Protein 9KBX (pdb70)

B-factor: mean 20.01, std 0.35, range [20.0, 30.0]

Radius of gyration: 41.97 Å; Cα contacts (8 Å, |Δi|>4): 3503; chains: 6; bounding box: 85×97×147 Å

Solvent-accessible surface area: 71716 Å² total; per-residue (Å²): 94,50,12,68,110,74,72,127,89,5,52,83,33,32,89,73,137,38,38,78,70,38,98,74,48,40,103,73,1,4,117,24,0,40,119,42,20,65,107,132,10,63,12,166,45,0,22,127,85,0,14,32,0,12,31,0,5,87,4,0,42,34,19,76,148,141,175,185,21,80,60,86,80,99,5,87,77,32,20,5,30,0,2,8,2,0,9,16,0,0,56,24,0,82,88,55,68,11,59,63,16,11,0,0,7,0,13,1,0,5,90,78,121,32,40,43,23,0,1,10,0,1,68,32,9,0,139,53,7,43,176,139,69,14,150,60,20,110,97,54,22,33,115,100,49,131,89,2,58,76,44,26,91,79,108,45,48,96,78,43,93,78,57,38,97,76,2,3,118,22,0,35,119,38,24,64,119,130,10,70,7,166,45,0,26,133,86,0,11,31,0,14,31,0,6,91,4,0,40,28,22,94,156,154,174,181,17,73,60,85,77,99,4,86,73,31,19,5,38,0,1,10,2,0,14,22,0,1,60,19,0,88,89,51,66,11,52,100,23,7,1,0,5,0,13,1,0,4,82,84,117,32,31,41,24,0,1,9,0,0,68,27,8,1,139,53,5,48,171,141,68,12,151,60,22,109,152,65,7,2,0,4,21,10,19,16,8,67,0,14,0,0,47,17,46,59,138,51,12,172,4,61,2,12,2,0,1,0,95,52,72,94,154,49,119,134,160,81,94,58,75,104,117,14,8,17,0,83,78,0,34,94,80,59,62,76,6,38,9,123,45,2,6,71,58,17,56,10,91,67,56,118,5,0,59,70,0,1,97,36,1,3,84,76,62,16,185,14,40,0,83,111,36,19,0,0,0,6,8,4,9,52,15,16,88,50,6,24,64,92,3,0,82,25,0,1,107,69,4,77,1,55,9,0,25,1,6,50,30,0,16,0,2,0,2,24,27,26,74,4,25,0,1,0,10,4,5,31,30,4,12,2,4,0,2,0,0,25,21,1,19,6,0,52,36,0,29,43,55,13,41,0,0,1,18,28,0,3,57,20,0,28,74,8,0,30,45,91,43,54,69,23,93,35,40,16,53,64,5,23,0,58,35,0,14,109,140,20,5,34,7,3,101,59,31,137,98,38,64,62,56,23,95,99,51,79,86,38,61,108,70,31,126,24,100,102,45,115,94,3,44,0,3,36,6,32,0,36,0,0,2,0,2,8,67,1,79,65,33,15,61,36,41,49,0,6,21,66,22,2,45,62,0,0,66,113,3,22,13,24,0,27,123,51,0,2,38,26,7,4,4,0,12,34,9,2,69,18,88,35,2,29,99,16,3,62,85,30,0,75,84,58,10,35,123,69,24,161,12,132,24,39,32,23,126,75,26,88,62,6,12,2,34,0,0,4,29,10,4,39,0,39,47,1,74,168,69,17,0,60,61,137,46,13,88,148,40,22,33,58,3,0,73,184,64,48,141,76,8,0,0,1,9,11,14,10,7,61,0,24,0,0,30,16,52,56,115,12,2,106,0,22,5,13,0,0,2,0,92,40,59,28,104,53,51,12,32,5,9,15,47,20,112,22,2,19,0,87,41,0,33,86,22,40,2,0,2,53,12,118,24,0,6,82,60,16,57,8,81,55,58,99,5,0,50,55,0,1,38,20,0,0,67,4,28,8,70,29,46,0,106,105,26,21,0,0,2,6,7,3,9,125,24,62,136,68,6,25,50,84,6,0,60,7,0,3,104,74,6,67,0,48,11,0,30,2,4,47,20,0,45,0,1,7,86,30,28,71,84,88,15,0,2,0,9,12,2,25,40,2,13,2,1,1,2,0,10,62,104,55,166,48,20,97,128,0,33,40,51,22,62,2,0,3,21,28,0,4,60,31,0,28,64,14,0,28,41,88,41,52,68,19,97,21,40,5,31,62,6,4,0,57,37,0,19,100,128,25,6,35,7,2,107,60,31,141,96,38,65,59,55,26,95,103,47,90,88,35,66,108,76,33,90,12,45,2,8,69,105,6,48,0,3,34,6,31,1,28,0,0,2,0,3,8,69,4,83,64,30,40,67,185,46,42,0,5,21,64,6,2,44,58,0,0,82,112,3,91,142,125,24,42,127,42,0,3,40,28,6,3,3,0,11,36,12,2,69,18,90,37,4,30,96,14,3,67,88,30,0,78,85,66,8,75,124,112,62,155,17,129,24,38,32,24,100,60,27,76,8,7,11,0,27,0,0,3,67,15,4,65,73,105,106,5,90,154,90,21,0,53,49,132,50,14,91,155,36,20,44,46,10,0,66,169,59,56,170,66,7,0,0,1,8,11,15,10,8,77,1,27,0,0,32,19,51,54,130,47,17,170,5,64,6,22,1,0,1,0,93,37,132,98,146,52,115,36,138,89,68,45,84,98,116,14,0,13,0,96,58,0,29,90,55,58,61,36,0,55,11,108,40,1,10,78,56,13,55,7,89,54,66,93,2,1,52,105,0,1,100,20,0,0,95,83,62,10,188,25,42,0,112,122,29,21,0,0,1,7,6,2,10,51,16,19,87,66,5,27,53,86,6,0,59,13,0,0,98,70,6,81,1,52,8,0,32,3,8,51,27,0,15,0,1,0,2,31,27,27,76,7,21,0,2,0,10,6,5,27,29,3,10,5,3,1,2,0,0,21,18,1,16,6,0,60,45,0,28,44,56,13,39,1,0,1,19,28,0,4,61,22,0,29,138,5,0,88,113,94,65,54,88,22,126,47,48,12,54,62,5,21,0,61,36,0,17,104,134,29,6,42,6,2,102,56,39,140,98,48,64,61,60,24,94,99,54,78,76,27,52,91,76,31,131,28,99,104,56,115,102,3,52,0,2,38,5,42,1,35,0,0,1,0,3,7,65,4,72,58,50,37,56,40,32,51,0,6,24,44,20,3,39,64,0,0,64,120,2,25,14,12,0,28,86,47,0,1,27,28,9,5,5,0,7,33,11,2,69,19,89,34,3,29,97,16,4,67,81,31,0,72,87,55,9,35,121,52,35,144,15,116,29,39,32,47,110,99,27,88,67,9,12,1,37,0,0,3,32,10,5,40,0,32,30,2,88,116,66,14,0,40,66,128,30,12,96,144,37,24,40,61,2,0,63,171,69,59,167,80,6,0,0,0,9,12,14,11,7,66,0,22,0,0,34,16,54,56,104,9,2,94,0,21,4,13,0,0,2,0,89,43,59,25,118,34,55,14,24,5,8,16,51,9,116,17,4,13,0,87,43,0,30,90,21,42,3,0,2,39,10,122,40,2,5,73,51,17,56,9,88,68,50,107,6,0,46,69,0,0,48,16,0,0,59,3,21,6,70,12,46,0,105,120,32,23,0,0,0,6,7,4,9,53,14,16,79,66,7,26,53,83,4,0,65,9,0,1,102,73,6,79,0,48,10,0,34,3,7,50,30,0,53,0,1,8,82,23,26,70,86,91,18,0,2,0,5,6,0,28,30,1,13,1,2,1,2,0,10,63,108,55,163,50,32,91,55,0,20,39,56,16,50,0,0,2,19,23,0,7,49,18,0,36,75,5,0,28,37,93,44,52,68,19,100,20,43,4,30,61,6,2,0,54,37,0,17,106,137,15,5,34,6,2,93,63,35,146,97,37,67,63,54,24,93,102,51,78,87,39,62,100,73,32,96,12,36,2,6,71,104,3,49,0,3,36,6,29,1,33,0,0,2,0,1,6,68,2,84,63,30,15,59,40,41,57,1,0,21,45,15,3,42,61,0,0,81,114,2,90,126,116,26,46,140,59,0,3,35,28,6,3,1,0,10,38,9,0,54,18,90,36,2,24,96,11,2,62,79,33,0,78,90,55,10,74,107,133,63,165,15,122,33,29,32,31,103,39,25,68,12,6,11,0,14,0,0,3,71,13,5,60,64,105,107,9,83,153,93,14,0,40,55,132,49,15,100,155,37,20,42,59,5,0,73,190,64,58

Structure (mmCIF, N/CA/C/O backbone):
data_9KBX
#
_entry.id   9KBX
#
loop_
_entity.id
_entity.type
_entity.pdbx_description
1 polymer 'Growth arrest-specific protein 2'
2 polymer 'Actin, alpha skeletal muscle'
3 non-polymer "ADENOSINE-5'-DIPHOSPHATE"
4 non-polymer 'MAGNESIUM ION'
#
loop_
_atom_site.group_PDB
_atom_site.id
_atom_site.type_symbol
_atom_site.label_atom_id
_atom_site.label_alt_id
_atom_site.label_comp_id
_atom_site.label_asym_id
_atom_site.label_entity_id
_atom_site.label_seq_id
_atom_site.pdbx_PDB_ins_code
_atom_site.Cartn_x
_atom_site.Cartn_y
_atom_site.Cartn_z
_atom_site.occupancy
_atom_site.B_iso_or_equiv
_atom_site.auth_seq_id
_atom_site.auth_comp_id
_atom_site.auth_asym_id
_atom_site.auth_atom_id
_atom_site.pdbx_PDB_model_num
ATOM 1 N N . GLY A 1 13 ? 125.082 177.386 167.888 1.00 20.00 13 GLY A N 1
ATOM 2 C CA . GLY A 1 13 ? 125.004 176.123 167.136 1.00 20.00 13 GLY A CA 1
ATOM 3 C C . GLY A 1 13 ? 124.152 175.086 167.865 1.00 20.00 13 GLY A C 1
ATOM 4 O O . GLY A 1 13 ? 123.405 175.444 168.774 1.00 20.00 13 GLY A O 1
ATOM 8 N N . PRO A 1 14 ? 124.248 173.791 167.507 1.00 20.00 14 PRO A N 1
ATOM 9 C CA . PRO A 1 14 ? 123.478 172.719 168.148 1.00 20.00 14 PRO A CA 1
ATOM 10 C C . PRO A 1 14 ? 123.948 172.358 169.571 1.00 20.00 14 PRO A C 1
ATOM 11 O O . PRO A 1 14 ? 123.196 171.731 170.320 1.00 20.00 14 PRO A O 1
ATOM 22 N N . GLY A 1 15 ? 125.169 172.739 169.964 1.00 20.00 15 GLY A N 1
ATOM 23 C CA . GLY A 1 15 ? 125.745 172.387 171.265 1.00 20.00 15 GLY A CA 1
ATOM 24 C C . GLY A 1 15 ? 126.164 170.919 171.378 1.00 20.00 15 GLY A C 1
ATOM 25 O O . GLY A 1 15 ? 126.454 170.262 170.380 1.00 20.00 15 GLY A O 1
ATOM 29 N N . LEU A 1 16 ? 126.220 170.404 172.607 1.00 20.00 16 LEU A N 1
ATOM 30 C CA . LEU A 1 16 ? 126.762 169.077 172.934 1.00 20.00 16 LEU A CA 1
ATOM 31 C C . LEU A 1 16 ? 125.762 167.908 172.791 1.00 20.00 16 LEU A C 1
ATOM 32 O O . LEU A 1 16 ? 126.127 166.768 173.068 1.00 20.00 16 LEU A O 1
ATOM 48 N N . SER A 1 17 ? 124.508 168.178 172.403 1.00 20.00 17 SER A N 1
ATOM 49 C CA . SER A 1 17 ? 123.376 167.233 172.464 1.00 20.00 17 SER A CA 1
ATOM 50 C C . SER A 1 17 ? 123.686 165.855 171.857 1.00 20.00 17 SER A C 1
ATOM 51 O O . SER A 1 17 ? 123.448 164.824 172.491 1.00 20.00 17 SER A O 1
ATOM 59 N N . ASP A 1 18 ? 124.322 165.835 170.685 1.00 20.00 18 ASP A N 1
ATOM 60 C CA . ASP A 1 18 ? 125.095 164.701 170.186 1.00 20.00 18 ASP A CA 1
ATOM 61 C C . ASP A 1 18 ? 126.284 165.207 169.354 1.00 20.00 18 ASP A C 1
ATOM 62 O O . ASP A 1 18 ? 126.254 166.300 168.783 1.00 20.00 18 ASP A O 1
ATOM 71 N N . MET A 1 19 ? 127.362 164.427 169.310 1.00 20.00 19 MET A N 1
ATOM 72 C CA . MET A 1 19 ? 128.626 164.888 168.739 1.00 20.00 19 MET A CA 1
ATOM 73 C C . MET A 1 19 ? 128.666 164.818 167.210 1.00 20.00 19 MET A C 1
ATOM 74 O O . MET A 1 19 ? 129.404 165.570 166.572 1.00 20.00 19 MET A O 1
ATOM 88 N N . HIS A 1 20 ? 127.844 163.958 166.601 1.00 20.00 20 HIS A N 1
ATOM 89 C CA . HIS A 1 20 ? 127.716 163.863 165.145 1.00 20.00 20 HIS A CA 1
ATOM 90 C C . HIS A 1 20 ? 127.100 165.140 164.565 1.00 20.00 20 HIS A C 1
ATOM 91 O O . HIS A 1 20 ? 127.721 165.759 163.698 1.00 20.00 20 HIS A O 1
ATOM 105 N N . GLN A 1 21 ? 125.972 165.606 165.112 1.00 20.00 21 GLN A N 1
ATOM 106 C CA . GLN A 1 21 ? 125.298 166.845 164.705 1.00 20.00 21 GLN A CA 1
ATOM 107 C C . GLN A 1 21 ? 126.207 168.074 164.848 1.00 20.00 21 GLN A C 1
ATOM 108 O O . GLN A 1 21 ? 126.228 168.930 163.966 1.00 20.00 21 GLN A O 1
ATOM 122 N N . TYR A 1 22 ? 127.007 168.154 165.916 1.00 20.00 22 TYR A N 1
ATOM 123 C CA . TYR A 1 22 ? 128.004 169.215 166.095 1.00 20.00 22 TYR A CA 1
ATOM 124 C C . TYR A 1 22 ? 129.100 169.183 165.013 1.00 20.00 22 TYR A C 1
ATOM 125 O O . TYR A 1 22 ? 129.413 170.219 164.428 1.00 20.00 22 TYR A O 1
ATOM 143 N N . SER A 1 23 ? 129.625 168.007 164.646 1.00 20.00 23 SER A N 1
ATOM 144 C CA . SER A 1 23 ? 130.595 167.904 163.541 1.00 20.00 23 SER A CA 1
ATOM 145 C C . SER A 1 23 ? 129.979 168.228 162.166 1.00 20.00 23 SER A C 1
ATOM 146 O O . SER A 1 23 ? 130.615 168.883 161.343 1.00 20.00 23 SER A O 1
ATOM 154 N N . GLN A 1 24 ? 128.720 167.854 161.925 1.00 20.00 24 GLN A N 1
ATOM 155 C CA . GLN A 1 24 ? 127.978 168.251 160.719 1.00 20.00 24 GLN A CA 1
ATOM 156 C C . GLN A 1 24 ? 127.766 169.774 160.643 1.00 20.00 24 GLN A C 1
ATOM 157 O O . GLN A 1 24 ? 127.755 170.326 159.543 1.00 20.00 24 GLN A O 1
ATOM 171 N N . TRP A 1 25 ? 127.614 170.459 161.784 1.00 20.00 25 TRP A N 1
ATOM 172 C CA . TRP A 1 25 ? 127.522 171.920 161.876 1.00 20.00 25 TRP A CA 1
ATOM 173 C C . TRP A 1 25 ? 128.872 172.636 161.692 1.00 20.00 25 TRP A C 1
ATOM 174 O O . TRP A 1 25 ? 128.923 173.683 161.057 1.00 20.00 25 TRP A O 1
ATOM 195 N N . LEU A 1 26 ? 129.981 172.071 162.181 1.00 20.00 26 LEU A N 1
ATOM 196 C CA . LEU A 1 26 ? 131.325 172.591 161.885 1.00 20.00 26 LEU A CA 1
ATOM 197 C C . LEU A 1 26 ? 131.650 172.540 160.382 1.00 20.00 26 LEU A C 1
ATOM 198 O O . LEU A 1 26 ? 132.240 173.475 159.845 1.00 20.00 26 LEU A O 1
ATOM 214 N N . ALA A 1 27 ? 131.290 171.451 159.697 1.00 20.00 27 ALA A N 1
ATOM 215 C CA . ALA A 1 27 ? 131.641 171.234 158.294 1.00 20.00 27 ALA A CA 1
ATOM 216 C C . ALA A 1 27 ? 130.888 172.160 157.319 1.00 20.00 27 ALA A C 1
ATOM 217 O O . ALA A 1 27 ? 131.484 172.694 156.388 1.00 20.00 27 ALA A O 1
ATOM 224 N N . SER A 1 28 ? 129.583 172.360 157.522 1.00 20.00 28 SER A N 1
ATOM 225 C CA . SER A 1 28 ? 128.752 173.304 156.757 1.00 20.00 28 SER A CA 1
ATOM 226 C C . SER A 1 28 ? 127.548 173.763 157.581 1.00 20.00 28 SER A C 1
ATOM 227 O O . SER A 1 28 ? 127.175 173.112 158.553 1.00 20.00 28 SER A O 1
ATOM 235 N N . ARG A 1 29 ? 126.953 174.904 157.212 1.00 20.00 29 ARG A N 1
ATOM 236 C CA . ARG A 1 29 ? 126.059 175.749 158.038 1.00 20.00 29 ARG A CA 1
ATOM 237 C C . ARG A 1 29 ? 126.742 176.408 159.251 1.00 20.00 29 ARG A C 1
ATOM 238 O O . ARG A 1 29 ? 126.082 177.069 160.047 1.00 20.00 29 ARG A O 1
ATOM 259 N N . HIS A 1 30 ? 128.070 176.287 159.339 1.00 30.00 30 HIS A N 1
ATOM 260 C CA . HIS A 1 30 ? 128.945 176.859 160.377 1.00 30.00 30 HIS A CA 1
ATOM 261 C C . HIS A 1 30 ? 128.762 178.371 160.528 1.00 30.00 30 HIS A C 1
ATOM 262 O O . HIS A 1 30 ? 128.725 178.893 161.639 1.00 30.00 30 HIS A O 1
ATOM 276 N N . GLU A 1 31 ? 128.609 179.057 159.395 1.00 20.00 31 GLU A N 1
ATOM 277 C CA . GLU A 1 31 ? 128.555 180.514 159.277 1.00 20.00 31 GLU A CA 1
ATOM 278 C C . GLU A 1 31 ? 127.191 180.987 158.732 1.00 20.00 31 GLU A C 1
ATOM 279 O O . GLU A 1 31 ? 127.107 181.777 157.795 1.00 20.00 31 GLU A O 1
ATOM 291 N N . ALA A 1 32 ? 126.090 180.509 159.325 1.00 20.00 32 ALA A N 1
ATOM 292 C CA . ALA A 1 32 ? 124.724 180.921 158.965 1.00 20.00 32 ALA A CA 1
ATOM 293 C C . ALA A 1 32 ? 124.440 182.430 159.165 1.00 20.00 32 ALA A C 1
ATOM 294 O O . ALA A 1 32 ? 123.518 182.973 158.559 1.00 20.00 32 ALA A O 1
ATOM 301 N N . ASN A 1 33 ? 125.254 183.134 159.961 1.00 20.00 33 ASN A N 1
ATOM 302 C CA . ASN A 1 33 ? 125.231 184.597 160.089 1.00 20.00 33 ASN A CA 1
ATOM 303 C C . ASN A 1 33 ? 125.880 185.355 158.904 1.00 20.00 33 ASN A C 1
ATOM 304 O O . ASN A 1 33 ? 125.976 186.584 158.943 1.00 20.00 33 ASN A O 1
ATOM 315 N N . LEU A 1 34 ? 126.266 184.674 157.817 1.00 20.00 34 LEU A N 1
ATOM 316 C CA . LEU A 1 34 ? 126.688 185.345 156.583 1.00 20.00 34 LEU A CA 1
ATOM 317 C C . LEU A 1 34 ? 125.551 186.132 155.903 1.00 20.00 34 LEU A C 1
ATOM 318 O O . LEU A 1 34 ? 125.782 187.236 155.424 1.00 20.00 34 LEU A O 1
ATOM 334 N N . LEU A 1 35 ? 124.315 185.623 155.880 1.00 20.00 35 LEU A N 1
ATOM 335 C CA . LEU A 1 35 ? 123.181 186.343 155.284 1.00 20.00 35 LEU A CA 1
ATOM 336 C C . LEU A 1 35 ? 122.928 187.719 155.959 1.00 20.00 35 LEU A C 1
ATOM 337 O O . LEU A 1 35 ? 122.921 188.722 155.245 1.00 20.00 35 LEU A O 1
ATOM 353 N N . PRO A 1 36 ? 122.832 187.821 157.300 1.00 20.00 36 PRO A N 1
ATOM 354 C CA . PRO A 1 36 ? 122.902 189.098 158.017 1.00 20.00 36 PRO A CA 1
ATOM 355 C C . PRO A 1 36 ? 124.097 189.989 157.648 1.00 20.00 36 PRO A C 1
ATOM 356 O O . PRO A 1 36 ? 123.925 191.194 157.480 1.00 20.00 36 PRO A O 1
ATOM 367 N N . MET A 1 37 ? 125.300 189.428 157.483 1.00 20.00 37 MET A N 1
ATOM 368 C CA . MET A 1 37 ? 126.497 190.201 157.106 1.00 20.00 37 MET A CA 1
ATOM 369 C C . MET A 1 37 ? 126.393 190.799 155.690 1.00 20.00 37 MET A C 1
ATOM 370 O O . MET A 1 37 ? 126.795 191.941 155.472 1.00 20.00 37 MET A O 1
ATOM 384 N N . LYS A 1 38 ? 125.805 190.074 154.727 1.00 20.00 38 LYS A N 1
ATOM 385 C CA . LYS A 1 38 ? 125.543 190.599 153.375 1.00 20.00 38 LYS A CA 1
ATOM 386 C C . LYS A 1 38 ? 124.522 191.739 153.366 1.00 20.00 38 LYS A C 1
ATOM 387 O O . LYS A 1 38 ? 124.671 192.659 152.570 1.00 20.00 38 LYS A O 1
ATOM 406 N N . GLU A 1 39 ? 123.484 191.697 154.205 1.00 20.00 39 GLU A N 1
ATOM 407 C CA . GLU A 1 39 ? 122.430 192.722 154.191 1.00 20.00 39 GLU A CA 1
ATOM 408 C C . GLU A 1 39 ? 122.939 194.125 154.565 1.00 20.00 39 GLU A C 1
ATOM 409 O O . GLU A 1 39 ? 122.578 195.102 153.910 1.00 20.00 39 GLU A O 1
ATOM 421 N N . ASP A 1 40 ? 123.818 194.234 155.564 1.00 20.00 40 ASP A N 1
ATOM 422 C CA . ASP A 1 40 ? 124.445 195.508 155.938 1.00 20.00 40 ASP A CA 1
ATOM 423 C C . ASP A 1 40 ? 125.278 196.080 154.778 1.00 20.00 40 ASP A C 1
ATOM 424 O O . ASP A 1 40 ? 125.136 197.244 154.395 1.00 20.00 40 ASP A O 1
ATOM 433 N N . LEU A 1 41 ? 126.133 195.247 154.181 1.00 20.00 41 LEU A N 1
ATOM 434 C CA . LEU A 1 41 ? 127.039 195.645 153.102 1.00 20.00 41 LEU A CA 1
ATOM 435 C C . LEU A 1 41 ? 126.273 195.964 151.807 1.00 20.00 41 LEU A C 1
ATOM 436 O O . LEU A 1 41 ? 126.621 196.921 151.122 1.00 20.00 41 LEU A O 1
ATOM 452 N N . ALA A 1 42 ? 125.204 195.239 151.471 1.00 20.00 42 ALA A N 1
ATOM 453 C CA . ALA A 1 42 ? 124.391 195.543 150.295 1.00 20.00 42 ALA A CA 1
ATOM 454 C C . ALA A 1 42 ? 123.760 196.951 150.365 1.00 20.00 42 ALA A C 1
ATOM 455 O O . ALA A 1 42 ? 123.787 197.697 149.380 1.00 20.00 42 ALA A O 1
ATOM 462 N N . LEU A 1 43 ? 123.230 197.353 151.527 1.00 20.00 43 LEU A N 1
ATOM 463 C CA . LEU A 1 43 ? 122.679 198.699 151.718 1.00 20.00 43 LEU A CA 1
ATOM 464 C C . LEU A 1 43 ? 123.781 199.774 151.727 1.00 20.00 43 LEU A C 1
ATOM 465 O O . LEU A 1 43 ? 123.635 200.806 151.073 1.00 20.00 43 LEU A O 1
ATOM 481 N N . TRP A 1 44 ? 124.915 199.521 152.388 1.00 20.00 44 TRP A N 1
ATOM 482 C CA . TRP A 1 44 ? 126.069 200.431 152.395 1.00 20.00 44 TRP A CA 1
ATOM 483 C C . TRP A 1 44 ? 126.632 200.666 150.988 1.00 20.00 44 TRP A C 1
ATOM 484 O O . TRP A 1 44 ? 126.795 201.812 150.573 1.00 20.00 44 TRP A O 1
ATOM 505 N N . LEU A 1 45 ? 126.854 199.605 150.207 1.00 20.00 45 LEU A N 1
ATOM 506 C CA . LEU A 1 45 ? 127.279 199.719 148.809 1.00 20.00 45 LEU A CA 1
ATOM 507 C C . LEU A 1 45 ? 126.216 200.416 147.950 1.00 20.00 45 LEU A C 1
ATOM 508 O O . LEU A 1 45 ? 126.572 201.217 147.092 1.00 20.00 45 LEU A O 1
ATOM 524 N N . THR A 1 46 ? 124.923 200.187 148.192 1.00 20.00 46 THR A N 1
ATOM 525 C CA . THR A 1 46 ? 123.854 200.906 147.476 1.00 20.00 46 THR A CA 1
ATOM 526 C C . THR A 1 46 ? 123.886 202.416 147.736 1.00 20.00 46 THR A C 1
ATOM 527 O O . THR A 1 46 ? 123.705 203.198 146.800 1.00 20.00 46 THR A O 1
ATOM 538 N N . ASN A 1 47 ? 124.188 202.852 148.962 1.00 20.00 47 ASN A N 1
ATOM 539 C CA . ASN A 1 47 ? 124.432 204.271 149.251 1.00 20.00 47 ASN A CA 1
ATOM 540 C C . ASN A 1 47 ? 125.732 204.786 148.597 1.00 20.00 47 ASN A C 1
ATOM 541 O O . ASN A 1 47 ? 125.748 205.874 148.021 1.00 20.00 47 ASN A O 1
ATOM 552 N N . LEU A 1 48 ? 126.824 204.019 148.679 1.00 20.00 48 LEU A N 1
ATOM 553 C CA . LEU A 1 48 ? 128.178 204.472 148.336 1.00 20.00 48 LEU A CA 1
ATOM 554 C C . LEU A 1 48 ? 128.508 204.421 146.829 1.00 20.00 48 LEU A C 1
ATOM 555 O O . LEU A 1 48 ? 129.080 205.369 146.295 1.00 20.00 48 LEU A O 1
ATOM 571 N N . LEU A 1 49 ? 128.128 203.347 146.129 1.00 20.00 49 LEU A N 1
ATOM 572 C CA . LEU A 1 49 ? 128.317 203.180 144.677 1.00 20.00 49 LEU A CA 1
ATOM 573 C C . LEU A 1 49 ? 127.253 203.900 143.830 1.00 20.00 49 LEU A C 1
ATOM 574 O O . LEU A 1 49 ? 127.493 204.191 142.658 1.00 20.00 49 LEU A O 1
ATOM 590 N N . GLY A 1 50 ? 126.051 204.110 144.375 1.00 20.00 50 GLY A N 1
ATOM 591 C CA . GLY A 1 50 ? 124.865 204.519 143.607 1.00 20.00 50 GLY A CA 1
ATOM 592 C C . GLY A 1 50 ? 124.263 203.414 142.719 1.00 20.00 50 GLY A C 1
ATOM 593 O O . GLY A 1 50 ? 123.411 203.697 141.877 1.00 20.00 50 GLY A O 1
ATOM 597 N N . LYS A 1 51 ? 124.706 202.159 142.875 1.00 20.00 51 LYS A N 1
ATOM 598 C CA . LYS A 1 51 ? 124.210 200.965 142.164 1.00 20.00 51 LYS A CA 1
ATOM 599 C C . LYS A 1 51 ? 123.403 200.091 143.129 1.00 20.00 51 LYS A C 1
ATOM 600 O O . LYS A 1 51 ? 123.882 199.795 144.215 1.00 20.00 51 LYS A O 1
ATOM 619 N N . GLU A 1 52 ? 122.190 199.679 142.767 1.00 20.00 52 GLU A N 1
ATOM 620 C CA . GLU A 1 52 ? 121.303 198.913 143.658 1.00 20.00 52 GLU A CA 1
ATOM 621 C C . GLU A 1 52 ? 121.797 197.473 143.900 1.00 20.00 52 GLU A C 1
ATOM 622 O O . GLU A 1 52 ? 121.869 196.672 142.964 1.00 20.00 52 GLU A O 1
ATOM 634 N N . ILE A 1 53 ? 122.072 197.129 145.162 1.00 20.00 53 ILE A N 1
ATOM 635 C CA . ILE A 1 53 ? 122.502 195.795 145.614 1.00 20.00 53 ILE A CA 1
ATOM 636 C C . ILE A 1 53 ? 121.460 195.199 146.583 1.00 20.00 53 ILE A C 1
ATOM 637 O O . ILE A 1 53 ? 120.938 195.895 147.451 1.00 20.00 53 ILE A O 1
ATOM 653 N N . THR A 1 54 ? 121.201 193.894 146.492 1.00 20.00 54 THR A N 1
ATOM 654 C CA . THR A 1 54 ? 120.398 193.129 147.471 1.00 20.00 54 THR A CA 1
ATOM 655 C C . THR A 1 54 ? 121.201 191.914 147.946 1.00 20.00 54 THR A C 1
ATOM 656 O O . THR A 1 54 ? 122.050 191.418 147.209 1.00 20.00 54 THR A O 1
ATOM 667 N N . ALA A 1 55 ? 120.951 191.390 149.147 1.00 20.00 55 ALA A N 1
ATOM 668 C CA . ALA A 1 55 ? 121.725 190.265 149.695 1.00 20.00 55 ALA A CA 1
ATOM 669 C C . ALA A 1 55 ? 121.618 188.960 148.871 1.00 20.00 55 ALA A C 1
ATOM 670 O O . ALA A 1 55 ? 122.502 188.104 148.947 1.00 20.00 55 ALA A O 1
ATOM 677 N N . GLU A 1 56 ? 120.573 188.814 148.048 1.00 20.00 56 GLU A N 1
ATOM 678 C CA . GLU A 1 56 ? 120.446 187.727 147.064 1.00 20.00 56 GLU A CA 1
ATOM 679 C C . GLU A 1 56 ? 121.306 187.958 145.813 1.00 20.00 56 GLU A C 1
ATOM 680 O O . GLU A 1 56 ? 121.941 187.022 145.331 1.00 20.00 56 GLU A O 1
ATOM 692 N N . THR A 1 57 ? 121.359 189.192 145.296 1.00 20.00 57 THR A N 1
ATOM 693 C CA . THR A 1 57 ? 122.164 189.550 144.104 1.00 20.00 57 THR A CA 1
ATOM 694 C C . THR A 1 57 ? 123.637 189.876 144.400 1.00 20.00 57 THR A C 1
ATOM 695 O O . THR A 1 57 ? 124.432 189.968 143.470 1.00 20.00 57 THR A O 1
ATOM 706 N N . PHE A 1 58 ? 124.020 190.028 145.670 1.00 20.00 58 PHE A N 1
ATOM 707 C CA . PHE A 1 58 ? 125.321 190.527 146.139 1.00 20.00 58 PHE A CA 1
ATOM 708 C C . PHE A 1 58 ? 126.549 189.901 145.442 1.00 20.00 58 PHE A C 1
ATOM 709 O O . PHE A 1 58 ? 127.325 190.617 144.818 1.00 20.00 58 PHE A O 1
ATOM 726 N N . MET A 1 59 ? 126.713 188.573 145.465 1.00 20.00 59 MET A N 1
ATOM 727 C CA . MET A 1 59 ? 127.809 187.917 144.733 1.00 20.00 59 MET A CA 1
ATOM 728 C C . MET A 1 59 ? 127.638 188.032 143.215 1.00 20.00 59 MET A C 1
ATOM 729 O O . MET A 1 59 ? 128.569 188.404 142.509 1.00 20.00 59 MET A O 1
ATOM 743 N N . GLU A 1 60 ? 126.430 187.767 142.713 1.00 20.00 60 GLU A N 1
ATOM 744 C CA . GLU A 1 60 ? 126.099 187.736 141.284 1.00 20.00 60 GLU A CA 1
ATOM 745 C C . GLU A 1 60 ? 126.353 189.061 140.539 1.00 20.00 60 GLU A C 1
ATOM 746 O O . GLU A 1 60 ? 126.551 189.026 139.325 1.00 20.00 60 GLU A O 1
ATOM 758 N N . LYS A 1 61 ? 126.411 190.215 141.227 1.00 20.00 61 LYS A N 1
ATOM 759 C CA . LYS A 1 61 ? 126.806 191.505 140.614 1.00 20.00 61 LYS A CA 1
ATOM 760 C C . LYS A 1 61 ? 128.123 192.122 141.112 1.00 20.00 61 LYS A C 1
ATOM 761 O O . LYS A 1 61 ? 128.517 193.166 140.597 1.00 20.00 61 LYS A O 1
ATOM 780 N N . LEU A 1 62 ? 128.840 191.487 142.043 1.00 20.00 62 LEU A N 1
ATOM 781 C CA . LEU A 1 62 ? 130.233 191.834 142.382 1.00 20.00 62 LEU A CA 1
ATOM 782 C C . LEU A 1 62 ? 131.271 190.981 141.629 1.00 20.00 62 LEU A C 1
ATOM 783 O O . LEU A 1 62 ? 132.430 191.385 141.532 1.00 20.00 62 LEU A O 1
ATOM 799 N N . ASP A 1 63 ? 130.899 189.811 141.102 1.00 20.00 63 ASP A N 1
ATOM 800 C CA . ASP A 1 63 ? 131.858 188.779 140.692 1.00 20.00 63 ASP A CA 1
ATOM 801 C C . ASP A 1 63 ? 132.774 189.092 139.488 1.00 20.00 63 ASP A C 1
ATOM 802 O O . ASP A 1 63 ? 133.726 188.349 139.266 1.00 20.00 63 ASP A O 1
ATOM 811 N N . ASN A 1 64 ? 132.574 190.183 138.735 1.00 20.00 64 ASN A N 1
ATOM 812 C CA . ASN A 1 64 ? 133.539 190.639 137.720 1.00 20.00 64 ASN A CA 1
ATOM 813 C C . ASN A 1 64 ? 134.570 191.660 138.251 1.00 20.00 64 ASN A C 1
ATOM 814 O O . ASN A 1 64 ? 135.355 192.218 137.481 1.00 20.00 64 ASN A O 1
ATOM 825 N N . GLY A 1 65 ? 134.561 191.938 139.559 1.00 20.00 65 GLY A N 1
ATOM 826 C CA . GLY A 1 65 ? 135.481 192.852 140.243 1.00 20.00 65 GLY A CA 1
ATOM 827 C C . GLY A 1 65 ? 135.287 194.338 139.926 1.00 20.00 65 GLY A C 1
ATOM 828 O O . GLY A 1 65 ? 135.940 195.176 140.546 1.00 20.00 65 GLY A O 1
ATOM 832 N N . ALA A 1 66 ? 134.411 194.696 138.982 1.00 20.00 66 ALA A N 1
ATOM 833 C CA . ALA A 1 66 ? 134.307 196.059 138.457 1.00 20.00 66 ALA A CA 1
ATOM 834 C C . ALA A 1 66 ? 133.743 197.043 139.491 1.00 20.00 66 ALA A C 1
ATOM 835 O O . ALA A 1 66 ? 134.329 198.102 139.732 1.00 20.00 66 ALA A O 1
ATOM 842 N N . LEU A 1 67 ? 132.646 196.683 140.169 1.00 20.00 67 LEU A N 1
ATOM 843 C CA . LEU A 1 67 ? 132.066 197.531 141.220 1.00 20.00 67 LEU A CA 1
ATOM 844 C C . LEU A 1 67 ? 133.001 197.678 142.431 1.00 20.00 67 LEU A C 1
ATOM 845 O O . LEU A 1 67 ? 132.994 198.726 143.064 1.00 20.00 67 LEU A O 1
ATOM 861 N N . LEU A 1 68 ? 133.858 196.693 142.725 1.00 20.00 68 LEU A N 1
ATOM 862 C CA . LEU A 1 68 ? 134.877 196.815 143.778 1.00 20.00 68 LEU A CA 1
ATOM 863 C C . LEU A 1 68 ? 136.035 197.746 143.379 1.00 20.00 68 LEU A C 1
ATOM 864 O O . LEU A 1 68 ? 136.576 198.458 144.221 1.00 20.00 68 LEU A O 1
ATOM 880 N N . CYS A 1 69 ? 136.375 197.833 142.092 1.00 20.00 69 CYS A N 1
ATOM 881 C CA . CYS A 1 69 ? 137.295 198.869 141.608 1.00 20.00 69 CYS A CA 1
ATOM 882 C C . CYS A 1 69 ? 136.659 200.272 141.698 1.00 20.00 69 CYS A C 1
ATOM 883 O O . CYS A 1 69 ? 137.315 201.212 142.138 1.00 20.00 69 CYS A O 1
ATOM 891 N N . GLN A 1 70 ? 135.365 200.414 141.372 1.00 20.00 70 GLN A N 1
ATOM 892 C CA . GLN A 1 70 ? 134.608 201.659 141.602 1.00 20.00 70 GLN A CA 1
ATOM 893 C C . GLN A 1 70 ? 134.491 201.990 143.103 1.00 20.00 70 GLN A C 1
ATOM 894 O O . GLN A 1 70 ? 134.595 203.155 143.478 1.00 20.00 70 GLN A O 1
ATOM 908 N N . LEU A 1 71 ? 134.349 201.001 143.990 1.00 20.00 71 LEU A N 1
ATOM 909 C CA . LEU A 1 71 ? 134.380 201.209 145.440 1.00 20.00 71 LEU A CA 1
ATOM 910 C C . LEU A 1 71 ? 135.710 201.835 145.875 1.00 20.00 71 LEU A C 1
ATOM 911 O O . LEU A 1 71 ? 135.698 202.886 146.508 1.00 20.00 71 LEU A O 1
ATOM 927 N N . ALA A 1 72 ? 136.848 201.254 145.485 1.00 20.00 72 ALA A N 1
ATOM 928 C CA . ALA A 1 72 ? 138.163 201.833 145.764 1.00 20.00 72 ALA A CA 1
ATOM 929 C C . ALA A 1 72 ? 138.287 203.262 145.200 1.00 20.00 72 ALA A C 1
ATOM 930 O O . ALA A 1 72 ? 138.643 204.186 145.923 1.00 20.00 72 ALA A O 1
ATOM 937 N N . ALA A 1 73 ? 137.902 203.481 143.938 1.00 20.00 73 ALA A N 1
ATOM 938 C CA . ALA A 1 73 ? 137.910 204.804 143.310 1.00 20.00 73 ALA A CA 1
ATOM 939 C C . ALA A 1 73 ? 136.982 205.828 144.007 1.00 20.00 73 ALA A C 1
ATOM 940 O O . ALA A 1 73 ? 137.224 207.031 143.952 1.00 20.00 73 ALA A O 1
ATOM 947 N N . THR A 1 74 ? 135.932 205.367 144.690 1.00 20.00 74 THR A N 1
ATOM 948 C CA . THR A 1 74 ? 135.046 206.201 145.518 1.00 20.00 74 THR A CA 1
ATOM 949 C C . THR A 1 74 ? 135.668 206.515 146.884 1.00 20.00 74 THR A C 1
ATOM 950 O O . THR A 1 74 ? 135.630 207.654 147.341 1.00 20.00 74 THR A O 1
ATOM 961 N N . VAL A 1 75 ? 136.258 205.518 147.542 1.00 20.00 75 VAL A N 1
ATOM 962 C CA . VAL A 1 75 ? 136.820 205.612 148.898 1.00 20.00 75 VAL A CA 1
ATOM 963 C C . VAL A 1 75 ? 138.180 206.326 148.937 1.00 20.00 75 VAL A C 1
ATOM 964 O O . VAL A 1 75 ? 138.507 206.964 149.933 1.00 20.00 75 VAL A O 1
ATOM 977 N N . GLN A 1 76 ? 138.974 206.265 147.865 1.00 20.00 76 GLN A N 1
ATOM 978 C CA . GLN A 1 76 ? 140.342 206.802 147.831 1.00 20.00 76 GLN A CA 1
ATOM 979 C C . GLN A 1 76 ? 140.428 208.340 147.884 1.00 20.00 76 GLN A C 1
ATOM 980 O O . GLN A 1 76 ? 141.356 208.894 148.472 1.00 20.00 76 GLN A O 1
ATOM 994 N N . GLU A 1 77 ? 139.470 209.049 147.283 1.00 20.00 77 GLU A N 1
ATOM 995 C CA . GLU A 1 77 ? 139.502 210.522 147.166 1.00 20.00 77 GLU A CA 1
ATOM 996 C C . GLU A 1 77 ? 139.145 211.261 148.475 1.00 20.00 77 GLU A C 1
ATOM 997 O O . GLU A 1 77 ? 139.354 212.469 148.590 1.00 20.00 77 GLU A O 1
ATOM 1009 N N . LYS A 1 78 ? 138.592 210.548 149.462 1.00 20.00 78 LYS A N 1
ATOM 1010 C CA . LYS A 1 78 ? 138.034 211.089 150.712 1.00 20.00 78 LYS A CA 1
ATOM 1011 C C . LYS A 1 78 ? 139.127 211.575 151.667 1.00 20.00 78 LYS A C 1
ATOM 1012 O O . LYS A 1 78 ? 139.102 212.737 152.081 1.00 20.00 78 LYS A O 1
ATOM 1031 N N . LYS A 1 95 ? 148.423 204.935 144.650 1.00 20.00 95 LYS A N 1
ATOM 1032 C CA . LYS A 1 95 ? 148.267 204.340 143.325 1.00 20.00 95 LYS A CA 1
ATOM 1033 C C . LYS A 1 95 ? 146.961 204.773 142.635 1.00 20.00 95 LYS A C 1
ATOM 1034 O O . LYS A 1 95 ? 145.915 204.816 143.285 1.00 20.00 95 LYS A O 1
ATOM 1053 N N . LYS A 1 96 ? 146.981 204.960 141.314 1.00 20.00 96 LYS A N 1
ATOM 1054 C CA . LYS A 1 96 ? 145.798 204.766 140.445 1.00 20.00 96 LYS A CA 1
ATOM 1055 C C . LYS A 1 96 ? 145.617 203.264 140.177 1.00 20.00 96 LYS A C 1
ATOM 1056 O O . LYS A 1 96 ? 146.611 202.569 139.971 1.00 20.00 96 LYS A O 1
ATOM 1075 N N . ILE A 1 97 ? 144.372 202.765 140.141 1.00 20.00 97 ILE A N 1
ATOM 1076 C CA . ILE A 1 97 ? 144.062 201.353 139.836 1.00 20.00 97 ILE A CA 1
ATOM 1077 C C . ILE A 1 97 ? 143.462 201.179 138.420 1.00 20.00 97 ILE A C 1
ATOM 1078 O O . ILE A 1 97 ? 142.470 201.837 138.097 1.00 20.00 97 ILE A O 1
ATOM 1094 N N . PRO A 1 98 ? 144.037 200.319 137.552 1.00 20.00 98 PRO A N 1
ATOM 1095 C CA . PRO A 1 98 ? 143.427 199.915 136.276 1.00 20.00 98 PRO A CA 1
ATOM 1096 C C . PRO A 1 98 ? 142.167 199.059 136.461 1.00 20.00 98 PRO A C 1
ATOM 1097 O O . PRO A 1 98 ? 142.053 198.336 137.452 1.00 20.00 98 PRO A O 1
ATOM 1108 N N . CYS A 1 99 ? 141.246 199.076 135.493 1.00 20.00 99 CYS A N 1
ATOM 1109 C CA . CYS A 1 99 ? 140.068 198.197 135.479 1.00 20.00 99 CYS A CA 1
ATOM 1110 C C . CYS A 1 99 ? 139.464 198.047 134.069 1.00 20.00 99 CYS A C 1
ATOM 1111 O O . CYS A 1 99 ? 139.389 199.027 133.324 1.00 20.00 99 CYS A O 1
ATOM 1119 N N . LYS A 1 100 ? 138.965 196.850 133.730 1.00 20.00 100 LYS A N 1
ATOM 1120 C CA . LYS A 1 100 ? 138.043 196.606 132.607 1.00 20.00 100 LYS A CA 1
ATOM 1121 C C . LYS A 1 100 ? 136.614 196.442 133.140 1.00 20.00 100 LYS A C 1
ATOM 1122 O O . LYS A 1 100 ? 136.213 195.340 133.518 1.00 20.00 100 LYS A O 1
ATOM 1141 N N . ALA A 1 101 ? 135.826 197.515 133.156 1.00 20.00 101 ALA A N 1
ATOM 1142 C CA . ALA A 1 101 ? 134.441 197.472 133.645 1.00 20.00 101 ALA A CA 1
ATOM 1143 C C . ALA A 1 101 ? 133.515 196.554 132.819 1.00 20.00 101 ALA A C 1
ATOM 1144 O O . ALA A 1 101 ? 132.552 196.003 133.350 1.00 20.00 101 ALA A O 1
ATOM 1151 N N . SER A 1 102 ? 133.816 196.345 131.535 1.00 20.00 102 SER A N 1
ATOM 1152 C CA . SER A 1 102 ? 133.057 195.475 130.623 1.00 20.00 102 SER A CA 1
ATOM 1153 C C . SER A 1 102 ? 133.292 193.964 130.807 1.00 20.00 102 SER A C 1
ATOM 1154 O O . SER A 1 102 ? 132.707 193.173 130.070 1.00 20.00 102 SER A O 1
ATOM 1162 N N . ALA A 1 103 ? 134.134 193.535 131.750 1.00 20.00 103 ALA A N 1
ATOM 1163 C CA . ALA A 1 103 ? 134.550 192.138 131.884 1.00 20.00 103 ALA A CA 1
ATOM 1164 C C . ALA A 1 103 ? 133.375 191.170 132.179 1.00 20.00 103 ALA A C 1
ATOM 1165 O O . ALA A 1 103 ? 132.603 191.417 133.110 1.00 20.00 103 ALA A O 1
ATOM 1172 N N . PRO A 1 104 ? 133.247 190.042 131.454 1.00 20.00 104 PRO A N 1
ATOM 1173 C CA . PRO A 1 104 ? 132.261 189.007 131.748 1.00 20.00 104 PRO A CA 1
ATOM 1174 C C . PRO A 1 104 ? 132.653 188.163 132.967 1.00 20.00 104 PRO A C 1
ATOM 1175 O O . PRO A 1 104 ? 133.837 187.999 133.278 1.00 20.00 104 PRO A O 1
ATOM 1186 N N . SER A 1 105 ? 131.663 187.584 133.647 1.00 20.00 105 SER A N 1
ATOM 1187 C CA . SER A 1 105 ? 131.880 186.682 134.785 1.00 20.00 105 SER A CA 1
ATOM 1188 C C . SER A 1 105 ? 132.664 185.415 134.396 1.00 20.00 105 SER A C 1
ATOM 1189 O O . SER A 1 105 ? 132.662 184.989 133.239 1.00 20.00 105 SER A O 1
ATOM 1197 N N . GLY A 1 106 ? 133.384 184.818 135.351 1.00 20.00 106 GLY A N 1
ATOM 1198 C CA . GLY A 1 106 ? 134.175 183.595 135.140 1.00 20.00 106 GLY A CA 1
ATOM 1199 C C . GLY A 1 106 ? 135.391 183.727 134.208 1.00 20.00 106 GLY A C 1
ATOM 1200 O O . GLY A 1 106 ? 136.000 182.722 133.849 1.00 20.00 106 GLY A O 1
ATOM 1204 N N . SER A 1 107 ? 135.757 184.939 133.790 1.00 20.00 107 SER A N 1
ATOM 1205 C CA . SER A 1 107 ? 136.877 185.212 132.878 1.00 20.00 107 SER A CA 1
ATOM 1206 C C . SER A 1 107 ? 138.195 185.458 133.622 1.00 20.00 107 SER A C 1
ATOM 1207 O O . SER A 1 107 ? 138.220 185.680 134.836 1.00 20.00 107 SER A O 1
ATOM 1215 N N . PHE A 1 108 ? 139.320 185.474 132.909 1.00 20.00 108 PHE A N 1
ATOM 1216 C CA . PHE A 1 108 ? 140.575 185.986 133.476 1.00 20.00 108 PHE A CA 1
ATOM 1217 C C . PHE A 1 108 ? 140.595 187.516 133.623 1.00 20.00 108 PHE A C 1
ATOM 1218 O O . PHE A 1 108 ? 141.290 188.011 134.499 1.00 20.00 108 PHE A O 1
ATOM 1235 N N . PHE A 1 109 ? 139.768 188.270 132.885 1.00 20.00 109 PHE A N 1
ATOM 1236 C CA . PHE A 1 109 ? 139.572 189.710 133.124 1.00 20.00 109 PHE A CA 1
ATOM 1237 C C . PHE A 1 109 ? 138.884 190.000 134.468 1.00 20.00 109 PHE A C 1
ATOM 1238 O O . PHE A 1 109 ? 139.308 190.888 135.198 1.00 20.00 109 PHE A O 1
ATOM 1255 N N . ALA A 1 110 ? 137.867 189.216 134.843 1.00 20.00 110 ALA A N 1
ATOM 1256 C CA . ALA A 1 110 ? 137.206 189.309 136.147 1.00 20.00 110 ALA A CA 1
ATOM 1257 C C . ALA A 1 110 ? 138.178 189.045 137.307 1.00 20.00 110 ALA A C 1
ATOM 1258 O O . ALA A 1 110 ? 138.187 189.781 138.299 1.00 20.00 110 ALA A O 1
ATOM 1265 N N . ARG A 1 111 ? 139.047 188.034 137.153 1.00 20.00 111 ARG A N 1
ATOM 1266 C CA . ARG A 1 111 ? 140.184 187.760 138.050 1.00 20.00 111 ARG A CA 1
ATOM 1267 C C . ARG A 1 111 ? 141.151 188.935 138.114 1.00 20.00 111 ARG A C 1
ATOM 1268 O O . ARG A 1 111 ? 141.443 189.405 139.203 1.00 20.00 111 ARG A O 1
ATOM 1289 N N . ASP A 1 112 ? 141.597 189.448 136.977 1.00 20.00 112 ASP A N 1
ATOM 1290 C CA . ASP A 1 112 ? 142.553 190.555 136.886 1.00 20.00 112 ASP A CA 1
ATOM 1291 C C . ASP A 1 112 ? 142.025 191.868 137.502 1.00 20.00 112 ASP A C 1
ATOM 1292 O O . ASP A 1 112 ? 142.745 192.516 138.255 1.00 20.00 112 ASP A O 1
ATOM 1301 N N . ASN A 1 113 ? 140.748 192.220 137.303 1.00 20.00 113 ASN A N 1
ATOM 1302 C CA . ASN A 1 113 ? 140.103 193.330 138.022 1.00 20.00 113 ASN A CA 1
ATOM 1303 C C . ASN A 1 113 ? 140.159 193.111 139.545 1.00 20.00 113 ASN A C 1
ATOM 1304 O O . ASN A 1 113 ? 140.578 193.969 140.318 1.00 20.00 113 ASN A O 1
ATOM 1315 N N . THR A 1 114 ? 139.752 191.923 139.985 1.00 20.00 114 THR A N 1
ATOM 1316 C CA . THR A 1 114 ? 139.731 191.551 141.400 1.00 20.00 114 THR A CA 1
ATOM 1317 C C . THR A 1 114 ? 141.137 191.525 142.022 1.00 20.00 114 THR A C 1
ATOM 1318 O O . THR A 1 114 ? 141.311 191.910 143.174 1.00 20.00 114 THR A O 1
ATOM 1329 N N . ALA A 1 115 ? 142.169 191.146 141.266 1.00 20.00 115 ALA A N 1
ATOM 1330 C CA . ALA A 1 115 ? 143.564 191.192 141.697 1.00 20.00 115 ALA A CA 1
ATOM 1331 C C . ALA A 1 115 ? 144.095 192.628 141.878 1.00 20.00 115 ALA A C 1
ATOM 1332 O O . ALA A 1 115 ? 144.853 192.880 142.814 1.00 20.00 115 ALA A O 1
ATOM 1339 N N . ASN A 1 116 ? 143.651 193.591 141.059 1.00 20.00 116 ASN A N 1
ATOM 1340 C CA . ASN A 1 116 ? 143.969 195.008 141.269 1.00 20.00 116 ASN A CA 1
ATOM 1341 C C . ASN A 1 116 ? 143.349 195.527 142.581 1.00 20.00 116 ASN A C 1
ATOM 1342 O O . ASN A 1 116 ? 144.033 196.169 143.379 1.00 20.00 116 ASN A O 1
ATOM 1353 N N . PHE A 1 117 ? 142.083 195.194 142.849 1.00 20.00 117 PHE A N 1
ATOM 1354 C CA . PHE A 1 117 ? 141.405 195.542 144.103 1.00 20.00 117 PHE A CA 1
ATOM 1355 C C . PHE A 1 117 ? 142.072 194.917 145.339 1.00 20.00 117 PHE A C 1
ATOM 1356 O O . PHE A 1 117 ? 142.345 195.611 146.316 1.00 20.00 117 PHE A O 1
ATOM 1373 N N . LEU A 1 118 ? 142.411 193.624 145.304 1.00 20.00 118 LEU A N 1
ATOM 1374 C CA . LEU A 1 118 ? 143.093 192.964 146.425 1.00 20.00 118 LEU A CA 1
ATOM 1375 C C . LEU A 1 118 ? 144.495 193.535 146.674 1.00 20.00 118 LEU A C 1
ATOM 1376 O O . LEU A 1 118 ? 144.936 193.608 147.818 1.00 20.00 118 LEU A O 1
ATOM 1392 N N . SER A 1 119 ? 145.186 194.006 145.635 1.00 20.00 119 SER A N 1
ATOM 1393 C CA . SER A 1 119 ? 146.443 194.747 145.778 1.00 20.00 119 SER A CA 1
ATOM 1394 C C . SER A 1 119 ? 146.229 196.112 146.460 1.00 20.00 119 SER A C 1
ATOM 1395 O O . SER A 1 119 ? 146.970 196.474 147.367 1.00 20.00 119 SER A O 1
ATOM 1403 N N . TRP A 1 120 ? 145.153 196.838 146.125 1.00 20.00 120 TRP A N 1
ATOM 1404 C CA . TRP A 1 120 ? 144.755 198.072 146.821 1.00 20.00 120 TRP A CA 1
ATOM 1405 C C . TRP A 1 120 ? 144.418 197.835 148.309 1.00 20.00 120 TRP A C 1
ATOM 1406 O O . TRP A 1 120 ? 144.748 198.666 149.148 1.00 20.00 120 TRP A O 1
ATOM 1427 N N . CYS A 1 121 ? 143.865 196.674 148.677 1.00 20.00 121 CYS A N 1
ATOM 1428 C CA . CYS A 1 121 ? 143.709 196.263 150.079 1.00 20.00 121 CYS A CA 1
ATOM 1429 C C . CYS A 1 121 ? 145.052 195.983 150.791 1.00 20.00 121 CYS A C 1
ATOM 1430 O O . CYS A 1 121 ? 145.263 196.417 151.924 1.00 20.00 121 CYS A O 1
ATOM 1438 N N . ARG A 1 122 ? 145.977 195.264 150.139 1.00 20.00 122 ARG A N 1
ATOM 1439 C CA . ARG A 1 122 ? 147.324 194.961 150.666 1.00 20.00 122 ARG A CA 1
ATOM 1440 C C . ARG A 1 122 ? 148.203 196.210 150.826 1.00 20.00 122 ARG A C 1
ATOM 1441 O O . ARG A 1 122 ? 149.005 196.281 151.753 1.00 20.00 122 ARG A O 1
ATOM 1462 N N . ASP A 1 123 ? 148.006 197.227 149.991 1.00 20.00 123 ASP A N 1
ATOM 1463 C CA . ASP A 1 123 ? 148.588 198.570 150.151 1.00 20.00 123 ASP A CA 1
ATOM 1464 C C . ASP A 1 123 ? 147.936 199.410 151.277 1.00 20.00 123 ASP A C 1
ATOM 1465 O O . ASP A 1 123 ? 148.390 200.521 151.546 1.00 20.00 123 ASP A O 1
ATOM 1474 N N . LEU A 1 124 ? 146.895 198.909 151.946 1.00 20.00 124 LEU A N 1
ATOM 1475 C CA . LEU A 1 124 ? 146.078 199.635 152.935 1.00 20.00 124 LEU A CA 1
ATOM 1476 C C . LEU A 1 124 ? 146.036 198.949 154.325 1.00 20.00 124 LEU A C 1
ATOM 1477 O O . LEU A 1 124 ? 145.196 199.257 155.165 1.00 20.00 124 LEU A O 1
ATOM 1493 N N . GLY A 1 125 ? 146.966 198.031 154.606 1.00 20.00 125 GLY A N 1
ATOM 1494 C CA . GLY A 1 125 ? 147.156 197.428 155.932 1.00 20.00 125 GLY A CA 1
ATOM 1495 C C . GLY A 1 125 ? 146.234 196.250 156.286 1.00 20.00 125 GLY A C 1
ATOM 1496 O O . GLY A 1 125 ? 146.292 195.750 157.409 1.00 20.00 125 GLY A O 1
ATOM 1500 N N . VAL A 1 126 ? 145.411 195.781 155.344 1.00 20.00 126 VAL A N 1
ATOM 1501 C CA . VAL A 1 126 ? 144.700 194.494 155.424 1.00 20.00 126 VAL A CA 1
ATOM 1502 C C . VAL A 1 126 ? 145.707 193.328 155.274 1.00 20.00 126 VAL A C 1
ATOM 1503 O O . VAL A 1 126 ? 146.772 193.516 154.682 1.00 20.00 126 VAL A O 1
ATOM 1516 N N . ASP A 1 127 ? 145.409 192.127 155.785 1.00 20.00 127 ASP A N 1
ATOM 1517 C CA . ASP A 1 127 ? 146.322 190.964 155.747 1.00 20.00 127 ASP A CA 1
ATOM 1518 C C . ASP A 1 127 ? 145.650 189.629 155.361 1.00 20.00 127 ASP A C 1
ATOM 1519 O O . ASP A 1 127 ? 144.430 189.526 155.233 1.00 20.00 127 ASP A O 1
ATOM 1528 N N . GLU A 1 128 ? 146.476 188.614 155.107 1.00 20.00 128 GLU A N 1
ATOM 1529 C CA . GLU A 1 128 ? 146.078 187.333 154.519 1.00 20.00 128 GLU A CA 1
ATOM 1530 C C . GLU A 1 128 ? 145.066 186.518 155.358 1.00 20.00 128 GLU A C 1
ATOM 1531 O O . GLU A 1 128 ? 144.593 185.479 154.895 1.00 20.00 128 GLU A O 1
ATOM 1543 N N . THR A 1 129 ? 144.671 186.975 156.548 1.00 20.00 129 THR A N 1
ATOM 1544 C CA . THR A 1 129 ? 143.476 186.464 157.236 1.00 20.00 129 THR A CA 1
ATOM 1545 C C . THR A 1 129 ? 142.190 187.011 156.610 1.00 20.00 129 THR A C 1
ATOM 1546 O O . THR A 1 129 ? 141.429 186.259 156.004 1.00 20.00 129 THR A O 1
ATOM 1557 N N . CYS A 1 130 ? 141.931 188.318 156.691 1.00 20.00 130 CYS A N 1
ATOM 1558 C CA . CYS A 1 130 ? 140.683 188.925 156.211 1.00 20.00 130 CYS A CA 1
ATOM 1559 C C . CYS A 1 130 ? 140.555 189.005 154.678 1.00 20.00 130 CYS A C 1
ATOM 1560 O O . CYS A 1 130 ? 139.439 189.155 154.186 1.00 20.00 130 CYS A O 1
ATOM 1568 N N . LEU A 1 131 ? 141.647 188.907 153.912 1.00 20.00 131 LEU A N 1
ATOM 1569 C CA . LEU A 1 131 ? 141.598 188.889 152.441 1.00 20.00 131 LEU A CA 1
ATOM 1570 C C . LEU A 1 131 ? 141.044 187.571 151.868 1.00 20.00 131 LEU A C 1
ATOM 1571 O O . LEU A 1 131 ? 141.336 186.480 152.359 1.00 20.00 131 LEU A O 1
ATOM 1587 N N . PHE A 1 132 ? 140.319 187.680 150.755 1.00 20.00 132 PHE A N 1
ATOM 1588 C CA . PHE A 1 132 ? 140.012 186.583 149.832 1.00 20.00 132 PHE A CA 1
ATOM 1589 C C . PHE A 1 132 ? 141.077 186.499 148.718 1.00 20.00 132 PHE A C 1
ATOM 1590 O O . PHE A 1 132 ? 141.811 187.456 148.498 1.00 20.00 132 PHE A O 1
ATOM 1607 N N . GLU A 1 133 ? 141.183 185.374 148.004 1.00 20.00 133 GLU A N 1
ATOM 1608 C CA . GLU A 1 133 ? 141.934 185.275 146.732 1.00 20.00 133 GLU A CA 1
ATOM 1609 C C . GLU A 1 133 ? 141.043 185.673 145.540 1.00 20.00 133 GLU A C 1
ATOM 1610 O O . GLU A 1 133 ? 139.824 185.583 145.648 1.00 20.00 133 GLU A O 1
ATOM 1622 N N . SER A 1 134 ? 141.584 186.076 144.379 1.00 20.00 134 SER A N 1
ATOM 1623 C CA . SER A 1 134 ? 140.737 186.629 143.300 1.00 20.00 134 SER A CA 1
ATOM 1624 C C . SER A 1 134 ? 139.734 185.611 142.738 1.00 20.00 134 SER A C 1
ATOM 1625 O O . SER A 1 134 ? 138.596 185.957 142.428 1.00 20.00 134 SER A O 1
ATOM 1633 N N . GLU A 1 135 ? 140.107 184.335 142.724 1.00 20.00 135 GLU A N 1
ATOM 1634 C CA . GLU A 1 135 ? 139.227 183.195 142.432 1.00 20.00 135 GLU A CA 1
ATOM 1635 C C . GLU A 1 135 ? 138.038 183.085 143.404 1.00 20.00 135 GLU A C 1
ATOM 1636 O O . GLU A 1 135 ? 136.949 182.651 143.033 1.00 20.00 135 GLU A O 1
ATOM 1648 N N . GLY A 1 136 ? 138.235 183.491 144.660 1.00 20.00 136 GLY A N 1
ATOM 1649 C CA . GLY A 1 136 ? 137.273 183.364 145.755 1.00 20.00 136 GLY A CA 1
ATOM 1650 C C . GLY A 1 136 ? 136.063 184.287 145.634 1.00 20.00 136 GLY A C 1
ATOM 1651 O O . GLY A 1 136 ? 134.976 183.924 146.079 1.00 20.00 136 GLY A O 1
ATOM 1655 N N . LEU A 1 137 ? 136.221 185.431 144.969 1.00 20.00 137 LEU A N 1
ATOM 1656 C CA . LEU A 1 137 ? 135.104 186.232 144.481 1.00 20.00 137 LEU A CA 1
ATOM 1657 C C . LEU A 1 137 ? 134.596 185.707 143.134 1.00 20.00 137 LEU A C 1
ATOM 1658 O O . LEU A 1 137 ? 133.414 185.406 143.007 1.00 20.00 137 LEU A O 1
ATOM 1674 N N . VAL A 1 138 ? 135.468 185.564 142.131 1.00 20.00 138 VAL A N 1
ATOM 1675 C CA . VAL A 1 138 ? 135.062 185.334 140.727 1.00 20.00 138 VAL A CA 1
ATOM 1676 C C . VAL A 1 138 ? 134.307 184.015 140.512 1.00 20.00 138 VAL A C 1
ATOM 1677 O O . VAL A 1 138 ? 133.343 183.984 139.753 1.00 20.00 138 VAL A O 1
ATOM 1690 N N . LEU A 1 139 ? 134.694 182.934 141.199 1.00 20.00 139 LEU A N 1
ATOM 1691 C CA . LEU A 1 139 ? 133.990 181.638 141.188 1.00 20.00 139 LEU A CA 1
ATOM 1692 C C . LEU A 1 139 ? 133.035 181.472 142.392 1.00 20.00 139 LEU A C 1
ATOM 1693 O O . LEU A 1 139 ? 132.467 180.399 142.579 1.00 20.00 139 LEU A O 1
ATOM 1709 N N . HIS A 1 140 ? 132.860 182.515 143.211 1.00 20.00 140 HIS A N 1
ATOM 1710 C CA . HIS A 1 140 ? 132.061 182.556 144.451 1.00 20.00 140 HIS A CA 1
ATOM 1711 C C . HIS A 1 140 ? 132.559 181.647 145.602 1.00 20.00 140 HIS A C 1
ATOM 1712 O O . HIS A 1 140 ? 131.807 181.390 146.538 1.00 20.00 140 HIS A O 1
ATOM 1726 N N . LYS A 1 141 ? 133.799 181.135 145.577 1.00 20.00 141 LYS A N 1
ATOM 1727 C CA . LYS A 1 141 ? 134.292 180.134 146.557 1.00 20.00 141 LYS A CA 1
ATOM 1728 C C . LYS A 1 141 ? 134.559 180.651 147.991 1.00 20.00 141 LYS A C 1
ATOM 1729 O O . LYS A 1 141 ? 134.719 179.822 148.886 1.00 20.00 141 LYS A O 1
ATOM 1748 N N . GLN A 1 142 ? 134.649 181.965 148.232 1.00 20.00 142 GLN A N 1
ATOM 1749 C CA . GLN A 1 142 ? 135.062 182.554 149.525 1.00 20.00 142 GLN A CA 1
ATOM 1750 C C . GLN A 1 142 ? 134.199 183.771 149.963 1.00 20.00 142 GLN A C 1
ATOM 1751 O O . GLN A 1 142 ? 134.743 184.834 150.261 1.00 20.00 142 GLN A O 1
ATOM 1765 N N . PRO A 1 143 ? 132.855 183.659 150.021 1.00 20.00 143 PRO A N 1
ATOM 1766 C CA . PRO A 1 143 ? 131.968 184.809 150.218 1.00 20.00 143 PRO A CA 1
ATOM 1767 C C . PRO A 1 143 ? 132.065 185.432 151.621 1.00 20.00 143 PRO A C 1
ATOM 1768 O O . PRO A 1 143 ? 131.874 186.640 151.766 1.00 20.00 143 PRO A O 1
ATOM 1779 N N . ARG A 1 144 ? 132.428 184.646 152.649 1.00 20.00 144 ARG A N 1
ATOM 1780 C CA . ARG A 1 144 ? 132.733 185.155 153.995 1.00 20.00 144 ARG A CA 1
ATOM 1781 C C . ARG A 1 144 ? 133.915 186.122 153.956 1.00 20.00 144 ARG A C 1
ATOM 1782 O O . ARG A 1 144 ? 133.807 187.238 154.457 1.00 20.00 144 ARG A O 1
ATOM 1803 N N . GLU A 1 145 ? 135.026 185.735 153.337 1.00 20.00 145 GLU A N 1
ATOM 1804 C CA . GLU A 1 145 ? 136.210 186.585 153.223 1.00 20.00 145 GLU A CA 1
ATOM 1805 C C . GLU A 1 145 ? 135.964 187.839 152.370 1.00 20.00 145 GLU A C 1
ATOM 1806 O O . GLU A 1 145 ? 136.553 188.873 152.668 1.00 20.00 145 GLU A O 1
ATOM 1818 N N . VAL A 1 146 ? 135.047 187.819 151.389 1.00 20.00 146 VAL A N 1
ATOM 1819 C CA . VAL A 1 146 ? 134.630 189.063 150.715 1.00 20.00 146 VAL A CA 1
ATOM 1820 C C . VAL A 1 146 ? 133.963 190.031 151.703 1.00 20.00 146 VAL A C 1
ATOM 1821 O O . VAL A 1 146 ? 134.338 191.204 151.759 1.00 20.00 146 VAL A O 1
ATOM 1834 N N . CYS A 1 147 ? 133.025 189.564 152.534 1.00 20.00 147 CYS A N 1
ATOM 1835 C CA . CYS A 1 147 ? 132.432 190.400 153.585 1.00 20.00 147 CYS A CA 1
ATOM 1836 C C . CYS A 1 147 ? 133.466 190.895 154.614 1.00 20.00 147 CYS A C 1
ATOM 1837 O O . CYS A 1 147 ? 133.472 192.075 154.953 1.00 20.00 147 CYS A O 1
ATOM 1845 N N . LEU A 1 148 ? 134.359 190.025 155.105 1.00 20.00 148 LEU A N 1
ATOM 1846 C CA . LEU A 1 148 ? 135.408 190.412 156.057 1.00 20.00 148 LEU A CA 1
ATOM 1847 C C . LEU A 1 148 ? 136.382 191.450 155.471 1.00 20.00 148 LEU A C 1
ATOM 1848 O O . LEU A 1 148 ? 136.762 192.390 156.163 1.00 20.00 148 LEU A O 1
ATOM 1864 N N . CYS A 1 149 ? 136.742 191.334 154.192 1.00 20.00 149 CYS A N 1
ATOM 1865 C CA . CYS A 1 149 ? 137.526 192.337 153.484 1.00 20.00 149 CYS A CA 1
ATOM 1866 C C . CYS A 1 149 ? 136.800 193.692 153.427 1.00 20.00 149 CYS A C 1
ATOM 1867 O O . CYS A 1 149 ? 137.358 194.704 153.845 1.00 20.00 149 CYS A O 1
ATOM 1875 N N . LEU A 1 150 ? 135.543 193.726 152.965 1.00 20.00 150 LEU A N 1
ATOM 1876 C CA . LEU A 1 150 ? 134.743 194.956 152.895 1.00 20.00 150 LEU A CA 1
ATOM 1877 C C . LEU A 1 150 ? 134.550 195.623 154.269 1.00 20.00 150 LEU A C 1
ATOM 1878 O O . LEU A 1 150 ? 134.595 196.850 154.365 1.00 20.00 150 LEU A O 1
ATOM 1894 N N . LEU A 1 151 ? 134.385 194.836 155.337 1.00 20.00 151 LEU A N 1
ATOM 1895 C CA . LEU A 1 151 ? 134.295 195.353 156.699 1.00 20.00 151 LEU A CA 1
ATOM 1896 C C . LEU A 1 151 ? 135.638 195.910 157.211 1.00 20.00 151 LEU A C 1
ATOM 1897 O O . LEU A 1 151 ? 135.669 196.986 157.803 1.00 20.00 151 LEU A O 1
ATOM 1913 N N . GLU A 1 152 ? 136.760 195.227 156.964 1.00 20.00 152 GLU A N 1
ATOM 1914 C CA . GLU A 1 152 ? 138.092 195.717 157.354 1.00 20.00 152 GLU A CA 1
ATOM 1915 C C . GLU A 1 152 ? 138.446 197.025 156.630 1.00 20.00 152 GLU A C 1
ATOM 1916 O O . GLU A 1 152 ? 138.862 197.997 157.265 1.00 20.00 152 GLU A O 1
ATOM 1928 N N . LEU A 1 153 ? 138.194 197.092 155.315 1.00 20.00 153 LEU A N 1
ATOM 1929 C CA . LEU A 1 153 ? 138.336 198.326 154.537 1.00 20.00 153 LEU A CA 1
ATOM 1930 C C . LEU A 1 153 ? 137.468 199.451 155.100 1.00 20.00 153 LEU A C 1
ATOM 1931 O O . LEU A 1 153 ? 137.952 200.571 155.234 1.00 20.00 153 LEU A O 1
ATOM 1947 N N . GLY A 1 154 ? 136.218 199.160 155.475 1.00 20.00 154 GLY A N 1
ATOM 1948 C CA . GLY A 1 154 ? 135.318 200.131 156.093 1.00 20.00 154 GLY A CA 1
ATOM 1949 C C . GLY A 1 154 ? 135.865 200.695 157.407 1.00 20.00 154 GLY A C 1
ATOM 1950 O O . GLY A 1 154 ? 135.868 201.909 157.593 1.00 20.00 154 GLY A O 1
ATOM 1954 N N . ARG A 1 155 ? 136.406 199.850 158.293 1.00 20.00 155 ARG A N 1
ATOM 1955 C CA . ARG A 1 155 ? 136.992 200.298 159.569 1.00 20.00 155 ARG A CA 1
ATOM 1956 C C . ARG A 1 155 ? 138.259 201.141 159.388 1.00 20.00 155 ARG A C 1
ATOM 1957 O O . ARG A 1 155 ? 138.463 202.086 160.145 1.00 20.00 155 ARG A O 1
ATOM 1978 N N . ILE A 1 156 ? 139.094 200.856 158.386 1.00 20.00 156 ILE A N 1
ATOM 1979 C CA . ILE A 1 156 ? 140.262 201.694 158.056 1.00 20.00 156 ILE A CA 1
ATOM 1980 C C . ILE A 1 156 ? 139.827 203.008 157.382 1.00 20.00 156 ILE A C 1
ATOM 1981 O O . ILE A 1 156 ? 140.252 204.086 157.801 1.00 20.00 156 ILE A O 1
ATOM 1997 N N . ALA A 1 157 ? 138.929 202.956 156.393 1.00 20.00 157 ALA A N 1
ATOM 1998 C CA . ALA A 1 157 ? 138.405 204.142 155.707 1.00 20.00 157 ALA A CA 1
ATOM 1999 C C . ALA A 1 157 ? 137.655 205.104 156.647 1.00 20.00 157 ALA A C 1
ATOM 2000 O O . ALA A 1 157 ? 137.674 206.318 156.425 1.00 20.00 157 ALA A O 1
ATOM 2007 N N . ALA A 1 158 ? 137.059 204.604 157.733 1.00 20.00 158 ALA A N 1
ATOM 2008 C CA . ALA A 1 158 ? 136.403 205.434 158.749 1.00 20.00 158 ALA A CA 1
ATOM 2009 C C . ALA A 1 158 ? 137.331 206.509 159.352 1.00 20.00 158 ALA A C 1
ATOM 2010 O O . ALA A 1 158 ? 136.882 207.614 159.657 1.00 20.00 158 ALA A O 1
ATOM 2017 N N . ARG A 1 159 ? 138.638 206.233 159.462 1.00 20.00 159 ARG A N 1
ATOM 2018 C CA . ARG A 1 159 ? 139.656 207.183 159.949 1.00 20.00 159 ARG A CA 1
ATOM 2019 C C . ARG A 1 159 ? 139.955 208.327 158.962 1.00 20.00 159 ARG A C 1
ATOM 2020 O O . ARG A 1 159 ? 140.625 209.290 159.334 1.00 20.00 159 ARG A O 1
ATOM 2041 N N . TYR A 1 160 ? 139.458 208.245 157.725 1.00 20.00 160 TYR A N 1
ATOM 2042 C CA . TYR A 1 160 ? 139.769 209.147 156.604 1.00 20.00 160 TYR A CA 1
ATOM 2043 C C . TYR A 1 160 ? 138.514 209.715 155.900 1.00 20.00 160 TYR A C 1
ATOM 2044 O O . TYR A 1 160 ? 138.524 209.979 154.696 1.00 20.00 160 TYR A O 1
ATOM 2062 N N . GLY A 1 161 ? 137.426 209.934 156.646 1.00 20.00 161 GLY A N 1
ATOM 2063 C CA . GLY A 1 161 ? 136.257 210.698 156.181 1.00 20.00 161 GLY A CA 1
ATOM 2064 C C . GLY A 1 161 ? 135.124 209.897 155.525 1.00 20.00 161 GLY A C 1
ATOM 2065 O O . GLY A 1 161 ? 134.228 210.502 154.938 1.00 20.00 161 GLY A O 1
ATOM 2069 N N . VAL A 1 162 ? 135.123 208.566 155.624 1.00 20.00 162 VAL A N 1
ATOM 2070 C CA . VAL A 1 162 ? 134.031 207.695 155.136 1.00 20.00 162 VAL A CA 1
ATOM 2071 C C . VAL A 1 162 ? 133.136 207.253 156.292 1.00 20.00 162 VAL A C 1
ATOM 2072 O O . VAL A 1 162 ? 133.628 206.812 157.324 1.00 20.00 162 VAL A O 1
ATOM 2085 N N . GLU A 1 163 ? 131.815 207.328 156.137 1.00 20.00 163 GLU A N 1
ATOM 2086 C CA . GLU A 1 163 ? 130.890 206.688 157.077 1.00 20.00 163 GLU A CA 1
ATOM 2087 C C . GLU A 1 163 ? 130.910 205.151 156.890 1.00 20.00 163 GLU A C 1
ATOM 2088 O O . GLU A 1 163 ? 130.594 204.674 155.795 1.00 20.00 163 GLU A O 1
ATOM 2100 N N . PRO A 1 164 ? 131.280 204.358 157.914 1.00 20.00 164 PRO A N 1
ATOM 2101 C CA . PRO A 1 164 ? 131.386 202.900 157.806 1.00 20.00 164 PRO A CA 1
ATOM 2102 C C . PRO A 1 164 ? 130.014 202.203 157.698 1.00 20.00 164 PRO A C 1
ATOM 2103 O O . PRO A 1 164 ? 128.981 202.845 157.908 1.00 20.00 164 PRO A O 1
ATOM 2114 N N . PRO A 1 165 ? 129.975 200.888 157.401 1.00 20.00 165 PRO A N 1
ATOM 2115 C CA . PRO A 1 165 ? 128.750 200.084 157.431 1.00 20.00 165 PRO A CA 1
ATOM 2116 C C . PRO A 1 165 ? 127.941 200.226 158.732 1.00 20.00 165 PRO A C 1
ATOM 2117 O O . PRO A 1 165 ? 128.503 200.474 159.802 1.00 20.00 165 PRO A O 1
ATOM 2128 N N . GLY A 1 166 ? 126.626 200.018 158.665 1.00 20.00 166 GLY A N 1
ATOM 2129 C CA . GLY A 1 166 ? 125.742 199.993 159.834 1.00 20.00 166 GLY A CA 1
ATOM 2130 C C . GLY A 1 166 ? 126.042 198.818 160.767 1.00 20.00 166 GLY A C 1
ATOM 2131 O O . GLY A 1 166 ? 126.396 199.016 161.932 1.00 20.00 166 GLY A O 1
ATOM 2135 N N . GLY B 1 13 ? 197.133 149.967 195.699 1.00 20.00 13 GLY B N 1
ATOM 2136 C CA . GLY B 1 13 ? 196.849 151.179 194.947 1.00 20.00 13 GLY B CA 1
ATOM 2137 C C . GLY B 1 13 ? 197.411 152.428 195.609 1.00 20.00 13 GLY B C 1
ATOM 2138 O O . GLY B 1 13 ? 198.304 152.316 196.452 1.00 20.00 13 GLY B O 1
ATOM 2142 N N . PRO B 1 14 ? 196.911 153.626 195.259 1.00 20.00 14 PRO B N 1
ATOM 2143 C CA . PRO B 1 14 ? 197.417 154.900 195.779 1.00 20.00 14 PRO B CA 1
ATOM 2144 C C . PRO B 1 14 ? 196.990 155.226 197.220 1.00 20.00 14 PRO B C 1
ATOM 2145 O O . PRO B 1 14 ? 197.606 156.086 197.848 1.00 20.00 14 PRO B O 1
ATOM 2156 N N . GLY B 1 15 ? 195.950 154.584 197.752 1.00 20.00 15 GLY B N 1
ATOM 2157 C CA . GLY B 1 15 ? 195.321 154.969 199.020 1.00 20.00 15 GLY B CA 1
ATOM 2158 C C . GLY B 1 15 ? 194.522 156.273 198.932 1.00 20.00 15 GLY B C 1
ATOM 2159 O O . GLY B 1 15 ? 194.374 156.851 197.863 1.00 20.00 15 GLY B O 1
ATOM 2163 N N . LEU B 1 16 ? 193.981 156.734 200.058 1.00 20.00 16 LEU B N 1
ATOM 2164 C CA . LEU B 1 16 ? 193.054 157.874 200.130 1.00 20.00 16 LEU B CA 1
ATOM 2165 C C . LEU B 1 16 ? 193.732 159.219 200.468 1.00 20.00 16 LEU B C 1
ATOM 2166 O O . LEU B 1 16 ? 193.050 160.182 200.809 1.00 20.00 16 LEU B O 1
ATOM 2182 N N . SER B 1 17 ? 195.062 159.309 200.389 1.00 20.00 17 SER B N 1
ATOM 2183 C CA . SER B 1 17 ? 195.825 160.525 200.712 1.00 20.00 17 SER B CA 1
ATOM 2184 C C . SER B 1 17 ? 195.430 161.728 199.845 1.00 20.00 17 SER B C 1
ATOM 2185 O O . SER B 1 17 ? 195.167 162.804 200.377 1.00 20.00 17 SER B O 1
ATOM 2193 N N . ASP B 1 18 ? 195.321 161.531 198.526 1.00 20.00 18 ASP B N 1
ATOM 2194 C CA . ASP B 1 18 ? 194.650 162.435 197.586 1.00 20.00 18 ASP B CA 1
ATOM 2195 C C . ASP B 1 18 ? 193.381 161.751 197.074 1.00 20.00 18 ASP B C 1
ATOM 2196 O O . ASP B 1 18 ? 193.437 160.681 196.466 1.00 20.00 18 ASP B O 1
ATOM 2205 N N . MET B 1 19 ? 192.220 162.371 197.274 1.00 20.00 19 MET B N 1
ATOM 2206 C CA . MET B 1 19 ? 190.935 161.738 196.960 1.00 20.00 19 MET B CA 1
ATOM 2207 C C . MET B 1 19 ? 190.675 161.633 195.442 1.00 20.00 19 MET B C 1
ATOM 2208 O O . MET B 1 19 ? 189.989 160.722 194.980 1.00 20.00 19 MET B O 1
ATOM 2222 N N . HIS B 1 20 ? 191.270 162.529 194.652 1.00 20.00 20 HIS B N 1
ATOM 2223 C CA . HIS B 1 20 ? 191.208 162.536 193.181 1.00 20.00 20 HIS B CA 1
ATOM 2224 C C . HIS B 1 20 ? 192.078 161.447 192.527 1.00 20.00 20 HIS B C 1
ATOM 2225 O O . HIS B 1 20 ? 191.678 160.847 191.530 1.00 20.00 20 HIS B O 1
ATOM 2239 N N . GLN B 1 21 ? 193.239 161.141 193.109 1.00 20.00 21 GLN B N 1
ATOM 2240 C CA . GLN B 1 21 ? 194.178 160.132 192.599 1.00 20.00 21 GLN B CA 1
ATOM 2241 C C . GLN B 1 21 ? 193.556 158.724 192.616 1.00 20.00 21 GLN B C 1
ATOM 2242 O O . GLN B 1 21 ? 193.684 157.963 191.657 1.00 20.00 21 GLN B O 1
ATOM 2256 N N . TYR B 1 22 ? 192.838 158.399 193.695 1.00 20.00 22 TYR B N 1
ATOM 2257 C CA . TYR B 1 22 ? 192.139 157.127 193.877 1.00 20.00 22 TYR B CA 1
ATOM 2258 C C . TYR B 1 22 ? 191.000 156.909 192.865 1.00 20.00 22 TYR B C 1
ATOM 2259 O O . TYR B 1 22 ? 190.899 155.825 192.295 1.00 20.00 22 TYR B O 1
ATOM 2277 N N . SER B 1 23 ? 190.177 157.921 192.560 1.00 20.00 23 SER B N 1
ATOM 2278 C CA . SER B 1 23 ? 189.101 157.744 191.568 1.00 20.00 23 SER B CA 1
ATOM 2279 C C . SER B 1 23 ? 189.618 157.630 190.127 1.00 20.00 23 SER B C 1
ATOM 2280 O O . SER B 1 23 ? 188.983 156.960 189.313 1.00 20.00 23 SER B O 1
ATOM 2288 N N . GLN B 1 24 ? 190.796 158.172 189.798 1.00 20.00 24 GLN B N 1
ATOM 2289 C CA . GLN B 1 24 ? 191.480 157.809 188.549 1.00 20.00 24 GLN B CA 1
ATOM 2290 C C . GLN B 1 24 ? 192.012 156.367 188.572 1.00 20.00 24 GLN B C 1
ATOM 2291 O O . GLN B 1 24 ? 191.869 155.659 187.577 1.00 20.00 24 GLN B O 1
ATOM 2305 N N . TRP B 1 25 ? 192.598 155.906 189.680 1.00 20.00 25 TRP B N 1
ATOM 2306 C CA . TRP B 1 25 ? 193.086 154.527 189.802 1.00 20.00 25 TRP B CA 1
ATOM 2307 C C . TRP B 1 25 ? 191.991 153.475 189.571 1.00 20.00 25 TRP B C 1
ATOM 2308 O O . TRP B 1 25 ? 192.225 152.504 188.858 1.00 20.00 25 TRP B O 1
ATOM 2329 N N . LEU B 1 26 ? 190.772 153.706 190.067 1.00 20.00 26 LEU B N 1
ATOM 2330 C CA . LEU B 1 26 ? 189.617 152.825 189.842 1.00 20.00 26 LEU B CA 1
ATOM 2331 C C . LEU B 1 26 ? 189.219 152.620 188.364 1.00 20.00 26 LEU B C 1
ATOM 2332 O O . LEU B 1 26 ? 188.572 151.624 188.053 1.00 20.00 26 LEU B O 1
ATOM 2348 N N . ALA B 1 27 ? 189.552 153.547 187.459 1.00 20.00 27 ALA B N 1
ATOM 2349 C CA . ALA B 1 27 ? 189.027 153.583 186.089 1.00 20.00 27 ALA B CA 1
ATOM 2350 C C . ALA B 1 27 ? 190.107 153.583 184.995 1.00 20.00 27 ALA B C 1
ATOM 2351 O O . ALA B 1 27 ? 190.020 152.824 184.031 1.00 20.00 27 ALA B O 1
ATOM 2358 N N . SER B 1 28 ? 191.135 154.421 185.128 1.00 20.00 28 SER B N 1
ATOM 2359 C CA . SER B 1 28 ? 192.206 154.587 184.130 1.00 20.00 28 SER B CA 1
ATOM 2360 C C . SER B 1 28 ? 193.297 153.504 184.217 1.00 20.00 28 SER B C 1
ATOM 2361 O O . SER B 1 28 ? 193.967 153.212 183.225 1.00 20.00 28 SER B O 1
ATOM 2369 N N . ARG B 1 29 ? 193.487 152.903 185.400 1.00 20.00 29 ARG B N 1
ATOM 2370 C CA . ARG B 1 29 ? 194.669 152.089 185.743 1.00 20.00 29 ARG B CA 1
ATOM 2371 C C . ARG B 1 29 ? 194.382 151.038 186.840 1.00 20.00 29 ARG B C 1
ATOM 2372 O O . ARG B 1 29 ? 195.170 150.864 187.768 1.00 20.00 29 ARG B O 1
ATOM 2393 N N . HIS B 1 30 ? 193.239 150.348 186.738 1.00 30.00 30 HIS B N 1
ATOM 2394 C CA . HIS B 1 30 ? 192.702 149.455 187.787 1.00 30.00 30 HIS B CA 1
ATOM 2395 C C . HIS B 1 30 ? 193.418 148.094 187.920 1.00 30.00 30 HIS B C 1
ATOM 2396 O O . HIS B 1 30 ? 193.521 147.565 189.023 1.00 30.00 30 HIS B O 1
ATOM 2410 N N . GLU B 1 31 ? 193.961 147.541 186.827 1.00 20.00 31 GLU B N 1
ATOM 2411 C CA . GLU B 1 31 ? 194.765 146.309 186.830 1.00 20.00 31 GLU B CA 1
ATOM 2412 C C . GLU B 1 31 ? 196.162 146.526 186.218 1.00 20.00 31 GLU B C 1
ATOM 2413 O O . GLU B 1 31 ? 196.426 146.191 185.065 1.00 20.00 31 GLU B O 1
ATOM 2425 N N . ALA B 1 32 ? 197.096 147.043 187.016 1.00 20.00 32 ALA B N 1
ATOM 2426 C CA . ALA B 1 32 ? 198.535 146.964 186.727 1.00 20.00 32 ALA B CA 1
ATOM 2427 C C . ALA B 1 32 ? 199.075 145.518 186.835 1.00 20.00 32 ALA B C 1
ATOM 2428 O O . ALA B 1 32 ? 200.066 145.162 186.198 1.00 20.00 32 ALA B O 1
ATOM 2435 N N . ASN B 1 33 ? 198.395 144.665 187.602 1.00 20.00 33 ASN B N 1
ATOM 2436 C CA . ASN B 1 33 ? 198.656 143.232 187.760 1.00 20.00 33 ASN B CA 1
ATOM 2437 C C . ASN B 1 33 ? 198.036 142.338 186.654 1.00 20.00 33 ASN B C 1
ATOM 2438 O O . ASN B 1 33 ? 197.930 141.124 186.830 1.00 20.00 33 ASN B O 1
ATOM 2449 N N . LEU B 1 34 ? 197.672 142.896 185.494 1.00 20.00 34 LEU B N 1
ATOM 2450 C CA . LEU B 1 34 ? 197.333 142.114 184.295 1.00 20.00 34 LEU B CA 1
ATOM 2451 C C . LEU B 1 34 ? 198.555 141.370 183.725 1.00 20.00 34 LEU B C 1
ATOM 2452 O O . LEU B 1 34 ? 198.470 140.187 183.409 1.00 20.00 34 LEU B O 1
ATOM 2468 N N . LEU B 1 35 ? 199.712 142.030 183.615 1.00 20.00 35 LEU B N 1
ATOM 2469 C CA . LEU B 1 35 ? 200.936 141.444 183.052 1.00 20.00 35 LEU B CA 1
ATOM 2470 C C . LEU B 1 35 ? 201.416 140.177 183.807 1.00 20.00 35 LEU B C 1
ATOM 2471 O O . LEU B 1 35 ? 201.616 139.152 183.153 1.00 20.00 35 LEU B O 1
ATOM 2487 N N . PRO B 1 36 ? 201.509 140.162 185.150 1.00 20.00 36 PRO B N 1
ATOM 2488 C CA . PRO B 1 36 ? 201.715 138.939 185.934 1.00 20.00 36 PRO B CA 1
ATOM 2489 C C . PRO B 1 36 ? 200.744 137.788 185.626 1.00 20.00 36 PRO B C 1
ATOM 2490 O O . PRO B 1 36 ? 201.142 136.626 185.666 1.00 20.00 36 PRO B O 1
ATOM 2501 N N . MET B 1 37 ? 199.482 138.086 185.301 1.00 20.00 37 MET B N 1
ATOM 2502 C CA . MET B 1 37 ? 198.479 137.076 184.939 1.00 20.00 37 MET B CA 1
ATOM 2503 C C . MET B 1 37 ? 198.701 136.512 183.523 1.00 20.00 37 MET B C 1
ATOM 2504 O O . MET B 1 37 ? 198.552 135.310 183.314 1.00 20.00 37 MET B O 1
ATOM 2518 N N . LYS B 1 38 ? 199.127 137.342 182.561 1.00 20.00 38 LYS B N 1
ATOM 2519 C CA . LYS B 1 38 ? 199.516 136.889 181.210 1.00 20.00 38 LYS B CA 1
ATOM 2520 C C . LYS B 1 38 ? 200.787 136.032 181.208 1.00 20.00 38 LYS B C 1
ATOM 2521 O O . LYS B 1 38 ? 200.860 135.074 180.447 1.00 20.00 38 LYS B O 1
ATOM 2540 N N . GLU B 1 39 ? 201.785 136.351 182.035 1.00 20.00 39 GLU B N 1
ATOM 2541 C CA . GLU B 1 39 ? 203.080 135.643 182.073 1.00 20.00 39 GLU B CA 1
ATOM 2542 C C . GLU B 1 39 ? 202.936 134.140 182.367 1.00 20.00 39 GLU B C 1
ATOM 2543 O O . GLU B 1 39 ? 203.500 133.310 181.656 1.00 20.00 39 GLU B O 1
ATOM 2555 N N . ASP B 1 40 ? 202.155 133.769 183.384 1.00 20.00 40 ASP B N 1
ATOM 2556 C CA . ASP B 1 40 ? 201.924 132.368 183.749 1.00 20.00 40 ASP B CA 1
ATOM 2557 C C . ASP B 1 40 ? 201.183 131.607 182.632 1.00 20.00 40 ASP B C 1
ATOM 2558 O O . ASP B 1 40 ? 201.619 130.544 182.182 1.00 20.00 40 ASP B O 1
ATOM 2567 N N . LEU B 1 41 ? 200.102 132.195 182.105 1.00 20.00 41 LEU B N 1
ATOM 2568 C CA . LEU B 1 41 ? 199.309 131.604 181.027 1.00 20.00 41 LEU B CA 1
ATOM 2569 C C . LEU B 1 41 ? 200.120 131.455 179.730 1.00 20.00 41 LEU B C 1
ATOM 2570 O O . LEU B 1 41 ? 199.981 130.443 179.054 1.00 20.00 41 LEU B O 1
ATOM 2586 N N . ALA B 1 42 ? 201.001 132.392 179.382 1.00 20.00 42 ALA B N 1
ATOM 2587 C CA . ALA B 1 42 ? 201.827 132.284 178.178 1.00 20.00 42 ALA B CA 1
ATOM 2588 C C . ALA B 1 42 ? 202.760 131.054 178.206 1.00 20.00 42 ALA B C 1
ATOM 2589 O O . ALA B 1 42 ? 202.852 130.308 177.222 1.00 20.00 42 ALA B O 1
ATOM 2596 N N . LEU B 1 43 ? 203.429 130.795 179.336 1.00 20.00 43 LEU B N 1
ATOM 2597 C CA . LEU B 1 43 ? 204.285 129.615 179.486 1.00 20.00 43 LEU B CA 1
ATOM 2598 C C . LEU B 1 43 ? 203.462 128.321 179.587 1.00 20.00 43 LEU B C 1
ATOM 2599 O O . LEU B 1 43 ? 203.832 127.324 178.971 1.00 20.00 43 LEU B O 1
ATOM 2615 N N . TRP B 1 44 ? 202.312 128.336 180.275 1.00 20.00 44 TRP B N 1
ATOM 2616 C CA . TRP B 1 44 ? 201.409 127.177 180.339 1.00 20.00 44 TRP B CA 1
ATOM 2617 C C . TRP B 1 44 ? 200.853 126.797 178.960 1.00 20.00 44 TRP B C 1
ATOM 2618 O O . TRP B 1 44 ? 200.920 125.633 178.574 1.00 20.00 44 TRP B O 1
ATOM 2639 N N . LEU B 1 45 ? 200.384 127.766 178.166 1.00 20.00 45 LEU B N 1
ATOM 2640 C CA . LEU B 1 45 ? 199.943 127.533 176.786 1.00 20.00 45 LEU B CA 1
ATOM 2641 C C . LEU B 1 45 ? 201.098 127.030 175.908 1.00 20.00 45 LEU B C 1
ATOM 2642 O O . LEU B 1 45 ? 200.892 126.144 175.085 1.00 20.00 45 LEU B O 1
ATOM 2658 N N . THR B 1 46 ? 202.320 127.537 176.100 1.00 20.00 46 THR B N 1
ATOM 2659 C CA . THR B 1 46 ? 203.500 127.060 175.362 1.00 20.00 46 THR B CA 1
ATOM 2660 C C . THR B 1 46 ? 203.836 125.598 175.681 1.00 20.00 46 THR B C 1
ATOM 2661 O O . THR B 1 46 ? 204.155 124.829 174.774 1.00 20.00 46 THR B O 1
ATOM 2672 N N . ASN B 1 47 ? 203.697 125.170 176.940 1.00 20.00 47 ASN B N 1
ATOM 2673 C CA . ASN B 1 47 ? 203.792 123.754 177.312 1.00 20.00 47 ASN B CA 1
ATOM 2674 C C . ASN B 1 47 ? 202.654 122.916 176.691 1.00 20.00 47 ASN B C 1
ATOM 2675 O O . ASN B 1 47 ? 202.899 121.848 176.131 1.00 20.00 47 ASN B O 1
ATOM 2686 N N . LEU B 1 48 ? 201.408 123.391 176.786 1.00 20.00 48 LEU B N 1
ATOM 2687 C CA . LEU B 1 48 ? 200.208 122.614 176.453 1.00 20.00 48 LEU B CA 1
ATOM 2688 C C . LEU B 1 48 ? 199.925 122.493 174.943 1.00 20.00 48 LEU B C 1
ATOM 2689 O O . LEU B 1 48 ? 199.485 121.438 174.492 1.00 20.00 48 LEU B O 1
ATOM 2705 N N . LEU B 1 49 ? 200.177 123.551 174.161 1.00 20.00 49 LEU B N 1
ATOM 2706 C CA . LEU B 1 49 ? 199.853 123.632 172.725 1.00 20.00 49 LEU B CA 1
ATOM 2707 C C . LEU B 1 49 ? 201.068 123.484 171.793 1.00 20.00 49 LEU B C 1
ATOM 2708 O O . LEU B 1 49 ? 200.903 123.339 170.580 1.00 20.00 49 LEU B O 1
ATOM 2724 N N . GLY B 1 50 ? 202.294 123.587 172.315 1.00 20.00 50 GLY B N 1
ATOM 2725 C CA . GLY B 1 50 ? 203.545 123.565 171.544 1.00 20.00 50 GLY B CA 1
ATOM 2726 C C . GLY B 1 50 ? 203.846 124.827 170.709 1.00 20.00 50 GLY B C 1
ATOM 2727 O O . GLY B 1 50 ? 205.002 125.066 170.358 1.00 20.00 50 GLY B O 1
ATOM 2731 N N . LYS B 1 51 ? 202.843 125.659 170.408 1.00 20.00 51 LYS B N 1
ATOM 2732 C CA . LYS B 1 51 ? 203.008 127.002 169.823 1.00 20.00 51 LYS B CA 1
ATOM 2733 C C . LYS B 1 51 ? 203.546 127.980 170.876 1.00 20.00 51 LYS B C 1
ATOM 2734 O O . LYS B 1 51 ? 202.996 128.061 171.969 1.00 20.00 51 LYS B O 1
ATOM 2753 N N . GLU B 1 52 ? 204.616 128.709 170.566 1.00 20.00 52 GLU B N 1
ATOM 2754 C CA . GLU B 1 52 ? 205.335 129.563 171.527 1.00 20.00 52 GLU B CA 1
ATOM 2755 C C . GLU B 1 52 ? 204.653 130.922 171.771 1.00 20.00 52 GLU B C 1
ATOM 2756 O O . GLU B 1 52 ? 204.459 131.704 170.833 1.00 20.00 52 GLU B O 1
ATOM 2768 N N . ILE B 1 53 ? 204.336 131.226 173.033 1.00 20.00 53 ILE B N 1
ATOM 2769 C CA . ILE B 1 53 ? 203.630 132.443 173.473 1.00 20.00 53 ILE B CA 1
ATOM 2770 C C . ILE B 1 53 ? 204.499 133.247 174.461 1.00 20.00 53 ILE B C 1
ATOM 2771 O O . ILE B 1 53 ? 205.175 132.676 175.315 1.00 20.00 53 ILE B O 1
ATOM 2787 N N . THR B 1 54 ? 204.431 134.577 174.405 1.00 20.00 54 THR B N 1
ATOM 2788 C CA . THR B 1 54 ? 205.035 135.494 175.397 1.00 20.00 54 THR B CA 1
ATOM 2789 C C . THR B 1 54 ? 204.000 136.529 175.838 1.00 20.00 54 THR B C 1
ATOM 2790 O O . THR B 1 54 ? 203.074 136.822 175.087 1.00 20.00 54 THR B O 1
ATOM 2801 N N . ALA B 1 55 ? 204.123 137.118 177.029 1.00 20.00 55 ALA B N 1
ATOM 2802 C CA . ALA B 1 55 ? 203.128 138.068 177.547 1.00 20.00 55 ALA B CA 1
ATOM 2803 C C . ALA B 1 55 ? 202.963 139.351 176.693 1.00 20.00 55 ALA B C 1
ATOM 2804 O O . ALA B 1 55 ? 201.915 139.997 176.735 1.00 20.00 55 ALA B O 1
ATOM 2811 N N . GLU B 1 56 ? 203.970 139.701 175.888 1.00 20.00 56 GLU B N 1
ATOM 2812 C CA . GLU B 1 56 ? 203.895 140.791 174.899 1.00 20.00 56 GLU B CA 1
ATOM 2813 C C . GLU B 1 56 ? 203.143 140.387 173.618 1.00 20.00 56 GLU B C 1
ATOM 2814 O O . GLU B 1 56 ? 202.436 141.210 173.041 1.00 20.00 56 GLU B O 1
ATOM 2826 N N . THR B 1 57 ? 203.256 139.127 173.178 1.00 20.00 57 THR B N 1
ATOM 2827 C CA . THR B 1 57 ? 202.554 138.593 171.991 1.00 20.00 57 THR B CA 1
ATOM 2828 C C . THR B 1 57 ? 201.178 137.984 172.295 1.00 20.00 57 THR B C 1
ATOM 2829 O O . THR B 1 57 ? 200.408 137.770 171.365 1.00 20.00 57 THR B O 1
ATOM 2840 N N . PHE B 1 58 ? 200.844 137.733 173.566 1.00 20.00 58 PHE B N 1
ATOM 2841 C CA . PHE B 1 58 ? 199.670 136.979 174.035 1.00 20.00 58 PHE B CA 1
ATOM 2842 C C . PHE B 1 58 ? 198.349 137.325 173.322 1.00 20.00 58 PHE B C 1
ATOM 2843 O O . PHE B 1 58 ? 197.773 136.469 172.654 1.00 20.00 58 PHE B O 1
ATOM 2860 N N . MET B 1 59 ? 197.884 138.578 173.382 1.00 20.00 59 MET B N 1
ATOM 2861 C CA . MET B 1 59 ? 196.665 138.991 172.669 1.00 20.00 59 MET B CA 1
ATOM 2862 C C . MET B 1 59 ? 196.824 138.911 171.147 1.00 20.00 59 MET B C 1
ATOM 2863 O O . MET B 1 59 ? 195.967 138.355 170.472 1.00 20.00 59 MET B O 1
ATOM 2877 N N . GLU B 1 60 ? 197.940 139.403 170.605 1.00 20.00 60 GLU B N 1
ATOM 2878 C CA . GLU B 1 60 ? 198.210 139.470 169.162 1.00 20.00 60 GLU B CA 1
ATOM 2879 C C . GLU B 1 60 ? 198.246 138.101 168.454 1.00 20.00 60 GLU B C 1
ATOM 2880 O O . GLU B 1 60 ? 198.063 138.052 167.239 1.00 20.00 60 GLU B O 1
ATOM 2892 N N . LYS B 1 61 ? 198.441 136.984 169.177 1.00 20.00 61 LYS B N 1
ATOM 2893 C CA . LYS B 1 61 ? 198.388 135.626 168.587 1.00 20.00 61 LYS B CA 1
ATOM 2894 C C . LYS B 1 61 ? 197.287 134.699 169.123 1.00 20.00 61 LYS B C 1
ATOM 2895 O O . LYS B 1 61 ? 197.109 133.614 168.579 1.00 20.00 61 LYS B O 1
ATOM 2914 N N . LEU B 1 62 ? 196.503 135.119 170.120 1.00 20.00 62 LEU B N 1
ATOM 2915 C CA . LEU B 1 62 ? 195.225 134.480 170.456 1.00 20.00 62 LEU B CA 1
ATOM 2916 C C . LEU B 1 62 ? 194.032 135.074 169.680 1.00 20.00 62 LEU B C 1
ATOM 2917 O O . LEU B 1 62 ? 193.010 134.408 169.546 1.00 20.00 62 LEU B O 1
ATOM 2933 N N . ASP B 1 63 ? 194.130 136.309 169.175 1.00 20.00 63 ASP B N 1
ATOM 2934 C CA . ASP B 1 63 ? 192.971 137.099 168.734 1.00 20.00 63 ASP B CA 1
ATOM 2935 C C . ASP B 1 63 ? 192.151 136.581 167.530 1.00 20.00 63 ASP B C 1
ATOM 2936 O O . ASP B 1 63 ? 191.043 137.068 167.333 1.00 20.00 63 ASP B O 1
ATOM 2945 N N . ASN B 1 64 ? 192.608 135.596 166.747 1.00 20.00 64 ASN B N 1
ATOM 2946 C CA . ASN B 1 64 ? 191.781 134.957 165.709 1.00 20.00 64 ASN B CA 1
ATOM 2947 C C . ASN B 1 64 ? 191.007 133.713 166.205 1.00 20.00 64 ASN B C 1
ATOM 2948 O O . ASN B 1 64 ? 190.349 133.025 165.419 1.00 20.00 64 ASN B O 1
ATOM 2959 N N . GLY B 1 65 ? 191.094 133.407 167.503 1.00 20.00 65 GLY B N 1
ATOM 2960 C CA . GLY B 1 65 ? 190.407 132.301 168.171 1.00 20.00 65 GLY B CA 1
ATOM 2961 C C . GLY B 1 65 ? 190.991 130.913 167.898 1.00 20.00 65 GLY B C 1
ATOM 2962 O O . GLY B 1 65 ? 190.638 129.969 168.598 1.00 20.00 65 GLY B O 1
ATOM 2966 N N . ALA B 1 66 ? 191.895 130.754 166.927 1.00 20.00 66 ALA B N 1
ATOM 2967 C CA . ALA B 1 66 ? 192.320 129.443 166.434 1.00 20.00 66 ALA B CA 1
ATOM 2968 C C . ALA B 1 66 ? 193.073 128.602 167.477 1.00 20.00 66 ALA B C 1
ATOM 2969 O O . ALA B 1 66 ? 192.751 127.427 167.672 1.00 20.00 66 ALA B O 1
ATOM 2976 N N . LEU B 1 67 ? 194.034 129.194 168.199 1.00 20.00 67 LEU B N 1
ATOM 2977 C CA . LEU B 1 67 ? 194.764 128.479 169.254 1.00 20.00 67 LEU B CA 1
ATOM 2978 C C . LEU B 1 67 ? 193.871 128.168 170.467 1.00 20.00 67 LEU B C 1
ATOM 2979 O O . LEU B 1 67 ? 194.097 127.163 171.128 1.00 20.00 67 LEU B O 1
ATOM 2995 N N . LEU B 1 68 ? 192.813 128.951 170.726 1.00 20.00 68 LEU B N 1
ATOM 2996 C CA . LEU B 1 68 ? 191.816 128.627 171.755 1.00 20.00 68 LEU B CA 1
ATOM 2997 C C . LEU B 1 68 ? 190.894 127.469 171.335 1.00 20.00 68 LEU B C 1
ATOM 2998 O O . LEU B 1 68 ? 190.505 126.663 172.174 1.00 20.00 68 LEU B O 1
ATOM 3014 N N . CYS B 1 69 ? 190.617 127.289 170.040 1.00 20.00 69 CYS B N 1
ATOM 3015 C CA . CYS B 1 69 ? 189.994 126.056 169.541 1.00 20.00 69 CYS B CA 1
ATOM 3016 C C . CYS B 1 69 ? 190.936 124.844 169.679 1.00 20.00 69 CYS B C 1
ATOM 3017 O O . CYS B 1 69 ? 190.505 123.780 170.122 1.00 20.00 69 CYS B O 1
ATOM 3025 N N . GLN B 1 70 ? 192.230 124.997 169.370 1.00 20.00 70 GLN B N 1
ATOM 3026 C CA . GLN B 1 70 ? 193.237 123.952 169.623 1.00 20.00 70 GLN B CA 1
ATOM 3027 C C . GLN B 1 70 ? 193.360 123.636 171.127 1.00 20.00 70 GLN B C 1
ATOM 3028 O O . GLN B 1 70 ? 193.466 122.472 171.501 1.00 20.00 70 GLN B O 1
ATOM 3042 N N . LEU B 1 71 ? 193.275 124.635 172.010 1.00 20.00 71 LEU B N 1
ATOM 3043 C CA . LEU B 1 71 ? 193.205 124.440 173.459 1.00 20.00 71 LEU B CA 1
ATOM 3044 C C . LEU B 1 71 ? 191.983 123.605 173.860 1.00 20.00 71 LEU B C 1
ATOM 3045 O O . LEU B 1 71 ? 192.154 122.597 174.539 1.00 20.00 71 LEU B O 1
ATOM 3061 N N . ALA B 1 72 ? 190.782 123.961 173.399 1.00 20.00 72 ALA B N 1
ATOM 3062 C CA . ALA B 1 72 ? 189.571 123.180 173.651 1.00 20.00 72 ALA B CA 1
ATOM 3063 C C . ALA B 1 72 ? 189.719 121.724 173.185 1.00 20.00 72 ALA B C 1
ATOM 3064 O O . ALA B 1 72 ? 189.463 120.803 173.955 1.00 20.00 72 ALA B O 1
ATOM 3071 N N . ALA B 1 73 ? 190.210 121.496 171.964 1.00 20.00 73 ALA B N 1
ATOM 3072 C CA . ALA B 1 73 ? 190.456 120.152 171.446 1.00 20.00 73 ALA B CA 1
ATOM 3073 C C . ALA B 1 73 ? 191.502 119.386 172.284 1.00 20.00 73 ALA B C 1
ATOM 3074 O O . ALA B 1 73 ? 191.282 118.238 172.657 1.00 20.00 73 ALA B O 1
ATOM 3081 N N . THR B 1 74 ? 192.616 120.025 172.645 1.00 20.00 74 THR B N 1
ATOM 3082 C CA . THR B 1 74 ? 193.685 119.418 173.458 1.00 20.00 74 THR B CA 1
ATOM 3083 C C . THR B 1 74 ? 193.187 119.024 174.853 1.00 20.00 74 THR B C 1
ATOM 3084 O O . THR B 1 74 ? 193.404 117.901 175.298 1.00 20.00 74 THR B O 1
ATOM 3095 N N . VAL B 1 75 ? 192.472 119.919 175.537 1.00 20.00 75 VAL B N 1
ATOM 3096 C CA . VAL B 1 75 ? 191.909 119.675 176.876 1.00 20.00 75 VAL B CA 1
ATOM 3097 C C . VAL B 1 75 ? 190.756 118.658 176.844 1.00 20.00 75 VAL B C 1
ATOM 3098 O O . VAL B 1 75 ? 190.565 117.910 177.801 1.00 20.00 75 VAL B O 1
ATOM 3111 N N . GLN B 1 76 ? 190.026 118.558 175.730 1.00 20.00 76 GLN B N 1
ATOM 3112 C CA . GLN B 1 76 ? 189.035 117.500 175.505 1.00 20.00 76 GLN B CA 1
ATOM 3113 C C . GLN B 1 76 ? 189.675 116.116 175.275 1.00 20.00 76 GLN B C 1
ATOM 3114 O O . GLN B 1 76 ? 189.206 115.132 175.845 1.00 20.00 76 GLN B O 1
ATOM 3128 N N . GLU B 1 77 ? 190.747 116.018 174.478 1.00 20.00 77 GLU B N 1
ATOM 3129 C CA . GLU B 1 77 ? 191.455 114.749 174.201 1.00 20.00 77 GLU B CA 1
ATOM 3130 C C . GLU B 1 77 ? 192.054 114.130 175.475 1.00 20.00 77 GLU B C 1
ATOM 3131 O O . GLU B 1 77 ? 191.894 112.934 175.728 1.00 20.00 77 GLU B O 1
ATOM 3143 N N . LYS B 1 78 ? 192.718 114.942 176.311 1.00 20.00 78 LYS B N 1
ATOM 3144 C CA . LYS B 1 78 ? 193.321 114.509 177.583 1.00 20.00 78 LYS B CA 1
ATOM 3145 C C . LYS B 1 78 ? 192.256 114.006 178.563 1.00 20.00 78 LYS B C 1
ATOM 3146 O O . LYS B 1 78 ? 192.531 113.091 179.346 1.00 20.00 78 LYS B O 1
ATOM 3165 N N . LYS B 1 95 ? 180.904 117.664 172.520 1.00 20.00 95 LYS B N 1
ATOM 3166 C CA . LYS B 1 95 ? 180.876 118.306 171.204 1.00 20.00 95 LYS B CA 1
ATOM 3167 C C . LYS B 1 95 ? 182.238 118.240 170.491 1.00 20.00 95 LYS B C 1
ATOM 3168 O O . LYS B 1 95 ? 183.264 118.548 171.099 1.00 20.00 95 LYS B O 1
ATOM 3187 N N . LYS B 1 96 ? 182.245 117.986 169.180 1.00 20.00 96 LYS B N 1
ATOM 3188 C CA . LYS B 1 96 ? 183.313 118.445 168.271 1.00 20.00 96 LYS B CA 1
ATOM 3189 C C . LYS B 1 96 ? 183.177 119.961 168.051 1.00 20.00 96 LYS B C 1
ATOM 3190 O O . LYS B 1 96 ? 182.074 120.429 167.772 1.00 20.00 96 LYS B O 1
ATOM 3209 N N . ILE B 1 97 ? 184.275 120.719 168.138 1.00 20.00 97 ILE B N 1
ATOM 3210 C CA . ILE B 1 97 ? 184.295 122.174 167.895 1.00 20.00 97 ILE B CA 1
ATOM 3211 C C . ILE B 1 97 ? 184.756 122.499 166.454 1.00 20.00 97 ILE B C 1
ATOM 3212 O O . ILE B 1 97 ? 185.880 122.150 166.086 1.00 20.00 97 ILE B O 1
ATOM 3228 N N . PRO B 1 98 ? 183.927 123.162 165.618 1.00 20.00 98 PRO B N 1
ATOM 3229 C CA . PRO B 1 98 ? 184.336 123.685 164.308 1.00 20.00 98 PRO B CA 1
ATOM 3230 C C . PRO B 1 98 ? 185.310 124.865 164.431 1.00 20.00 98 PRO B C 1
ATOM 3231 O O . PRO B 1 98 ? 185.184 125.679 165.348 1.00 20.00 98 PRO B O 1
ATOM 3242 N N . CYS B 1 99 ? 186.248 125.016 163.492 1.00 20.00 99 CYS B N 1
ATOM 3243 C CA . CYS B 1 99 ? 187.166 126.162 163.432 1.00 20.00 99 CYS B CA 1
ATOM 3244 C C . CYS B 1 99 ? 187.695 126.416 162.006 1.00 20.00 99 CYS B C 1
ATOM 3245 O O . CYS B 1 99 ? 187.936 125.466 161.259 1.00 20.00 99 CYS B O 1
ATOM 3253 N N . LYS B 1 100 ? 187.931 127.691 161.652 1.00 20.00 100 LYS B N 1
ATOM 3254 C CA . LYS B 1 100 ? 188.752 128.139 160.509 1.00 20.00 100 LYS B CA 1
ATOM 3255 C C . LYS B 1 100 ? 190.092 128.699 161.014 1.00 20.00 100 LYS B C 1
ATOM 3256 O O . LYS B 1 100 ? 190.192 129.882 161.342 1.00 20.00 100 LYS B O 1
ATOM 3275 N N . ALA B 1 101 ? 191.136 127.874 161.058 1.00 20.00 101 ALA B N 1
ATOM 3276 C CA . ALA B 1 101 ? 192.452 128.266 161.580 1.00 20.00 101 ALA B CA 1
ATOM 3277 C C . ALA B 1 101 ? 193.160 129.365 160.754 1.00 20.00 101 ALA B C 1
ATOM 3278 O O . ALA B 1 101 ? 193.978 130.118 161.283 1.00 20.00 101 ALA B O 1
ATOM 3285 N N . SER B 1 102 ? 192.838 129.488 159.464 1.00 20.00 102 SER B N 1
ATOM 3286 C CA . SER B 1 102 ? 193.386 130.508 158.554 1.00 20.00 102 SER B CA 1
ATOM 3287 C C . SER B 1 102 ? 192.803 131.923 158.725 1.00 20.00 102 SER B C 1
ATOM 3288 O O . SER B 1 102 ? 193.249 132.843 158.040 1.00 20.00 102 SER B O 1
ATOM 3296 N N . ALA B 1 103 ? 191.816 132.131 159.600 1.00 20.00 103 ALA B N 1
ATOM 3297 C CA . ALA B 1 103 ? 191.103 133.402 159.728 1.00 20.00 103 ALA B CA 1
ATOM 3298 C C . ALA B 1 103 ? 192.031 134.596 160.073 1.00 20.00 103 ALA B C 1
ATOM 3299 O O . ALA B 1 103 ? 192.805 134.503 161.032 1.00 20.00 103 ALA B O 1
ATOM 3306 N N . PRO B 1 104 ? 191.943 135.733 159.356 1.00 20.00 104 PRO B N 1
ATOM 3307 C CA . PRO B 1 104 ? 192.667 136.953 159.706 1.00 20.00 104 PRO B CA 1
ATOM 3308 C C . PRO B 1 104 ? 192.058 137.640 160.938 1.00 20.00 104 PRO B C 1
ATOM 3309 O O . PRO B 1 104 ? 190.860 137.511 161.215 1.00 20.00 104 PRO B O 1
ATOM 3320 N N . SER B 1 105 ? 192.868 138.396 161.675 1.00 20.00 105 SER B N 1
ATOM 3321 C CA . SER B 1 105 ? 192.428 139.174 162.843 1.00 20.00 105 SER B CA 1
ATOM 3322 C C . SER B 1 105 ? 191.406 140.261 162.464 1.00 20.00 105 SER B C 1
ATOM 3323 O O . SER B 1 105 ? 191.336 140.709 161.318 1.00 20.00 105 SER B O 1
ATOM 3331 N N . GLY B 1 106 ? 190.562 140.671 163.414 1.00 20.00 106 GLY B N 1
ATOM 3332 C CA . GLY B 1 106 ? 189.537 141.704 163.190 1.00 20.00 106 GLY B CA 1
ATOM 3333 C C . GLY B 1 106 ? 188.391 141.321 162.238 1.00 20.00 106 GLY B C 1
ATOM 3334 O O . GLY B 1 106 ? 187.584 142.172 161.877 1.00 20.00 106 GLY B O 1
ATOM 3338 N N . SER B 1 107 ? 188.303 140.059 161.813 1.00 20.00 107 SER B N 1
ATOM 3339 C CA . SER B 1 107 ? 187.282 139.558 160.884 1.00 20.00 107 SER B CA 1
ATOM 3340 C C . SER B 1 107 ? 186.057 138.982 161.603 1.00 20.00 107 SER B C 1
ATOM 3341 O O . SER B 1 107 ? 186.064 138.738 162.814 1.00 20.00 107 SER B O 1
ATOM 3349 N N . PHE B 1 108 ? 184.977 138.708 160.867 1.00 20.00 108 PHE B N 1
ATOM 3350 C CA . PHE B 1 108 ? 183.860 137.911 161.396 1.00 20.00 108 PHE B CA 1
ATOM 3351 C C . PHE B 1 108 ? 184.188 136.411 161.520 1.00 20.00 108 PHE B C 1
ATOM 3352 O O . PHE B 1 108 ? 183.609 135.748 162.373 1.00 20.00 108 PHE B O 1
ATOM 3369 N N . PHE B 1 109 ? 185.179 135.884 160.791 1.00 20.00 109 PHE B N 1
ATOM 3370 C CA . PHE B 1 109 ? 185.694 134.522 161.002 1.00 20.00 109 PHE B CA 1
ATOM 3371 C C . PHE B 1 109 ? 186.405 134.371 162.355 1.00 20.00 109 PHE B C 1
ATOM 3372 O O . PHE B 1 109 ? 186.172 133.397 163.067 1.00 20.00 109 PHE B O 1
ATOM 3389 N N . ALA B 1 110 ? 187.208 135.361 162.762 1.00 20.00 110 ALA B N 1
ATOM 3390 C CA . ALA B 1 110 ? 187.831 135.404 164.088 1.00 20.00 110 ALA B CA 1
ATOM 3391 C C . ALA B 1 110 ? 186.794 135.434 165.226 1.00 20.00 110 ALA B C 1
ATOM 3392 O O . ALA B 1 110 ? 186.944 134.717 166.221 1.00 20.00 110 ALA B O 1
ATOM 3399 N N . ARG B 1 111 ? 185.711 136.206 165.061 1.00 20.00 111 ARG B N 1
ATOM 3400 C CA . ARG B 1 111 ? 184.544 136.199 165.961 1.00 20.00 111 ARG B CA 1
ATOM 3401 C C . ARG B 1 111 ? 183.876 134.829 166.007 1.00 20.00 111 ARG B C 1
ATOM 3402 O O . ARG B 1 111 ? 183.728 134.284 167.092 1.00 20.00 111 ARG B O 1
ATOM 3423 N N . ASP B 1 112 ? 183.540 134.245 164.862 1.00 20.00 112 ASP B N 1
ATOM 3424 C CA . ASP B 1 112 ? 182.909 132.923 164.741 1.00 20.00 112 ASP B CA 1
ATOM 3425 C C . ASP B 1 112 ? 183.745 131.790 165.380 1.00 20.00 112 ASP B C 1
ATOM 3426 O O . ASP B 1 112 ? 183.205 130.996 166.145 1.00 20.00 112 ASP B O 1
ATOM 3435 N N . ASN B 1 113 ? 185.070 131.758 165.183 1.00 20.00 113 ASN B N 1
ATOM 3436 C CA . ASN B 1 113 ? 185.966 130.839 165.907 1.00 20.00 113 ASN B CA 1
ATOM 3437 C C . ASN B 1 113 ? 185.869 131.029 167.430 1.00 20.00 113 ASN B C 1
ATOM 3438 O O . ASN B 1 113 ? 185.731 130.072 168.190 1.00 20.00 113 ASN B O 1
ATOM 3449 N N . THR B 1 114 ? 185.932 132.276 167.888 1.00 20.00 114 THR B N 1
ATOM 3450 C CA . THR B 1 114 ? 185.889 132.614 169.314 1.00 20.00 114 THR B CA 1
ATOM 3451 C C . THR B 1 114 ? 184.524 132.306 169.944 1.00 20.00 114 THR B C 1
ATOM 3452 O O . THR B 1 114 ? 184.454 131.866 171.087 1.00 20.00 114 THR B O 1
ATOM 3463 N N . ALA B 1 115 ? 183.424 132.467 169.206 1.00 20.00 115 ALA B N 1
ATOM 3464 C CA . ALA B 1 115 ? 182.081 132.108 169.655 1.00 20.00 115 ALA B CA 1
ATOM 3465 C C . ALA B 1 115 ? 181.910 130.594 169.876 1.00 20.00 115 ALA B C 1
ATOM 3466 O O . ALA B 1 115 ? 181.229 130.191 170.818 1.00 20.00 115 ALA B O 1
ATOM 3473 N N . ASN B 1 116 ? 182.578 129.750 169.081 1.00 20.00 116 ASN B N 1
ATOM 3474 C CA . ASN B 1 116 ? 182.603 128.302 169.314 1.00 20.00 116 ASN B CA 1
ATOM 3475 C C . ASN B 1 116 ? 183.358 127.947 170.601 1.00 20.00 116 ASN B C 1
ATOM 3476 O O . ASN B 1 116 ? 182.865 127.157 171.405 1.00 20.00 116 ASN B O 1
ATOM 3487 N N . PHE B 1 117 ? 184.509 128.578 170.845 1.00 20.00 117 PHE B N 1
ATOM 3488 C CA . PHE B 1 117 ? 185.256 128.415 172.092 1.00 20.00 117 PHE B CA 1
ATOM 3489 C C . PHE B 1 117 ? 184.433 128.832 173.322 1.00 20.00 117 PHE B C 1
ATOM 3490 O O . PHE B 1 117 ? 184.314 128.072 174.277 1.00 20.00 117 PHE B O 1
ATOM 3507 N N . LEU B 1 118 ? 183.788 130.002 173.294 1.00 20.00 118 LEU B N 1
ATOM 3508 C CA . LEU B 1 118 ? 182.965 130.482 174.407 1.00 20.00 118 LEU B CA 1
ATOM 3509 C C . LEU B 1 118 ? 181.736 129.598 174.664 1.00 20.00 118 LEU B C 1
ATOM 3510 O O . LEU B 1 118 ? 181.366 129.376 175.814 1.00 20.00 118 LEU B O 1
ATOM 3526 N N . SER B 1 119 ? 181.140 129.023 173.621 1.00 20.00 119 SER B N 1
ATOM 3527 C CA . SER B 1 119 ? 180.089 128.012 173.764 1.00 20.00 119 SER B CA 1
ATOM 3528 C C . SER B 1 119 ? 180.623 126.720 174.415 1.00 20.00 119 SER B C 1
ATOM 3529 O O . SER B 1 119 ? 180.026 126.196 175.352 1.00 20.00 119 SER B O 1
ATOM 3537 N N . TRP B 1 120 ? 181.812 126.250 174.020 1.00 20.00 120 TRP B N 1
ATOM 3538 C CA . TRP B 1 120 ? 182.496 125.116 174.661 1.00 20.00 120 TRP B CA 1
ATOM 3539 C C . TRP B 1 120 ? 182.811 125.363 176.153 1.00 20.00 120 TRP B C 1
ATOM 3540 O O . TRP B 1 120 ? 182.619 124.468 176.969 1.00 20.00 120 TRP B O 1
ATOM 3561 N N . CYS B 1 121 ? 183.178 126.588 176.550 1.00 20.00 121 CYS B N 1
ATOM 3562 C CA . CYS B 1 121 ? 183.335 126.958 177.963 1.00 20.00 121 CYS B CA 1
ATOM 3563 C C . CYS B 1 121 ? 182.030 126.839 178.769 1.00 20.00 121 CYS B C 1
ATOM 3564 O O . CYS B 1 121 ? 182.027 126.325 179.888 1.00 20.00 121 CYS B O 1
ATOM 3572 N N . ARG B 1 122 ? 180.908 127.303 178.203 1.00 20.00 122 ARG B N 1
ATOM 3573 C CA . ARG B 1 122 ? 179.575 127.199 178.824 1.00 20.00 122 ARG B CA 1
ATOM 3574 C C . ARG B 1 122 ? 179.100 125.743 178.917 1.00 20.00 122 ARG B C 1
ATOM 3575 O O . ARG B 1 122 ? 178.483 125.370 179.910 1.00 20.00 122 ARG B O 1
ATOM 3596 N N . ASP B 1 123 ? 179.450 124.893 177.948 1.00 20.00 123 ASP B N 1
ATOM 3597 C CA . ASP B 1 123 ? 179.262 123.435 178.034 1.00 20.00 123 ASP B CA 1
ATOM 3598 C C . ASP B 1 123 ? 180.207 122.754 179.044 1.00 20.00 123 ASP B C 1
ATOM 3599 O O . ASP B 1 123 ? 179.856 121.714 179.602 1.00 20.00 123 ASP B O 1
ATOM 3608 N N . LEU B 1 124 ? 181.369 123.346 179.343 1.00 20.00 124 LEU B N 1
ATOM 3609 C CA . LEU B 1 124 ? 182.272 122.935 180.431 1.00 20.00 124 LEU B CA 1
ATOM 3610 C C . LEU B 1 124 ? 181.789 123.418 181.823 1.00 20.00 124 LEU B C 1
ATOM 3611 O O . LEU B 1 124 ? 182.515 123.322 182.809 1.00 20.00 124 LEU B O 1
ATOM 3627 N N . GLY B 1 125 ? 180.568 123.953 181.925 1.00 20.00 125 GLY B N 1
ATOM 3628 C CA . GLY B 1 125 ? 179.933 124.349 183.187 1.00 20.00 125 GLY B CA 1
ATOM 3629 C C . GLY B 1 125 ? 180.398 125.685 183.776 1.00 20.00 125 GLY B C 1
ATOM 3630 O O . GLY B 1 125 ? 180.041 126.003 184.911 1.00 20.00 125 GLY B O 1
ATOM 3634 N N . VAL B 1 126 ? 181.188 126.471 183.037 1.00 20.00 126 VAL B N 1
ATOM 3635 C CA . VAL B 1 126 ? 181.571 127.836 183.435 1.00 20.00 126 VAL B CA 1
ATOM 3636 C C . VAL B 1 126 ? 180.351 128.770 183.347 1.00 20.00 126 VAL B C 1
ATOM 3637 O O . VAL B 1 126 ? 179.600 128.729 182.374 1.00 20.00 126 VAL B O 1
ATOM 3650 N N . ASP B 1 127 ? 180.130 129.599 184.369 1.00 20.00 127 ASP B N 1
ATOM 3651 C CA . ASP B 1 127 ? 179.031 130.579 184.397 1.00 20.00 127 ASP B CA 1
ATOM 3652 C C . ASP B 1 127 ? 179.333 131.839 183.557 1.00 20.00 127 ASP B C 1
ATOM 3653 O O . ASP B 1 127 ? 180.455 132.063 183.113 1.00 20.00 127 ASP B O 1
ATOM 3662 N N . GLU B 1 128 ? 178.335 132.690 183.325 1.00 20.00 128 GLU B N 1
ATOM 3663 C CA . GLU B 1 128 ? 178.435 133.847 182.424 1.00 20.00 128 GLU B CA 1
ATOM 3664 C C . GLU B 1 128 ? 179.407 134.952 182.891 1.00 20.00 128 GLU B C 1
ATOM 3665 O O . GLU B 1 128 ? 179.626 135.914 182.159 1.00 20.00 128 GLU B O 1
ATOM 3677 N N . THR B 1 129 ? 179.969 134.871 184.102 1.00 20.00 129 THR B N 1
ATOM 3678 C CA . THR B 1 129 ? 180.609 136.022 184.762 1.00 20.00 129 THR B CA 1
ATOM 3679 C C . THR B 1 129 ? 182.105 136.125 184.464 1.00 20.00 129 THR B C 1
ATOM 3680 O O . THR B 1 129 ? 182.566 137.180 184.033 1.00 20.00 129 THR B O 1
ATOM 3691 N N . CYS B 1 130 ? 182.873 135.040 184.618 1.00 20.00 130 CYS B N 1
ATOM 3692 C CA . CYS B 1 130 ? 184.313 135.015 184.311 1.00 20.00 130 CYS B CA 1
ATOM 3693 C C . CYS B 1 130 ? 184.637 134.984 182.805 1.00 20.00 130 CYS B C 1
ATOM 3694 O O . CYS B 1 130 ? 185.787 135.200 182.432 1.00 20.00 130 CYS B O 1
ATOM 3702 N N . LEU B 1 131 ? 183.658 134.705 181.939 1.00 20.00 131 LEU B N 1
ATOM 3703 C CA . LEU B 1 131 ? 183.818 134.677 180.478 1.00 20.00 131 LEU B CA 1
ATOM 3704 C C . LEU B 1 131 ? 183.918 136.084 179.859 1.00 20.00 131 LEU B C 1
ATOM 3705 O O . LEU B 1 131 ? 183.394 137.062 180.389 1.00 20.00 131 LEU B O 1
ATOM 3721 N N . PHE B 1 132 ? 184.538 136.158 178.683 1.00 20.00 132 PHE B N 1
ATOM 3722 C CA . PHE B 1 132 ? 184.548 137.321 177.785 1.00 20.00 132 PHE B CA 1
ATOM 3723 C C . PHE B 1 132 ? 183.492 137.162 176.677 1.00 20.00 132 PHE B C 1
ATOM 3724 O O . PHE B 1 132 ? 182.984 136.068 176.450 1.00 20.00 132 PHE B O 1
ATOM 3741 N N . GLU B 1 133 ? 183.152 138.242 175.967 1.00 20.00 133 GLU B N 1
ATOM 3742 C CA . GLU B 1 133 ? 182.430 138.179 174.679 1.00 20.00 133 GLU B CA 1
ATOM 3743 C C . GLU B 1 133 ? 183.403 138.046 173.496 1.00 20.00 133 GLU B C 1
ATOM 3744 O O . GLU B 1 133 ? 184.560 138.443 173.616 1.00 20.00 133 GLU B O 1
ATOM 3756 N N . SER B 1 134 ? 182.982 137.531 172.333 1.00 20.00 134 SER B N 1
ATOM 3757 C CA . SER B 1 134 ? 183.936 137.233 171.243 1.00 20.00 134 SER B CA 1
ATOM 3758 C C . SER B 1 134 ? 184.659 138.473 170.701 1.00 20.00 134 SER B C 1
ATOM 3759 O O . SER B 1 134 ? 185.849 138.420 170.393 1.00 20.00 134 SER B O 1
ATOM 3767 N N . GLU B 1 135 ? 183.982 139.617 170.689 1.00 20.00 135 GLU B N 1
ATOM 3768 C CA . GLU B 1 135 ? 184.550 140.932 170.380 1.00 20.00 135 GLU B CA 1
ATOM 3769 C C . GLU B 1 135 ? 185.696 141.313 171.340 1.00 20.00 135 GLU B C 1
ATOM 3770 O O . GLU B 1 135 ? 186.661 141.963 170.950 1.00 20.00 135 GLU B O 1
ATOM 3782 N N . GLY B 1 136 ? 185.613 140.885 172.603 1.00 20.00 136 GLY B N 1
ATOM 3783 C CA . GLY B 1 136 ? 186.541 141.244 173.673 1.00 20.00 136 GLY B CA 1
ATOM 3784 C C . GLY B 1 136 ? 187.925 140.627 173.526 1.00 20.00 136 GLY B C 1
ATOM 3785 O O . GLY B 1 136 ? 188.909 141.223 173.960 1.00 20.00 136 GLY B O 1
ATOM 3789 N N . LEU B 1 137 ? 188.013 139.476 172.865 1.00 20.00 137 LEU B N 1
ATOM 3790 C CA . LEU B 1 137 ? 189.270 138.917 172.389 1.00 20.00 137 LEU B CA 1
ATOM 3791 C C . LEU B 1 137 ? 189.669 139.516 171.034 1.00 20.00 137 LEU B C 1
ATOM 3792 O O . LEU B 1 137 ? 190.771 140.040 170.903 1.00 20.00 137 LEU B O 1
ATOM 3808 N N . VAL B 1 138 ? 188.787 139.478 170.033 1.00 20.00 138 VAL B N 1
ATOM 3809 C CA . VAL B 1 138 ? 189.147 139.792 168.637 1.00 20.00 138 VAL B CA 1
ATOM 3810 C C . VAL B 1 138 ? 189.569 141.260 168.435 1.00 20.00 138 VAL B C 1
ATOM 3811 O O . VAL B 1 138 ? 190.451 141.534 167.628 1.00 20.00 138 VAL B O 1
ATOM 3824 N N . LEU B 1 139 ? 188.984 142.206 169.178 1.00 20.00 139 LEU B N 1
ATOM 3825 C CA . LEU B 1 139 ? 189.366 143.628 169.181 1.00 20.00 139 LEU B CA 1
ATOM 3826 C C . LEU B 1 139 ? 190.279 143.999 170.370 1.00 20.00 139 LEU B C 1
ATOM 3827 O O . LEU B 1 139 ? 190.583 145.174 170.575 1.00 20.00 139 LEU B O 1
ATOM 3843 N N . HIS B 1 140 ? 190.701 143.016 171.173 1.00 20.00 140 HIS B N 1
ATOM 3844 C CA . HIS B 1 140 ? 191.509 143.160 172.399 1.00 20.00 140 HIS B CA 1
ATOM 3845 C C . HIS B 1 140 ? 190.855 143.971 173.539 1.00 20.00 140 HIS B C 1
ATOM 3846 O O . HIS B 1 140 ? 191.562 144.466 174.413 1.00 20.00 140 HIS B O 1
ATOM 3860 N N . LYS B 1 141 ? 189.525 144.154 173.554 1.00 20.00 141 LYS B N 1
ATOM 3861 C CA . LYS B 1 141 ? 188.832 145.015 174.537 1.00 20.00 141 LYS B CA 1
ATOM 3862 C C . LYS B 1 141 ? 188.721 144.430 175.959 1.00 20.00 141 LYS B C 1
ATOM 3863 O O . LYS B 1 141 ? 188.471 145.191 176.890 1.00 20.00 141 LYS B O 1
ATOM 3882 N N . GLN B 1 142 ? 188.859 143.112 176.149 1.00 20.00 142 GLN B N 1
ATOM 3883 C CA . GLN B 1 142 ? 188.608 142.424 177.432 1.00 20.00 142 GLN B CA 1
ATOM 3884 C C . GLN B 1 142 ? 189.713 141.408 177.827 1.00 20.00 142 GLN B C 1
ATOM 3885 O O . GLN B 1 142 ? 189.399 140.265 178.160 1.00 20.00 142 GLN B O 1
ATOM 3899 N N . PRO B 1 143 ? 191.017 141.768 177.828 1.00 20.00 143 PRO B N 1
ATOM 3900 C CA . PRO B 1 143 ? 192.105 140.815 178.083 1.00 20.00 143 PRO B CA 1
ATOM 3901 C C . PRO B 1 143 ? 192.119 140.267 179.518 1.00 20.00 143 PRO B C 1
ATOM 3902 O O . PRO B 1 143 ? 192.607 139.158 179.741 1.00 20.00 143 PRO B O 1
ATOM 3913 N N . ARG B 1 144 ? 191.539 140.994 180.483 1.00 20.00 144 ARG B N 1
ATOM 3914 C CA . ARG B 1 144 ? 191.291 140.489 181.840 1.00 20.00 144 ARG B CA 1
ATOM 3915 C C . ARG B 1 144 ? 190.340 139.290 181.813 1.00 20.00 144 ARG B C 1
ATOM 3916 O O . ARG B 1 144 ? 190.706 138.222 182.293 1.00 20.00 144 ARG B O 1
ATOM 3937 N N . GLU B 1 145 ? 189.157 139.425 181.217 1.00 20.00 145 GLU B N 1
ATOM 3938 C CA . GLU B 1 145 ? 188.188 138.332 181.119 1.00 20.00 145 GLU B CA 1
ATOM 3939 C C . GLU B 1 145 ? 188.687 137.153 180.269 1.00 20.00 145 GLU B C 1
ATOM 3940 O O . GLU B 1 145 ? 188.328 136.017 180.560 1.00 20.00 145 GLU B O 1
ATOM 3952 N N . VAL B 1 146 ? 189.576 137.369 179.289 1.00 20.00 146 VAL B N 1
ATOM 3953 C CA . VAL B 1 146 ? 190.280 136.252 178.633 1.00 20.00 146 VAL B CA 1
ATOM 3954 C C . VAL B 1 146 ? 191.146 135.475 179.633 1.00 20.00 146 VAL B C 1
ATOM 3955 O O . VAL B 1 146 ? 191.027 134.252 179.725 1.00 20.00 146 VAL B O 1
ATOM 3968 N N . CYS B 1 147 ? 191.983 136.150 180.431 1.00 20.00 147 CYS B N 1
ATOM 3969 C CA . CYS B 1 147 ? 192.764 135.475 181.472 1.00 20.00 147 CYS B CA 1
ATOM 3970 C C . CYS B 1 147 ? 191.881 134.785 182.534 1.00 20.00 147 CYS B C 1
ATOM 3971 O O . CYS B 1 147 ? 192.168 133.654 182.918 1.00 20.00 147 CYS B O 1
ATOM 3979 N N . LEU B 1 148 ? 190.795 135.422 182.990 1.00 20.00 148 LEU B N 1
ATOM 3980 C CA . LEU B 1 148 ? 189.844 134.815 183.931 1.00 20.00 148 LEU B CA 1
ATOM 3981 C C . LEU B 1 148 ? 189.202 133.541 183.356 1.00 20.00 148 LEU B C 1
ATOM 3982 O O . LEU B 1 148 ? 189.100 132.541 184.062 1.00 20.00 148 LEU B O 1
ATOM 3998 N N . CYS B 1 149 ? 188.828 133.540 182.076 1.00 20.00 149 CYS B N 1
ATOM 3999 C CA . CYS B 1 149 ? 188.338 132.351 181.392 1.00 20.00 149 CYS B CA 1
ATOM 4000 C C . CYS B 1 149 ? 189.385 131.227 181.368 1.00 20.00 149 CYS B C 1
ATOM 4001 O O . CYS B 1 149 ? 189.090 130.114 181.794 1.00 20.00 149 CYS B O 1
ATOM 4009 N N . LEU B 1 150 ? 190.620 131.495 180.926 1.00 20.00 150 LEU B N 1
ATOM 4010 C CA . LEU B 1 150 ? 191.689 130.488 180.876 1.00 20.00 150 LEU B CA 1
ATOM 4011 C C . LEU B 1 150 ? 192.019 129.887 182.255 1.00 20.00 150 LEU B C 1
ATOM 4012 O O . LEU B 1 150 ? 192.258 128.684 182.362 1.00 20.00 150 LEU B O 1
ATOM 4028 N N . LEU B 1 151 ? 192.003 130.698 183.316 1.00 20.00 151 LEU B N 1
ATOM 4029 C CA . LEU B 1 151 ? 192.191 130.234 184.691 1.00 20.00 151 LEU B CA 1
ATOM 4030 C C . LEU B 1 151 ? 191.009 129.376 185.178 1.00 20.00 151 LEU B C 1
ATOM 4031 O O . LEU B 1 151 ? 191.214 128.319 185.771 1.00 20.00 151 LEU B O 1
ATOM 4047 N N . GLU B 1 152 ? 189.771 129.791 184.910 1.00 20.00 152 GLU B N 1
ATOM 4048 C CA . GLU B 1 152 ? 188.571 129.043 185.291 1.00 20.00 152 GLU B CA 1
ATOM 4049 C C . GLU B 1 152 ? 188.497 127.686 184.567 1.00 20.00 152 GLU B C 1
ATOM 4050 O O . GLU B 1 152 ? 188.333 126.645 185.204 1.00 20.00 152 GLU B O 1
ATOM 4062 N N . LEU B 1 153 ? 188.729 127.673 183.250 1.00 20.00 153 LEU B N 1
ATOM 4063 C CA . LEU B 1 153 ? 188.880 126.448 182.461 1.00 20.00 153 LEU B CA 1
ATOM 4064 C C . LEU B 1 153 ? 190.009 125.558 182.992 1.00 20.00 153 LEU B C 1
ATOM 4065 O O . LEU B 1 153 ? 189.834 124.347 183.071 1.00 20.00 153 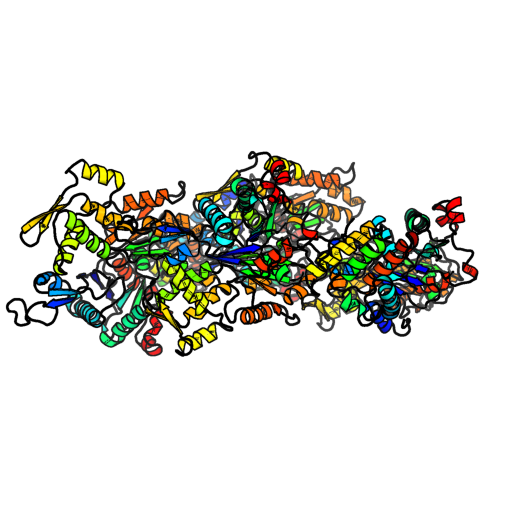LEU B O 1
ATOM 4081 N N . GLY B 1 154 ? 191.142 126.140 183.391 1.00 20.00 154 GLY B N 1
ATOM 4082 C CA . GLY B 1 154 ? 192.259 125.407 183.989 1.00 20.00 154 GLY B CA 1
ATOM 4083 C C . GLY B 1 154 ? 191.876 124.704 185.294 1.00 20.00 154 GLY B C 1
ATOM 4084 O O . GLY B 1 154 ? 192.144 123.514 185.453 1.00 20.00 154 GLY B O 1
ATOM 4088 N N . ARG B 1 155 ? 191.182 125.392 186.208 1.00 20.00 155 ARG B N 1
ATOM 4089 C CA . ARG B 1 155 ? 190.706 124.791 187.463 1.00 20.00 155 ARG B CA 1
ATOM 4090 C C . ARG B 1 155 ? 189.674 123.679 187.241 1.00 20.00 155 ARG B C 1
ATOM 4091 O O . ARG B 1 155 ? 189.687 122.692 187.970 1.00 20.00 155 ARG B O 1
ATOM 4112 N N . ILE B 1 156 ? 188.818 123.789 186.221 1.00 20.00 156 ILE B N 1
ATOM 4113 C CA . ILE B 1 156 ? 187.908 122.701 185.817 1.00 20.00 156 ILE B CA 1
ATOM 4114 C C . ILE B 1 156 ? 188.686 121.537 185.173 1.00 20.00 156 ILE B C 1
ATOM 4115 O O . ILE B 1 156 ? 188.470 120.381 185.532 1.00 20.00 156 ILE B O 1
ATOM 4131 N N . ALA B 1 157 ? 189.635 121.817 184.275 1.00 20.00 157 ALA B N 1
ATOM 4132 C CA . ALA B 1 157 ? 190.446 120.800 183.601 1.00 20.00 157 ALA B CA 1
ATOM 4133 C C . ALA B 1 157 ? 191.318 119.975 184.567 1.00 20.00 157 ALA B C 1
ATOM 4134 O O . ALA B 1 157 ? 191.555 118.792 184.320 1.00 20.00 157 ALA B O 1
ATOM 4141 N N . ALA B 1 158 ? 191.731 120.552 185.702 1.00 20.00 158 ALA B N 1
ATOM 4142 C CA . ALA B 1 158 ? 192.483 119.854 186.749 1.00 20.00 158 ALA B CA 1
ATOM 4143 C C . ALA B 1 158 ? 191.768 118.594 187.284 1.00 20.00 158 ALA B C 1
ATOM 4144 O O . ALA B 1 158 ? 192.416 117.595 187.595 1.00 20.00 158 ALA B O 1
ATOM 4151 N N . ARG B 1 159 ? 190.427 118.609 187.335 1.00 20.00 159 ARG B N 1
ATOM 4152 C CA . ARG B 1 159 ? 189.559 117.484 187.741 1.00 20.00 159 ARG B CA 1
ATOM 4153 C C . ARG B 1 159 ? 189.451 116.367 186.684 1.00 20.00 159 ARG B C 1
ATOM 4154 O O . ARG B 1 159 ? 188.905 115.303 186.974 1.00 20.00 159 ARG B O 1
ATOM 4175 N N . TYR B 1 160 ? 189.983 116.592 185.480 1.00 20.00 160 TYR B N 1
ATOM 4176 C CA . TYR B 1 160 ? 189.935 115.686 184.322 1.00 20.00 160 TYR B CA 1
ATOM 4177 C C . TYR B 1 160 ? 191.324 115.439 183.689 1.00 20.00 160 TYR B C 1
ATOM 4178 O O . TYR B 1 160 ? 191.436 115.128 182.504 1.00 20.00 160 TYR B O 1
ATOM 4196 N N . GLY B 1 161 ? 192.394 115.536 184.489 1.00 20.00 161 GLY B N 1
ATOM 4197 C CA . GLY B 1 161 ? 193.716 114.987 184.155 1.00 20.00 161 GLY B CA 1
ATOM 4198 C C . GLY B 1 161 ? 194.699 115.900 183.414 1.00 20.00 161 GLY B C 1
ATOM 4199 O O . GLY B 1 161 ? 195.724 115.402 182.945 1.00 20.00 161 GLY B O 1
ATOM 4203 N N . VAL B 1 162 ? 194.444 117.210 183.303 1.00 20.00 162 VAL B N 1
ATOM 4204 C CA . VAL B 1 162 ? 195.421 118.189 182.773 1.00 20.00 162 VAL B CA 1
ATOM 4205 C C . VAL B 1 162 ? 195.995 119.034 183.908 1.00 20.00 162 VAL B C 1
ATOM 4206 O O . VAL B 1 162 ? 195.252 119.583 184.719 1.00 20.00 162 VAL B O 1
ATOM 4219 N N . GLU B 1 163 ? 197.322 119.154 183.979 1.00 20.00 163 GLU B N 1
ATOM 4220 C CA . GLU B 1 163 ? 197.993 119.974 184.994 1.00 20.00 163 GLU B CA 1
ATOM 4221 C C . GLU B 1 163 ? 197.709 121.481 184.779 1.00 20.00 163 GLU B C 1
ATOM 4222 O O . GLU B 1 163 ? 197.957 121.997 183.683 1.00 20.00 163 GLU B O 1
ATOM 4234 N N . PRO B 1 164 ? 197.185 122.209 185.784 1.00 20.00 164 PRO B N 1
ATOM 4235 C CA . PRO B 1 164 ? 196.780 123.613 185.647 1.00 20.00 164 PRO B CA 1
ATOM 4236 C C . PRO B 1 164 ? 197.971 124.598 185.594 1.00 20.00 164 PRO B C 1
ATOM 4237 O O . PRO B 1 164 ? 199.112 124.199 185.844 1.00 20.00 164 PRO B O 1
ATOM 4248 N N . PRO B 1 165 ? 197.732 125.895 185.308 1.00 20.00 165 PRO B N 1
ATOM 4249 C CA . PRO B 1 165 ? 198.739 126.954 185.412 1.00 20.00 165 PRO B CA 1
ATOM 4250 C C . PRO B 1 165 ? 199.491 126.988 186.755 1.00 20.00 165 PRO B C 1
ATOM 4251 O O . PRO B 1 165 ? 198.955 126.603 187.797 1.00 20.00 165 PRO B O 1
ATOM 4262 N N . GLY B 1 166 ? 200.718 127.511 186.748 1.00 20.00 166 GLY B N 1
ATOM 4263 C CA . GLY B 1 166 ? 201.527 127.725 187.951 1.00 20.00 166 GLY B CA 1
ATOM 4264 C C . GLY B 1 166 ? 200.922 128.792 188.869 1.00 20.00 166 GLY B C 1
ATOM 4265 O O . GLY B 1 166 ? 200.679 128.532 190.053 1.00 20.00 166 GLY B O 1
ATOM 4269 N N . THR C 2 1 ? 179.006 121.292 152.451 1.00 20.00 5 THR H N 1
ATOM 4270 C CA . THR C 2 1 ? 178.155 121.656 151.297 1.00 20.00 5 THR H CA 1
ATOM 4271 C C . THR C 2 1 ? 178.107 123.165 151.125 1.00 20.00 5 THR H C 1
ATOM 4272 O O . THR C 2 1 ? 177.731 123.880 152.050 1.00 20.00 5 THR H O 1
ATOM 4285 N N . THR C 2 2 ? 178.504 123.673 149.958 1.00 20.00 6 THR H N 1
ATOM 4286 C CA . THR C 2 2 ? 178.596 125.117 149.674 1.00 20.00 6 THR H CA 1
ATOM 4287 C C . THR C 2 2 ? 177.216 125.779 149.556 1.00 20.00 6 THR H C 1
ATOM 4288 O O . THR C 2 2 ? 176.319 125.222 148.931 1.00 20.00 6 THR H O 1
ATOM 4299 N N . ALA C 2 3 ? 177.039 126.977 150.119 1.00 20.00 7 ALA H N 1
ATOM 4300 C CA . ALA C 2 3 ? 175.833 127.789 149.933 1.00 20.00 7 ALA H CA 1
ATOM 4301 C C . ALA C 2 3 ? 175.935 128.738 148.729 1.00 20.00 7 ALA H C 1
ATOM 4302 O O . ALA C 2 3 ? 177.024 129.169 148.356 1.00 20.00 7 ALA H O 1
ATOM 4309 N N . LEU C 2 4 ? 174.796 129.123 148.157 1.00 20.00 8 LEU H N 1
ATOM 4310 C CA . LEU C 2 4 ? 174.687 130.183 147.154 1.00 20.00 8 LEU H CA 1
ATOM 4311 C C . LEU C 2 4 ? 174.351 131.522 147.807 1.00 20.00 8 LEU H C 1
ATOM 4312 O O . LEU C 2 4 ? 173.618 131.574 148.792 1.00 20.00 8 LEU H O 1
ATOM 4328 N N . VAL C 2 5 ? 174.851 132.615 147.238 1.00 20.00 9 VAL H N 1
ATOM 4329 C CA . VAL C 2 5 ? 174.547 133.991 147.662 1.00 20.00 9 VAL H CA 1
ATOM 4330 C C . VAL C 2 5 ? 174.133 134.812 146.450 1.00 20.00 9 VAL H C 1
ATOM 4331 O O . VAL C 2 5 ? 174.878 134.839 145.471 1.00 20.00 9 VAL H O 1
ATOM 4344 N N . CYS C 2 6 ? 173.006 135.525 146.513 1.00 20.00 10 CYS H N 1
ATOM 4345 C CA . CYS C 2 6 ? 172.458 136.303 145.393 1.00 20.00 10 CYS H CA 1
ATOM 4346 C C . CYS C 2 6 ? 171.922 137.687 145.843 1.00 20.00 10 CYS H C 1
ATOM 4347 O O . CYS C 2 6 ? 170.922 137.761 146.547 1.00 20.00 10 CYS H O 1
ATOM 4355 N N . ASP C 2 7 ? 172.579 138.787 145.431 1.00 20.00 11 ASP H N 1
ATOM 4356 C CA . ASP C 2 7 ? 172.236 140.202 145.728 1.00 20.00 11 ASP H CA 1
ATOM 4357 C C . ASP C 2 7 ? 170.840 140.583 145.237 1.00 20.00 11 ASP H C 1
ATOM 4358 O O . ASP C 2 7 ? 170.128 141.344 145.879 1.00 20.00 11 ASP H O 1
ATOM 4367 N N . ASN C 2 8 ? 170.458 140.055 144.075 1.00 20.00 12 ASN H N 1
ATOM 4368 C CA . ASN C 2 8 ? 169.094 140.115 143.561 1.00 20.00 12 ASN H CA 1
ATOM 4369 C C . ASN C 2 8 ? 168.444 141.516 143.587 1.00 20.00 12 ASN H C 1
ATOM 4370 O O . ASN C 2 8 ? 167.277 141.663 143.938 1.00 20.00 12 ASN H O 1
ATOM 4381 N N . GLY C 2 9 ? 169.208 142.561 143.267 1.00 20.00 13 GLY H N 1
ATOM 4382 C CA . GLY C 2 9 ? 168.736 143.941 143.320 1.00 20.00 13 GLY H CA 1
ATOM 4383 C C . GLY C 2 9 ? 167.856 144.353 142.138 1.00 20.00 13 GLY H C 1
ATOM 4384 O O . GLY C 2 9 ? 167.741 143.662 141.127 1.00 20.00 13 GLY H O 1
ATOM 4388 N N . SER C 2 10 ? 167.268 145.543 142.245 1.00 20.00 14 SER H N 1
ATOM 4389 C CA . SER C 2 10 ? 166.863 146.312 141.059 1.00 20.00 14 SER H CA 1
ATOM 4390 C C . SER C 2 10 ? 168.095 146.521 140.173 1.00 20.00 14 SER H C 1
ATOM 4391 O O . SER C 2 10 ? 169.199 146.468 140.677 1.00 20.00 14 SER H O 1
ATOM 4399 N N . GLY C 2 11 ? 168.015 146.767 138.875 1.00 20.00 15 GLY H N 1
ATOM 4400 C CA . GLY C 2 11 ? 169.233 147.099 138.117 1.00 20.00 15 GLY H CA 1
ATOM 4401 C C . GLY C 2 11 ? 170.165 145.924 137.800 1.00 20.00 15 GLY H C 1
ATOM 4402 O O . GLY C 2 11 ? 170.267 145.569 136.634 1.00 20.00 15 GLY H O 1
ATOM 4406 N N . LEU C 2 12 ? 170.840 145.303 138.773 1.00 20.00 16 LEU H N 1
ATOM 4407 C CA . LEU C 2 12 ? 171.834 144.230 138.582 1.00 20.00 16 LEU H CA 1
ATOM 4408 C C . LEU C 2 12 ? 171.572 142.991 139.450 1.00 20.00 16 LEU H C 1
ATOM 4409 O O . LEU C 2 12 ? 171.185 143.096 140.606 1.00 20.00 16 LEU H O 1
ATOM 4425 N N . VAL C 2 13 ? 171.901 141.809 138.940 1.00 20.00 17 VAL H N 1
ATOM 4426 C CA . VAL C 2 13 ? 172.028 140.572 139.724 1.00 20.00 17 VAL H CA 1
ATOM 4427 C C . VAL C 2 13 ? 173.507 140.336 140.007 1.00 20.00 17 VAL H C 1
ATOM 4428 O O . VAL C 2 13 ? 174.301 140.305 139.078 1.00 20.00 17 VAL H O 1
ATOM 4441 N N . LYS C 2 14 ? 173.897 140.172 141.271 1.00 20.00 18 LYS H N 1
ATOM 4442 C CA . LYS C 2 14 ? 175.259 139.788 141.676 1.00 20.00 18 LYS H CA 1
ATOM 4443 C C . LYS C 2 14 ? 175.164 138.449 142.395 1.00 20.00 18 LYS H C 1
ATOM 4444 O O . LYS C 2 14 ? 174.460 138.377 143.394 1.00 20.00 18 LYS H O 1
ATOM 4463 N N . ALA C 2 15 ? 175.802 137.389 141.913 1.00 20.00 19 ALA H N 1
ATOM 4464 C CA . ALA C 2 15 ? 175.597 136.035 142.440 1.00 20.00 19 ALA H CA 1
ATOM 4465 C C . ALA C 2 15 ? 176.860 135.155 142.448 1.00 20.00 19 ALA H C 1
ATOM 4466 O O . ALA C 2 15 ? 177.798 135.371 141.685 1.00 20.00 19 ALA H O 1
ATOM 4473 N N . GLY C 2 16 ? 176.899 134.149 143.317 1.00 20.00 20 GLY H N 1
ATOM 4474 C CA . GLY C 2 16 ? 178.040 133.244 143.474 1.00 20.00 20 GLY H CA 1
ATOM 4475 C C . GLY C 2 16 ? 177.956 132.344 144.706 1.00 20.00 20 GLY H C 1
ATOM 4476 O O . GLY C 2 16 ? 176.877 132.088 145.227 1.00 20.00 20 GLY H O 1
ATOM 4480 N N . PHE C 2 17 ? 179.108 131.863 145.163 1.00 20.00 21 PHE H N 1
ATOM 4481 C CA . PHE C 2 17 ? 179.245 130.842 146.205 1.00 20.00 21 PHE H CA 1
ATOM 4482 C C . PHE C 2 17 ? 179.738 131.438 147.527 1.00 20.00 21 PHE H C 1
ATOM 4483 O O . PHE C 2 17 ? 180.652 132.254 147.539 1.00 20.00 21 PHE H O 1
ATOM 4500 N N . ALA C 2 18 ? 179.162 131.039 148.659 1.00 20.00 22 ALA H N 1
ATOM 4501 C CA . ALA C 2 18 ? 179.613 131.497 149.970 1.00 20.00 22 ALA H CA 1
ATOM 4502 C C . ALA C 2 18 ? 181.078 131.108 150.241 1.00 20.00 22 ALA H C 1
ATOM 4503 O O . ALA C 2 18 ? 181.495 129.975 149.995 1.00 20.00 22 ALA H O 1
ATOM 4510 N N . GLY C 2 19 ? 181.856 132.059 150.749 1.00 20.00 23 GLY H N 1
ATOM 4511 C CA . GLY C 2 19 ? 183.285 131.915 151.004 1.00 20.00 23 GLY H CA 1
ATOM 4512 C C . GLY C 2 19 ? 184.169 132.406 149.858 1.00 20.00 23 GLY H C 1
ATOM 4513 O O . GLY C 2 19 ? 185.364 132.601 150.069 1.00 20.00 23 GLY H O 1
ATOM 4517 N N . ASP C 2 20 ? 183.616 132.665 148.671 1.00 20.00 24 ASP H N 1
ATOM 4518 C CA . ASP C 2 20 ? 184.354 133.344 147.605 1.00 20.00 24 ASP H CA 1
ATOM 4519 C C . ASP C 2 20 ? 184.524 134.837 147.911 1.00 20.00 24 ASP H C 1
ATOM 4520 O O . ASP C 2 20 ? 183.715 135.447 148.612 1.00 20.00 24 ASP H O 1
ATOM 4529 N N . ASP C 2 21 ? 185.592 135.427 147.379 1.00 20.00 25 ASP H N 1
ATOM 4530 C CA . ASP C 2 21 ? 185.978 136.821 147.631 1.00 20.00 25 ASP H CA 1
ATOM 4531 C C . ASP C 2 21 ? 185.100 137.848 146.891 1.00 20.00 25 ASP H C 1
ATOM 4532 O O . ASP C 2 21 ? 185.046 139.009 147.296 1.00 20.00 25 ASP H O 1
ATOM 4541 N N . ALA C 2 22 ? 184.441 137.440 145.804 1.00 20.00 26 ALA H N 1
ATOM 4542 C CA . ALA C 2 22 ? 183.636 138.273 144.909 1.00 20.00 26 ALA H CA 1
ATOM 4543 C C . ALA C 2 22 ? 182.572 137.422 144.183 1.00 20.00 26 ALA H C 1
ATOM 4544 O O . ALA C 2 22 ? 182.764 136.210 144.050 1.00 20.00 26 ALA H O 1
ATOM 4551 N N . PRO C 2 23 ? 181.480 138.009 143.655 1.00 20.00 27 PRO H N 1
ATOM 4552 C CA . PRO C 2 23 ? 180.506 137.263 142.865 1.00 20.00 27 PRO H CA 1
ATOM 4553 C C . PRO C 2 23 ? 181.104 136.776 141.542 1.00 20.00 27 PRO H C 1
ATOM 4554 O O . PRO C 2 23 ? 181.928 137.469 140.934 1.00 20.00 27 PRO H O 1
ATOM 4565 N N . ARG C 2 24 ? 180.687 135.600 141.065 1.00 20.00 28 ARG H N 1
ATOM 4566 C CA . ARG C 2 24 ? 181.078 135.078 139.745 1.00 20.00 28 ARG H CA 1
ATOM 4567 C C . ARG C 2 24 ? 180.227 135.652 138.620 1.00 20.00 28 ARG H C 1
ATOM 4568 O O . ARG C 2 24 ? 180.756 135.988 137.565 1.00 20.00 28 ARG H O 1
ATOM 4589 N N . ALA C 2 25 ? 178.928 135.787 138.849 1.00 20.00 29 ALA H N 1
ATOM 4590 C CA . ALA C 2 25 ? 177.983 136.364 137.913 1.00 20.00 29 ALA H CA 1
ATOM 4591 C C . ALA C 2 25 ? 177.625 137.796 138.319 1.00 20.00 29 ALA H C 1
ATOM 4592 O O . ALA C 2 25 ? 177.247 138.041 139.463 1.00 20.00 29 ALA H O 1
ATOM 4599 N N . VAL C 2 26 ? 177.704 138.732 137.375 1.00 20.00 30 VAL H N 1
ATOM 4600 C CA . VAL C 2 26 ? 177.229 140.112 137.519 1.00 20.00 30 VAL H CA 1
ATOM 4601 C C . VAL C 2 26 ? 176.629 140.561 136.194 1.00 20.00 30 VAL H C 1
ATOM 4602 O O . VAL C 2 26 ? 177.357 140.732 135.220 1.00 20.00 30 VAL H O 1
ATOM 4615 N N . PHE C 2 27 ? 175.311 140.726 136.130 1.00 20.00 31 PHE H N 1
ATOM 4616 C CA . PHE C 2 27 ? 174.595 141.025 134.886 1.00 20.00 31 PHE H CA 1
ATOM 4617 C C . PHE C 2 27 ? 173.337 141.871 135.140 1.00 20.00 31 PHE H C 1
ATOM 4618 O O . PHE C 2 27 ? 172.811 141.853 136.251 1.00 20.00 31 PHE H O 1
ATOM 4635 N N . PRO C 2 28 ? 172.831 142.631 134.152 1.00 20.00 32 PRO H N 1
ATOM 4636 C CA . PRO C 2 28 ? 171.662 143.475 134.346 1.00 20.00 32 PRO H CA 1
ATOM 4637 C C . PRO C 2 28 ? 170.374 142.679 134.561 1.00 20.00 32 PRO H C 1
ATOM 4638 O O . PRO C 2 28 ? 170.104 141.679 133.913 1.00 20.00 32 PRO H O 1
ATOM 4649 N N . SER C 2 29 ? 169.549 143.138 135.488 1.00 20.00 33 SER H N 1
ATOM 4650 C CA . SER C 2 29 ? 168.325 142.481 135.930 1.00 20.00 33 SER H CA 1
ATOM 4651 C C . SER C 2 29 ? 167.158 142.827 134.992 1.00 20.00 33 SER H C 1
ATOM 4652 O O . SER C 2 29 ? 166.174 143.449 135.379 1.00 20.00 33 SER H O 1
ATOM 4660 N N . ILE C 2 30 ? 167.313 142.487 133.713 1.00 20.00 34 ILE H N 1
ATOM 4661 C CA . ILE C 2 30 ? 166.381 142.785 132.623 1.00 20.00 34 ILE H CA 1
ATOM 4662 C C . ILE C 2 30 ? 165.935 141.512 131.923 1.00 20.00 34 ILE H C 1
ATOM 4663 O O . ILE C 2 30 ? 166.718 140.588 131.713 1.00 20.00 34 ILE H O 1
ATOM 4679 N N . VAL C 2 31 ? 164.682 141.513 131.484 1.00 20.00 35 VAL H N 1
ATOM 4680 C CA . VAL C 2 31 ? 164.190 140.629 130.429 1.00 20.00 35 VAL H CA 1
ATOM 4681 C C . VAL C 2 31 ? 163.870 141.483 129.207 1.00 20.00 35 VAL H C 1
ATOM 4682 O O . VAL C 2 31 ? 163.264 142.544 129.330 1.00 20.00 35 VAL H O 1
ATOM 4695 N N . GLY C 2 32 ? 164.314 141.059 128.029 1.00 20.00 36 GLY H N 1
ATOM 4696 C CA . GLY C 2 32 ? 164.067 141.737 126.760 1.00 20.00 36 GLY H CA 1
ATOM 4697 C C . GLY C 2 32 ? 163.215 140.908 125.803 1.00 20.00 36 GLY H C 1
ATOM 4698 O O . GLY C 2 32 ? 163.435 139.709 125.665 1.00 20.00 36 GLY H O 1
ATOM 4702 N N . ARG C 2 33 ? 162.251 141.535 125.126 1.00 20.00 37 ARG H N 1
ATOM 4703 C CA . ARG C 2 33 ? 161.321 140.876 124.181 1.00 20.00 37 ARG H CA 1
ATOM 4704 C C . ARG C 2 33 ? 161.245 141.617 122.847 1.00 20.00 37 ARG H C 1
ATOM 4705 O O . ARG C 2 33 ? 161.213 142.845 122.864 1.00 20.00 37 ARG H O 1
ATOM 4726 N N . PRO C 2 34 ? 161.234 140.931 121.692 1.00 20.00 38 PRO H N 1
ATOM 4727 C CA . PRO C 2 34 ? 161.331 141.596 120.394 1.00 20.00 38 PRO H CA 1
ATOM 4728 C C . PRO C 2 34 ? 160.109 142.459 120.065 1.00 20.00 38 PRO H C 1
ATOM 4729 O O . PRO C 2 34 ? 158.972 142.056 120.307 1.00 20.00 38 PRO H O 1
ATOM 4740 N N . ARG C 2 35 ? 160.354 143.651 119.507 1.00 20.00 39 ARG H N 1
ATOM 4741 C CA . ARG C 2 35 ? 159.346 144.689 119.203 1.00 20.00 39 ARG H CA 1
ATOM 4742 C C . ARG C 2 35 ? 159.045 144.881 117.708 1.00 20.00 39 ARG H C 1
ATOM 4743 O O . ARG C 2 35 ? 158.310 145.798 117.349 1.00 20.00 39 ARG H O 1
ATOM 4764 N N . HIS C 2 36 ? 159.604 144.034 116.841 1.00 20.00 40 HIS H N 1
ATOM 4765 C CA . HIS C 2 36 ? 159.539 144.113 115.371 1.00 20.00 40 HIS H CA 1
ATOM 4766 C C . HIS C 2 36 ? 159.243 142.738 114.767 1.00 20.00 40 HIS H C 1
ATOM 4767 O O . HIS C 2 36 ? 159.449 141.716 115.420 1.00 20.00 40 HIS H O 1
ATOM 4781 N N . GLN C 2 37 ? 158.764 142.691 113.523 1.00 20.00 41 GLN H N 1
ATOM 4782 C CA . GLN C 2 37 ? 158.448 141.432 112.840 1.00 20.00 41 GLN H CA 1
ATOM 4783 C C . GLN C 2 37 ? 159.702 140.700 112.340 1.00 20.00 41 GLN H C 1
ATOM 4784 O O . GLN C 2 37 ? 160.533 141.274 111.639 1.00 20.00 41 GLN H O 1
ATOM 4798 N N . GLY C 2 38 ? 159.823 139.416 112.676 1.00 20.00 42 GLY H N 1
ATOM 4799 C CA . GLY C 2 38 ? 160.871 138.528 112.181 1.00 20.00 42 GLY H CA 1
ATOM 4800 C C . GLY C 2 38 ? 160.525 138.009 110.789 1.00 20.00 42 GLY H C 1
ATOM 4801 O O . GLY C 2 38 ? 159.820 137.011 110.649 1.00 20.00 42 GLY H O 1
ATOM 4805 N N . VAL C 2 39 ? 161.002 138.695 109.754 1.00 20.00 43 VAL H N 1
ATOM 4806 C CA . VAL C 2 39 ? 160.661 138.418 108.347 1.00 20.00 43 VAL H CA 1
ATOM 4807 C C . VAL C 2 39 ? 161.384 137.209 107.743 1.00 20.00 43 VAL H C 1
ATOM 4808 O O . VAL C 2 39 ? 161.098 136.836 106.606 1.00 20.00 43 VAL H O 1
ATOM 4821 N N . MET C 2 40 ? 162.344 136.616 108.456 1.00 20.00 44 MET H N 1
ATOM 4822 C CA . MET C 2 40 ? 163.363 135.741 107.873 1.00 20.00 44 MET H CA 1
ATOM 4823 C C . MET C 2 40 ? 163.544 134.435 108.662 1.00 20.00 44 MET H C 1
ATOM 4824 O O . MET C 2 40 ? 163.717 134.438 109.877 1.00 20.00 44 MET H O 1
ATOM 4838 N N . VAL C 2 41 ? 163.504 133.298 107.966 1.00 20.00 45 VAL H N 1
ATOM 4839 C CA . VAL C 2 41 ? 163.649 131.954 108.555 1.00 20.00 45 VAL H CA 1
ATOM 4840 C C . VAL C 2 41 ? 165.116 131.698 108.903 1.00 20.00 45 VAL H C 1
ATOM 4841 O O . VAL C 2 41 ? 165.989 131.814 108.045 1.00 20.00 45 VAL H O 1
ATOM 4854 N N . GLY C 2 42 ? 165.414 131.391 110.166 1.00 20.00 46 GLY H N 1
ATOM 4855 C CA . GLY C 2 42 ? 166.795 131.323 110.678 1.00 20.00 46 GLY H CA 1
ATOM 4856 C C . GLY C 2 42 ? 167.484 132.683 110.925 1.00 20.00 46 GLY H C 1
ATOM 4857 O O . GLY C 2 42 ? 168.711 132.738 110.984 1.00 20.00 46 GLY H O 1
ATOM 4861 N N . MET C 2 43 ? 166.729 133.777 111.093 1.00 20.00 47 MET H N 1
ATOM 4862 C CA . MET C 2 43 ? 167.250 135.119 111.438 1.00 20.00 47 MET H CA 1
ATOM 4863 C C . MET C 2 43 ? 167.933 135.177 112.818 1.00 20.00 47 MET H C 1
ATOM 4864 O O . MET C 2 43 ? 168.661 136.125 113.107 1.00 20.00 47 MET H O 1
ATOM 4878 N N . GLY C 2 44 ? 167.701 134.177 113.676 1.00 20.00 48 GLY H N 1
ATOM 4879 C CA . GLY C 2 44 ? 168.229 134.090 115.049 1.00 20.00 48 GLY H CA 1
ATOM 4880 C C . GLY C 2 44 ? 167.217 134.425 116.157 1.00 20.00 48 GLY H C 1
ATOM 4881 O O . GLY C 2 44 ? 167.584 134.459 117.333 1.00 20.00 48 GLY H O 1
ATOM 4885 N N . GLN C 2 45 ? 165.955 134.690 115.815 1.00 20.00 49 GLN H N 1
ATOM 4886 C CA . GLN C 2 45 ? 164.920 135.090 116.775 1.00 20.00 49 GLN H CA 1
ATOM 4887 C C . GLN C 2 45 ? 164.594 133.972 117.799 1.00 20.00 49 GLN H C 1
ATOM 4888 O O . GLN C 2 45 ? 164.512 132.790 117.457 1.00 20.00 49 GLN H O 1
ATOM 4902 N N . LYS C 2 46 ? 164.392 134.376 119.064 1.00 20.00 50 LYS H N 1
ATOM 4903 C CA . LYS C 2 46 ? 164.047 133.579 120.261 1.00 20.00 50 LYS H CA 1
ATOM 4904 C C . LYS C 2 46 ? 163.017 134.373 121.078 1.00 20.00 50 LYS H C 1
ATOM 4905 O O . LYS C 2 46 ? 162.949 135.593 120.950 1.00 20.00 50 LYS H O 1
ATOM 4924 N N . ASP C 2 47 ? 162.172 133.714 121.872 1.00 20.00 51 ASP H N 1
ATOM 4925 C CA . ASP C 2 47 ? 160.968 134.344 122.448 1.00 20.00 51 ASP H CA 1
ATOM 4926 C C . ASP C 2 47 ? 161.270 135.502 123.418 1.00 20.00 51 ASP H C 1
ATOM 4927 O O . ASP C 2 47 ? 160.536 136.485 123.457 1.00 20.00 51 ASP H O 1
ATOM 4936 N N . SER C 2 48 ? 162.345 135.391 124.196 1.00 20.00 52 SER H N 1
ATOM 4937 C CA . SER C 2 48 ? 162.785 136.370 125.187 1.00 20.00 52 SER H CA 1
ATOM 4938 C C . SER C 2 48 ? 164.273 136.185 125.497 1.00 20.00 52 SER H C 1
ATOM 4939 O O . SER C 2 48 ? 164.848 135.118 125.273 1.00 20.00 52 SER H O 1
ATOM 4947 N N . TYR C 2 49 ? 164.902 137.232 126.019 1.00 20.00 53 TYR H N 1
ATOM 4948 C CA . TYR C 2 49 ? 166.332 137.308 126.313 1.00 20.00 53 TYR H CA 1
ATOM 4949 C C . TYR C 2 49 ? 166.545 137.826 127.736 1.00 20.00 53 TYR H C 1
ATOM 4950 O O . TYR C 2 49 ? 165.754 138.636 128.211 1.00 20.00 53 TYR H O 1
ATOM 4968 N N . VAL C 2 50 ? 167.604 137.403 128.420 1.00 20.00 54 VAL H N 1
ATOM 4969 C CA . VAL C 2 50 ? 167.880 137.766 129.823 1.00 20.00 54 VAL H CA 1
ATOM 4970 C C . VAL C 2 50 ? 169.291 138.326 129.960 1.00 20.00 54 VAL H C 1
ATOM 4971 O O . VAL C 2 50 ? 170.216 137.838 129.315 1.00 20.00 54 VAL H O 1
ATOM 4984 N N . GLY C 2 51 ? 169.473 139.335 130.807 1.00 20.00 55 GLY H N 1
ATOM 4985 C CA . GLY C 2 51 ? 170.799 139.789 131.219 1.00 20.00 55 GLY H CA 1
ATOM 4986 C C . GLY C 2 51 ? 171.652 140.369 130.098 1.00 20.00 55 GLY H C 1
ATOM 4987 O O . GLY C 2 51 ? 171.204 141.231 129.346 1.00 20.00 55 GLY H O 1
ATOM 4991 N N . ASP C 2 52 ? 172.901 139.918 129.991 1.00 20.00 56 ASP H N 1
ATOM 4992 C CA . ASP C 2 52 ? 173.855 140.402 128.987 1.00 20.00 56 ASP H CA 1
ATOM 4993 C C . ASP C 2 52 ? 173.378 140.194 127.541 1.00 20.00 56 ASP H C 1
ATOM 4994 O O . ASP C 2 52 ? 173.607 141.052 126.696 1.00 20.00 56 ASP H O 1
ATOM 5003 N N . GLU C 2 53 ? 172.684 139.094 127.231 1.00 20.00 57 GLU H N 1
ATOM 5004 C CA . GLU C 2 53 ? 172.184 138.839 125.874 1.00 20.00 57 GLU H CA 1
ATOM 5005 C C . GLU C 2 53 ? 171.064 139.823 125.480 1.00 20.00 57 GLU H C 1
ATOM 5006 O O . GLU C 2 53 ? 171.031 140.303 124.350 1.00 20.00 57 GLU H O 1
ATOM 5018 N N . ALA C 2 54 ? 170.202 140.205 126.426 1.00 20.00 58 ALA H N 1
ATOM 5019 C CA . ALA C 2 54 ? 169.211 141.261 126.235 1.00 20.00 58 ALA H CA 1
ATOM 5020 C C . ALA C 2 54 ? 169.842 142.650 126.077 1.00 20.00 58 ALA H C 1
ATOM 5021 O O . ALA C 2 54 ? 169.427 143.420 125.223 1.00 20.00 58 ALA H O 1
ATOM 5028 N N . GLN C 2 55 ? 170.878 142.965 126.853 1.00 20.00 59 GLN H N 1
ATOM 5029 C CA . GLN C 2 55 ? 171.640 144.207 126.722 1.00 20.00 59 GLN H CA 1
ATOM 5030 C C . GLN C 2 55 ? 172.342 144.309 125.355 1.00 20.00 59 GLN H C 1
ATOM 5031 O O . GLN C 2 55 ? 172.406 145.374 124.745 1.00 20.00 59 GLN H O 1
ATOM 5045 N N . SER C 2 56 ? 172.835 143.185 124.838 1.00 20.00 60 SER H N 1
ATOM 5046 C CA . SER C 2 56 ? 173.533 143.089 123.554 1.00 20.00 60 SER H CA 1
ATOM 5047 C C . SER C 2 56 ? 172.617 143.307 122.336 1.00 20.00 60 SER H C 1
ATOM 5048 O O . SER C 2 56 ? 172.991 144.016 121.400 1.00 20.00 60 SER H O 1
ATOM 5056 N N . LYS C 2 57 ? 171.393 142.758 122.356 1.00 20.00 61 LYS H N 1
ATOM 5057 C CA . LYS C 2 57 ? 170.396 142.853 121.272 1.00 20.00 61 LYS H CA 1
ATOM 5058 C C . LYS C 2 57 ? 169.435 144.047 121.375 1.00 20.00 61 LYS H C 1
ATOM 5059 O O . LYS C 2 57 ? 168.475 144.113 120.614 1.00 20.00 61 LYS H O 1
ATOM 5078 N N . ARG C 2 58 ? 169.644 144.996 122.297 1.00 20.00 62 ARG H N 1
ATOM 5079 C CA . ARG C 2 58 ? 168.626 145.985 122.712 1.00 20.00 62 ARG H CA 1
ATOM 5080 C C . ARG C 2 58 ? 168.016 146.855 121.610 1.00 20.00 62 ARG H C 1
ATOM 5081 O O . ARG C 2 58 ? 166.907 147.335 121.789 1.00 20.00 62 ARG H O 1
ATOM 5102 N N . GLY C 2 59 ? 168.665 147.030 120.462 1.00 20.00 63 GLY H N 1
ATOM 5103 C CA . GLY C 2 59 ? 168.104 147.772 119.331 1.00 20.00 63 GLY H CA 1
ATOM 5104 C C . GLY C 2 59 ? 166.855 147.137 118.696 1.00 20.00 63 GLY H C 1
ATOM 5105 O O . GLY C 2 59 ? 166.073 147.845 118.072 1.00 20.00 63 GLY H O 1
ATOM 5109 N N . ILE C 2 60 ? 166.618 145.834 118.878 1.00 20.00 64 ILE H N 1
ATOM 5110 C CA . ILE C 2 60 ? 165.405 145.144 118.398 1.00 20.00 64 ILE H CA 1
ATOM 5111 C C . ILE C 2 60 ? 164.462 144.658 119.512 1.00 20.00 64 ILE H C 1
ATOM 5112 O O . ILE C 2 60 ? 163.440 144.040 119.222 1.00 20.00 64 ILE H O 1
ATOM 5128 N N . LEU C 2 61 ? 164.742 144.985 120.778 1.00 20.00 65 LEU H N 1
ATOM 5129 C CA . LEU C 2 61 ? 163.989 144.540 121.956 1.00 20.00 65 LEU H CA 1
ATOM 5130 C C . LEU C 2 61 ? 163.347 145.709 122.710 1.00 20.00 65 LEU H C 1
ATOM 5131 O O . LEU C 2 61 ? 163.937 146.777 122.820 1.00 20.00 65 LEU H O 1
ATOM 5147 N N . THR C 2 62 ? 162.181 145.482 123.309 1.00 20.00 66 THR H N 1
ATOM 5148 C CA . THR C 2 62 ? 161.726 146.245 124.487 1.00 20.00 66 THR H CA 1
ATOM 5149 C C . THR C 2 62 ? 162.364 145.645 125.734 1.00 20.00 66 THR H C 1
ATOM 5150 O O . THR C 2 62 ? 162.359 144.425 125.879 1.00 20.00 66 THR H O 1
ATOM 5161 N N . LEU C 2 63 ? 162.893 146.463 126.645 1.00 20.00 67 LEU H N 1
ATOM 5162 C CA . LEU C 2 63 ? 163.528 146.007 127.890 1.00 20.00 67 LEU H CA 1
ATOM 5163 C C . LEU C 2 63 ? 162.651 146.278 129.121 1.00 20.00 67 LEU H C 1
ATOM 5164 O O . LEU C 2 63 ? 162.142 147.384 129.287 1.00 20.00 67 LEU H O 1
ATOM 5180 N N . LYS C 2 64 ? 162.496 145.292 130.008 1.00 20.00 68 LYS H N 1
ATOM 5181 C CA . LYS C 2 64 ? 161.722 145.404 131.258 1.00 20.00 68 LYS H CA 1
ATOM 5182 C C . LYS C 2 64 ? 162.558 145.001 132.469 1.00 20.00 68 LYS H C 1
ATOM 5183 O O . LYS C 2 64 ? 163.198 143.956 132.469 1.00 20.00 68 LYS H O 1
ATOM 5202 N N . TYR C 2 65 ? 162.503 145.794 133.529 1.00 20.00 69 TYR H N 1
ATOM 5203 C CA . TYR C 2 65 ? 163.018 145.440 134.851 1.00 20.00 69 TYR H CA 1
ATOM 5204 C C . TYR C 2 65 ? 161.877 144.841 135.687 1.00 20.00 69 TYR H C 1
ATOM 5205 O O . TYR C 2 65 ? 160.903 145.546 135.941 1.00 20.00 69 TYR H O 1
ATOM 5223 N N . PRO C 2 66 ? 161.939 143.576 136.141 1.00 20.00 70 PRO H N 1
ATOM 5224 C CA . PRO C 2 66 ? 160.888 143.003 136.973 1.00 20.00 70 PRO H CA 1
ATOM 5225 C C . PRO C 2 66 ? 160.891 143.529 138.410 1.00 20.00 70 PRO H C 1
ATOM 5226 O O . PRO C 2 66 ? 159.860 143.469 139.068 1.00 20.00 70 PRO H O 1
ATOM 5237 N N . ILE C 2 67 ? 161.997 144.091 138.900 1.00 20.00 71 ILE H N 1
ATOM 5238 C CA . ILE C 2 67 ? 162.084 144.707 140.225 1.00 20.00 71 ILE H CA 1
ATOM 5239 C C . ILE C 2 67 ? 162.045 146.231 140.089 1.00 20.00 71 ILE H C 1
ATOM 5240 O O . ILE C 2 67 ? 162.807 146.810 139.312 1.00 20.00 71 ILE H O 1
ATOM 5256 N N . GLU C 2 68 ? 161.182 146.896 140.854 1.00 20.00 72 GLU H N 1
ATOM 5257 C CA . GLU C 2 68 ? 161.197 148.353 141.013 1.00 20.00 72 GLU H CA 1
ATOM 5258 C C . GLU C 2 68 ? 161.044 148.748 142.487 1.00 20.00 72 GLU H C 1
ATOM 5259 O O . GLU C 2 68 ? 160.223 148.185 143.199 1.00 20.00 72 GLU H O 1
ATOM 5271 N N . HIS C 2 69 ? 161.855 149.695 142.972 1.00 20.00 73 HIS H N 1
ATOM 5272 C CA . HIS C 2 69 ? 161.899 150.114 144.383 1.00 20.00 73 HIS H CA 1
ATOM 5273 C C . HIS C 2 69 ? 162.111 148.960 145.388 1.00 20.00 73 HIS H C 1
ATOM 5274 O O . HIS C 2 69 ? 161.641 149.003 146.524 1.00 20.00 73 HIS H O 1
ATOM 5288 N N . GLY C 2 70 ? 162.832 147.913 144.974 1.00 20.00 74 GLY H N 1
ATOM 5289 C CA . GLY C 2 70 ? 163.073 146.705 145.771 1.00 20.00 74 GLY H CA 1
ATOM 5290 C C . GLY C 2 70 ? 161.920 145.693 145.799 1.00 20.00 74 GLY H C 1
ATOM 5291 O O . GLY C 2 70 ? 162.021 144.680 146.486 1.00 20.00 74 GLY H O 1
ATOM 5295 N N . ILE C 2 71 ? 160.833 145.932 145.067 1.00 20.00 75 ILE H N 1
ATOM 5296 C CA . ILE C 2 71 ? 159.634 145.090 145.040 1.00 20.00 75 ILE H CA 1
ATOM 5297 C C . ILE C 2 71 ? 159.585 144.321 143.718 1.00 20.00 75 ILE H C 1
ATOM 5298 O O . ILE C 2 71 ? 159.743 144.918 142.659 1.00 20.00 75 ILE H O 1
ATOM 5314 N N . ILE C 2 72 ? 159.375 143.005 143.745 1.00 20.00 76 ILE H N 1
ATOM 5315 C CA . ILE C 2 72 ? 159.215 142.209 142.532 1.00 20.00 76 ILE H CA 1
ATOM 5316 C C . ILE C 2 72 ? 157.812 142.443 141.963 1.00 20.00 76 ILE H C 1
ATOM 5317 O O . ILE C 2 72 ? 156.804 142.019 142.525 1.00 20.00 76 ILE H O 1
ATOM 5333 N N . THR C 2 73 ? 157.746 143.149 140.840 1.00 20.00 77 THR H N 1
ATOM 5334 C CA . THR C 2 73 ? 156.500 143.538 140.160 1.00 20.00 77 THR H CA 1
ATOM 5335 C C . THR C 2 73 ? 156.076 142.569 139.049 1.00 20.00 77 THR H C 1
ATOM 5336 O O . THR C 2 73 ? 154.916 142.573 138.648 1.00 20.00 77 THR H O 1
ATOM 5347 N N . ASN C 2 74 ? 156.974 141.699 138.573 1.00 20.00 78 ASN H N 1
ATOM 5348 C CA . ASN C 2 74 ? 156.677 140.655 137.593 1.00 20.00 78 ASN H CA 1
ATOM 5349 C C . ASN C 2 74 ? 157.365 139.336 137.972 1.00 20.00 78 ASN H C 1
ATOM 5350 O O . ASN C 2 74 ? 158.568 139.167 137.790 1.00 20.00 78 ASN H O 1
ATOM 5361 N N . TRP C 2 75 ? 156.594 138.410 138.531 1.00 20.00 79 TRP H N 1
ATOM 5362 C CA . TRP C 2 75 ? 157.092 137.147 139.078 1.00 20.00 79 TRP H CA 1
ATOM 5363 C C . TRP C 2 75 ? 157.480 136.123 138.018 1.00 20.00 79 TRP H C 1
ATOM 5364 O O . TRP C 2 75 ? 158.420 135.364 138.225 1.00 20.00 79 TRP H O 1
ATOM 5385 N N . ASP C 2 76 ? 156.814 136.135 136.868 1.00 20.00 80 ASP H N 1
ATOM 5386 C CA . ASP C 2 76 ? 157.153 135.267 135.736 1.00 20.00 80 ASP H CA 1
ATOM 5387 C C . ASP C 2 76 ? 158.539 135.617 135.175 1.00 20.00 80 ASP H C 1
ATOM 5388 O O . ASP C 2 76 ? 159.339 134.728 134.898 1.00 20.00 80 ASP H O 1
ATOM 5397 N N . ASP C 2 77 ? 158.869 136.907 135.069 1.00 20.00 81 ASP H N 1
ATOM 5398 C CA . ASP C 2 77 ? 160.198 137.369 134.666 1.00 20.00 81 ASP H CA 1
ATOM 5399 C C . ASP C 2 77 ? 161.265 137.229 135.759 1.00 20.00 81 ASP H C 1
ATOM 5400 O O . ASP C 2 77 ? 162.408 136.944 135.425 1.00 20.00 81 ASP H O 1
ATOM 5409 N N . MET C 2 78 ? 160.945 137.338 137.053 1.00 20.00 82 MET H N 1
ATOM 5410 C CA . MET C 2 78 ? 161.921 136.976 138.089 1.00 20.00 82 MET H CA 1
ATOM 5411 C C . MET C 2 78 ? 162.263 135.498 138.088 1.00 20.00 82 MET H C 1
ATOM 5412 O O . MET C 2 78 ? 163.426 135.140 138.240 1.00 20.00 82 MET H O 1
ATOM 5426 N N . GLU C 2 79 ? 161.284 134.620 137.900 1.00 20.00 83 GLU H N 1
ATOM 5427 C CA . GLU C 2 79 ? 161.541 133.187 137.830 1.00 20.00 83 GLU H CA 1
ATOM 5428 C C . GLU C 2 79 ? 162.447 132.846 136.634 1.00 20.00 83 GLU H C 1
ATOM 5429 O O . GLU C 2 79 ? 163.341 132.011 136.744 1.00 20.00 83 GLU H O 1
ATOM 5441 N N . LYS C 2 80 ? 162.307 133.589 135.532 1.00 20.00 84 LYS H N 1
ATOM 5442 C CA . LYS C 2 80 ? 163.202 133.550 134.370 1.00 20.00 84 LYS H CA 1
ATOM 5443 C C . LYS C 2 80 ? 164.631 134.009 134.694 1.00 20.00 84 LYS H C 1
ATOM 5444 O O . LYS C 2 80 ? 165.585 133.326 134.333 1.00 20.00 84 LYS H O 1
ATOM 5463 N N . ILE C 2 81 ? 164.801 135.116 135.415 1.00 20.00 85 ILE H N 1
ATOM 5464 C CA . ILE C 2 81 ? 166.106 135.620 135.876 1.00 20.00 85 ILE H CA 1
ATOM 5465 C C . ILE C 2 81 ? 166.781 134.675 136.884 1.00 20.00 85 ILE H C 1
ATOM 5466 O O . ILE C 2 81 ? 167.986 134.449 136.787 1.00 20.00 85 ILE H O 1
ATOM 5482 N N . TRP C 2 82 ? 166.054 134.061 137.818 1.00 20.00 86 TRP H N 1
ATOM 5483 C CA . TRP C 2 82 ? 166.631 133.049 138.709 1.00 20.00 86 TRP H CA 1
ATOM 5484 C C . TRP C 2 82 ? 167.008 131.767 137.972 1.00 20.00 86 TRP H C 1
ATOM 5485 O O . TRP C 2 82 ? 168.076 131.220 138.225 1.00 20.00 86 TRP H O 1
ATOM 5506 N N . HIS C 2 83 ? 166.211 131.318 137.003 1.00 20.00 87 HIS H N 1
ATOM 5507 C CA . HIS C 2 83 ? 166.563 130.165 136.173 1.00 20.00 87 HIS H CA 1
ATOM 5508 C C . HIS C 2 83 ? 167.862 130.407 135.394 1.00 20.00 87 HIS H C 1
ATOM 5509 O O . HIS C 2 83 ? 168.763 129.575 135.422 1.00 20.00 87 HIS H O 1
ATOM 5523 N N . HIS C 2 84 ? 168.019 131.581 134.777 1.00 20.00 88 HIS H N 1
ATOM 5524 C CA . HIS C 2 84 ? 169.274 132.001 134.139 1.00 20.00 88 HIS H CA 1
ATOM 5525 C C . HIS C 2 84 ? 170.455 132.029 135.121 1.00 20.00 88 HIS H C 1
ATOM 5526 O O . HIS C 2 84 ? 171.524 131.496 134.831 1.00 20.00 88 HIS H O 1
ATOM 5540 N N . THR C 2 85 ? 170.248 132.583 136.318 1.00 20.00 89 THR H N 1
ATOM 5541 C CA . THR C 2 85 ? 171.270 132.664 137.371 1.00 20.00 89 THR H CA 1
ATOM 5542 C C . THR C 2 85 ? 171.808 131.289 137.755 1.00 20.00 89 THR H C 1
ATOM 5543 O O . THR C 2 85 ? 173.016 131.075 137.694 1.00 20.00 89 THR H O 1
ATOM 5554 N N . PHE C 2 86 ? 170.954 130.333 138.126 1.00 20.00 90 PHE H N 1
ATOM 5555 C CA . PHE C 2 86 ? 171.420 129.014 138.560 1.00 20.00 90 PHE H CA 1
ATOM 5556 C C . PHE C 2 86 ? 171.972 128.164 137.411 1.00 20.00 90 PHE H C 1
ATOM 5557 O O . PHE C 2 86 ? 173.046 127.587 137.548 1.00 20.00 90 PHE H O 1
ATOM 5574 N N . TYR C 2 87 ? 171.277 128.084 136.273 1.00 20.00 91 TYR H N 1
ATOM 5575 C CA . TYR C 2 87 ? 171.609 127.115 135.227 1.00 20.00 91 TYR H CA 1
ATOM 5576 C C . TYR C 2 87 ? 172.561 127.615 134.132 1.00 20.00 91 TYR H C 1
ATOM 5577 O O . TYR C 2 87 ? 173.285 126.794 133.570 1.00 20.00 91 TYR H O 1
ATOM 5595 N N . ASN C 2 88 ? 172.615 128.912 133.813 1.00 20.00 92 ASN H N 1
ATOM 5596 C CA . ASN C 2 88 ? 173.498 129.442 132.760 1.00 20.00 92 ASN H CA 1
ATOM 5597 C C . ASN C 2 88 ? 174.729 130.187 133.300 1.00 20.00 92 ASN H C 1
ATOM 5598 O O . ASN C 2 88 ? 175.788 130.127 132.676 1.00 20.00 92 ASN H O 1
ATOM 5609 N N . GLU C 2 89 ? 174.605 130.879 134.433 1.00 20.00 93 GLU H N 1
ATOM 5610 C CA . GLU C 2 89 ? 175.673 131.711 134.994 1.00 20.00 93 GLU H CA 1
ATOM 5611 C C . GLU C 2 89 ? 176.509 130.974 136.050 1.00 20.00 93 GLU H C 1
ATOM 5612 O O . GLU C 2 89 ? 177.716 130.827 135.886 1.00 20.00 93 GLU H O 1
ATOM 5624 N N . LEU C 2 90 ? 175.885 130.462 137.117 1.00 20.00 94 LEU H N 1
ATOM 5625 C CA . LEU C 2 90 ? 176.568 129.682 138.165 1.00 20.00 94 LEU H CA 1
ATOM 5626 C C . LEU C 2 90 ? 176.804 128.226 137.748 1.00 20.00 94 LEU H C 1
ATOM 5627 O O . LEU C 2 90 ? 177.735 127.596 138.245 1.00 20.00 94 LEU H O 1
ATOM 5643 N N . ARG C 2 91 ? 175.976 127.698 136.838 1.00 20.00 95 ARG H N 1
ATOM 5644 C CA . ARG C 2 91 ? 175.998 126.310 136.330 1.00 20.00 95 ARG H CA 1
ATOM 5645 C C . ARG C 2 91 ? 175.918 125.282 137.460 1.00 20.00 95 ARG H C 1
ATOM 5646 O O . ARG C 2 91 ? 176.773 124.419 137.632 1.00 20.00 95 ARG H O 1
ATOM 5667 N N . VAL C 2 92 ? 174.844 125.419 138.227 1.00 20.00 96 VAL H N 1
ATOM 5668 C CA . VAL C 2 92 ? 174.486 124.721 139.464 1.00 20.00 96 VAL H CA 1
ATOM 5669 C C . VAL C 2 92 ? 173.100 124.088 139.332 1.00 20.00 96 VAL H C 1
ATOM 5670 O O . VAL C 2 92 ? 172.199 124.684 138.748 1.00 20.00 96 VAL H O 1
ATOM 5683 N N . ALA C 2 93 ? 172.886 122.922 139.941 1.00 20.00 97 ALA H N 1
ATOM 5684 C CA . ALA C 2 93 ? 171.544 122.466 140.279 1.00 20.00 97 ALA H CA 1
ATOM 5685 C C . ALA C 2 93 ? 171.152 123.004 141.672 1.00 20.00 97 ALA H C 1
ATOM 5686 O O . ALA C 2 93 ? 171.742 122.586 142.668 1.00 20.00 97 ALA H O 1
ATOM 5693 N N . PRO C 2 94 ? 170.160 123.907 141.800 1.00 20.00 98 PRO H N 1
ATOM 5694 C CA . PRO C 2 94 ? 169.842 124.537 143.081 1.00 20.00 98 PRO H CA 1
ATOM 5695 C C . PRO C 2 94 ? 169.247 123.553 144.105 1.00 20.00 98 PRO H C 1
ATOM 5696 O O . PRO C 2 94 ? 169.269 123.806 145.303 1.00 20.00 98 PRO H O 1
ATOM 5707 N N . GLU C 2 95 ? 168.808 122.381 143.642 1.00 20.00 99 GLU H N 1
ATOM 5708 C CA . GLU C 2 95 ? 168.407 121.225 144.452 1.00 20.00 99 GLU H CA 1
ATOM 5709 C C . GLU C 2 95 ? 169.482 120.797 145.467 1.00 20.00 99 GLU H C 1
ATOM 5710 O O . GLU C 2 95 ? 169.163 120.211 146.498 1.00 20.00 99 GLU H O 1
ATOM 5722 N N . GLU C 2 96 ? 170.761 121.054 145.181 1.00 20.00 100 GLU H N 1
ATOM 5723 C CA . GLU C 2 96 ? 171.901 120.601 145.991 1.00 20.00 100 GLU H CA 1
ATOM 5724 C C . GLU C 2 96 ? 172.370 121.606 147.062 1.00 20.00 100 GLU H C 1
ATOM 5725 O O . GLU C 2 96 ? 173.075 121.204 147.985 1.00 20.00 100 GLU H O 1
ATOM 5737 N N . HIS C 2 97 ? 172.032 122.901 146.963 1.00 20.00 101 HIS H N 1
ATOM 5738 C CA . HIS C 2 97 ? 172.716 123.977 147.702 1.00 20.00 101 HIS H CA 1
ATOM 5739 C C . HIS C 2 97 ? 171.754 124.937 148.419 1.00 20.00 101 HIS H C 1
ATOM 5740 O O . HIS C 2 97 ? 170.821 125.434 147.792 1.00 20.00 101 HIS H O 1
ATOM 5754 N N . PRO C 2 98 ? 171.985 125.288 149.699 1.00 20.00 102 PRO H N 1
ATOM 5755 C CA . PRO C 2 98 ? 171.178 126.292 150.376 1.00 20.00 102 PRO H CA 1
ATOM 5756 C C . PRO C 2 98 ? 171.437 127.685 149.798 1.00 20.00 102 PRO H C 1
ATOM 5757 O O . PRO C 2 98 ? 172.562 127.979 149.409 1.00 20.00 102 PRO H O 1
ATOM 5768 N N . THR C 2 99 ? 170.422 128.545 149.718 1.00 20.00 103 THR H N 1
ATOM 5769 C CA . THR C 2 99 ? 170.534 129.860 149.063 1.00 20.00 103 THR H CA 1
ATOM 5770 C C . THR C 2 99 ? 170.176 131.026 149.984 1.00 20.00 103 THR H C 1
ATOM 5771 O O . THR C 2 99 ? 169.098 131.062 150.571 1.00 20.00 103 THR H O 1
ATOM 5782 N N . LEU C 2 100 ? 171.081 131.994 150.122 1.00 20.00 104 LEU H N 1
ATOM 5783 C CA . LEU C 2 100 ? 170.835 133.241 150.833 1.00 20.00 104 LEU H CA 1
ATOM 5784 C C . LEU C 2 100 ? 170.429 134.330 149.835 1.00 20.00 104 LEU H C 1
ATOM 5785 O O . LEU C 2 100 ? 171.225 134.731 148.987 1.00 20.00 104 LEU H O 1
ATOM 5801 N N . LEU C 2 101 ? 169.192 134.812 149.944 1.00 20.00 105 LEU H N 1
ATOM 5802 C CA . LEU C 2 101 ? 168.686 135.972 149.220 1.00 20.00 105 LEU H CA 1
ATOM 5803 C C . LEU C 2 101 ? 168.774 137.216 150.102 1.00 20.00 105 LEU H C 1
ATOM 5804 O O . LEU C 2 101 ? 168.933 137.124 151.318 1.00 20.00 105 LEU H O 1
ATOM 5820 N N . THR C 2 102 ? 168.638 138.397 149.515 1.00 20.00 106 THR H N 1
ATOM 5821 C CA . THR C 2 102 ? 168.695 139.665 150.252 1.00 20.00 106 THR H CA 1
ATOM 5822 C C . THR C 2 102 ? 167.522 140.562 149.889 1.00 20.00 106 THR H C 1
ATOM 5823 O O . THR C 2 102 ? 166.930 140.438 148.822 1.00 20.00 106 THR H O 1
ATOM 5834 N N . GLU C 2 103 ? 167.169 141.476 150.776 1.00 20.00 107 GLU H N 1
ATOM 5835 C CA . GLU C 2 103 ? 166.055 142.403 150.606 1.00 20.00 107 GLU H CA 1
ATOM 5836 C C . GLU C 2 103 ? 166.288 143.744 151.323 1.00 20.00 107 GLU H C 1
ATOM 5837 O O . GLU C 2 103 ? 167.009 143.817 152.318 1.00 20.00 107 GLU H O 1
ATOM 5849 N N . ALA C 2 104 ? 165.662 144.818 150.842 1.00 20.00 108 ALA H N 1
ATOM 5850 C CA . ALA C 2 104 ? 165.604 146.098 151.531 1.00 20.00 108 ALA H CA 1
ATOM 5851 C C . ALA C 2 104 ? 164.624 146.063 152.724 1.00 20.00 108 ALA H C 1
ATOM 5852 O O . ALA C 2 104 ? 163.635 145.333 152.678 1.00 20.00 108 ALA H O 1
ATOM 5859 N N . PRO C 2 105 ? 164.834 146.874 153.777 1.00 20.00 109 PRO H N 1
ATOM 5860 C CA . PRO C 2 105 ? 163.863 147.026 154.855 1.00 20.00 109 PRO H CA 1
ATOM 5861 C C . PRO C 2 105 ? 162.598 147.769 154.394 1.00 20.00 109 PRO H C 1
ATOM 5862 O O . PRO C 2 105 ? 162.572 148.405 153.335 1.00 20.00 109 PRO H O 1
ATOM 5873 N N . LEU C 2 106 ? 161.537 147.696 155.200 1.00 20.00 110 LEU H N 1
ATOM 5874 C CA . LEU C 2 106 ? 160.226 148.328 154.959 1.00 20.00 110 LEU H CA 1
ATOM 5875 C C . LEU C 2 106 ? 159.548 147.901 153.637 1.00 20.00 110 LEU H C 1
ATOM 5876 O O . LEU C 2 106 ? 158.718 148.617 153.088 1.00 20.00 110 LEU H O 1
ATOM 5892 N N . ASN C 2 107 ? 159.906 146.726 153.118 1.00 20.00 111 ASN H N 1
ATOM 5893 C CA . ASN C 2 107 ? 159.271 146.092 151.965 1.00 20.00 111 ASN H CA 1
ATOM 5894 C C . ASN C 2 107 ? 157.920 145.461 152.363 1.00 20.00 111 ASN H C 1
ATOM 5895 O O . ASN C 2 107 ? 157.743 145.075 153.523 1.00 20.00 111 ASN H O 1
ATOM 5906 N N . PRO C 2 108 ? 156.983 145.279 151.420 1.00 20.00 112 PRO H N 1
ATOM 5907 C CA . PRO C 2 108 ? 155.755 144.541 151.660 1.00 20.00 112 PRO H CA 1
ATOM 5908 C C . PRO C 2 108 ? 156.017 143.073 152.003 1.00 20.00 112 PRO H C 1
ATOM 5909 O O . PRO C 2 108 ? 156.903 142.431 151.442 1.00 20.00 112 PRO H O 1
ATOM 5920 N N . LYS C 2 109 ? 155.224 142.507 152.914 1.00 20.00 113 LYS H N 1
ATOM 5921 C CA . LYS C 2 109 ? 155.460 141.158 153.440 1.00 20.00 113 LYS H CA 1
ATOM 5922 C C . LYS C 2 109 ? 155.236 140.053 152.406 1.00 20.00 113 LYS H C 1
ATOM 5923 O O . LYS C 2 109 ? 155.961 139.062 152.412 1.00 20.00 113 LYS H O 1
ATOM 5942 N N . ALA C 2 110 ? 154.340 140.271 151.449 1.00 20.00 114 ALA H N 1
ATOM 5943 C CA . ALA C 2 110 ? 154.098 139.360 150.338 1.00 20.00 114 ALA H CA 1
ATOM 5944 C C . ALA C 2 110 ? 155.340 139.094 149.467 1.00 20.00 114 ALA H C 1
ATOM 5945 O O . ALA C 2 110 ? 155.450 138.017 148.892 1.00 20.00 114 ALA H O 1
ATOM 5952 N N . ASN C 2 111 ? 156.286 140.033 149.394 1.00 20.00 115 ASN H N 1
ATOM 5953 C CA . ASN C 2 111 ? 157.513 139.903 148.610 1.00 20.00 115 ASN H CA 1
ATOM 5954 C C . ASN C 2 111 ? 158.452 138.827 149.187 1.00 20.00 115 ASN H C 1
ATOM 5955 O O . ASN C 2 111 ? 158.911 137.967 148.438 1.00 20.00 115 ASN H O 1
ATOM 5966 N N . ARG C 2 112 ? 158.672 138.793 150.507 1.00 20.00 116 ARG H N 1
ATOM 5967 C CA . ARG C 2 112 ? 159.440 137.728 151.195 1.00 20.00 116 ARG H CA 1
ATOM 5968 C C . ARG C 2 112 ? 158.755 136.384 151.082 1.00 20.00 116 ARG H C 1
ATOM 5969 O O . ARG C 2 112 ? 159.399 135.383 150.800 1.00 20.00 116 ARG H O 1
ATOM 5990 N N . GLU C 2 113 ? 157.443 136.373 151.289 1.00 20.00 117 GLU H N 1
ATOM 5991 C CA . GLU C 2 113 ? 156.606 135.175 151.262 1.00 20.00 117 GLU H CA 1
ATOM 5992 C C . GLU C 2 113 ? 156.626 134.494 149.879 1.00 20.00 117 GLU H C 1
ATOM 5993 O O . GLU C 2 113 ? 156.840 133.288 149.786 1.00 20.00 117 GLU H O 1
ATOM 6005 N N . LYS C 2 114 ? 156.488 135.259 148.789 1.00 20.00 118 LYS H N 1
ATOM 6006 C CA . LYS C 2 114 ? 156.601 134.745 147.416 1.00 20.00 118 LYS H CA 1
ATOM 6007 C C . LYS C 2 114 ? 158.028 134.337 147.042 1.00 20.00 118 LYS H C 1
ATOM 6008 O O . LYS C 2 114 ? 158.180 133.345 146.333 1.00 20.00 118 LYS H O 1
ATOM 6027 N N . MET C 2 115 ? 159.068 135.011 147.543 1.00 20.00 119 MET H N 1
ATOM 6028 C CA . MET C 2 115 ? 160.453 134.560 147.363 1.00 20.00 119 MET H CA 1
ATOM 6029 C C . MET C 2 115 ? 160.670 133.163 147.953 1.00 20.00 119 MET H C 1
ATOM 6030 O O . MET C 2 115 ? 161.199 132.300 147.260 1.00 20.00 119 MET H O 1
ATOM 6044 N N . THR C 2 116 ? 160.261 132.891 149.201 1.00 20.00 120 THR H N 1
ATOM 6045 C CA . THR C 2 116 ? 160.493 131.552 149.781 1.00 20.00 120 THR H CA 1
ATOM 6046 C C . THR C 2 116 ? 159.657 130.476 149.105 1.00 20.00 120 THR H C 1
ATOM 6047 O O . THR C 2 116 ? 160.154 129.378 148.892 1.00 20.00 120 THR H O 1
ATOM 6058 N N . GLN C 2 117 ? 158.420 130.785 148.711 1.00 20.00 121 GLN H N 1
ATOM 6059 C CA . GLN C 2 117 ? 157.589 129.874 147.938 1.00 20.00 121 GLN H CA 1
ATOM 6060 C C . GLN C 2 117 ? 158.275 129.459 146.631 1.00 20.00 121 GLN H C 1
ATOM 6061 O O . GLN C 2 117 ? 158.420 128.276 146.377 1.00 20.00 121 GLN H O 1
ATOM 6075 N N . ILE C 2 118 ? 158.767 130.389 145.812 1.00 20.00 122 ILE H N 1
ATOM 6076 C CA . ILE C 2 118 ? 159.421 130.040 144.542 1.00 20.00 122 ILE H CA 1
ATOM 6077 C C . ILE C 2 118 ? 160.735 129.265 144.749 1.00 20.00 122 ILE H C 1
ATOM 6078 O O . ILE C 2 118 ? 161.000 128.310 144.023 1.00 20.00 122 ILE H O 1
ATOM 6094 N N . MET C 2 119 ? 161.539 129.588 145.762 1.00 20.00 123 MET H N 1
ATOM 6095 C CA . MET C 2 119 ? 162.750 128.815 146.066 1.00 20.00 123 MET H CA 1
ATOM 6096 C C . MET C 2 119 ? 162.458 127.375 146.504 1.00 20.00 123 MET H C 1
ATOM 6097 O O . MET C 2 119 ? 163.155 126.459 146.076 1.00 20.00 123 MET H O 1
ATOM 6111 N N . PHE C 2 120 ? 161.433 127.132 147.320 1.00 20.00 124 PHE H N 1
ATOM 6112 C CA . PHE C 2 120 ? 161.068 125.774 147.736 1.00 20.00 124 PHE H CA 1
ATOM 6113 C C . PHE C 2 120 ? 160.187 125.005 146.729 1.00 20.00 124 PHE H C 1
ATOM 6114 O O . PHE C 2 120 ? 160.333 123.790 146.632 1.00 20.00 124 PHE H O 1
ATOM 6131 N N . GLU C 2 121 ? 159.308 125.659 145.967 1.00 20.00 125 GLU H N 1
ATOM 6132 C CA . GLU C 2 121 ? 158.419 125.013 144.981 1.00 20.00 125 GLU H CA 1
ATOM 6133 C C . GLU C 2 121 ? 159.028 124.866 143.579 1.00 20.00 125 GLU H C 1
ATOM 6134 O O . GLU C 2 121 ? 158.953 123.784 142.998 1.00 20.00 125 GLU H O 1
ATOM 6146 N N . THR C 2 122 ? 159.630 125.914 143.005 1.00 20.00 126 THR H N 1
ATOM 6147 C CA . THR C 2 122 ? 160.193 125.856 141.642 1.00 20.00 126 THR H CA 1
ATOM 6148 C C . THR C 2 122 ? 161.616 125.315 141.642 1.00 20.00 126 THR H C 1
ATOM 6149 O O . THR C 2 122 ? 161.915 124.386 140.899 1.00 20.00 126 THR H O 1
ATOM 6160 N N . PHE C 2 123 ? 162.505 125.882 142.460 1.00 20.00 127 PHE H N 1
ATOM 6161 C CA . PHE C 2 123 ? 163.922 125.509 142.473 1.00 20.00 127 PHE H CA 1
ATOM 6162 C C . PHE C 2 123 ? 164.251 124.365 143.443 1.00 20.00 127 PHE H C 1
ATOM 6163 O O . PHE C 2 123 ? 165.308 123.755 143.326 1.00 20.00 127 PHE H O 1
ATOM 6180 N N . ASN C 2 124 ? 163.340 124.034 144.362 1.00 20.00 128 ASN H N 1
ATOM 6181 C CA . ASN C 2 124 ? 163.438 122.926 145.316 1.00 20.00 128 ASN H CA 1
ATOM 6182 C C . ASN C 2 124 ? 164.726 122.939 146.169 1.00 20.00 128 ASN H C 1
ATOM 6183 O O . ASN C 2 124 ? 165.353 121.910 146.392 1.00 20.00 128 ASN H O 1
ATOM 6194 N N . VAL C 2 125 ? 165.137 124.108 146.657 1.00 20.00 129 VAL H N 1
ATOM 6195 C CA . VAL C 2 125 ? 166.350 124.258 147.481 1.00 20.00 129 VAL H CA 1
ATOM 6196 C C . VAL C 2 125 ? 166.244 123.497 148.818 1.00 20.00 129 VAL H C 1
ATOM 6197 O O . VAL C 2 125 ? 165.153 123.418 149.380 1.00 20.00 129 VAL H O 1
ATOM 6210 N N . PRO C 2 126 ? 167.345 122.954 149.380 1.00 20.00 130 PRO H N 1
ATOM 6211 C CA . PRO C 2 126 ? 167.329 122.282 150.684 1.00 20.00 130 PRO H CA 1
ATOM 6212 C C . PRO C 2 126 ? 166.932 123.214 151.831 1.00 20.00 130 PRO H C 1
ATOM 6213 O O . PRO C 2 126 ? 166.208 122.830 152.751 1.00 20.00 130 PRO H O 1
ATOM 6224 N N . ALA C 2 127 ? 167.445 124.442 151.783 1.00 20.00 131 ALA H N 1
ATOM 6225 C CA . ALA C 2 127 ? 167.263 125.479 152.780 1.00 20.00 131 ALA H CA 1
ATOM 6226 C C . ALA C 2 127 ? 167.487 126.871 152.168 1.00 20.00 131 ALA H C 1
ATOM 6227 O O . ALA C 2 127 ? 168.087 127.018 151.102 1.00 20.00 131 ALA H O 1
ATOM 6234 N N . MET C 2 128 ? 166.981 127.896 152.835 1.00 20.00 132 MET H N 1
ATOM 6235 C CA . MET C 2 128 ? 166.855 129.244 152.299 1.00 20.00 132 MET H CA 1
ATOM 6236 C C . MET C 2 128 ? 166.960 130.278 153.427 1.00 20.00 132 MET H C 1
ATOM 6237 O O . MET C 2 128 ? 166.644 129.972 154.571 1.00 20.00 132 MET H O 1
ATOM 6251 N N . TYR C 2 129 ? 167.409 131.496 153.146 1.00 20.00 133 TYR H N 1
ATOM 6252 C CA . TYR C 2 129 ? 167.404 132.606 154.108 1.00 20.00 133 TYR H CA 1
ATOM 6253 C C . TYR C 2 129 ? 167.205 133.941 153.390 1.00 20.00 133 TYR H C 1
ATOM 6254 O O . TYR C 2 129 ? 167.670 134.085 152.262 1.00 20.00 133 TYR H O 1
ATOM 6272 N N . VAL C 2 130 ? 166.566 134.930 154.020 1.00 20.00 134 VAL H N 1
ATOM 6273 C CA . VAL C 2 130 ? 166.403 136.278 153.451 1.00 20.00 134 VAL H CA 1
ATOM 6274 C C . VAL C 2 130 ? 166.999 137.325 154.390 1.00 20.00 134 VAL H C 1
ATOM 6275 O O . VAL C 2 130 ? 166.385 137.730 155.374 1.00 20.00 134 VAL H O 1
ATOM 6288 N N . ALA C 2 131 ? 168.214 137.774 154.094 1.00 20.00 135 ALA H N 1
ATOM 6289 C CA . ALA C 2 131 ? 168.916 138.788 154.873 1.00 20.00 135 ALA H CA 1
ATOM 6290 C C . ALA C 2 131 ? 168.458 140.218 154.532 1.00 20.00 135 ALA H C 1
ATOM 6291 O O . ALA C 2 131 ? 168.139 140.519 153.386 1.00 20.00 135 ALA H O 1
ATOM 6298 N N . ILE C 2 132 ? 168.495 141.135 155.498 1.00 20.00 136 ILE H N 1
ATOM 6299 C CA . ILE C 2 132 ? 168.405 142.576 155.220 1.00 20.00 136 ILE H CA 1
ATOM 6300 C C . ILE C 2 132 ? 169.744 143.055 154.671 1.00 20.00 136 ILE H C 1
ATOM 6301 O O . ILE C 2 132 ? 170.779 142.918 155.322 1.00 20.00 136 ILE H O 1
ATOM 6317 N N . GLN C 2 133 ? 169.742 143.645 153.478 1.00 20.00 137 GLN H N 1
ATOM 6318 C CA . GLN C 2 133 ? 170.977 143.892 152.745 1.00 20.00 137 GLN H CA 1
ATOM 6319 C C . GLN C 2 133 ? 171.937 144.897 153.411 1.00 20.00 137 GLN H C 1
ATOM 6320 O O . GLN C 2 133 ? 173.143 144.741 153.278 1.00 20.00 137 GLN H O 1
ATOM 6334 N N . ALA C 2 134 ? 171.469 145.863 154.204 1.00 20.00 138 ALA H N 1
ATOM 6335 C CA . ALA C 2 134 ? 172.361 146.779 154.930 1.00 20.00 138 ALA H CA 1
ATOM 6336 C C . ALA C 2 134 ? 173.136 146.120 156.092 1.00 20.00 138 ALA H C 1
ATOM 6337 O O . ALA C 2 134 ? 174.262 146.510 156.381 1.00 20.00 138 ALA H O 1
ATOM 6344 N N . VAL C 2 135 ? 172.600 145.080 156.736 1.00 20.00 139 VAL H N 1
ATOM 6345 C CA . VAL C 2 135 ? 173.350 144.319 157.752 1.00 20.00 139 VAL H CA 1
ATOM 6346 C C . VAL C 2 135 ? 174.543 143.603 157.112 1.00 20.00 139 VAL H C 1
ATOM 6347 O O . VAL C 2 135 ? 175.622 143.535 157.691 1.00 20.00 139 VAL H O 1
ATOM 6360 N N . LEU C 2 136 ? 174.392 143.140 155.870 1.00 20.00 140 LEU H N 1
ATOM 6361 C CA . LEU C 2 136 ? 175.469 142.534 155.097 1.00 20.00 140 LEU H CA 1
ATOM 6362 C C . LEU C 2 136 ? 176.569 143.537 154.735 1.00 20.00 140 LEU H C 1
ATOM 6363 O O . LEU C 2 136 ? 177.745 143.216 154.856 1.00 20.00 140 LEU H O 1
ATOM 6379 N N . SER C 2 137 ? 176.238 144.775 154.388 1.00 20.00 141 SER H N 1
ATOM 6380 C CA . SER C 2 137 ? 177.253 145.815 154.195 1.00 20.00 141 SER H CA 1
ATOM 6381 C C . SER C 2 137 ? 178.122 146.021 155.439 1.00 20.00 141 SER H C 1
ATOM 6382 O O . SER C 2 137 ? 179.321 146.241 155.315 1.00 20.00 141 SER H O 1
ATOM 6390 N N . LEU C 2 138 ? 177.556 145.895 156.644 1.00 20.00 142 LEU H N 1
ATOM 6391 C CA . LEU C 2 138 ? 178.311 145.970 157.894 1.00 20.00 142 LEU H CA 1
ATOM 6392 C C . LEU C 2 138 ? 179.170 144.713 158.154 1.00 20.00 142 LEU H C 1
ATOM 6393 O O . LEU C 2 138 ? 180.315 144.855 158.569 1.00 20.00 142 LEU H O 1
ATOM 6409 N N . TYR C 2 139 ? 178.709 143.506 157.802 1.00 20.00 143 TYR H N 1
ATOM 6410 C CA . TYR C 2 139 ? 179.564 142.304 157.752 1.00 20.00 143 TYR H CA 1
ATOM 6411 C C . TYR C 2 139 ? 180.780 142.497 156.833 1.00 20.00 143 TYR H C 1
ATOM 6412 O O . TYR C 2 139 ? 181.909 142.240 157.242 1.00 20.00 143 TYR H O 1
ATOM 6430 N N . ALA C 2 140 ? 180.586 142.986 155.608 1.00 20.00 144 ALA H N 1
ATOM 6431 C CA . ALA C 2 140 ? 181.677 143.273 154.678 1.00 20.00 144 ALA H CA 1
ATOM 6432 C C . ALA C 2 140 ? 182.641 144.354 155.192 1.00 20.00 144 ALA H C 1
ATOM 6433 O O . ALA C 2 140 ? 183.844 144.283 154.964 1.00 20.00 144 ALA H O 1
ATOM 6440 N N . SER C 2 141 ? 182.118 145.341 155.917 1.00 20.00 145 SER H N 1
ATOM 6441 C CA . SER C 2 141 ? 182.899 146.407 156.549 1.00 20.00 145 SER H CA 1
ATOM 6442 C C . SER C 2 141 ? 183.757 145.923 157.729 1.00 20.00 145 SER H C 1
ATOM 6443 O O . SER C 2 141 ? 184.652 146.637 158.178 1.00 20.00 145 SER H O 1
ATOM 6451 N N . GLY C 2 142 ? 183.522 144.707 158.232 1.00 20.00 146 GLY H N 1
ATOM 6452 C CA . GLY C 2 142 ? 184.293 144.086 159.314 1.00 20.00 146 GLY H CA 1
ATOM 6453 C C . GLY C 2 142 ? 183.992 144.632 160.711 1.00 20.00 146 GLY H C 1
ATOM 6454 O O . GLY C 2 142 ? 184.756 144.394 161.642 1.00 20.00 146 GLY H O 1
ATOM 6458 N N . ARG C 2 143 ? 182.894 145.370 160.880 1.00 20.00 147 ARG H N 1
ATOM 6459 C CA . ARG C 2 143 ? 182.527 146.068 162.116 1.00 20.00 147 ARG H CA 1
ATOM 6460 C C . ARG C 2 143 ? 181.111 145.712 162.550 1.00 20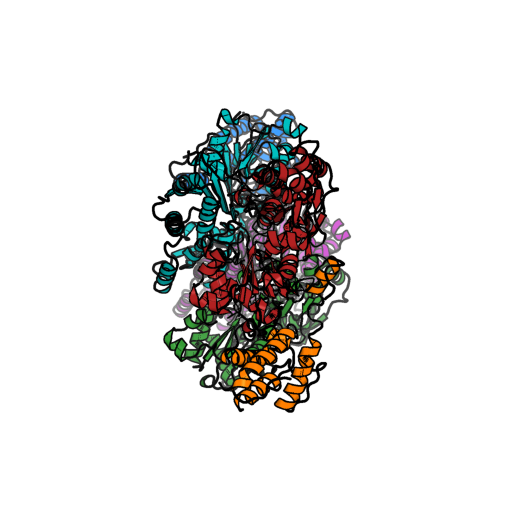.00 147 ARG H C 1
ATOM 6461 O O . ARG C 2 143 ? 180.367 145.115 161.790 1.00 20.00 147 ARG H O 1
ATOM 6482 N N . THR C 2 144 ? 180.744 146.039 163.783 1.00 20.00 148 THR H N 1
ATOM 6483 C CA . THR C 2 144 ? 179.441 145.672 164.356 1.00 20.00 148 THR H CA 1
ATOM 6484 C C . THR C 2 144 ? 178.696 146.854 164.987 1.00 20.00 148 THR H C 1
ATOM 6485 O O . THR C 2 144 ? 177.643 146.669 165.591 1.00 20.00 148 THR H O 1
ATOM 6496 N N . THR C 2 145 ? 179.224 148.063 164.783 1.00 20.00 149 THR H N 1
ATOM 6497 C CA . THR C 2 145 ? 178.632 149.366 165.098 1.00 20.00 149 THR H CA 1
ATOM 6498 C C . THR C 2 145 ? 178.676 150.239 163.849 1.00 20.00 149 THR H C 1
ATOM 6499 O O . THR C 2 145 ? 179.702 150.287 163.176 1.00 20.00 149 THR H O 1
ATOM 6510 N N . GLY C 2 146 ? 177.619 150.980 163.561 1.00 20.00 150 GLY H N 1
ATOM 6511 C CA . GLY C 2 146 ? 177.609 151.975 162.505 1.00 20.00 150 GLY H CA 1
ATOM 6512 C C . GLY C 2 146 ? 176.231 152.195 161.924 1.00 20.00 150 GLY H C 1
ATOM 6513 O O . GLY C 2 146 ? 175.332 151.377 162.082 1.00 20.00 150 GLY H O 1
ATOM 6517 N N . ILE C 2 147 ? 176.070 153.303 161.222 1.00 20.00 151 ILE H N 1
ATOM 6518 C CA . ILE C 2 147 ? 174.885 153.558 160.415 1.00 20.00 151 ILE H CA 1
ATOM 6519 C C . ILE C 2 147 ? 175.249 153.373 158.945 1.00 20.00 151 ILE H C 1
ATOM 6520 O O . ILE C 2 147 ? 176.113 154.052 158.399 1.00 20.00 151 ILE H O 1
ATOM 6536 N N . VAL C 2 148 ? 174.622 152.395 158.303 1.00 20.00 152 VAL H N 1
ATOM 6537 C CA . VAL C 2 148 ? 174.879 152.055 156.902 1.00 20.00 152 VAL H CA 1
ATOM 6538 C C . VAL C 2 148 ? 173.964 152.886 156.026 1.00 20.00 152 VAL H C 1
ATOM 6539 O O . VAL C 2 148 ? 172.772 152.851 156.262 1.00 20.00 152 VAL H O 1
ATOM 6552 N N . LEU C 2 149 ? 174.466 153.562 154.995 1.00 20.00 153 LEU H N 1
ATOM 6553 C CA . LEU C 2 149 ? 173.656 154.110 153.905 1.00 20.00 153 LEU H CA 1
ATOM 6554 C C . LEU C 2 149 ? 173.854 153.254 152.651 1.00 20.00 153 LEU H C 1
ATOM 6555 O O . LEU C 2 149 ? 174.944 153.211 152.092 1.00 20.00 153 LEU H O 1
ATOM 6571 N N . ASP C 2 150 ? 172.801 152.595 152.187 1.00 20.00 154 ASP H N 1
ATOM 6572 C CA . ASP C 2 150 ? 172.821 151.766 150.984 1.00 20.00 154 ASP H CA 1
ATOM 6573 C C . ASP C 2 150 ? 171.998 152.441 149.882 1.00 20.00 154 ASP H C 1
ATOM 6574 O O . ASP C 2 150 ? 170.888 152.895 150.144 1.00 20.00 154 ASP H O 1
ATOM 6583 N N . SER C 2 151 ? 172.524 152.559 148.663 1.00 20.00 155 SER H N 1
ATOM 6584 C CA . SER C 2 151 ? 171.735 153.000 147.508 1.00 20.00 155 SER H CA 1
ATOM 6585 C C . SER C 2 151 ? 172.143 152.274 146.238 1.00 20.00 155 SER H C 1
ATOM 6586 O O . SER C 2 151 ? 173.276 152.355 145.776 1.00 20.00 155 SER H O 1
ATOM 6594 N N . GLY C 2 152 ? 171.175 151.573 145.661 1.00 20.00 156 GLY H N 1
ATOM 6595 C CA . GLY C 2 152 ? 171.296 150.848 144.406 1.00 20.00 156 GLY H CA 1
ATOM 6596 C C . GLY C 2 152 ? 170.511 151.537 143.305 1.00 20.00 156 GLY H C 1
ATOM 6597 O O . GLY C 2 152 ? 170.495 152.763 143.224 1.00 20.00 156 GLY H O 1
ATOM 6601 N N . ASP C 2 153 ? 169.832 150.772 142.460 1.00 20.00 157 ASP H N 1
ATOM 6602 C CA . ASP C 2 153 ? 169.031 151.307 141.357 1.00 20.00 157 ASP H CA 1
ATOM 6603 C C . ASP C 2 153 ? 167.650 151.800 141.804 1.00 20.00 157 ASP H C 1
ATOM 6604 O O . ASP C 2 153 ? 167.157 152.780 141.267 1.00 20.00 157 ASP H O 1
ATOM 6613 N N . GLY C 2 154 ? 167.018 151.147 142.783 1.00 20.00 158 GLY H N 1
ATOM 6614 C CA . GLY C 2 154 ? 165.595 151.364 143.079 1.00 20.00 158 GLY H CA 1
ATOM 6615 C C . GLY C 2 154 ? 165.260 152.050 144.401 1.00 20.00 158 GLY H C 1
ATOM 6616 O O . GLY C 2 154 ? 164.276 152.783 144.476 1.00 20.00 158 GLY H O 1
ATOM 6620 N N . VAL C 2 155 ? 166.041 151.819 145.453 1.00 20.00 159 VAL H N 1
ATOM 6621 C CA . VAL C 2 155 ? 165.764 152.330 146.802 1.00 20.00 159 VAL H CA 1
ATOM 6622 C C . VAL C 2 155 ? 167.051 152.741 147.511 1.00 20.00 159 VAL H C 1
ATOM 6623 O O . VAL C 2 155 ? 168.128 152.206 147.241 1.00 20.00 159 VAL H O 1
ATOM 6636 N N . THR C 2 156 ? 166.954 153.708 148.415 1.00 20.00 160 THR H N 1
ATOM 6637 C CA . THR C 2 156 ? 167.987 153.966 149.405 1.00 20.00 160 THR H CA 1
ATOM 6638 C C . THR C 2 156 ? 167.437 153.911 150.818 1.00 20.00 160 THR H C 1
ATOM 6639 O O . THR C 2 156 ? 166.317 154.330 151.094 1.00 20.00 160 THR H O 1
ATOM 6650 N N . HIS C 2 157 ? 168.220 153.366 151.729 1.00 20.00 161 HIS H N 1
ATOM 6651 C CA . HIS C 2 157 ? 167.820 153.175 153.111 1.00 20.00 161 HIS H CA 1
ATOM 6652 C C . HIS C 2 157 ? 169.026 153.286 154.017 1.00 20.00 161 HIS H C 1
ATOM 6653 O O . HIS C 2 157 ? 170.159 153.082 153.584 1.00 20.00 161 HIS H O 1
ATOM 6667 N N . ASN C 2 158 ? 168.782 153.574 155.288 1.00 20.00 162 ASN H N 1
ATOM 6668 C CA . ASN C 2 158 ? 169.810 153.448 156.304 1.00 20.00 162 ASN H CA 1
ATOM 6669 C C . ASN C 2 158 ? 169.322 152.709 157.539 1.00 20.00 162 ASN H C 1
ATOM 6670 O O . ASN C 2 158 ? 168.183 152.863 157.966 1.00 20.00 162 ASN H O 1
ATOM 6681 N N . VAL C 2 159 ? 170.197 151.865 158.086 1.00 20.00 163 VAL H N 1
ATOM 6682 C CA . VAL C 2 159 ? 169.963 151.167 159.353 1.00 20.00 163 VAL H CA 1
ATOM 6683 C C . VAL C 2 159 ? 171.089 151.512 160.329 1.00 20.00 163 VAL H C 1
ATOM 6684 O O . VAL C 2 159 ? 172.255 151.282 160.008 1.00 20.00 163 VAL H O 1
ATOM 6697 N N . PRO C 2 160 ? 170.794 152.081 161.507 1.00 20.00 164 PRO H N 1
ATOM 6698 C CA . PRO C 2 160 ? 171.751 152.169 162.597 1.00 20.00 164 PRO H CA 1
ATOM 6699 C C . PRO C 2 160 ? 171.801 150.835 163.360 1.00 20.00 164 PRO H C 1
ATOM 6700 O O . PRO C 2 160 ? 170.776 150.282 163.753 1.00 20.00 164 PRO H O 1
ATOM 6711 N N . ILE C 2 161 ? 173.007 150.316 163.561 1.00 20.00 165 ILE H N 1
ATOM 6712 C CA . ILE C 2 161 ? 173.302 149.109 164.345 1.00 20.00 165 ILE H CA 1
ATOM 6713 C C . ILE C 2 161 ? 174.344 149.486 165.400 1.00 20.00 165 ILE H C 1
ATOM 6714 O O . ILE C 2 161 ? 175.347 150.107 165.059 1.00 20.00 165 ILE H O 1
ATOM 6730 N N . TYR C 2 162 ? 174.136 149.154 166.675 1.00 20.00 166 TYR H N 1
ATOM 6731 C CA . TYR C 2 162 ? 175.050 149.599 167.735 1.00 20.00 166 TYR H CA 1
ATOM 6732 C C . TYR C 2 162 ? 176.099 148.575 168.149 1.00 20.00 166 TYR H C 1
ATOM 6733 O O . TYR C 2 162 ? 177.281 148.838 168.013 1.00 20.00 166 TYR H O 1
ATOM 6751 N N . GLU C 2 163 ? 175.721 147.400 168.633 1.00 20.00 167 GLU H N 1
ATOM 6752 C CA . GLU C 2 163 ? 176.680 146.318 168.913 1.00 20.00 167 GLU H CA 1
ATOM 6753 C C . GLU C 2 163 ? 176.073 144.999 168.461 1.00 20.00 167 GLU H C 1
ATOM 6754 O O . GLU C 2 163 ? 175.743 144.134 169.260 1.00 20.00 167 GLU H O 1
ATOM 6766 N N . GLY C 2 164 ? 175.790 144.900 167.163 1.00 20.00 168 GLY H N 1
ATOM 6767 C CA . GLY C 2 164 ? 174.980 143.817 166.610 1.00 20.00 168 GLY H CA 1
ATOM 6768 C C . GLY C 2 164 ? 173.481 143.928 166.908 1.00 20.00 168 GLY H C 1
ATOM 6769 O O . GLY C 2 164 ? 172.714 143.089 166.450 1.00 20.00 168 GLY H O 1
ATOM 6773 N N . TYR C 2 165 ? 173.042 144.972 167.608 1.00 20.00 169 TYR H N 1
ATOM 6774 C CA . TYR C 2 165 ? 171.638 145.295 167.848 1.00 20.00 169 TYR H CA 1
ATOM 6775 C C . TYR C 2 165 ? 171.184 146.402 166.898 1.00 20.00 169 TYR H C 1
ATOM 6776 O O . TYR C 2 165 ? 171.774 147.481 166.893 1.00 20.00 169 TYR H O 1
ATOM 6794 N N . ALA C 2 166 ? 170.147 146.149 166.104 1.00 20.00 170 ALA H N 1
ATOM 6795 C CA . ALA C 2 166 ? 169.523 147.167 165.267 1.00 20.00 170 ALA H CA 1
ATOM 6796 C C . ALA C 2 166 ? 168.486 147.975 166.049 1.00 20.00 170 ALA H C 1
ATOM 6797 O O . ALA C 2 166 ? 167.855 147.472 166.978 1.00 20.00 170 ALA H O 1
ATOM 6804 N N . LEU C 2 167 ? 168.275 149.221 165.641 1.00 20.00 171 LEU H N 1
ATOM 6805 C CA . LEU C 2 167 ? 167.239 150.097 166.182 1.00 20.00 171 LEU H CA 1
ATOM 6806 C C . LEU C 2 167 ? 166.127 150.283 165.131 1.00 20.00 171 LEU H C 1
ATOM 6807 O O . LEU C 2 167 ? 166.157 151.250 164.374 1.00 20.00 171 LEU H O 1
ATOM 6823 N N . PRO C 2 168 ? 165.161 149.353 165.009 1.00 20.00 172 PRO H N 1
ATOM 6824 C CA . PRO C 2 168 ? 164.264 149.284 163.855 1.00 20.00 172 PRO H CA 1
ATOM 6825 C C . PRO C 2 168 ? 163.294 150.461 163.706 1.00 20.00 172 PRO H C 1
ATOM 6826 O O . PRO C 2 168 ? 162.798 150.712 162.612 1.00 20.00 172 PRO H O 1
ATOM 6837 N N . HIS C 2 169 ? 163.034 151.220 164.768 1.00 20.00 173 HIS H N 1
ATOM 6838 C CA . HIS C 2 169 ? 162.280 152.476 164.715 1.00 20.00 173 HIS H CA 1
ATOM 6839 C C . HIS C 2 169 ? 163.084 153.638 164.105 1.00 20.00 173 HIS H C 1
ATOM 6840 O O . HIS C 2 169 ? 162.491 154.603 163.628 1.00 20.00 173 HIS H O 1
ATOM 6854 N N . ALA C 2 170 ? 164.415 153.570 164.097 1.00 20.00 174 ALA H N 1
ATOM 6855 C CA . ALA C 2 170 ? 165.302 154.580 163.514 1.00 20.00 174 ALA H CA 1
ATOM 6856 C C . ALA C 2 170 ? 165.625 154.346 162.022 1.00 20.00 174 ALA H C 1
ATOM 6857 O O . ALA C 2 170 ? 166.175 155.232 161.375 1.00 20.00 174 ALA H O 1
ATOM 6864 N N . ILE C 2 171 ? 165.287 153.183 161.461 1.00 20.00 175 ILE H N 1
ATOM 6865 C CA . ILE C 2 171 ? 165.462 152.853 160.040 1.00 20.00 175 ILE H CA 1
ATOM 6866 C C . ILE C 2 171 ? 164.680 153.824 159.145 1.00 20.00 175 ILE H C 1
ATOM 6867 O O . ILE C 2 171 ? 163.506 154.092 159.393 1.00 20.00 175 ILE H O 1
ATOM 6883 N N . MET C 2 172 ? 165.307 154.312 158.074 1.00 20.00 176 MET H N 1
ATOM 6884 C CA . MET C 2 172 ? 164.692 155.180 157.064 1.00 20.00 176 MET H CA 1
ATOM 6885 C C . MET C 2 172 ? 164.701 154.513 155.689 1.00 20.00 176 MET H C 1
ATOM 6886 O O . MET C 2 172 ? 165.617 153.764 155.361 1.00 20.00 176 MET H O 1
ATOM 6900 N N . ARG C 2 173 ? 163.714 154.828 154.860 1.00 20.00 177 ARG H N 1
ATOM 6901 C CA . ARG C 2 173 ? 163.641 154.461 153.440 1.00 20.00 177 ARG H CA 1
ATOM 6902 C C . ARG C 2 173 ? 163.335 155.698 152.606 1.00 20.00 177 ARG H C 1
ATOM 6903 O O . ARG C 2 173 ? 162.522 156.530 152.987 1.00 20.00 177 ARG H O 1
ATOM 6924 N N . LEU C 2 174 ? 163.955 155.786 151.441 1.00 20.00 178 LEU H N 1
ATOM 6925 C CA . LEU C 2 174 ? 163.724 156.802 150.427 1.00 20.00 178 LEU H CA 1
ATOM 6926 C C . LEU C 2 174 ? 163.674 156.090 149.069 1.00 20.00 178 LEU H C 1
ATOM 6927 O O . LEU C 2 174 ? 164.660 155.518 148.620 1.00 20.00 178 LEU H O 1
ATOM 6943 N N . ASP C 2 175 ? 162.521 156.089 148.402 1.00 20.00 179 ASP H N 1
ATOM 6944 C CA . ASP C 2 175 ? 162.348 155.498 147.062 1.00 20.00 179 ASP H CA 1
ATOM 6945 C C . ASP C 2 175 ? 162.874 156.433 145.944 1.00 20.00 179 ASP H C 1
ATOM 6946 O O . ASP C 2 175 ? 162.252 156.604 144.904 1.00 20.00 179 ASP H O 1
ATOM 6955 N N . LEU C 2 176 ? 164.024 157.068 146.180 1.00 20.00 180 LEU H N 1
ATOM 6956 C CA . LEU C 2 176 ? 164.838 157.790 145.210 1.00 20.00 180 LEU H CA 1
ATOM 6957 C C . LEU C 2 176 ? 166.206 157.110 145.171 1.00 20.00 180 LEU H C 1
ATOM 6958 O O . LEU C 2 176 ? 166.894 157.071 146.184 1.00 20.00 180 LEU H O 1
ATOM 6974 N N . ALA C 2 177 ? 166.622 156.584 144.025 1.00 20.00 181 ALA H N 1
ATOM 6975 C CA . ALA C 2 177 ? 167.942 155.982 143.863 1.00 20.00 181 ALA H CA 1
ATOM 6976 C C . ALA C 2 177 ? 168.401 156.068 142.400 1.00 20.00 181 ALA H C 1
ATOM 6977 O O . ALA C 2 177 ? 168.029 156.992 141.683 1.00 20.00 181 ALA H O 1
ATOM 6984 N N . GLY C 2 178 ? 169.247 155.152 141.940 1.00 20.00 182 GLY H N 1
ATOM 6985 C CA . GLY C 2 178 ? 169.951 155.287 140.673 1.00 20.00 182 GLY H CA 1
ATOM 6986 C C . GLY C 2 178 ? 169.070 155.425 139.432 1.00 20.00 182 GLY H C 1
ATOM 6987 O O . GLY C 2 178 ? 169.437 156.173 138.532 1.00 20.00 182 GLY H O 1
ATOM 6991 N N . ARG C 2 179 ? 167.902 154.780 139.373 1.00 20.00 183 ARG H N 1
ATOM 6992 C CA . ARG C 2 179 ? 166.960 154.867 138.246 1.00 20.00 183 ARG H CA 1
ATOM 6993 C C . ARG C 2 179 ? 166.275 156.226 138.154 1.00 20.00 183 ARG H C 1
ATOM 6994 O O . ARG C 2 179 ? 166.065 156.732 137.063 1.00 20.00 183 ARG H O 1
ATOM 7015 N N . ASP C 2 180 ? 165.993 156.862 139.282 1.00 20.00 184 ASP H N 1
ATOM 7016 C CA . ASP C 2 180 ? 165.446 158.216 139.340 1.00 20.00 184 ASP H CA 1
ATOM 7017 C C . ASP C 2 180 ? 166.440 159.264 138.849 1.00 20.00 184 ASP H C 1
ATOM 7018 O O . ASP C 2 180 ? 166.053 160.222 138.191 1.00 20.00 184 ASP H O 1
ATOM 7027 N N . LEU C 2 181 ? 167.726 159.051 139.120 1.00 20.00 185 LEU H N 1
ATOM 7028 C CA . LEU C 2 181 ? 168.837 159.843 138.600 1.00 20.00 185 LEU H CA 1
ATOM 7029 C C . LEU C 2 181 ? 169.049 159.621 137.096 1.00 20.00 185 LEU H C 1
ATOM 7030 O O . LEU C 2 181 ? 169.294 160.587 136.384 1.00 20.00 185 LEU H O 1
ATOM 7046 N N . THR C 2 182 ? 168.913 158.392 136.588 1.00 20.00 186 THR H N 1
ATOM 7047 C CA . THR C 2 182 ? 168.936 158.107 135.144 1.00 20.00 186 THR H CA 1
ATOM 7048 C C . THR C 2 182 ? 167.789 158.816 134.426 1.00 20.00 186 THR H C 1
ATOM 7049 O O . THR C 2 182 ? 168.021 159.514 133.447 1.00 20.00 186 THR H O 1
ATOM 7060 N N . ASP C 2 183 ? 166.559 158.709 134.928 1.00 20.00 187 ASP H N 1
ATOM 7061 C CA . ASP C 2 183 ? 165.393 159.378 134.345 1.00 20.00 187 ASP H CA 1
ATOM 7062 C C . ASP C 2 183 ? 165.481 160.905 134.412 1.00 20.00 187 ASP H C 1
ATOM 7063 O O . ASP C 2 183 ? 165.085 161.586 133.472 1.00 20.00 187 ASP H O 1
ATOM 7072 N N . TYR C 2 184 ? 166.041 161.471 135.481 1.00 20.00 188 TYR H N 1
ATOM 7073 C CA . TYR C 2 184 ? 166.309 162.905 135.552 1.00 20.00 188 TYR H CA 1
ATOM 7074 C C . TYR C 2 184 ? 167.418 163.360 134.593 1.00 20.00 188 TYR H C 1
ATOM 7075 O O . TYR C 2 184 ? 167.291 164.412 133.978 1.00 20.00 188 TYR H O 1
ATOM 7093 N N . LEU C 2 185 ? 168.471 162.566 134.379 1.00 20.00 189 LEU H N 1
ATOM 7094 C CA . LEU C 2 185 ? 169.480 162.874 133.367 1.00 20.00 189 LEU H CA 1
ATOM 7095 C C . LEU C 2 185 ? 168.887 162.841 131.951 1.00 20.00 189 LEU H C 1
ATOM 7096 O O . LEU C 2 185 ? 169.131 163.767 131.190 1.00 20.00 189 LEU H O 1
ATOM 7112 N N . MET C 2 186 ? 168.028 161.872 131.606 1.00 20.00 190 MET H N 1
ATOM 7113 C CA . MET C 2 186 ? 167.275 161.898 130.341 1.00 20.00 190 MET H CA 1
ATOM 7114 C C . MET C 2 186 ? 166.481 163.195 130.160 1.00 20.00 190 MET H C 1
ATOM 7115 O O . MET C 2 186 ? 166.552 163.805 129.103 1.00 20.00 190 MET H O 1
ATOM 7129 N N . LYS C 2 187 ? 165.748 163.645 131.183 1.00 20.00 191 LYS H N 1
ATOM 7130 C CA . LYS C 2 187 ? 164.973 164.895 131.142 1.00 20.00 191 LYS H CA 1
ATOM 7131 C C . LYS C 2 187 ? 165.867 166.117 130.932 1.00 20.00 191 LYS H C 1
ATOM 7132 O O . LYS C 2 187 ? 165.560 166.978 130.117 1.00 20.00 191 LYS H O 1
ATOM 7151 N N . ILE C 2 188 ? 166.996 166.188 131.616 1.00 20.00 192 ILE H N 1
ATOM 7152 C CA . ILE C 2 188 ? 167.962 167.290 131.557 1.00 20.00 192 ILE H CA 1
ATOM 7153 C C . ILE C 2 188 ? 168.752 167.339 130.237 1.00 20.00 192 ILE H C 1
ATOM 7154 O O . ILE C 2 188 ? 169.016 168.422 129.736 1.00 20.00 192 ILE H O 1
ATOM 7170 N N . LEU C 2 189 ? 169.067 166.204 129.604 1.00 20.00 193 LEU H N 1
ATOM 7171 C CA . LEU C 2 189 ? 169.724 166.176 128.288 1.00 20.00 193 LEU H CA 1
ATOM 7172 C C . LEU C 2 189 ? 168.882 166.801 127.160 1.00 20.00 193 LEU H C 1
ATOM 7173 O O . LEU C 2 189 ? 169.440 167.239 126.158 1.00 20.00 193 LEU H O 1
ATOM 7189 N N . THR C 2 190 ? 167.565 166.937 127.332 1.00 20.00 194 THR H N 1
ATOM 7190 C CA . THR C 2 190 ? 166.698 167.653 126.381 1.00 20.00 194 THR H CA 1
ATOM 7191 C C . THR C 2 190 ? 166.985 169.154 126.314 1.00 20.00 194 THR H C 1
ATOM 7192 O O . THR C 2 190 ? 166.833 169.744 125.251 1.00 20.00 194 THR H O 1
ATOM 7203 N N . GLU C 2 191 ? 167.493 169.779 127.381 1.00 20.00 195 GLU H N 1
ATOM 7204 C CA . GLU C 2 191 ? 167.885 171.196 127.377 1.00 20.00 195 GLU H CA 1
ATOM 7205 C C . GLU C 2 191 ? 169.011 171.463 126.372 1.00 20.00 195 GLU H C 1
ATOM 7206 O O . GLU C 2 191 ? 169.060 172.515 125.738 1.00 20.00 195 GLU H O 1
ATOM 7218 N N . ARG C 2 192 ? 169.913 170.489 126.240 1.00 20.00 196 ARG H N 1
ATOM 7219 C CA . ARG C 2 192 ? 171.124 170.516 125.417 1.00 20.00 196 ARG H CA 1
ATOM 7220 C C . ARG C 2 192 ? 170.869 170.107 123.965 1.00 20.00 196 ARG H C 1
ATOM 7221 O O . ARG C 2 192 ? 171.742 170.255 123.122 1.00 20.00 196 ARG H O 1
ATOM 7242 N N . GLY C 2 193 ? 169.668 169.618 123.674 1.00 20.00 197 GLY H N 1
ATOM 7243 C CA . GLY C 2 193 ? 169.185 169.251 122.347 1.00 20.00 197 GLY H CA 1
ATOM 7244 C C . GLY C 2 193 ? 169.078 167.755 122.073 1.00 20.00 197 GLY H C 1
ATOM 7245 O O . GLY C 2 193 ? 168.724 167.377 120.960 1.00 20.00 197 GLY H O 1
ATOM 7249 N N . TYR C 2 194 ? 169.374 166.892 123.045 1.00 20.00 198 TYR H N 1
ATOM 7250 C CA . TYR C 2 194 ? 169.435 165.447 122.840 1.00 20.00 198 TYR H CA 1
ATOM 7251 C C . TYR C 2 194 ? 168.151 164.766 123.324 1.00 20.00 198 TYR H C 1
ATOM 7252 O O . TYR C 2 194 ? 167.719 164.969 124.452 1.00 20.00 198 TYR H O 1
ATOM 7270 N N . SER C 2 195 ? 167.530 163.950 122.481 1.00 20.00 199 SER H N 1
ATOM 7271 C CA . SER C 2 195 ? 166.298 163.236 122.819 1.00 20.00 199 SER H CA 1
ATOM 7272 C C . SER C 2 195 ? 166.577 161.749 122.951 1.00 20.00 199 SER H C 1
ATOM 7273 O O . SER C 2 195 ? 167.041 161.107 122.010 1.00 20.00 199 SER H O 1
ATOM 7281 N N . PHE C 2 196 ? 166.293 161.203 124.128 1.00 20.00 200 PHE H N 1
ATOM 7282 C CA . PHE C 2 196 ? 166.411 159.786 124.458 1.00 20.00 200 PHE H CA 1
ATOM 7283 C C . PHE C 2 196 ? 165.050 159.305 124.955 1.00 20.00 200 PHE H C 1
ATOM 7284 O O . PHE C 2 196 ? 164.506 159.889 125.891 1.00 20.00 200 PHE H O 1
ATOM 7301 N N . VAL C 2 197 ? 164.459 158.297 124.311 1.00 20.00 201 VAL H N 1
ATOM 7302 C CA . VAL C 2 197 ? 163.019 158.002 124.450 1.00 20.00 201 VAL H CA 1
ATOM 7303 C C . VAL C 2 197 ? 162.752 156.527 124.714 1.00 20.00 201 VAL H C 1
ATOM 7304 O O . VAL C 2 197 ? 161.979 156.189 125.607 1.00 20.00 201 VAL H O 1
ATOM 7317 N N . THR C 2 198 ? 163.370 155.637 123.946 1.00 20.00 202 THR H N 1
ATOM 7318 C CA . THR C 2 198 ? 163.152 154.188 124.046 1.00 20.00 202 THR H CA 1
ATOM 7319 C C . THR C 2 198 ? 163.764 153.596 125.314 1.00 20.00 202 THR H C 1
ATOM 7320 O O . THR C 2 198 ? 164.635 154.186 125.947 1.00 20.00 202 THR H O 1
ATOM 7331 N N . THR C 2 199 ? 163.360 152.380 125.671 1.00 20.00 203 THR H N 1
ATOM 7332 C CA . THR C 2 199 ? 163.978 151.598 126.751 1.00 20.00 203 THR H CA 1
ATOM 7333 C C . THR C 2 199 ? 165.442 151.259 126.467 1.00 20.00 203 THR H C 1
ATOM 7334 O O . THR C 2 199 ? 166.232 151.201 127.398 1.00 20.00 203 THR H O 1
ATOM 7345 N N . ALA C 2 200 ? 165.853 151.121 125.207 1.00 20.00 204 ALA H N 1
ATOM 7346 C CA . ALA C 2 200 ? 167.256 150.938 124.825 1.00 20.00 204 ALA H CA 1
ATOM 7347 C C . ALA C 2 200 ? 168.098 152.213 124.988 1.00 20.00 204 ALA H C 1
ATOM 7348 O O . ALA C 2 200 ? 169.255 152.152 125.381 1.00 20.00 204 ALA H O 1
ATOM 7355 N N . GLU C 2 201 ? 167.536 153.388 124.727 1.00 20.00 205 GLU H N 1
ATOM 7356 C CA . GLU C 2 201 ? 168.223 154.667 124.920 1.00 20.00 205 GLU H CA 1
ATOM 7357 C C . GLU C 2 201 ? 168.401 155.046 126.394 1.00 20.00 205 GLU H C 1
ATOM 7358 O O . GLU C 2 201 ? 169.373 155.715 126.738 1.00 20.00 205 GLU H O 1
ATOM 7370 N N . ARG C 2 202 ? 167.533 154.563 127.289 1.00 20.00 206 ARG H N 1
ATOM 7371 C CA . ARG C 2 202 ? 167.702 154.656 128.747 1.00 20.00 206 ARG H CA 1
ATOM 7372 C C . ARG C 2 202 ? 168.991 153.978 129.202 1.00 20.00 206 ARG H C 1
ATOM 7373 O O . ARG C 2 202 ? 169.715 154.537 130.015 1.00 20.00 206 ARG H O 1
ATOM 7394 N N . GLU C 2 203 ? 169.352 152.839 128.620 1.00 20.00 207 GLU H N 1
ATOM 7395 C CA . GLU C 2 203 ? 170.632 152.169 128.871 1.00 20.00 207 GLU H CA 1
ATOM 7396 C C . GLU C 2 203 ? 171.856 152.958 128.371 1.00 20.00 207 GLU H C 1
ATOM 7397 O O . GLU C 2 203 ? 172.923 152.864 128.967 1.00 20.00 207 GLU H O 1
ATOM 7409 N N . ILE C 2 204 ? 171.721 153.786 127.332 1.00 20.00 208 ILE H N 1
ATOM 7410 C CA . ILE C 2 204 ? 172.785 154.690 126.876 1.00 20.00 208 ILE H CA 1
ATOM 7411 C C . ILE C 2 204 ? 172.980 155.820 127.889 1.00 20.00 208 ILE H C 1
ATOM 7412 O O . ILE C 2 204 ? 174.091 156.066 128.341 1.00 20.00 208 ILE H O 1
ATOM 7428 N N . VAL C 2 205 ? 171.904 156.491 128.310 1.00 20.00 209 VAL H N 1
ATOM 7429 C CA . VAL C 2 205 ? 171.984 157.589 129.285 1.00 20.00 209 VAL H CA 1
ATOM 7430 C C . VAL C 2 205 ? 172.494 157.106 130.643 1.00 20.00 209 VAL H C 1
ATOM 7431 O O . VAL C 2 205 ? 173.268 157.791 131.302 1.00 20.00 209 VAL H O 1
ATOM 7444 N N . ARG C 2 206 ? 172.147 155.885 131.038 1.00 20.00 210 ARG H N 1
ATOM 7445 C CA . ARG C 2 206 ? 172.665 155.208 132.229 1.00 20.00 210 ARG H CA 1
ATOM 7446 C C . ARG C 2 206 ? 174.179 154.979 132.159 1.00 20.00 210 ARG H C 1
ATOM 7447 O O . ARG C 2 206 ? 174.839 155.120 133.178 1.00 20.00 210 ARG H O 1
ATOM 7468 N N . ASP C 2 207 ? 174.752 154.720 130.986 1.00 20.00 211 ASP H N 1
ATOM 7469 C CA . ASP C 2 207 ? 176.200 154.652 130.774 1.00 20.00 211 ASP H CA 1
ATOM 7470 C C . ASP C 2 207 ? 176.878 156.036 130.782 1.00 20.00 211 ASP H C 1
ATOM 7471 O O . ASP C 2 207 ? 177.936 156.187 131.384 1.00 20.00 211 ASP H O 1
ATOM 7480 N N . ILE C 2 208 ? 176.256 157.073 130.204 1.00 20.00 212 ILE H N 1
ATOM 7481 C CA . ILE C 2 208 ? 176.703 158.474 130.314 1.00 20.00 212 ILE H CA 1
ATOM 7482 C C . ILE C 2 208 ? 176.790 158.889 131.787 1.00 20.00 212 ILE H C 1
ATOM 7483 O O . ILE C 2 208 ? 177.802 159.442 132.209 1.00 20.00 212 ILE H O 1
ATOM 7499 N N . LYS C 2 209 ? 175.768 158.587 132.592 1.00 20.00 213 LYS H N 1
ATOM 7500 C CA . LYS C 2 209 ? 175.728 158.870 134.033 1.00 20.00 213 LYS H CA 1
ATOM 7501 C C . LYS C 2 209 ? 176.902 158.227 134.766 1.00 20.00 213 LYS H C 1
ATOM 7502 O O . LYS C 2 209 ? 177.633 158.905 135.474 1.00 20.00 213 LYS H O 1
ATOM 7521 N N . GLU C 2 210 ? 177.114 156.925 134.597 1.00 20.00 214 GLU H N 1
ATOM 7522 C CA . GLU C 2 210 ? 178.191 156.213 135.290 1.00 20.00 214 GLU H CA 1
ATOM 7523 C C . GLU C 2 210 ? 179.596 156.707 134.915 1.00 20.00 214 GLU H C 1
ATOM 7524 O O . GLU C 2 210 ? 180.499 156.655 135.745 1.00 20.00 214 GLU H O 1
ATOM 7536 N N . LYS C 2 211 ? 179.808 157.193 133.689 1.00 20.00 215 LYS H N 1
ATOM 7537 C CA . LYS C 2 211 ? 181.118 157.672 133.225 1.00 20.00 215 LYS H CA 1
ATOM 7538 C C . LYS C 2 211 ? 181.378 159.155 133.483 1.00 20.00 215 LYS H C 1
ATOM 7539 O O . LYS C 2 211 ? 182.503 159.503 133.827 1.00 20.00 215 LYS H O 1
ATOM 7558 N N . LEU C 2 212 ? 180.397 160.039 133.296 1.00 20.00 216 LEU H N 1
ATOM 7559 C CA . LEU C 2 212 ? 180.614 161.494 133.296 1.00 20.00 216 LEU H CA 1
ATOM 7560 C C . LEU C 2 212 ? 180.122 162.229 134.552 1.00 20.00 216 LEU H C 1
ATOM 7561 O O . LEU C 2 212 ? 180.586 163.345 134.778 1.00 20.00 216 LEU H O 1
ATOM 7577 N N . CYS C 2 213 ? 179.206 161.686 135.357 1.00 20.00 217 CYS H N 1
ATOM 7578 C CA . CYS C 2 213 ? 178.628 162.421 136.491 1.00 20.00 217 CYS H CA 1
ATOM 7579 C C . CYS C 2 213 ? 179.499 162.408 137.768 1.00 20.00 217 CYS H C 1
ATOM 7580 O O . CYS C 2 213 ? 180.228 161.458 138.036 1.00 20.00 217 CYS H O 1
ATOM 7588 N N . TYR C 2 214 ? 179.410 163.463 138.582 1.00 20.00 218 TYR H N 1
ATOM 7589 C CA . TYR C 2 214 ? 180.148 163.631 139.843 1.00 20.00 218 TYR H CA 1
ATOM 7590 C C . TYR C 2 214 ? 179.374 164.525 140.819 1.00 20.00 218 TYR H C 1
ATOM 7591 O O . TYR C 2 214 ? 178.519 165.298 140.403 1.00 20.00 218 TYR H O 1
ATOM 7609 N N . VAL C 2 215 ? 179.670 164.456 142.115 1.00 20.00 219 VAL H N 1
ATOM 7610 C CA . VAL C 2 215 ? 179.015 165.292 143.133 1.00 20.00 219 VAL H CA 1
ATOM 7611 C C . VAL C 2 215 ? 179.842 166.544 143.411 1.00 20.00 219 VAL H C 1
ATOM 7612 O O . VAL C 2 215 ? 181.022 166.462 143.739 1.00 20.00 219 VAL H O 1
ATOM 7625 N N . ALA C 2 216 ? 179.224 167.716 143.286 1.00 20.00 220 ALA H N 1
ATOM 7626 C CA . ALA C 2 216 ? 179.825 168.996 143.647 1.00 20.00 220 ALA H CA 1
ATOM 7627 C C . ALA C 2 216 ? 180.033 169.108 145.169 1.00 20.00 220 ALA H C 1
ATOM 7628 O O . ALA C 2 216 ? 179.157 168.724 145.946 1.00 20.00 220 ALA H O 1
ATOM 7635 N N . LEU C 2 217 ? 181.152 169.681 145.617 1.00 20.00 221 LEU H N 1
ATOM 7636 C CA . LEU C 2 217 ? 181.365 169.983 147.034 1.00 20.00 221 LEU H CA 1
ATOM 7637 C C . LEU C 2 217 ? 180.503 171.166 147.496 1.00 20.00 221 LEU H C 1
ATOM 7638 O O . LEU C 2 217 ? 179.858 171.108 148.540 1.00 20.00 221 LEU H O 1
ATOM 7654 N N . ASP C 2 218 ? 180.465 172.223 146.693 1.00 20.00 222 ASP H N 1
ATOM 7655 C CA . ASP C 2 218 ? 179.517 173.324 146.795 1.00 20.00 222 ASP H CA 1
ATOM 7656 C C . ASP C 2 218 ? 178.817 173.524 145.447 1.00 20.00 222 ASP H C 1
ATOM 7657 O O . ASP C 2 218 ? 179.457 173.859 144.449 1.00 20.00 222 ASP H O 1
ATOM 7666 N N . PHE C 2 219 ? 177.503 173.308 145.405 1.00 20.00 223 PHE H N 1
ATOM 7667 C CA . PHE C 2 219 ? 176.725 173.316 144.171 1.00 20.00 223 PHE H CA 1
ATOM 7668 C C . PHE C 2 219 ? 176.641 174.703 143.527 1.00 20.00 223 PHE H C 1
ATOM 7669 O O . PHE C 2 219 ? 176.764 174.817 142.314 1.00 20.00 223 PHE H O 1
ATOM 7686 N N . GLU C 2 220 ? 176.476 175.778 144.296 1.00 20.00 224 GLU H N 1
ATOM 7687 C CA . GLU C 2 220 ? 176.348 177.119 143.715 1.00 20.00 224 GLU H CA 1
ATOM 7688 C C . GLU C 2 220 ? 177.668 177.635 143.123 1.00 20.00 224 GLU H C 1
ATOM 7689 O O . GLU C 2 220 ? 177.653 178.267 142.069 1.00 20.00 224 GLU H O 1
ATOM 7701 N N . ASN C 2 221 ? 178.821 177.306 143.713 1.00 20.00 225 ASN H N 1
ATOM 7702 C CA . ASN C 2 221 ? 180.117 177.587 143.097 1.00 20.00 225 ASN H CA 1
ATOM 7703 C C . ASN C 2 221 ? 180.351 176.774 141.820 1.00 20.00 225 ASN H C 1
ATOM 7704 O O . ASN C 2 221 ? 180.896 177.320 140.863 1.00 20.00 225 ASN H O 1
ATOM 7715 N N . GLU C 2 222 ? 179.959 175.499 141.756 1.00 20.00 226 GLU H N 1
ATOM 7716 C CA . GLU C 2 222 ? 180.064 174.736 140.506 1.00 20.00 226 GLU H CA 1
ATOM 7717 C C . GLU C 2 222 ? 179.100 175.263 139.441 1.00 20.00 226 GLU H C 1
ATOM 7718 O O . GLU C 2 222 ? 179.505 175.391 138.292 1.00 20.00 226 GLU H O 1
ATOM 7730 N N . MET C 2 223 ? 177.877 175.665 139.793 1.00 20.00 227 MET H N 1
ATOM 7731 C CA . MET C 2 223 ? 176.957 176.313 138.855 1.00 20.00 227 MET H CA 1
ATOM 7732 C C . MET C 2 223 ? 177.527 177.625 138.316 1.00 20.00 227 MET H C 1
ATOM 7733 O O . MET C 2 223 ? 177.501 177.844 137.107 1.00 20.00 227 MET H O 1
ATOM 7747 N N . ALA C 2 224 ? 178.097 178.476 139.170 1.00 20.00 228 ALA H N 1
ATOM 7748 C CA . ALA C 2 224 ? 178.759 179.713 138.749 1.00 20.00 228 ALA H CA 1
ATOM 7749 C C . ALA C 2 224 ? 180.000 179.451 137.879 1.00 20.00 228 ALA H C 1
ATOM 7750 O O . ALA C 2 224 ? 180.195 180.106 136.858 1.00 20.00 228 ALA H O 1
ATOM 7757 N N . THR C 2 225 ? 180.813 178.453 138.226 1.00 20.00 229 THR H N 1
ATOM 7758 C CA . THR C 2 225 ? 181.978 178.030 137.433 1.00 20.00 229 THR H CA 1
ATOM 7759 C C . THR C 2 225 ? 181.571 177.485 136.061 1.00 20.00 229 THR H C 1
ATOM 7760 O O . THR C 2 225 ? 182.159 177.859 135.051 1.00 20.00 229 THR H O 1
ATOM 7771 N N . ALA C 2 226 ? 180.531 176.655 135.997 1.00 20.00 230 ALA H N 1
ATOM 7772 C CA . ALA C 2 226 ? 179.984 176.124 134.751 1.00 20.00 230 ALA H CA 1
ATOM 7773 C C . ALA C 2 226 ? 179.366 177.210 133.851 1.00 20.00 230 ALA H C 1
ATOM 7774 O O . ALA C 2 226 ? 179.494 177.153 132.630 1.00 20.00 230 ALA H O 1
ATOM 7781 N N . ALA C 2 227 ? 178.712 178.218 134.430 1.00 20.00 231 ALA H N 1
ATOM 7782 C CA . ALA C 2 227 ? 178.186 179.362 133.686 1.00 20.00 231 ALA H CA 1
ATOM 7783 C C . ALA C 2 227 ? 179.302 180.271 133.142 1.00 20.00 231 ALA H C 1
ATOM 7784 O O . ALA C 2 227 ? 179.180 180.833 132.055 1.00 20.00 231 ALA H O 1
ATOM 7791 N N . SER C 2 228 ? 180.395 180.407 133.900 1.00 20.00 232 SER H N 1
ATOM 7792 C CA . SER C 2 228 ? 181.558 181.241 133.583 1.00 20.00 232 SER H CA 1
ATOM 7793 C C . SER C 2 228 ? 182.516 180.631 132.547 1.00 20.00 232 SER H C 1
ATOM 7794 O O . SER C 2 228 ? 183.159 181.372 131.806 1.00 20.00 232 SER H O 1
ATOM 7802 N N . SER C 2 229 ? 182.627 179.302 132.455 1.00 20.00 233 SER H N 1
ATOM 7803 C CA . SER C 2 229 ? 183.659 178.643 131.636 1.00 20.00 233 SER H CA 1
ATOM 7804 C C . SER C 2 229 ? 183.230 177.307 131.018 1.00 20.00 233 SER H C 1
ATOM 7805 O O . SER C 2 229 ? 182.415 176.569 131.569 1.00 20.00 233 SER H O 1
ATOM 7813 N N . SER C 2 230 ? 183.853 176.946 129.896 1.00 20.00 234 SER H N 1
ATOM 7814 C CA . SER C 2 230 ? 183.787 175.614 129.274 1.00 20.00 234 SER H CA 1
ATOM 7815 C C . SER C 2 230 ? 184.673 174.561 129.978 1.00 20.00 234 SER H C 1
ATOM 7816 O O . SER C 2 230 ? 184.649 173.383 129.635 1.00 20.00 234 SER H O 1
ATOM 7824 N N . SER C 2 231 ? 185.454 174.952 130.995 1.00 20.00 235 SER H N 1
ATOM 7825 C CA . SER C 2 231 ? 186.496 174.125 131.635 1.00 20.00 235 SER H CA 1
ATOM 7826 C C . SER C 2 231 ? 186.034 172.764 132.178 1.00 20.00 235 SER H C 1
ATOM 7827 O O . SER C 2 231 ? 186.839 171.836 132.244 1.00 20.00 235 SER H O 1
ATOM 7835 N N . LEU C 2 232 ? 184.747 172.669 132.558 1.00 20.00 236 LEU H N 1
ATOM 7836 C CA . LEU C 2 232 ? 184.033 171.513 133.130 1.00 20.00 236 LEU H CA 1
ATOM 7837 C C . LEU C 2 232 ? 183.268 170.634 132.111 1.00 20.00 236 LEU H C 1
ATOM 7838 O O . LEU C 2 232 ? 182.719 169.598 132.483 1.00 20.00 236 LEU H O 1
ATOM 7854 N N . GLU C 2 233 ? 183.185 171.035 130.850 1.00 20.00 237 GLU H N 1
ATOM 7855 C CA . GLU C 2 233 ? 182.496 170.284 129.794 1.00 20.00 237 GLU H CA 1
ATOM 7856 C C . GLU C 2 233 ? 183.271 169.034 129.357 1.00 20.00 237 GLU H C 1
ATOM 7857 O O . GLU C 2 233 ? 184.497 169.032 129.299 1.00 20.00 237 GLU H O 1
ATOM 7869 N N . LYS C 2 234 ? 182.549 167.963 129.026 1.00 20.00 238 LYS H N 1
ATOM 7870 C CA . LYS C 2 234 ? 183.076 166.670 128.567 1.00 20.00 238 LYS H CA 1
ATOM 7871 C C . LYS C 2 234 ? 182.227 166.145 127.415 1.00 20.00 238 LYS H C 1
ATOM 7872 O O . LYS C 2 234 ? 181.063 166.512 127.283 1.00 20.00 238 LYS H O 1
ATOM 7891 N N . SER C 2 235 ? 182.789 165.259 126.608 1.00 20.00 239 SER H N 1
ATOM 7892 C CA . SER C 2 235 ? 182.122 164.672 125.444 1.00 20.00 239 SER H CA 1
ATOM 7893 C C . SER C 2 235 ? 182.050 163.154 125.539 1.00 20.00 239 SER H C 1
ATOM 7894 O O . SER C 2 235 ? 182.896 162.525 126.169 1.00 20.00 239 SER H O 1
ATOM 7902 N N . TYR C 2 236 ? 181.026 162.570 124.931 1.00 20.00 240 TYR H N 1
ATOM 7903 C CA . TYR C 2 236 ? 180.755 161.137 124.954 1.00 20.00 240 TYR H CA 1
ATOM 7904 C C . TYR C 2 236 ? 180.317 160.664 123.564 1.00 20.00 240 TYR H C 1
ATOM 7905 O O . TYR C 2 236 ? 179.450 161.270 122.943 1.00 20.00 240 TYR H O 1
ATOM 7923 N N . GLU C 2 237 ? 180.903 159.581 123.059 1.00 20.00 241 GLU H N 1
ATOM 7924 C CA . GLU C 2 237 ? 180.544 159.002 121.761 1.00 20.00 241 GLU H CA 1
ATOM 7925 C C . GLU C 2 237 ? 179.396 157.989 121.900 1.00 20.00 241 GLU H C 1
ATOM 7926 O O . GLU C 2 237 ? 179.498 157.009 122.636 1.00 20.00 241 GLU H O 1
ATOM 7938 N N . LEU C 2 238 ? 178.303 158.218 121.177 1.00 20.00 242 LEU H N 1
ATOM 7939 C CA . LEU C 2 238 ? 177.130 157.350 121.114 1.00 20.00 242 LEU H CA 1
ATOM 7940 C C . LEU C 2 238 ? 177.414 156.082 120.282 1.00 20.00 242 LEU H C 1
ATOM 7941 O O . LEU C 2 238 ? 178.361 156.062 119.496 1.00 20.00 242 LEU H O 1
ATOM 7957 N N . PRO C 2 239 ? 176.610 155.011 120.404 1.00 20.00 243 PRO H N 1
ATOM 7958 C CA . PRO C 2 239 ? 176.852 153.747 119.701 1.00 20.00 243 PRO H CA 1
ATOM 7959 C C . PRO C 2 239 ? 176.976 153.841 118.171 1.00 20.00 243 PRO H C 1
ATOM 7960 O O . PRO C 2 239 ? 177.601 152.978 117.559 1.00 20.00 243 PRO H O 1
ATOM 7971 N N . ASP C 2 240 ? 176.402 154.864 117.538 1.00 20.00 244 ASP H N 1
ATOM 7972 C CA . ASP C 2 240 ? 176.460 155.114 116.092 1.00 20.00 244 ASP H CA 1
ATOM 7973 C C . ASP C 2 240 ? 177.511 156.165 115.675 1.00 20.00 244 ASP H C 1
ATOM 7974 O O . ASP C 2 240 ? 177.549 156.566 114.513 1.00 20.00 244 ASP H O 1
ATOM 7983 N N . GLY C 2 241 ? 178.362 156.631 116.590 1.00 20.00 245 GLY H N 1
ATOM 7984 C CA . GLY C 2 241 ? 179.430 157.584 116.303 1.00 20.00 245 GLY H CA 1
ATOM 7985 C C . GLY C 2 241 ? 179.048 159.060 116.389 1.00 20.00 245 GLY H C 1
ATOM 7986 O O . GLY C 2 241 ? 179.900 159.913 116.153 1.00 20.00 245 GLY H O 1
ATOM 7990 N N . GLN C 2 242 ? 177.808 159.403 116.735 1.00 20.00 246 GLN H N 1
ATOM 7991 C CA . GLN C 2 242 ? 177.437 160.773 117.098 1.00 20.00 246 GLN H CA 1
ATOM 7992 C C . GLN C 2 242 ? 178.065 161.180 118.441 1.00 20.00 246 GLN H C 1
ATOM 7993 O O . GLN C 2 242 ? 178.358 160.331 119.279 1.00 20.00 246 GLN H O 1
ATOM 8007 N N . VAL C 2 243 ? 178.275 162.476 118.679 1.00 20.00 247 VAL H N 1
ATOM 8008 C CA . VAL C 2 243 ? 178.957 162.959 119.890 1.00 20.00 247 VAL H CA 1
ATOM 8009 C C . VAL C 2 243 ? 178.052 163.851 120.736 1.00 20.00 247 VAL H C 1
ATOM 8010 O O . VAL C 2 243 ? 177.641 164.927 120.307 1.00 20.00 247 VAL H O 1
ATOM 8023 N N . ILE C 2 244 ? 177.785 163.420 121.970 1.00 20.00 248 ILE H N 1
ATOM 8024 C CA . ILE C 2 244 ? 177.223 164.236 123.053 1.00 20.00 248 ILE H CA 1
ATOM 8025 C C . ILE C 2 244 ? 178.320 165.141 123.617 1.00 20.00 248 ILE H C 1
ATOM 8026 O O . ILE C 2 244 ? 179.444 164.696 123.803 1.00 20.00 248 ILE H O 1
ATOM 8042 N N . THR C 2 245 ? 177.992 166.374 123.979 1.00 20.00 249 THR H N 1
ATOM 8043 C CA . THR C 2 245 ? 178.784 167.197 124.909 1.00 20.00 249 THR H CA 1
ATOM 8044 C C . THR C 2 245 ? 177.901 167.705 126.049 1.00 20.00 249 THR H C 1
ATOM 8045 O O . THR C 2 245 ? 176.817 168.222 125.780 1.00 20.00 249 THR H O 1
ATOM 8056 N N . ILE C 2 246 ? 178.354 167.588 127.298 1.00 20.00 250 ILE H N 1
ATOM 8057 C CA . ILE C 2 246 ? 177.651 168.072 128.501 1.00 20.00 250 ILE H CA 1
ATOM 8058 C C . ILE C 2 246 ? 178.585 168.806 129.466 1.00 20.00 250 ILE H C 1
ATOM 8059 O O . ILE C 2 246 ? 179.783 168.544 129.513 1.00 20.00 250 ILE H O 1
ATOM 8075 N N . GLY C 2 247 ? 178.011 169.707 130.254 1.00 20.00 251 GLY H N 1
ATOM 8076 C CA . GLY C 2 247 ? 178.657 170.513 131.280 1.00 20.00 251 GLY H CA 1
ATOM 8077 C C . GLY C 2 247 ? 177.965 170.339 132.621 1.00 20.00 251 GLY H C 1
ATOM 8078 O O . GLY C 2 247 ? 178.144 169.309 133.261 1.00 20.00 251 GLY H O 1
ATOM 8082 N N . ASN C 2 248 ? 177.174 171.318 133.071 1.00 20.00 252 ASN H N 1
ATOM 8083 C CA . ASN C 2 248 ? 176.527 171.259 134.389 1.00 20.00 252 ASN H CA 1
ATOM 8084 C C . ASN C 2 248 ? 175.556 170.082 134.604 1.00 20.00 252 ASN H C 1
ATOM 8085 O O . ASN C 2 248 ? 175.270 169.719 135.741 1.00 20.00 252 ASN H O 1
ATOM 8096 N N . GLU C 2 249 ? 175.098 169.421 133.547 1.00 20.00 253 GLU H N 1
ATOM 8097 C CA . GLU C 2 249 ? 174.308 168.193 133.619 1.00 20.00 253 GLU H CA 1
ATOM 8098 C C . GLU C 2 249 ? 175.075 167.068 134.345 1.00 20.00 253 GLU H C 1
ATOM 8099 O O . GLU C 2 249 ? 174.463 166.212 134.981 1.00 20.00 253 GLU H O 1
ATOM 8111 N N . ARG C 2 250 ? 176.419 167.117 134.330 1.00 20.00 254 ARG H N 1
ATOM 8112 C CA . ARG C 2 250 ? 177.316 166.188 135.030 1.00 20.00 254 ARG H CA 1
ATOM 8113 C C . ARG C 2 250 ? 177.166 166.207 136.551 1.00 20.00 254 ARG H C 1
ATOM 8114 O O . ARG C 2 250 ? 177.339 165.165 137.166 1.00 20.00 254 ARG H O 1
ATOM 8135 N N . PHE C 2 251 ? 176.839 167.341 137.161 1.00 20.00 255 PHE H N 1
ATOM 8136 C CA . PHE C 2 251 ? 176.677 167.447 138.614 1.00 20.00 255 PHE H CA 1
ATOM 8137 C C . PHE C 2 251 ? 175.256 167.816 139.055 1.00 20.00 255 PHE H C 1
ATOM 8138 O O . PHE C 2 251 ? 174.876 167.468 140.166 1.00 20.00 255 PHE H O 1
ATOM 8155 N N . ARG C 2 252 ? 174.413 168.405 138.192 1.00 20.00 256 ARG H N 1
ATOM 8156 C CA . ARG C 2 252 ? 172.972 168.578 138.457 1.00 20.00 256 ARG H CA 1
ATOM 8157 C C . ARG C 2 252 ? 172.233 167.251 138.606 1.00 20.00 256 ARG H C 1
ATOM 8158 O O . ARG C 2 252 ? 171.312 167.175 139.406 1.00 20.00 256 ARG H O 1
ATOM 8179 N N . CYS C 2 253 ? 172.643 166.206 137.886 1.00 20.00 257 CYS H N 1
ATOM 8180 C CA . CYS C 2 253 ? 172.078 164.862 138.026 1.00 20.00 257 CYS H CA 1
ATOM 8181 C C . CYS C 2 253 ? 172.234 164.298 139.458 1.00 20.00 257 CYS H C 1
ATOM 8182 O O . CYS C 2 253 ? 171.217 164.137 140.129 1.00 20.00 257 CYS H O 1
ATOM 8190 N N . PRO C 2 254 ? 173.442 164.035 139.996 1.00 20.00 258 PRO H N 1
ATOM 8191 C CA . PRO C 2 254 ? 173.568 163.445 141.328 1.00 20.00 258 PRO H CA 1
ATOM 8192 C C . PRO C 2 254 ? 173.248 164.409 142.481 1.00 20.00 258 PRO H C 1
ATOM 8193 O O . PRO C 2 254 ? 172.981 163.955 143.588 1.00 20.00 258 PRO H O 1
ATOM 8204 N N . GLU C 2 255 ? 173.164 165.721 142.249 1.00 20.00 259 GLU H N 1
ATOM 8205 C CA . GLU C 2 255 ? 172.677 166.681 143.247 1.00 20.00 259 GLU H CA 1
ATOM 8206 C C . GLU C 2 255 ? 171.242 166.388 143.711 1.00 20.00 259 GLU H C 1
ATOM 8207 O O . GLU C 2 255 ? 170.885 166.707 144.840 1.00 20.00 259 GLU H O 1
ATOM 8219 N N . THR C 2 256 ? 170.415 165.703 142.914 1.00 20.00 260 THR H N 1
ATOM 8220 C CA . THR C 2 256 ? 169.075 165.299 143.354 1.00 20.00 260 THR H CA 1
ATOM 8221 C C . THR C 2 256 ? 169.070 164.303 144.526 1.00 20.00 260 THR H C 1
ATOM 8222 O O . THR C 2 256 ? 168.027 164.139 145.149 1.00 20.00 260 THR H O 1
ATOM 8233 N N . LEU C 2 257 ? 170.194 163.667 144.888 1.00 20.00 261 LEU H N 1
ATOM 8234 C CA . LEU C 2 257 ? 170.318 162.923 146.150 1.00 20.00 261 LEU H CA 1
ATOM 8235 C C . LEU C 2 257 ? 170.303 163.847 147.374 1.00 20.00 261 LEU H C 1
ATOM 8236 O O . LEU C 2 257 ? 169.788 163.482 148.428 1.00 20.00 261 LEU H O 1
ATOM 8252 N N . PHE C 2 258 ? 170.880 165.039 147.251 1.00 20.00 262 PHE H N 1
ATOM 8253 C CA . PHE C 2 258 ? 171.007 166.023 148.328 1.00 20.00 262 PHE H CA 1
ATOM 8254 C C . PHE C 2 258 ? 169.836 167.000 148.378 1.00 20.00 262 PHE H C 1
ATOM 8255 O O . PHE C 2 258 ? 169.545 167.559 149.429 1.00 20.00 262 PHE H O 1
ATOM 8272 N N . GLN C 2 259 ? 169.116 167.174 147.272 1.00 20.00 263 GLN H N 1
ATOM 8273 C CA . GLN C 2 259 ? 167.859 167.921 147.224 1.00 20.00 263 GLN H CA 1
ATOM 8274 C C . GLN C 2 259 ? 166.823 167.269 146.283 1.00 20.00 263 GLN H C 1
ATOM 8275 O O . GLN C 2 259 ? 166.713 167.662 145.122 1.00 20.00 263 GLN H O 1
ATOM 8289 N N . PRO C 2 260 ? 166.046 166.277 146.776 1.00 20.00 264 PRO H N 1
ATOM 8290 C CA . PRO C 2 260 ? 165.003 165.540 146.038 1.00 20.00 264 PRO H CA 1
ATOM 8291 C C . PRO C 2 260 ? 163.940 166.392 145.336 1.00 20.00 264 PRO H C 1
ATOM 8292 O O . PRO C 2 260 ? 163.283 165.932 144.409 1.00 20.00 264 PRO H O 1
ATOM 8303 N N . SER C 2 261 ? 163.818 167.654 145.734 1.00 20.00 265 SER H N 1
ATOM 8304 C CA . SER C 2 261 ? 162.996 168.697 145.119 1.00 20.00 265 SER H CA 1
ATOM 8305 C C . SER C 2 261 ? 163.193 168.837 143.597 1.00 20.00 265 SER H C 1
ATOM 8306 O O . SER C 2 261 ? 162.234 169.108 142.875 1.00 20.00 265 SER H O 1
ATOM 8314 N N . PHE C 2 262 ? 164.394 168.568 143.071 1.00 20.00 266 PHE H N 1
ATOM 8315 C CA . PHE C 2 262 ? 164.685 168.606 141.631 1.00 20.00 266 PHE H CA 1
ATOM 8316 C C . PHE C 2 262 ? 163.844 167.620 140.802 1.00 20.00 266 PHE H C 1
ATOM 8317 O O . PHE C 2 262 ? 163.505 167.929 139.664 1.00 20.00 266 PHE H O 1
ATOM 8334 N N . ILE C 2 263 ? 163.458 166.470 141.360 1.00 20.00 267 ILE H N 1
ATOM 8335 C CA . ILE C 2 263 ? 162.539 165.496 140.741 1.00 20.00 267 ILE H CA 1
ATOM 8336 C C . ILE C 2 263 ? 161.112 165.561 141.313 1.00 20.00 267 ILE H C 1
ATOM 8337 O O . ILE C 2 263 ? 160.311 164.655 141.103 1.00 20.00 267 ILE H O 1
ATOM 8353 N N . GLY C 2 264 ? 160.775 166.629 142.034 1.00 20.00 268 GLY H N 1
ATOM 8354 C CA . GLY C 2 264 ? 159.435 166.893 142.557 1.00 20.00 268 GLY H CA 1
ATOM 8355 C C . GLY C 2 264 ? 159.109 166.348 143.947 1.00 20.00 268 GLY H C 1
ATOM 8356 O O . GLY C 2 264 ? 158.012 166.610 144.439 1.00 20.00 268 GLY H O 1
ATOM 8360 N N . MET C 2 265 ? 160.005 165.612 144.606 1.00 20.00 269 MET H N 1
ATOM 8361 C CA . MET C 2 265 ? 159.736 165.005 145.917 1.00 20.00 269 MET H CA 1
ATOM 8362 C C . MET C 2 265 ? 159.721 166.014 147.074 1.00 20.00 269 MET H C 1
ATOM 8363 O O . MET C 2 265 ? 160.577 166.885 147.166 1.00 20.00 269 MET H O 1
ATOM 8377 N N . GLU C 2 266 ? 158.789 165.852 148.015 1.00 20.00 270 GLU H N 1
ATOM 8378 C CA . GLU C 2 266 ? 158.793 166.527 149.324 1.00 20.00 270 GLU H CA 1
ATOM 8379 C C . GLU C 2 266 ? 159.572 165.675 150.342 1.00 20.00 270 GLU H C 1
ATOM 8380 O O . GLU C 2 266 ? 158.995 165.025 151.213 1.00 20.00 270 GLU H O 1
ATOM 8392 N N . SER C 2 267 ? 160.889 165.581 150.179 1.00 20.00 271 SER H N 1
ATOM 8393 C CA . SER C 2 267 ? 161.738 164.676 150.959 1.00 20.00 271 SER H CA 1
ATOM 8394 C C . SER C 2 267 ? 163.107 165.298 151.227 1.00 20.00 271 SER H C 1
ATOM 8395 O O . SER C 2 267 ? 163.549 166.179 150.492 1.00 20.00 271 SER H O 1
ATOM 8403 N N . ALA C 2 268 ? 163.759 164.897 152.316 1.00 20.00 272 ALA H N 1
ATOM 8404 C CA . ALA C 2 268 ? 164.816 165.682 152.953 1.00 20.00 272 ALA H CA 1
ATOM 8405 C C . ALA C 2 268 ? 166.173 165.672 152.224 1.00 20.00 272 ALA H C 1
ATOM 8406 O O . ALA C 2 268 ? 166.899 166.662 152.263 1.00 20.00 272 ALA H O 1
ATOM 8413 N N . GLY C 2 269 ? 166.521 164.574 151.558 1.00 20.00 273 GLY H N 1
ATOM 8414 C CA . GLY C 2 269 ? 167.857 164.351 150.993 1.00 20.00 273 GLY H CA 1
ATOM 8415 C C . GLY C 2 269 ? 168.724 163.459 151.872 1.00 20.00 273 GLY H C 1
ATOM 8416 O O . GLY C 2 269 ? 168.446 163.278 153.058 1.00 20.00 273 GLY H O 1
ATOM 8420 N N . ILE C 2 270 ? 169.743 162.826 151.296 1.00 20.00 274 ILE H N 1
ATOM 8421 C CA . ILE C 2 270 ? 170.474 161.741 151.970 1.00 20.00 274 ILE H CA 1
ATOM 8422 C C . ILE C 2 270 ? 171.287 162.182 153.188 1.00 20.00 274 ILE H C 1
ATOM 8423 O O . ILE C 2 270 ? 171.440 161.388 154.117 1.00 20.00 274 ILE H O 1
ATOM 8439 N N . HIS C 2 271 ? 171.782 163.416 153.270 1.00 20.00 275 HIS H N 1
ATOM 8440 C CA . HIS C 2 271 ? 172.505 163.869 154.468 1.00 20.00 275 HIS H CA 1
ATOM 8441 C C . HIS C 2 271 ? 171.571 164.092 155.664 1.00 20.00 275 HIS H C 1
ATOM 8442 O O . HIS C 2 271 ? 171.804 163.550 156.741 1.00 20.00 275 HIS H O 1
ATOM 8456 N N . GLU C 2 272 ? 170.461 164.795 155.460 1.00 20.00 276 GLU H N 1
ATOM 8457 C CA . GLU C 2 272 ? 169.388 164.974 156.440 1.00 20.00 276 GLU H CA 1
ATOM 8458 C C . GLU C 2 272 ? 168.750 163.645 156.860 1.00 20.00 276 GLU H C 1
ATOM 8459 O O . GLU C 2 272 ? 168.484 163.431 158.032 1.00 20.00 276 GLU H O 1
ATOM 8471 N N . THR C 2 273 ? 168.545 162.708 155.936 1.00 20.00 277 THR H N 1
ATOM 8472 C CA . THR C 2 273 ? 168.000 161.380 156.257 1.00 20.00 277 THR H CA 1
ATOM 8473 C C . THR C 2 273 ? 168.972 160.552 157.104 1.00 20.00 277 THR H C 1
ATOM 8474 O O . THR C 2 273 ? 168.551 159.734 157.915 1.00 20.00 277 THR H O 1
ATOM 8485 N N . THR C 2 274 ? 170.283 160.751 156.961 1.00 20.00 278 THR H N 1
ATOM 8486 C CA . THR C 2 274 ? 171.280 160.102 157.826 1.00 20.00 278 THR H CA 1
ATOM 8487 C C . THR C 2 274 ? 171.291 160.744 159.207 1.00 20.00 278 THR H C 1
ATOM 8488 O O . THR C 2 274 ? 171.180 160.053 160.214 1.00 20.00 278 THR H O 1
ATOM 8499 N N . TYR C 2 275 ? 171.304 162.070 159.270 1.00 20.00 279 TYR H N 1
ATOM 8500 C CA . TYR C 2 275 ? 171.241 162.811 160.525 1.00 20.00 279 TYR H CA 1
ATOM 8501 C C . TYR C 2 275 ? 169.965 162.534 161.330 1.00 20.00 279 TYR H C 1
ATOM 8502 O O . TYR C 2 275 ? 170.050 162.225 162.515 1.00 20.00 279 TYR H O 1
ATOM 8520 N N . ASN C 2 276 ? 168.790 162.554 160.697 1.00 20.00 280 ASN H N 1
ATOM 8521 C CA . ASN C 2 276 ? 167.518 162.256 161.350 1.00 20.00 280 ASN H CA 1
ATOM 8522 C C . ASN C 2 276 ? 167.478 160.835 161.928 1.00 20.00 280 ASN H C 1
ATOM 8523 O O . ASN C 2 276 ? 166.938 160.643 163.005 1.00 20.00 280 ASN H O 1
ATOM 8534 N N . SER C 2 277 ? 168.072 159.842 161.265 1.00 20.00 281 SER H N 1
ATOM 8535 C CA . SER C 2 277 ? 168.178 158.480 161.790 1.00 20.00 281 SER H CA 1
ATOM 8536 C C . SER C 2 277 ? 169.089 158.378 163.027 1.00 20.00 281 SER H C 1
ATOM 8537 O O . SER C 2 277 ? 168.721 157.729 164.002 1.00 20.00 281 SER H O 1
ATOM 8545 N N . ILE C 2 278 ? 170.222 159.091 163.065 1.00 20.00 282 ILE H N 1
ATOM 8546 C CA . ILE C 2 278 ? 171.082 159.198 164.257 1.00 20.00 282 ILE H CA 1
ATOM 8547 C C . ILE C 2 278 ? 170.332 159.885 165.407 1.00 20.00 282 ILE H C 1
ATOM 8548 O O . ILE C 2 278 ? 170.407 159.427 166.542 1.00 20.00 282 ILE H O 1
ATOM 8564 N N . MET C 2 279 ? 169.546 160.925 165.148 1.00 20.00 283 MET H N 1
ATOM 8565 C CA . MET C 2 279 ? 168.792 161.606 166.202 1.00 20.00 283 MET H CA 1
ATOM 8566 C C . MET C 2 279 ? 167.594 160.808 166.749 1.00 20.00 283 MET H C 1
ATOM 8567 O O . MET C 2 279 ? 167.176 161.071 167.870 1.00 20.00 283 MET H O 1
ATOM 8581 N N . LYS C 2 280 ? 167.084 159.793 166.037 1.00 20.00 284 LYS H N 1
ATOM 8582 C CA . LYS C 2 280 ? 166.110 158.810 166.555 1.00 20.00 284 LYS H CA 1
ATOM 8583 C C . LYS C 2 280 ? 166.753 157.739 167.460 1.00 20.00 284 LYS H C 1
ATOM 8584 O O . LYS C 2 280 ? 166.027 157.005 168.129 1.00 20.00 284 LYS H O 1
ATOM 8603 N N . CYS C 2 281 ? 168.083 157.623 167.499 1.00 20.00 285 CYS H N 1
ATOM 8604 C CA . CYS C 2 281 ? 168.805 156.699 168.380 1.00 20.00 285 CYS H CA 1
ATOM 8605 C C . CYS C 2 281 ? 169.002 157.274 169.794 1.00 20.00 285 CYS H C 1
ATOM 8606 O O . CYS C 2 281 ? 168.997 158.491 169.992 1.00 20.00 285 CYS H O 1
ATOM 8614 N N . ASP C 2 282 ? 169.225 156.402 170.780 1.00 20.00 286 ASP H N 1
ATOM 8615 C CA . ASP C 2 282 ? 169.558 156.780 172.159 1.00 20.00 286 ASP H CA 1
ATOM 8616 C C . ASP C 2 282 ? 170.822 157.653 172.236 1.00 20.00 286 ASP H C 1
ATOM 8617 O O . ASP C 2 282 ? 171.811 157.400 171.556 1.00 20.00 286 ASP H O 1
ATOM 8626 N N . ILE C 2 283 ? 170.823 158.668 173.095 1.00 20.00 287 ILE H N 1
ATOM 8627 C CA . ILE C 2 283 ? 171.876 159.689 173.168 1.00 20.00 287 ILE H CA 1
ATOM 8628 C C . ILE C 2 283 ? 173.297 159.123 173.353 1.00 20.00 287 ILE H C 1
ATOM 8629 O O . ILE C 2 283 ? 174.250 159.654 172.793 1.00 20.00 287 ILE H O 1
ATOM 8645 N N . ASP C 2 284 ? 173.448 158.012 174.071 1.00 20.00 288 ASP H N 1
ATOM 8646 C CA . ASP C 2 284 ? 174.730 157.335 174.283 1.00 20.00 288 ASP H CA 1
ATOM 8647 C C . ASP C 2 284 ? 175.266 156.562 173.071 1.00 20.00 288 ASP H C 1
ATOM 8648 O O . ASP C 2 284 ? 176.459 156.288 173.011 1.00 20.00 288 ASP H O 1
ATOM 8657 N N . ILE C 2 285 ? 174.409 156.220 172.105 1.00 20.00 289 ILE H N 1
ATOM 8658 C CA . ILE C 2 285 ? 174.777 155.534 170.857 1.00 20.00 289 ILE H CA 1
ATOM 8659 C C . ILE C 2 285 ? 175.366 156.508 169.817 1.00 20.00 289 ILE H C 1
ATOM 8660 O O . ILE C 2 285 ? 176.184 156.112 168.992 1.00 20.00 289 ILE H O 1
ATOM 8676 N N . ARG C 2 286 ? 174.968 157.786 169.830 1.00 20.00 290 ARG H N 1
ATOM 8677 C CA . ARG C 2 286 ? 175.154 158.721 168.703 1.00 20.00 290 ARG H CA 1
ATOM 8678 C C . ARG C 2 286 ? 176.605 158.990 168.314 1.00 20.00 290 ARG H C 1
ATOM 8679 O O . ARG C 2 286 ? 176.900 159.059 167.125 1.00 20.00 290 ARG H O 1
ATOM 8700 N N . LYS C 2 287 ? 177.522 159.110 169.274 1.00 20.00 291 LYS H N 1
ATOM 8701 C CA . LYS C 2 287 ? 178.953 159.357 169.023 1.00 20.00 291 LYS H CA 1
ATOM 8702 C C . LYS C 2 287 ? 179.592 158.281 168.151 1.00 20.00 291 LYS H C 1
ATOM 8703 O O . LYS C 2 287 ? 180.322 158.588 167.218 1.00 20.00 291 LYS H O 1
ATOM 8722 N N . ASP C 2 288 ? 179.290 157.019 168.413 1.00 20.00 292 ASP H N 1
ATOM 8723 C CA . ASP C 2 288 ? 179.800 155.897 167.635 1.00 20.00 292 ASP H CA 1
ATOM 8724 C C . ASP C 2 288 ? 179.155 155.778 166.251 1.00 20.00 292 ASP H C 1
ATOM 8725 O O . ASP C 2 288 ? 179.809 155.296 165.331 1.00 20.00 292 ASP H O 1
ATOM 8734 N N . LEU C 2 289 ? 177.913 156.245 166.072 1.00 20.00 293 LEU H N 1
ATOM 8735 C CA . LEU C 2 289 ? 177.274 156.336 164.758 1.00 20.00 293 LEU H CA 1
ATOM 8736 C C . LEU C 2 289 ? 177.900 157.443 163.900 1.00 20.00 293 LEU H C 1
ATOM 8737 O O . LEU C 2 289 ? 178.262 157.180 162.760 1.00 20.00 293 LEU H O 1
ATOM 8753 N N . TYR C 2 290 ? 178.121 158.646 164.440 1.00 20.00 294 TYR H N 1
ATOM 8754 C CA . TYR C 2 290 ? 178.833 159.716 163.728 1.00 20.00 294 TYR H CA 1
ATOM 8755 C C . TYR C 2 290 ? 180.253 159.332 163.283 1.00 20.00 294 TYR H C 1
ATOM 8756 O O . TYR C 2 290 ? 180.714 159.788 162.237 1.00 20.00 294 TYR H O 1
ATOM 8774 N N . ALA C 2 291 ? 180.950 158.489 164.036 1.00 20.00 295 ALA H N 1
ATOM 8775 C CA . ALA C 2 291 ? 182.274 157.983 163.685 1.00 20.00 295 ALA H CA 1
ATOM 8776 C C . ALA C 2 291 ? 182.245 156.814 162.678 1.00 20.00 295 ALA H C 1
ATOM 8777 O O . ALA C 2 291 ? 183.295 156.411 162.184 1.00 20.00 295 ALA H O 1
ATOM 8784 N N . ASN C 2 292 ? 181.075 156.248 162.374 1.00 20.00 296 ASN H N 1
ATOM 8785 C CA . ASN C 2 292 ? 180.912 155.038 161.564 1.00 20.00 296 ASN H CA 1
ATOM 8786 C C . ASN C 2 292 ? 179.724 155.139 160.590 1.00 20.00 296 ASN H C 1
ATOM 8787 O O . ASN C 2 292 ? 178.853 154.271 160.585 1.00 20.00 296 ASN H O 1
ATOM 8798 N N . ASN C 2 293 ? 179.660 156.178 159.758 1.00 20.00 297 ASN H N 1
ATOM 8799 C CA . ASN C 2 293 ? 178.736 156.211 158.618 1.00 20.00 297 ASN H CA 1
ATOM 8800 C C . ASN C 2 293 ? 179.314 155.370 157.474 1.00 20.00 297 ASN H C 1
ATOM 8801 O O . ASN C 2 293 ? 180.339 155.743 156.918 1.00 20.00 297 ASN H O 1
ATOM 8812 N N . VAL C 2 294 ? 178.700 154.252 157.105 1.00 20.00 298 VAL H N 1
ATOM 8813 C CA . VAL C 2 294 ? 179.251 153.304 156.121 1.00 20.00 298 VAL H CA 1
ATOM 8814 C C . VAL C 2 294 ? 178.489 153.409 154.799 1.00 20.00 298 VAL H C 1
ATOM 8815 O O . VAL C 2 294 ? 177.281 153.230 154.783 1.00 20.00 298 VAL H O 1
ATOM 8828 N N . MET C 2 295 ? 179.177 153.683 153.687 1.00 20.00 299 MET H N 1
ATOM 8829 C CA . MET C 2 295 ? 178.586 153.765 152.343 1.00 20.00 299 MET H CA 1
ATOM 8830 C C . MET C 2 295 ? 178.465 152.392 151.690 1.00 20.00 299 MET H C 1
ATOM 8831 O O . MET C 2 295 ? 179.348 151.553 151.844 1.00 20.00 299 MET H O 1
ATOM 8845 N N . SER C 2 296 ? 177.411 152.170 150.912 1.00 20.00 300 SER H N 1
ATOM 8846 C CA . SER C 2 296 ? 177.152 150.896 150.239 1.00 20.00 300 SER H CA 1
ATOM 8847 C C . SER C 2 296 ? 176.328 151.070 148.954 1.00 20.00 300 SER H C 1
ATOM 8848 O O . SER C 2 296 ? 175.465 151.940 148.869 1.00 20.00 300 SER H O 1
ATOM 8856 N N . GLY C 2 297 ? 176.589 150.235 147.952 1.00 20.00 301 GLY H N 1
ATOM 8857 C CA . GLY C 2 297 ? 175.818 150.180 146.713 1.00 20.00 301 GLY H CA 1
ATOM 8858 C C . GLY C 2 297 ? 176.295 151.138 145.625 1.00 20.00 301 GLY H C 1
ATOM 8859 O O . GLY C 2 297 ? 176.954 152.147 145.887 1.00 20.00 301 GLY H O 1
ATOM 8863 N N . GLY C 2 298 ? 175.974 150.807 144.379 1.00 20.00 302 GLY H N 1
ATOM 8864 C CA . GLY C 2 298 ? 176.451 151.478 143.175 1.00 20.00 302 GLY H CA 1
ATOM 8865 C C . GLY C 2 298 ? 176.111 152.960 143.092 1.00 20.00 302 GLY H C 1
ATOM 8866 O O . GLY C 2 298 ? 176.927 153.738 142.619 1.00 20.00 302 GLY H O 1
ATOM 8870 N N . THR C 2 299 ? 174.981 153.425 143.620 1.00 20.00 303 THR H N 1
ATOM 8871 C CA . THR C 2 299 ? 174.643 154.862 143.598 1.00 20.00 303 THR H CA 1
ATOM 8872 C C . THR C 2 299 ? 175.518 155.699 144.543 1.00 20.00 303 THR H C 1
ATOM 8873 O O . THR C 2 299 ? 175.600 156.911 144.396 1.00 20.00 303 THR H O 1
ATOM 8884 N N . THR C 2 300 ? 176.276 155.092 145.459 1.00 20.00 304 THR H N 1
ATOM 8885 C CA . THR C 2 300 ? 177.312 155.787 146.251 1.00 20.00 304 THR H CA 1
ATOM 8886 C C . THR C 2 300 ? 178.680 155.881 145.554 1.00 20.00 304 THR H C 1
ATOM 8887 O O . THR C 2 300 ? 179.654 156.278 146.180 1.00 20.00 304 THR H O 1
ATOM 8898 N N . MET C 2 301 ? 178.808 155.505 144.278 1.00 20.00 305 MET H N 1
ATOM 8899 C CA . MET C 2 301 ? 180.091 155.456 143.562 1.00 20.00 305 MET H CA 1
ATOM 8900 C C . MET C 2 301 ? 180.523 156.757 142.873 1.00 20.00 305 MET H C 1
ATOM 8901 O O . MET C 2 301 ? 181.643 156.811 142.373 1.00 20.00 305 MET H O 1
ATOM 8915 N N . TYR C 2 302 ? 179.708 157.814 142.844 1.00 20.00 306 TYR H N 1
ATOM 8916 C CA . TYR C 2 302 ? 180.111 159.079 142.219 1.00 20.00 306 TYR H CA 1
ATOM 8917 C C . TYR C 2 302 ? 181.399 159.641 142.831 1.00 20.00 306 TYR H C 1
ATOM 8918 O O . TYR C 2 302 ? 181.540 159.630 144.056 1.00 20.00 306 TYR H O 1
ATOM 8936 N N . PRO C 2 303 ? 182.311 160.208 142.027 1.00 20.00 307 PRO H N 1
ATOM 8937 C CA . PRO C 2 303 ? 183.390 161.032 142.547 1.00 20.00 307 PRO H CA 1
ATOM 8938 C C . PRO C 2 303 ? 182.848 162.162 143.432 1.00 20.00 307 PRO H C 1
ATOM 8939 O O . PRO C 2 303 ? 181.853 162.798 143.094 1.00 20.00 307 PRO H O 1
ATOM 8950 N N . GLY C 2 304 ? 183.493 162.414 144.568 1.00 20.00 308 GLY H N 1
ATOM 8951 C CA . GLY C 2 304 ? 183.175 163.525 145.467 1.00 20.00 308 GLY H CA 1
ATOM 8952 C C . GLY C 2 304 ? 181.984 163.336 146.409 1.00 20.00 308 GLY H C 1
ATOM 8953 O O . GLY C 2 304 ? 181.704 164.246 147.184 1.00 20.00 308 GLY H O 1
ATOM 8957 N N . ILE C 2 305 ? 181.286 162.192 146.405 1.00 20.00 309 ILE H N 1
ATOM 8958 C CA . ILE C 2 305 ? 180.098 162.006 147.257 1.00 20.00 309 ILE H CA 1
ATOM 8959 C C . ILE C 2 305 ? 180.431 161.839 148.743 1.00 20.00 309 ILE H C 1
ATOM 8960 O O . ILE C 2 305 ? 179.709 162.369 149.577 1.00 20.00 309 ILE H O 1
ATOM 8976 N N . ALA C 2 306 ? 181.535 161.178 149.101 1.00 20.00 310 ALA H N 1
ATOM 8977 C CA . ALA C 2 306 ? 181.967 161.060 150.493 1.00 20.00 310 ALA H CA 1
ATOM 8978 C C . ALA C 2 306 ? 182.434 162.403 151.091 1.00 20.00 310 ALA H C 1
ATOM 8979 O O . ALA C 2 306 ? 182.070 162.726 152.215 1.00 20.00 310 ALA H O 1
ATOM 8986 N N . ASP C 2 307 ? 183.150 163.233 150.324 1.00 20.00 311 ASP H N 1
ATOM 8987 C CA . ASP C 2 307 ? 183.547 164.584 150.745 1.00 20.00 311 ASP H CA 1
ATOM 8988 C C . ASP C 2 307 ? 182.350 165.508 150.948 1.00 20.00 311 ASP H C 1
ATOM 8989 O O . ASP C 2 307 ? 182.309 166.251 151.929 1.00 20.00 311 ASP H O 1
ATOM 8998 N N . ARG C 2 308 ? 181.343 165.432 150.071 1.00 20.00 312 ARG H N 1
ATOM 8999 C CA . ARG C 2 308 ? 180.071 166.150 150.239 1.00 20.00 312 ARG H CA 1
ATOM 9000 C C . ARG C 2 308 ? 179.319 165.667 151.472 1.00 20.00 312 ARG H C 1
ATOM 9001 O O . ARG C 2 308 ? 178.893 166.493 152.265 1.00 20.00 312 ARG H O 1
ATOM 9022 N N . MET C 2 309 ? 179.196 164.357 151.678 1.00 20.00 313 MET H N 1
ATOM 9023 C CA . MET C 2 309 ? 178.491 163.786 152.829 1.00 20.00 313 MET H CA 1
ATOM 9024 C C . MET C 2 309 ? 179.151 164.160 154.166 1.00 20.00 313 MET H C 1
ATOM 9025 O O . MET C 2 309 ? 178.463 164.551 155.103 1.00 20.00 313 MET H O 1
ATOM 9039 N N . GLN C 2 310 ? 180.487 164.133 154.235 1.00 20.00 314 GLN H N 1
ATOM 9040 C CA . GLN C 2 310 ? 181.292 164.613 155.362 1.00 20.00 314 GLN H CA 1
ATOM 9041 C C . GLN C 2 310 ? 181.008 166.090 155.667 1.00 20.00 314 GLN H C 1
ATOM 9042 O O . GLN C 2 310 ? 180.743 166.441 156.814 1.00 20.00 314 GLN H O 1
ATOM 9056 N N . LYS C 2 311 ? 181.014 166.962 154.652 1.00 20.00 315 LYS H N 1
ATOM 9057 C CA . LYS C 2 311 ? 180.686 168.389 154.782 1.00 20.00 315 LYS H CA 1
ATOM 9058 C C . LYS C 2 311 ? 179.258 168.616 155.273 1.00 20.00 315 LYS H C 1
ATOM 9059 O O . LYS C 2 311 ? 179.058 169.377 156.212 1.00 20.00 315 LYS H O 1
ATOM 9078 N N . GLU C 2 312 ? 178.266 167.971 154.669 1.00 20.00 316 GLU H N 1
ATOM 9079 C CA . GLU C 2 312 ? 176.857 168.226 154.974 1.00 20.00 316 GLU H CA 1
ATOM 9080 C C . GLU C 2 312 ? 176.459 167.744 156.367 1.00 20.00 316 GLU H C 1
ATOM 9081 O O . GLU C 2 312 ? 175.765 168.462 157.083 1.00 20.00 316 GLU H O 1
ATOM 9093 N N . ILE C 2 313 ? 176.921 166.564 156.803 1.00 20.00 317 ILE H N 1
ATOM 9094 C CA . ILE C 2 313 ? 176.628 166.062 158.155 1.00 20.00 317 ILE H CA 1
ATOM 9095 C C . ILE C 2 313 ? 177.362 166.874 159.231 1.00 20.00 317 ILE H C 1
ATOM 9096 O O . ILE C 2 313 ? 176.793 167.131 160.283 1.00 20.00 317 ILE H O 1
ATOM 9112 N N . THR C 2 314 ? 178.582 167.351 158.973 1.00 20.00 318 THR H N 1
ATOM 9113 C CA . THR C 2 314 ? 179.330 168.215 159.905 1.00 20.00 318 THR H CA 1
ATOM 9114 C C . THR C 2 314 ? 178.601 169.531 160.194 1.00 20.00 318 THR H C 1
ATOM 9115 O O . THR C 2 314 ? 178.691 170.051 161.300 1.00 20.00 318 THR H O 1
ATOM 9126 N N . ALA C 2 315 ? 177.839 170.074 159.242 1.00 20.00 319 ALA H N 1
ATOM 9127 C CA . ALA C 2 315 ? 177.030 171.273 159.446 1.00 20.00 319 ALA H CA 1
ATOM 9128 C C . ALA C 2 315 ? 175.722 171.025 160.228 1.00 20.00 319 ALA H C 1
ATOM 9129 O O . ALA C 2 315 ? 175.110 171.974 160.716 1.00 20.00 319 ALA H O 1
ATOM 9136 N N . LEU C 2 316 ? 175.276 169.774 160.349 1.00 20.00 320 LEU H N 1
ATOM 9137 C CA . LEU C 2 316 ? 174.095 169.380 161.119 1.00 20.00 320 LEU H CA 1
ATOM 9138 C C . LEU C 2 316 ? 174.470 168.908 162.533 1.00 20.00 320 LEU H C 1
ATOM 9139 O O . LEU C 2 316 ? 173.812 169.291 163.496 1.00 20.00 320 LEU H O 1
ATOM 9155 N N . ALA C 2 317 ? 175.523 168.102 162.671 1.00 20.00 321 ALA H N 1
ATOM 9156 C CA . ALA C 2 317 ? 175.980 167.565 163.948 1.00 20.00 321 ALA H CA 1
ATOM 9157 C C . ALA C 2 317 ? 176.696 168.616 164.832 1.00 20.00 321 ALA H C 1
ATOM 9158 O O . ALA C 2 317 ? 177.245 169.587 164.310 1.00 20.00 321 ALA H O 1
ATOM 9165 N N . PRO C 2 318 ? 176.734 168.449 166.170 1.00 20.00 322 PRO H N 1
ATOM 9166 C CA . PRO C 2 318 ? 177.485 169.325 167.075 1.00 20.00 322 PRO H CA 1
ATOM 9167 C C . PRO C 2 318 ? 178.992 169.399 166.782 1.00 20.00 322 PRO H C 1
ATOM 9168 O O . PRO C 2 318 ? 179.621 168.412 166.409 1.00 20.00 322 PRO H O 1
ATOM 9179 N N . SER C 2 319 ? 179.600 170.563 167.012 1.00 20.00 323 SER H N 1
ATOM 9180 C CA . SER C 2 319 ? 180.988 170.878 166.631 1.00 20.00 323 SER H CA 1
ATOM 9181 C C . SER C 2 319 ? 182.068 170.019 167.294 1.00 20.00 323 SER H C 1
ATOM 9182 O O . SER C 2 319 ? 183.151 169.863 166.734 1.00 20.00 323 SER H O 1
ATOM 9190 N N . THR C 2 320 ? 181.797 169.444 168.469 1.00 20.00 324 THR H N 1
ATOM 9191 C CA . THR C 2 320 ? 182.722 168.540 169.175 1.00 20.00 324 THR H CA 1
ATOM 9192 C C . THR C 2 320 ? 182.702 167.100 168.655 1.00 20.00 324 THR H C 1
ATOM 9193 O O . THR C 2 320 ? 183.553 166.304 169.059 1.00 20.00 324 THR H O 1
ATOM 9204 N N . MET C 2 321 ? 181.792 166.737 167.745 1.00 20.00 325 MET H N 1
ATOM 9205 C CA . MET C 2 321 ? 181.713 165.387 167.178 1.00 20.00 325 MET H CA 1
ATOM 9206 C C . MET C 2 321 ? 182.714 165.163 166.043 1.00 20.00 325 MET H C 1
ATOM 9207 O O . MET C 2 321 ? 182.907 166.013 165.174 1.00 20.00 325 MET H O 1
ATOM 9221 N N . LYS C 2 322 ? 183.342 163.988 166.025 1.00 20.00 326 LYS H N 1
ATOM 9222 C CA . LYS C 2 322 ? 184.240 163.531 164.961 1.00 20.00 326 LYS H CA 1
ATOM 9223 C C . LYS C 2 322 ? 183.427 162.761 163.919 1.00 20.00 326 LYS H C 1
ATOM 9224 O O . LYS C 2 322 ? 183.170 161.573 164.095 1.00 20.00 326 LYS H O 1
ATOM 9243 N N . ILE C 2 323 ? 183.008 163.424 162.841 1.00 20.00 327 ILE H N 1
ATOM 9244 C CA . ILE C 2 323 ? 182.319 162.779 161.712 1.00 20.00 327 ILE H CA 1
ATOM 9245 C C . ILE C 2 323 ? 183.320 161.980 160.863 1.00 20.00 327 ILE H C 1
ATOM 9246 O O . ILE C 2 323 ? 184.339 162.527 160.443 1.00 20.00 327 ILE H O 1
ATOM 9262 N N . LYS C 2 324 ? 183.025 160.717 160.556 1.00 20.00 328 LYS H N 1
ATOM 9263 C CA . LYS C 2 324 ? 183.752 159.934 159.545 1.00 20.00 328 LYS H CA 1
ATOM 9264 C C . LYS C 2 324 ? 182.799 159.203 158.611 1.00 20.00 328 LYS H C 1
ATOM 9265 O O . LYS C 2 324 ? 181.837 158.582 159.062 1.00 20.00 328 LYS H O 1
ATOM 9284 N N . ILE C 2 325 ? 183.100 159.247 157.315 1.00 20.00 329 ILE H N 1
ATOM 9285 C CA . ILE C 2 325 ? 182.426 158.486 156.261 1.00 20.00 329 ILE H CA 1
ATOM 9286 C C . ILE C 2 325 ? 183.370 157.369 155.810 1.00 20.00 329 ILE H C 1
ATOM 9287 O O . ILE C 2 325 ? 184.441 157.638 155.277 1.00 20.00 329 ILE H O 1
ATOM 9303 N N . ILE C 2 326 ? 182.980 156.114 155.996 1.00 20.00 330 ILE H N 1
ATOM 9304 C CA . ILE C 2 326 ? 183.698 154.947 155.485 1.00 20.00 330 ILE H CA 1
ATOM 9305 C C . ILE C 2 326 ? 183.127 154.594 154.114 1.00 20.00 330 ILE H C 1
ATOM 9306 O O . ILE C 2 326 ? 181.990 154.142 154.009 1.00 20.00 330 ILE H O 1
ATOM 9322 N N . ALA C 2 327 ? 183.909 154.793 153.056 1.00 20.00 331 ALA H N 1
ATOM 9323 C CA . ALA C 2 327 ? 183.512 154.570 151.667 1.00 20.00 331 ALA H CA 1
ATOM 9324 C C . ALA C 2 327 ? 184.547 153.674 150.958 1.00 20.00 331 ALA H C 1
ATOM 9325 O O . ALA C 2 327 ? 185.443 154.182 150.284 1.00 20.00 331 ALA H O 1
ATOM 9332 N N . PRO C 2 328 ? 184.467 152.341 151.131 1.00 20.00 332 PRO H N 1
ATOM 9333 C CA . PRO C 2 328 ? 185.437 151.401 150.574 1.00 20.00 332 PRO H CA 1
ATOM 9334 C C . PRO C 2 328 ? 185.574 151.454 149.040 1.00 20.00 332 PRO H C 1
ATOM 9335 O O . PRO C 2 328 ? 184.589 151.738 148.354 1.00 20.00 332 PRO H O 1
ATOM 9346 N N . PRO C 2 329 ? 186.737 151.105 148.464 1.00 20.00 333 PRO H N 1
ATOM 9347 C CA . PRO C 2 329 ? 186.906 150.932 147.017 1.00 20.00 333 PRO H CA 1
ATOM 9348 C C . PRO C 2 329 ? 185.976 149.879 146.389 1.00 20.00 333 PRO H C 1
ATOM 9349 O O . PRO C 2 329 ? 185.592 150.013 145.231 1.00 20.00 333 PRO H O 1
ATOM 9360 N N . GLU C 2 330 ? 185.604 148.835 147.129 1.00 20.00 334 GLU H N 1
ATOM 9361 C CA . GLU C 2 330 ? 184.761 147.728 146.660 1.00 20.00 334 GLU H CA 1
ATOM 9362 C C . GLU C 2 330 ? 183.272 147.854 147.030 1.00 20.00 334 GLU H C 1
ATOM 9363 O O . GLU C 2 330 ? 182.515 146.908 146.838 1.00 20.00 334 GLU H O 1
ATOM 9375 N N . ARG C 2 331 ? 182.810 149.002 147.544 1.00 20.00 335 ARG H N 1
ATOM 9376 C CA . ARG C 2 331 ? 181.447 149.205 148.085 1.00 20.00 335 ARG H CA 1
ATOM 9377 C C . ARG C 2 331 ? 180.286 148.969 147.114 1.00 20.00 335 ARG H C 1
ATOM 9378 O O . ARG C 2 331 ? 179.148 148.836 147.547 1.00 20.00 335 ARG H O 1
ATOM 9399 N N . LYS C 2 332 ? 180.565 148.845 145.818 1.00 20.00 336 LYS H N 1
ATOM 9400 C CA . LYS C 2 332 ? 179.644 148.342 144.792 1.00 20.00 336 LYS H CA 1
ATOM 9401 C C . LYS C 2 332 ? 179.268 146.858 144.991 1.00 20.00 336 LYS H C 1
ATOM 9402 O O . LYS C 2 332 ? 178.293 146.406 144.408 1.00 20.00 336 LYS H O 1
ATOM 9421 N N . TYR C 2 333 ? 180.000 146.098 145.808 1.00 20.00 337 TYR H N 1
ATOM 9422 C CA . TYR C 2 333 ? 179.797 144.665 146.050 1.00 20.00 337 TYR H CA 1
ATOM 9423 C C . TYR C 2 333 ? 179.632 144.290 147.529 1.00 20.00 337 TYR H C 1
ATOM 9424 O O . TYR C 2 333 ? 179.569 143.109 147.847 1.00 20.00 337 TYR H O 1
ATOM 9442 N N . SER C 2 334 ? 179.550 145.237 148.465 1.00 20.00 338 SER H N 1
ATOM 9443 C CA . SER C 2 334 ? 179.599 144.931 149.902 1.00 20.00 338 SER H CA 1
ATOM 9444 C C . SER C 2 334 ? 178.372 144.190 150.449 1.00 20.00 338 SER H C 1
ATOM 9445 O O . SER C 2 334 ? 178.523 143.400 151.371 1.00 20.00 338 SER H O 1
ATOM 9453 N N . VAL C 2 335 ? 177.188 144.308 149.845 1.00 20.00 339 VAL H N 1
ATOM 9454 C CA . VAL C 2 335 ? 176.042 143.439 150.164 1.00 20.00 339 VAL H CA 1
ATOM 9455 C C . VAL C 2 335 ? 176.352 141.977 149.846 1.00 20.00 339 VAL H C 1
ATOM 9456 O O . VAL C 2 335 ? 176.142 141.102 150.680 1.00 20.00 339 VAL H O 1
ATOM 9469 N N . TRP C 2 336 ? 176.898 141.685 148.663 1.00 20.00 340 TRP H N 1
ATOM 9470 C CA . TRP C 2 336 ? 177.263 140.322 148.285 1.00 20.00 340 TRP H CA 1
ATOM 9471 C C . TRP C 2 336 ? 178.435 139.777 149.112 1.00 20.00 340 TRP H C 1
ATOM 9472 O O . TRP C 2 336 ? 178.383 138.643 149.583 1.00 20.00 340 TRP H O 1
ATOM 9493 N N . ILE C 2 337 ? 179.469 140.588 149.354 1.00 20.00 341 ILE H N 1
ATOM 9494 C CA . ILE C 2 337 ? 180.627 140.216 150.184 1.00 20.00 341 ILE H CA 1
ATOM 9495 C C . ILE C 2 337 ? 180.174 139.881 151.608 1.00 20.00 341 ILE H C 1
ATOM 9496 O O . ILE C 2 337 ? 180.593 138.873 152.165 1.00 20.00 341 ILE H O 1
ATOM 9512 N N . GLY C 2 338 ? 179.260 140.661 152.177 1.00 20.00 342 GLY H N 1
ATOM 9513 C CA . GLY C 2 338 ? 178.671 140.404 153.483 1.00 20.00 342 GLY H CA 1
ATOM 9514 C C . GLY C 2 338 ? 177.827 139.142 153.535 1.00 20.00 342 GLY H C 1
ATOM 9515 O O . GLY C 2 338 ? 177.894 138.417 154.517 1.00 20.00 342 GLY H O 1
ATOM 9519 N N . GLY C 2 339 ? 177.082 138.828 152.476 1.00 20.00 343 GLY H N 1
ATOM 9520 C CA . GLY C 2 339 ? 176.359 137.565 152.351 1.00 20.00 343 GLY H CA 1
ATOM 9521 C C . GLY C 2 339 ? 177.286 136.358 152.219 1.00 20.00 343 GLY H C 1
ATOM 9522 O O . GLY C 2 339 ? 177.047 135.336 152.849 1.00 20.00 343 GLY H O 1
ATOM 9526 N N . SER C 2 340 ? 178.384 136.486 151.470 1.00 20.00 344 SER H N 1
ATOM 9527 C CA . SER C 2 340 ? 179.434 135.469 151.357 1.00 20.00 344 SER H CA 1
ATOM 9528 C C . SER C 2 340 ? 180.138 135.196 152.689 1.00 20.00 344 SER H C 1
ATOM 9529 O O . SER C 2 340 ? 180.370 134.036 153.030 1.00 20.00 344 SER H O 1
ATOM 9537 N N . ILE C 2 341 ? 180.416 136.237 153.480 1.00 20.00 345 ILE H N 1
ATOM 9538 C CA . ILE C 2 341 ? 180.909 136.114 154.858 1.00 20.00 345 ILE H CA 1
ATOM 9539 C C . ILE C 2 341 ? 179.872 135.389 155.719 1.00 20.00 345 ILE H C 1
ATOM 9540 O O . ILE C 2 341 ? 180.159 134.307 156.222 1.00 20.00 345 ILE H O 1
ATOM 9556 N N . LEU C 2 342 ? 178.659 135.935 155.853 1.00 20.00 346 LEU H N 1
ATOM 9557 C CA . LEU C 2 342 ? 177.616 135.431 156.751 1.00 20.00 346 LEU H CA 1
ATOM 9558 C C . LEU C 2 342 ? 177.240 133.970 156.487 1.00 20.00 346 LEU H C 1
ATOM 9559 O O . LEU C 2 342 ? 177.265 133.157 157.403 1.00 20.00 346 LEU H O 1
ATOM 9575 N N . ALA C 2 343 ? 176.945 133.603 155.242 1.00 20.00 347 ALA H N 1
ATOM 9576 C CA . ALA C 2 343 ? 176.572 132.238 154.882 1.00 20.00 347 ALA H CA 1
ATOM 9577 C C . ALA C 2 343 ? 177.687 131.203 155.145 1.00 20.00 347 ALA H C 1
ATOM 9578 O O . ALA C 2 343 ? 177.408 130.007 155.234 1.00 20.00 347 ALA H O 1
ATOM 9585 N N . SER C 2 344 ? 178.942 131.642 155.300 1.00 20.00 348 SER H N 1
ATOM 9586 C CA . SER C 2 344 ? 180.082 130.791 155.659 1.00 20.00 348 SER H CA 1
ATOM 9587 C C . SER C 2 344 ? 180.272 130.566 157.165 1.00 20.00 348 SER H C 1
ATOM 9588 O O . SER C 2 344 ? 180.991 129.645 157.541 1.00 20.00 348 SER H O 1
ATOM 9596 N N . LEU C 2 345 ? 179.701 131.394 158.043 1.00 20.00 349 LEU H N 1
ATOM 9597 C CA . LEU C 2 345 ? 179.978 131.322 159.479 1.00 20.00 349 LEU H CA 1
ATOM 9598 C C . LEU C 2 345 ? 179.424 130.031 160.092 1.00 20.00 349 LEU H C 1
ATOM 9599 O O . LEU C 2 345 ? 178.296 129.629 159.813 1.00 20.00 349 LEU H O 1
ATOM 9615 N N . SER C 2 346 ? 180.183 129.383 160.967 1.00 20.00 350 SER H N 1
ATOM 9616 C CA . SER C 2 346 ? 179.758 128.137 161.613 1.00 20.00 350 SER H CA 1
ATOM 9617 C C . SER C 2 346 ? 178.556 128.348 162.544 1.00 20.00 350 SER H C 1
ATOM 9618 O O . SER C 2 346 ? 177.651 127.520 162.610 1.00 20.00 350 SER H O 1
ATOM 9626 N N . THR C 2 347 ? 178.493 129.505 163.201 1.00 20.00 351 THR H N 1
ATOM 9627 C CA . THR C 2 347 ? 177.399 129.902 164.089 1.00 20.00 351 THR H CA 1
ATOM 9628 C C . THR C 2 347 ? 176.086 130.217 163.353 1.00 20.00 351 THR H C 1
ATOM 9629 O O . THR C 2 347 ? 175.013 130.124 163.941 1.00 20.00 351 THR H O 1
ATOM 9640 N N . PHE C 2 348 ? 176.130 130.515 162.048 1.00 20.00 352 PHE H N 1
ATOM 9641 C CA . PHE C 2 348 ? 174.935 130.790 161.237 1.00 20.00 352 PHE H CA 1
ATOM 9642 C C . PHE C 2 348 ? 174.150 129.529 160.829 1.00 20.00 352 PHE H C 1
ATOM 9643 O O . PHE C 2 348 ? 172.974 129.612 160.485 1.00 20.00 352 PHE H O 1
ATOM 9660 N N . GLN C 2 349 ? 174.742 128.333 160.871 1.00 20.00 353 GLN H N 1
ATOM 9661 C CA . GLN C 2 349 ? 174.175 127.162 160.183 1.00 20.00 353 GLN H CA 1
ATOM 9662 C C . GLN C 2 349 ? 172.874 126.604 160.789 1.00 20.00 353 GLN H C 1
ATOM 9663 O O . GLN C 2 349 ? 172.210 125.800 160.143 1.00 20.00 353 GLN H O 1
ATOM 9677 N N . GLN C 2 350 ? 172.464 127.035 161.984 1.00 20.00 354 GLN H N 1
ATOM 9678 C CA . GLN C 2 350 ? 171.168 126.681 162.587 1.00 20.00 354 GLN H CA 1
ATOM 9679 C C . GLN C 2 350 ? 170.069 127.748 162.426 1.00 20.00 354 GLN H C 1
ATOM 9680 O O . GLN C 2 350 ? 169.000 127.610 163.024 1.00 20.00 354 GLN H O 1
ATOM 9694 N N . MET C 2 351 ? 170.268 128.791 161.610 1.00 20.00 355 MET H N 1
ATOM 9695 C CA . MET C 2 351 ? 169.227 129.803 161.348 1.00 20.00 355 MET H CA 1
ATOM 9696 C C . MET C 2 351 ? 168.790 129.950 159.885 1.00 20.00 355 MET H C 1
ATOM 9697 O O . MET C 2 351 ? 167.974 130.816 159.588 1.00 20.00 355 MET H O 1
ATOM 9711 N N . TRP C 2 352 ? 169.200 129.048 158.987 1.00 20.00 356 TRP H N 1
ATOM 9712 C CA . TRP C 2 352 ? 168.479 128.808 157.729 1.00 20.00 356 TRP H CA 1
ATOM 9713 C C . TRP C 2 352 ? 167.016 128.403 157.990 1.00 20.00 356 TRP H C 1
ATOM 9714 O O . TRP C 2 352 ? 166.727 127.744 158.989 1.00 20.00 356 TRP H O 1
ATOM 9735 N N . ILE C 2 353 ? 166.104 128.705 157.064 1.00 20.00 357 ILE H N 1
ATOM 9736 C CA . ILE C 2 353 ? 164.827 127.997 156.924 1.00 20.00 357 ILE H CA 1
ATOM 9737 C C . ILE C 2 353 ? 165.088 126.717 156.126 1.00 20.00 357 ILE H C 1
ATOM 9738 O O . ILE C 2 353 ? 165.514 126.799 154.982 1.00 20.00 357 ILE H O 1
ATOM 9754 N N . THR C 2 354 ? 164.843 125.537 156.680 1.00 20.00 358 THR H N 1
ATOM 9755 C CA . THR C 2 354 ? 164.939 124.255 155.954 1.00 20.00 358 THR H CA 1
ATOM 9756 C C . THR C 2 354 ? 163.620 123.873 155.267 1.00 20.00 358 THR H C 1
ATOM 9757 O O . THR C 2 354 ? 162.546 124.329 155.656 1.00 20.00 358 THR H O 1
ATOM 9768 N N . LYS C 2 355 ? 163.666 122.992 154.260 1.00 20.00 359 LYS H N 1
ATOM 9769 C CA . LYS C 2 355 ? 162.468 122.507 153.542 1.00 20.00 359 LYS H CA 1
ATOM 9770 C C . LYS C 2 355 ? 161.441 121.850 154.474 1.00 20.00 359 LYS H C 1
ATOM 9771 O O . LYS C 2 355 ? 160.249 122.072 154.305 1.00 20.00 359 LYS H O 1
ATOM 9790 N N . GLN C 2 356 ? 161.881 121.111 155.493 1.00 20.00 360 GLN H N 1
ATOM 9791 C CA . GLN C 2 356 ? 160.991 120.475 156.474 1.00 20.00 360 GLN H CA 1
ATOM 9792 C C . GLN C 2 356 ? 160.190 121.479 157.319 1.00 20.00 360 GLN H C 1
ATOM 9793 O O . GLN C 2 356 ? 158.999 121.281 157.529 1.00 20.00 360 GLN H O 1
ATOM 9807 N N . GLU C 2 357 ? 160.792 122.565 157.810 1.00 20.00 361 GLU H N 1
ATOM 9808 C CA . GLU C 2 357 ? 160.052 123.551 158.610 1.00 20.00 361 GLU H CA 1
ATOM 9809 C C . GLU C 2 357 ? 159.264 124.562 157.762 1.00 20.00 361 GLU H C 1
ATOM 9810 O O . GLU C 2 357 ? 158.321 125.169 158.262 1.00 20.00 361 GLU H O 1
ATOM 9822 N N . TYR C 2 358 ? 159.566 124.680 156.468 1.00 20.00 362 TYR H N 1
ATOM 9823 C CA . TYR C 2 358 ? 158.648 125.269 155.490 1.00 20.00 362 TYR H CA 1
ATOM 9824 C C . TYR C 2 358 ? 157.447 124.356 155.210 1.00 20.00 362 TYR H C 1
ATOM 9825 O O . TYR C 2 358 ? 156.323 124.838 155.176 1.00 20.00 362 TYR H O 1
ATOM 9843 N N . ASP C 2 359 ? 157.626 123.043 155.051 1.00 20.00 363 ASP H N 1
ATOM 9844 C CA . ASP C 2 359 ? 156.497 122.117 154.866 1.00 20.00 363 ASP H CA 1
ATOM 9845 C C . ASP C 2 359 ? 155.559 122.054 156.089 1.00 20.00 363 ASP H C 1
ATOM 9846 O O . ASP C 2 359 ? 154.354 121.875 155.931 1.00 20.00 363 ASP H O 1
ATOM 9855 N N . GLU C 2 360 ? 156.072 122.259 157.304 1.00 20.00 364 GLU H N 1
ATOM 9856 C CA . GLU C 2 360 ? 155.243 122.474 158.491 1.00 20.00 364 GLU H CA 1
ATOM 9857 C C . GLU C 2 360 ? 154.457 123.801 158.447 1.00 20.00 364 GLU H C 1
ATOM 9858 O O . GLU C 2 360 ? 153.229 123.791 158.549 1.00 20.00 364 GLU H O 1
ATOM 9870 N N . ALA C 2 361 ? 155.140 124.947 158.343 1.00 20.00 365 ALA H N 1
ATOM 9871 C CA . ALA C 2 361 ? 154.531 126.259 158.577 1.00 20.00 365 ALA H CA 1
ATOM 9872 C C . ALA C 2 361 ? 154.019 126.997 157.321 1.00 20.00 365 ALA H C 1
ATOM 9873 O O . ALA C 2 361 ? 153.251 127.949 157.447 1.00 20.00 365 ALA H O 1
ATOM 9880 N N . GLY C 2 362 ? 154.418 126.595 156.117 1.00 20.00 366 GLY H N 1
ATOM 9881 C CA . GLY C 2 362 ? 154.185 127.337 154.875 1.00 20.00 366 GLY H CA 1
ATOM 9882 C C . GLY C 2 362 ? 155.123 128.541 154.701 1.00 20.00 366 GLY H C 1
ATOM 9883 O O . GLY C 2 362 ? 156.016 128.765 155.517 1.00 20.00 366 GLY H O 1
ATOM 9887 N N . PRO C 2 363 ? 154.947 129.361 153.650 1.00 20.00 367 PRO H N 1
ATOM 9888 C CA . PRO C 2 363 ? 155.886 130.441 153.326 1.00 20.00 367 PRO H CA 1
ATOM 9889 C C . PRO C 2 363 ? 155.956 131.553 154.378 1.00 20.00 367 PRO H C 1
ATOM 9890 O O . PRO C 2 363 ? 156.965 132.244 154.471 1.00 20.00 367 PRO H O 1
ATOM 9901 N N . SER C 2 364 ? 154.943 131.702 155.231 1.00 20.00 368 SER H N 1
ATOM 9902 C CA . SER C 2 364 ? 154.954 132.648 156.355 1.00 20.00 368 SER H CA 1
ATOM 9903 C C . SER C 2 364 ? 155.973 132.301 157.460 1.00 20.00 368 SER H C 1
ATOM 9904 O O . SER C 2 364 ? 156.205 133.130 158.339 1.00 20.00 368 SER H O 1
ATOM 9912 N N . ILE C 2 365 ? 156.672 131.157 157.385 1.00 20.00 369 ILE H N 1
ATOM 9913 C CA . ILE C 2 365 ? 157.886 130.849 158.174 1.00 20.00 369 ILE H CA 1
ATOM 9914 C C . ILE C 2 365 ? 158.947 131.957 158.087 1.00 20.00 369 ILE H C 1
ATOM 9915 O O . ILE C 2 365 ? 159.702 132.175 159.032 1.00 20.00 369 ILE H O 1
ATOM 9931 N N . VAL C 2 366 ? 158.985 132.694 156.973 1.00 20.00 370 VAL H N 1
ATOM 9932 C CA . VAL C 2 366 ? 159.958 133.762 156.716 1.00 20.00 370 VAL H CA 1
ATOM 9933 C C . VAL C 2 366 ? 159.780 134.977 157.628 1.00 20.00 370 VAL H C 1
ATOM 9934 O O . VAL C 2 366 ? 160.737 135.700 157.869 1.00 20.00 370 VAL H O 1
ATOM 9947 N N . HIS C 2 367 ? 158.588 135.203 158.186 1.00 20.00 371 HIS H N 1
ATOM 9948 C CA . HIS C 2 367 ? 158.348 136.319 159.110 1.00 20.00 371 HIS H CA 1
ATOM 9949 C C . HIS C 2 367 ? 158.849 136.049 160.535 1.00 20.00 371 HIS H C 1
ATOM 9950 O O . HIS C 2 367 ? 159.072 136.997 161.288 1.00 20.00 371 HIS H O 1
ATOM 9964 N N . ARG C 2 368 ? 159.027 134.776 160.923 1.00 20.00 372 ARG H N 1
ATOM 9965 C CA . ARG C 2 368 ? 159.477 134.378 162.266 1.00 20.00 372 ARG H CA 1
ATOM 9966 C C . ARG C 2 368 ? 160.971 134.057 162.369 1.00 20.00 372 ARG H C 1
ATOM 9967 O O . ARG C 2 368 ? 161.544 134.292 163.431 1.00 20.00 372 ARG H O 1
ATOM 9988 N N . LYS C 2 369 ? 161.617 133.548 161.308 1.00 20.00 373 LYS H N 1
ATOM 9989 C CA . LYS C 2 369 ? 163.068 133.249 161.311 1.00 20.00 373 LYS H CA 1
ATOM 9990 C C . LYS C 2 369 ? 163.943 134.404 160.813 1.00 20.00 373 LYS H C 1
ATOM 9991 O O . LYS C 2 369 ? 164.994 134.646 161.399 1.00 20.00 373 LYS H O 1
ATOM 10010 N N . CYS C 2 370 ? 163.528 135.096 159.749 1.00 20.00 374 CYS H N 1
ATOM 10011 C CA . CYS C 2 370 ? 164.286 136.164 159.087 1.00 20.00 374 CYS H CA 1
ATOM 10012 C C . CYS C 2 370 ? 163.845 137.564 159.552 1.00 20.00 374 CYS H C 1
ATOM 10013 O O . CYS C 2 370 ? 164.276 137.986 160.645 1.00 20.00 374 CYS H O 1
ATOM 10022 N N . THR D 2 1 ? 192.440 132.916 208.109 1.00 20.00 5 THR J N 1
ATOM 10023 C CA . THR D 2 1 ? 192.573 133.589 206.797 1.00 20.00 5 THR J CA 1
ATOM 10024 C C . THR D 2 1 ? 192.176 135.062 206.895 1.00 20.00 5 THR J C 1
ATOM 10025 O O . THR D 2 1 ? 191.562 135.482 207.874 1.00 20.00 5 THR J O 1
ATOM 10038 N N . THR D 2 2 ? 192.550 135.882 205.906 1.00 20.00 6 THR J N 1
ATOM 10039 C CA . THR D 2 2 ? 192.174 137.315 205.837 1.00 20.00 6 THR J CA 1
ATOM 10040 C C . THR D 2 2 ? 190.680 137.480 205.523 1.00 20.00 6 THR J C 1
ATOM 10041 O O . THR D 2 2 ? 190.172 136.822 204.623 1.00 20.00 6 THR J O 1
ATOM 10052 N N . ALA D 2 3 ? 189.957 138.352 206.222 1.00 20.00 7 ALA J N 1
ATOM 10053 C CA . ALA D 2 3 ? 188.547 138.626 205.939 1.00 20.00 7 ALA J CA 1
ATOM 10054 C C . ALA D 2 3 ? 188.350 139.542 204.721 1.00 20.00 7 ALA J C 1
ATOM 10055 O O . ALA D 2 3 ? 189.245 140.302 204.347 1.00 20.00 7 ALA J O 1
ATOM 10062 N N . LEU D 2 4 ? 187.158 139.533 204.130 1.00 20.00 8 LEU J N 1
ATOM 10063 C CA . LEU D 2 4 ? 186.765 140.485 203.090 1.00 20.00 8 LEU J CA 1
ATOM 10064 C C . LEU D 2 4 ? 185.519 141.277 203.488 1.00 20.00 8 LEU J C 1
ATOM 10065 O O . LEU D 2 4 ? 184.681 140.823 204.260 1.00 20.00 8 LEU J O 1
ATOM 10081 N N . VAL D 2 5 ? 185.447 142.521 203.026 1.00 20.00 9 VAL J N 1
ATOM 10082 C CA . VAL D 2 5 ? 184.455 143.525 203.436 1.00 20.00 9 VAL J CA 1
ATOM 10083 C C . VAL D 2 5 ? 183.692 144.016 202.212 1.00 20.00 9 VAL J C 1
ATOM 10084 O O . VAL D 2 5 ? 184.301 144.618 201.332 1.00 20.00 9 VAL J O 1
ATOM 10097 N N . CYS D 2 6 ? 182.375 143.822 202.175 1.00 20.00 10 CYS J N 1
ATOM 10098 C CA . CYS D 2 6 ? 181.488 144.375 201.149 1.00 20.00 10 CYS J CA 1
ATOM 10099 C C . CYS D 2 6 ? 180.544 145.395 201.787 1.00 20.00 10 CYS J C 1
ATOM 10100 O O . CYS D 2 6 ? 179.704 145.043 202.606 1.00 20.00 10 CYS J O 1
ATOM 10108 N N . ASP D 2 7 ? 180.642 146.658 201.390 1.00 20.00 11 ASP J N 1
ATOM 10109 C CA . ASP D 2 7 ? 179.763 147.722 201.888 1.00 20.00 11 ASP J CA 1
ATOM 10110 C C . ASP D 2 7 ? 178.354 147.542 201.304 1.00 20.00 11 ASP J C 1
ATOM 10111 O O . ASP D 2 7 ? 177.385 147.403 202.047 1.00 20.00 11 ASP J O 1
ATOM 10120 N N . ASN D 2 8 ? 178.276 147.384 199.979 1.00 20.00 12 ASN J N 1
ATOM 10121 C CA . ASN D 2 8 ? 177.078 146.934 199.266 1.00 20.00 12 ASN J CA 1
ATOM 10122 C C . ASN D 2 8 ? 175.830 147.811 199.500 1.00 20.00 12 ASN J C 1
ATOM 10123 O O . ASN D 2 8 ? 174.766 147.324 199.879 1.00 20.00 12 ASN J O 1
ATOM 10134 N N . GLY D 2 9 ? 175.967 149.118 199.282 1.00 20.00 13 GLY J N 1
ATOM 10135 C CA . GLY D 2 9 ? 174.875 150.086 199.372 1.00 20.00 13 GLY J CA 1
ATOM 10136 C C . GLY D 2 9 ? 173.967 150.081 198.142 1.00 20.00 13 GLY J C 1
ATOM 10137 O O . GLY D 2 9 ? 174.209 149.374 197.161 1.00 20.00 13 GLY J O 1
ATOM 10141 N N . SER D 2 10 ? 172.884 150.853 198.185 1.00 20.00 14 SER J N 1
ATOM 10142 C CA . SER D 2 10 ? 171.869 150.824 197.134 1.00 20.00 14 SER J CA 1
ATOM 10143 C C . SER D 2 10 ? 172.300 151.442 195.804 1.00 20.00 14 SER J C 1
ATOM 10144 O O . SER D 2 10 ? 171.668 151.144 194.794 1.00 20.00 14 SER J O 1
ATOM 10152 N N . GLY D 2 11 ? 173.358 152.252 195.765 1.00 20.00 15 GLY J N 1
ATOM 10153 C CA . GLY D 2 11 ? 173.873 152.878 194.552 1.00 20.00 15 GLY J CA 1
ATOM 10154 C C . GLY D 2 11 ? 175.170 152.263 194.055 1.00 20.00 15 GLY J C 1
ATOM 10155 O O . GLY D 2 11 ? 175.265 151.931 192.880 1.00 20.00 15 GLY J O 1
ATOM 10159 N N . LEU D 2 12 ? 176.157 152.066 194.934 1.00 20.00 16 LEU J N 1
ATOM 10160 C CA . LEU D 2 12 ? 177.487 151.555 194.592 1.00 20.00 16 LEU J CA 1
ATOM 10161 C C . LEU D 2 12 ? 177.871 150.358 195.460 1.00 20.00 16 LEU J C 1
ATOM 10162 O O . LEU D 2 12 ? 177.760 150.403 196.686 1.00 20.00 16 LEU J O 1
ATOM 10178 N N . VAL D 2 13 ? 178.465 149.343 194.850 1.00 20.00 17 VAL J N 1
ATOM 10179 C CA . VAL D 2 13 ? 179.205 148.308 195.579 1.00 20.00 17 VAL J CA 1
ATOM 10180 C C . VAL D 2 13 ? 180.607 148.836 195.873 1.00 20.00 17 VAL J C 1
ATOM 10181 O O . VAL D 2 13 ? 181.302 149.224 194.946 1.00 20.00 17 VAL J O 1
ATOM 10194 N N . LYS D 2 14 ? 181.028 148.880 197.138 1.00 20.00 18 LYS J N 1
ATOM 10195 C CA . LYS D 2 14 ? 182.423 149.095 197.547 1.00 20.00 18 LYS J CA 1
ATOM 10196 C C . LYS D 2 14 ? 182.915 147.802 198.195 1.00 20.00 18 LYS J C 1
ATOM 10197 O O . LYS D 2 14 ? 182.283 147.355 199.147 1.00 20.00 18 LYS J O 1
ATOM 10216 N N . ALA D 2 15 ? 183.990 147.192 197.712 1.00 20.00 19 ALA J N 1
ATOM 10217 C CA . ALA D 2 15 ? 184.466 145.897 198.217 1.00 20.00 19 ALA J CA 1
ATOM 10218 C C . ALA D 2 15 ? 185.999 145.776 198.263 1.00 20.00 19 ALA J C 1
ATOM 10219 O O . ALA D 2 15 ? 186.710 146.437 197.509 1.00 20.00 19 ALA J O 1
ATOM 10226 N N . GLY D 2 16 ? 186.528 144.923 199.141 1.00 20.00 20 GLY J N 1
ATOM 10227 C CA . GLY D 2 16 ? 187.966 144.705 199.324 1.00 20.00 20 GLY J CA 1
ATOM 10228 C C . GLY D 2 16 ? 188.287 143.796 200.510 1.00 20.00 20 GLY J C 1
ATOM 10229 O O . GLY D 2 16 ? 187.403 143.141 201.042 1.00 20.00 20 GLY J O 1
ATOM 10233 N N . PHE D 2 17 ? 189.545 143.769 200.949 1.00 20.00 21 PHE J N 1
ATOM 10234 C CA . PHE D 2 17 ? 190.033 142.954 202.070 1.00 20.00 21 PHE J CA 1
ATOM 10235 C C . PHE D 2 17 ? 190.159 143.757 203.367 1.00 20.00 21 PHE J C 1
ATOM 10236 O O . PHE D 2 17 ? 190.460 144.945 203.346 1.00 20.00 21 PHE J O 1
ATOM 10253 N N . ALA D 2 18 ? 189.947 143.118 204.516 1.00 20.00 22 ALA J N 1
ATOM 10254 C CA . ALA D 2 18 ? 190.132 143.755 205.815 1.00 20.00 22 ALA J CA 1
ATOM 10255 C C . ALA D 2 18 ? 191.598 144.164 206.048 1.00 20.00 22 ALA J C 1
ATOM 10256 O O . ALA D 2 18 ? 192.523 143.429 205.699 1.00 20.00 22 ALA J O 1
ATOM 10263 N N . GLY D 2 19 ? 191.815 145.330 206.655 1.00 20.00 23 GLY J N 1
ATOM 10264 C CA . GLY D 2 19 ? 193.138 145.905 206.887 1.00 20.00 23 GLY J CA 1
ATOM 10265 C C . GLY D 2 19 ? 193.691 146.761 205.744 1.00 20.00 23 GLY J C 1
ATOM 10266 O O . GLY D 2 19 ? 194.694 147.443 205.943 1.00 20.00 23 GLY J O 1
ATOM 10270 N N . ASP D 2 20 ? 193.061 146.778 204.569 1.00 20.00 24 ASP J N 1
ATOM 10271 C CA . ASP D 2 20 ? 193.399 147.726 203.503 1.00 20.00 24 ASP J CA 1
ATOM 10272 C C . ASP D 2 20 ? 192.802 149.116 203.794 1.00 20.00 24 ASP J C 1
ATOM 10273 O O . ASP D 2 20 ? 191.726 149.236 204.381 1.00 20.00 24 ASP J O 1
ATOM 10282 N N . ASP D 2 21 ? 193.495 150.179 203.381 1.00 20.00 25 ASP J N 1
ATOM 10283 C CA . ASP D 2 21 ? 193.055 151.564 203.627 1.00 20.00 25 ASP J CA 1
ATOM 10284 C C . ASP D 2 21 ? 191.903 152.022 202.724 1.00 20.00 25 ASP J C 1
ATOM 10285 O O . ASP D 2 21 ? 191.228 152.991 203.058 1.00 20.00 25 ASP J O 1
ATOM 10294 N N . ALA D 2 22 ? 191.667 151.354 201.595 1.00 20.00 26 ALA J N 1
ATOM 10295 C CA . ALA D 2 22 ? 190.651 151.716 200.614 1.00 20.00 26 ALA J CA 1
ATOM 10296 C C . ALA D 2 22 ? 190.027 150.468 199.964 1.00 20.00 26 ALA J C 1
ATOM 10297 O O . ALA D 2 22 ? 190.698 149.435 199.879 1.00 20.00 26 ALA J O 1
ATOM 10304 N N . PRO D 2 23 ? 188.792 150.535 199.429 1.00 20.00 27 PRO J N 1
ATOM 10305 C CA . PRO D 2 23 ? 188.236 149.447 198.630 1.00 20.00 27 PRO J CA 1
ATOM 10306 C C . PRO D 2 23 ? 189.120 149.099 197.421 1.00 20.00 27 PRO J C 1
ATOM 10307 O O . PRO D 2 23 ? 189.757 149.975 196.834 1.00 20.00 27 PRO J O 1
ATOM 10318 N N . ARG D 2 24 ? 189.120 147.836 196.986 1.00 20.00 28 ARG J N 1
ATOM 10319 C CA . ARG D 2 24 ? 189.770 147.413 195.735 1.00 20.00 28 ARG J CA 1
ATOM 10320 C C . ARG D 2 24 ? 188.842 147.476 194.531 1.00 20.00 28 ARG J C 1
ATOM 10321 O O . ARG D 2 24 ? 189.310 147.703 193.425 1.00 20.00 28 ARG J O 1
ATOM 10342 N N . ALA D 2 25 ? 187.538 147.323 194.732 1.00 20.00 29 ALA J N 1
ATOM 10343 C CA . ALA D 2 25 ? 186.526 147.435 193.693 1.00 20.00 29 ALA J CA 1
ATOM 10344 C C . ALA D 2 25 ? 185.445 148.434 194.109 1.00 20.00 29 ALA J C 1
ATOM 10345 O O . ALA D 2 25 ? 184.956 148.392 195.236 1.00 20.00 29 ALA J O 1
ATOM 10352 N N . VAL D 2 26 ? 185.066 149.324 193.192 1.00 20.00 30 VAL J N 1
ATOM 10353 C CA . VAL D 2 26 ? 183.976 150.292 193.358 1.00 20.00 30 VAL J CA 1
ATOM 10354 C C . VAL D 2 26 ? 183.254 150.443 192.027 1.00 20.00 30 VAL J C 1
ATOM 10355 O O . VAL D 2 26 ? 183.848 150.906 191.058 1.00 20.00 30 VAL J O 1
ATOM 10368 N N . PHE D 2 27 ? 181.993 150.031 191.950 1.00 20.00 31 PHE J N 1
ATOM 10369 C CA . PHE D 2 27 ? 181.236 149.994 190.697 1.00 20.00 31 PHE J CA 1
ATOM 10370 C C . PHE D 2 27 ? 179.729 150.174 190.946 1.00 20.00 31 PHE J C 1
ATOM 10371 O O . PHE D 2 27 ? 179.257 149.915 192.056 1.00 20.00 31 PHE J O 1
ATOM 10388 N N . PRO D 2 28 ? 178.940 150.626 189.953 1.00 20.00 32 PRO J N 1
ATOM 10389 C CA . PRO D 2 28 ? 177.520 150.883 190.141 1.00 20.00 32 PRO J CA 1
ATOM 10390 C C . PRO D 2 28 ? 176.723 149.600 190.359 1.00 20.00 32 PRO J C 1
ATOM 10391 O O . PRO D 2 28 ? 176.914 148.600 189.682 1.00 20.00 32 PRO J O 1
ATOM 10402 N N . SER D 2 29 ? 175.796 149.627 191.308 1.00 20.00 33 SER J N 1
ATOM 10403 C CA . SER D 2 29 ? 175.010 148.468 191.733 1.00 20.00 33 SER J CA 1
ATOM 10404 C C . SER D 2 29 ? 173.818 148.233 190.792 1.00 20.00 33 SER J C 1
ATOM 10405 O O . SER D 2 29 ? 172.660 148.276 191.185 1.00 20.00 33 SER J O 1
ATOM 10413 N N . ILE D 2 30 ? 174.115 148.053 189.509 1.00 20.00 34 ILE J N 1
ATOM 10414 C CA . ILE D 2 30 ? 173.161 147.912 188.406 1.00 20.00 34 ILE J CA 1
ATOM 10415 C C . ILE D 2 30 ? 173.350 146.587 187.690 1.00 20.00 34 ILE J C 1
ATOM 10416 O O . ILE D 2 30 ? 174.456 146.077 187.533 1.00 20.00 34 ILE J O 1
ATOM 10432 N N . VAL D 2 31 ? 172.239 146.082 187.183 1.00 20.00 35 VAL J N 1
ATOM 10433 C CA . VAL D 2 31 ? 172.191 145.035 186.172 1.00 20.00 35 VAL J CA 1
ATOM 10434 C C . VAL D 2 31 ? 171.469 145.584 184.941 1.00 20.00 35 VAL J C 1
ATOM 10435 O O . VAL D 2 31 ? 170.544 146.382 185.064 1.00 20.00 35 VAL J O 1
ATOM 10448 N N . GLY D 2 32 ? 171.908 145.209 183.745 1.00 20.00 36 GLY J N 1
ATOM 10449 C CA . GLY D 2 32 ? 171.375 145.723 182.488 1.00 20.00 36 GLY J CA 1
ATOM 10450 C C . GLY D 2 32 ? 171.060 144.621 181.486 1.00 20.00 36 GLY J C 1
ATOM 10451 O O . GLY D 2 32 ? 171.836 143.682 181.339 1.00 20.00 36 GLY J O 1
ATOM 10455 N N . ARG D 2 33 ? 169.931 144.731 180.784 1.00 20.00 37 ARG J N 1
ATOM 10456 C CA . ARG D 2 33 ? 169.451 143.737 179.803 1.00 20.00 37 ARG J CA 1
ATOM 10457 C C . ARG D 2 33 ? 169.105 144.397 178.465 1.00 20.00 37 ARG J C 1
ATOM 10458 O O . ARG D 2 33 ? 168.553 145.496 178.487 1.00 20.00 37 ARG J O 1
ATOM 10479 N N . PRO D 2 34 ? 169.425 143.796 177.306 1.00 20.00 38 PRO J N 1
ATOM 10480 C CA . PRO D 2 34 ? 169.152 144.409 176.006 1.00 20.00 38 PRO J CA 1
ATOM 10481 C C . PRO D 2 34 ? 167.674 144.713 175.776 1.00 20.00 38 PRO J C 1
ATOM 10482 O O . PRO D 2 34 ? 166.819 143.870 176.042 1.00 20.00 38 PRO J O 1
ATOM 10493 N N . ARG D 2 35 ? 167.373 145.905 175.251 1.00 20.00 39 ARG J N 1
ATOM 10494 C CA . ARG D 2 35 ? 166.007 146.368 174.952 1.00 20.00 39 ARG J CA 1
ATOM 10495 C C . ARG D 2 35 ? 165.683 146.441 173.450 1.00 20.00 39 ARG J C 1
ATOM 10496 O O . ARG D 2 35 ? 164.671 147.014 173.059 1.00 20.00 39 ARG J O 1
ATOM 10517 N N . HIS D 2 36 ? 166.555 145.876 172.617 1.00 20.00 40 HIS J N 1
ATOM 10518 C CA . HIS D 2 36 ? 166.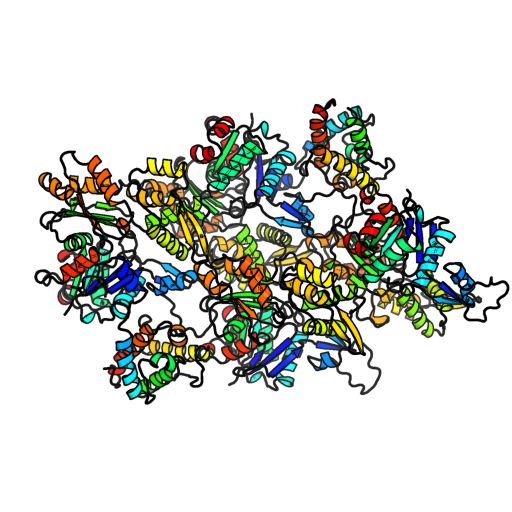598 146.016 171.155 1.00 20.00 40 HIS J CA 1
ATOM 10519 C C . HIS D 2 36 ? 166.825 144.670 170.469 1.00 20.00 40 HIS J C 1
ATOM 10520 O O . HIS D 2 36 ? 167.178 143.682 171.109 1.00 20.00 40 HIS J O 1
ATOM 10534 N N . GLN D 2 37 ? 166.584 144.621 169.160 1.00 20.00 41 GLN J N 1
ATOM 10535 C CA . GLN D 2 37 ? 166.641 143.409 168.349 1.00 20.00 41 GLN J CA 1
ATOM 10536 C C . GLN D 2 37 ? 168.068 143.085 167.902 1.00 20.00 41 GLN J C 1
ATOM 10537 O O . GLN D 2 37 ? 168.675 143.835 167.142 1.00 20.00 41 GLN J O 1
ATOM 10551 N N . GLY D 2 38 ? 168.600 141.947 168.340 1.00 20.00 42 GLY J N 1
ATOM 10552 C CA . GLY D 2 38 ? 169.883 141.440 167.857 1.00 20.00 42 GLY J CA 1
ATOM 10553 C C . GLY D 2 38 ? 169.767 140.925 166.423 1.00 20.00 42 GLY J C 1
ATOM 10554 O O . GLY D 2 38 ? 168.898 140.101 166.132 1.00 20.00 42 GLY J O 1
ATOM 10558 N N . VAL D 2 39 ? 170.623 141.406 165.516 1.00 20.00 43 VAL J N 1
ATOM 10559 C CA . VAL D 2 39 ? 170.583 141.077 164.078 1.00 20.00 43 VAL J CA 1
ATOM 10560 C C . VAL D 2 39 ? 171.882 140.483 163.536 1.00 20.00 43 VAL J C 1
ATOM 10561 O O . VAL D 2 39 ? 171.841 139.764 162.543 1.00 20.00 43 VAL J O 1
ATOM 10574 N N . MET D 2 40 ? 173.029 140.729 164.171 1.00 20.00 44 MET J N 1
ATOM 10575 C CA . MET D 2 40 ? 174.309 140.154 163.751 1.00 20.00 44 MET J CA 1
ATOM 10576 C C . MET D 2 40 ? 174.658 138.967 164.640 1.00 20.00 44 MET J C 1
ATOM 10577 O O . MET D 2 40 ? 174.769 139.103 165.855 1.00 20.00 44 MET J O 1
ATOM 10591 N N . VAL D 2 41 ? 174.841 137.800 164.030 1.00 20.00 45 VAL J N 1
ATOM 10592 C CA . VAL D 2 41 ? 175.328 136.582 164.679 1.00 20.00 45 VAL J CA 1
ATOM 10593 C C . VAL D 2 41 ? 176.864 136.576 164.745 1.00 20.00 45 VAL J C 1
ATOM 10594 O O . VAL D 2 41 ? 177.521 137.117 163.852 1.00 20.00 45 VAL J O 1
ATOM 10607 N N . GLY D 2 42 ? 177.432 135.976 165.795 1.00 20.00 46 GLY J N 1
ATOM 10608 C CA . GLY D 2 42 ? 178.883 135.794 165.994 1.00 20.00 46 GLY J CA 1
ATOM 10609 C C . GLY D 2 42 ? 179.484 136.399 167.271 1.00 20.00 46 GLY J C 1
ATOM 10610 O O . GLY D 2 42 ? 180.659 136.188 167.563 1.00 20.00 46 GLY J O 1
ATOM 10614 N N . MET D 2 43 ? 178.698 137.141 168.047 1.00 20.00 47 MET J N 1
ATOM 10615 C CA . MET D 2 43 ? 179.173 138.021 169.121 1.00 20.00 47 MET J CA 1
ATOM 10616 C C . MET D 2 43 ? 179.527 137.321 170.451 1.00 20.00 47 MET J C 1
ATOM 10617 O O . MET D 2 43 ? 180.135 137.937 171.324 1.00 20.00 47 MET J O 1
ATOM 10631 N N . GLY D 2 44 ? 179.126 136.060 170.664 1.00 20.00 48 GLY J N 1
ATOM 10632 C CA . GLY D 2 44 ? 179.227 135.393 171.970 1.00 20.00 48 GLY J CA 1
ATOM 10633 C C . GLY D 2 44 ? 178.458 136.120 173.083 1.00 20.00 48 GLY J C 1
ATOM 10634 O O . GLY D 2 44 ? 178.795 135.969 174.256 1.00 20.00 48 GLY J O 1
ATOM 10638 N N . GLN D 2 45 ? 177.475 136.948 172.725 1.00 20.00 49 GLN J N 1
ATOM 10639 C CA . GLN D 2 45 ? 176.920 137.981 173.595 1.00 20.00 49 GLN J CA 1
ATOM 10640 C C . GLN D 2 45 ? 176.220 137.422 174.832 1.00 20.00 49 GLN J C 1
ATOM 10641 O O . GLN D 2 45 ? 175.547 136.391 174.776 1.00 20.00 49 GLN J O 1
ATOM 10655 N N . LYS D 2 46 ? 176.368 138.137 175.947 1.00 20.00 50 LYS J N 1
ATOM 10656 C CA . LYS D 2 46 ? 175.673 137.857 177.202 1.00 20.00 50 LYS J CA 1
ATOM 10657 C C . LYS D 2 46 ? 174.254 138.422 177.159 1.00 20.00 50 LYS J C 1
ATOM 10658 O O . LYS D 2 46 ? 174.014 139.467 176.562 1.00 20.00 50 LYS J O 1
ATOM 10677 N N . ASP D 2 47 ? 173.301 137.744 177.791 1.00 20.00 51 ASP J N 1
ATOM 10678 C CA . ASP D 2 47 ? 171.911 138.211 177.900 1.00 20.00 51 ASP J CA 1
ATOM 10679 C C . ASP D 2 47 ? 171.711 139.239 179.027 1.00 20.00 51 ASP J C 1
ATOM 10680 O O . ASP D 2 47 ? 170.668 139.887 179.099 1.00 20.00 51 ASP J O 1
ATOM 10689 N N . SER D 2 48 ? 172.703 139.403 179.904 1.00 20.00 52 SER J N 1
ATOM 10690 C CA . SER D 2 48 ? 172.694 140.319 181.041 1.00 20.00 52 SER J CA 1
ATOM 10691 C C . SER D 2 48 ? 174.103 140.865 181.304 1.00 20.00 52 SER J C 1
ATOM 10692 O O . SER D 2 48 ? 175.093 140.154 181.148 1.00 20.00 52 SER J O 1
ATOM 10700 N N . TYR D 2 49 ? 174.190 142.116 181.752 1.00 20.00 53 TYR J N 1
ATOM 10701 C CA . TYR D 2 49 ? 175.422 142.847 182.070 1.00 20.00 53 TYR J CA 1
ATOM 10702 C C . TYR D 2 49 ? 175.370 143.405 183.495 1.00 20.00 53 TYR J C 1
ATOM 10703 O O . TYR D 2 49 ? 174.292 143.680 184.009 1.00 20.00 53 TYR J O 1
ATOM 10721 N N . VAL D 2 50 ? 176.511 143.592 184.150 1.00 20.00 54 VAL J N 1
ATOM 10722 C CA . VAL D 2 50 ? 176.596 144.065 185.544 1.00 20.00 54 VAL J CA 1
ATOM 10723 C C . VAL D 2 50 ? 177.709 145.096 185.724 1.00 20.00 54 VAL J C 1
ATOM 10724 O O . VAL D 2 50 ? 178.747 145.012 185.073 1.00 20.00 54 VAL J O 1
ATOM 10737 N N . GLY D 2 51 ? 177.494 146.082 186.593 1.00 20.00 55 GLY J N 1
ATOM 10738 C CA . GLY D 2 51 ? 178.506 147.067 186.979 1.00 20.00 55 GLY J CA 1
ATOM 10739 C C . GLY D 2 51 ? 178.924 148.026 185.866 1.00 20.00 55 GLY J C 1
ATOM 10740 O O . GLY D 2 51 ? 178.095 148.511 185.101 1.00 20.00 55 GLY J O 1
ATOM 10744 N N . ASP D 2 52 ? 180.223 148.323 185.776 1.00 20.00 56 ASP J N 1
ATOM 10745 C CA . ASP D 2 52 ? 180.766 149.239 184.762 1.00 20.00 56 ASP J CA 1
ATOM 10746 C C . ASP D 2 52 ? 180.558 148.755 183.317 1.00 20.00 56 ASP J C 1
ATOM 10747 O O . ASP D 2 52 ? 180.469 149.581 182.414 1.00 20.00 56 ASP J O 1
ATOM 10756 N N . GLU D 2 53 ? 180.414 147.453 183.063 1.00 20.00 57 GLU J N 1
ATOM 10757 C CA . GLU D 2 53 ? 180.084 146.939 181.724 1.00 20.00 57 GLU J CA 1
ATOM 10758 C C . GLU D 2 53 ? 178.647 147.308 181.297 1.00 20.00 57 GLU J C 1
ATOM 10759 O O . GLU D 2 53 ? 178.418 147.705 180.158 1.00 20.00 57 GLU J O 1
ATOM 10771 N N . ALA D 2 54 ? 177.689 147.276 182.226 1.00 20.00 58 ALA J N 1
ATOM 10772 C CA . ALA D 2 54 ? 176.328 147.751 181.988 1.00 20.00 58 ALA J CA 1
ATOM 10773 C C . ALA D 2 54 ? 176.265 149.278 181.821 1.00 20.00 58 ALA J C 1
ATOM 10774 O O . ALA D 2 54 ? 175.546 149.770 180.961 1.00 20.00 58 ALA J O 1
ATOM 10781 N N . GLN D 2 55 ? 177.055 150.027 182.593 1.00 20.00 59 GLN J N 1
ATOM 10782 C CA . GLN D 2 55 ? 177.204 151.475 182.428 1.00 20.00 59 GLN J CA 1
ATOM 10783 C C . GLN D 2 55 ? 177.807 151.837 181.055 1.00 20.00 59 GLN J C 1
ATOM 10784 O O . GLN D 2 55 ? 177.391 152.796 180.412 1.00 20.00 59 GLN J O 1
ATOM 10798 N N . SER D 2 56 ? 178.759 151.043 180.566 1.00 20.00 60 SER J N 1
ATOM 10799 C CA . SER D 2 56 ? 179.411 151.230 179.268 1.00 20.00 60 SER J CA 1
ATOM 10800 C C . SER D 2 56 ? 178.460 151.016 178.075 1.00 20.00 60 SER J C 1
ATOM 10801 O O . SER D 2 56 ? 178.446 151.824 177.146 1.00 20.00 60 SER J O 1
ATOM 10809 N N . LYS D 2 57 ? 177.625 149.967 178.098 1.00 20.00 61 LYS J N 1
ATOM 10810 C CA . LYS D 2 57 ? 176.670 149.623 177.023 1.00 20.00 61 LYS J CA 1
ATOM 10811 C C . LYS D 2 57 ? 175.293 150.292 177.132 1.00 20.00 61 LYS J C 1
ATOM 10812 O O . LYS D 2 57 ? 174.404 149.962 176.354 1.00 20.00 61 LYS J O 1
ATOM 10831 N N . ARG D 2 58 ? 175.064 151.218 178.065 1.00 20.00 62 ARG J N 1
ATOM 10832 C CA . ARG D 2 58 ? 173.713 151.629 178.501 1.00 20.00 62 ARG J CA 1
ATOM 10833 C C . ARG D 2 58 ? 172.744 152.104 177.415 1.00 20.00 62 ARG J C 1
ATOM 10834 O O . ARG D 2 58 ? 171.544 152.001 177.623 1.00 20.00 62 ARG J O 1
ATOM 10855 N N . GLY D 2 59 ? 173.208 152.572 176.256 1.00 20.00 63 GLY J N 1
ATOM 10856 C CA . GLY D 2 59 ? 172.337 152.981 175.149 1.00 20.00 63 GLY J CA 1
ATOM 10857 C C . GLY D 2 59 ? 171.477 151.852 174.559 1.00 20.00 63 GLY J C 1
ATOM 10858 O O . GLY D 2 59 ? 170.362 152.112 174.126 1.00 20.00 63 GLY J O 1
ATOM 10862 N N . ILE D 2 60 ? 171.930 150.596 174.586 1.00 20.00 64 ILE J N 1
ATOM 10863 C CA . ILE D 2 60 ? 171.143 149.429 174.130 1.00 20.00 64 ILE J CA 1
ATOM 10864 C C . ILE D 2 60 ? 170.456 148.649 175.256 1.00 20.00 64 ILE J C 1
ATOM 10865 O O . ILE D 2 60 ? 169.814 147.632 175.006 1.00 20.00 64 ILE J O 1
ATOM 10881 N N . LEU D 2 61 ? 170.597 149.088 176.508 1.00 20.00 65 LEU J N 1
ATOM 10882 C CA . LEU D 2 61 ? 170.161 148.353 177.693 1.00 20.00 65 LEU J CA 1
ATOM 10883 C C . LEU D 2 61 ? 169.035 149.089 178.417 1.00 20.00 65 LEU J C 1
ATOM 10884 O O . LEU D 2 61 ? 168.987 150.312 178.446 1.00 20.00 65 LEU J O 1
ATOM 10900 N N . THR D 2 62 ? 168.161 148.333 179.068 1.00 20.00 66 THR J N 1
ATOM 10901 C CA . THR D 2 62 ? 167.375 148.833 180.201 1.00 20.00 66 THR J CA 1
ATOM 10902 C C . THR D 2 62 ? 168.141 148.511 181.482 1.00 20.00 66 THR J C 1
ATOM 10903 O O . THR D 2 62 ? 168.636 147.396 181.634 1.00 20.00 66 THR J O 1
ATOM 10914 N N . LEU D 2 63 ? 168.314 149.488 182.371 1.00 20.00 67 LEU J N 1
ATOM 10915 C CA . LEU D 2 63 ? 169.091 149.350 183.609 1.00 20.00 67 LEU J CA 1
ATOM 10916 C C . LEU D 2 63 ? 168.173 149.232 184.832 1.00 20.00 67 LEU J C 1
ATOM 10917 O O . LEU D 2 63 ? 167.249 150.028 184.981 1.00 20.00 67 LEU J O 1
ATOM 10933 N N . LYS D 2 64 ? 168.440 148.283 185.733 1.00 20.00 68 LYS J N 1
ATOM 10934 C CA . LYS D 2 64 ? 167.692 148.124 186.991 1.00 20.00 68 LYS J CA 1
ATOM 10935 C C . LYS D 2 64 ? 168.624 148.047 188.199 1.00 20.00 68 LYS J C 1
ATOM 10936 O O . LYS D 2 64 ? 169.646 147.371 188.174 1.00 20.00 68 LYS J O 1
ATOM 10955 N N . TYR D 2 65 ? 168.264 148.728 189.279 1.00 20.00 69 TYR J N 1
ATOM 10956 C CA . TYR D 2 65 ? 168.920 148.608 190.578 1.00 20.00 69 TYR J CA 1
ATOM 10957 C C . TYR D 2 65 ? 168.178 147.551 191.413 1.00 20.00 69 TYR J C 1
ATOM 10958 O O . TYR D 2 65 ? 166.998 147.740 191.696 1.00 20.00 69 TYR J O 1
ATOM 10976 N N . PRO D 2 66 ? 168.815 146.444 191.828 1.00 20.00 70 PRO J N 1
ATOM 10977 C CA . PRO D 2 66 ? 168.179 145.429 192.671 1.00 20.00 70 PRO J CA 1
ATOM 10978 C C . PRO D 2 66 ? 168.027 145.817 194.146 1.00 20.00 70 PRO J C 1
ATOM 10979 O O . PRO D 2 66 ? 167.476 145.031 194.908 1.00 20.00 70 PRO J O 1
ATOM 10990 N N . ILE D 2 67 ? 168.504 146.988 194.569 1.00 20.00 71 ILE J N 1
ATOM 10991 C CA . ILE D 2 67 ? 168.284 147.560 195.901 1.00 20.00 71 ILE J CA 1
ATOM 10992 C C . ILE D 2 67 ? 167.572 148.901 195.764 1.00 20.00 71 ILE J C 1
ATOM 10993 O O . ILE D 2 67 ? 167.991 149.750 194.976 1.00 20.00 71 ILE J O 1
ATOM 11009 N N . GLU D 2 68 ? 166.545 149.138 196.570 1.00 20.00 72 GLU J N 1
ATOM 11010 C CA . GLU D 2 68 ? 165.923 150.456 196.719 1.00 20.00 72 GLU J CA 1
ATOM 11011 C C . GLU D 2 68 ? 165.630 150.754 198.193 1.00 20.00 72 GLU J C 1
ATOM 11012 O O . GLU D 2 68 ? 165.227 149.863 198.931 1.00 20.00 72 GLU J O 1
ATOM 11024 N N . HIS D 2 69 ? 165.883 151.982 198.655 1.00 20.00 73 HIS J N 1
ATOM 11025 C CA . HIS D 2 69 ? 165.712 152.377 200.066 1.00 20.00 73 HIS J CA 1
ATOM 11026 C C . HIS D 2 69 ? 166.433 151.437 201.054 1.00 20.00 73 HIS J C 1
ATOM 11027 O O . HIS D 2 69 ? 165.944 151.154 202.142 1.00 20.00 73 HIS J O 1
ATOM 11041 N N . GLY D 2 70 ? 167.593 150.896 200.676 1.00 20.00 74 GLY J N 1
ATOM 11042 C CA . GLY D 2 70 ? 168.354 149.936 201.482 1.00 20.00 74 GLY J CA 1
ATOM 11043 C C . GLY D 2 70 ? 167.809 148.500 201.533 1.00 20.00 74 GLY J C 1
ATOM 11044 O O . GLY D 2 70 ? 168.387 147.669 202.224 1.00 20.00 74 GLY J O 1
ATOM 11048 N N . ILE D 2 71 ? 166.731 148.175 200.813 1.00 20.00 75 ILE J N 1
ATOM 11049 C CA . ILE D 2 71 ? 166.104 146.844 200.778 1.00 20.00 75 ILE J CA 1
ATOM 11050 C C . ILE D 2 71 ? 166.413 146.157 199.447 1.00 20.00 75 ILE J C 1
ATOM 11051 O O . ILE D 2 71 ? 166.232 146.761 198.394 1.00 20.00 75 ILE J O 1
ATOM 11067 N N . ILE D 2 72 ? 166.876 144.906 199.467 1.00 20.00 76 ILE J N 1
ATOM 11068 C CA . ILE D 2 72 ? 167.102 144.116 198.251 1.00 20.00 76 ILE J CA 1
ATOM 11069 C C . ILE D 2 72 ? 165.749 143.653 197.703 1.00 20.00 76 ILE J C 1
ATOM 11070 O O . ILE D 2 72 ? 165.070 142.818 198.296 1.00 20.00 76 ILE J O 1
ATOM 11086 N N . THR D 2 73 ? 165.330 144.215 196.571 1.00 20.00 77 THR J N 1
ATOM 11087 C CA . THR D 2 73 ? 164.019 143.952 195.954 1.00 20.00 77 THR J CA 1
ATOM 11088 C C . THR D 2 73 ? 164.072 142.926 194.818 1.00 20.00 77 THR J C 1
ATOM 11089 O O . THR D 2 73 ? 163.030 142.401 194.433 1.00 20.00 77 THR J O 1
ATOM 11100 N N . ASN D 2 74 ? 165.257 142.575 194.306 1.00 20.00 78 ASN J N 1
ATOM 11101 C CA . ASN D 2 74 ? 165.436 141.497 193.331 1.00 20.00 78 ASN J CA 1
ATOM 11102 C C . ASN D 2 74 ? 166.648 140.618 193.677 1.00 20.00 78 ASN J C 1
ATOM 11103 O O . ASN D 2 74 ? 167.795 140.981 193.426 1.00 20.00 78 ASN J O 1
ATOM 11114 N N . TRP D 2 75 ? 166.390 139.455 194.269 1.00 20.00 79 TRP J N 1
ATOM 11115 C CA . TRP D 2 75 ? 167.419 138.547 194.777 1.00 20.00 79 TRP J CA 1
ATOM 11116 C C . TRP D 2 75 ? 168.210 137.833 193.684 1.00 20.00 79 TRP J C 1
ATOM 11117 O O . TRP D 2 75 ? 169.416 137.668 193.823 1.00 20.00 79 TRP J O 1
ATOM 11138 N N . ASP D 2 76 ? 167.564 137.472 192.578 1.00 20.00 80 ASP J N 1
ATOM 11139 C CA . ASP D 2 76 ? 168.204 136.883 191.397 1.00 20.00 80 ASP J CA 1
ATOM 11140 C C . ASP D 2 76 ? 169.287 137.826 190.833 1.00 20.00 80 ASP J C 1
ATOM 11141 O O . ASP D 2 76 ? 170.398 137.414 190.493 1.00 20.00 80 ASP J O 1
ATOM 11150 N N . ASP D 2 77 ? 169.004 139.128 190.780 1.00 20.00 81 ASP J N 1
ATOM 11151 C CA . ASP D 2 77 ? 169.963 140.138 190.345 1.00 20.00 81 ASP J CA 1
ATOM 11152 C C . ASP D 2 77 ? 170.988 140.530 191.419 1.00 20.00 81 ASP J C 1
ATOM 11153 O O . ASP D 2 77 ? 172.110 140.873 191.068 1.00 20.00 81 ASP J O 1
ATOM 11162 N N . MET D 2 78 ? 170.689 140.407 192.714 1.00 20.00 82 MET J N 1
ATOM 11163 C CA . MET D 2 78 ? 171.687 140.588 193.771 1.00 20.00 82 MET J CA 1
ATOM 11164 C C . MET D 2 78 ? 172.705 139.447 193.838 1.00 20.00 82 MET J C 1
ATOM 11165 O O . MET D 2 78 ? 173.889 139.696 194.045 1.00 20.00 82 MET J O 1
ATOM 11179 N N . GLU D 2 79 ? 172.303 138.202 193.580 1.00 20.00 83 GLU J N 1
ATOM 11180 C CA . GLU D 2 79 ? 173.247 137.089 193.456 1.00 20.00 83 GLU J CA 1
ATOM 11181 C C . GLU D 2 79 ? 174.198 137.263 192.265 1.00 20.00 83 GLU J C 1
ATOM 11182 O O . GLU D 2 79 ? 175.362 136.900 192.383 1.00 20.00 83 GLU J O 1
ATOM 11194 N N . LYS D 2 80 ? 173.771 137.886 191.158 1.00 20.00 84 LYS J N 1
ATOM 11195 C CA . LYS D 2 80 ? 174.684 138.258 190.061 1.00 20.00 84 LYS J CA 1
ATOM 11196 C C . LYS D 2 80 ? 175.690 139.340 190.457 1.00 20.00 84 LYS J C 1
ATOM 11197 O O . LYS D 2 80 ? 176.866 139.216 190.138 1.00 20.00 84 LYS J O 1
ATOM 11216 N N . ILE D 2 81 ? 175.265 140.375 191.183 1.00 20.00 85 ILE J N 1
ATOM 11217 C CA . ILE D 2 81 ? 176.162 141.431 191.679 1.00 20.00 85 ILE J CA 1
ATOM 11218 C C . ILE D 2 81 ? 177.188 140.890 192.688 1.00 20.00 85 ILE J C 1
ATOM 11219 O O . ILE D 2 81 ? 178.369 141.224 192.591 1.00 20.00 85 ILE J O 1
ATOM 11235 N N . TRP D 2 82 ? 176.803 140.015 193.620 1.00 20.00 86 TRP J N 1
ATOM 11236 C CA . TRP D 2 82 ? 177.757 139.371 194.533 1.00 20.00 86 TRP J CA 1
ATOM 11237 C C . TRP D 2 82 ? 178.708 138.413 193.827 1.00 20.00 86 TRP J C 1
ATOM 11238 O O . TRP D 2 82 ? 179.902 138.431 194.108 1.00 20.00 86 TRP J O 1
ATOM 11259 N N . HIS D 2 83 ? 178.231 137.624 192.864 1.00 20.00 87 HIS J N 1
ATOM 11260 C CA . HIS D 2 83 ? 179.080 136.732 192.076 1.00 20.00 87 HIS J CA 1
ATOM 11261 C C . HIS D 2 83 ? 180.125 137.512 191.260 1.00 20.00 87 HIS J C 1
ATOM 11262 O O . HIS D 2 83 ? 181.318 137.230 191.356 1.00 20.00 87 HIS J O 1
ATOM 11276 N N . HIS D 2 84 ? 179.721 138.587 190.578 1.00 20.00 88 HIS J N 1
ATOM 11277 C CA . HIS D 2 84 ? 180.644 139.520 189.927 1.00 20.00 88 HIS J CA 1
ATOM 11278 C C . HIS D 2 84 ? 181.662 140.131 190.904 1.00 20.00 88 HIS J C 1
ATOM 11279 O O . HIS D 2 84 ? 182.847 140.216 190.595 1.00 20.00 88 HIS J O 1
ATOM 11293 N N . THR D 2 85 ? 181.230 140.501 192.110 1.00 20.00 89 THR J N 1
ATOM 11294 C CA . THR D 2 85 ? 182.117 141.037 193.154 1.00 20.00 89 THR J CA 1
ATOM 11295 C C . THR D 2 85 ? 183.214 140.050 193.541 1.00 20.00 89 THR J C 1
ATOM 11296 O O . THR D 2 85 ? 184.386 140.405 193.496 1.00 20.00 89 THR J O 1
ATOM 11307 N N . PHE D 2 86 ? 182.882 138.814 193.910 1.00 20.00 90 PHE J N 1
ATOM 11308 C CA . PHE D 2 86 ? 183.879 137.842 194.371 1.00 20.00 90 PHE J CA 1
ATOM 11309 C C . PHE D 2 86 ? 184.760 137.300 193.244 1.00 20.00 90 PHE J C 1
ATOM 11310 O O . PHE D 2 86 ? 185.979 137.274 193.383 1.00 20.00 90 PHE J O 1
ATOM 11327 N N . TYR D 2 87 ? 184.171 136.861 192.128 1.00 20.00 91 TYR J N 1
ATOM 11328 C CA . TYR D 2 87 ? 184.897 136.080 191.129 1.00 20.00 91 TYR J CA 1
ATOM 11329 C C . TYR D 2 87 ? 185.596 136.918 190.049 1.00 20.00 91 TYR J C 1
ATOM 11330 O O . TYR D 2 87 ? 186.660 136.513 189.587 1.00 20.00 91 TYR J O 1
ATOM 11348 N N . ASN D 2 88 ? 185.085 138.096 189.680 1.00 20.00 92 ASN J N 1
ATOM 11349 C CA . ASN D 2 88 ? 185.765 138.990 188.734 1.00 20.00 92 ASN J CA 1
ATOM 11350 C C . ASN D 2 88 ? 186.557 140.093 189.439 1.00 20.00 92 ASN J C 1
ATOM 11351 O O . ASN D 2 88 ? 187.742 140.285 189.157 1.00 20.00 92 ASN J O 1
ATOM 11362 N N . GLU D 2 89 ? 185.910 140.845 190.328 1.00 20.00 93 GLU J N 1
ATOM 11363 C CA . GLU D 2 89 ? 186.458 142.096 190.851 1.00 20.00 93 GLU J CA 1
ATOM 11364 C C . GLU D 2 89 ? 187.455 141.895 192.004 1.00 20.00 93 GLU J C 1
ATOM 11365 O O . GLU D 2 89 ? 188.572 142.397 191.930 1.00 20.00 93 GLU J O 1
ATOM 11377 N N . LEU D 2 90 ? 187.107 141.129 193.045 1.00 20.00 94 LEU J N 1
ATOM 11378 C CA . LEU D 2 90 ? 188.051 140.721 194.099 1.00 20.00 94 LEU J CA 1
ATOM 11379 C C . LEU D 2 90 ? 188.912 139.522 193.696 1.00 20.00 94 LEU J C 1
ATOM 11380 O O . LEU D 2 90 ? 189.989 139.336 194.256 1.00 20.00 94 LEU J O 1
ATOM 11396 N N . ARG D 2 91 ? 188.460 138.743 192.708 1.00 20.00 95 ARG J N 1
ATOM 11397 C CA . ARG D 2 91 ? 189.209 137.652 192.063 1.00 20.00 95 ARG J CA 1
ATOM 11398 C C . ARG D 2 91 ? 189.611 136.549 193.041 1.00 20.00 95 ARG J C 1
ATOM 11399 O O . ARG D 2 91 ? 190.765 136.137 193.092 1.00 20.00 95 ARG J O 1
ATOM 11420 N N . VAL D 2 92 ? 188.660 136.102 193.861 1.00 20.00 96 VAL J N 1
ATOM 11421 C CA . VAL D 2 92 ? 188.928 135.233 195.007 1.00 20.00 96 VAL J CA 1
ATOM 11422 C C . VAL D 2 92 ? 187.792 134.239 195.268 1.00 20.00 96 VAL J C 1
ATOM 11423 O O . VAL D 2 92 ? 186.628 134.533 195.009 1.00 20.00 96 VAL J O 1
ATOM 11436 N N . ALA D 2 93 ? 188.107 133.054 195.795 1.00 20.00 97 ALA J N 1
ATOM 11437 C CA . ALA D 2 93 ? 187.106 132.043 196.139 1.00 20.00 97 ALA J CA 1
ATOM 11438 C C . ALA D 2 93 ? 186.512 132.302 197.541 1.00 20.00 97 ALA J C 1
ATOM 11439 O O . ALA D 2 93 ? 187.243 132.234 198.532 1.00 20.00 97 ALA J O 1
ATOM 11446 N N . PRO D 2 94 ? 185.199 132.565 197.686 1.00 20.00 98 PRO J N 1
ATOM 11447 C CA . PRO D 2 94 ? 184.619 132.950 198.976 1.00 20.00 98 PRO J CA 1
ATOM 11448 C C . PRO D 2 94 ? 184.660 131.846 200.055 1.00 20.00 98 PRO J C 1
ATOM 11449 O O . PRO D 2 94 ? 184.570 132.153 201.239 1.00 20.00 98 PRO J O 1
ATOM 11460 N N . GLU D 2 95 ? 184.891 130.577 199.701 1.00 20.00 99 GLU J N 1
ATOM 11461 C CA . GLU D 2 95 ? 185.061 129.479 200.665 1.00 20.00 99 GLU J CA 1
ATOM 11462 C C . GLU D 2 95 ? 186.267 129.644 201.608 1.00 20.00 99 GLU J C 1
ATOM 11463 O O . GLU D 2 95 ? 186.313 129.030 202.670 1.00 20.00 99 GLU J O 1
ATOM 11475 N N . GLU D 2 96 ? 187.245 130.472 201.239 1.00 20.00 100 GLU J N 1
ATOM 11476 C CA . GLU D 2 96 ? 188.431 130.742 202.053 1.00 20.00 100 GLU J CA 1
ATOM 11477 C C . GLU D 2 96 ? 188.284 131.968 202.985 1.00 20.00 100 GLU J C 1
ATOM 11478 O O . GLU D 2 96 ? 189.112 132.146 203.874 1.00 20.00 100 GLU J O 1
ATOM 11490 N N . HIS D 2 97 ? 187.266 132.825 202.812 1.00 20.00 101 HIS J N 1
ATOM 11491 C CA . HIS D 2 97 ? 187.243 134.177 203.399 1.00 20.00 101 HIS J CA 1
ATOM 11492 C C . HIS D 2 97 ? 185.994 134.497 204.243 1.00 20.00 101 HIS J C 1
ATOM 11493 O O . HIS D 2 97 ? 184.892 134.595 203.698 1.00 20.00 101 HIS J O 1
ATOM 11507 N N . PRO D 2 98 ? 186.137 134.776 205.553 1.00 20.00 102 PRO J N 1
ATOM 11508 C CA . PRO D 2 98 ? 185.086 135.406 206.346 1.00 20.00 102 PRO J CA 1
ATOM 11509 C C . PRO D 2 98 ? 184.604 136.708 205.701 1.00 20.00 102 PRO J C 1
ATOM 11510 O O . PRO D 2 98 ? 185.426 137.514 205.271 1.00 20.00 102 PRO J O 1
ATOM 11521 N N . THR D 2 99 ? 183.290 136.912 205.601 1.00 20.00 103 THR J N 1
ATOM 11522 C CA . THR D 2 99 ? 182.713 138.037 204.844 1.00 20.00 103 THR J CA 1
ATOM 11523 C C . THR D 2 99 ? 181.864 138.955 205.721 1.00 20.00 103 THR J C 1
ATOM 11524 O O . THR D 2 99 ? 180.874 138.524 206.301 1.00 20.00 103 THR J O 1
ATOM 11535 N N . LEU D 2 100 ? 182.232 140.232 205.800 1.00 20.00 104 LEU J N 1
ATOM 11536 C CA . LEU D 2 100 ? 181.472 141.272 206.488 1.00 20.00 104 LEU J CA 1
ATOM 11537 C C . LEU D 2 100 ? 180.572 142.023 205.489 1.00 20.00 104 LEU J C 1
ATOM 11538 O O . LEU D 2 100 ? 181.083 142.662 204.574 1.00 20.00 104 LEU J O 1
ATOM 11554 N N . LEU D 2 101 ? 179.250 141.961 205.675 1.00 20.00 105 LEU J N 1
ATOM 11555 C CA . LEU D 2 101 ? 178.241 142.750 204.951 1.00 20.00 105 LEU J CA 1
ATOM 11556 C C . LEU D 2 101 ? 177.740 143.923 205.812 1.00 20.00 105 LEU J C 1
ATOM 11557 O O . LEU D 2 101 ? 177.992 143.977 207.013 1.00 20.00 105 LEU J O 1
ATOM 11573 N N . THR D 2 102 ? 176.985 144.856 205.232 1.00 20.00 106 THR J N 1
ATOM 11574 C CA . THR D 2 102 ? 176.431 146.009 205.962 1.00 20.00 106 THR J CA 1
ATOM 11575 C C . THR D 2 102 ? 174.944 146.228 205.701 1.00 20.00 106 THR J C 1
ATOM 11576 O O . THR D 2 102 ? 174.403 145.780 204.696 1.00 20.00 106 THR J O 1
ATOM 11587 N N . GLU D 2 103 ? 174.271 146.938 206.602 1.00 20.00 107 GLU J N 1
ATOM 11588 C CA . GLU D 2 103 ? 172.858 147.294 206.497 1.00 20.00 107 GLU J CA 1
ATOM 11589 C C . GLU D 2 103 ? 172.558 148.675 207.078 1.00 20.00 107 GLU J C 1
ATOM 11590 O O . GLU D 2 103 ? 173.206 149.130 208.019 1.00 20.00 107 GLU J O 1
ATOM 11602 N N . ALA D 2 104 ? 171.510 149.319 206.573 1.00 20.00 108 ALA J N 1
ATOM 11603 C CA . ALA D 2 104 ? 170.875 150.440 207.246 1.00 20.00 108 ALA J CA 1
ATOM 11604 C C . ALA D 2 104 ? 170.051 149.950 208.459 1.00 20.00 108 ALA J C 1
ATOM 11605 O O . ALA D 2 104 ? 169.522 148.839 208.428 1.00 20.00 108 ALA J O 1
ATOM 11612 N N . PRO D 2 105 ? 169.885 150.757 209.518 1.00 20.00 109 PRO J N 1
ATOM 11613 C CA . PRO D 2 105 ? 168.979 150.431 210.613 1.00 20.00 109 PRO J CA 1
ATOM 11614 C C . PRO D 2 105 ? 167.509 150.512 210.179 1.00 20.00 109 PRO J C 1
ATOM 11615 O O . PRO D 2 105 ? 167.169 151.096 209.145 1.00 20.00 109 PRO J O 1
ATOM 11626 N N . LEU D 2 106 ? 166.622 149.924 210.985 1.00 20.00 110 LEU J N 1
ATOM 11627 C CA . LEU D 2 106 ? 165.169 149.878 210.764 1.00 20.00 110 LEU J CA 1
ATOM 11628 C C . LEU D 2 106 ? 164.754 149.222 209.428 1.00 20.00 110 LEU J C 1
ATOM 11629 O O . LEU D 2 106 ? 163.656 149.455 208.925 1.00 20.00 110 LEU J O 1
ATOM 11645 N N . ASN D 2 107 ? 165.617 148.382 208.859 1.00 20.00 111 ASN J N 1
ATOM 11646 C CA . ASN D 2 107 ? 165.313 147.504 207.730 1.00 20.00 111 ASN J CA 1
ATOM 11647 C C . ASN D 2 107 ? 164.404 146.333 208.168 1.00 20.00 111 ASN J C 1
ATOM 11648 O O . ASN D 2 107 ? 164.404 145.962 209.345 1.00 20.00 111 ASN J O 1
ATOM 11659 N N . PRO D 2 108 ? 163.657 145.705 207.244 1.00 20.00 112 PRO J N 1
ATOM 11660 C CA . PRO D 2 108 ? 162.878 144.508 207.526 1.00 20.00 112 PRO J CA 1
ATOM 11661 C C . PRO D 2 108 ? 163.778 143.307 207.837 1.00 20.00 112 PRO J C 1
ATOM 11662 O O . PRO D 2 108 ? 164.798 143.091 207.184 1.00 20.00 112 PRO J O 1
ATOM 11673 N N . LYS D 2 109 ? 163.388 142.476 208.808 1.00 20.00 113 LYS J N 1
ATOM 11674 C CA . LYS D 2 109 ? 164.195 141.337 209.287 1.00 20.00 113 LYS J CA 1
ATOM 11675 C C . LYS D 2 109 ? 164.510 140.308 208.197 1.00 20.00 113 LYS J C 1
ATOM 11676 O O . LYS D 2 109 ? 165.616 139.774 208.159 1.00 20.00 113 LYS J O 1
ATOM 11695 N N . ALA D 2 110 ? 163.586 140.111 207.264 1.00 20.00 114 ALA J N 1
ATOM 11696 C CA . ALA D 2 110 ? 163.728 139.197 206.134 1.00 20.00 114 ALA J CA 1
ATOM 11697 C C . ALA D 2 110 ? 164.931 139.503 205.229 1.00 20.00 114 ALA J C 1
ATOM 11698 O O . ALA D 2 110 ? 165.511 138.581 204.660 1.00 20.00 114 ALA J O 1
ATOM 11705 N N . ASN D 2 111 ? 165.343 140.770 205.122 1.00 20.00 115 ASN J N 1
ATOM 11706 C CA . ASN D 2 111 ? 166.459 141.207 204.289 1.00 20.00 115 ASN J CA 1
ATOM 11707 C C . ASN D 2 111 ? 167.790 140.617 204.776 1.00 20.00 115 ASN J C 1
ATOM 11708 O O . ASN D 2 111 ? 168.500 139.980 204.002 1.00 20.00 115 ASN J O 1
ATOM 11719 N N . ARG D 2 112 ? 168.113 140.732 206.070 1.00 20.00 116 ARG J N 1
ATOM 11720 C CA . ARG D 2 112 ? 169.328 140.127 206.643 1.00 20.00 116 ARG J CA 1
ATOM 11721 C C . ARG D 2 112 ? 169.263 138.612 206.790 1.00 20.00 116 ARG J C 1
ATOM 11722 O O . ARG D 2 112 ? 170.302 137.965 206.695 1.00 20.00 116 ARG J O 1
ATOM 11743 N N . GLU D 2 113 ? 168.083 138.016 206.958 1.00 20.00 117 GLU J N 1
ATOM 11744 C CA . GLU D 2 113 ? 167.917 136.557 206.931 1.00 20.00 117 GLU J CA 1
ATOM 11745 C C . GLU D 2 113 ? 168.233 135.969 205.551 1.00 20.00 117 GLU J C 1
ATOM 11746 O O . GLU D 2 113 ? 169.024 135.036 205.453 1.00 20.00 117 GLU J O 1
ATOM 11758 N N . LYS D 2 114 ? 167.668 136.523 204.474 1.00 20.00 118 LYS J N 1
ATOM 11759 C CA . LYS D 2 114 ? 167.903 136.050 203.102 1.00 20.00 118 LYS J CA 1
ATOM 11760 C C . LYS D 2 114 ? 169.347 136.296 202.655 1.00 20.00 118 LYS J C 1
ATOM 11761 O O . LYS D 2 114 ? 169.972 135.423 202.063 1.00 20.00 118 LYS J O 1
ATOM 11780 N N . MET D 2 115 ? 169.922 137.433 203.042 1.00 20.00 119 MET J N 1
ATOM 11781 C CA . MET D 2 115 ? 171.335 137.777 202.858 1.00 20.00 119 MET J CA 1
ATOM 11782 C C . MET D 2 115 ? 172.267 136.802 203.602 1.00 20.00 119 MET J C 1
ATOM 11783 O O . MET D 2 115 ? 173.261 136.352 203.046 1.00 20.00 119 MET J O 1
ATOM 11797 N N . THR D 2 116 ? 171.914 136.393 204.822 1.00 20.00 120 THR J N 1
ATOM 11798 C CA . THR D 2 116 ? 172.608 135.344 205.598 1.00 20.00 120 THR J CA 1
ATOM 11799 C C . THR D 2 116 ? 172.529 133.979 204.927 1.00 20.00 120 THR J C 1
ATOM 11800 O O . THR D 2 116 ? 173.547 133.313 204.773 1.00 20.00 120 THR J O 1
ATOM 11811 N N . GLN D 2 117 ? 171.344 133.570 204.472 1.00 20.00 121 GLN J N 1
ATOM 11812 C CA . GLN D 2 117 ? 171.141 132.307 203.773 1.00 20.00 121 GLN J CA 1
ATOM 11813 C C . GLN D 2 117 ? 171.998 132.191 202.507 1.00 20.00 121 GLN J C 1
ATOM 11814 O O . GLN D 2 117 ? 172.704 131.205 202.338 1.00 20.00 121 GLN J O 1
ATOM 11828 N N . ILE D 2 118 ? 171.966 133.197 201.627 1.00 20.00 122 ILE J N 1
ATOM 11829 C CA . ILE D 2 118 ? 172.697 133.180 200.349 1.00 20.00 122 ILE J CA 1
ATOM 11830 C C . ILE D 2 118 ? 174.216 133.088 200.555 1.00 20.00 122 ILE J C 1
ATOM 11831 O O . ILE D 2 118 ? 174.893 132.362 199.834 1.00 20.00 122 ILE J O 1
ATOM 11847 N N . MET D 2 119 ? 174.774 133.760 201.560 1.00 20.00 123 MET J N 1
ATOM 11848 C CA . MET D 2 119 ? 176.208 133.678 201.838 1.00 20.00 123 MET J CA 1
ATOM 11849 C C . MET D 2 119 ? 176.652 132.279 202.272 1.00 20.00 123 MET J C 1
ATOM 11850 O O . MET D 2 119 ? 177.702 131.805 201.840 1.00 20.00 123 MET J O 1
ATOM 11864 N N . PHE D 2 120 ? 175.856 131.587 203.086 1.00 20.00 124 PHE J N 1
ATOM 11865 C CA . PHE D 2 120 ? 176.171 130.229 203.523 1.00 20.00 124 PHE J CA 1
ATOM 11866 C C . PHE D 2 120 ? 175.750 129.120 202.541 1.00 20.00 124 PHE J C 1
ATOM 11867 O O . PHE D 2 120 ? 176.345 128.050 202.589 1.00 20.00 124 PHE J O 1
ATOM 11884 N N . GLU D 2 121 ? 174.777 129.334 201.651 1.00 20.00 125 GLU J N 1
ATOM 11885 C CA . GLU D 2 121 ? 174.281 128.303 200.720 1.00 20.00 125 GLU J CA 1
ATOM 11886 C C . GLU D 2 121 ? 174.687 128.502 199.251 1.00 20.00 125 GLU J C 1
ATOM 11887 O O . GLU D 2 121 ? 175.020 127.523 198.587 1.00 20.00 125 GLU J O 1
ATOM 11899 N N . THR D 2 122 ? 174.704 129.730 198.719 1.00 20.00 126 THR J N 1
ATOM 11900 C CA . THR D 2 122 ? 175.157 129.992 197.342 1.00 20.00 126 THR J CA 1
ATOM 11901 C C . THR D 2 122 ? 176.677 130.136 197.283 1.00 20.00 126 THR J C 1
ATOM 11902 O O . THR D 2 122 ? 177.309 129.528 196.423 1.00 20.00 126 THR J O 1
ATOM 11913 N N . PHE D 2 123 ? 177.279 130.902 198.200 1.00 20.00 127 PHE J N 1
ATOM 11914 C CA . PHE D 2 123 ? 178.719 131.204 198.194 1.00 20.00 127 PHE J CA 1
ATOM 11915 C C . PHE D 2 123 ? 179.552 130.368 199.180 1.00 20.00 127 PHE J C 1
ATOM 11916 O O . PHE D 2 123 ? 180.775 130.369 199.087 1.00 20.00 127 PHE J O 1
ATOM 11933 N N . ASN D 2 124 ? 178.916 129.640 200.099 1.00 20.00 128 ASN J N 1
ATOM 11934 C CA . ASN D 2 124 ? 179.552 128.762 201.095 1.00 20.00 128 ASN J CA 1
ATOM 11935 C C . ASN D 2 124 ? 180.702 129.425 201.895 1.00 20.00 128 ASN J C 1
ATOM 11936 O O . ASN D 2 124 ? 181.753 128.825 202.106 1.00 20.00 128 ASN J O 1
ATOM 11947 N N . VAL D 2 125 ? 180.519 130.665 202.354 1.00 20.00 129 VAL J N 1
ATOM 11948 C CA . VAL D 2 125 ? 181.517 131.356 203.194 1.00 20.00 129 VAL J CA 1
ATOM 11949 C C . VAL D 2 125 ? 181.747 130.597 204.511 1.00 20.00 129 VAL J C 1
ATOM 11950 O O . VAL D 2 125 ? 180.806 130.018 205.055 1.00 20.00 129 VAL J O 1
ATOM 11963 N N . PRO D 2 126 ? 182.965 130.596 205.086 1.00 20.00 130 PRO J N 1
ATOM 11964 C CA . PRO D 2 126 ? 183.223 129.893 206.341 1.00 20.00 130 PRO J CA 1
ATOM 11965 C C . PRO D 2 126 ? 182.567 130.584 207.540 1.00 20.00 130 PRO J C 1
ATOM 11966 O O . PRO D 2 126 ? 182.095 129.919 208.462 1.00 20.00 130 PRO J O 1
ATOM 11977 N N . ALA D 2 127 ? 182.521 131.916 207.517 1.00 20.00 131 ALA J N 1
ATOM 11978 C CA . ALA D 2 127 ? 181.933 132.760 208.544 1.00 20.00 131 ALA J CA 1
ATOM 11979 C C . ALA D 2 127 ? 181.467 134.103 207.954 1.00 20.00 131 ALA J C 1
ATOM 11980 O O . ALA D 2 127 ? 181.923 134.521 206.889 1.00 20.00 131 ALA J O 1
ATOM 11987 N N . MET D 2 128 ? 180.532 134.772 208.619 1.00 20.00 132 MET J N 1
ATOM 11988 C CA . MET D 2 128 ? 179.776 135.895 208.070 1.00 20.00 132 MET J CA 1
ATOM 11989 C C . MET D 2 128 ? 179.334 136.845 209.189 1.00 20.00 132 MET J C 1
ATOM 11990 O O . MET D 2 128 ? 179.167 136.415 210.328 1.00 20.00 132 MET J O 1
ATOM 12004 N N . TYR D 2 129 ? 179.155 138.131 208.915 1.00 20.00 133 TYR J N 1
ATOM 12005 C CA . TYR D 2 129 ? 178.595 139.098 209.870 1.00 20.00 133 TYR J CA 1
ATOM 12006 C C . TYR D 2 129 ? 177.877 140.220 209.120 1.00 20.00 133 TYR J C 1
ATOM 12007 O O . TYR D 2 129 ? 178.317 140.597 208.036 1.00 20.00 133 TYR J O 1
ATOM 12025 N N . VAL D 2 130 ? 176.815 140.796 209.687 1.00 20.00 134 VAL J N 1
ATOM 12026 C CA . VAL D 2 130 ? 176.155 141.992 209.138 1.00 20.00 134 VAL J CA 1
ATOM 12027 C C . VAL D 2 130 ? 176.284 143.147 210.130 1.00 20.00 134 VAL J C 1
ATOM 12028 O O . VAL D 2 130 ? 175.715 143.097 211.214 1.00 20.00 134 VAL J O 1
ATOM 12041 N N . ALA D 2 131 ? 177.026 144.198 209.784 1.00 20.00 135 ALA J N 1
ATOM 12042 C CA . ALA D 2 131 ? 177.165 145.407 210.601 1.00 20.00 135 ALA J CA 1
ATOM 12043 C C . ALA D 2 131 ? 176.159 146.509 210.225 1.00 20.00 135 ALA J C 1
ATOM 12044 O O . ALA D 2 131 ? 175.770 146.643 209.067 1.00 20.00 135 ALA J O 1
ATOM 12051 N N . ILE D 2 132 ? 175.781 147.363 211.174 1.00 20.00 136 ILE J N 1
ATOM 12052 C CA . ILE D 2 132 ? 175.035 148.595 210.879 1.00 20.00 136 ILE J CA 1
ATOM 12053 C C . ILE D 2 132 ? 175.977 149.642 210.284 1.00 20.00 136 ILE J C 1
ATOM 12054 O O . ILE D 2 132 ? 176.999 149.975 210.877 1.00 20.00 136 ILE J O 1
ATOM 12070 N N . GLN D 2 133 ? 175.617 150.208 209.137 1.00 20.00 137 GLN J N 1
ATOM 12071 C CA . GLN D 2 133 ? 176.453 151.131 208.372 1.00 20.00 137 GLN J CA 1
ATOM 12072 C C . GLN D 2 133 ? 177.009 152.296 209.198 1.00 20.00 137 GLN J C 1
ATOM 12073 O O . GLN D 2 133 ? 178.208 152.528 209.185 1.00 20.00 137 GLN J O 1
ATOM 12087 N N . ALA D 2 134 ? 176.183 153.008 209.961 1.00 20.00 138 ALA J N 1
ATOM 12088 C CA . ALA D 2 134 ? 176.645 154.166 210.711 1.00 20.00 138 ALA J CA 1
ATOM 12089 C C . ALA D 2 134 ? 177.622 153.864 211.865 1.00 20.00 138 ALA J C 1
ATOM 12090 O O . ALA D 2 134 ? 178.457 154.712 212.166 1.00 20.00 138 ALA J O 1
ATOM 12097 N N . VAL D 2 135 ? 177.605 152.684 212.502 1.00 20.00 139 VAL J N 1
ATOM 12098 C CA . VAL D 2 135 ? 178.632 152.395 213.527 1.00 20.00 139 VAL J CA 1
ATOM 12099 C C . VAL D 2 135 ? 180.008 152.231 212.886 1.00 20.00 139 VAL J C 1
ATOM 12100 O O . VAL D 2 135 ? 181.008 152.646 213.464 1.00 20.00 139 VAL J O 1
ATOM 12113 N N . LEU D 2 136 ? 180.070 151.726 211.651 1.00 20.00 140 LEU J N 1
ATOM 12114 C CA . LEU D 2 136 ? 181.295 151.663 210.865 1.00 20.00 140 LEU J CA 1
ATOM 12115 C C . LEU D 2 136 ? 181.828 153.055 210.525 1.00 20.00 140 LEU J C 1
ATOM 12116 O O . LEU D 2 136 ? 183.020 153.297 210.672 1.00 20.00 140 LEU J O 1
ATOM 12132 N N . SER D 2 137 ? 180.978 154.018 210.176 1.00 20.00 141 SER J N 1
ATOM 12133 C CA . SER D 2 137 ? 181.421 155.403 209.988 1.00 20.00 141 SER J CA 1
ATOM 12134 C C . SER D 2 137 ? 182.106 155.981 211.229 1.00 20.00 141 SER J C 1
ATOM 12135 O O . SER D 2 137 ? 183.076 156.723 211.096 1.00 20.00 141 SER J O 1
ATOM 12143 N N . LEU D 2 138 ? 181.670 155.608 212.436 1.00 20.00 142 LEU J N 1
ATOM 12144 C CA . LEU D 2 138 ? 182.307 156.022 213.683 1.00 20.00 142 LEU J CA 1
ATOM 12145 C C . LEU D 2 138 ? 183.659 155.318 213.936 1.00 20.00 142 LEU J C 1
ATOM 12146 O O . LEU D 2 138 ? 184.600 155.984 214.361 1.00 20.00 142 LEU J O 1
ATOM 12162 N N . TYR D 2 139 ? 183.826 154.036 213.586 1.00 20.00 143 TYR J N 1
ATOM 12163 C CA . TYR D 2 139 ? 185.148 153.379 213.553 1.00 20.00 143 TYR J CA 1
ATOM 12164 C C . TYR D 2 139 ? 186.120 154.092 212.601 1.00 20.00 143 TYR J C 1
ATOM 12165 O O . TYR D 2 139 ? 187.256 154.358 212.977 1.00 20.00 143 TYR J O 1
ATOM 12183 N N . ALA D 2 140 ? 185.689 154.448 211.388 1.00 20.00 144 ALA J N 1
ATOM 12184 C CA . ALA D 2 140 ? 186.518 155.185 210.434 1.00 20.00 144 ALA J CA 1
ATOM 12185 C C . ALA D 2 140 ? 186.923 156.574 210.944 1.00 20.00 144 ALA J C 1
ATOM 12186 O O . ALA D 2 140 ? 188.044 157.022 210.718 1.00 20.00 144 ALA J O 1
ATOM 12193 N N . SER D 2 141 ? 186.031 157.243 211.673 1.00 20.00 145 SER J N 1
ATOM 12194 C CA . SER D 2 141 ? 186.293 158.533 212.317 1.00 20.00 145 SER J CA 1
ATOM 12195 C C . SER D 2 141 ? 187.249 158.445 213.519 1.00 20.00 145 SER J C 1
ATOM 12196 O O . SER D 2 141 ? 187.762 159.460 213.984 1.00 20.00 145 SER J O 1
ATOM 12204 N N . GLY D 2 142 ? 187.523 157.240 214.022 1.00 20.00 146 GLY J N 1
ATOM 12205 C CA . GLY D 2 142 ? 188.454 156.990 215.120 1.00 20.00 146 GLY J CA 1
ATOM 12206 C C . GLY D 2 142 ? 187.931 157.376 216.505 1.00 20.00 146 GLY J C 1
ATOM 12207 O O . GLY D 2 142 ? 188.738 157.656 217.388 1.00 20.00 146 GLY J O 1
ATOM 12211 N N . ARG D 2 143 ? 186.611 157.429 216.719 1.00 20.00 147 ARG J N 1
ATOM 12212 C CA . ARG D 2 143 ? 185.999 157.902 217.976 1.00 20.00 147 ARG J CA 1
ATOM 12213 C C . ARG D 2 143 ? 184.896 156.978 218.486 1.00 20.00 147 ARG J C 1
ATOM 12214 O O . ARG D 2 143 ? 184.359 156.180 217.729 1.00 20.00 147 ARG J O 1
ATOM 12235 N N . THR D 2 144 ? 184.564 157.057 219.770 1.00 20.00 148 THR J N 1
ATOM 12236 C CA . THR D 2 144 ? 183.551 156.209 220.439 1.00 20.00 148 THR J CA 1
ATOM 12237 C C . THR D 2 144 ? 182.287 156.964 220.864 1.00 20.00 148 THR J C 1
ATOM 12238 O O . THR D 2 144 ? 181.323 156.338 221.288 1.00 20.00 148 THR J O 1
ATOM 12249 N N . THR D 2 145 ? 182.250 158.287 220.700 1.00 20.00 149 THR J N 1
ATOM 12250 C CA . THR D 2 145 ? 181.077 159.146 220.914 1.00 20.00 149 THR J CA 1
ATOM 12251 C C . THR D 2 145 ? 180.825 160.008 219.686 1.00 20.00 149 THR J C 1
ATOM 12252 O O . THR D 2 145 ? 181.754 160.573 219.115 1.00 20.00 149 THR J O 1
ATOM 12263 N N . GLY D 2 146 ? 179.569 160.147 219.295 1.00 20.00 150 GLY J N 1
ATOM 12264 C CA . GLY D 2 146 ? 179.125 161.025 218.227 1.00 20.00 150 GLY J CA 1
ATOM 12265 C C . GLY D 2 146 ? 177.777 160.610 217.671 1.00 20.00 150 GLY J C 1
ATOM 12266 O O . GLY D 2 146 ? 177.358 159.467 217.810 1.00 20.00 150 GLY J O 1
ATOM 12270 N N . ILE D 2 147 ? 177.089 161.535 217.016 1.00 20.00 151 ILE J N 1
ATOM 12271 C CA . ILE D 2 147 ? 175.896 161.227 216.226 1.00 20.00 151 ILE J CA 1
ATOM 12272 C C . ILE D 2 147 ? 176.270 161.220 214.746 1.00 20.00 151 ILE J C 1
ATOM 12273 O O . ILE D 2 147 ? 176.802 162.190 214.215 1.00 20.00 151 ILE J O 1
ATOM 12289 N N . VAL D 2 148 ? 176.041 160.099 214.078 1.00 20.00 152 VAL J N 1
ATOM 12290 C CA . VAL D 2 148 ? 176.431 159.912 212.679 1.00 20.00 152 VAL J CA 1
ATOM 12291 C C . VAL D 2 148 ? 175.250 160.240 211.787 1.00 20.00 152 VAL J C 1
ATOM 12292 O O . VAL D 2 148 ? 174.186 159.706 212.033 1.00 20.00 152 VAL J O 1
ATOM 12305 N N . LEU D 2 149 ? 175.424 161.043 210.746 1.00 20.00 153 LEU J N 1
ATOM 12306 C CA . LEU D 2 149 ? 174.484 161.157 209.635 1.00 20.00 153 LEU J CA 1
ATOM 12307 C C . LEU D 2 149 ? 175.073 160.439 208.416 1.00 20.00 153 LEU J C 1
ATOM 12308 O O . LEU D 2 149 ? 176.041 160.923 207.838 1.00 20.00 153 LEU J O 1
ATOM 12324 N N . ASP D 2 150 ? 174.491 159.313 208.001 1.00 20.00 154 ASP J N 1
ATOM 12325 C CA . ASP D 2 150 ? 174.860 158.628 206.760 1.00 20.00 154 ASP J CA 1
ATOM 12326 C C . ASP D 2 150 ? 173.774 158.873 205.711 1.00 20.00 154 ASP J C 1
ATOM 12327 O O . ASP D 2 150 ? 172.600 158.625 205.977 1.00 20.00 154 ASP J O 1
ATOM 12336 N N . SER D 2 151 ? 174.137 159.361 204.527 1.00 20.00 155 SER J N 1
ATOM 12337 C CA . SER D 2 151 ? 173.211 159.394 203.395 1.00 20.00 155 SER J CA 1
ATOM 12338 C C . SER D 2 151 ? 173.864 158.958 202.092 1.00 20.00 155 SER J C 1
ATOM 12339 O O . SER D 2 151 ? 174.943 159.409 201.709 1.00 20.00 155 SER J O 1
ATOM 12347 N N . GLY D 2 152 ? 173.152 158.093 201.385 1.00 20.00 156 GLY J N 1
ATOM 12348 C CA . GLY D 2 152 ? 173.561 157.486 200.127 1.00 20.00 156 GLY J CA 1
ATOM 12349 C C . GLY D 2 152 ? 172.518 157.646 199.034 1.00 20.00 156 GLY J C 1
ATOM 12350 O O . GLY D 2 152 ? 171.916 158.703 198.887 1.00 20.00 156 GLY J O 1
ATOM 12354 N N . ASP D 2 153 ? 172.322 156.584 198.266 1.00 20.00 157 ASP J N 1
ATOM 12355 C CA . ASP D 2 153 ? 171.477 156.440 197.080 1.00 20.00 157 ASP J CA 1
ATOM 12356 C C . ASP D 2 153 ? 170.134 155.772 197.411 1.00 20.00 157 ASP J C 1
ATOM 12357 O O . ASP D 2 153 ? 169.692 154.855 196.729 1.00 20.00 157 ASP J O 1
ATOM 12366 N N . GLY D 2 154 ? 169.511 156.135 198.524 1.00 20.00 158 GLY J N 1
ATOM 12367 C CA . GLY D 2 154 ? 168.155 155.688 198.837 1.00 20.00 158 GLY J CA 1
ATOM 12368 C C . GLY D 2 154 ? 167.742 155.800 200.298 1.00 20.00 158 GLY J C 1
ATOM 12369 O O . GLY D 2 154 ? 166.576 156.032 200.581 1.00 20.00 158 GLY J O 1
ATOM 12373 N N . VAL D 2 155 ? 168.676 155.683 201.238 1.00 20.00 159 VAL J N 1
ATOM 12374 C CA . VAL D 2 155 ? 168.381 155.849 202.672 1.00 20.00 159 VAL J CA 1
ATOM 12375 C C . VAL D 2 155 ? 169.298 156.884 203.321 1.00 20.00 159 VAL J C 1
ATOM 12376 O O . VAL D 2 155 ? 170.501 156.938 203.064 1.00 20.00 159 VAL J O 1
ATOM 12389 N N . THR D 2 156 ? 168.709 157.718 204.167 1.00 20.00 160 THR J N 1
ATOM 12390 C CA . THR D 2 156 ? 169.375 158.599 205.124 1.00 20.00 160 THR J CA 1
ATOM 12391 C C . THR D 2 156 ? 169.108 158.064 206.525 1.00 20.00 160 THR J C 1
ATOM 12392 O O . THR D 2 156 ? 167.953 157.839 206.871 1.00 20.00 160 THR J O 1
ATOM 12403 N N . HIS D 2 157 ? 170.117 157.886 207.370 1.00 20.00 161 HIS J N 1
ATOM 12404 C CA . HIS D 2 157 ? 169.897 157.515 208.763 1.00 20.00 161 HIS J CA 1
ATOM 12405 C C . HIS D 2 157 ? 170.828 158.254 209.713 1.00 20.00 161 HIS J C 1
ATOM 12406 O O . HIS D 2 157 ? 171.923 158.668 209.335 1.00 20.00 161 HIS J O 1
ATOM 12420 N N . ASN D 2 158 ? 170.412 158.385 210.967 1.00 20.00 162 ASN J N 1
ATOM 12421 C CA . ASN D 2 158 ? 171.333 158.738 212.033 1.00 20.00 162 ASN J CA 1
ATOM 12422 C C . ASN D 2 158 ? 171.167 157.873 213.271 1.00 20.00 162 ASN J C 1
ATOM 12423 O O . ASN D 2 158 ? 170.062 157.509 213.656 1.00 20.00 162 ASN J O 1
ATOM 12434 N N . VAL D 2 159 ? 172.298 157.545 213.889 1.00 20.00 163 VAL J N 1
ATOM 12435 C CA . VAL D 2 159 ? 172.375 156.868 215.182 1.00 20.00 163 VAL J CA 1
ATOM 12436 C C . VAL D 2 159 ? 173.279 157.676 216.111 1.00 20.00 163 VAL J C 1
ATOM 12437 O O . VAL D 2 159 ? 174.428 157.944 215.761 1.00 20.00 163 VAL J O 1
ATOM 12450 N N . PRO D 2 160 ? 172.787 158.101 217.285 1.00 20.00 164 PRO J N 1
ATOM 12451 C CA . PRO D 2 160 ? 173.626 158.634 218.345 1.00 20.00 164 PRO J CA 1
ATOM 12452 C C . PRO D 2 160 ? 174.308 157.489 219.100 1.00 20.00 164 PRO J C 1
ATOM 12453 O O . PRO D 2 160 ? 173.676 156.507 219.487 1.00 20.00 164 PRO J O 1
ATOM 12464 N N . ILE D 2 161 ? 175.610 157.626 219.311 1.00 20.00 165 ILE J N 1
ATOM 12465 C CA . ILE D 2 161 ? 176.446 156.689 220.055 1.00 20.00 165 ILE J CA 1
ATOM 12466 C C . ILE D 2 161 ? 177.196 157.489 221.115 1.00 20.00 165 ILE J C 1
ATOM 12467 O O . ILE D 2 161 ? 177.730 158.560 220.828 1.00 20.00 165 ILE J O 1
ATOM 12483 N N . TYR D 2 162 ? 177.258 156.984 222.339 1.00 20.00 166 TYR J N 1
ATOM 12484 C CA . TYR D 2 162 ? 177.983 157.619 223.431 1.00 20.00 166 TYR J CA 1
ATOM 12485 C C . TYR D 2 162 ? 178.799 156.577 224.181 1.00 20.00 166 TYR J C 1
ATOM 12486 O O . TYR D 2 162 ? 178.249 155.589 224.648 1.00 20.00 166 TYR J O 1
ATOM 12504 N N . GLU D 2 163 ? 180.112 156.769 224.295 1.00 20.00 167 GLU J N 1
ATOM 12505 C CA . GLU D 2 163 ? 181.038 155.839 224.960 1.00 20.00 167 GLU J CA 1
ATOM 12506 C C . GLU D 2 163 ? 180.907 154.383 224.467 1.00 20.00 167 GLU J C 1
ATOM 12507 O O . GLU D 2 163 ? 181.035 153.430 225.232 1.00 20.00 167 GLU J O 1
ATOM 12519 N N . GLY D 2 164 ? 180.629 154.197 223.174 1.00 20.00 168 GLY J N 1
ATOM 12520 C CA . GLY D 2 164 ? 180.413 152.892 222.549 1.00 20.00 168 GLY J CA 1
ATOM 12521 C C . GLY D 2 164 ? 179.014 152.285 222.729 1.00 20.00 168 GLY J C 1
ATOM 12522 O O . GLY D 2 164 ? 178.779 151.179 222.250 1.00 20.00 168 GLY J O 1
ATOM 12526 N N . TYR D 2 165 ? 178.070 152.977 223.362 1.00 20.00 169 TYR J N 1
ATOM 12527 C CA . TYR D 2 165 ? 176.675 152.547 223.497 1.00 20.00 169 TYR J CA 1
ATOM 12528 C C . TYR D 2 165 ? 175.766 153.323 222.545 1.00 20.00 169 TYR J C 1
ATOM 12529 O O . TYR D 2 165 ? 175.722 154.549 222.589 1.00 20.00 169 TYR J O 1
ATOM 12547 N N . ALA D 2 166 ? 175.016 152.626 221.694 1.00 20.00 170 ALA J N 1
ATOM 12548 C CA . ALA D 2 166 ? 173.953 153.241 220.903 1.00 20.00 170 ALA J CA 1
ATOM 12549 C C . ALA D 2 166 ? 172.697 153.492 221.752 1.00 20.00 170 ALA J C 1
ATOM 12550 O O . ALA D 2 166 ? 172.470 152.800 222.745 1.00 20.00 170 ALA J O 1
ATOM 12557 N N . LEU D 2 167 ? 171.854 154.439 221.335 1.00 20.00 171 LEU J N 1
ATOM 12558 C CA . LEU D 2 167 ? 170.533 154.696 221.911 1.00 20.00 171 LEU J CA 1
ATOM 12559 C C . LEU D 2 167 ? 169.441 154.361 220.871 1.00 20.00 171 LEU J C 1
ATOM 12560 O O . LEU D 2 167 ? 169.035 155.242 220.119 1.00 20.00 171 LEU J O 1
ATOM 12576 N N . PRO D 2 168 ? 168.981 153.098 220.761 1.00 20.00 172 PRO J N 1
ATOM 12577 C CA . PRO D 2 168 ? 168.163 152.627 219.637 1.00 20.00 172 PRO J CA 1
ATOM 12578 C C . PRO D 2 168 ? 166.841 153.370 219.425 1.00 20.00 172 PRO J C 1
ATOM 12579 O O . PRO D 2 168 ? 166.401 153.555 218.295 1.00 20.00 172 PRO J O 1
ATOM 12590 N N . HIS D 2 169 ? 166.217 153.835 220.500 1.00 20.00 173 HIS J N 1
ATOM 12591 C CA . HIS D 2 169 ? 164.986 154.625 220.478 1.00 20.00 173 HIS J CA 1
ATOM 12592 C C . HIS D 2 169 ? 165.166 156.025 219.868 1.00 20.00 173 HIS J C 1
ATOM 12593 O O . HIS D 2 169 ? 164.194 156.618 219.401 1.00 20.00 173 HIS J O 1
ATOM 12607 N N . ALA D 2 170 ? 166.398 156.541 219.829 1.00 20.00 174 ALA J N 1
ATOM 12608 C CA . ALA D 2 170 ? 166.755 157.829 219.243 1.00 20.00 174 ALA J CA 1
ATOM 12609 C C . ALA D 2 170 ? 167.211 157.745 217.770 1.00 20.00 174 ALA J C 1
ATOM 12610 O O . ALA D 2 170 ? 167.418 158.784 217.149 1.00 20.00 174 ALA J O 1
ATOM 12617 N N . ILE D 2 171 ? 167.377 156.548 217.199 1.00 20.00 175 ILE J N 1
ATOM 12618 C CA . ILE D 2 171 ? 167.704 156.348 215.779 1.00 20.00 175 ILE J CA 1
ATOM 12619 C C . ILE D 2 171 ? 166.580 156.891 214.884 1.00 20.00 175 ILE J C 1
ATOM 12620 O O . ILE D 2 171 ? 165.409 156.588 215.103 1.00 20.00 175 ILE J O 1
ATOM 12636 N N . MET D 2 172 ? 166.933 157.650 213.847 1.00 20.00 176 MET J N 1
ATOM 12637 C CA . MET D 2 172 ? 165.997 158.210 212.861 1.00 20.00 176 MET J CA 1
ATOM 12638 C C . MET D 2 172 ? 166.332 157.698 211.458 1.00 20.00 176 MET J C 1
ATOM 12639 O O . MET D 2 172 ? 167.488 157.400 211.150 1.00 20.00 176 MET J O 1
ATOM 12653 N N . ARG D 2 173 ? 165.333 157.620 210.581 1.00 20.00 177 ARG J N 1
ATOM 12654 C CA . ARG D 2 173 ? 165.490 157.166 209.197 1.00 20.00 177 ARG J CA 1
ATOM 12655 C C . ARG D 2 173 ? 164.609 157.959 208.237 1.00 20.00 177 ARG J C 1
ATOM 12656 O O . ARG D 2 173 ? 163.407 158.042 208.454 1.00 20.00 177 ARG J O 1
ATOM 12677 N N . LEU D 2 174 ? 165.194 158.505 207.168 1.00 20.00 178 LEU J N 1
ATOM 12678 C CA . LEU D 2 174 ? 164.482 159.163 206.065 1.00 20.00 178 LEU J CA 1
ATOM 12679 C C . LEU D 2 174 ? 164.750 158.404 204.760 1.00 20.00 178 LEU J C 1
ATOM 12680 O O . LEU D 2 174 ? 165.891 158.290 204.327 1.00 20.00 178 LEU J O 1
ATOM 12696 N N . ASP D 2 175 ? 163.707 157.936 204.085 1.00 20.00 179 ASP J N 1
ATOM 12697 C CA . ASP D 2 175 ? 163.774 157.330 202.743 1.00 20.00 179 ASP J CA 1
ATOM 12698 C C . ASP D 2 175 ? 163.733 158.411 201.641 1.00 20.00 179 ASP J C 1
ATOM 12699 O O . ASP D 2 175 ? 162.905 158.387 200.738 1.00 20.00 179 ASP J O 1
ATOM 12708 N N . LEU D 2 176 ? 164.632 159.378 201.789 1.00 20.00 180 LEU J N 1
ATOM 12709 C CA . LEU D 2 176 ? 164.933 160.483 200.893 1.00 20.00 180 LEU J CA 1
ATOM 12710 C C . LEU D 2 176 ? 166.448 160.574 200.844 1.00 20.00 180 LEU J C 1
ATOM 12711 O O . LEU D 2 176 ? 167.050 161.013 201.825 1.00 20.00 180 LEU J O 1
ATOM 12727 N N . ALA D 2 177 ? 167.082 160.140 199.750 1.00 20.00 181 ALA J N 1
ATOM 12728 C CA . ALA D 2 177 ? 168.532 160.267 199.642 1.00 20.00 181 ALA J CA 1
ATOM 12729 C C . ALA D 2 177 ? 169.027 159.987 198.220 1.00 20.00 181 ALA J C 1
ATOM 12730 O O . ALA D 2 177 ? 168.872 158.881 197.722 1.00 20.00 181 ALA J O 1
ATOM 12737 N N . GLY D 2 178 ? 169.707 160.933 197.578 1.00 20.00 182 GLY J N 1
ATOM 12738 C CA . GLY D 2 178 ? 170.516 160.654 196.388 1.00 20.00 182 GLY J CA 1
ATOM 12739 C C . GLY D 2 178 ? 169.713 160.366 195.125 1.00 20.00 182 GLY J C 1
ATOM 12740 O O . GLY D 2 178 ? 169.631 161.225 194.252 1.00 20.00 182 GLY J O 1
ATOM 12744 N N . ARG D 2 179 ? 169.089 159.193 195.024 1.00 20.00 183 ARG J N 1
ATOM 12745 C CA . ARG D 2 179 ? 168.227 158.789 193.907 1.00 20.00 183 ARG J CA 1
ATOM 12746 C C . ARG D 2 179 ? 166.992 159.672 193.794 1.00 20.00 183 ARG J C 1
ATOM 12747 O O . ARG D 2 179 ? 166.644 160.099 192.704 1.00 20.00 183 ARG J O 1
ATOM 12768 N N . ASP D 2 180 ? 166.406 160.051 194.920 1.00 20.00 184 ASP J N 1
ATOM 12769 C CA . ASP D 2 180 ? 165.312 161.018 194.990 1.00 20.00 184 ASP J CA 1
ATOM 12770 C C . ASP D 2 180 ? 165.720 162.411 194.510 1.00 20.00 184 ASP J C 1
ATOM 12771 O O . ASP D 2 180 ? 164.922 163.113 193.908 1.00 20.00 184 ASP J O 1
ATOM 12780 N N . LEU D 2 181 ? 166.970 162.805 194.740 1.00 20.00 185 LEU J N 1
ATOM 12781 C CA . LEU D 2 181 ? 167.523 164.070 194.264 1.00 20.00 185 LEU J CA 1
ATOM 12782 C C . LEU D 2 181 ? 167.843 164.019 192.762 1.00 20.00 185 LEU J C 1
ATOM 12783 O O . LEU D 2 181 ? 167.638 165.011 192.077 1.00 20.00 185 LEU J O 1
ATOM 12799 N N . THR D 2 182 ? 168.292 162.877 192.233 1.00 20.00 186 THR J N 1
ATOM 12800 C CA . THR D 2 182 ? 168.435 162.646 190.786 1.00 20.00 186 THR J CA 1
ATOM 12801 C C . THR D 2 182 ? 167.076 162.721 190.092 1.00 20.00 186 THR J C 1
ATOM 12802 O O . THR D 2 182 ? 166.935 163.449 189.115 1.00 20.00 186 THR J O 1
ATOM 12813 N N . ASP D 2 183 ? 166.050 162.044 190.613 1.00 20.00 187 ASP J N 1
ATOM 12814 C CA . ASP D 2 183 ? 164.685 162.124 190.084 1.00 20.00 187 ASP J CA 1
ATOM 12815 C C . ASP D 2 183 ? 164.118 163.543 190.141 1.00 20.00 187 ASP J C 1
ATOM 12816 O O . ASP D 2 183 ? 163.472 163.985 189.194 1.00 20.00 187 ASP J O 1
ATOM 12825 N N . TYR D 2 184 ? 164.366 164.287 191.216 1.00 20.00 188 TYR J N 1
ATOM 12826 C CA . TYR D 2 184 ? 163.952 165.685 191.299 1.00 20.00 188 TYR J CA 1
ATOM 12827 C C . TYR D 2 184 ? 164.714 166.599 190.329 1.00 20.00 188 TYR J C 1
ATOM 12828 O O . TYR D 2 184 ? 164.106 167.469 189.718 1.00 20.00 188 TYR J O 1
ATOM 12846 N N . LEU D 2 185 ? 166.013 166.381 190.101 1.00 20.00 189 LEU J N 1
ATOM 12847 C CA . LEU D 2 185 ? 166.756 167.097 189.067 1.00 20.00 189 LEU J CA 1
ATOM 12848 C C . LEU D 2 185 ? 166.216 166.781 187.659 1.00 20.00 189 LEU J C 1
ATOM 12849 O O . LEU D 2 185 ? 165.981 167.716 186.903 1.00 20.00 189 LEU J O 1
ATOM 12865 N N . MET D 2 186 ? 165.897 165.523 187.318 1.00 20.00 190 MET J N 1
ATOM 12866 C CA . MET D 2 186 ? 165.177 165.193 186.075 1.00 20.00 190 MET J CA 1
ATOM 12867 C C . MET D 2 186 ? 163.856 165.962 185.943 1.00 20.00 190 MET J C 1
ATOM 12868 O O . MET D 2 186 ? 163.603 166.554 184.899 1.00 20.00 190 MET J O 1
ATOM 12882 N N . LYS D 2 187 ? 163.029 166.015 186.994 1.00 20.00 191 LYS J N 1
ATOM 12883 C CA . LYS D 2 187 ? 161.769 166.778 187.021 1.00 20.00 191 LYS J CA 1
ATOM 12884 C C . LYS D 2 187 ? 161.999 168.259 186.717 1.00 20.00 191 LYS J C 1
ATOM 12885 O O . LYS D 2 187 ? 161.323 168.843 185.879 1.00 20.00 191 LYS J O 1
ATOM 12904 N N . ILE D 2 188 ? 162.973 168.864 187.382 1.00 20.00 192 ILE J N 1
ATOM 12905 C CA . ILE D 2 188 ? 163.295 170.292 187.337 1.00 20.00 192 ILE J CA 1
ATOM 12906 C C . ILE D 2 188 ? 164.001 170.725 186.041 1.00 20.00 192 ILE J C 1
ATOM 12907 O O . ILE D 2 188 ? 163.776 171.836 185.583 1.00 20.00 192 ILE J O 1
ATOM 12923 N N . LEU D 2 189 ? 164.785 169.871 185.380 1.00 20.00 193 LEU J N 1
ATOM 12924 C CA . LEU D 2 189 ? 165.401 170.198 184.087 1.00 20.00 193 LEU J CA 1
ATOM 12925 C C . LEU D 2 189 ? 164.388 170.339 182.938 1.00 20.00 193 LEU J C 1
ATOM 12926 O O . LEU D 2 189 ? 164.684 171.005 181.950 1.00 20.00 193 LEU J O 1
ATOM 12942 N N . THR D 2 190 ? 163.165 169.831 183.095 1.00 20.00 194 THR J N 1
ATOM 12943 C CA . THR D 2 190 ? 162.068 170.082 182.150 1.00 20.00 194 THR J CA 1
ATOM 12944 C C . THR D 2 190 ? 161.677 171.557 182.071 1.00 20.00 194 THR J C 1
ATOM 12945 O O . THR D 2 190 ? 161.213 172.002 181.028 1.00 20.00 194 THR J O 1
ATOM 12956 N N . GLU D 2 191 ? 161.930 172.363 183.107 1.00 20.00 195 GLU J N 1
ATOM 12957 C CA . GLU D 2 191 ? 161.647 173.802 183.089 1.00 20.00 195 GLU J CA 1
ATOM 12958 C C . GLU D 2 191 ? 162.514 174.555 182.072 1.00 20.00 195 GLU J C 1
ATOM 12959 O O . GLU D 2 191 ? 162.053 175.537 181.493 1.00 20.00 195 GLU J O 1
ATOM 12971 N N . ARG D 2 192 ? 163.739 174.072 181.824 1.00 20.00 196 ARG J N 1
ATOM 12972 C CA . ARG D 2 192 ? 164.685 174.569 180.809 1.00 20.00 196 ARG J CA 1
ATOM 12973 C C . ARG D 2 192 ? 164.420 174.024 179.403 1.00 20.00 196 ARG J C 1
ATOM 12974 O O . ARG D 2 192 ? 165.021 174.498 178.444 1.00 20.00 196 ARG J O 1
ATOM 12995 N N . GLY D 2 193 ? 163.541 173.036 179.262 1.00 20.00 197 GLY J N 1
ATOM 12996 C CA . GLY D 2 193 ? 163.237 172.376 177.993 1.00 20.00 197 GLY J CA 1
ATOM 12997 C C . GLY D 2 193 ? 164.132 171.183 177.666 1.00 20.00 197 GLY J C 1
ATOM 12998 O O . GLY D 2 193 ? 164.050 170.646 176.566 1.00 20.00 197 GLY J O 1
ATOM 13002 N N . TYR D 2 194 ? 164.969 170.736 178.600 1.00 20.00 198 TYR J N 1
ATOM 13003 C CA . TYR D 2 194 ? 165.684 169.471 178.473 1.00 20.00 198 TYR J CA 1
ATOM 13004 C C . TYR D 2 194 ? 164.771 168.329 178.924 1.00 20.00 198 TYR J C 1
ATOM 13005 O O . TYR D 2 194 ? 164.064 168.459 179.914 1.00 20.00 198 TYR J O 1
ATOM 13023 N N . SER D 2 195 ? 164.768 167.201 178.224 1.00 20.00 199 SER J N 1
ATOM 13024 C CA . SER D 2 195 ? 163.925 166.049 178.560 1.00 20.00 199 SER J CA 1
ATOM 13025 C C . SER D 2 195 ? 164.766 164.789 178.697 1.00 20.00 199 SER J C 1
ATOM 13026 O O . SER D 2 195 ? 165.405 164.355 177.740 1.00 20.00 199 SER J O 1
ATOM 13034 N N . PHE D 2 196 ? 164.788 164.211 179.895 1.00 20.00 200 PHE J N 1
ATOM 13035 C CA . PHE D 2 196 ? 165.505 162.984 180.238 1.00 20.00 200 PHE J CA 1
ATOM 13036 C C . PHE D 2 196 ? 164.495 161.939 180.732 1.00 20.00 200 PHE J C 1
ATOM 13037 O O . PHE D 2 196 ? 163.724 162.220 181.648 1.00 20.00 200 PHE J O 1
ATOM 13054 N N . VAL D 2 197 ? 164.458 160.759 180.108 1.00 20.00 201 VAL J N 1
ATOM 13055 C CA . VAL D 2 197 ? 163.353 159.790 180.228 1.00 20.00 201 VAL J CA 1
ATOM 13056 C C . VAL D 2 197 ? 163.837 158.348 180.389 1.00 20.00 201 VAL J C 1
ATOM 13057 O O . VAL D 2 197 ? 163.392 157.674 181.313 1.00 20.00 201 VAL J O 1
ATOM 13070 N N . THR D 2 198 ? 164.732 157.844 179.550 1.00 20.00 202 THR J N 1
ATOM 13071 C CA . THR D 2 198 ? 165.224 156.463 179.653 1.00 20.00 202 THR J CA 1
ATOM 13072 C C . THR D 2 198 ? 165.984 156.210 180.960 1.00 20.00 202 THR J C 1
ATOM 13073 O O . THR D 2 198 ? 166.461 157.135 181.616 1.00 20.00 202 THR J O 1
ATOM 13084 N N . THR D 2 199 ? 166.154 154.948 181.348 1.00 20.00 203 THR J N 1
ATOM 13085 C CA . THR D 2 199 ? 167.022 154.571 182.475 1.00 20.00 203 THR J CA 1
ATOM 13086 C C . THR D 2 199 ? 168.476 154.966 182.224 1.00 20.00 203 THR J C 1
ATOM 13087 O O . THR D 2 199 ? 169.161 155.361 183.157 1.00 20.00 203 THR J O 1
ATOM 13098 N N . ALA D 2 200 ? 168.938 154.958 180.973 1.00 20.00 204 ALA J N 1
ATOM 13099 C CA . ALA D 2 200 ? 170.259 155.437 180.587 1.00 20.00 204 ALA J CA 1
ATOM 13100 C C . ALA D 2 200 ? 170.410 156.958 180.739 1.00 20.00 204 ALA J C 1
ATOM 13101 O O . ALA D 2 200 ? 171.438 157.436 181.196 1.00 20.00 204 ALA J O 1
ATOM 13108 N N . GLU D 2 201 ? 169.384 157.741 180.418 1.00 20.00 205 GLU J N 1
ATOM 13109 C CA . GLU D 2 201 ? 169.406 159.191 180.610 1.00 20.00 205 GLU J CA 1
ATOM 13110 C C . GLU D 2 201 ? 169.412 159.608 182.082 1.00 20.00 205 GLU J C 1
ATOM 13111 O O . GLU D 2 201 ? 169.978 160.648 182.413 1.00 20.00 205 GLU J O 1
ATOM 13123 N N . ARG D 2 202 ? 168.878 158.789 182.992 1.00 20.00 206 ARG J N 1
ATOM 13124 C CA . ARG D 2 202 ? 169.020 159.024 184.432 1.00 20.00 206 ARG J CA 1
ATOM 13125 C C . ARG D 2 202 ? 170.472 158.932 184.897 1.00 20.00 206 ARG J C 1
ATOM 13126 O O . ARG D 2 202 ? 170.881 159.716 185.748 1.00 20.00 206 ARG J O 1
ATOM 13147 N N . GLU D 2 203 ? 171.296 158.076 184.301 1.00 20.00 207 GLU J N 1
ATOM 13148 C CA . GLU D 2 203 ? 172.734 158.046 184.591 1.00 20.00 207 GLU J CA 1
ATOM 13149 C C . GLU D 2 203 ? 173.471 159.316 184.122 1.00 20.00 207 GLU J C 1
ATOM 13150 O O . GLU D 2 203 ? 174.467 159.697 184.727 1.00 20.00 207 GLU J O 1
ATOM 13162 N N . ILE D 2 204 ? 172.966 160.030 183.109 1.00 20.00 208 ILE J N 1
ATOM 13163 C CA . ILE D 2 204 ? 173.496 161.330 182.673 1.00 20.00 208 ILE J CA 1
ATOM 13164 C C . ILE D 2 204 ? 173.143 162.414 183.692 1.00 20.00 208 ILE J C 1
ATOM 13165 O O . ILE D 2 204 ? 174.011 163.158 184.133 1.00 20.00 208 ILE J O 1
ATOM 13181 N N . VAL D 2 205 ? 171.882 162.490 184.128 1.00 20.00 209 VAL J N 1
ATOM 13182 C CA . VAL D 2 205 ? 171.444 163.472 185.128 1.00 20.00 209 VAL J CA 1
ATOM 13183 C C . VAL D 2 205 ? 172.127 163.251 186.477 1.00 20.00 209 VAL J C 1
ATOM 13184 O O . VAL D 2 205 ? 172.495 164.206 187.151 1.00 20.00 209 VAL J O 1
ATOM 13197 N N . ARG D 2 206 ? 172.402 161.998 186.842 1.00 20.00 210 ARG J N 1
ATOM 13198 C CA . ARG D 2 206 ? 173.197 161.635 188.017 1.00 20.00 210 ARG J CA 1
ATOM 13199 C C . ARG D 2 206 ? 174.639 162.132 187.909 1.00 20.00 210 ARG J C 1
ATOM 13200 O O . ARG D 2 206 ? 175.159 162.648 188.889 1.00 20.00 210 ARG J O 1
ATOM 13221 N N . ASP D 2 207 ? 175.268 162.080 186.738 1.00 20.00 211 ASP J N 1
ATOM 13222 C CA . ASP D 2 207 ? 176.585 162.683 186.518 1.00 20.00 211 ASP J CA 1
ATOM 13223 C C . ASP D 2 207 ? 176.569 164.224 186.566 1.00 20.00 211 ASP J C 1
ATOM 13224 O O . ASP D 2 207 ? 177.448 164.814 187.179 1.00 20.00 211 ASP J O 1
ATOM 13233 N N . ILE D 2 208 ? 175.550 164.884 186.003 1.00 20.00 212 ILE J N 1
ATOM 13234 C CA . ILE D 2 208 ? 175.324 166.340 186.115 1.00 20.00 212 ILE J CA 1
ATOM 13235 C C . ILE D 2 208 ? 175.197 166.761 187.586 1.00 20.00 212 ILE J C 1
ATOM 13236 O O . ILE D 2 208 ? 175.848 167.710 188.016 1.00 20.00 212 ILE J O 1
ATOM 13252 N N . LYS D 2 209 ? 174.405 166.034 188.379 1.00 20.00 213 LYS J N 1
ATOM 13253 C CA . LYS D 2 209 ? 174.225 166.262 189.819 1.00 20.00 213 LYS J CA 1
ATOM 13254 C C . LYS D 2 209 ? 175.545 166.184 190.582 1.00 20.00 213 LYS J C 1
ATOM 13255 O O . LYS D 2 209 ? 175.848 167.079 191.355 1.00 20.00 213 LYS J O 1
ATOM 13274 N N . GLU D 2 210 ? 176.355 165.155 190.351 1.00 20.00 214 GLU J N 1
ATOM 13275 C CA . GLU D 2 210 ? 177.611 164.969 191.080 1.00 20.00 214 GLU J CA 1
ATOM 13276 C C . GLU D 2 210 ? 178.635 166.088 190.866 1.00 20.00 214 GLU J C 1
ATOM 13277 O O . GLU D 2 210 ? 179.465 166.303 191.747 1.00 20.00 214 GLU J O 1
ATOM 13289 N N . LYS D 2 211 ? 178.617 166.804 189.733 1.00 20.00 215 LYS J N 1
ATOM 13290 C CA . LYS D 2 211 ? 179.654 167.801 189.420 1.00 20.00 215 LYS J CA 1
ATOM 13291 C C . LYS D 2 211 ? 179.205 169.248 189.258 1.00 20.00 215 LYS J C 1
ATOM 13292 O O . LYS D 2 211 ? 180.066 170.120 189.310 1.00 20.00 215 LYS J O 1
ATOM 13311 N N . LEU D 2 212 ? 177.909 169.542 189.152 1.00 20.00 216 LEU J N 1
ATOM 13312 C CA . LEU D 2 212 ? 177.404 170.922 189.126 1.00 20.00 216 LEU J CA 1
ATOM 13313 C C . LEU D 2 212 ? 176.565 171.349 190.338 1.00 20.00 216 LEU J C 1
ATOM 13314 O O . LEU D 2 212 ? 176.490 172.549 190.590 1.00 20.00 216 LEU J O 1
ATOM 13330 N N . CYS D 2 213 ? 175.936 170.449 191.094 1.00 20.00 217 CYS J N 1
ATOM 13331 C CA . CYS D 2 213 ? 175.083 170.840 192.226 1.00 20.00 217 CYS J CA 1
ATOM 13332 C C . CYS D 2 213 ? 175.878 171.230 193.494 1.00 20.00 217 CYS J C 1
ATOM 13333 O O . CYS D 2 213 ? 176.978 170.739 193.729 1.00 20.00 217 CYS J O 1
ATOM 13341 N N . TYR D 2 214 ? 175.316 172.110 194.330 1.00 20.00 218 TYR J N 1
ATOM 13342 C CA . TYR D 2 214 ? 175.911 172.590 195.590 1.00 20.00 218 TYR J CA 1
ATOM 13343 C C . TYR D 2 214 ? 174.838 173.050 196.590 1.00 20.00 218 TYR J C 1
ATOM 13344 O O . TYR D 2 214 ? 173.716 173.338 196.193 1.00 20.00 218 TYR J O 1
ATOM 13362 N N . VAL D 2 215 ? 175.152 173.138 197.885 1.00 20.00 219 VAL J N 1
ATOM 13363 C CA . VAL D 2 215 ? 174.190 173.591 198.906 1.00 20.00 219 VAL J CA 1
ATOM 13364 C C . VAL D 2 215 ? 174.364 175.083 199.178 1.00 20.00 219 VAL J C 1
ATOM 13365 O O . VAL D 2 215 ? 175.450 175.537 199.527 1.00 20.00 219 VAL J O 1
ATOM 13378 N N . ALA D 2 216 ? 173.281 175.841 199.032 1.00 20.00 220 ALA J N 1
ATOM 13379 C CA . ALA D 2 216 ? 173.197 177.255 199.380 1.00 20.00 220 ALA J CA 1
ATOM 13380 C C . ALA D 2 216 ? 173.250 177.463 200.902 1.00 20.00 220 ALA J C 1
ATOM 13381 O O . ALA D 2 216 ? 172.566 176.759 201.645 1.00 20.00 220 ALA J O 1
ATOM 13388 N N . LEU D 2 217 ? 174.005 178.456 201.378 1.00 20.00 221 LEU J N 1
ATOM 13389 C CA . LEU D 2 217 ? 174.043 178.836 202.793 1.00 20.00 221 LEU J CA 1
ATOM 13390 C C . LEU D 2 217 ? 172.739 179.520 203.243 1.00 20.00 221 LEU J C 1
ATOM 13391 O O . LEU D 2 217 ? 172.212 179.243 204.318 1.00 20.00 221 LEU J O 1
ATOM 13407 N N . ASP D 2 218 ? 172.190 180.376 202.385 1.00 20.00 222 ASP J N 1
ATOM 13408 C CA . ASP D 2 218 ? 170.870 180.983 202.509 1.00 20.00 222 ASP J CA 1
ATOM 13409 C C . ASP D 2 218 ? 170.121 180.881 201.172 1.00 20.00 222 ASP J C 1
ATOM 13410 O O . ASP D 2 218 ? 170.473 181.544 200.196 1.00 20.00 222 ASP J O 1
ATOM 13419 N N . PHE D 2 219 ? 169.104 180.024 201.116 1.00 20.00 223 PHE J N 1
ATOM 13420 C CA . PHE D 2 219 ? 168.392 179.689 199.889 1.00 20.00 223 PHE J CA 1
ATOM 13421 C C . PHE D 2 219 ? 167.671 180.886 199.258 1.00 20.00 223 PHE J C 1
ATOM 13422 O O . PHE D 2 219 ? 167.695 181.033 198.042 1.00 20.00 223 PHE J O 1
ATOM 13439 N N . GLU D 2 220 ? 167.074 181.788 200.040 1.00 20.00 224 GLU J N 1
ATOM 13440 C CA . GLU D 2 220 ? 166.386 182.956 199.477 1.00 20.00 224 GLU J CA 1
ATOM 13441 C C . GLU D 2 220 ? 167.349 183.962 198.836 1.00 20.00 224 GLU J C 1
ATOM 13442 O O . GLU D 2 220 ? 167.043 184.515 197.784 1.00 20.00 224 GLU J O 1
ATOM 13454 N N . ASN D 2 221 ? 168.540 184.172 199.398 1.00 20.00 225 ASN J N 1
ATOM 13455 C CA . ASN D 2 221 ? 169.549 185.032 198.782 1.00 20.00 225 ASN J CA 1
ATOM 13456 C C . ASN D 2 221 ? 170.199 184.406 197.542 1.00 20.00 225 ASN J C 1
ATOM 13457 O O . ASN D 2 221 ? 170.541 185.142 196.616 1.00 20.00 225 ASN J O 1
ATOM 13468 N N . GLU D 2 222 ? 170.345 183.083 197.454 1.00 20.00 226 GLU J N 1
ATOM 13469 C CA . GLU D 2 222 ? 170.751 182.466 196.185 1.00 20.00 226 GLU J CA 1
ATOM 13470 C C . GLU D 2 222 ? 169.632 182.539 195.143 1.00 20.00 226 GLU J C 1
ATOM 13471 O O . GLU D 2 222 ? 169.909 182.857 193.991 1.00 20.00 226 GLU J O 1
ATOM 13483 N N . MET D 2 223 ? 168.365 182.358 195.523 1.00 20.00 227 MET J N 1
ATOM 13484 C CA . MET D 2 223 ? 167.233 182.552 194.614 1.00 20.00 227 MET J CA 1
ATOM 13485 C C . MET D 2 223 ? 167.139 183.996 194.105 1.00 20.00 227 MET J C 1
ATOM 13486 O O . MET D 2 223 ? 166.922 184.209 192.915 1.00 20.00 227 MET J O 1
ATOM 13500 N N . ALA D 2 224 ? 167.377 184.996 194.957 1.00 20.00 228 ALA J N 1
ATOM 13501 C CA . ALA D 2 224 ? 167.480 186.399 194.545 1.00 20.00 228 ALA J CA 1
ATOM 13502 C C . ALA D 2 224 ? 168.681 186.655 193.618 1.00 20.00 228 ALA J C 1
ATOM 13503 O O . ALA D 2 224 ? 168.537 187.311 192.588 1.00 20.00 228 ALA J O 1
ATOM 13510 N N . THR D 2 225 ? 169.855 186.100 193.929 1.00 20.00 229 THR J N 1
ATOM 13511 C CA . THR D 2 225 ? 171.061 186.233 193.095 1.00 20.00 229 THR J CA 1
ATOM 13512 C C . THR D 2 225 ? 170.873 185.604 191.714 1.00 20.00 229 THR J C 1
ATOM 13513 O O . THR D 2 225 ? 171.155 186.242 190.707 1.00 20.00 229 THR J O 1
ATOM 13524 N N . ALA D 2 226 ? 170.346 184.383 191.634 1.00 20.00 230 ALA J N 1
ATOM 13525 C CA . ALA D 2 226 ? 170.102 183.694 190.372 1.00 20.00 230 ALA J CA 1
ATOM 13526 C C . ALA D 2 226 ? 168.995 184.348 189.527 1.00 20.00 230 ALA J C 1
ATOM 13527 O O . ALA D 2 226 ? 169.066 184.327 188.301 1.00 20.00 230 ALA J O 1
ATOM 13534 N N . ALA D 2 227 ? 167.978 184.955 190.144 1.00 20.00 231 ALA J N 1
ATOM 13535 C CA . ALA D 2 227 ? 166.950 185.708 189.420 1.00 20.00 231 ALA J CA 1
ATOM 13536 C C . ALA D 2 227 ? 167.498 187.021 188.836 1.00 20.00 231 ALA J C 1
ATOM 13537 O O . ALA D 2 227 ? 167.116 187.426 187.738 1.00 20.00 231 ALA J O 1
ATOM 13544 N N . SER D 2 228 ? 168.402 187.681 189.565 1.00 20.00 232 SER J N 1
ATOM 13545 C CA . SER D 2 228 ? 169.020 188.958 189.193 1.00 20.00 232 SER J CA 1
ATOM 13546 C C . SER D 2 228 ? 170.217 188.838 188.234 1.00 20.00 232 SER J C 1
ATOM 13547 O O . SER D 2 228 ? 170.509 189.776 187.497 1.00 20.00 232 SER J O 1
ATOM 13555 N N . SER D 2 229 ? 170.924 187.703 188.207 1.00 20.00 233 SER J N 1
ATOM 13556 C CA . SER D 2 229 ? 172.229 187.567 187.537 1.00 20.00 233 SER J CA 1
ATOM 13557 C C . SER D 2 229 ? 172.435 186.217 186.837 1.00 20.00 233 SER J C 1
ATOM 13558 O O . SER D 2 229 ? 171.962 185.178 187.293 1.00 20.00 233 SER J O 1
ATOM 13566 N N . SER D 2 230 ? 173.226 186.208 185.763 1.00 20.00 234 SER J N 1
ATOM 13567 C CA . SER D 2 230 ? 173.698 184.994 185.078 1.00 20.00 234 SER J CA 1
ATOM 13568 C C . SER D 2 230 ? 174.927 184.348 185.742 1.00 20.00 234 SER J C 1
ATOM 13569 O O . SER D 2 230 ? 175.351 183.268 185.333 1.00 20.00 234 SER J O 1
ATOM 13577 N N . SER D 2 231 ? 175.529 184.986 186.751 1.00 20.00 235 SER J N 1
ATOM 13578 C CA . SER D 2 231 ? 176.824 184.585 187.339 1.00 20.00 235 SER J CA 1
ATOM 13579 C C . SER D 2 231 ? 176.828 183.216 188.037 1.00 20.00 235 SER J C 1
ATOM 13580 O O . SER D 2 231 ? 177.900 182.661 188.278 1.00 20.00 235 SER J O 1
ATOM 13588 N N . LEU D 2 232 ? 175.662 182.639 188.349 1.00 20.00 236 LEU J N 1
ATOM 13589 C CA . LEU D 2 232 ? 175.548 181.288 188.909 1.00 20.00 236 LEU J CA 1
ATOM 13590 C C . LEU D 2 232 ? 175.360 180.171 187.860 1.00 20.00 236 LEU J C 1
ATOM 13591 O O . LEU D 2 232 ? 175.377 178.997 188.225 1.00 20.00 236 LEU J O 1
ATOM 13607 N N . GLU D 2 233 ? 175.189 180.485 186.574 1.00 20.00 237 GLU J N 1
ATOM 13608 C CA . GLU D 2 233 ? 174.990 179.477 185.524 1.00 20.00 237 GLU J CA 1
ATOM 13609 C C . GLU D 2 233 ? 176.272 178.738 185.114 1.00 20.00 237 GLU J C 1
ATOM 13610 O O . GLU D 2 233 ? 177.359 179.308 185.091 1.00 20.00 237 GLU J O 1
ATOM 13622 N N . LYS D 2 234 ? 176.142 177.460 184.751 1.00 20.00 238 LYS J N 1
ATOM 13623 C CA . LYS D 2 234 ? 177.218 176.566 184.284 1.00 20.00 238 LYS J CA 1
ATOM 13624 C C . LYS D 2 234 ? 176.729 175.719 183.114 1.00 20.00 238 LYS J C 1
ATOM 13625 O O . LYS D 2 234 ? 175.529 175.529 182.951 1.00 20.00 238 LYS J O 1
ATOM 13644 N N . SER D 2 235 ? 177.651 175.169 182.335 1.00 20.00 239 SER J N 1
ATOM 13645 C CA . SER D 2 235 ? 177.357 174.335 181.168 1.00 20.00 239 SER J CA 1
ATOM 13646 C C . SER D 2 235 ? 177.883 172.916 181.335 1.00 20.00 239 SER J C 1
ATOM 13647 O O . SER D 2 235 ? 178.903 172.697 181.981 1.00 20.00 239 SER J O 1
ATOM 13655 N N . TYR D 2 236 ? 177.200 171.955 180.727 1.00 20.00 240 TYR J N 1
ATOM 13656 C CA . TYR D 2 236 ? 177.581 170.546 180.699 1.00 20.00 240 TYR J CA 1
ATOM 13657 C C . TYR D 2 236 ? 177.436 170.005 179.274 1.00 20.00 240 TYR J C 1
ATOM 13658 O O . TYR D 2 236 ? 176.428 170.261 178.623 1.00 20.00 240 TYR J O 1
ATOM 13676 N N . GLU D 2 237 ? 178.417 169.256 178.775 1.00 20.00 241 GLU J N 1
ATOM 13677 C CA . GLU D 2 237 ? 178.351 168.607 177.466 1.00 20.00 241 GLU J CA 1
ATOM 13678 C C . GLU D 2 237 ? 177.812 167.178 177.598 1.00 20.00 241 GLU J C 1
ATOM 13679 O O . GLU D 2 237 ? 178.387 166.344 178.295 1.00 20.00 241 GLU J O 1
ATOM 13691 N N . LEU D 2 238 ? 176.703 166.895 176.923 1.00 20.00 242 LEU J N 1
ATOM 13692 C CA . LEU D 2 238 ? 176.055 165.590 176.865 1.00 20.00 242 LEU J CA 1
ATOM 13693 C C . LEU D 2 238 ? 176.873 164.603 176.011 1.00 20.00 242 LEU J C 1
ATOM 13694 O O . LEU D 2 238 ? 177.712 165.022 175.214 1.00 20.00 242 LEU J O 1
ATOM 13710 N N . PRO D 2 239 ? 176.655 163.282 176.125 1.00 20.00 243 PRO J N 1
ATOM 13711 C CA . PRO D 2 239 ? 177.481 162.298 175.421 1.00 20.00 243 PRO J CA 1
ATOM 13712 C C . PRO D 2 239 ? 177.406 162.353 173.883 1.00 20.00 243 PRO J C 1
ATOM 13713 O O . PRO D 2 239 ? 178.259 161.763 173.227 1.00 20.00 243 PRO J O 1
ATOM 13724 N N . ASP D 2 240 ? 176.446 163.069 173.294 1.00 20.00 244 ASP J N 1
ATOM 13725 C CA . ASP D 2 240 ? 176.347 163.339 171.851 1.00 20.00 244 ASP J CA 1
ATOM 13726 C C . ASP D 2 240 ? 176.831 164.745 171.440 1.00 20.00 244 ASP J C 1
ATOM 13727 O O . ASP D 2 240 ? 176.603 165.165 170.307 1.00 20.00 244 ASP J O 1
ATOM 13736 N N . GLY D 2 241 ? 177.480 165.491 172.337 1.00 20.00 245 GLY J N 1
ATOM 13737 C CA . GLY D 2 241 ? 178.082 166.787 172.038 1.00 20.00 245 GLY J CA 1
ATOM 13738 C C . GLY D 2 241 ? 177.144 167.986 172.112 1.00 20.00 245 GLY J C 1
ATOM 13739 O O . GLY D 2 241 ? 177.590 169.110 171.893 1.00 20.00 245 GLY J O 1
ATOM 13743 N N . GLN D 2 242 ? 175.865 167.803 172.437 1.00 20.00 246 GLN J N 1
ATOM 13744 C CA . GLN D 2 242 ? 174.984 168.913 172.801 1.00 20.00 246 GLN J CA 1
ATOM 13745 C C . GLN D 2 242 ? 175.398 169.526 174.145 1.00 20.00 246 GLN J C 1
ATOM 13746 O O . GLN D 2 242 ? 175.847 168.818 175.043 1.00 20.00 246 GLN J O 1
ATOM 13760 N N . VAL D 2 243 ? 175.209 170.835 174.320 1.00 20.00 247 VAL J N 1
ATOM 13761 C CA . VAL D 2 243 ? 175.516 171.532 175.579 1.00 20.00 247 VAL J CA 1
ATOM 13762 C C . VAL D 2 243 ? 174.252 172.043 176.248 1.00 20.00 247 VAL J C 1
ATOM 13763 O O . VAL D 2 243 ? 173.469 172.779 175.651 1.00 20.00 247 VAL J O 1
ATOM 13776 N N . ILE D 2 244 ? 174.064 171.673 177.514 1.00 20.00 248 ILE J N 1
ATOM 13777 C CA . ILE D 2 244 ? 172.986 172.177 178.367 1.00 20.00 248 ILE J CA 1
ATOM 13778 C C . ILE D 2 244 ? 173.541 173.213 179.340 1.00 20.00 248 ILE J C 1
ATOM 13779 O O . ILE D 2 244 ? 174.609 173.027 179.914 1.00 20.00 248 ILE J O 1
ATOM 13795 N N . THR D 2 245 ? 172.830 174.317 179.523 1.00 20.00 249 THR J N 1
ATOM 13796 C CA . THR D 2 245 ? 173.132 175.344 180.533 1.00 20.00 249 THR J CA 1
ATOM 13797 C C . THR D 2 245 ? 172.148 175.231 181.694 1.00 20.00 249 THR J C 1
ATOM 13798 O O . THR D 2 245 ? 170.943 175.200 181.451 1.00 20.00 249 THR J O 1
ATOM 13809 N N . ILE D 2 246 ? 172.632 175.223 182.939 1.00 20.00 250 ILE J N 1
ATOM 13810 C CA . ILE D 2 246 ? 171.808 175.199 184.159 1.00 20.00 250 ILE J CA 1
ATOM 13811 C C . ILE D 2 246 ? 172.210 176.318 185.130 1.00 20.00 250 ILE J C 1
ATOM 13812 O O . ILE D 2 246 ? 173.370 176.710 185.179 1.00 20.00 250 ILE J O 1
ATOM 13828 N N . GLY D 2 247 ? 171.252 176.833 185.898 1.00 20.00 251 GLY J N 1
ATOM 13829 C CA . GLY D 2 247 ? 171.390 177.933 186.849 1.00 20.00 251 GLY J CA 1
ATOM 13830 C C . GLY D 2 247 ? 170.911 177.531 188.238 1.00 20.00 251 GLY J C 1
ATOM 13831 O O . GLY D 2 247 ? 171.578 176.734 188.890 1.00 20.00 251 GLY J O 1
ATOM 13835 N N . ASN D 2 248 ? 169.781 178.058 188.724 1.00 20.00 252 ASN J N 1
ATOM 13836 C CA . ASN D 2 248 ? 169.298 177.738 190.075 1.00 20.00 252 ASN J CA 1
ATOM 13837 C C . ASN D 2 248 ? 168.983 176.251 190.315 1.00 20.00 252 ASN J C 1
ATOM 13838 O O . ASN D 2 248 ? 168.995 175.802 191.457 1.00 20.00 252 ASN J O 1
ATOM 13849 N N . GLU D 2 249 ? 168.805 175.447 189.268 1.00 20.00 253 GLU J N 1
ATOM 13850 C CA . GLU D 2 249 ? 168.681 173.991 189.351 1.00 20.00 253 GLU J CA 1
ATOM 13851 C C . GLU D 2 249 ? 169.874 173.345 190.080 1.00 20.00 253 GLU J C 1
ATOM 13852 O O . GLU D 2 249 ? 169.715 172.301 190.711 1.00 20.00 253 GLU J O 1
ATOM 13864 N N . ARG D 2 250 ? 171.047 174.001 190.083 1.00 20.00 254 ARG J N 1
ATOM 13865 C CA . ARG D 2 250 ? 172.256 173.578 190.805 1.00 20.00 254 ARG J CA 1
ATOM 13866 C C . ARG D 2 250 ? 172.087 173.521 192.324 1.00 20.00 254 ARG J C 1
ATOM 13867 O O . ARG D 2 250 ? 172.622 172.614 192.944 1.00 20.00 254 ARG J O 1
ATOM 13888 N N . PHE D 2 251 ? 171.358 174.453 192.929 1.00 20.00 255 PHE J N 1
ATOM 13889 C CA . PHE D 2 251 ? 171.145 174.486 194.380 1.00 20.00 255 PHE J CA 1
ATOM 13890 C C . PHE D 2 251 ? 169.707 174.154 194.802 1.00 20.00 255 PHE J C 1
ATOM 13891 O O . PHE D 2 251 ? 169.509 173.683 195.919 1.00 20.00 255 PHE J O 1
ATOM 13908 N N . ARG D 2 252 ? 168.706 174.275 193.917 1.00 20.00 256 ARG J N 1
ATOM 13909 C CA . ARG D 2 252 ? 167.347 173.774 194.183 1.00 20.00 256 ARG J CA 1
ATOM 13910 C C . ARG D 2 252 ? 167.285 172.257 194.335 1.00 20.00 256 ARG J C 1
ATOM 13911 O O . ARG D 2 252 ? 166.500 171.778 195.140 1.00 20.00 256 ARG J O 1
ATOM 13932 N N . CYS D 2 253 ? 168.118 171.492 193.625 1.00 20.00 257 CYS J N 1
ATOM 13933 C CA . CYS D 2 253 ? 168.181 170.044 193.807 1.00 20.00 257 CYS J CA 1
ATOM 13934 C C . CYS D 2 253 ? 168.604 169.661 195.250 1.00 20.00 257 CYS J C 1
ATOM 13935 O O . CYS D 2 253 ? 167.768 169.089 195.956 1.00 20.00 257 CYS J O 1
ATOM 13943 N N . PRO D 2 254 ? 169.807 170.011 195.756 1.00 20.00 258 PRO J N 1
ATOM 13944 C CA . PRO D 2 254 ? 170.227 169.681 197.123 1.00 20.00 258 PRO J CA 1
ATOM 13945 C C . PRO D 2 254 ? 169.362 170.266 198.241 1.00 20.00 258 PRO J C 1
ATOM 13946 O O . PRO D 2 254 ? 169.273 169.663 199.304 1.00 20.00 258 PRO J O 1
ATOM 13957 N N . GLU D 2 255 ? 168.688 171.401 198.043 1.00 20.00 259 GLU J N 1
ATOM 13958 C CA . GLU D 2 255 ? 167.825 172.018 199.062 1.00 20.00 259 GLU J CA 1
ATOM 13959 C C . GLU D 2 255 ? 166.692 171.091 199.530 1.00 20.00 259 GLU J C 1
ATOM 13960 O O . GLU D 2 255 ? 166.233 171.176 200.661 1.00 20.00 259 GLU J O 1
ATOM 13972 N N . THR D 2 256 ? 166.302 170.138 198.701 1.00 20.00 260 THR J N 1
ATOM 13973 C CA . THR D 2 256 ? 165.360 169.081 199.044 1.00 20.00 260 THR J CA 1
ATOM 13974 C C . THR D 2 256 ? 165.748 168.306 200.312 1.00 20.00 260 THR J C 1
ATOM 13975 O O . THR D 2 256 ? 164.874 167.853 201.036 1.00 20.00 260 THR J O 1
ATOM 13986 N N . LEU D 2 257 ? 167.038 168.183 200.642 1.00 20.00 261 LEU J N 1
ATOM 13987 C CA . LEU D 2 257 ? 167.489 167.590 201.904 1.00 20.00 261 LEU J CA 1
ATOM 13988 C C . LEU D 2 257 ? 167.060 168.401 203.141 1.00 20.00 261 LEU J C 1
ATOM 13989 O O . LEU D 2 257 ? 166.802 167.833 204.197 1.00 20.00 261 LEU J O 1
ATOM 14005 N N . PHE D 2 258 ? 166.967 169.720 203.017 1.00 20.00 262 PHE J N 1
ATOM 14006 C CA . PHE D 2 258 ? 166.580 170.644 204.083 1.00 20.00 262 PHE J CA 1
ATOM 14007 C C . PHE D 2 258 ? 165.091 171.004 204.023 1.00 20.00 262 PHE J C 1
ATOM 14008 O O . PHE D 2 258 ? 164.511 171.403 205.028 1.00 20.00 262 PHE J O 1
ATOM 14025 N N . GLN D 2 259 ? 164.449 170.823 202.870 1.00 20.00 263 GLN J N 1
ATOM 14026 C CA . GLN D 2 259 ? 163.022 171.030 202.629 1.00 20.00 263 GLN J CA 1
ATOM 14027 C C . GLN D 2 259 ? 162.396 169.853 201.852 1.00 20.00 263 GLN J C 1
ATOM 14028 O O . GLN D 2 259 ? 162.094 170.000 200.669 1.00 20.00 263 GLN J O 1
ATOM 14042 N N . PRO D 2 260 ? 162.157 168.681 202.477 1.00 20.00 264 PRO J N 1
ATOM 14043 C CA . PRO D 2 260 ? 161.545 167.512 201.820 1.00 20.00 264 PRO J CA 1
ATOM 14044 C C . PRO D 2 260 ? 160.188 167.774 201.143 1.00 20.00 264 PRO J C 1
ATOM 14045 O O . PRO D 2 260 ? 159.785 167.050 200.238 1.00 20.00 264 PRO J O 1
ATOM 14056 N N . SER D 2 261 ? 159.512 168.854 201.532 1.00 20.00 265 SER J N 1
ATOM 14057 C CA . SER D 2 261 ? 158.301 169.396 200.915 1.00 20.00 265 SER J CA 1
ATOM 14058 C C . SER D 2 261 ? 158.426 169.638 199.400 1.00 20.00 265 SER J C 1
ATOM 14059 O O . SER D 2 261 ? 157.463 169.448 198.660 1.00 20.00 265 SER J O 1
ATOM 14067 N N . PHE D 2 262 ? 159.625 169.960 198.896 1.00 20.00 266 PHE J N 1
ATOM 14068 C CA . PHE D 2 262 ? 159.903 170.137 197.463 1.00 20.00 266 PHE J CA 1
ATOM 14069 C C . PHE D 2 262 ? 159.613 168.891 196.617 1.00 20.00 266 PHE J C 1
ATOM 14070 O O . PHE D 2 262 ? 159.257 169.030 195.451 1.00 20.00 266 PHE J O 1
ATOM 14087 N N . ILE D 2 263 ? 159.738 167.687 197.186 1.00 20.00 267 ILE J N 1
ATOM 14088 C CA . ILE D 2 263 ? 159.463 166.405 196.517 1.00 20.00 267 ILE J CA 1
ATOM 14089 C C . ILE D 2 263 ? 158.159 165.752 197.023 1.00 20.00 267 ILE J C 1
ATOM 14090 O O . ILE D 2 263 ? 157.888 164.581 196.777 1.00 20.00 267 ILE J O 1
ATOM 14106 N N . GLY D 2 264 ? 157.317 166.530 197.710 1.00 20.00 268 GLY J N 1
ATOM 14107 C CA . GLY D 2 264 ? 156.000 166.128 198.196 1.00 20.00 268 GLY J CA 1
ATOM 14108 C C . GLY D 2 264 ? 155.958 165.427 199.554 1.00 20.00 268 GLY J C 1
ATOM 14109 O O . GLY D 2 264 ? 154.882 165.001 199.960 1.00 20.00 268 GLY J O 1
ATOM 14113 N N . MET D 2 265 ? 157.067 165.297 200.283 1.00 20.00 269 MET J N 1
ATOM 14114 C CA . MET D 2 265 ? 157.087 164.663 201.608 1.00 20.00 269 MET J CA 1
ATOM 14115 C C . MET D 2 265 ? 156.640 165.598 202.742 1.00 20.00 269 MET J C 1
ATOM 14116 O O . MET D 2 265 ? 156.898 166.796 202.711 1.00 20.00 269 MET J O 1
ATOM 14130 N N . GLU D 2 266 ? 156.031 165.041 203.789 1.00 20.00 270 GLU J N 1
ATOM 14131 C CA . GLU D 2 266 ? 155.704 165.742 205.048 1.00 20.00 270 GLU J CA 1
ATOM 14132 C C . GLU D 2 266 ? 156.897 165.810 206.035 1.00 20.00 270 GLU J C 1
ATOM 14133 O O . GLU D 2 266 ? 156.856 166.514 207.042 1.00 20.00 270 GLU J O 1
ATOM 14145 N N . SER D 2 267 ? 157.967 165.064 205.756 1.00 20.00 271 SER J N 1
ATOM 14146 C CA . SER D 2 267 ? 159.144 164.866 206.613 1.00 20.00 271 SER J CA 1
ATOM 14147 C C . SER D 2 267 ? 159.938 166.145 206.945 1.00 20.00 271 SER J C 1
ATOM 14148 O O . SER D 2 267 ? 159.913 167.130 206.214 1.00 20.00 271 SER J O 1
ATOM 14156 N N . ALA D 2 268 ? 160.662 166.140 208.064 1.00 20.00 272 ALA J N 1
ATOM 14157 C CA . ALA D 2 268 ? 161.243 167.333 208.688 1.00 20.00 272 ALA J CA 1
ATOM 14158 C C . ALA D 2 268 ? 162.490 167.923 207.996 1.00 20.00 272 ALA J C 1
ATOM 14159 O O . ALA D 2 268 ? 162.705 169.131 208.037 1.00 20.00 272 ALA J O 1
ATOM 14166 N N . GLY D 2 269 ? 163.322 167.093 207.371 1.00 20.00 273 GLY J N 1
ATOM 14167 C CA . GLY D 2 269 ? 164.593 167.524 206.772 1.00 20.00 273 GLY J CA 1
ATOM 14168 C C . GLY D 2 269 ? 165.808 167.234 207.648 1.00 20.00 273 GLY J C 1
ATOM 14169 O O . GLY D 2 269 ? 165.692 166.908 208.827 1.00 20.00 273 GLY J O 1
ATOM 14173 N N . ILE D 2 270 ? 166.988 167.281 207.044 1.00 20.00 274 ILE J N 1
ATOM 14174 C CA . ILE D 2 270 ? 168.256 166.759 207.578 1.00 20.00 274 ILE J CA 1
ATOM 14175 C C . ILE D 2 270 ? 168.687 167.390 208.912 1.00 20.00 274 ILE J C 1
ATOM 14176 O O . ILE D 2 270 ? 169.112 166.682 209.826 1.00 20.00 274 ILE J O 1
ATOM 14192 N N . HIS D 2 271 ? 168.559 168.706 209.059 1.00 20.00 275 HIS J N 1
ATOM 14193 C CA . HIS D 2 271 ? 168.946 169.455 210.258 1.00 20.00 275 HIS J CA 1
ATOM 14194 C C . HIS D 2 271 ? 168.004 169.182 211.435 1.00 20.00 275 HIS J C 1
ATOM 14195 O O . HIS D 2 271 ? 168.448 168.743 212.489 1.00 20.00 275 HIS J O 1
ATOM 14209 N N . GLU D 2 272 ? 166.697 169.333 211.233 1.00 20.00 276 GLU J N 1
ATOM 14210 C CA . GLU D 2 272 ? 165.661 169.010 212.215 1.00 20.00 276 GLU J CA 1
ATOM 14211 C C . GLU D 2 272 ? 165.723 167.551 212.663 1.00 20.00 276 GLU J C 1
ATOM 14212 O O . GLU D 2 272 ? 165.660 167.268 213.852 1.00 20.00 276 GLU J O 1
ATOM 14224 N N . THR D 2 273 ? 165.916 166.607 211.744 1.00 20.00 277 THR J N 1
ATOM 14225 C CA . THR D 2 273 ? 166.015 165.178 212.080 1.00 20.00 277 THR J CA 1
ATOM 14226 C C . THR D 2 273 ? 167.232 164.877 212.949 1.00 20.00 277 THR J C 1
ATOM 14227 O O . THR D 2 273 ? 167.177 164.032 213.834 1.00 20.00 277 THR J O 1
ATOM 14238 N N . THR D 2 274 ? 168.344 165.575 212.740 1.00 20.00 278 THR J N 1
ATOM 14239 C CA . THR D 2 274 ? 169.545 165.414 213.565 1.00 20.00 278 THR J CA 1
ATOM 14240 C C . THR D 2 274 ? 169.341 166.020 214.951 1.00 20.00 278 THR J C 1
ATOM 14241 O O . THR D 2 274 ? 169.587 165.358 215.954 1.00 20.00 278 THR J O 1
ATOM 14252 N N . TYR D 2 275 ? 168.796 167.229 215.027 1.00 20.00 279 TYR J N 1
ATOM 14253 C CA . TYR D 2 275 ? 168.431 167.860 216.295 1.00 20.00 279 TYR J CA 1
ATOM 14254 C C . TYR D 2 275 ? 167.431 167.022 217.114 1.00 20.00 279 TYR J C 1
ATOM 14255 O O . TYR D 2 275 ? 167.643 166.799 218.303 1.00 20.00 279 TYR J O 1
ATOM 14273 N N . ASN D 2 276 ? 166.388 166.476 216.484 1.00 20.00 280 ASN J N 1
ATOM 14274 C CA . ASN D 2 276 ? 165.392 165.634 217.147 1.00 20.00 280 ASN J CA 1
ATOM 14275 C C . ASN D 2 276 ? 165.971 164.322 217.691 1.00 20.00 280 ASN J C 1
ATOM 14276 O O . ASN D 2 276 ? 165.565 163.883 218.757 1.00 20.00 280 ASN J O 1
ATOM 14287 N N . SER D 2 277 ? 166.949 163.714 217.022 1.00 20.00 281 SER J N 1
ATOM 14288 C CA . SER D 2 277 ? 167.677 162.556 217.546 1.00 20.00 281 SER J CA 1
ATOM 14289 C C . SER D 2 277 ? 168.516 162.892 218.791 1.00 20.00 281 SER J C 1
ATOM 14290 O O . SER D 2 277 ? 168.459 162.168 219.781 1.00 20.00 281 SER J O 1
ATOM 14298 N N . ILE D 2 278 ? 169.226 164.031 218.811 1.00 20.00 282 ILE J N 1
ATOM 14299 C CA . ILE D 2 278 ? 169.955 164.502 220.002 1.00 20.00 282 ILE J CA 1
ATOM 14300 C C . ILE D 2 278 ? 168.986 164.775 221.158 1.00 20.00 282 ILE J C 1
ATOM 14301 O O . ILE D 2 278 ? 169.244 164.370 222.285 1.00 20.00 282 ILE J O 1
ATOM 14317 N N . MET D 2 279 ? 167.838 165.396 220.905 1.00 20.00 283 MET J N 1
ATOM 14318 C CA . MET D 2 279 ? 166.862 165.704 221.956 1.00 20.00 283 MET J CA 1
ATOM 14319 C C . MET D 2 279 ? 166.108 164.483 222.507 1.00 20.00 283 MET J C 1
ATOM 14320 O O . MET D 2 279 ? 165.553 164.567 223.598 1.00 20.00 283 MET J O 1
ATOM 14334 N N . LYS D 2 280 ? 166.117 163.332 221.823 1.00 20.00 284 LYS J N 1
ATOM 14335 C CA . LYS D 2 280 ? 165.669 162.037 222.367 1.00 20.00 284 LYS J CA 1
ATOM 14336 C C . LYS D 2 280 ? 166.684 161.369 223.303 1.00 20.00 284 LYS J C 1
ATOM 14337 O O . LYS D 2 280 ? 166.313 160.449 224.025 1.00 20.00 284 LYS J O 1
ATOM 14356 N N . CYS D 2 281 ? 167.940 161.811 223.310 1.00 20.00 285 CYS J N 1
ATOM 14357 C CA . CYS D 2 281 ? 168.988 161.314 224.207 1.00 20.00 285 CYS J CA 1
ATOM 14358 C C . CYS D 2 281 ? 168.916 161.962 225.601 1.00 20.00 285 CYS J C 1
ATOM 14359 O O . CYS D 2 281 ? 168.324 163.028 225.776 1.00 20.00 285 CYS J O 1
ATOM 14367 N N . ASP D 2 282 ? 169.551 161.342 226.596 1.00 20.00 286 ASP J N 1
ATOM 14368 C CA . ASP D 2 282 ? 169.653 161.876 227.959 1.00 20.00 286 ASP J CA 1
ATOM 14369 C C . ASP D 2 282 ? 170.384 163.228 228.004 1.00 20.00 286 ASP J C 1
ATOM 14370 O O . ASP D 2 282 ? 171.359 163.448 227.288 1.00 20.00 286 ASP J O 1
ATOM 14379 N N . ILE D 2 283 ? 169.928 164.141 228.861 1.00 20.00 287 ILE J N 1
ATOM 14380 C CA . ILE D 2 283 ? 170.334 165.557 228.871 1.00 20.00 287 ILE J CA 1
ATOM 14381 C C . ILE D 2 283 ? 171.861 165.740 228.979 1.00 20.00 287 ILE J C 1
ATOM 14382 O O . ILE D 2 283 ? 172.434 166.597 228.309 1.00 20.00 287 ILE J O 1
ATOM 14398 N N . ASP D 2 284 ? 172.541 164.932 229.792 1.00 20.00 288 ASP J N 1
ATOM 14399 C CA . ASP D 2 284 ? 173.990 165.002 230.013 1.00 20.00 288 ASP J CA 1
ATOM 14400 C C . ASP D 2 284 ? 174.842 164.338 228.908 1.00 20.00 288 ASP J C 1
ATOM 14401 O O . ASP D 2 284 ? 176.055 164.545 228.870 1.00 20.00 288 ASP J O 1
ATOM 14410 N N . ILE D 2 285 ? 174.232 163.607 227.970 1.00 20.00 289 ILE J N 1
ATOM 14411 C CA . ILE D 2 285 ? 174.876 163.107 226.742 1.00 20.00 289 ILE J CA 1
ATOM 14412 C C . ILE D 2 285 ? 174.910 164.183 225.636 1.00 20.00 289 ILE J C 1
ATOM 14413 O O . ILE D 2 285 ? 175.835 164.213 224.826 1.00 20.00 289 ILE J O 1
ATOM 14429 N N . ARG D 2 286 ? 173.936 165.104 225.597 1.00 20.00 290 ARG J N 1
ATOM 14430 C CA . ARG D 2 286 ? 173.677 166.001 224.450 1.00 20.00 290 ARG J CA 1
ATOM 14431 C C . ARG D 2 286 ? 174.846 166.911 224.067 1.00 20.00 290 ARG J C 1
ATOM 14432 O O . ARG D 2 286 ? 175.128 167.046 222.881 1.00 20.00 290 ARG J O 1
ATOM 14453 N N . LYS D 2 287 ? 175.570 167.482 225.031 1.00 20.00 291 LYS J N 1
ATOM 14454 C CA . LYS D 2 287 ? 176.755 168.337 224.796 1.00 20.00 291 LYS J CA 1
ATOM 14455 C C . LYS D 2 287 ? 177.805 167.660 223.909 1.00 20.00 291 LYS J C 1
ATOM 14456 O O . LYS D 2 287 ? 178.302 168.266 222.963 1.00 20.00 291 LYS J O 1
ATOM 14475 N N . ASP D 2 288 ? 178.122 166.401 224.179 1.00 20.00 292 ASP J N 1
ATOM 14476 C CA . ASP D 2 288 ? 179.114 165.658 223.403 1.00 20.00 292 ASP J CA 1
ATOM 14477 C C . ASP D 2 288 ? 178.591 165.198 222.039 1.00 20.00 292 ASP J C 1
ATOM 14478 O O . ASP D 2 288 ? 179.393 165.038 221.125 1.00 20.00 292 ASP J O 1
ATOM 14487 N N . LEU D 2 289 ? 177.275 165.052 221.855 1.00 20.00 293 LEU J N 1
ATOM 14488 C CA . LEU D 2 289 ? 176.678 164.838 220.537 1.00 20.00 293 LEU J CA 1
ATOM 14489 C C . LEU D 2 289 ? 176.731 166.110 219.681 1.00 20.00 293 LEU J C 1
ATOM 14490 O O . LEU D 2 289 ? 177.176 166.036 218.542 1.00 20.00 293 LEU J O 1
ATOM 14506 N N . TYR D 2 290 ? 176.376 167.286 220.209 1.00 20.00 294 TYR J N 1
ATOM 14507 C CA . TYR D 2 290 ? 176.548 168.557 219.491 1.00 20.00 294 TYR J CA 1
ATOM 14508 C C . TYR D 2 290 ? 178.001 168.819 219.057 1.00 20.00 294 TYR J C 1
ATOM 14509 O O . TYR D 2 290 ? 178.236 169.374 217.987 1.00 20.00 294 TYR J O 1
ATOM 14527 N N . ALA D 2 291 ? 178.985 168.412 219.854 1.00 20.00 295 ALA J N 1
ATOM 14528 C CA . ALA D 2 291 ? 180.397 168.545 219.511 1.00 20.00 295 ALA J CA 1
ATOM 14529 C C . ALA D 2 291 ? 180.904 167.491 218.507 1.00 20.00 295 ALA J C 1
ATOM 14530 O O . ALA D 2 291 ? 182.028 167.609 218.029 1.00 20.00 295 ALA J O 1
ATOM 14537 N N . ASN D 2 292 ? 180.129 166.446 218.198 1.00 20.00 296 ASN J N 1
ATOM 14538 C CA . ASN D 2 292 ? 180.556 165.293 217.401 1.00 20.00 296 ASN J CA 1
ATOM 14539 C C . ASN D 2 292 ? 179.472 164.839 216.403 1.00 20.00 296 ASN J C 1
ATOM 14540 O O . ASN D 2 292 ? 179.112 163.665 216.374 1.00 20.00 296 ASN J O 1
ATOM 14551 N N . ASN D 2 293 ? 178.942 165.740 215.569 1.00 20.00 297 ASN J N 1
ATOM 14552 C CA . ASN D 2 293 ? 178.109 165.353 214.417 1.00 20.00 297 ASN J CA 1
ATOM 14553 C C . ASN D 2 293 ? 179.003 164.840 213.277 1.00 20.00 297 ASN J C 1
ATOM 14554 O O . ASN D 2 293 ? 179.700 165.633 212.660 1.00 20.00 297 ASN J O 1
ATOM 14565 N N . VAL D 2 294 ? 178.999 163.547 212.968 1.00 20.00 298 VAL J N 1
ATOM 14566 C CA . VAL D 2 294 ? 179.878 162.959 211.944 1.00 20.00 298 VAL J CA 1
ATOM 14567 C C . VAL D 2 294 ? 179.084 162.723 210.660 1.00 20.00 298 VAL J C 1
ATOM 14568 O O . VAL D 2 294 ? 178.106 161.986 210.671 1.00 20.00 298 VAL J O 1
ATOM 14581 N N . MET D 2 295 ? 179.472 163.337 209.544 1.00 20.00 299 MET J N 1
ATOM 14582 C CA . MET D 2 295 ? 178.856 163.115 208.230 1.00 20.00 299 MET J CA 1
ATOM 14583 C C . MET D 2 295 ? 179.515 161.965 207.470 1.00 20.00 299 MET J C 1
ATOM 14584 O O . MET D 2 295 ? 180.728 161.786 207.516 1.00 20.00 299 MET J O 1
ATOM 14598 N N . SER D 2 296 ? 178.714 161.191 206.747 1.00 20.00 300 SER J N 1
ATOM 14599 C CA . SER D 2 296 ? 179.129 159.962 206.080 1.00 20.00 300 SER J CA 1
ATOM 14600 C C . SER D 2 296 ? 178.302 159.698 204.819 1.00 20.00 300 SER J C 1
ATOM 14601 O O . SER D 2 296 ? 177.128 160.055 204.741 1.00 20.00 300 SER J O 1
ATOM 14609 N N . GLY D 2 297 ? 178.899 159.040 203.834 1.00 20.00 301 GLY J N 1
ATOM 14610 C CA . GLY D 2 297 ? 178.223 158.615 202.615 1.00 20.00 301 GLY J CA 1
ATOM 14611 C C . GLY D 2 297 ? 178.211 159.660 201.510 1.00 20.00 301 GLY J C 1
ATOM 14612 O O . GLY D 2 297 ? 178.329 160.863 201.734 1.00 20.00 301 GLY J O 1
ATOM 14616 N N . GLY D 2 298 ? 178.093 159.188 200.272 1.00 20.00 302 GLY J N 1
ATOM 14617 C CA . GLY D 2 298 ? 178.277 160.006 199.072 1.00 20.00 302 GLY J CA 1
ATOM 14618 C C . GLY D 2 298 ? 177.284 161.158 198.896 1.00 20.00 302 GLY J C 1
ATOM 14619 O O . GLY D 2 298 ? 177.652 162.181 198.341 1.00 20.00 302 GLY J O 1
ATOM 14623 N N . THR D 2 299 ? 176.067 161.093 199.434 1.00 20.00 303 THR J N 1
ATOM 14624 C CA . THR D 2 299 ? 175.118 162.227 199.351 1.00 20.00 303 THR J CA 1
ATOM 14625 C C . THR D 2 299 ? 175.510 163.400 200.262 1.00 20.00 303 THR J C 1
ATOM 14626 O O . THR D 2 299 ? 175.048 164.517 200.065 1.00 20.00 303 THR J O 1
ATOM 14637 N N . THR D 2 300 ? 176.444 163.227 201.199 1.00 20.00 304 THR J N 1
ATOM 14638 C CA . THR D 2 300 ? 177.037 164.337 201.974 1.00 20.00 304 THR J CA 1
ATOM 14639 C C . THR D 2 300 ? 178.180 165.066 201.253 1.00 20.00 304 THR J C 1
ATOM 14640 O O . THR D 2 300 ? 178.835 165.911 201.857 1.00 20.00 304 THR J O 1
ATOM 14651 N N . MET D 2 301 ? 178.478 164.747 199.990 1.00 20.00 305 MET J N 1
ATOM 14652 C CA . MET D 2 301 ? 179.639 165.281 199.258 1.00 20.00 305 MET J CA 1
ATOM 14653 C C . MET D 2 301 ? 179.416 166.618 198.539 1.00 20.00 305 MET J C 1
ATOM 14654 O O . MET D 2 301 ? 180.371 167.176 198.007 1.00 20.00 305 MET J O 1
ATOM 14668 N N . TYR D 2 302 ? 178.202 167.169 198.529 1.00 20.00 306 TYR J N 1
ATOM 14669 C CA . TYR D 2 302 ? 177.936 168.483 197.942 1.00 20.00 306 TYR J CA 1
ATOM 14670 C C . TYR D 2 302 ? 178.801 169.585 198.579 1.00 20.00 306 TYR J C 1
ATOM 14671 O O . TYR D 2 302 ? 178.897 169.636 199.807 1.00 20.00 306 TYR J O 1
ATOM 14689 N N . PRO D 2 303 ? 179.378 170.516 197.793 1.00 20.00 307 PRO J N 1
ATOM 14690 C CA . PRO D 2 303 ? 179.983 171.724 198.330 1.00 20.00 307 PRO J CA 1
ATOM 14691 C C . PRO D 2 303 ? 178.995 172.497 199.206 1.00 20.00 307 PRO J C 1
ATOM 14692 O O . PRO D 2 303 ? 177.825 172.626 198.864 1.00 20.00 307 PRO J O 1
ATOM 14703 N N . GLY D 2 304 ? 179.458 173.012 200.340 1.00 20.00 308 GLY J N 1
ATOM 14704 C CA . GLY D 2 304 ? 178.675 173.862 201.236 1.00 20.00 308 GLY J CA 1
ATOM 14705 C C . GLY D 2 304 ? 177.704 173.156 202.185 1.00 20.00 308 GLY J C 1
ATOM 14706 O O . GLY D 2 304 ? 177.027 173.836 202.948 1.00 20.00 308 GLY J O 1
ATOM 14710 N N . ILE D 2 305 ? 177.603 171.821 202.179 1.00 20.00 309 ILE J N 1
ATOM 14711 C CA . ILE D 2 305 ? 176.623 171.120 203.030 1.00 20.00 309 ILE J CA 1
ATOM 14712 C C . ILE D 2 305 ? 176.997 171.118 204.516 1.00 20.00 309 ILE J C 1
ATOM 14713 O O . ILE D 2 305 ? 176.119 171.265 205.354 1.00 20.00 309 ILE J O 1
ATOM 14729 N N . ALA D 2 306 ? 178.281 171.030 204.866 1.00 20.00 310 ALA J N 1
ATOM 14730 C CA . ALA D 2 306 ? 178.739 171.093 206.256 1.00 20.00 310 ALA J CA 1
ATOM 14731 C C . ALA D 2 306 ? 178.543 172.487 206.884 1.00 20.00 310 ALA J C 1
ATOM 14732 O O . ALA D 2 306 ? 178.103 172.595 208.024 1.00 20.00 310 ALA J O 1
ATOM 14739 N N . ASP D 2 307 ? 178.796 173.558 206.131 1.00 20.00 311 ASP J N 1
ATOM 14740 C CA . ASP D 2 307 ? 178.544 174.936 206.564 1.00 20.00 311 ASP J CA 1
ATOM 14741 C C . ASP D 2 307 ? 177.059 175.243 206.718 1.00 20.00 311 ASP J C 1
ATOM 14742 O O . ASP D 2 307 ? 176.670 175.869 207.704 1.00 20.00 311 ASP J O 1
ATOM 14751 N N . ARG D 2 308 ? 176.204 174.763 205.804 1.00 20.00 312 ARG J N 1
ATOM 14752 C CA . ARG D 2 308 ? 174.743 174.845 205.963 1.00 20.00 312 ARG J CA 1
ATOM 14753 C C . ARG D 2 308 ? 174.278 174.073 207.188 1.00 20.00 312 ARG J C 1
ATOM 14754 O O . ARG D 2 308 ? 173.507 174.605 207.975 1.00 20.00 312 ARG J O 1
ATOM 14775 N N . MET D 2 309 ? 174.764 172.850 207.379 1.00 20.00 313 MET J N 1
ATOM 14776 C CA . MET D 2 309 ? 174.388 172.001 208.508 1.00 20.00 313 MET J CA 1
ATOM 14777 C C . MET D 2 309 ? 174.763 172.632 209.853 1.00 20.00 313 MET J C 1
ATOM 14778 O O . MET D 2 309 ? 173.933 172.696 210.751 1.00 20.00 313 MET J O 1
ATOM 14792 N N . GLN D 2 310 ? 175.973 173.180 209.986 1.00 20.00 314 GLN J N 1
ATOM 14793 C CA . GLN D 2 310 ? 176.404 173.881 211.195 1.00 20.00 314 GLN J CA 1
ATOM 14794 C C . GLN D 2 310 ? 175.519 175.090 211.512 1.00 20.00 314 GLN J C 1
ATOM 14795 O O . GLN D 2 310 ? 175.079 175.254 212.650 1.00 20.00 314 GLN J O 1
ATOM 14809 N N . LYS D 2 311 ? 175.207 175.904 210.505 1.00 20.00 315 LYS J N 1
ATOM 14810 C CA . LYS D 2 311 ? 174.319 177.063 210.604 1.00 20.00 315 LYS J CA 1
ATOM 14811 C C . LYS D 2 311 ? 172.891 176.676 210.992 1.00 20.00 315 LYS J C 1
ATOM 14812 O O . LYS D 2 311 ? 172.347 177.272 211.912 1.00 20.00 315 LYS J O 1
ATOM 14831 N N . GLU D 2 312 ? 172.289 175.661 210.373 1.00 20.00 316 GLU J N 1
ATOM 14832 C CA . GLU D 2 312 ? 170.926 175.221 210.702 1.00 20.00 316 GLU J CA 1
ATOM 14833 C C . GLU D 2 312 ? 170.827 174.586 212.096 1.00 20.00 316 GLU J C 1
ATOM 14834 O O . GLU D 2 312 ? 169.905 174.913 212.840 1.00 20.00 316 GLU J O 1
ATOM 14846 N N . ILE D 2 313 ? 171.769 173.723 212.496 1.00 20.00 317 ILE J N 1
ATOM 14847 C CA . ILE D 2 313 ? 171.771 173.119 213.841 1.00 20.00 317 ILE J CA 1
ATOM 14848 C C . ILE D 2 313 ? 172.005 174.180 214.924 1.00 20.00 317 ILE J C 1
ATOM 14849 O O . ILE D 2 313 ? 171.350 174.144 215.961 1.00 20.00 317 ILE J O 1
ATOM 14865 N N . THR D 2 314 ? 172.881 175.160 214.691 1.00 20.00 318 THR J N 1
ATOM 14866 C CA . THR D 2 314 ? 173.151 176.266 215.635 1.00 20.00 318 THR J CA 1
ATOM 14867 C C . THR D 2 314 ? 171.909 177.123 215.907 1.00 20.00 318 THR J C 1
ATOM 14868 O O . THR D 2 314 ? 171.742 177.621 217.014 1.00 20.00 318 THR J O 1
ATOM 14879 N N . ALA D 2 315 ? 171.005 177.281 214.939 1.00 20.00 319 ALA J N 1
ATOM 14880 C CA . ALA D 2 315 ? 169.734 177.972 215.139 1.00 20.00 319 ALA J CA 1
ATOM 14881 C C . ALA D 2 315 ? 168.691 177.160 215.940 1.00 20.00 319 ALA J C 1
ATOM 14882 O O . ALA D 2 315 ? 167.739 177.737 216.464 1.00 20.00 319 ALA J O 1
ATOM 14889 N N . LEU D 2 316 ? 168.845 175.836 216.038 1.00 20.00 320 LEU J N 1
ATOM 14890 C CA . LEU D 2 316 ? 167.976 174.960 216.829 1.00 20.00 320 LEU J CA 1
ATOM 14891 C C . LEU D 2 316 ? 168.505 174.752 218.253 1.00 20.00 320 LEU J C 1
ATOM 14892 O O . LEU D 2 316 ? 167.738 174.829 219.209 1.00 20.00 320 LEU J O 1
ATOM 14908 N N . ALA D 2 317 ? 169.801 174.483 218.403 1.00 20.00 321 ALA J N 1
ATOM 14909 C CA . ALA D 2 317 ? 170.436 174.205 219.686 1.00 20.00 321 ALA J CA 1
ATOM 14910 C C . ALA D 2 317 ? 170.573 175.447 220.596 1.00 20.00 321 ALA J C 1
ATOM 14911 O O . ALA D 2 317 ? 170.591 176.577 220.101 1.00 20.00 321 ALA J O 1
ATOM 14918 N N . PRO D 2 318 ? 170.707 175.279 221.928 1.00 20.00 322 PRO J N 1
ATOM 14919 C CA . PRO D 2 318 ? 170.988 176.379 222.853 1.00 20.00 322 PRO J CA 1
ATOM 14920 C C . PRO D 2 318 ? 172.278 177.151 222.517 1.00 20.00 322 PRO J C 1
ATOM 14921 O O . PRO D 2 318 ? 173.301 176.564 222.179 1.00 20.00 322 PRO J O 1
ATOM 14932 N N . SER D 2 319 ? 172.269 178.473 222.688 1.00 20.00 323 SER J N 1
ATOM 14933 C CA . SER D 2 319 ? 173.354 179.385 222.284 1.00 20.00 323 SER J CA 1
ATOM 14934 C C . SER D 2 319 ? 174.710 179.130 222.958 1.00 20.00 323 SER J C 1
ATOM 14935 O O . SER D 2 319 ? 175.750 179.520 222.429 1.00 20.00 323 SER J O 1
ATOM 14943 N N . THR D 2 320 ? 174.715 178.474 224.123 1.00 20.00 324 THR J N 1
ATOM 14944 C CA . THR D 2 320 ? 175.929 178.092 224.865 1.00 20.00 324 THR J CA 1
ATOM 14945 C C . THR D 2 320 ? 176.600 176.820 224.322 1.00 20.00 324 THR J C 1
ATOM 14946 O O . THR D 2 320 ? 177.785 176.599 224.578 1.00 20.00 324 THR J O 1
ATOM 14957 N N . MET D 2 321 ? 175.890 175.991 223.545 1.00 20.00 325 MET J N 1
ATOM 14958 C CA . MET D 2 321 ? 176.425 174.748 222.971 1.00 20.00 325 MET J CA 1
ATOM 14959 C C . MET D 2 321 ? 177.409 175.016 221.831 1.00 20.00 325 MET J C 1
ATOM 14960 O O . MET D 2 321 ? 177.177 175.872 220.976 1.00 20.00 325 MET J O 1
ATOM 14974 N N . LYS D 2 322 ? 178.508 174.258 221.797 1.00 20.00 326 LYS J N 1
ATOM 14975 C CA . LYS D 2 322 ? 179.526 174.319 220.743 1.00 20.00 326 LYS J CA 1
ATOM 14976 C C . LYS D 2 322 ? 179.241 173.262 219.675 1.00 20.00 326 LYS J C 1
ATOM 14977 O O . LYS D 2 322 ? 179.641 172.109 219.817 1.00 20.00 326 LYS J O 1
ATOM 14996 N N . ILE D 2 323 ? 178.524 173.634 218.620 1.00 20.00 327 ILE J N 1
ATOM 14997 C CA . ILE D 2 323 ? 178.203 172.742 217.501 1.00 20.00 327 ILE J CA 1
ATOM 14998 C C . ILE D 2 323 ? 179.443 172.582 216.618 1.00 20.00 327 ILE J C 1
ATOM 14999 O O . ILE D 2 323 ? 179.989 173.573 216.138 1.00 20.00 327 ILE J O 1
ATOM 15015 N N . LYS D 2 324 ? 179.854 171.342 216.350 1.00 20.00 328 LYS J N 1
ATOM 15016 C CA . LYS D 2 324 ? 180.860 171.008 215.331 1.00 20.00 328 LYS J CA 1
ATOM 15017 C C . LYS D 2 324 ? 180.360 169.907 214.405 1.00 20.00 328 LYS J C 1
ATOM 15018 O O . LYS D 2 324 ? 179.810 168.904 214.861 1.00 20.00 328 LYS J O 1
ATOM 15037 N N . ILE D 2 325 ? 180.586 170.095 213.107 1.00 20.00 329 ILE J N 1
ATOM 15038 C CA . ILE D 2 325 ? 180.310 169.113 212.057 1.00 20.00 329 ILE J CA 1
ATOM 15039 C C . ILE D 2 325 ? 181.646 168.532 211.596 1.00 20.00 329 ILE J C 1
ATOM 15040 O O . ILE D 2 325 ? 182.513 169.264 211.125 1.00 20.00 329 ILE J O 1
ATOM 15056 N N . ILE D 2 326 ? 181.823 167.224 211.706 1.00 20.00 330 ILE J N 1
ATOM 15057 C CA . ILE D 2 326 ? 182.989 166.504 211.209 1.00 20.00 330 ILE J CA 1
ATOM 15058 C C . ILE D 2 326 ? 182.633 165.898 209.852 1.00 20.00 330 ILE J C 1
ATOM 15059 O O . ILE D 2 326 ? 181.800 164.999 209.763 1.00 20.00 330 ILE J O 1
ATOM 15075 N N . ALA D 2 327 ? 183.269 166.389 208.794 1.00 20.00 331 ALA J N 1
ATOM 15076 C CA . ALA D 2 327 ? 183.013 165.996 207.415 1.00 20.00 331 ALA J CA 1
ATOM 15077 C C . ALA D 2 327 ? 184.348 165.690 206.703 1.00 20.00 331 ALA J C 1
ATOM 15078 O O . ALA D 2 327 ? 184.923 166.566 206.056 1.00 20.00 331 ALA J O 1
ATOM 15085 N N . PRO D 2 328 ? 184.876 164.458 206.849 1.00 20.00 332 PRO J N 1
ATOM 15086 C CA . PRO D 2 328 ? 186.151 164.051 206.264 1.00 20.00 332 PRO J CA 1
ATOM 15087 C C . PRO D 2 328 ? 186.196 164.193 204.730 1.00 20.00 332 PRO J C 1
ATOM 15088 O O . PRO D 2 328 ? 185.180 163.941 204.076 1.00 20.00 332 PRO J O 1
ATOM 15099 N N . PRO D 2 329 ? 187.357 164.495 204.124 1.00 20.00 333 PRO J N 1
ATOM 15100 C CA . PRO D 2 329 ? 187.564 164.417 202.674 1.00 20.00 333 PRO J CA 1
ATOM 15101 C C . PRO D 2 329 ? 187.227 163.044 202.063 1.00 20.00 333 PRO J C 1
ATOM 15102 O O . PRO D 2 329 ? 186.729 162.967 200.945 1.00 20.00 333 PRO J O 1
ATOM 15113 N N . GLU D 2 330 ? 187.471 161.962 202.795 1.00 20.00 334 GLU J N 1
ATOM 15114 C CA . GLU D 2 330 ? 187.245 160.579 202.371 1.00 20.00 334 GLU J CA 1
ATOM 15115 C C . GLU D 2 330 ? 185.857 160.013 202.729 1.00 20.00 334 GLU J C 1
ATOM 15116 O O . GLU D 2 330 ? 185.628 158.816 202.575 1.00 20.00 334 GLU J O 1
ATOM 15128 N N . ARG D 2 331 ? 184.907 160.831 203.204 1.00 20.00 335 ARG J N 1
ATOM 15129 C CA . ARG D 2 331 ? 183.616 160.370 203.758 1.00 20.00 335 ARG J CA 1
ATOM 15130 C C . ARG D 2 331 ? 182.689 159.592 202.818 1.00 20.00 335 ARG J C 1
ATOM 15131 O O . ARG D 2 331 ? 181.771 158.927 203.286 1.00 20.00 335 ARG J O 1
ATOM 15152 N N . LYS D 2 332 ? 182.958 159.599 201.516 1.00 20.00 336 LYS J N 1
ATOM 15153 C CA . LYS D 2 332 ? 182.364 158.705 200.514 1.00 20.00 336 LYS J CA 1
ATOM 15154 C C . LYS D 2 332 ? 182.677 157.217 200.771 1.00 20.00 336 LYS J C 1
ATOM 15155 O O . LYS D 2 332 ? 181.945 156.358 200.300 1.00 20.00 336 LYS J O 1
ATOM 15174 N N . TYR D 2 333 ? 183.714 156.914 201.556 1.00 20.00 337 TYR J N 1
ATOM 15175 C CA . TYR D 2 333 ? 184.178 155.562 201.882 1.00 20.00 337 TYR J CA 1
ATOM 15176 C C . TYR D 2 333 ? 184.186 155.227 203.386 1.00 20.00 337 TYR J C 1
ATOM 15177 O O . TYR D 2 333 ? 184.669 154.163 203.756 1.00 20.00 337 TYR J O 1
ATOM 15195 N N . SER D 2 334 ? 183.632 156.062 204.272 1.00 20.00 338 SER J N 1
ATOM 15196 C CA . SER D 2 334 ? 183.675 155.841 205.731 1.00 20.00 338 SER J CA 1
ATOM 15197 C C . SER D 2 334 ? 183.119 154.496 206.193 1.00 20.00 338 SER J C 1
ATOM 15198 O O . SER D 2 334 ? 183.705 153.876 207.070 1.00 20.00 338 SER J O 1
ATOM 15206 N N . VAL D 2 335 ? 182.017 154.013 205.622 1.00 20.00 339 VAL J N 1
ATOM 15207 C CA . VAL D 2 335 ? 181.438 152.724 206.016 1.00 20.00 339 VAL J CA 1
ATOM 15208 C C . VAL D 2 335 ? 182.379 151.580 205.662 1.00 20.00 339 VAL J C 1
ATOM 15209 O O . VAL D 2 335 ? 182.646 150.726 206.499 1.00 20.00 339 VAL J O 1
ATOM 15222 N N . TRP D 2 336 ? 182.957 151.572 204.460 1.00 20.00 340 TRP J N 1
ATOM 15223 C CA . TRP D 2 336 ? 183.922 150.548 204.070 1.00 20.00 340 TRP J CA 1
ATOM 15224 C C . TRP D 2 336 ? 185.222 150.615 204.890 1.00 20.00 340 TRP J C 1
ATOM 15225 O O . TRP D 2 336 ? 185.699 149.586 205.361 1.00 20.00 340 TRP J O 1
ATOM 15246 N N . ILE D 2 337 ? 185.772 151.812 205.131 1.00 20.00 341 ILE J N 1
ATOM 15247 C CA . ILE D 2 337 ? 186.973 152.008 205.963 1.00 20.00 341 ILE J CA 1
ATOM 15248 C C . ILE D 2 337 ? 186.735 151.489 207.382 1.00 20.00 341 ILE J C 1
ATOM 15249 O O . ILE D 2 337 ? 187.559 150.758 207.921 1.00 20.00 341 ILE J O 1
ATOM 15265 N N . GLY D 2 338 ? 185.582 151.790 207.973 1.00 20.00 342 GLY J N 1
ATOM 15266 C CA . GLY D 2 338 ? 185.179 151.273 209.272 1.00 20.00 342 GLY J CA 1
ATOM 15267 C C . GLY D 2 338 ? 184.978 149.765 209.310 1.00 20.00 342 GLY J C 1
ATOM 15268 O O . GLY D 2 338 ? 185.352 149.136 210.291 1.00 20.00 342 GLY J O 1
ATOM 15272 N N . GLY D 2 339 ? 184.444 149.159 208.250 1.00 20.00 343 GLY J N 1
ATOM 15273 C CA . GLY D 2 339 ? 184.356 147.705 208.131 1.00 20.00 343 GLY J CA 1
ATOM 15274 C C . GLY D 2 339 ? 185.721 147.036 207.982 1.00 20.00 343 GLY J C 1
ATOM 15275 O O . GLY D 2 339 ? 185.969 146.010 208.605 1.00 20.00 343 GLY J O 1
ATOM 15279 N N . SER D 2 340 ? 186.636 147.637 207.221 1.00 20.00 344 SER J N 1
ATOM 15280 C CA . SER D 2 340 ? 188.027 147.193 207.097 1.00 20.00 344 SER J CA 1
ATOM 15281 C C . SER D 2 340 ? 188.780 147.266 208.427 1.00 20.00 344 SER J C 1
ATOM 15282 O O . SER D 2 340 ? 189.534 146.355 208.749 1.00 20.00 344 SER J O 1
ATOM 15290 N N . ILE D 2 341 ? 188.534 148.303 209.234 1.00 20.00 345 ILE J N 1
ATOM 15291 C CA . ILE D 2 341 ? 189.018 148.412 210.614 1.00 20.00 345 ILE J CA 1
ATOM 15292 C C . ILE D 2 341 ? 188.412 147.297 211.472 1.00 20.00 345 ILE J C 1
ATOM 15293 O O . ILE D 2 341 ? 189.158 146.506 212.034 1.00 20.00 345 ILE J O 1
ATOM 15309 N N . LEU D 2 342 ? 187.081 147.194 211.555 1.00 20.00 346 LEU J N 1
ATOM 15310 C CA . LEU D 2 342 ? 186.384 146.267 212.449 1.00 20.00 346 LEU J CA 1
ATOM 15311 C C . LEU D 2 342 ? 186.738 144.799 212.196 1.00 20.00 346 LEU J C 1
ATOM 15312 O O . LEU D 2 342 ? 187.140 144.105 213.121 1.00 20.00 346 LEU J O 1
ATOM 15328 N N . ALA D 2 343 ? 186.638 144.324 210.953 1.00 20.00 347 ALA J N 1
ATOM 15329 C CA . ALA D 2 343 ? 186.948 142.940 210.599 1.00 20.00 347 ALA J CA 1
ATOM 15330 C C . ALA D 2 343 ? 188.412 142.545 210.896 1.00 20.00 347 ALA J C 1
ATOM 15331 O O . ALA D 2 343 ? 188.724 141.362 211.030 1.00 20.00 347 ALA J O 1
ATOM 15338 N N . SER D 2 344 ? 189.311 143.526 211.014 1.00 20.00 348 SER J N 1
ATOM 15339 C CA . SER D 2 344 ? 190.731 143.345 211.326 1.00 20.00 348 SER J CA 1
ATOM 15340 C C . SER D 2 344 ? 191.041 143.221 212.834 1.00 20.00 348 SER J C 1
ATOM 15341 O O . SER D 2 344 ? 192.063 142.648 213.205 1.00 20.00 348 SER J O 1
ATOM 15349 N N . LEU D 2 345 ? 190.168 143.707 213.730 1.00 20.00 349 LEU J N 1
ATOM 15350 C CA . LEU D 2 345 ? 190.408 143.739 215.181 1.00 20.00 349 LEU J CA 1
ATOM 15351 C C . LEU D 2 345 ? 190.455 142.351 215.828 1.00 20.00 349 LEU J C 1
ATOM 15352 O O . LEU D 2 345 ? 189.610 141.496 215.571 1.00 20.00 349 LEU J O 1
ATOM 15368 N N . SER D 2 346 ? 191.387 142.134 216.755 1.00 20.00 350 SER J N 1
ATOM 15369 C CA . SER D 2 346 ? 191.537 140.848 217.461 1.00 20.00 350 SER J CA 1
ATOM 15370 C C . SER D 2 346 ? 190.364 140.513 218.387 1.00 20.00 350 SER J C 1
ATOM 15371 O O . SER D 2 346 ? 190.005 139.350 218.547 1.00 20.00 350 SER J O 1
ATOM 15379 N N . THR D 2 347 ? 189.733 141.523 218.977 1.00 20.00 351 THR J N 1
ATOM 15380 C CA . THR D 2 347 ? 188.550 141.383 219.842 1.00 20.00 351 THR J CA 1
ATOM 15381 C C . THR D 2 347 ? 187.260 141.109 219.065 1.00 20.00 351 THR J C 1
ATOM 15382 O O . THR D 2 347 ? 186.293 140.626 219.649 1.00 20.00 351 THR J O 1
ATOM 15393 N N . PHE D 2 348 ? 187.225 141.344 217.750 1.00 20.00 352 PHE J N 1
ATOM 15394 C CA . PHE D 2 348 ? 186.065 141.032 216.910 1.00 20.00 352 PHE J CA 1
ATOM 15395 C C . PHE D 2 348 ? 185.971 139.548 216.514 1.00 20.00 352 PHE J C 1
ATOM 15396 O O . PHE D 2 348 ? 184.892 139.063 216.201 1.00 20.00 352 PHE J O 1
ATOM 15413 N N . GLN D 2 349 ? 187.065 138.781 216.550 1.00 20.00 353 GLN J N 1
ATOM 15414 C CA . GLN D 2 349 ? 187.127 137.441 215.933 1.00 20.00 353 GLN J CA 1
ATOM 15415 C C . GLN D 2 349 ? 186.230 136.369 216.582 1.00 20.00 353 GLN J C 1
ATOM 15416 O O . GLN D 2 349 ? 185.994 135.323 215.980 1.00 20.00 353 GLN J O 1
ATOM 15430 N N . GLN D 2 350 ? 185.678 136.618 217.770 1.00 20.00 354 GLN J N 1
ATOM 15431 C CA . GLN D 2 350 ? 184.641 135.776 218.386 1.00 20.00 354 GLN J CA 1
ATOM 15432 C C . GLN D 2 350 ? 183.199 136.129 217.966 1.00 20.00 354 GLN J C 1
ATOM 15433 O O . GLN D 2 350 ? 182.265 135.413 218.321 1.00 20.00 354 GLN J O 1
ATOM 15447 N N . MET D 2 351 ? 182.985 137.233 217.243 1.00 20.00 355 MET J N 1
ATOM 15448 C CA . MET D 2 351 ? 181.653 137.785 216.944 1.00 20.00 355 MET J CA 1
ATOM 15449 C C . MET D 2 351 ? 181.080 137.352 215.592 1.00 20.00 355 MET J C 1
ATOM 15450 O O . MET D 2 351 ? 179.867 137.428 215.415 1.00 20.00 355 MET J O 1
ATOM 15464 N N . TRP D 2 352 ? 181.896 136.844 214.663 1.00 20.00 356 TRP J N 1
ATOM 15465 C CA . TRP D 2 352 ? 181.413 136.242 213.417 1.00 20.00 356 TRP J CA 1
ATOM 15466 C C . TRP D 2 352 ? 180.362 135.154 213.679 1.00 20.00 356 TRP J C 1
ATOM 15467 O O . TRP D 2 352 ? 180.531 134.342 214.589 1.00 20.00 356 TRP J O 1
ATOM 15488 N N . ILE D 2 353 ? 179.318 135.076 212.851 1.00 20.00 357 ILE J N 1
ATOM 15489 C CA . ILE D 2 353 ? 178.501 133.861 212.722 1.00 20.00 357 ILE J CA 1
ATOM 15490 C C . ILE D 2 353 ? 179.306 132.847 211.908 1.00 20.00 357 ILE J C 1
ATOM 15491 O O . ILE D 2 353 ? 179.689 133.143 210.780 1.00 20.00 357 ILE J O 1
ATOM 15507 N N . THR D 2 354 ? 179.586 131.664 212.446 1.00 20.00 358 THR J N 1
ATOM 15508 C CA . THR D 2 354 ? 180.289 130.608 211.696 1.00 20.00 358 THR J CA 1
ATOM 15509 C C . THR D 2 354 ? 179.313 129.622 211.049 1.00 20.00 358 THR J C 1
ATOM 15510 O O . THR D 2 354 ? 178.181 129.479 211.510 1.00 20.00 358 THR J O 1
ATOM 15521 N N . LYS D 2 355 ? 179.725 128.899 210.000 1.00 20.00 359 LYS J N 1
ATOM 15522 C CA . LYS D 2 355 ? 178.868 127.944 209.269 1.00 20.00 359 LYS J CA 1
ATOM 15523 C C . LYS D 2 355 ? 178.229 126.892 210.185 1.00 20.00 359 LYS J C 1
ATOM 15524 O O . LYS D 2 355 ? 177.072 126.540 209.990 1.00 20.00 359 LYS J O 1
ATOM 15543 N N . GLN D 2 356 ? 178.928 126.455 211.232 1.00 20.00 360 GLN J N 1
ATOM 15544 C CA . GLN D 2 356 ? 178.413 125.503 212.224 1.00 20.00 360 GLN J CA 1
ATOM 15545 C C . GLN D 2 356 ? 177.238 126.060 213.055 1.00 20.00 360 GLN J C 1
ATOM 15546 O O . GLN D 2 356 ? 176.335 125.313 213.409 1.00 20.00 360 GLN J O 1
ATOM 15560 N N . GLU D 2 357 ? 177.204 127.361 213.352 1.00 20.00 361 GLU J N 1
ATOM 15561 C CA . GLU D 2 357 ? 176.069 127.998 214.042 1.00 20.00 361 GLU J CA 1
ATOM 15562 C C . GLU D 2 357 ? 174.865 128.179 213.112 1.00 20.00 361 GLU J C 1
ATOM 15563 O O . GLU D 2 357 ? 173.726 128.035 213.545 1.00 20.00 361 GLU J O 1
ATOM 15575 N N . TYR D 2 358 ? 175.094 128.452 211.829 1.00 20.00 362 TYR J N 1
ATOM 15576 C CA . TYR D 2 358 ? 174.029 128.479 210.831 1.00 20.00 362 TYR J CA 1
ATOM 15577 C C . TYR D 2 358 ? 173.424 127.085 210.611 1.00 20.00 362 TYR J C 1
ATOM 15578 O O . TYR D 2 358 ? 172.208 126.942 210.575 1.00 20.00 362 TYR J O 1
ATOM 15596 N N . ASP D 2 359 ? 174.247 126.036 210.531 1.00 20.00 363 ASP J N 1
ATOM 15597 C CA . ASP D 2 359 ? 173.769 124.653 210.406 1.00 20.00 363 ASP J CA 1
ATOM 15598 C C . ASP D 2 359 ? 173.017 124.153 211.654 1.00 20.00 363 ASP J C 1
ATOM 15599 O O . ASP D 2 359 ? 172.174 123.264 211.545 1.00 20.00 363 ASP J O 1
ATOM 15608 N N . GLU D 2 360 ? 173.262 124.729 212.833 1.00 20.00 364 GLU J N 1
ATOM 15609 C CA . GLU D 2 360 ? 172.456 124.494 214.034 1.00 20.00 364 GLU J CA 1
ATOM 15610 C C . GLU D 2 360 ? 171.143 125.303 214.046 1.00 20.00 364 GLU J C 1
ATOM 15611 O O . GLU D 2 360 ? 170.061 124.728 214.179 1.00 20.00 364 GLU J O 1
ATOM 15623 N N . ALA D 2 361 ? 171.228 126.635 213.955 1.00 20.00 365 ALA J N 1
ATOM 15624 C CA . ALA D 2 361 ? 170.123 127.545 214.254 1.00 20.00 365 ALA J CA 1
ATOM 15625 C C . ALA D 2 361 ? 169.362 128.089 213.031 1.00 20.00 365 ALA J C 1
ATOM 15626 O O . ALA D 2 361 ? 168.260 128.616 213.186 1.00 20.00 365 ALA J O 1
ATOM 15633 N N . GLY D 2 362 ? 169.902 127.965 211.819 1.00 20.00 366 GLY J N 1
ATOM 15634 C CA . GLY D 2 362 ? 169.320 128.527 210.600 1.00 20.00 366 GLY J CA 1
ATOM 15635 C C . GLY D 2 362 ? 169.449 130.056 210.485 1.00 20.00 366 GLY J C 1
ATOM 15636 O O . GLY D 2 362 ? 170.112 130.692 211.307 1.00 20.00 366 GLY J O 1
ATOM 15640 N N . PRO D 2 363 ? 168.824 130.679 209.469 1.00 20.00 367 PRO J N 1
ATOM 15641 C CA . PRO D 2 363 ? 168.970 132.108 209.168 1.00 20.00 367 PRO J CA 1
ATOM 15642 C C . PRO D 2 363 ? 168.713 133.064 210.335 1.00 20.00 367 PRO J C 1
ATOM 15643 O O . PRO D 2 363 ? 169.359 134.103 210.430 1.00 20.00 367 PRO J O 1
ATOM 15654 N N . SER D 2 364 ? 167.810 132.720 211.251 1.00 20.00 368 SER J N 1
ATOM 15655 C CA . SER D 2 364 ? 167.433 133.567 212.389 1.00 20.00 368 SER J CA 1
ATOM 15656 C C . SER D 2 364 ? 168.541 133.745 213.443 1.00 20.00 368 SER J C 1
ATOM 15657 O O . SER D 2 364 ? 168.398 134.577 214.337 1.00 20.00 368 SER J O 1
ATOM 15665 N N . ILE D 2 365 ? 169.690 133.068 213.307 1.00 20.00 369 ILE J N 1
ATOM 15666 C CA . ILE D 2 365 ? 170.931 133.352 214.056 1.00 20.00 369 ILE J CA 1
ATOM 15667 C C . ILE D 2 365 ? 171.371 134.815 213.912 1.00 20.00 369 ILE J C 1
ATOM 15668 O O . ILE D 2 365 ? 171.955 135.397 214.825 1.00 20.00 369 ILE J O 1
ATOM 15684 N N . VAL D 2 366 ? 171.042 135.451 212.783 1.00 20.00 370 VAL J N 1
ATOM 15685 C CA . VAL D 2 366 ? 171.443 136.827 212.466 1.00 20.00 370 VAL J CA 1
ATOM 15686 C C . VAL D 2 366 ? 170.776 137.882 213.363 1.00 20.00 370 VAL J C 1
ATOM 15687 O O . VAL D 2 366 ? 171.265 139.002 213.458 1.00 20.00 370 VAL J O 1
ATOM 15700 N N . HIS D 2 367 ? 169.688 137.552 214.067 1.00 20.00 371 HIS J N 1
ATOM 15701 C CA . HIS D 2 367 ? 169.023 138.482 214.990 1.00 20.00 371 HIS J CA 1
ATOM 15702 C C . HIS D 2 367 ? 169.630 138.527 216.397 1.00 20.00 371 HIS J C 1
ATOM 15703 O O . HIS D 2 367 ? 169.416 139.504 217.112 1.00 20.00 371 HIS J O 1
ATOM 15717 N N . ARG D 2 368 ? 170.375 137.492 216.816 1.00 20.00 372 ARG J N 1
ATOM 15718 C CA . ARG D 2 368 ? 170.966 137.403 218.164 1.00 20.00 372 ARG J CA 1
ATOM 15719 C C . ARG D 2 368 ? 172.473 137.671 218.224 1.00 20.00 372 ARG J C 1
ATOM 15720 O O . ARG D 2 368 ? 172.978 138.009 219.292 1.00 20.00 372 ARG J O 1
ATOM 15741 N N . LYS D 2 369 ? 173.191 137.536 217.101 1.00 20.00 373 LYS J N 1
ATOM 15742 C CA . LYS D 2 369 ? 174.639 137.801 216.995 1.00 20.00 373 LYS J CA 1
ATOM 15743 C C . LYS D 2 369 ? 174.974 139.217 216.499 1.00 20.00 373 LYS J C 1
ATOM 15744 O O . LYS D 2 369 ? 176.007 139.755 216.894 1.00 20.00 373 LYS J O 1
ATOM 15763 N N . CYS D 2 370 ? 174.132 139.807 215.647 1.00 20.00 374 CYS J N 1
ATOM 15764 C CA . CYS D 2 370 ? 174.362 141.080 214.945 1.00 20.00 374 CYS J CA 1
ATOM 15765 C C . CYS D 2 370 ? 173.449 142.214 215.454 1.00 20.00 374 CYS J C 1
ATOM 15766 O O . CYS D 2 370 ? 173.587 142.594 216.634 1.00 20.00 374 CYS J O 1
ATOM 15775 N N . THR E 2 1 ? 151.806 200.771 122.563 1.00 20.00 5 THR K N 1
ATOM 15776 C CA . THR E 2 1 ? 150.920 200.335 123.663 1.00 20.00 5 THR K CA 1
ATOM 15777 C C . THR E 2 1 ? 150.375 198.928 123.454 1.00 20.00 5 THR K C 1
ATOM 15778 O O . THR E 2 1 ? 150.661 198.057 124.270 1.00 20.00 5 THR K O 1
ATOM 15791 N N . THR E 2 2 ? 149.596 198.672 122.394 1.00 20.00 6 THR K N 1
ATOM 15792 C CA . THR E 2 2 ? 149.022 197.347 122.063 1.00 20.00 6 THR K CA 1
ATOM 15793 C C . THR E 2 2 ? 150.105 196.279 121.850 1.00 20.00 6 THR K C 1
ATOM 15794 O O . THR E 2 2 ? 151.187 196.600 121.363 1.00 20.00 6 THR K O 1
ATOM 15805 N N . ALA E 2 3 ? 149.828 195.011 122.158 1.00 20.00 7 ALA K N 1
ATOM 15806 C CA . ALA E 2 3 ? 150.770 193.903 121.980 1.00 20.00 7 ALA K CA 1
ATOM 15807 C C . ALA E 2 3 ? 150.388 192.973 120.818 1.00 20.00 7 ALA K C 1
ATOM 15808 O O . ALA E 2 3 ? 149.213 192.780 120.522 1.00 20.00 7 ALA K O 1
ATOM 15815 N N . LEU E 2 4 ? 151.384 192.381 120.163 1.00 20.00 8 LEU K N 1
ATOM 15816 C CA . LEU E 2 4 ? 151.223 191.320 119.168 1.00 20.00 8 LEU K CA 1
ATOM 15817 C C . LEU E 2 4 ? 151.240 189.950 119.841 1.00 20.00 8 LEU K C 1
ATOM 15818 O O . LEU E 2 4 ? 151.936 189.748 120.833 1.00 20.00 8 LEU K O 1
ATOM 15834 N N . VAL E 2 5 ? 150.506 188.993 119.290 1.00 20.00 9 VAL K N 1
ATOM 15835 C CA . VAL E 2 5 ? 150.516 187.595 119.739 1.00 20.00 9 VAL K CA 1
ATOM 15836 C C . VAL E 2 5 ? 150.741 186.689 118.541 1.00 20.00 9 VAL K C 1
ATOM 15837 O O . VAL E 2 5 ? 149.932 186.727 117.618 1.00 20.00 9 VAL K O 1
ATOM 15850 N N . CYS E 2 6 ? 151.768 185.839 118.567 1.00 20.00 10 CYS K N 1
ATOM 15851 C CA . CYS E 2 6 ? 152.028 184.835 117.523 1.00 20.00 10 CYS K CA 1
ATOM 15852 C C . CYS E 2 6 ? 152.051 183.407 118.090 1.00 20.00 10 CYS K C 1
ATOM 15853 O O . CYS E 2 6 ? 152.943 183.077 118.863 1.00 20.00 10 CYS K O 1
ATOM 15861 N N . ASP E 2 7 ? 151.145 182.525 117.656 1.00 20.00 11 ASP K N 1
ATOM 15862 C CA . ASP E 2 7 ? 151.187 181.083 117.972 1.00 20.00 11 ASP K CA 1
ATOM 15863 C C . ASP E 2 7 ? 152.480 180.462 117.442 1.00 20.00 11 ASP K C 1
ATOM 15864 O O . ASP E 2 7 ? 153.190 179.773 118.164 1.00 20.00 11 ASP K O 1
ATOM 15873 N N . ASN E 2 8 ? 152.794 180.759 116.179 1.00 20.00 12 ASN K N 1
ATOM 15874 C CA . ASN E 2 8 ? 154.039 180.376 115.510 1.00 20.00 12 ASN K CA 1
ATOM 15875 C C . ASN E 2 8 ? 154.379 178.877 115.633 1.00 20.00 12 ASN K C 1
ATOM 15876 O O . ASN E 2 8 ? 155.464 178.504 116.070 1.00 20.00 12 ASN K O 1
ATOM 15887 N N . GLY E 2 9 ? 153.427 178.004 115.292 1.00 20.00 13 GLY K N 1
ATOM 15888 C CA . GLY E 2 9 ? 153.597 176.563 115.460 1.00 20.00 13 GLY K CA 1
ATOM 15889 C C . GLY E 2 9 ? 154.348 175.890 114.313 1.00 20.00 13 GLY K C 1
ATOM 15890 O O . GLY E 2 9 ? 154.716 176.512 113.316 1.00 20.00 13 GLY K O 1
ATOM 15894 N N . SER E 2 10 ? 154.562 174.584 114.448 1.00 20.00 14 SER K N 1
ATOM 15895 C CA . SER E 2 10 ? 155.268 173.800 113.434 1.00 20.00 14 SER K CA 1
ATOM 15896 C C . SER E 2 10 ? 154.530 173.771 112.097 1.00 20.00 14 SER K C 1
ATOM 15897 O O . SER E 2 10 ? 155.181 173.778 111.056 1.00 20.00 14 SER K O 1
ATOM 15905 N N . GLY E 2 11 ? 153.199 173.739 112.111 1.00 20.00 15 GLY K N 1
ATOM 15906 C CA . GLY E 2 11 ? 152.370 173.685 110.911 1.00 20.00 15 GLY K CA 1
ATOM 15907 C C . GLY E 2 11 ? 151.931 175.046 110.391 1.00 20.00 15 GLY K C 1
ATOM 15908 O O . GLY E 2 11 ? 152.090 175.319 109.208 1.00 20.00 15 GLY K O 1
ATOM 15912 N N . LEU E 2 12 ? 151.367 175.894 111.249 1.00 20.00 16 LEU K N 1
ATOM 15913 C CA . LEU E 2 12 ? 150.770 177.177 110.882 1.00 20.00 16 LEU K CA 1
ATOM 15914 C C . LEU E 2 12 ? 151.209 178.317 111.798 1.00 20.00 16 LEU K C 1
ATOM 15915 O O . LEU E 2 12 ? 151.210 178.198 113.024 1.00 20.00 16 LEU K O 1
ATOM 15931 N N . VAL E 2 13 ? 151.473 179.471 111.201 1.00 20.00 17 VAL K N 1
ATOM 15932 C CA . VAL E 2 13 ? 151.532 180.751 111.907 1.00 20.00 17 VAL K CA 1
ATOM 15933 C C . VAL E 2 13 ? 150.110 181.242 112.138 1.00 20.00 17 VAL K C 1
ATOM 15934 O O . VAL E 2 13 ? 149.326 181.320 111.202 1.00 20.00 17 VAL K O 1
ATOM 15947 N N . LYS E 2 14 ? 149.767 181.588 113.379 1.00 20.00 18 LYS K N 1
ATOM 15948 C CA . LYS E 2 14 ? 148.506 182.235 113.757 1.00 20.00 18 LYS K CA 1
ATOM 15949 C C . LYS E 2 14 ? 148.877 183.517 114.479 1.00 20.00 18 LYS K C 1
ATOM 15950 O O . LYS E 2 14 ? 149.577 183.428 115.482 1.00 20.00 18 LYS K O 1
ATOM 15969 N N . ALA E 2 15 ? 148.488 184.686 113.992 1.00 20.00 19 ALA K N 1
ATOM 15970 C CA . ALA E 2 15 ? 148.986 185.962 114.502 1.00 20.00 19 ALA K CA 1
ATOM 15971 C C . ALA E 2 15 ? 147.916 187.065 114.546 1.00 20.00 19 ALA K C 1
ATOM 15972 O O . ALA E 2 15 ? 146.938 187.032 113.804 1.00 20.00 19 ALA K O 1
ATOM 15979 N N . GLY E 2 16 ? 148.089 188.054 115.417 1.00 20.00 20 GLY K N 1
ATOM 15980 C CA . GLY E 2 16 ? 147.148 189.156 115.611 1.00 20.00 20 GLY K CA 1
ATOM 15981 C C . GLY E 2 16 ? 147.499 190.046 116.800 1.00 20.00 20 GLY K C 1
ATOM 15982 O O . GLY E 2 16 ? 148.632 190.036 117.273 1.00 20.00 20 GLY K O 1
ATOM 15986 N N . PHE E 2 17 ? 146.519 190.800 117.300 1.00 20.00 21 PHE K N 1
ATOM 15987 C CA . PHE E 2 17 ? 146.683 191.783 118.379 1.00 20.00 21 PHE K CA 1
ATOM 15988 C C . PHE E 2 17 ? 146.025 191.311 119.674 1.00 20.00 21 PHE K C 1
ATOM 15989 O O . PHE E 2 17 ? 144.934 190.755 119.659 1.00 20.00 21 PHE K O 1
ATOM 16006 N N . ALA E 2 18 ? 146.671 191.535 120.816 1.00 20.00 22 ALA K N 1
ATOM 16007 C CA . ALA E 2 18 ? 146.110 191.194 122.116 1.00 20.00 22 ALA K CA 1
ATOM 16008 C C . ALA E 2 18 ? 144.779 191.923 122.378 1.00 20.00 22 ALA K C 1
ATOM 16009 O O . ALA E 2 18 ? 144.663 193.131 122.152 1.00 20.00 22 ALA K O 1
ATOM 16016 N N . GLY E 2 19 ? 143.778 191.188 122.851 1.00 20.00 23 GLY K N 1
ATOM 16017 C CA . GLY E 2 19 ? 142.421 191.673 123.083 1.00 20.00 23 GLY K CA 1
ATOM 16018 C C . GLY E 2 19 ? 141.447 191.391 121.938 1.00 20.00 23 GLY K C 1
ATOM 16019 O O . GLY E 2 19 ? 140.239 191.475 122.150 1.00 20.00 23 GLY K O 1
ATOM 16023 N N . ASP E 2 20 ? 141.923 191.001 120.755 1.00 20.00 24 ASP K N 1
ATOM 16024 C CA . ASP E 2 20 ? 141.062 190.457 119.702 1.00 20.00 24 ASP K CA 1
ATOM 16025 C C . ASP E 2 20 ? 140.615 189.027 120.050 1.00 20.00 24 ASP K C 1
ATOM 16026 O O . ASP E 2 20 ? 141.288 188.315 120.796 1.00 20.00 24 ASP K O 1
ATOM 16035 N N . ASP E 2 21 ? 139.472 188.593 119.519 1.00 20.00 25 ASP K N 1
ATOM 16036 C CA . ASP E 2 21 ? 138.869 187.284 119.810 1.00 20.00 25 ASP K CA 1
ATOM 16037 C C . ASP E 2 21 ? 139.463 186.124 118.991 1.00 20.00 25 ASP K C 1
ATOM 16038 O O . ASP E 2 21 ? 139.278 184.967 119.357 1.00 20.00 25 ASP K O 1
ATOM 16047 N N . ALA E 2 22 ? 140.153 186.416 117.887 1.00 20.00 26 ALA K N 1
ATOM 16048 C CA . ALA E 2 22 ? 140.710 185.435 116.960 1.00 20.00 26 ALA K CA 1
ATOM 16049 C C . ALA E 2 22 ? 141.973 185.968 116.260 1.00 20.00 26 ALA K C 1
ATOM 16050 O O . ALA E 2 22 ? 142.125 187.186 116.121 1.00 20.00 26 ALA K O 1
ATOM 16057 N N . PRO E 2 23 ? 142.863 185.093 115.758 1.00 20.00 27 PRO K N 1
ATOM 16058 C CA . PRO E 2 23 ? 143.993 185.528 114.949 1.00 20.00 27 PRO K CA 1
ATOM 16059 C C . PRO E 2 23 ? 143.518 186.133 113.623 1.00 20.00 27 PRO K C 1
ATOM 16060 O O . PRO E 2 23 ? 142.639 185.585 112.957 1.00 20.00 27 PRO K O 1
ATOM 16071 N N . ARG E 2 24 ? 144.122 187.257 113.221 1.00 20.00 28 ARG K N 1
ATOM 16072 C CA . ARG E 2 24 ? 143.847 187.955 111.953 1.00 20.00 28 ARG K CA 1
ATOM 16073 C C . ARG E 2 24 ? 144.526 187.296 110.763 1.00 20.00 28 ARG K C 1
ATOM 16074 O O . ARG E 2 24 ? 143.951 187.249 109.681 1.00 20.00 28 ARG K O 1
ATOM 16095 N N . ALA E 2 25 ? 145.727 186.771 110.961 1.00 20.00 29 ALA K N 1
ATOM 16096 C CA . ALA E 2 25 ? 146.481 186.020 109.974 1.00 20.00 29 ALA K CA 1
ATOM 16097 C C . ALA E 2 25 ? 146.595 184.557 110.404 1.00 20.00 29 ALA K C 1
ATOM 16098 O O . ALA E 2 25 ? 146.979 184.277 111.537 1.00 20.00 29 ALA K O 1
ATOM 16105 N N . VAL E 2 26 ? 146.295 183.628 109.496 1.00 20.00 30 VAL K N 1
ATOM 16106 C CA . VAL E 2 26 ? 146.527 182.189 109.660 1.00 20.00 30 VAL K CA 1
ATOM 16107 C C . VAL E 2 26 ? 147.031 181.624 108.339 1.00 20.00 30 VAL K C 1
ATOM 16108 O O . VAL E 2 26 ? 146.303 181.640 107.348 1.00 20.00 30 VAL K O 1
ATOM 16121 N N . PHE E 2 27 ? 148.269 181.127 108.297 1.00 20.00 31 PHE K N 1
ATOM 16122 C CA . PHE E 2 27 ? 148.881 180.596 107.075 1.00 20.00 31 PHE K CA 1
ATOM 16123 C C . PHE E 2 27 ? 149.948 179.520 107.371 1.00 20.00 31 PHE K C 1
ATOM 16124 O O . PHE E 2 27 ? 150.492 179.490 108.475 1.00 20.00 31 PHE K O 1
ATOM 16141 N N . PRO E 2 28 ? 150.264 178.619 106.422 1.00 20.00 32 PRO K N 1
ATOM 16142 C CA . PRO E 2 28 ? 151.244 177.550 106.625 1.00 20.00 32 PRO K CA 1
ATOM 16143 C C . PRO E 2 28 ? 152.662 178.062 106.917 1.00 20.00 32 PRO K C 1
ATOM 16144 O O . PRO E 2 28 ? 153.153 178.954 106.233 1.00 20.00 32 PRO K O 1
ATOM 16155 N N . SER E 2 29 ? 153.369 177.462 107.870 1.00 20.00 33 SER K N 1
ATOM 16156 C CA . SER E 2 29 ? 154.771 177.766 108.174 1.00 20.00 33 SER K CA 1
ATOM 16157 C C . SER E 2 29 ? 155.720 177.167 107.124 1.00 20.00 33 SER K C 1
ATOM 16158 O O . SER E 2 29 ? 156.556 176.332 107.449 1.00 20.00 33 SER K O 1
ATOM 16166 N N . ILE E 2 30 ? 155.592 177.564 105.857 1.00 20.00 34 ILE K N 1
ATOM 16167 C CA . ILE E 2 30 ? 156.401 177.068 104.736 1.00 20.00 34 ILE K CA 1
ATOM 16168 C C . ILE E 2 30 ? 157.126 178.203 104.021 1.00 20.00 34 ILE K C 1
ATOM 16169 O O . ILE E 2 30 ? 156.578 179.282 103.803 1.00 20.00 34 ILE K O 1
ATOM 16185 N N . VAL E 2 31 ? 158.351 177.919 103.595 1.00 20.00 35 VAL K N 1
ATOM 16186 C CA . VAL E 2 31 ? 159.047 178.669 102.550 1.00 20.00 35 VAL K CA 1
ATOM 16187 C C . VAL E 2 31 ? 159.183 177.775 101.318 1.00 20.00 35 VAL K C 1
ATOM 16188 O O . VAL E 2 31 ? 159.545 176.606 101.428 1.00 20.00 35 VAL K O 1
ATOM 16201 N N . GLY E 2 32 ? 158.846 178.300 100.146 1.00 20.00 36 GLY K N 1
ATOM 16202 C CA . GLY E 2 32 ? 158.958 177.600 98.872 1.00 20.00 36 GLY K CA 1
ATOM 16203 C C . GLY E 2 32 ? 160.004 178.221 97.952 1.00 20.00 36 GLY K C 1
ATOM 16204 O O . GLY E 2 32 ? 160.048 179.440 97.812 1.00 20.00 36 GLY K O 1
ATOM 16208 N N . ARG E 2 33 ? 160.829 177.398 97.306 1.00 20.00 37 ARG K N 1
ATOM 16209 C CA . ARG E 2 33 ? 161.860 177.835 96.340 1.00 20.00 37 ARG K CA 1
ATOM 16210 C C . ARG E 2 33 ? 161.760 177.050 95.026 1.00 20.00 37 ARG K C 1
ATOM 16211 O O . ARG E 2 33 ? 161.538 175.840 95.085 1.00 20.00 37 ARG K O 1
ATOM 16232 N N . PRO E 2 34 ? 161.871 177.693 93.847 1.00 20.00 38 PRO K N 1
ATOM 16233 C CA . PRO E 2 34 ? 161.723 177.022 92.553 1.00 20.00 38 PRO K CA 1
ATOM 16234 C C . PRO E 2 34 ? 162.618 175.789 92.376 1.00 20.00 38 PRO K C 1
ATOM 16235 O O . PRO E 2 34 ? 163.816 175.840 92.653 1.00 20.00 38 PRO K O 1
ATOM 16246 N N . ARG E 2 35 ? 162.038 174.691 91.878 1.00 20.00 39 ARG K N 1
ATOM 16247 C CA . ARG E 2 35 ? 162.741 173.444 91.513 1.00 20.00 39 ARG K CA 1
ATOM 16248 C C . ARG E 2 35 ? 163.008 173.305 90.009 1.00 20.00 39 ARG K C 1
ATOM 16249 O O . ARG E 2 35 ? 163.369 172.229 89.536 1.00 20.00 39 ARG K O 1
ATOM 16270 N N . HIS E 2 36 ? 162.835 174.400 89.272 1.00 20.00 40 HIS K N 1
ATOM 16271 C CA . HIS E 2 36 ? 162.984 174.551 87.819 1.00 20.00 40 HIS K CA 1
ATOM 16272 C C . HIS E 2 36 ? 163.720 175.866 87.507 1.00 20.00 40 HIS K C 1
ATOM 16273 O O . HIS E 2 36 ? 163.888 176.705 88.392 1.00 20.00 40 HIS K O 1
ATOM 16287 N N . GLN E 2 37 ? 164.182 176.047 86.267 1.00 20.00 41 GLN K N 1
ATOM 16288 C CA . GLN E 2 37 ? 165.034 177.176 85.851 1.00 20.00 41 GLN K CA 1
ATOM 16289 C C . GLN E 2 37 ? 164.454 178.570 86.185 1.00 20.00 41 GLN K C 1
ATOM 16290 O O . GLN E 2 37 ? 163.285 178.859 85.928 1.00 20.00 41 GLN K O 1
ATOM 16304 N N . GLY E 2 38 ? 165.292 179.452 86.742 1.00 20.00 42 GLY K N 1
ATOM 16305 C CA . GLY E 2 38 ? 164.924 180.764 87.305 1.00 20.00 42 GLY K CA 1
ATOM 16306 C C . GLY E 2 38 ? 164.683 181.885 86.285 1.00 20.00 42 GLY K C 1
ATOM 16307 O O . GLY E 2 38 ? 165.198 182.991 86.450 1.00 20.00 42 GLY K O 1
ATOM 16311 N N . VAL E 2 39 ? 163.932 181.594 85.222 1.00 20.00 43 VAL K N 1
ATOM 16312 C CA . VAL E 2 39 ? 163.611 182.507 84.101 1.00 20.00 43 VAL K CA 1
ATOM 16313 C C . VAL E 2 39 ? 162.104 182.510 83.787 1.00 20.00 43 VAL K C 1
ATOM 16314 O O . VAL E 2 39 ? 161.684 182.586 82.632 1.00 20.00 43 VAL K O 1
ATOM 16327 N N . MET E 2 40 ? 161.271 182.374 84.823 1.00 20.00 44 MET K N 1
ATOM 16328 C CA . MET E 2 40 ? 159.818 182.205 84.699 1.00 20.00 44 MET K CA 1
ATOM 16329 C C . MET E 2 40 ? 159.091 183.481 84.245 1.00 20.00 44 MET K C 1
ATOM 16330 O O . MET E 2 40 ? 159.486 184.598 84.587 1.00 20.00 44 MET K O 1
ATOM 16344 N N . VAL E 2 41 ? 157.973 183.309 83.535 1.00 20.00 45 VAL K N 1
ATOM 16345 C CA . VAL E 2 41 ? 157.044 184.390 83.142 1.00 20.00 45 VAL K CA 1
ATOM 16346 C C . VAL E 2 41 ? 155.637 184.108 83.680 1.00 20.00 45 VAL K C 1
ATOM 16347 O O . VAL E 2 41 ? 155.249 182.952 83.845 1.00 20.00 45 VAL K O 1
ATOM 16360 N N . GLY E 2 42 ? 154.878 185.155 84.017 1.00 20.00 46 GLY K N 1
ATOM 16361 C CA . GLY E 2 42 ? 153.533 185.063 84.610 1.00 20.00 46 GLY K CA 1
ATOM 16362 C C . GLY E 2 42 ? 153.492 184.617 86.080 1.00 20.00 46 GLY K C 1
ATOM 16363 O O . GLY E 2 42 ? 152.695 185.143 86.856 1.00 20.00 46 GLY K O 1
ATOM 16367 N N . MET E 2 43 ? 154.372 183.705 86.506 1.00 20.00 47 MET K N 1
ATOM 16368 C CA . MET E 2 43 ? 154.450 183.215 87.895 1.00 20.00 47 MET K CA 1
ATOM 16369 C C . MET E 2 43 ? 155.021 184.239 88.896 1.00 20.00 47 MET K C 1
ATOM 16370 O O . MET E 2 43 ? 155.022 183.980 90.100 1.00 20.00 47 MET K O 1
ATOM 16384 N N . GLY E 2 44 ? 155.497 185.400 88.433 1.00 20.00 48 GLY K N 1
ATOM 16385 C CA . GLY E 2 44 ? 156.085 186.448 89.274 1.00 20.00 48 GLY K CA 1
ATOM 16386 C C . GLY E 2 44 ? 157.441 186.030 89.847 1.00 20.00 48 GLY K C 1
ATOM 16387 O O . GLY E 2 44 ? 157.533 185.636 91.011 1.00 20.00 48 GLY K O 1
ATOM 16391 N N . GLN E 2 45 ? 158.485 186.073 89.018 1.00 20.00 49 GLN K N 1
ATOM 16392 C CA . GLN E 2 45 ? 159.842 185.632 89.357 1.00 20.00 49 GLN K CA 1
ATOM 16393 C C . GLN E 2 45 ? 160.431 186.434 90.536 1.00 20.00 49 GLN K C 1
ATOM 16394 O O . GLN E 2 45 ? 160.814 187.598 90.392 1.00 20.00 49 GLN K O 1
ATOM 16408 N N . LYS E 2 46 ? 160.547 185.774 91.693 1.00 20.00 50 LYS K N 1
ATOM 16409 C CA . LYS E 2 46 ? 161.324 186.198 92.864 1.00 20.00 50 LYS K CA 1
ATOM 16410 C C . LYS E 2 46 ? 161.934 184.971 93.547 1.00 20.00 50 LYS K C 1
ATOM 16411 O O . LYS E 2 46 ? 161.527 183.847 93.269 1.00 20.00 50 LYS K O 1
ATOM 16430 N N . ASP E 2 47 ? 162.958 185.166 94.369 1.00 20.00 51 ASP K N 1
ATOM 16431 C CA . ASP E 2 47 ? 163.833 184.083 94.847 1.00 20.00 51 ASP K CA 1
ATOM 16432 C C . ASP E 2 47 ? 163.099 182.995 95.655 1.00 20.00 51 ASP K C 1
ATOM 16433 O O . ASP E 2 47 ? 163.471 181.825 95.588 1.00 20.00 51 ASP K O 1
ATOM 16442 N N . SER E 2 48 ? 162.072 183.376 96.413 1.00 20.00 52 SER K N 1
ATOM 16443 C CA . SER E 2 48 ? 161.340 182.511 97.337 1.00 20.00 52 SER K CA 1
ATOM 16444 C C . SER E 2 48 ? 159.936 183.051 97.619 1.00 20.00 52 SER K C 1
ATOM 16445 O O . SER E 2 48 ? 159.632 184.228 97.411 1.00 20.00 52 SER K O 1
ATOM 16453 N N . TYR E 2 49 ? 159.072 182.169 98.107 1.00 20.00 53 TYR K N 1
ATOM 16454 C CA . TYR E 2 49 ? 157.676 182.437 98.439 1.00 20.00 53 TYR K CA 1
ATOM 16455 C C . TYR E 2 49 ? 157.386 181.978 99.871 1.00 20.00 53 TYR K C 1
ATOM 16456 O O . TYR E 2 49 ? 157.937 180.974 100.313 1.00 20.00 53 TYR K O 1
ATOM 16474 N N . VAL E 2 50 ? 156.519 182.679 100.600 1.00 20.00 54 VAL K N 1
ATOM 16475 C CA . VAL E 2 50 ? 156.192 182.370 102.003 1.00 20.00 54 VAL K CA 1
ATOM 16476 C C . VAL E 2 50 ? 154.701 182.092 102.158 1.00 20.00 54 VAL K C 1
ATOM 16477 O O . VAL E 2 50 ? 153.878 182.803 101.592 1.00 20.00 54 VAL K O 1
ATOM 16490 N N . GLY E 2 51 ? 154.326 181.086 102.949 1.00 20.00 55 GLY K N 1
ATOM 16491 C CA . GLY E 2 51 ? 152.940 180.900 103.371 1.00 20.00 55 GLY K CA 1
ATOM 16492 C C . GLY E 2 51 ? 151.954 180.643 102.235 1.00 20.00 55 GLY K C 1
ATOM 16493 O O . GLY E 2 51 ? 152.126 179.721 101.446 1.00 20.00 55 GLY K O 1
ATOM 16497 N N . ASP E 2 52 ? 150.887 181.438 102.158 1.00 20.00 56 ASP K N 1
ATOM 16498 C CA . ASP E 2 52 ? 149.779 181.237 101.216 1.00 20.00 56 ASP K CA 1
ATOM 16499 C C . ASP E 2 52 ? 150.218 181.319 99.734 1.00 20.00 56 ASP K C 1
ATOM 16500 O O . ASP E 2 52 ? 149.811 180.504 98.911 1.00 20.00 56 ASP K O 1
ATOM 16509 N N . GLU E 2 53 ? 151.127 182.232 99.376 1.00 20.00 57 GLU K N 1
ATOM 16510 C CA . GLU E 2 53 ? 151.677 182.299 98.010 1.00 20.00 57 GLU K CA 1
ATOM 16511 C C . GLU E 2 53 ? 152.583 181.098 97.668 1.00 20.00 57 GLU K C 1
ATOM 16512 O O . GLU E 2 53 ? 152.594 180.655 96.521 1.00 20.00 57 GLU K O 1
ATOM 16524 N N . ALA E 2 54 ? 153.282 180.504 98.639 1.00 20.00 58 ALA K N 1
ATOM 16525 C CA . ALA E 2 54 ? 154.019 179.260 98.425 1.00 20.00 58 ALA K CA 1
ATOM 16526 C C . ALA E 2 54 ? 153.087 178.056 98.238 1.00 20.00 58 ALA K C 1
ATOM 16527 O O . ALA E 2 54 ? 153.298 177.238 97.351 1.00 20.00 58 ALA K O 1
ATOM 16534 N N . GLN E 2 55 ? 152.031 177.957 99.043 1.00 20.00 59 GLN K N 1
ATOM 16535 C CA . GLN E 2 55 ? 151.009 176.918 98.936 1.00 20.00 59 GLN K CA 1
ATOM 16536 C C . GLN E 2 55 ? 150.255 176.996 97.595 1.00 20.00 59 GLN K C 1
ATOM 16537 O O . GLN E 2 55 ? 149.959 175.978 96.978 1.00 20.00 59 GLN K O 1
ATOM 16551 N N . SER E 2 56 ? 149.994 178.206 97.103 1.00 20.00 60 SER K N 1
ATOM 16552 C CA . SER E 2 56 ? 149.342 178.456 95.813 1.00 20.00 60 SER K CA 1
ATOM 16553 C C . SER E 2 56 ? 150.186 178.020 94.606 1.00 20.00 60 SER K C 1
ATOM 16554 O O . SER E 2 56 ? 149.662 177.408 93.674 1.00 20.00 60 SER K O 1
ATOM 16562 N N . LYS E 2 57 ? 151.501 178.283 94.623 1.00 20.00 61 LYS K N 1
ATOM 16563 C CA . LYS E 2 57 ? 152.432 177.988 93.515 1.00 20.00 61 LYS K CA 1
ATOM 16564 C C . LYS E 2 57 ? 153.112 176.616 93.591 1.00 20.00 61 LYS K C 1
ATOM 16565 O O . LYS E 2 57 ? 154.020 176.349 92.813 1.00 20.00 61 LYS K O 1
ATOM 16584 N N . ARG E 2 58 ? 152.699 175.724 94.497 1.00 20.00 62 ARG K N 1
ATOM 16585 C CA . ARG E 2 58 ? 153.458 174.522 94.896 1.00 20.00 62 ARG K CA 1
ATOM 16586 C C . ARG E 2 58 ? 153.848 173.542 93.787 1.00 20.00 62 ARG K C 1
ATOM 16587 O O . ARG E 2 58 ? 154.782 172.779 93.982 1.00 20.00 62 ARG K O 1
ATOM 16608 N N . GLY E 2 59 ? 153.206 173.563 92.623 1.00 20.00 63 GLY K N 1
ATOM 16609 C CA . GLY E 2 59 ? 153.596 172.727 91.481 1.00 20.00 63 GLY K CA 1
ATOM 16610 C C . GLY E 2 59 ? 154.984 173.042 90.897 1.00 20.00 63 GLY K C 1
ATOM 16611 O O . GLY E 2 59 ? 155.614 172.158 90.325 1.00 20.00 63 GLY K O 1
ATOM 16615 N N . ILE E 2 60 ? 155.489 174.272 91.069 1.00 20.00 64 ILE K N 1
ATOM 16616 C CA . ILE E 2 60 ? 156.822 174.704 90.595 1.00 20.00 64 ILE K CA 1
ATOM 16617 C C . ILE E 2 60 ? 157.890 174.795 91.699 1.00 20.00 64 ILE K C 1
ATOM 16618 O O . ILE E 2 60 ? 159.038 175.126 91.409 1.00 20.00 64 ILE K O 1
ATOM 16634 N N . LEU E 2 61 ? 157.548 174.508 92.962 1.00 20.00 65 LEU K N 1
ATOM 16635 C CA . LEU E 2 61 ? 158.391 174.760 94.139 1.00 20.00 65 LEU K CA 1
ATOM 16636 C C . LEU E 2 61 ? 158.774 173.463 94.866 1.00 20.00 65 LEU K C 1
ATOM 16637 O O . LEU E 2 61 ? 158.003 172.508 94.894 1.00 20.00 65 LEU K O 1
ATOM 16653 N N . THR E 2 62 ? 159.941 173.449 95.514 1.00 20.00 66 THR K N 1
ATOM 16654 C CA . THR E 2 62 ? 160.158 172.592 96.697 1.00 20.00 66 THR K CA 1
ATOM 16655 C C . THR E 2 62 ? 159.637 173.358 97.910 1.00 20.00 66 THR K C 1
ATOM 16656 O O . THR E 2 62 ? 159.865 174.561 97.994 1.00 20.00 66 THR K O 1
ATOM 16667 N N . LEU E 2 63 ? 158.945 172.700 98.839 1.00 20.00 67 LEU K N 1
ATOM 16668 C CA . LEU E 2 63 ? 158.422 173.318 100.064 1.00 20.00 67 LEU K CA 1
ATOM 16669 C C . LEU E 2 63 ? 159.207 172.837 101.284 1.00 20.00 67 LEU K C 1
ATOM 16670 O O . LEU E 2 63 ? 159.441 171.640 101.437 1.00 20.00 67 LEU K O 1
ATOM 16686 N N . LYS E 2 64 ? 159.598 173.758 102.162 1.00 20.00 68 LYS K N 1
ATOM 16687 C CA . LYS E 2 64 ? 160.329 173.469 103.406 1.00 20.00 68 LYS K CA 1
ATOM 16688 C C . LYS E 2 64 ? 159.613 174.093 104.599 1.00 20.00 68 LYS K C 1
ATOM 16689 O O . LYS E 2 64 ? 159.318 175.282 104.591 1.00 20.00 68 LYS K O 1
ATOM 16708 N N . TYR E 2 65 ? 159.375 173.314 105.644 1.00 20.00 69 TYR K N 1
ATOM 16709 C CA . TYR E 2 65 ? 158.979 173.825 106.954 1.00 20.00 69 TYR K CA 1
ATOM 16710 C C . TYR E 2 65 ? 160.230 174.255 107.747 1.00 20.00 69 TYR K C 1
ATOM 16711 O O . TYR E 2 65 ? 161.083 173.403 107.983 1.00 20.00 69 TYR K O 1
ATOM 16729 N N . PRO E 2 66 ? 160.387 175.523 108.175 1.00 20.00 70 PRO K N 1
ATOM 16730 C CA . PRO E 2 66 ? 161.558 175.980 108.935 1.00 20.00 70 PRO K CA 1
ATOM 16731 C C . PRO E 2 66 ? 161.689 175.390 110.344 1.00 20.00 70 PRO K C 1
ATOM 16732 O O . PRO E 2 66 ? 162.671 175.633 111.032 1.00 20.00 70 PRO K O 1
ATOM 16743 N N . ILE E 2 67 ? 160.658 174.696 110.804 1.00 20.00 71 ILE K N 1
ATOM 16744 C CA . ILE E 2 67 ? 160.446 174.260 112.171 1.00 20.00 71 ILE K CA 1
ATOM 16745 C C . ILE E 2 67 ? 159.935 172.816 112.164 1.00 20.00 71 ILE K C 1
ATOM 16746 O O . ILE E 2 67 ? 159.037 172.464 111.400 1.00 20.00 71 ILE K O 1
ATOM 16762 N N . GLU E 2 68 ? 160.506 171.971 113.016 1.00 20.00 72 GLU K N 1
ATOM 16763 C CA . GLU E 2 68 ? 160.126 170.565 113.156 1.00 20.00 72 GLU K CA 1
ATOM 16764 C C . GLU E 2 68 ? 160.182 170.121 114.622 1.00 20.00 72 GLU K C 1
ATOM 16765 O O . GLU E 2 68 ? 161.112 170.465 115.339 1.00 20.00 72 GLU K O 1
ATOM 16777 N N . HIS E 2 69 ? 159.173 169.386 115.094 1.00 20.00 73 HIS K N 1
ATOM 16778 C CA . HIS E 2 69 ? 159.033 168.989 116.509 1.00 20.00 73 HIS K CA 1
ATOM 16779 C C . HIS E 2 69 ? 159.096 170.166 117.507 1.00 20.00 73 HIS K C 1
ATOM 16780 O O . HIS E 2 69 ? 159.543 170.019 118.644 1.00 20.00 73 HIS K O 1
ATOM 16794 N N . GLY E 2 70 ? 158.643 171.352 117.087 1.00 20.00 74 GLY K N 1
ATOM 16795 C CA . GLY E 2 70 ? 158.695 172.583 117.881 1.00 20.00 74 GLY K CA 1
ATOM 16796 C C . GLY E 2 70 ? 160.056 173.285 117.919 1.00 20.00 74 GLY K C 1
ATOM 16797 O O . GLY E 2 70 ? 160.197 174.277 118.629 1.00 20.00 74 GLY K O 1
ATOM 16801 N N . ILE E 2 71 ? 161.054 172.804 117.178 1.00 20.00 75 ILE K N 1
ATOM 16802 C CA . ILE E 2 71 ? 162.421 173.341 117.136 1.00 20.00 75 ILE K CA 1
ATOM 16803 C C . ILE E 2 71 ? 162.648 174.034 115.786 1.00 20.00 75 ILE K C 1
ATOM 16804 O O . ILE E 2 71 ? 162.387 173.447 114.743 1.00 20.00 75 ILE K O 1
ATOM 16820 N N . ILE E 2 72 ? 163.131 175.273 115.777 1.00 20.00 76 ILE K N 1
ATOM 16821 C CA . ILE E 2 72 ? 163.461 175.988 114.538 1.00 20.00 76 ILE K CA 1
ATOM 16822 C C . ILE E 2 72 ? 164.785 175.460 113.975 1.00 20.00 76 ILE K C 1
ATOM 16823 O O . ILE E 2 72 ? 165.829 175.544 114.618 1.00 20.00 76 ILE K O 1
ATOM 16839 N N . THR E 2 73 ? 164.751 174.898 112.768 1.00 20.00 77 THR K N 1
ATOM 16840 C CA . THR E 2 73 ? 165.896 174.246 112.114 1.00 20.00 77 THR K CA 1
ATOM 16841 C C . THR E 2 73 ? 166.490 175.063 110.959 1.00 20.00 77 THR K C 1
ATOM 16842 O O . THR E 2 73 ? 167.687 174.934 110.713 1.00 20.00 77 THR K O 1
ATOM 16853 N N . ASN E 2 74 ? 165.740 175.977 110.327 1.00 20.00 78 ASN K N 1
ATOM 16854 C CA . ASN E 2 74 ? 166.287 177.049 109.473 1.00 20.00 78 ASN K CA 1
ATOM 16855 C C . ASN E 2 74 ? 165.963 178.424 110.062 1.00 20.00 78 ASN K C 1
ATOM 16856 O O . ASN E 2 74 ? 164.829 178.889 109.985 1.00 20.00 78 ASN K O 1
ATOM 16867 N N . TRP E 2 75 ? 166.962 179.116 110.598 1.00 20.00 79 TRP K N 1
ATOM 16868 C CA . TRP E 2 75 ? 166.775 180.446 111.188 1.00 20.00 79 TRP K CA 1
ATOM 16869 C C . TRP E 2 75 ? 166.617 181.568 110.166 1.00 20.00 79 TRP K C 1
ATOM 16870 O O . TRP E 2 75 ? 165.888 182.517 110.426 1.00 20.00 79 TRP K O 1
ATOM 16891 N N . ASP E 2 76 ? 167.235 181.463 108.992 1.00 20.00 80 ASP K N 1
ATOM 16892 C CA . ASP E 2 76 ? 167.043 182.425 107.903 1.00 20.00 80 ASP K CA 1
ATOM 16893 C C . ASP E 2 76 ? 165.636 182.332 107.294 1.00 20.00 80 ASP K C 1
ATOM 16894 O O . ASP E 2 76 ? 165.000 183.357 107.084 1.00 20.00 80 ASP K O 1
ATOM 16903 N N . ASP E 2 77 ? 165.105 181.126 107.082 1.00 20.00 81 ASP K N 1
ATOM 16904 C CA . ASP E 2 77 ? 163.707 180.941 106.685 1.00 20.00 81 ASP K CA 1
ATOM 16905 C C . ASP E 2 77 ? 162.718 181.342 107.782 1.00 20.00 81 ASP K C 1
ATOM 16906 O O . ASP E 2 77 ? 161.681 181.919 107.479 1.00 20.00 81 ASP K O 1
ATOM 16915 N N . MET E 2 78 ? 163.020 181.110 109.060 1.00 20.00 82 MET K N 1
ATOM 16916 C CA . MET E 2 78 ? 162.190 181.609 110.155 1.00 20.00 82 MET K CA 1
ATOM 16917 C C . MET E 2 78 ? 162.150 183.146 110.195 1.00 20.00 82 MET K C 1
ATOM 16918 O O . MET E 2 78 ? 161.085 183.727 110.380 1.00 20.00 82 MET K O 1
ATOM 16932 N N . GLU E 2 79 ? 163.266 183.829 109.926 1.00 20.00 83 GLU K N 1
ATOM 16933 C CA . GLU E 2 79 ? 163.265 185.280 109.722 1.00 20.00 83 GLU K CA 1
ATOM 16934 C C . GLU E 2 79 ? 162.444 185.715 108.498 1.00 20.00 83 GLU K C 1
ATOM 16935 O O . GLU E 2 79 ? 161.769 186.737 108.596 1.00 20.00 83 GLU K O 1
ATOM 16947 N N . LYS E 2 80 ? 162.408 184.957 107.387 1.00 20.00 84 LYS K N 1
ATOM 16948 C CA . LYS E 2 80 ? 161.463 185.238 106.287 1.00 20.00 84 LYS K CA 1
ATOM 16949 C C . LYS E 2 80 ? 160.013 185.158 106.760 1.00 20.00 84 LYS K C 1
ATOM 16950 O O . LYS E 2 80 ? 159.241 186.068 106.484 1.00 20.00 84 LYS K O 1
ATOM 16969 N N . ILE E 2 81 ? 159.634 184.109 107.487 1.00 20.00 85 ILE K N 1
ATOM 16970 C CA . ILE E 2 81 ? 158.265 183.923 107.993 1.00 20.00 85 ILE K CA 1
ATOM 16971 C C . ILE E 2 81 ? 157.848 185.016 108.992 1.00 20.00 85 ILE K C 1
ATOM 16972 O O . ILE E 2 81 ? 156.729 185.523 108.918 1.00 20.00 85 ILE K O 1
ATOM 16988 N N . TRP E 2 82 ? 158.719 185.440 109.902 1.00 20.00 86 TRP K N 1
ATOM 16989 C CA . TRP E 2 82 ? 158.439 186.568 110.799 1.00 20.00 86 TRP K CA 1
ATOM 16990 C C . TRP E 2 82 ? 158.381 187.916 110.082 1.00 20.00 86 TRP K C 1
ATOM 16991 O O . TRP E 2 82 ? 157.485 188.707 110.364 1.00 20.00 86 TRP K O 1
ATOM 17012 N N . HIS E 2 83 ? 159.256 188.179 109.109 1.00 20.00 87 HIS K N 1
ATOM 17013 C CA . HIS E 2 83 ? 159.176 189.383 108.280 1.00 20.00 87 HIS K CA 1
ATOM 17014 C C . HIS E 2 83 ? 157.860 189.451 107.495 1.00 20.00 87 HIS K C 1
ATOM 17015 O O . HIS E 2 83 ? 157.196 190.482 107.489 1.00 20.00 87 HIS K O 1
ATOM 17029 N N . HIS E 2 84 ? 157.423 188.340 106.898 1.00 20.00 88 HIS K N 1
ATOM 17030 C CA . HIS E 2 84 ? 156.111 188.233 106.256 1.00 20.00 88 HIS K CA 1
ATOM 17031 C C . HIS E 2 84 ? 154.968 188.503 107.245 1.00 20.00 88 HIS K C 1
ATOM 17032 O O . HIS E 2 84 ? 154.077 189.297 106.963 1.00 20.00 88 HIS K O 1
ATOM 17046 N N . THR E 2 85 ? 155.027 187.922 108.444 1.00 20.00 89 THR K N 1
ATOM 17047 C CA . THR E 2 85 ? 154.006 188.106 109.484 1.00 20.00 89 THR K CA 1
ATOM 17048 C C . THR E 2 85 ? 153.801 189.576 109.848 1.00 20.00 89 THR K C 1
ATOM 17049 O O . THR E 2 85 ? 152.688 190.079 109.728 1.00 20.00 89 THR K O 1
ATOM 17060 N N . PHE E 2 86 ? 154.841 190.299 110.273 1.00 20.00 90 PHE K N 1
ATOM 17061 C CA . PHE E 2 86 ? 154.684 191.689 110.717 1.00 20.00 90 PHE K CA 1
ATOM 17062 C C . PHE E 2 86 ? 154.390 192.658 109.567 1.00 20.00 90 PHE K C 1
ATOM 17063 O O . PHE E 2 86 ? 153.433 193.428 109.640 1.00 20.00 90 PHE K O 1
ATOM 17080 N N . TYR E 2 87 ? 155.172 192.623 108.488 1.00 20.00 91 TYR K N 1
ATOM 17081 C CA . TYR E 2 87 ? 155.084 193.646 107.446 1.00 20.00 91 TYR K CA 1
ATOM 17082 C C . TYR E 2 87 ? 154.032 193.354 106.371 1.00 20.00 91 TYR K C 1
ATOM 17083 O O . TYR E 2 87 ? 153.452 194.292 105.830 1.00 20.00 91 TYR K O 1
ATOM 17101 N N . ASN E 2 88 ? 153.735 192.088 106.079 1.00 20.00 92 ASN K N 1
ATOM 17102 C CA . ASN E 2 88 ? 152.899 191.698 104.939 1.00 20.00 92 ASN K CA 1
ATOM 17103 C C . ASN E 2 88 ? 151.515 191.147 105.331 1.00 20.00 92 ASN K C 1
ATOM 17104 O O . ASN E 2 88 ? 150.584 191.231 104.536 1.00 20.00 92 ASN K O 1
ATOM 17115 N N . GLU E 2 89 ? 151.343 190.618 106.545 1.00 20.00 93 GLU K N 1
ATOM 17116 C CA . GLU E 2 89 ? 150.063 190.089 107.041 1.00 20.00 93 GLU K CA 1
ATOM 17117 C C . GLU E 2 89 ? 149.416 190.994 108.102 1.00 20.00 93 GLU K C 1
ATOM 17118 O O . GLU E 2 89 ? 148.261 191.376 107.940 1.00 20.00 93 GLU K O 1
ATOM 17130 N N . LEU E 2 90 ? 150.132 191.387 109.166 1.00 20.00 94 LEU K N 1
ATOM 17131 C CA . LEU E 2 90 ? 149.611 192.306 110.193 1.00 20.00 94 LEU K CA 1
ATOM 17132 C C . LEU E 2 90 ? 149.746 193.791 109.825 1.00 20.00 94 LEU K C 1
ATOM 17133 O O . LEU E 2 90 ? 149.126 194.635 110.468 1.00 20.00 94 LEU K O 1
ATOM 17149 N N . ARG E 2 91 ? 150.526 194.117 108.789 1.00 20.00 95 ARG K N 1
ATOM 17150 C CA . ARG E 2 91 ? 150.725 195.481 108.254 1.00 20.00 95 ARG K CA 1
ATOM 17151 C C . ARG E 2 91 ? 151.211 196.472 109.328 1.00 20.00 95 ARG K C 1
ATOM 17152 O O . ARG E 2 91 ? 150.642 197.549 109.485 1.00 20.00 95 ARG K O 1
ATOM 17173 N N . VAL E 2 92 ? 152.239 196.106 110.100 1.00 20.00 96 VAL K N 1
ATOM 17174 C CA . VAL E 2 92 ? 152.673 196.837 111.307 1.00 20.00 96 VAL K CA 1
ATOM 17175 C C . VAL E 2 92 ? 154.199 196.952 111.434 1.00 20.00 96 VAL K C 1
ATOM 17176 O O . VAL E 2 92 ? 154.940 196.123 110.914 1.00 20.00 96 VAL K O 1
ATOM 17189 N N . ALA E 2 93 ? 154.680 197.972 112.147 1.00 20.00 97 ALA K N 1
ATOM 17190 C CA . ALA E 2 93 ? 156.077 198.086 112.560 1.00 20.00 97 ALA K CA 1
ATOM 17191 C C . ALA E 2 93 ? 156.291 197.414 113.935 1.00 20.00 97 ALA K C 1
ATOM 17192 O O . ALA E 2 93 ? 155.780 197.919 114.933 1.00 20.00 97 ALA K O 1
ATOM 17199 N N . PRO E 2 94 ? 157.075 196.328 114.054 1.00 20.00 98 PRO K N 1
ATOM 17200 C CA . PRO E 2 94 ? 157.259 195.637 115.332 1.00 20.00 98 PRO K CA 1
ATOM 17201 C C . PRO E 2 94 ? 158.015 196.484 116.375 1.00 20.00 98 PRO K C 1
ATOM 17202 O O . PRO E 2 94 ? 157.907 196.242 117.572 1.00 20.00 98 PRO K O 1
ATOM 17213 N N . GLU E 2 95 ? 158.703 197.541 115.947 1.00 20.00 99 GLU K N 1
ATOM 17214 C CA . GLU E 2 95 ? 159.339 198.558 116.796 1.00 20.00 99 GLU K CA 1
ATOM 17215 C C . GLU E 2 95 ? 158.373 199.225 117.793 1.00 20.00 99 GLU K C 1
ATOM 17216 O O . GLU E 2 95 ? 158.805 199.771 118.806 1.00 20.00 99 GLU K O 1
ATOM 17228 N N . GLU E 2 96 ? 157.070 199.216 117.507 1.00 20.00 100 GLU K N 1
ATOM 17229 C CA . GLU E 2 96 ? 156.030 199.907 118.275 1.00 20.00 100 GLU K CA 1
ATOM 17230 C C . GLU E 2 96 ? 155.296 199.011 119.301 1.00 20.00 100 GLU K C 1
ATOM 17231 O O . GLU E 2 96 ? 154.625 199.538 120.190 1.00 20.00 100 GLU K O 1
ATOM 17243 N N . HIS E 2 97 ? 155.387 197.675 119.207 1.00 20.00 101 HIS K N 1
ATOM 17244 C CA . HIS E 2 97 ? 154.496 196.735 119.915 1.00 20.00 101 HIS K CA 1
ATOM 17245 C C . HIS E 2 97 ? 155.253 195.633 120.682 1.00 20.00 101 HIS K C 1
ATOM 17246 O O . HIS E 2 97 ? 156.046 194.915 120.073 1.00 20.00 101 HIS K O 1
ATOM 17260 N N . PRO E 2 98 ? 154.972 195.392 121.979 1.00 20.00 102 PRO K N 1
ATOM 17261 C CA . PRO E 2 98 ? 155.389 194.175 122.667 1.00 20.00 102 PRO K CA 1
ATOM 17262 C C . PRO E 2 98 ? 154.929 192.926 121.917 1.00 20.00 102 PRO K C 1
ATOM 17263 O O . PRO E 2 98 ? 153.820 192.915 121.397 1.00 20.00 102 PRO K O 1
ATOM 17274 N N . THR E 2 99 ? 155.737 191.874 121.835 1.00 20.00 103 THR K N 1
ATOM 17275 C CA . THR E 2 99 ? 155.363 190.646 121.110 1.00 20.00 103 THR K CA 1
ATOM 17276 C C . THR E 2 99 ? 155.398 189.427 122.024 1.00 20.00 103 THR K C 1
ATOM 17277 O O . THR E 2 99 ? 156.446 189.099 122.566 1.00 20.00 103 THR K O 1
ATOM 17288 N N . LEU E 2 100 ? 154.279 188.720 122.178 1.00 20.00 104 LEU K N 1
ATOM 17289 C CA . LEU E 2 100 ? 154.222 187.455 122.911 1.00 20.00 104 LEU K CA 1
ATOM 17290 C C . LEU E 2 100 ? 154.346 186.276 121.939 1.00 20.00 104 LEU K C 1
ATOM 17291 O O . LEU E 2 100 ? 153.517 186.101 121.048 1.00 20.00 104 LEU K O 1
ATOM 17307 N N . LEU E 2 101 ? 155.395 185.475 122.114 1.00 20.00 105 LEU K N 1
ATOM 17308 C CA . LEU E 2 101 ? 155.675 184.244 121.378 1.00 20.00 105 LEU K CA 1
ATOM 17309 C C . LEU E 2 101 ? 155.347 183.014 122.235 1.00 20.00 105 LEU K C 1
ATOM 17310 O O . LEU E 2 101 ? 155.136 183.126 123.439 1.00 20.00 105 LEU K O 1
ATOM 17326 N N . THR E 2 102 ? 155.332 181.822 121.642 1.00 20.00 106 THR K N 1
ATOM 17327 C CA . THR E 2 102 ? 155.001 180.580 122.359 1.00 20.00 106 THR K CA 1
ATOM 17328 C C . THR E 2 102 ? 155.977 179.441 122.074 1.00 20.00 106 THR K C 1
ATOM 17329 O O . THR E 2 102 ? 156.648 179.420 121.046 1.00 20.00 106 THR K O 1
ATOM 17340 N N . GLU E 2 103 ? 156.072 178.490 122.997 1.00 20.00 107 GLU K N 1
ATOM 17341 C CA . GLU E 2 103 ? 156.898 177.290 122.884 1.00 20.00 107 GLU K CA 1
ATOM 17342 C C . GLU E 2 103 ? 156.234 176.055 123.510 1.00 20.00 107 GLU K C 1
ATOM 17343 O O . GLU E 2 103 ? 155.462 176.147 124.466 1.00 20.00 107 GLU K O 1
ATOM 17355 N N . ALA E 2 104 ? 156.610 174.878 123.013 1.00 20.00 108 ALA K N 1
ATOM 17356 C CA . ALA E 2 104 ? 156.382 173.614 123.694 1.00 20.00 108 ALA K CA 1
ATOM 17357 C C . ALA E 2 104 ? 157.342 173.461 124.893 1.00 20.00 108 ALA K C 1
ATOM 17358 O O . ALA E 2 104 ? 158.468 173.955 124.841 1.00 20.00 108 ALA K O 1
ATOM 17365 N N . PRO E 2 105 ? 156.955 172.740 125.960 1.00 20.00 109 PRO K N 1
ATOM 17366 C CA . PRO E 2 105 ? 157.867 172.385 127.041 1.00 20.00 109 PRO K CA 1
ATOM 17367 C C . PRO E 2 105 ? 158.931 171.382 126.565 1.00 20.00 109 PRO K C 1
ATOM 17368 O O . PRO E 2 105 ? 158.798 170.752 125.514 1.00 20.00 109 PRO K O 1
ATOM 17379 N N . LEU E 2 106 ? 160.002 171.224 127.346 1.00 20.00 110 LEU K N 1
ATOM 17380 C CA . LEU E 2 106 ? 161.122 170.305 127.080 1.00 20.00 110 LEU K CA 1
ATOM 17381 C C . LEU E 2 106 ? 161.867 170.576 125.755 1.00 20.00 110 LEU K C 1
ATOM 17382 O O . LEU E 2 106 ? 162.507 169.688 125.198 1.00 20.00 110 LEU K O 1
ATOM 17398 N N . ASN E 2 107 ? 161.796 171.807 125.245 1.00 20.00 111 ASN K N 1
ATOM 17399 C CA . ASN E 2 107 ? 162.554 172.271 124.079 1.00 20.00 111 ASN K CA 1
ATOM 17400 C C . ASN E 2 107 ? 164.031 172.541 124.446 1.00 20.00 111 ASN K C 1
ATOM 17401 O O . ASN E 2 107 ? 164.335 172.816 125.609 1.00 20.00 111 ASN K O 1
ATOM 17412 N N . PRO E 2 108 ? 164.961 172.516 123.476 1.00 20.00 112 PRO K N 1
ATOM 17413 C CA . PRO E 2 108 ? 166.330 172.963 123.686 1.00 20.00 112 PRO K CA 1
ATOM 17414 C C . PRO E 2 108 ? 166.389 174.427 124.140 1.00 20.00 112 PRO K C 1
ATOM 17415 O O . PRO E 2 108 ? 165.640 175.269 123.651 1.00 20.00 112 PRO K O 1
ATOM 17426 N N . LYS E 2 109 ? 167.319 174.774 125.034 1.00 20.00 113 LYS K N 1
ATOM 17427 C CA . LYS E 2 109 ? 167.457 176.144 125.554 1.00 20.00 113 LYS K CA 1
ATOM 17428 C C . LYS E 2 109 ? 167.871 177.159 124.483 1.00 20.00 113 LYS K C 1
ATOM 17429 O O . LYS E 2 109 ? 167.368 178.280 124.470 1.00 20.00 113 LYS K O 1
ATOM 17448 N N . ALA E 2 110 ? 168.704 176.737 123.531 1.00 20.00 114 ALA K N 1
ATOM 17449 C CA . ALA E 2 110 ? 169.182 177.563 122.427 1.00 20.00 114 ALA K CA 1
ATOM 17450 C C . ALA E 2 110 ? 168.057 178.119 121.546 1.00 20.00 114 ALA K C 1
ATOM 17451 O O . ALA E 2 110 ? 168.201 179.209 121.002 1.00 20.00 114 ALA K O 1
ATOM 17458 N N . ASN E 2 111 ? 166.926 177.408 121.430 1.00 20.00 115 ASN K N 1
ATOM 17459 C CA . ASN E 2 111 ? 165.783 177.808 120.625 1.00 20.00 115 ASN K CA 1
ATOM 17460 C C . ASN E 2 111 ? 165.140 179.105 121.148 1.00 20.00 115 ASN K C 1
ATOM 17461 O O . ASN E 2 111 ? 165.014 180.063 120.394 1.00 20.00 115 ASN K O 1
ATOM 17472 N N . ARG E 2 112 ? 164.810 179.196 122.444 1.00 20.00 116 ARG K N 1
ATOM 17473 C CA . ARG E 2 112 ? 164.241 180.419 123.044 1.00 20.00 116 ARG K CA 1
ATOM 17474 C C . ARG E 2 112 ? 165.254 181.546 123.207 1.00 20.00 116 ARG K C 1
ATOM 17475 O O . ARG E 2 112 ? 164.879 182.708 123.096 1.00 20.00 116 ARG K O 1
ATOM 17496 N N . GLU E 2 113 ? 166.545 181.245 123.368 1.00 20.00 117 GLU K N 1
ATOM 17497 C CA . GLU E 2 113 ? 167.610 182.254 123.308 1.00 20.00 117 GLU K CA 1
ATOM 17498 C C . GLU E 2 113 ? 167.727 182.908 121.927 1.00 20.00 117 GLU K C 1
ATOM 17499 O O . GLU E 2 113 ? 167.665 184.129 121.835 1.00 20.00 117 GLU K O 1
ATOM 17511 N N . LYS E 2 114 ? 167.868 182.133 120.847 1.00 20.00 118 LYS K N 1
ATOM 17512 C CA . LYS E 2 114 ? 168.010 182.675 119.483 1.00 20.00 118 LYS K CA 1
ATOM 17513 C C . LYS E 2 114 ? 166.737 183.393 119.028 1.00 20.00 118 LYS K C 1
ATOM 17514 O O . LYS E 2 114 ? 166.817 184.454 118.418 1.00 20.00 118 LYS K O 1
ATOM 17533 N N . MET E 2 115 ? 165.570 182.889 119.413 1.00 20.00 119 MET K N 1
ATOM 17534 C CA . MET E 2 115 ? 164.279 183.542 119.216 1.00 20.00 119 MET K CA 1
ATOM 17535 C C . MET E 2 115 ? 164.212 184.903 119.934 1.00 20.00 119 MET K C 1
ATOM 17536 O O . MET E 2 115 ? 163.764 185.885 119.357 1.00 20.00 119 MET K O 1
ATOM 17550 N N . THR E 2 116 ? 164.732 185.002 121.156 1.00 20.00 120 THR K N 1
ATOM 17551 C CA . THR E 2 116 ? 164.859 186.266 121.908 1.00 20.00 120 THR K CA 1
ATOM 17552 C C . THR E 2 116 ? 165.842 187.233 121.255 1.00 20.00 120 THR K C 1
ATOM 17553 O O . THR E 2 116 ? 165.531 188.413 121.096 1.00 20.00 120 THR K O 1
ATOM 17564 N N . GLN E 2 117 ? 167.003 186.749 120.809 1.00 20.00 121 GLN K N 1
ATOM 17565 C CA . GLN E 2 117 ? 167.977 187.561 120.087 1.00 20.00 121 GLN K CA 1
ATOM 17566 C C . GLN E 2 117 ? 167.399 188.163 118.797 1.00 20.00 121 GLN K C 1
ATOM 17567 O O . GLN E 2 117 ? 167.511 189.357 118.580 1.00 20.00 121 GLN K O 1
ATOM 17581 N N . ILE E 2 118 ? 166.743 187.373 117.944 1.00 20.00 122 ILE K N 1
ATOM 17582 C CA . ILE E 2 118 ? 166.196 187.855 116.665 1.00 20.00 122 ILE K CA 1
ATOM 17583 C C . ILE E 2 118 ? 165.091 188.903 116.866 1.00 20.00 122 ILE K C 1
ATOM 17584 O O . ILE E 2 118 ? 165.052 189.896 116.141 1.00 20.00 122 ILE K O 1
ATOM 17600 N N . MET E 2 119 ? 164.230 188.768 117.877 1.00 20.00 123 MET K N 1
ATOM 17601 C CA . MET E 2 119 ? 163.224 189.794 118.163 1.00 20.00 123 MET K CA 1
ATOM 17602 C C . MET E 2 119 ? 163.837 191.130 118.597 1.00 20.00 123 MET K C 1
ATOM 17603 O O . MET E 2 119 ? 163.388 192.178 118.137 1.00 20.00 123 MET K O 1
ATOM 17617 N N . PHE E 2 120 ? 164.871 191.135 119.440 1.00 20.00 124 PHE K N 1
ATOM 17618 C CA . PHE E 2 120 ? 165.534 192.377 119.846 1.00 20.00 124 PHE K CA 1
ATOM 17619 C C . PHE E 2 120 ? 166.565 192.933 118.839 1.00 20.00 124 PHE K C 1
ATOM 17620 O O . PHE E 2 120 ? 166.700 194.149 118.742 1.00 20.00 124 PHE K O 1
ATOM 17637 N N . GLU E 2 121 ? 167.272 192.102 118.070 1.00 20.00 125 GLU K N 1
ATOM 17638 C CA . GLU E 2 121 ? 168.304 192.537 117.109 1.00 20.00 125 GLU K CA 1
ATOM 17639 C C . GLU E 2 121 ? 167.797 192.744 115.672 1.00 20.00 125 GLU K C 1
ATOM 17640 O O . GLU E 2 121 ? 168.181 193.724 115.036 1.00 20.00 125 GLU K O 1
ATOM 17652 N N . THR E 2 122 ? 166.956 191.856 115.132 1.00 20.00 126 THR K N 1
ATOM 17653 C CA . THR E 2 122 ? 166.456 191.974 113.748 1.00 20.00 126 THR K CA 1
ATOM 17654 C C . THR E 2 122 ? 165.197 192.828 113.678 1.00 20.00 126 THR K C 1
ATOM 17655 O O . THR E 2 122 ? 165.117 193.728 112.848 1.00 20.00 126 THR K O 1
ATOM 17666 N N . PHE E 2 123 ? 164.207 192.563 114.535 1.00 20.00 127 PHE K N 1
ATOM 17667 C CA . PHE E 2 123 ? 162.920 193.272 114.518 1.00 20.00 127 PHE K CA 1
ATOM 17668 C C . PHE E 2 123 ? 162.860 194.475 115.472 1.00 20.00 127 PHE K C 1
ATOM 17669 O O . PHE E 2 123 ? 161.991 195.326 115.323 1.00 20.00 127 PHE K O 1
ATOM 17686 N N . ASN E 2 124 ? 163.789 194.576 116.425 1.00 20.00 128 ASN K N 1
ATOM 17687 C CA . ASN E 2 124 ? 163.938 195.683 117.379 1.00 20.00 128 ASN K CA 1
ATOM 17688 C C . ASN E 2 124 ? 162.665 195.999 118.198 1.00 20.00 128 ASN K C 1
ATOM 17689 O O . ASN E 2 124 ? 162.341 197.161 118.437 1.00 20.00 128 ASN K O 1
ATOM 17700 N N . VAL E 2 125 ? 161.938 194.974 118.651 1.00 20.00 129 VAL K N 1
ATOM 17701 C CA . VAL E 2 125 ? 160.765 195.143 119.528 1.00 20.00 129 VAL K CA 1
ATOM 17702 C C . VAL E 2 125 ? 161.130 195.845 120.845 1.00 20.00 129 VAL K C 1
ATOM 17703 O O . VAL E 2 125 ? 162.241 195.662 121.340 1.00 20.00 129 VAL K O 1
ATOM 17716 N N . PRO E 2 126 ? 160.216 196.610 121.469 1.00 20.00 130 PRO K N 1
ATOM 17717 C CA . PRO E 2 126 ? 160.468 197.233 122.767 1.00 20.00 130 PRO K CA 1
ATOM 17718 C C . PRO E 2 126 ? 160.459 196.214 123.911 1.00 20.00 130 PRO K C 1
ATOM 17719 O O . PRO E 2 126 ? 161.154 196.383 124.911 1.00 20.00 130 PRO K O 1
ATOM 17730 N N . ALA E 2 127 ? 159.677 195.144 123.762 1.00 20.00 131 ALA K N 1
ATOM 17731 C CA . ALA E 2 127 ? 159.487 194.097 124.746 1.00 20.00 131 ALA K CA 1
ATOM 17732 C C . ALA E 2 127 ? 159.026 192.789 124.087 1.00 20.00 131 ALA K C 1
ATOM 17733 O O . ALA E 2 127 ? 158.402 192.805 123.026 1.00 20.00 131 ALA K O 1
ATOM 17740 N N . MET E 2 128 ? 159.269 191.653 124.733 1.00 20.00 132 MET K N 1
ATOM 17741 C CA . MET E 2 128 ? 158.736 190.359 124.312 1.00 20.00 132 MET K CA 1
ATOM 17742 C C . MET E 2 128 ? 158.656 189.368 125.473 1.00 20.00 132 MET K C 1
ATOM 17743 O O . MET E 2 128 ? 159.156 189.622 126.564 1.00 20.00 132 MET K O 1
ATOM 17757 N N . TYR E 2 129 ? 157.953 188.261 125.267 1.00 20.00 133 TYR K N 1
ATOM 17758 C CA . TYR E 2 129 ? 157.754 187.201 126.253 1.00 20.00 133 TYR K CA 1
ATOM 17759 C C . TYR E 2 129 ? 157.601 185.863 125.532 1.00 20.00 133 TYR K C 1
ATOM 17760 O O . TYR E 2 129 ? 157.082 185.842 124.418 1.00 20.00 133 TYR K O 1
ATOM 17778 N N . VAL E 2 130 ? 158.003 184.751 126.147 1.00 20.00 134 VAL K N 1
ATOM 17779 C CA . VAL E 2 130 ? 157.846 183.408 125.565 1.00 20.00 134 VAL K CA 1
ATOM 17780 C C . VAL E 2 130 ? 157.039 182.526 126.514 1.00 20.00 134 VAL K C 1
ATOM 17781 O O . VAL E 2 130 ? 157.560 182.024 127.504 1.00 20.00 134 VAL K O 1
ATOM 17794 N N . ALA E 2 131 ? 155.752 182.351 126.222 1.00 20.00 135 ALA K N 1
ATOM 17795 C CA . ALA E 2 131 ? 154.831 181.537 127.014 1.00 20.00 135 ALA K CA 1
ATOM 17796 C C . ALA E 2 131 ? 154.883 180.037 126.657 1.00 20.00 135 ALA K C 1
ATOM 17797 O O . ALA E 2 131 ? 155.235 179.666 125.541 1.00 20.00 135 ALA K O 1
ATOM 17804 N N . ILE E 2 132 ? 154.467 179.157 127.572 1.00 20.00 136 ILE K N 1
ATOM 17805 C CA . ILE E 2 132 ? 15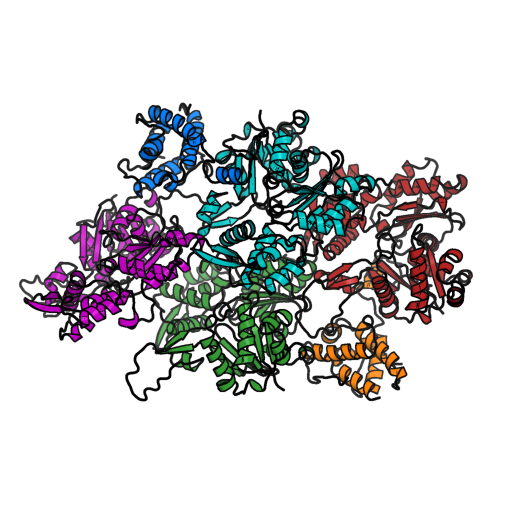4.257 177.731 127.271 1.00 20.00 136 ILE K CA 1
ATOM 17806 C C . ILE E 2 132 ? 152.859 177.514 126.682 1.00 20.00 136 ILE K C 1
ATOM 17807 O O . ILE E 2 132 ? 151.860 177.934 127.259 1.00 20.00 136 ILE K O 1
ATOM 17823 N N . GLN E 2 133 ? 152.773 176.810 125.553 1.00 20.00 137 GLN K N 1
ATOM 17824 C CA . GLN E 2 133 ? 151.540 176.628 124.778 1.00 20.00 137 GLN K CA 1
ATOM 17825 C C . GLN E 2 133 ? 150.369 176.037 125.585 1.00 20.00 137 GLN K C 1
ATOM 17826 O O . GLN E 2 133 ? 149.257 176.558 125.523 1.00 20.00 137 GLN K O 1
ATOM 17840 N N . ALA E 2 134 ? 150.592 175.004 126.394 1.00 20.00 138 ALA K N 1
ATOM 17841 C CA . ALA E 2 134 ? 149.553 174.407 127.235 1.00 20.00 138 ALA K CA 1
ATOM 17842 C C . ALA E 2 134 ? 148.961 175.368 128.283 1.00 20.00 138 ALA K C 1
ATOM 17843 O O . ALA E 2 134 ? 147.756 175.352 128.515 1.00 20.00 138 ALA K O 1
ATOM 17850 N N . VAL E 2 135 ? 149.764 176.248 128.885 1.00 20.00 139 VAL K N 1
ATOM 17851 C CA . VAL E 2 135 ? 149.285 177.211 129.888 1.00 20.00 139 VAL K CA 1
ATOM 17852 C C . VAL E 2 135 ? 148.354 178.236 129.245 1.00 20.00 139 VAL K C 1
ATOM 17853 O O . VAL E 2 135 ? 147.308 178.555 129.801 1.00 20.00 139 VAL K O 1
ATOM 17866 N N . LEU E 2 136 ? 148.665 178.687 128.029 1.00 20.00 140 LEU K N 1
ATOM 17867 C CA . LEU E 2 136 ? 147.778 179.551 127.253 1.00 20.00 140 LEU K CA 1
ATOM 17868 C C . LEU E 2 136 ? 146.461 178.862 126.910 1.00 20.00 140 LEU K C 1
ATOM 17869 O O . LEU E 2 136 ? 145.392 179.448 127.027 1.00 20.00 140 LEU K O 1
ATOM 17885 N N . SER E 2 137 ? 146.502 177.591 126.548 1.00 20.00 141 SER K N 1
ATOM 17886 C CA . SER E 2 137 ? 145.281 176.847 126.273 1.00 20.00 141 SER K CA 1
ATOM 17887 C C . SER E 2 137 ? 144.351 176.737 127.496 1.00 20.00 141 SER K C 1
ATOM 17888 O O . SER E 2 137 ? 143.131 176.757 127.358 1.00 20.00 141 SER K O 1
ATOM 17896 N N . LEU E 2 138 ? 144.900 176.734 128.715 1.00 20.00 142 LEU K N 1
ATOM 17897 C CA . LEU E 2 138 ? 144.129 176.801 129.956 1.00 20.00 142 LEU K CA 1
ATOM 17898 C C . LEU E 2 138 ? 143.573 178.212 130.258 1.00 20.00 142 LEU K C 1
ATOM 17899 O O . LEU E 2 138 ? 142.434 178.322 130.700 1.00 20.00 142 LEU K O 1
ATOM 17915 N N . TYR E 2 139 ? 144.283 179.293 129.915 1.00 20.00 143 TYR K N 1
ATOM 17916 C CA . TYR E 2 139 ? 143.707 180.653 129.885 1.00 20.00 143 TYR K CA 1
ATOM 17917 C C . TYR E 2 139 ? 142.478 180.740 128.971 1.00 20.00 143 TYR K C 1
ATOM 17918 O O . TYR E 2 139 ? 141.432 181.227 129.391 1.00 20.00 143 TYR K O 1
ATOM 17936 N N . ALA E 2 140 ? 142.557 180.229 127.740 1.00 20.00 144 ALA K N 1
ATOM 17937 C CA . ALA E 2 140 ? 141.418 180.191 126.820 1.00 20.00 144 ALA K CA 1
ATOM 17938 C C . ALA E 2 140 ? 140.236 179.350 127.330 1.00 20.00 144 ALA K C 1
ATOM 17939 O O . ALA E 2 140 ? 139.083 179.654 127.035 1.00 20.00 144 ALA K O 1
ATOM 17946 N N . SER E 2 141 ? 140.510 178.313 128.119 1.00 20.00 145 SER K N 1
ATOM 17947 C CA . SER E 2 141 ? 139.505 177.448 128.745 1.00 20.00 145 SER K CA 1
ATOM 17948 C C . SER E 2 141 ? 138.773 178.106 129.928 1.00 20.00 145 SER K C 1
ATOM 17949 O O . SER E 2 141 ? 137.735 177.616 130.366 1.00 20.00 145 SER K O 1
ATOM 17957 N N . GLY E 2 142 ? 139.293 179.223 130.447 1.00 20.00 146 GLY K N 1
ATOM 17958 C CA . GLY E 2 142 ? 138.705 179.994 131.539 1.00 20.00 146 GLY K CA 1
ATOM 17959 C C . GLY E 2 142 ? 138.917 179.402 132.932 1.00 20.00 146 GLY K C 1
ATOM 17960 O O . GLY E 2 142 ? 138.176 179.745 133.849 1.00 20.00 146 GLY K O 1
ATOM 17964 N N . ARG E 2 143 ? 139.902 178.520 133.131 1.00 20.00 147 ARG K N 1
ATOM 17965 C CA . ARG E 2 143 ? 140.085 177.762 134.382 1.00 20.00 147 ARG K CA 1
ATOM 17966 C C . ARG E 2 143 ? 141.537 177.744 134.862 1.00 20.00 147 ARG K C 1
ATOM 17967 O O . ARG E 2 143 ? 142.442 178.070 134.112 1.00 20.00 147 ARG K O 1
ATOM 17988 N N . THR E 2 144 ? 141.752 177.394 136.125 1.00 20.00 148 THR K N 1
ATOM 17989 C CA . THR E 2 144 ? 143.070 177.397 136.792 1.00 20.00 148 THR K CA 1
ATOM 17990 C C . THR E 2 144 ? 143.535 176.001 137.227 1.00 20.00 148 THR K C 1
ATOM 17991 O O . THR E 2 144 ? 144.631 175.858 137.756 1.00 20.00 148 THR K O 1
ATOM 18002 N N . THR E 2 145 ? 142.731 174.966 136.970 1.00 20.00 149 THR K N 1
ATOM 18003 C CA . THR E 2 145 ? 143.039 173.549 137.210 1.00 20.00 149 THR K CA 1
ATOM 18004 C C . THR E 2 145 ? 142.695 172.720 135.978 1.00 20.00 149 THR K C 1
ATOM 18005 O O . THR E 2 145 ? 141.634 172.898 135.383 1.00 20.00 149 THR K O 1
ATOM 18016 N N . GLY E 2 146 ? 143.559 171.782 135.620 1.00 20.00 150 GLY K N 1
ATOM 18017 C CA . GLY E 2 146 ? 143.322 170.802 134.577 1.00 20.00 150 GLY K CA 1
ATOM 18018 C C . GLY E 2 146 ? 144.614 170.209 134.041 1.00 20.00 150 GLY K C 1
ATOM 18019 O O . GLY E 2 146 ? 145.672 170.823 134.124 1.00 20.00 150 GLY K O 1
ATOM 18023 N N . ILE E 2 147 ? 144.531 169.017 133.467 1.00 20.00 151 ILE K N 1
ATOM 18024 C CA . ILE E 2 147 ? 145.602 168.492 132.629 1.00 20.00 151 ILE K CA 1
ATOM 18025 C C . ILE E 2 147 ? 145.244 168.783 131.179 1.00 20.00 151 ILE K C 1
ATOM 18026 O O . ILE E 2 147 ? 144.213 168.356 130.673 1.00 20.00 151 ILE K O 1
ATOM 18042 N N . VAL E 2 148 ? 146.096 169.577 130.534 1.00 20.00 152 VAL K N 1
ATOM 18043 C CA . VAL E 2 148 ? 145.950 170.022 129.147 1.00 20.00 152 VAL K CA 1
ATOM 18044 C C . VAL E 2 148 ? 146.725 169.087 128.246 1.00 20.00 152 VAL K C 1
ATOM 18045 O O . VAL E 2 148 ? 147.909 168.905 128.477 1.00 20.00 152 VAL K O 1
ATOM 18058 N N . LEU E 2 149 ? 146.109 168.547 127.202 1.00 20.00 153 LEU K N 1
ATOM 18059 C CA . LEU E 2 149 ? 146.785 167.848 126.113 1.00 20.00 153 LEU K CA 1
ATOM 18060 C C . LEU E 2 149 ? 146.748 168.717 124.853 1.00 20.00 153 LEU K C 1
ATOM 18061 O O . LEU E 2 149 ? 145.683 168.978 124.306 1.00 20.00 153 LEU K O 1
ATOM 18077 N N . ASP E 2 150 ? 147.914 169.146 124.387 1.00 20.00 154 ASP K N 1
ATOM 18078 C CA . ASP E 2 150 ? 148.072 169.912 123.155 1.00 20.00 154 ASP K CA 1
ATOM 18079 C C . ASP E 2 150 ? 148.704 169.036 122.064 1.00 20.00 154 ASP K C 1
ATOM 18080 O O . ASP E 2 150 ? 149.662 168.306 122.315 1.00 20.00 154 ASP K O 1
ATOM 18089 N N . SER E 2 151 ? 148.166 169.064 120.846 1.00 20.00 155 SER K N 1
ATOM 18090 C CA . SER E 2 151 ? 148.784 168.418 119.684 1.00 20.00 155 SER K CA 1
ATOM 18091 C C . SER E 2 151 ? 148.600 169.251 118.423 1.00 20.00 155 SER K C 1
ATOM 18092 O O . SER E 2 151 ? 147.501 169.424 117.904 1.00 20.00 155 SER K O 1
ATOM 18100 N N . GLY E 2 152 ? 149.713 169.785 117.929 1.00 20.00 156 GLY K N 1
ATOM 18101 C CA . GLY E 2 152 ? 149.794 170.553 116.692 1.00 20.00 156 GLY K CA 1
ATOM 18102 C C . GLY E 2 152 ? 150.302 169.706 115.536 1.00 20.00 156 GLY K C 1
ATOM 18103 O O . GLY E 2 152 ? 150.017 168.512 115.459 1.00 20.00 156 GLY K O 1
ATOM 18107 N N . ASP E 2 153 ? 151.085 170.293 114.638 1.00 20.00 157 ASP K N 1
ATOM 18108 C CA . ASP E 2 153 ? 151.672 169.559 113.518 1.00 20.00 157 ASP K CA 1
ATOM 18109 C C . ASP E 2 153 ? 152.916 168.754 113.911 1.00 20.00 157 ASP K C 1
ATOM 18110 O O . ASP E 2 153 ? 153.134 167.677 113.380 1.00 20.00 157 ASP K O 1
ATOM 18119 N N . GLY E 2 154 ? 153.733 169.245 114.847 1.00 20.00 158 GLY K N 1
ATOM 18120 C CA . GLY E 2 154 ? 155.073 168.691 115.099 1.00 20.00 158 GLY K CA 1
ATOM 18121 C C . GLY E 2 154 ? 155.277 167.945 116.416 1.00 20.00 158 GLY K C 1
ATOM 18122 O O . GLY E 2 154 ? 156.095 167.029 116.480 1.00 20.00 158 GLY K O 1
ATOM 18126 N N . VAL E 2 155 ? 154.578 168.325 117.480 1.00 20.00 159 VAL K N 1
ATOM 18127 C CA . VAL E 2 155 ? 154.756 167.738 118.821 1.00 20.00 159 VAL K CA 1
ATOM 18128 C C . VAL E 2 155 ? 153.421 167.630 119.555 1.00 20.00 159 VAL K C 1
ATOM 18129 O O . VAL E 2 155 ? 152.509 168.431 119.338 1.00 20.00 159 VAL K O 1
ATOM 18142 N N . THR E 2 156 ? 153.279 166.635 120.426 1.00 20.00 160 THR K N 1
ATOM 18143 C CA . THR E 2 156 ? 152.208 166.594 121.422 1.00 20.00 160 THR K CA 1
ATOM 18144 C C . THR E 2 156 ? 152.770 166.611 122.835 1.00 20.00 160 THR K C 1
ATOM 18145 O O . THR E 2 156 ? 153.781 165.983 123.131 1.00 20.00 160 THR K O 1
ATOM 18156 N N . HIS E 2 157 ? 152.146 167.367 123.726 1.00 20.00 161 HIS K N 1
ATOM 18157 C CA . HIS E 2 157 ? 152.599 167.497 125.103 1.00 20.00 161 HIS K CA 1
ATOM 18158 C C . HIS E 2 157 ? 151.416 167.607 126.047 1.00 20.00 161 HIS K C 1
ATOM 18159 O O . HIS E 2 157 ? 150.328 168.009 125.644 1.00 20.00 161 HIS K O 1
ATOM 18173 N N . ASN E 2 158 ? 151.624 167.283 127.315 1.00 20.00 162 ASN K N 1
ATOM 18174 C CA . ASN E 2 158 ? 150.656 167.608 128.348 1.00 20.00 162 ASN K CA 1
ATOM 18175 C C . ASN E 2 158 ? 151.297 168.182 129.603 1.00 20.00 162 ASN K C 1
ATOM 18176 O O . ASN E 2 158 ? 152.394 167.807 130.002 1.00 20.00 162 ASN K O 1
ATOM 18187 N N . VAL E 2 159 ? 150.600 169.141 130.198 1.00 20.00 163 VAL K N 1
ATOM 18188 C CA . VAL E 2 159 ? 151.000 169.814 131.430 1.00 20.00 163 VAL K CA 1
ATOM 18189 C C . VAL E 2 159 ? 149.849 169.690 132.424 1.00 20.00 163 VAL K C 1
ATOM 18190 O O . VAL E 2 159 ? 148.769 170.205 132.131 1.00 20.00 163 VAL K O 1
ATOM 18203 N N . PRO E 2 160 ? 150.023 169.030 133.584 1.00 20.00 164 PRO K N 1
ATOM 18204 C CA . PRO E 2 160 ? 149.060 169.160 134.665 1.00 20.00 164 PRO K CA 1
ATOM 18205 C C . PRO E 2 160 ? 149.283 170.474 135.425 1.00 20.00 164 PRO K C 1
ATOM 18206 O O . PRO E 2 160 ? 150.399 170.797 135.835 1.00 20.00 164 PRO K O 1
ATOM 18217 N N . ILE E 2 161 ? 148.207 171.225 135.625 1.00 20.00 165 ILE K N 1
ATOM 18218 C CA . ILE E 2 161 ? 148.170 172.475 136.393 1.00 20.00 165 ILE K CA 1
ATOM 18219 C C . ILE E 2 161 ? 147.067 172.351 137.445 1.00 20.00 165 ILE K C 1
ATOM 18220 O O . ILE E 2 161 ? 145.976 171.870 137.145 1.00 20.00 165 ILE K O 1
ATOM 18236 N N . TYR E 2 162 ? 147.317 172.784 138.674 1.00 20.00 166 TYR K N 1
ATOM 18237 C CA . TYR E 2 162 ? 146.317 172.790 139.738 1.00 20.00 166 TYR K CA 1
ATOM 18238 C C . TYR E 2 162 ? 146.398 174.092 140.525 1.00 20.00 166 TYR K C 1
ATOM 18239 O O . TYR E 2 162 ? 147.465 174.457 140.997 1.00 20.00 166 TYR K O 1
ATOM 18257 N N . GLU E 2 163 ? 145.282 174.798 140.679 1.00 20.00 167 GLU K N 1
ATOM 18258 C CA . GLU E 2 163 ? 145.212 176.099 141.360 1.00 20.00 167 GLU K CA 1
ATOM 18259 C C . GLU E 2 163 ? 146.267 177.107 140.846 1.00 20.00 167 GLU K C 1
ATOM 18260 O O . GLU E 2 163 ? 146.835 177.879 141.615 1.00 20.00 167 GLU K O 1
ATOM 18272 N N . GLY E 2 164 ? 146.568 177.098 139.546 1.00 20.00 168 GLY K N 1
ATOM 18273 C CA . GLY E 2 164 ? 147.576 177.958 138.917 1.00 20.00 168 GLY K CA 1
ATOM 18274 C C . GLY E 2 164 ? 149.044 177.533 139.100 1.00 20.00 168 GLY K C 1
ATOM 18275 O O . GLY E 2 164 ? 149.939 178.219 138.605 1.00 20.00 168 GLY K O 1
ATOM 18279 N N . TYR E 2 165 ? 149.312 176.409 139.765 1.00 20.00 169 TYR K N 1
ATOM 18280 C CA . TYR E 2 165 ? 150.651 175.843 139.936 1.00 20.00 169 TYR K CA 1
ATOM 18281 C C . TYR E 2 165 ? 150.865 174.674 138.979 1.00 20.00 169 TYR K C 1
ATOM 18282 O O . TYR E 2 165 ? 150.073 173.738 138.953 1.00 20.00 169 TYR K O 1
ATOM 18300 N N . ALA E 2 166 ? 151.931 174.708 138.183 1.00 20.00 170 ALA K N 1
ATOM 18301 C CA . ALA E 2 166 ? 152.291 173.588 137.318 1.00 20.00 170 ALA K CA 1
ATOM 18302 C C . ALA E 2 166 ? 153.112 172.561 138.098 1.00 20.00 170 ALA K C 1
ATOM 18303 O O . ALA E 2 166 ? 153.854 172.914 139.010 1.00 20.00 170 ALA K O 1
ATOM 18310 N N . LEU E 2 167 ? 153.023 171.291 137.715 1.00 20.00 171 LEU K N 1
ATOM 18311 C CA . LEU E 2 167 ? 153.839 170.219 138.283 1.00 20.00 171 LEU K CA 1
ATOM 18312 C C . LEU E 2 167 ? 154.872 169.773 137.235 1.00 20.00 171 LEU K C 1
ATOM 18313 O O . LEU E 2 167 ? 154.610 168.842 136.478 1.00 20.00 171 LEU K O 1
ATOM 18329 N N . PRO E 2 168 ? 156.040 170.436 137.122 1.00 20.00 172 PRO K N 1
ATOM 18330 C CA . PRO E 2 168 ? 156.941 170.271 135.978 1.00 20.00 172 PRO K CA 1
ATOM 18331 C C . PRO E 2 168 ? 157.611 168.895 135.869 1.00 20.00 172 PRO K C 1
ATOM 18332 O O . PRO E 2 168 ? 158.006 168.490 134.781 1.00 20.00 172 PRO K O 1
ATOM 18343 N N . HIS E 2 169 ? 157.689 168.126 136.951 1.00 20.00 173 HIS K N 1
ATOM 18344 C CA . HIS E 2 169 ? 158.120 166.721 136.914 1.00 20.00 173 HIS K CA 1
ATOM 18345 C C . HIS E 2 169 ? 157.078 165.774 136.281 1.00 20.00 173 HIS K C 1
ATOM 18346 O O . HIS E 2 169 ? 157.436 164.695 135.820 1.00 20.00 173 HIS K O 1
ATOM 18360 N N . ALA E 2 170 ? 155.801 166.164 136.232 1.00 20.00 174 ALA K N 1
ATOM 18361 C CA . ALA E 2 170 ? 154.696 165.385 135.670 1.00 20.00 174 ALA K CA 1
ATOM 18362 C C . ALA E 2 170 ? 154.393 165.714 134.192 1.00 20.00 174 ALA K C 1
ATOM 18363 O O . ALA E 2 170 ? 153.548 165.061 133.582 1.00 20.00 174 ALA K O 1
ATOM 18370 N N . ILE E 2 171 ? 155.062 166.702 133.594 1.00 20.00 175 ILE K N 1
ATOM 18371 C CA . ILE E 2 171 ? 154.944 167.049 132.171 1.00 20.00 175 ILE K CA 1
ATOM 18372 C C . ILE E 2 171 ? 155.432 165.894 131.281 1.00 20.00 175 ILE K C 1
ATOM 18373 O O . ILE E 2 171 ? 156.476 165.308 131.546 1.00 20.00 175 ILE K O 1
ATOM 18389 N N . MET E 2 172 ? 154.709 165.603 130.198 1.00 20.00 176 MET K N 1
ATOM 18390 C CA . MET E 2 172 ? 155.113 164.637 129.166 1.00 20.00 176 MET K CA 1
ATOM 18391 C C . MET E 2 172 ? 155.215 165.317 127.803 1.00 20.00 176 MET K C 1
ATOM 18392 O O . MET E 2 172 ? 154.449 166.226 127.489 1.00 20.00 176 MET K O 1
ATOM 18406 N N . ARG E 2 173 ? 156.128 164.830 126.968 1.00 20.00 177 ARG K N 1
ATOM 18407 C CA . ARG E 2 173 ? 156.285 165.187 125.552 1.00 20.00 177 ARG K CA 1
ATOM 18408 C C . ARG E 2 173 ? 156.316 163.911 124.725 1.00 20.00 177 ARG K C 1
ATOM 18409 O O . ARG E 2 173 ? 156.949 162.938 125.119 1.00 20.00 177 ARG K O 1
ATOM 18430 N N . LEU E 2 174 ? 155.700 163.938 123.552 1.00 20.00 178 LEU K N 1
ATOM 18431 C CA . LEU E 2 174 ? 155.878 162.923 122.522 1.00 20.00 178 LEU K CA 1
ATOM 18432 C C . LEU E 2 174 ? 156.036 163.611 121.160 1.00 20.00 178 LEU K C 1
ATOM 18433 O O . LEU E 2 174 ? 155.188 164.391 120.747 1.00 20.00 178 LEU K O 1
ATOM 18449 N N . ASP E 2 175 ? 157.114 163.315 120.436 1.00 20.00 179 ASP K N 1
ATOM 18450 C CA . ASP E 2 175 ? 157.384 163.852 119.090 1.00 20.00 179 ASP K CA 1
ATOM 18451 C C . ASP E 2 175 ? 156.626 163.076 117.984 1.00 20.00 179 ASP K C 1
ATOM 18452 O O . ASP E 2 175 ? 157.160 162.806 116.914 1.00 20.00 179 ASP K O 1
ATOM 18461 N N . LEU E 2 176 ? 155.372 162.707 118.260 1.00 20.00 180 LEU K N 1
ATOM 18462 C CA . LEU E 2 176 ? 154.390 162.162 117.328 1.00 20.00 180 LEU K CA 1
ATOM 18463 C C . LEU E 2 176 ? 153.219 163.144 117.269 1.00 20.00 180 LEU K C 1
ATOM 18464 O O . LEU E 2 176 ? 152.546 163.352 118.273 1.00 20.00 180 LEU K O 1
ATOM 18480 N N . ALA E 2 177 ? 152.940 163.735 116.114 1.00 20.00 181 ALA K N 1
ATOM 18481 C CA . ALA E 2 177 ? 151.797 164.625 115.937 1.00 20.00 181 ALA K CA 1
ATOM 18482 C C . ALA E 2 177 ? 151.344 164.648 114.470 1.00 20.00 181 ALA K C 1
ATOM 18483 O O . ALA E 2 177 ? 151.548 163.686 113.735 1.00 20.00 181 ALA K O 1
ATOM 18490 N N . GLY E 2 178 ? 150.678 165.711 114.031 1.00 20.00 182 GLY K N 1
ATOM 18491 C CA . GLY E 2 178 ? 149.962 165.734 112.765 1.00 20.00 182 GLY K CA 1
ATOM 18492 C C . GLY E 2 178 ? 150.800 165.437 111.522 1.00 20.00 182 GLY K C 1
ATOM 18493 O O . GLY E 2 178 ? 150.281 164.805 110.605 1.00 20.00 182 GLY K O 1
ATOM 18497 N N . ARG E 2 179 ? 152.080 165.817 111.480 1.00 20.00 183 ARG K N 1
ATOM 18498 C CA . ARG E 2 179 ? 152.997 165.543 110.364 1.00 20.00 183 ARG K CA 1
ATOM 18499 C C . ARG E 2 179 ? 153.387 164.068 110.270 1.00 20.00 183 ARG K C 1
ATOM 18500 O O . ARG E 2 179 ? 153.472 163.526 109.179 1.00 20.00 183 ARG K O 1
ATOM 18521 N N . ASP E 2 180 ? 153.532 163.381 111.397 1.00 20.00 184 ASP K N 1
ATOM 18522 C CA . ASP E 2 180 ? 153.736 161.931 111.455 1.00 20.00 184 ASP K CA 1
ATOM 18523 C C . ASP E 2 180 ? 152.511 161.148 110.980 1.00 20.00 184 ASP K C 1
ATOM 18524 O O . ASP E 2 180 ? 152.654 160.131 110.309 1.00 20.00 184 ASP K O 1
ATOM 18533 N N . LEU E 2 181 ? 151.308 161.644 111.273 1.00 20.00 185 LEU K N 1
ATOM 18534 C CA . LEU E 2 181 ? 150.048 161.096 110.766 1.00 20.00 185 LEU K CA 1
ATOM 18535 C C . LEU E 2 181 ? 149.881 161.325 109.254 1.00 20.00 185 LEU K C 1
ATOM 18536 O O . LEU E 2 181 ? 149.412 160.430 108.563 1.00 20.00 185 LEU K O 1
ATOM 18552 N N . THR E 2 182 ? 150.297 162.480 108.721 1.00 20.00 186 THR K N 1
ATOM 18553 C CA . THR E 2 182 ? 150.324 162.746 107.272 1.00 20.00 186 THR K CA 1
ATOM 18554 C C . THR E 2 182 ? 151.289 161.803 106.558 1.00 20.00 186 THR K C 1
ATOM 18555 O O . THR E 2 182 ? 150.908 161.166 105.582 1.00 20.00 186 THR K O 1
ATOM 18566 N N . ASP E 2 183 ? 152.520 161.649 107.051 1.00 20.00 187 ASP K N 1
ATOM 18567 C CA . ASP E 2 183 ? 153.503 160.730 106.463 1.00 20.00 187 ASP K CA 1
ATOM 18568 C C . ASP E 2 183 ? 153.064 159.263 106.536 1.00 20.00 187 ASP K C 1
ATOM 18569 O O . ASP E 2 183 ? 153.315 158.495 105.611 1.00 20.00 187 ASP K O 1
ATOM 18578 N N . TYR E 2 184 ? 152.364 158.855 107.593 1.00 20.00 188 TYR K N 1
ATOM 18579 C CA . TYR E 2 184 ? 151.762 157.529 107.662 1.00 20.00 188 TYR K CA 1
ATOM 18580 C C . TYR E 2 184 ? 150.571 157.344 106.709 1.00 20.00 188 TYR K C 1
ATOM 18581 O O . TYR E 2 184 ? 150.424 156.274 106.125 1.00 20.00 188 TYR K O 1
ATOM 18599 N N . LEU E 2 185 ? 149.744 158.370 106.477 1.00 20.00 189 LEU K N 1
ATOM 18600 C CA . LEU E 2 185 ? 148.699 158.306 105.459 1.00 20.00 189 LEU K CA 1
ATOM 18601 C C . LEU E 2 185 ? 149.295 158.183 104.045 1.00 20.00 189 LEU K C 1
ATOM 18602 O O . LEU E 2 185 ? 148.828 157.348 103.281 1.00 20.00 189 LEU K O 1
ATOM 18618 N N . MET E 2 186 ? 150.376 158.902 103.711 1.00 20.00 190 MET K N 1
ATOM 18619 C CA . MET E 2 186 ? 151.092 158.697 102.439 1.00 20.00 190 MET K CA 1
ATOM 18620 C C . MET E 2 186 ? 151.567 157.248 102.272 1.00 20.00 190 MET K C 1
ATOM 18621 O O . MET E 2 186 ? 151.409 156.669 101.199 1.00 20.00 190 MET K O 1
ATOM 18635 N N . LYS E 2 187 ? 152.109 156.633 103.328 1.00 20.00 191 LYS K N 1
ATOM 18636 C CA . LYS E 2 187 ? 152.534 155.226 103.333 1.00 20.00 191 LYS K CA 1
ATOM 18637 C C . LYS E 2 187 ? 151.362 154.274 103.074 1.00 20.00 191 LYS K C 1
ATOM 18638 O O . LYS E 2 187 ? 151.447 153.460 102.165 1.00 20.00 191 LYS K O 1
ATOM 18657 N N . ILE E 2 188 ? 150.262 154.346 103.822 1.00 20.00 192 ILE K N 1
ATOM 18658 C CA . ILE E 2 188 ? 149.151 153.390 103.656 1.00 20.00 192 ILE K CA 1
ATOM 18659 C C . ILE E 2 188 ? 148.285 153.647 102.411 1.00 20.00 192 ILE K C 1
ATOM 18660 O O . ILE E 2 188 ? 147.701 152.702 101.898 1.00 20.00 192 ILE K O 1
ATOM 18676 N N . LEU E 2 189 ? 148.253 154.856 101.839 1.00 20.00 193 LEU K N 1
ATOM 18677 C CA . LEU E 2 189 ? 147.608 155.086 100.531 1.00 20.00 193 LEU K CA 1
ATOM 18678 C C . LEU E 2 189 ? 148.316 154.363 99.371 1.00 20.00 193 LEU K C 1
ATOM 18679 O O . LEU E 2 189 ? 147.705 154.124 98.332 1.00 20.00 193 LEU K O 1
ATOM 18695 N N . THR E 2 190 ? 149.560 153.915 99.561 1.00 20.00 194 THR K N 1
ATOM 18696 C CA . THR E 2 190 ? 150.256 153.038 98.603 1.00 20.00 194 THR K CA 1
ATOM 18697 C C . THR E 2 190 ? 149.583 151.666 98.474 1.00 20.00 194 THR K C 1
ATOM 18698 O O . THR E 2 190 ? 149.657 151.049 97.417 1.00 20.00 194 THR K O 1
ATOM 18709 N N . GLU E 2 191 ? 148.862 151.183 99.491 1.00 20.00 195 GLU K N 1
ATOM 18710 C CA . GLU E 2 191 ? 148.177 149.879 99.439 1.00 20.00 195 GLU K CA 1
ATOM 18711 C C . GLU E 2 191 ? 147.076 149.827 98.368 1.00 20.00 195 GLU K C 1
ATOM 18712 O O . GLU E 2 191 ? 146.822 148.766 97.800 1.00 20.00 195 GLU K O 1
ATOM 18724 N N . ARG E 2 192 ? 146.441 150.963 98.058 1.00 20.00 196 ARG K N 1
ATOM 18725 C CA . ARG E 2 192 ? 145.447 151.118 96.977 1.00 20.00 196 ARG K CA 1
ATOM 18726 C C . ARG E 2 192 ? 146.046 151.616 95.660 1.00 20.00 196 ARG K C 1
ATOM 18727 O O . ARG E 2 192 ? 145.315 151.899 94.716 1.00 20.00 196 ARG K O 1
ATOM 18748 N N . GLY E 2 193 ? 147.365 151.700 95.564 1.00 20.00 197 GLY K N 1
ATOM 18749 C CA . GLY E 2 193 ? 148.075 152.075 94.346 1.00 20.00 197 GLY K CA 1
ATOM 18750 C C . GLY E 2 193 ? 148.218 153.577 94.119 1.00 20.00 197 GLY K C 1
ATOM 18751 O O . GLY E 2 193 ? 148.616 153.979 93.029 1.00 20.00 197 GLY K O 1
ATOM 18755 N N . TYR E 2 194 ? 147.925 154.416 95.112 1.00 20.00 198 TYR K N 1
ATOM 18756 C CA . TYR E 2 194 ? 148.130 155.861 95.010 1.00 20.00 198 TYR K CA 1
ATOM 18757 C C . TYR E 2 194 ? 149.549 156.222 95.459 1.00 20.00 198 TYR K C 1
ATOM 18758 O O . TYR E 2 194 ? 149.938 155.929 96.586 1.00 20.00 198 TYR K O 1
ATOM 18776 N N . SER E 2 195 ? 150.339 156.866 94.603 1.00 20.00 199 SER K N 1
ATOM 18777 C CA . SER E 2 195 ? 151.707 157.297 94.922 1.00 20.00 199 SER K CA 1
ATOM 18778 C C . SER E 2 195 ? 151.764 158.812 95.074 1.00 20.00 199 SER K C 1
ATOM 18779 O O . SER E 2 195 ? 151.545 159.569 94.131 1.00 20.00 199 SER K O 1
ATOM 18787 N N . PHE E 2 196 ? 152.075 159.255 96.288 1.00 20.00 200 PHE K N 1
ATOM 18788 C CA . PHE E 2 196 ? 152.315 160.646 96.650 1.00 20.00 200 PHE K CA 1
ATOM 18789 C C . PHE E 2 196 ? 153.748 160.744 97.171 1.00 20.00 200 PHE K C 1
ATOM 18790 O O . PHE E 2 196 ? 154.120 159.997 98.075 1.00 20.00 200 PHE K O 1
ATOM 18807 N N . VAL E 2 197 ? 154.579 161.600 96.574 1.00 20.00 201 VAL K N 1
ATOM 18808 C CA . VAL E 2 197 ? 156.045 161.520 96.728 1.00 20.00 201 VAL K CA 1
ATOM 18809 C C . VAL E 2 197 ? 156.682 162.895 96.917 1.00 20.00 201 VAL K C 1
ATOM 18810 O O . VAL E 2 197 ? 157.537 163.079 97.779 1.00 20.00 201 VAL K O 1
ATOM 18823 N N . THR E 2 198 ? 156.268 163.869 96.117 1.00 20.00 202 THR K N 1
ATOM 18824 C CA . THR E 2 198 ? 156.790 165.240 96.099 1.00 20.00 202 THR K CA 1
ATOM 18825 C C . THR E 2 198 ? 156.335 166.003 97.348 1.00 20.00 202 THR K C 1
ATOM 18826 O O . THR E 2 198 ? 155.268 165.715 97.883 1.00 20.00 202 THR K O 1
ATOM 18837 N N . THR E 2 199 ? 157.042 167.046 97.792 1.00 20.00 203 THR K N 1
ATOM 18838 C CA . THR E 2 199 ? 156.582 167.890 98.921 1.00 20.00 203 THR K CA 1
ATOM 18839 C C . THR E 2 199 ? 155.235 168.563 98.658 1.00 20.00 203 THR K C 1
ATOM 18840 O O . THR E 2 199 ? 154.463 168.768 99.584 1.00 20.00 203 THR K O 1
ATOM 18851 N N . ALA E 2 200 ? 154.904 168.866 97.402 1.00 20.00 204 ALA K N 1
ATOM 18852 C CA . ALA E 2 200 ? 153.591 169.376 97.000 1.00 20.00 204 ALA K CA 1
ATOM 18853 C C . ALA E 2 200 ? 152.466 168.330 97.081 1.00 20.00 204 ALA K C 1
ATOM 18854 O O . ALA E 2 200 ? 151.311 168.680 97.263 1.00 20.00 204 ALA K O 1
ATOM 18861 N N . GLU E 2 201 ? 152.786 167.044 96.974 1.00 20.00 205 GLU K N 1
ATOM 18862 C CA . GLU E 2 201 ? 151.831 165.943 97.088 1.00 20.00 205 GLU K CA 1
ATOM 18863 C C . GLU E 2 201 ? 151.556 165.580 98.552 1.00 20.00 205 GLU K C 1
ATOM 18864 O O . GLU E 2 201 ? 150.451 165.158 98.878 1.00 20.00 205 GLU K O 1
ATOM 18876 N N . ARG E 2 202 ? 152.502 165.848 99.464 1.00 20.00 206 ARG K N 1
ATOM 18877 C CA . ARG E 2 202 ? 152.310 165.792 100.924 1.00 20.00 206 ARG K CA 1
ATOM 18878 C C . ARG E 2 202 ? 151.224 166.756 101.392 1.00 20.00 206 ARG K C 1
ATOM 18879 O O . ARG E 2 202 ? 150.401 166.404 102.227 1.00 20.00 206 ARG K O 1
ATOM 18900 N N . GLU E 2 203 ? 151.149 167.938 100.793 1.00 20.00 207 GLU K N 1
ATOM 18901 C CA . GLU E 2 203 ? 150.078 168.908 101.037 1.00 20.00 207 GLU K CA 1
ATOM 18902 C C . GLU E 2 203 ? 148.704 168.445 100.522 1.00 20.00 207 GLU K C 1
ATOM 18903 O O . GLU E 2 203 ? 147.690 168.779 101.124 1.00 20.00 207 GLU K O 1
ATOM 18915 N N . ILE E 2 204 ? 148.639 167.617 99.476 1.00 20.00 208 ILE K N 1
ATOM 18916 C CA . ILE E 2 204 ? 147.388 166.983 99.031 1.00 20.00 208 ILE K CA 1
ATOM 18917 C C . ILE E 2 204 ? 146.937 165.940 100.060 1.00 20.00 208 ILE K C 1
ATOM 18918 O O . ILE E 2 204 ? 145.786 165.932 100.480 1.00 20.00 208 ILE K O 1
ATOM 18934 N N . VAL E 2 205 ? 147.843 165.085 100.539 1.00 20.00 209 VAL K N 1
ATOM 18935 C CA . VAL E 2 205 ? 147.524 164.083 101.572 1.00 20.00 209 VAL K CA 1
ATOM 18936 C C . VAL E 2 205 ? 147.153 164.721 102.913 1.00 20.00 209 VAL K C 1
ATOM 18937 O O . VAL E 2 205 ? 146.248 164.238 103.584 1.00 20.00 209 VAL K O 1
ATOM 18950 N N . ARG E 2 206 ? 147.758 165.852 103.288 1.00 20.00 210 ARG K N 1
ATOM 18951 C CA . ARG E 2 206 ? 147.344 166.661 104.443 1.00 20.00 210 ARG K CA 1
ATOM 18952 C C . ARG E 2 206 ? 145.884 167.117 104.339 1.00 20.00 210 ARG K C 1
ATOM 18953 O O . ARG E 2 206 ? 145.165 167.083 105.327 1.00 20.00 210 ARG K O 1
ATOM 18974 N N . ASP E 2 207 ? 145.429 167.500 103.151 1.00 20.00 211 ASP K N 1
ATOM 18975 C CA . ASP E 2 207 ? 144.047 167.889 102.885 1.00 20.00 211 ASP K CA 1
ATOM 18976 C C . ASP E 2 207 ? 143.071 166.694 102.905 1.00 20.00 211 ASP K C 1
ATOM 18977 O O . ASP E 2 207 ? 141.988 166.800 103.472 1.00 20.00 211 ASP K O 1
ATOM 18986 N N . ILE E 2 208 ? 143.468 165.534 102.370 1.00 20.00 212 ILE K N 1
ATOM 18987 C CA . ILE E 2 208 ? 142.721 164.267 102.476 1.00 20.00 212 ILE K CA 1
ATOM 18988 C C . ILE E 2 208 ? 142.539 163.865 103.944 1.00 20.00 212 ILE K C 1
ATOM 18989 O O . ILE E 2 208 ? 141.435 163.528 104.359 1.00 20.00 212 ILE K O 1
ATOM 19005 N N . LYS E 2 209 ? 143.598 163.945 104.760 1.00 20.00 213 LYS K N 1
ATOM 19006 C CA . LYS E 2 209 ? 143.565 163.690 106.207 1.00 20.00 213 LYS K CA 1
ATOM 19007 C C . LYS E 2 209 ? 142.583 164.618 106.924 1.00 20.00 213 LYS K C 1
ATOM 19008 O O . LYS E 2 209 ? 141.731 164.154 107.671 1.00 20.00 213 LYS K O 1
ATOM 19027 N N . GLU E 2 210 ? 142.665 165.925 106.692 1.00 20.00 214 GLU K N 1
ATOM 19028 C CA . GLU E 2 210 ? 141.795 166.910 107.343 1.00 20.00 214 GLU K CA 1
ATOM 19029 C C . GLU E 2 210 ? 140.309 166.748 107.003 1.00 20.00 214 GLU K C 1
ATOM 19030 O O . GLU E 2 210 ? 139.461 167.028 107.848 1.00 20.00 214 GLU K O 1
ATOM 19042 N N . LYS E 2 211 ? 139.965 166.300 105.789 1.00 20.00 215 LYS K N 1
ATOM 19043 C CA . LYS E 2 211 ? 138.565 166.162 105.370 1.00 20.00 215 LYS K CA 1
ATOM 19044 C C . LYS E 2 211 ? 137.965 164.783 105.578 1.00 20.00 215 LYS K C 1
ATOM 19045 O O . LYS E 2 211 ? 136.785 164.707 105.900 1.00 20.00 215 LYS K O 1
ATOM 19064 N N . LEU E 2 212 ? 138.719 163.697 105.419 1.00 20.00 216 LEU K N 1
ATOM 19065 C CA . LEU E 2 212 ? 138.155 162.347 105.490 1.00 20.00 216 LEU K CA 1
ATOM 19066 C C . LEU E 2 212 ? 138.475 161.557 106.759 1.00 20.00 216 LEU K C 1
ATOM 19067 O O . LEU E 2 212 ? 137.675 160.690 107.096 1.00 20.00 216 LEU K O 1
ATOM 19083 N N . CYS E 2 213 ? 139.570 161.798 107.477 1.00 20.00 217 CYS K N 1
ATOM 19084 C CA . CYS E 2 213 ? 139.942 160.927 108.596 1.00 20.00 217 CYS K CA 1
ATOM 19085 C C . CYS E 2 213 ? 139.113 161.143 109.879 1.00 20.00 217 CYS K C 1
ATOM 19086 O O . CYS E 2 213 ? 138.673 162.251 110.178 1.00 20.00 217 CYS K O 1
ATOM 19094 N N . TYR E 2 214 ? 138.930 160.084 110.673 1.00 20.00 218 TYR K N 1
ATOM 19095 C CA . TYR E 2 214 ? 138.184 160.101 111.940 1.00 20.00 218 TYR K CA 1
ATOM 19096 C C . TYR E 2 214 ? 138.718 159.048 112.922 1.00 20.00 218 TYR K C 1
ATOM 19097 O O . TYR E 2 214 ? 139.407 158.118 112.519 1.00 20.00 218 TYR K O 1
ATOM 19115 N N . VAL E 2 215 ? 138.412 159.172 114.215 1.00 20.00 219 VAL K N 1
ATOM 19116 C CA . VAL E 2 215 ? 138.849 158.209 115.240 1.00 20.00 219 VAL K CA 1
ATOM 19117 C C . VAL E 2 215 ? 137.753 157.181 115.525 1.00 20.00 219 VAL K C 1
ATOM 19118 O O . VAL E 2 215 ? 136.629 157.528 115.882 1.00 20.00 219 VAL K O 1
ATOM 19131 N N . ALA E 2 216 ? 138.084 155.901 115.371 1.00 20.00 220 ALA K N 1
ATOM 19132 C CA . ALA E 2 216 ? 137.232 154.768 115.717 1.00 20.00 220 ALA K CA 1
ATOM 19133 C C . ALA E 2 216 ? 136.979 154.686 117.234 1.00 20.00 220 ALA K C 1
ATOM 19134 O O . ALA E 2 216 ? 137.911 154.854 118.023 1.00 20.00 220 ALA K O 1
ATOM 19141 N N . LEU E 2 217 ? 135.752 154.368 117.660 1.00 20.00 221 LEU K N 1
ATOM 19142 C CA . LEU E 2 217 ? 135.445 154.148 119.076 1.00 20.00 221 LEU K CA 1
ATOM 19143 C C . LEU E 2 217 ? 135.997 152.798 119.572 1.00 20.00 221 LEU K C 1
ATOM 19144 O O . LEU E 2 217 ? 136.655 152.743 120.609 1.00 20.00 221 LEU K O 1
ATOM 19160 N N . ASP E 2 218 ? 135.800 151.733 118.802 1.00 20.00 222 ASP K N 1
ATOM 19161 C CA . ASP E 2 218 ? 136.525 150.463 118.914 1.00 20.00 222 ASP K CA 1
ATOM 19162 C C . ASP E 2 218 ? 137.164 150.110 117.565 1.00 20.00 222 ASP K C 1
ATOM 19163 O O . ASP E 2 218 ? 136.469 149.989 116.558 1.00 20.00 222 ASP K O 1
ATOM 19172 N N . PHE E 2 219 ? 138.490 149.963 117.526 1.00 20.00 223 PHE K N 1
ATOM 19173 C CA . PHE E 2 219 ? 139.247 149.737 116.294 1.00 20.00 223 PHE K CA 1
ATOM 19174 C C . PHE E 2 219 ? 139.043 148.335 115.698 1.00 20.00 223 PHE K C 1
ATOM 19175 O O . PHE E 2 219 ? 138.944 148.205 114.485 1.00 20.00 223 PHE K O 1
ATOM 19192 N N . GLU E 2 220 ? 138.948 147.277 116.508 1.00 20.00 224 GLU K N 1
ATOM 19193 C CA . GLU E 2 220 ? 138.766 145.916 115.988 1.00 20.00 224 GLU K CA 1
ATOM 19194 C C . GLU E 2 220 ? 137.386 145.728 115.336 1.00 20.00 224 GLU K C 1
ATOM 19195 O O . GLU E 2 220 ? 137.294 145.166 114.246 1.00 20.00 224 GLU K O 1
ATOM 19207 N N . ASN E 2 221 ? 136.315 146.262 115.933 1.00 20.00 225 ASN K N 1
ATOM 19208 C CA . ASN E 2 221 ? 134.993 146.253 115.313 1.00 20.00 225 ASN K CA 1
ATOM 19209 C C . ASN E 2 221 ? 134.933 147.119 114.052 1.00 20.00 225 ASN K C 1
ATOM 19210 O O . ASN E 2 221 ? 134.271 146.741 113.089 1.00 20.00 225 ASN K O 1
ATOM 19221 N N . GLU E 2 222 ? 135.604 148.270 114.018 1.00 20.00 226 GLU K N 1
ATOM 19222 C CA . GLU E 2 222 ? 135.622 149.117 112.824 1.00 20.00 226 GLU K CA 1
ATOM 19223 C C . GLU E 2 222 ? 136.429 148.464 111.690 1.00 20.00 226 GLU K C 1
ATOM 19224 O O . GLU E 2 222 ? 135.989 148.477 110.542 1.00 20.00 226 GLU K O 1
ATOM 19236 N N . MET E 2 223 ? 137.540 147.788 112.001 1.00 20.00 227 MET K N 1
ATOM 19237 C CA . MET E 2 223 ? 138.298 146.980 111.042 1.00 20.00 227 MET K CA 1
ATOM 19238 C C . MET E 2 223 ? 137.466 145.836 110.470 1.00 20.00 227 MET K C 1
ATOM 19239 O O . MET E 2 223 ? 137.430 145.650 109.256 1.00 20.00 227 MET K O 1
ATOM 19253 N N . ALA E 2 224 ? 136.745 145.097 111.315 1.00 20.00 228 ALA K N 1
ATOM 19254 C CA . ALA E 2 224 ? 135.812 144.061 110.878 1.00 20.00 228 ALA K CA 1
ATOM 19255 C C . ALA E 2 224 ? 134.660 144.625 110.030 1.00 20.00 228 ALA K C 1
ATOM 19256 O O . ALA E 2 224 ? 134.275 144.029 109.025 1.00 20.00 228 ALA K O 1
ATOM 19263 N N . THR E 2 225 ? 134.138 145.804 110.373 1.00 20.00 229 THR K N 1
ATOM 19264 C CA . THR E 2 225 ? 133.054 146.463 109.628 1.00 20.00 229 THR K CA 1
ATOM 19265 C C . THR E 2 225 ? 133.512 146.938 108.248 1.00 20.00 229 THR K C 1
ATOM 19266 O O . THR E 2 225 ? 132.829 146.685 107.261 1.00 20.00 229 THR K O 1
ATOM 19277 N N . ALA E 2 226 ? 134.689 147.557 108.138 1.00 20.00 230 ALA K N 1
ATOM 19278 C CA . ALA E 2 226 ? 135.266 147.968 106.860 1.00 20.00 230 ALA K CA 1
ATOM 19279 C C . ALA E 2 226 ? 135.701 146.781 105.976 1.00 20.00 230 ALA K C 1
ATOM 19280 O O . ALA E 2 226 ? 135.643 146.870 104.753 1.00 20.00 230 ALA K O 1
ATOM 19287 N N . ALA E 2 227 ? 136.105 145.649 106.563 1.00 20.00 231 ALA K N 1
ATOM 19288 C CA . ALA E 2 227 ? 136.366 144.415 105.820 1.00 20.00 231 ALA K CA 1
ATOM 19289 C C . ALA E 2 227 ? 135.084 143.760 105.277 1.00 20.00 231 ALA K C 1
ATOM 19290 O O . ALA E 2 227 ? 135.087 143.199 104.184 1.00 20.00 231 ALA K O 1
ATOM 19297 N N . SER E 2 228 ? 133.986 143.834 106.034 1.00 20.00 232 SER K N 1
ATOM 19298 C CA . SER E 2 228 ? 132.687 143.238 105.707 1.00 20.00 232 SER K CA 1
ATOM 19299 C C . SER E 2 228 ? 131.859 144.039 104.687 1.00 20.00 232 SER K C 1
ATOM 19300 O O . SER E 2 228 ? 131.082 143.451 103.934 1.00 20.00 232 SER K O 1
ATOM 19308 N N . SER E 2 229 ? 132.001 145.369 104.627 1.00 20.00 233 SER K N 1
ATOM 19309 C CA . SER E 2 229 ? 131.152 146.236 103.791 1.00 20.00 233 SER K CA 1
ATOM 19310 C C . SER E 2 229 ? 131.861 147.479 103.232 1.00 20.00 233 SER K C 1
ATOM 19311 O O . SER E 2 229 ? 132.754 148.050 103.854 1.00 20.00 233 SER K O 1
ATOM 19319 N N . SER E 2 230 ? 131.412 147.947 102.069 1.00 20.00 234 SER K N 1
ATOM 19320 C CA . SER E 2 230 ? 131.868 149.178 101.408 1.00 20.00 234 SER K CA 1
ATOM 19321 C C . SER E 2 230 ? 131.273 150.467 102.017 1.00 20.00 234 SER K C 1
ATOM 19322 O O . SER E 2 230 ? 131.673 151.569 101.657 1.00 20.00 234 SER K O 1
ATOM 19330 N N . SER E 2 231 ? 130.349 150.379 102.979 1.00 20.00 235 SER K N 1
ATOM 19331 C CA . SER E 2 231 ? 129.650 151.541 103.565 1.00 20.00 235 SER K CA 1
ATOM 19332 C C . SER E 2 231 ? 130.564 152.585 104.226 1.00 20.00 235 SER K C 1
ATOM 19333 O O . SER E 2 231 ? 130.224 153.769 104.250 1.00 20.00 235 SER K O 1
ATOM 19341 N N . LEU E 2 232 ? 131.733 152.180 104.731 1.00 20.00 236 LEU K N 1
ATOM 19342 C CA . LEU E 2 232 ? 132.738 153.065 105.333 1.00 20.00 236 LEU K CA 1
ATOM 19343 C C . LEU E 2 232 ? 133.646 153.764 104.293 1.00 20.00 236 LEU K C 1
ATOM 19344 O O . LEU E 2 232 ? 134.361 154.700 104.650 1.00 20.00 236 LEU K O 1
ATOM 19360 N N . GLU E 2 233 ? 133.623 153.354 103.021 1.00 20.00 237 GLU K N 1
ATOM 19361 C CA . GLU E 2 233 ? 134.418 153.964 101.946 1.00 20.00 237 GLU K CA 1
ATOM 19362 C C . GLU E 2 233 ? 133.872 155.330 101.493 1.00 20.00 237 GLU K C 1
ATOM 19363 O O . GLU E 2 233 ? 132.663 155.553 101.468 1.00 20.00 237 GLU K O 1
ATOM 19375 N N . LYS E 2 234 ? 134.763 156.260 101.137 1.00 20.00 238 LYS K N 1
ATOM 19376 C CA . LYS E 2 234 ? 134.480 157.647 100.713 1.00 20.00 238 LYS K CA 1
ATOM 19377 C C . LYS E 2 234 ? 135.444 158.083 99.606 1.00 20.00 238 LYS K C 1
ATOM 19378 O O . LYS E 2 234 ? 136.499 157.480 99.446 1.00 20.00 238 LYS K O 1
ATOM 19397 N N . SER E 2 235 ? 135.108 159.132 98.857 1.00 20.00 239 SER K N 1
ATOM 19398 C CA . SER E 2 235 ? 135.876 159.574 97.682 1.00 20.00 239 SER K CA 1
ATOM 19399 C C . SER E 2 235 ? 136.346 161.019 97.788 1.00 20.00 239 SER K C 1
ATOM 19400 O O . SER E 2 235 ? 135.702 161.847 98.429 1.00 20.00 239 SER K O 1
ATOM 19408 N N . TYR E 2 236 ? 137.469 161.327 97.143 1.00 20.00 240 TYR K N 1
ATOM 19409 C CA . TYR E 2 236 ? 138.107 162.644 97.122 1.00 20.00 240 TYR K CA 1
ATOM 19410 C C . TYR E 2 236 ? 138.625 162.966 95.716 1.00 20.00 240 TYR K C 1
ATOM 19411 O O . TYR E 2 236 ? 139.148 162.087 95.039 1.00 20.00 240 TYR K O 1
ATOM 19429 N N . GLU E 2 237 ? 138.507 164.217 95.276 1.00 20.00 241 GLU K N 1
ATOM 19430 C CA . GLU E 2 237 ? 138.986 164.683 93.969 1.00 20.00 241 GLU K CA 1
ATOM 19431 C C . GLU E 2 237 ? 140.345 165.382 94.100 1.00 20.00 241 GLU K C 1
ATOM 19432 O O . GLU E 2 237 ? 140.474 166.379 94.808 1.00 20.00 241 GLU K O 1
ATOM 19444 N N . LEU E 2 238 ? 141.350 164.886 93.386 1.00 20.00 242 LEU K N 1
ATOM 19445 C CA . LEU E 2 238 ? 142.692 165.457 93.317 1.00 20.00 242 LEU K CA 1
ATOM 19446 C C . LEU E 2 238 ? 142.701 166.772 92.507 1.00 20.00 242 LEU K C 1
ATOM 19447 O O . LEU E 2 238 ? 141.772 167.028 91.737 1.00 20.00 242 LEU K O 1
ATOM 19463 N N . PRO E 2 239 ? 143.736 167.624 92.630 1.00 20.00 243 PRO K N 1
ATOM 19464 C CA . PRO E 2 239 ? 143.832 168.883 91.883 1.00 20.00 243 PRO K CA 1
ATOM 19465 C C . PRO E 2 239 ? 143.749 168.757 90.350 1.00 20.00 243 PRO K C 1
ATOM 19466 O O . PRO E 2 239 ? 143.355 169.707 89.678 1.00 20.00 243 PRO K O 1
ATOM 19477 N N . ASP E 2 240 ? 144.113 167.607 89.779 1.00 20.00 244 ASP K N 1
ATOM 19478 C CA . ASP E 2 240 ? 144.017 167.328 88.338 1.00 20.00 244 ASP K CA 1
ATOM 19479 C C . ASP E 2 240 ? 142.642 166.776 87.902 1.00 20.00 244 ASP K C 1
ATOM 19480 O O . ASP E 2 240 ? 142.414 166.565 86.710 1.00 20.00 244 ASP K O 1
ATOM 19489 N N . GLY E 2 241 ? 141.717 166.546 88.840 1.00 20.00 245 GLY K N 1
ATOM 19490 C CA . GLY E 2 241 ? 140.383 165.997 88.591 1.00 20.00 245 GLY K CA 1
ATOM 19491 C C . GLY E 2 241 ? 140.262 164.470 88.678 1.00 20.00 245 GLY K C 1
ATOM 19492 O O . GLY E 2 241 ? 139.160 163.950 88.496 1.00 20.00 245 GLY K O 1
ATOM 19496 N N . GLN E 2 242 ? 141.337 163.726 88.961 1.00 20.00 246 GLN K N 1
ATOM 19497 C CA . GLN E 2 242 ? 141.240 162.289 89.257 1.00 20.00 246 GLN K CA 1
ATOM 19498 C C . GLN E 2 242 ? 140.590 162.039 90.627 1.00 20.00 246 GLN K C 1
ATOM 19499 O O . GLN E 2 242 ? 140.699 162.860 91.532 1.00 20.00 246 GLN K O 1
ATOM 19513 N N . VAL E 2 243 ? 139.931 160.891 90.804 1.00 20.00 247 VAL K N 1
ATOM 19514 C CA . VAL E 2 243 ? 139.285 160.509 92.074 1.00 20.00 247 VAL K CA 1
ATOM 19515 C C . VAL E 2 243 ? 140.012 159.360 92.756 1.00 20.00 247 VAL K C 1
ATOM 19516 O O . VAL E 2 243 ? 140.341 158.360 92.120 1.00 20.00 247 VAL K O 1
ATOM 19529 N N . ILE E 2 244 ? 140.222 159.483 94.063 1.00 20.00 248 ILE K N 1
ATOM 19530 C CA . ILE E 2 244 ? 140.701 158.400 94.927 1.00 20.00 248 ILE K CA 1
ATOM 19531 C C . ILE E 2 244 ? 139.571 157.941 95.852 1.00 20.00 248 ILE K C 1
ATOM 19532 O O . ILE E 2 244 ? 138.814 158.764 96.357 1.00 20.00 248 ILE K O 1
ATOM 19548 N N . THR E 2 245 ? 139.449 156.635 96.076 1.00 20.00 249 THR K N 1
ATOM 19549 C CA . THR E 2 245 ? 138.526 156.036 97.057 1.00 20.00 249 THR K CA 1
ATOM 19550 C C . THR E 2 245 ? 139.314 155.525 98.262 1.00 20.00 249 THR K C 1
ATOM 19551 O O . THR E 2 245 ? 140.251 154.750 98.089 1.00 20.00 249 THR K O 1
ATOM 19562 N N . ILE E 2 246 ? 138.943 155.930 99.477 1.00 20.00 250 ILE K N 1
ATOM 19563 C CA . ILE E 2 246 ? 139.601 155.559 100.742 1.00 20.00 250 ILE K CA 1
ATOM 19564 C C . ILE E 2 246 ? 138.643 154.758 101.640 1.00 20.00 250 ILE K C 1
ATOM 19565 O O . ILE E 2 246 ? 137.461 155.080 101.718 1.00 20.00 250 ILE K O 1
ATOM 19581 N N . GLY E 2 247 ? 139.137 153.710 102.302 1.00 20.00 251 GLY K N 1
ATOM 19582 C CA . GLY E 2 247 ? 138.379 152.797 103.163 1.00 20.00 251 GLY K CA 1
ATOM 19583 C C . GLY E 2 247 ? 138.886 152.780 104.602 1.00 20.00 251 GLY K C 1
ATOM 19584 O O . GLY E 2 247 ? 138.755 153.783 105.289 1.00 20.00 251 GLY K O 1
ATOM 19588 N N . ASN E 2 248 ? 139.453 151.676 105.098 1.00 20.00 252 ASN K N 1
ATOM 19589 C CA . ASN E 2 248 ? 139.971 151.622 106.473 1.00 20.00 252 ASN K CA 1
ATOM 19590 C C . ASN E 2 248 ? 141.163 152.563 106.755 1.00 20.00 252 ASN K C 1
ATOM 19591 O O . ASN E 2 248 ? 141.394 152.926 107.905 1.00 20.00 252 ASN K O 1
ATOM 19602 N N . GLU E 2 249 ? 141.884 153.043 105.738 1.00 20.00 253 GLU K N 1
ATOM 19603 C CA . GLU E 2 249 ? 142.984 154.009 105.873 1.00 20.00 253 GLU K CA 1
ATOM 19604 C C . GLU E 2 249 ? 142.516 155.304 106.552 1.00 20.00 253 GLU K C 1
ATOM 19605 O O . GLU E 2 249 ? 143.262 155.974 107.266 1.00 20.00 253 GLU K O 1
ATOM 19617 N N . ARG E 2 250 ? 141.228 155.592 106.383 1.00 20.00 254 ARG K N 1
ATOM 19618 C CA . ARG E 2 250 ? 140.473 156.710 106.930 1.00 20.00 254 ARG K CA 1
ATOM 19619 C C . ARG E 2 250 ? 140.399 156.739 108.464 1.00 20.00 254 ARG K C 1
ATOM 19620 O O . ARG E 2 250 ? 140.356 157.823 109.030 1.00 20.00 254 ARG K O 1
ATOM 19641 N N . PHE E 2 251 ? 140.474 155.599 109.151 1.00 20.00 255 PHE K N 1
ATOM 19642 C CA . PHE E 2 251 ? 140.608 155.545 110.615 1.00 20.00 255 PHE K CA 1
ATOM 19643 C C . PHE E 2 251 ? 141.914 154.890 111.104 1.00 20.00 255 PHE K C 1
ATOM 19644 O O . PHE E 2 251 ? 142.346 155.172 112.218 1.00 20.00 255 PHE K O 1
ATOM 19661 N N . ARG E 2 252 ? 142.617 154.098 110.277 1.00 20.00 256 ARG K N 1
ATOM 19662 C CA . ARG E 2 252 ? 143.968 153.585 110.575 1.00 20.00 256 ARG K CA 1
ATOM 19663 C C . ARG E 2 252 ? 145.009 154.695 110.726 1.00 20.00 256 ARG K C 1
ATOM 19664 O O . ARG E 2 252 ? 145.919 154.549 111.530 1.00 20.00 256 ARG K O 1
ATOM 19685 N N . CYS E 2 253 ? 144.878 155.808 110.004 1.00 20.00 257 CYS K N 1
ATOM 19686 C CA . CYS E 2 253 ? 145.753 156.964 110.186 1.00 20.00 257 CYS K CA 1
ATOM 19687 C C . CYS E 2 253 ? 145.645 157.553 111.615 1.00 20.00 257 CYS K C 1
ATOM 19688 O O . CYS E 2 253 ? 146.638 157.457 112.342 1.00 20.00 257 CYS K O 1
ATOM 19696 N N . PRO E 2 254 ? 144.494 158.078 112.088 1.00 20.00 258 PRO K N 1
ATOM 19697 C CA . PRO E 2 254 ? 144.361 158.620 113.443 1.00 20.00 258 PRO K CA 1
ATOM 19698 C C . PRO E 2 254 ? 144.629 157.637 114.584 1.00 20.00 258 PRO K C 1
ATOM 19699 O O . PRO E 2 254 ? 145.082 158.058 115.640 1.00 20.00 258 PRO K O 1
ATOM 19710 N N . GLU E 2 255 ? 144.408 156.334 114.401 1.00 20.00 259 GLU K N 1
ATOM 19711 C CA . GLU E 2 255 ? 144.674 155.311 115.425 1.00 20.00 259 GLU K CA 1
ATOM 19712 C C . GLU E 2 255 ? 146.133 155.307 115.909 1.00 20.00 259 GLU K C 1
ATOM 19713 O O . GLU E 2 255 ? 146.419 154.952 117.046 1.00 20.00 259 GLU K O 1
ATOM 19725 N N . THR E 2 256 ? 147.059 155.799 115.096 1.00 20.00 260 THR K N 1
ATOM 19726 C CA . THR E 2 256 ? 148.478 155.972 115.432 1.00 20.00 260 THR K CA 1
ATOM 19727 C C . THR E 2 256 ? 148.710 156.860 116.662 1.00 20.00 260 THR K C 1
ATOM 19728 O O . THR E 2 256 ? 149.708 156.684 117.354 1.00 20.00 260 THR K O 1
ATOM 19739 N N . LEU E 2 257 ? 147.791 157.768 117.009 1.00 20.00 261 LEU K N 1
ATOM 19740 C CA . LEU E 2 257 ? 147.847 158.507 118.277 1.00 20.00 261 LEU K CA 1
ATOM 19741 C C . LEU E 2 257 ? 147.677 157.589 119.499 1.00 20.00 261 LEU K C 1
ATOM 19742 O O . LEU E 2 257 ? 148.263 157.832 120.550 1.00 20.00 261 LEU K O 1
ATOM 19758 N N . PHE E 2 258 ? 146.892 156.523 119.367 1.00 20.00 262 PHE K N 1
ATOM 19759 C CA . PHE E 2 258 ? 146.596 155.548 120.414 1.00 20.00 262 PHE K CA 1
ATOM 19760 C C . PHE E 2 258 ? 147.505 154.317 120.338 1.00 20.00 262 PHE K C 1
ATOM 19761 O O . PHE E 2 258 ? 147.694 153.637 121.339 1.00 20.00 262 PHE K O 1
ATOM 19778 N N . GLN E 2 259 ? 148.104 154.039 119.177 1.00 20.00 263 GLN K N 1
ATOM 19779 C CA . GLN E 2 259 ? 149.019 152.920 118.930 1.00 20.00 263 GLN K CA 1
ATOM 19780 C C . GLN E 2 259 ? 150.284 153.378 118.172 1.00 20.00 263 GLN K C 1
ATOM 19781 O O . GLN E 2 259 ? 150.422 153.102 116.981 1.00 20.00 263 GLN K O 1
ATOM 19795 N N . PRO E 2 260 ? 151.229 154.082 118.828 1.00 20.00 264 PRO K N 1
ATOM 19796 C CA . PRO E 2 260 ? 152.447 154.610 118.192 1.00 20.00 264 PRO K CA 1
ATOM 19797 C C . PRO E 2 260 ? 153.336 153.592 117.462 1.00 20.00 264 PRO K C 1
ATOM 19798 O O . PRO E 2 260 ? 154.114 153.969 116.592 1.00 20.00 264 PRO K O 1
ATOM 19809 N N . SER E 2 261 ? 153.206 152.298 117.753 1.00 20.00 265 SER K N 1
ATOM 19810 C CA . SER E 2 261 ? 153.924 151.226 117.057 1.00 20.00 265 SER K CA 1
ATOM 19811 C C . SER E 2 261 ? 153.537 151.063 115.580 1.00 20.00 265 SER K C 1
ATOM 19812 O O . SER E 2 261 ? 154.318 150.490 114.821 1.00 20.00 265 SER K O 1
ATOM 19820 N N . PHE E 2 262 ? 152.413 151.617 115.111 1.00 20.00 266 PHE K N 1
ATOM 19821 C CA . PHE E 2 262 ? 152.059 151.643 113.684 1.00 20.00 266 PHE K CA 1
ATOM 19822 C C . PHE E 2 262 ? 153.102 152.386 112.830 1.00 20.00 266 PHE K C 1
ATOM 19823 O O . PHE E 2 262 ? 153.379 151.973 111.706 1.00 20.00 266 PHE K O 1
ATOM 19840 N N . ILE E 2 263 ? 153.729 153.430 113.374 1.00 20.00 267 ILE K N 1
ATOM 19841 C CA . ILE E 2 263 ? 154.861 154.161 112.775 1.00 20.00 267 ILE K CA 1
ATOM 19842 C C . ILE E 2 263 ? 156.210 153.790 113.412 1.00 20.00 267 ILE K C 1
ATOM 19843 O O . ILE E 2 263 ? 157.203 154.497 113.266 1.00 20.00 267 ILE K O 1
ATOM 19859 N N . GLY E 2 264 ? 156.254 152.672 114.130 1.00 20.00 268 GLY K N 1
ATOM 19860 C CA . GLY E 2 264 ? 157.479 152.072 114.660 1.00 20.00 268 GLY K CA 1
ATOM 19861 C C . GLY E 2 264 ? 157.939 152.541 116.043 1.00 20.00 268 GLY K C 1
ATOM 19862 O O . GLY E 2 264 ? 158.931 152.014 116.538 1.00 20.00 268 GLY K O 1
ATOM 19866 N N . MET E 2 265 ? 157.263 153.493 116.690 1.00 20.00 269 MET K N 1
ATOM 19867 C CA . MET E 2 265 ? 157.664 154.021 118.001 1.00 20.00 269 MET K CA 1
ATOM 19868 C C . MET E 2 265 ? 157.390 153.060 119.169 1.00 20.00 269 MET K C 1
ATOM 19869 O O . MET E 2 265 ? 156.418 152.319 119.164 1.00 20.00 269 MET K O 1
ATOM 19883 N N . GLU E 2 266 ? 158.216 153.115 120.215 1.00 20.00 270 GLU K N 1
ATOM 19884 C CA . GLU E 2 266 ? 158.012 152.356 121.466 1.00 20.00 270 GLU K CA 1
ATOM 19885 C C . GLU E 2 266 ? 157.068 153.061 122.473 1.00 20.00 270 GLU K C 1
ATOM 19886 O O . GLU E 2 266 ? 156.653 152.464 123.464 1.00 20.00 270 GLU K O 1
ATOM 19898 N N . SER E 2 267 ? 156.733 154.336 122.253 1.00 20.00 271 SER K N 1
ATOM 19899 C CA . SER E 2 267 ? 155.940 155.159 123.179 1.00 20.00 271 SER K CA 1
ATOM 19900 C C . SER E 2 267 ? 154.508 154.644 123.423 1.00 20.00 271 SER K C 1
ATOM 19901 O O . SER E 2 267 ? 153.963 153.873 122.637 1.00 20.00 271 SER K O 1
ATOM 19909 N N . ALA E 2 268 ? 153.878 155.073 124.519 1.00 20.00 272 ALA K N 1
ATOM 19910 C CA . ALA E 2 268 ? 152.663 154.464 125.065 1.00 20.00 272 ALA K CA 1
ATOM 19911 C C . ALA E 2 268 ? 151.339 154.818 124.347 1.00 20.00 272 ALA K C 1
ATOM 19912 O O . ALA E 2 268 ? 150.408 154.013 124.364 1.00 20.00 272 ALA K O 1
ATOM 19919 N N . GLY E 2 269 ? 151.237 155.992 123.720 1.00 20.00 273 GLY K N 1
ATOM 19920 C CA . GLY E 2 269 ? 149.988 156.501 123.128 1.00 20.00 273 GLY K CA 1
ATOM 19921 C C . GLY E 2 269 ? 149.250 157.492 124.026 1.00 20.00 273 GLY K C 1
ATOM 19922 O O . GLY E 2 269 ? 149.413 157.485 125.242 1.00 20.00 273 GLY K O 1
ATOM 19926 N N . ILE E 2 270 ? 148.467 158.398 123.438 1.00 20.00 274 ILE K N 1
ATOM 19927 C CA . ILE E 2 270 ? 148.010 159.625 124.117 1.00 20.00 274 ILE K CA 1
ATOM 19928 C C . ILE E 2 270 ? 147.103 159.408 125.336 1.00 20.00 274 ILE K C 1
ATOM 19929 O O . ILE E 2 270 ? 147.117 160.227 126.246 1.00 20.00 274 ILE K O 1
ATOM 19945 N N . HIS E 2 271 ? 146.348 158.314 125.408 1.00 20.00 275 HIS K N 1
ATOM 19946 C CA . HIS E 2 271 ? 145.520 157.951 126.566 1.00 20.00 275 HIS K CA 1
ATOM 19947 C C . HIS E 2 271 ? 146.351 157.473 127.763 1.00 20.00 275 HIS K C 1
ATOM 19948 O O . HIS E 2 271 ? 146.026 157.752 128.913 1.00 20.00 275 HIS K O 1
ATOM 19962 N N . GLU E 2 272 ? 147.463 156.802 127.507 1.00 20.00 276 GLU K N 1
ATOM 19963 C CA . GLU E 2 272 ? 148.431 156.376 128.513 1.00 20.00 276 GLU K CA 1
ATOM 19964 C C . GLU E 2 272 ? 149.341 157.521 128.966 1.00 20.00 276 GLU K C 1
ATOM 19965 O O . GLU E 2 272 ? 149.609 157.627 130.152 1.00 20.00 276 GLU K O 1
ATOM 19977 N N . THR E 2 273 ? 149.792 158.434 128.097 1.00 20.00 277 THR K N 1
ATOM 19978 C CA . THR E 2 273 ? 150.631 159.563 128.545 1.00 20.00 277 THR K CA 1
ATOM 19979 C C . THR E 2 273 ? 149.855 160.562 129.398 1.00 20.00 277 THR K C 1
ATOM 19980 O O . THR E 2 273 ? 150.407 161.112 130.345 1.00 20.00 277 THR K O 1
ATOM 19991 N N . THR E 2 274 ? 148.573 160.788 129.121 1.00 20.00 278 THR K N 1
ATOM 19992 C CA . THR E 2 274 ? 147.731 161.627 129.986 1.00 20.00 278 THR K CA 1
ATOM 19993 C C . THR E 2 274 ? 147.465 160.939 131.319 1.00 20.00 278 THR K C 1
ATOM 19994 O O . THR E 2 274 ? 147.689 161.546 132.362 1.00 20.00 278 THR K O 1
ATOM 20005 N N . TYR E 2 275 ? 147.121 159.653 131.329 1.00 20.00 279 TYR K N 1
ATOM 20006 C CA . TYR E 2 275 ? 146.979 158.890 132.572 1.00 20.00 279 TYR K CA 1
ATOM 20007 C C . TYR E 2 275 ? 148.268 158.815 133.408 1.00 20.00 279 TYR K C 1
ATOM 20008 O O . TYR E 2 275 ? 148.237 159.115 134.599 1.00 20.00 279 TYR K O 1
ATOM 20026 N N . ASN E 2 276 ? 149.416 158.493 132.809 1.00 20.00 280 ASN K N 1
ATOM 20027 C CA . ASN E 2 276 ? 150.704 158.439 133.507 1.00 20.00 280 ASN K CA 1
ATOM 20028 C C . ASN E 2 276 ? 151.111 159.797 134.088 1.00 20.00 280 ASN K C 1
ATOM 20029 O O . ASN E 2 276 ? 151.689 159.847 135.163 1.00 20.00 280 ASN K O 1
ATOM 20040 N N . SER E 2 277 ? 150.790 160.902 133.419 1.00 20.00 281 SER K N 1
ATOM 20041 C CA . SER E 2 277 ? 150.979 162.258 133.935 1.00 20.00 281 SER K CA 1
ATOM 20042 C C . SER E 2 277 ? 150.076 162.583 135.137 1.00 20.00 281 SER K C 1
ATOM 20043 O O . SER E 2 277 ? 150.559 163.144 136.116 1.00 20.00 281 SER K O 1
ATOM 20051 N N . ILE E 2 278 ? 148.807 162.155 135.154 1.00 20.00 282 ILE K N 1
ATOM 20052 C CA . ILE E 2 278 ? 147.952 162.254 136.350 1.00 20.00 282 ILE K CA 1
ATOM 20053 C C . ILE E 2 278 ? 148.527 161.411 137.500 1.00 20.00 282 ILE K C 1
ATOM 20054 O O . ILE E 2 278 ? 148.583 161.876 138.631 1.00 20.00 282 ILE K O 1
ATOM 20070 N N . MET E 2 279 ? 149.030 160.206 137.238 1.00 20.00 283 MET K N 1
ATOM 20071 C CA . MET E 2 279 ? 149.612 159.359 138.282 1.00 20.00 283 MET K CA 1
ATOM 20072 C C . MET E 2 279 ? 150.978 159.828 138.804 1.00 20.00 283 MET K C 1
ATOM 20073 O O . MET E 2 279 ? 151.352 159.450 139.908 1.00 20.00 283 MET K O 1
ATOM 20087 N N . LYS E 2 280 ? 151.711 160.684 138.081 1.00 20.00 284 LYS K N 1
ATOM 20088 C CA . LYS E 2 280 ? 152.888 161.414 138.591 1.00 20.00 284 LYS K CA 1
ATOM 20089 C C . LYS E 2 280 ? 152.515 162.536 139.572 1.00 20.00 284 LYS K C 1
ATOM 20090 O O . LYS E 2 280 ? 153.365 162.968 140.342 1.00 20.00 284 LYS K O 1
ATOM 20109 N N . CYS E 2 281 ? 151.279 163.027 139.561 1.00 20.00 285 CYS K N 1
ATOM 20110 C CA . CYS E 2 281 ? 150.814 164.082 140.465 1.00 20.00 285 CYS K CA 1
ATOM 20111 C C . CYS E 2 281 ? 150.491 163.558 141.874 1.00 20.00 285 CYS K C 1
ATOM 20112 O O . CYS E 2 281 ? 150.198 162.373 142.054 1.00 20.00 285 CYS K O 1
ATOM 20120 N N . ASP E 2 282 ? 150.504 164.443 142.872 1.00 20.00 286 ASP K N 1
ATOM 20121 C CA . ASP E 2 282 ? 150.135 164.095 144.254 1.00 20.00 286 ASP K CA 1
ATOM 20122 C C . ASP E 2 282 ? 148.668 163.641 144.365 1.00 20.00 286 ASP K C 1
ATOM 20123 O O . ASP E 2 282 ? 147.783 164.179 143.707 1.00 20.00 286 ASP K O 1
ATOM 20132 N N . ILE E 2 283 ? 148.401 162.651 145.220 1.00 20.00 287 ILE K N 1
ATOM 20133 C CA . ILE E 2 283 ? 147.130 161.918 145.279 1.00 20.00 287 ILE K CA 1
ATOM 20134 C C . ILE E 2 283 ? 145.886 162.801 145.449 1.00 20.00 287 ILE K C 1
ATOM 20135 O O . ILE E 2 283 ? 144.834 162.488 144.907 1.00 20.00 287 ILE K O 1
ATOM 20151 N N . ASP E 2 284 ? 146.000 163.930 146.149 1.00 20.00 288 ASP K N 1
ATOM 20152 C CA . ASP E 2 284 ? 144.877 164.831 146.405 1.00 20.00 288 ASP K CA 1
ATOM 20153 C C . ASP E 2 284 ? 144.510 165.727 145.207 1.00 20.00 288 ASP K C 1
ATOM 20154 O O . ASP E 2 284 ? 143.387 166.223 145.143 1.00 20.00 288 ASP K O 1
ATOM 20163 N N . ILE E 2 285 ? 145.413 165.903 144.237 1.00 20.00 289 ILE K N 1
ATOM 20164 C CA . ILE E 2 285 ? 145.187 166.649 142.987 1.00 20.00 289 ILE K CA 1
ATOM 20165 C C . ILE E 2 285 ? 144.411 165.824 141.941 1.00 20.00 289 ILE K C 1
ATOM 20166 O O . ILE E 2 285 ? 143.685 166.385 141.122 1.00 20.00 289 ILE K O 1
ATOM 20182 N N . ARG E 2 286 ? 144.537 164.490 141.940 1.00 20.00 290 ARG K N 1
ATOM 20183 C CA . ARG E 2 286 ? 144.163 163.621 140.806 1.00 20.00 290 ARG K CA 1
ATOM 20184 C C . ARG E 2 286 ? 142.692 163.683 140.394 1.00 20.00 290 ARG K C 1
ATOM 20185 O O . ARG E 2 286 ? 142.407 163.773 139.205 1.00 20.00 290 ARG K O 1
ATOM 20206 N N . LYS E 2 287 ? 141.770 163.699 141.359 1.00 20.00 291 LYS K N 1
ATOM 20207 C CA . LYS E 2 287 ? 140.314 163.784 141.140 1.00 20.00 291 LYS K CA 1
ATOM 20208 C C . LYS E 2 287 ? 139.895 165.030 140.353 1.00 20.00 291 LYS K C 1
ATOM 20209 O O . LYS E 2 287 ? 139.040 164.956 139.480 1.00 20.00 291 LYS K O 1
ATOM 20228 N N . ASP E 2 288 ? 140.541 166.163 140.598 1.00 20.00 292 ASP K N 1
ATOM 20229 C CA . ASP E 2 288 ? 140.294 167.411 139.889 1.00 20.00 292 ASP K CA 1
ATOM 20230 C C . ASP E 2 288 ? 140.941 167.446 138.498 1.00 20.00 292 ASP K C 1
ATOM 20231 O O . ASP E 2 288 ? 140.399 168.096 137.606 1.00 20.00 292 ASP K O 1
ATOM 20240 N N . LEU E 2 289 ? 142.040 166.715 138.265 1.00 20.00 293 LEU K N 1
ATOM 20241 C CA . LEU E 2 289 ? 142.610 166.516 136.930 1.00 20.00 293 LEU K CA 1
ATOM 20242 C C . LEU E 2 289 ? 141.749 165.592 136.057 1.00 20.00 293 LEU K C 1
ATOM 20243 O O . LEU E 2 289 ? 141.472 165.947 134.921 1.00 20.00 293 LEU K O 1
ATOM 20259 N N . TYR E 2 290 ? 141.257 164.468 136.587 1.00 20.00 294 TYR K N 1
ATOM 20260 C CA . TYR E 2 290 ? 140.313 163.583 135.889 1.00 20.00 294 TYR K CA 1
ATOM 20261 C C . TYR E 2 290 ? 139.033 164.292 135.421 1.00 20.00 294 TYR K C 1
ATOM 20262 O O . TYR E 2 290 ? 138.497 163.964 134.364 1.00 20.00 294 T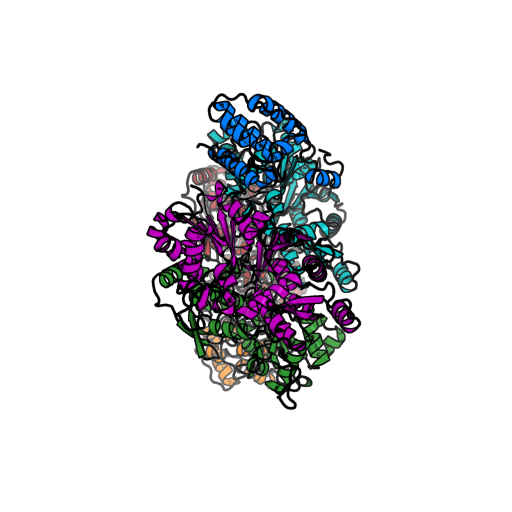YR K O 1
ATOM 20280 N N . ALA E 2 291 ? 138.540 165.273 136.169 1.00 20.00 295 ALA K N 1
ATOM 20281 C CA . ALA E 2 291 ? 137.367 166.065 135.815 1.00 20.00 295 ALA K CA 1
ATOM 20282 C C . ALA E 2 291 ? 137.657 167.206 134.823 1.00 20.00 295 ALA K C 1
ATOM 20283 O O . ALA E 2 291 ? 136.735 167.890 134.393 1.00 20.00 295 ALA K O 1
ATOM 20290 N N . ASN E 2 292 ? 138.919 167.465 134.475 1.00 20.00 296 ASN K N 1
ATOM 20291 C CA . ASN E 2 292 ? 139.340 168.609 133.667 1.00 20.00 296 ASN K CA 1
ATOM 20292 C C . ASN E 2 292 ? 140.474 168.236 132.699 1.00 20.00 296 ASN K C 1
ATOM 20293 O O . ASN E 2 292 ? 141.534 168.854 132.722 1.00 20.00 296 ASN K O 1
ATOM 20304 N N . ASN E 2 293 ? 140.275 167.232 131.842 1.00 20.00 297 ASN K N 1
ATOM 20305 C CA . ASN E 2 293 ? 141.194 166.956 130.730 1.00 20.00 297 ASN K CA 1
ATOM 20306 C C . ASN E 2 293 ? 140.889 167.910 129.565 1.00 20.00 297 ASN K C 1
ATOM 20307 O O . ASN E 2 293 ? 139.876 167.742 128.901 1.00 20.00 297 ASN K O 1
ATOM 20318 N N . VAL E 2 294 ? 141.728 168.903 129.299 1.00 20.00 298 VAL K N 1
ATOM 20319 C CA . VAL E 2 294 ? 141.459 169.936 128.285 1.00 20.00 298 VAL K CA 1
ATOM 20320 C C . VAL E 2 294 ? 142.212 169.612 126.993 1.00 20.00 298 VAL K C 1
ATOM 20321 O O . VAL E 2 294 ? 143.434 169.571 126.990 1.00 20.00 298 VAL K O 1
ATOM 20334 N N . MET E 2 295 ? 141.505 169.374 125.889 1.00 20.00 299 MET K N 1
ATOM 20335 C CA . MET E 2 295 ? 142.098 169.135 124.566 1.00 20.00 299 MET K CA 1
ATOM 20336 C C . MET E 2 295 ? 142.412 170.433 123.826 1.00 20.00 299 MET K C 1
ATOM 20337 O O . MET E 2 295 ? 141.676 171.412 123.919 1.00 20.00 299 MET K O 1
ATOM 20351 N N . SER E 2 296 ? 143.494 170.444 123.060 1.00 20.00 300 SER K N 1
ATOM 20352 C CA . SER E 2 296 ? 144.010 171.642 122.398 1.00 20.00 300 SER K CA 1
ATOM 20353 C C . SER E 2 296 ? 144.800 171.311 121.131 1.00 20.00 300 SER K C 1
ATOM 20354 O O . SER E 2 296 ? 145.467 170.282 121.063 1.00 20.00 300 SER K O 1
ATOM 20362 N N . GLY E 2 297 ? 144.780 172.194 120.139 1.00 20.00 301 GLY K N 1
ATOM 20363 C CA . GLY E 2 297 ? 145.570 172.069 118.913 1.00 20.00 301 GLY K CA 1
ATOM 20364 C C . GLY E 2 297 ? 144.859 171.334 117.784 1.00 20.00 301 GLY K C 1
ATOM 20365 O O . GLY E 2 297 ? 143.928 170.561 118.006 1.00 20.00 301 GLY K O 1
ATOM 20369 N N . GLY E 2 298 ? 145.289 171.578 116.550 1.00 20.00 302 GLY K N 1
ATOM 20370 C CA . GLY E 2 298 ? 144.644 171.054 115.347 1.00 20.00 302 GLY K CA 1
ATOM 20371 C C . GLY E 2 298 ? 144.585 169.531 115.254 1.00 20.00 302 GLY K C 1
ATOM 20372 O O . GLY E 2 298 ? 143.606 168.996 114.751 1.00 20.00 302 GLY K O 1
ATOM 20376 N N . THR E 2 299 ? 145.547 168.788 115.798 1.00 20.00 303 THR K N 1
ATOM 20377 C CA . THR E 2 299 ? 145.513 167.313 115.775 1.00 20.00 303 THR K CA 1
ATOM 20378 C C . THR E 2 299 ? 144.435 166.731 116.701 1.00 20.00 303 THR K C 1
ATOM 20379 O O . THR E 2 299 ? 144.040 165.582 116.545 1.00 20.00 303 THR K O 1
ATOM 20390 N N . THR E 2 300 ? 143.845 167.510 117.610 1.00 20.00 304 THR K N 1
ATOM 20391 C CA . THR E 2 300 ? 142.657 167.090 118.380 1.00 20.00 304 THR K CA 1
ATOM 20392 C C . THR E 2 300 ? 141.324 167.324 117.656 1.00 20.00 304 THR K C 1
ATOM 20393 O O . THR E 2 300 ? 140.268 167.122 118.247 1.00 20.00 304 THR K O 1
ATOM 20404 N N . MET E 2 301 ? 141.321 167.765 116.396 1.00 20.00 305 MET K N 1
ATOM 20405 C CA . MET E 2 301 ? 140.101 168.085 115.642 1.00 20.00 305 MET K CA 1
ATOM 20406 C C . MET E 2 301 ? 139.417 166.893 114.958 1.00 20.00 305 MET K C 1
ATOM 20407 O O . MET E 2 301 ? 138.319 167.064 114.436 1.00 20.00 305 MET K O 1
ATOM 20421 N N . TYR E 2 302 ? 139.993 165.688 114.968 1.00 20.00 306 TYR K N 1
ATOM 20422 C CA . TYR E 2 302 ? 139.337 164.514 114.386 1.00 20.00 306 TYR K CA 1
ATOM 20423 C C . TYR E 2 302 ? 137.958 164.249 115.008 1.00 20.00 306 TYR K C 1
ATOM 20424 O O . TYR E 2 302 ? 137.838 164.258 116.237 1.00 20.00 306 TYR K O 1
ATOM 20442 N N . PRO E 2 303 ? 136.922 163.933 114.210 1.00 20.00 307 PRO K N 1
ATOM 20443 C CA . PRO E 2 303 ? 135.674 163.398 114.732 1.00 20.00 307 PRO K CA 1
ATOM 20444 C C . PRO E 2 303 ? 135.911 162.151 115.591 1.00 20.00 307 PRO K C 1
ATOM 20445 O O . PRO E 2 303 ? 136.707 161.288 115.232 1.00 20.00 307 PRO K O 1
ATOM 20456 N N . GLY E 2 304 ? 135.227 162.053 116.725 1.00 20.00 308 GLY K N 1
ATOM 20457 C CA . GLY E 2 304 ? 135.278 160.896 117.622 1.00 20.00 308 GLY K CA 1
ATOM 20458 C C . GLY E 2 304 ? 136.465 160.816 118.582 1.00 20.00 308 GLY K C 1
ATOM 20459 O O . GLY E 2 304 ? 136.521 159.880 119.373 1.00 20.00 308 GLY K O 1
ATOM 20463 N N . ILE E 2 305 ? 137.405 161.768 118.580 1.00 20.00 309 ILE K N 1
ATOM 20464 C CA . ILE E 2 305 ? 138.611 161.669 119.422 1.00 20.00 309 ILE K CA 1
ATOM 20465 C C . ILE E 2 305 ? 138.341 161.885 120.912 1.00 20.00 309 ILE K C 1
ATOM 20466 O O . ILE E 2 305 ? 138.940 161.203 121.738 1.00 20.00 309 ILE K O 1
ATOM 20482 N N . ALA E 2 306 ? 137.410 162.766 121.278 1.00 20.00 310 ALA K N 1
ATOM 20483 C CA . ALA E 2 306 ? 137.014 162.965 122.669 1.00 20.00 310 ALA K CA 1
ATOM 20484 C C . ALA E 2 306 ? 136.241 161.762 123.239 1.00 20.00 310 ALA K C 1
ATOM 20485 O O . ALA E 2 306 ? 136.522 161.338 124.354 1.00 20.00 310 ALA K O 1
ATOM 20492 N N . ASP E 2 307 ? 135.338 161.146 122.468 1.00 20.00 311 ASP K N 1
ATOM 20493 C CA . ASP E 2 307 ? 134.642 159.911 122.860 1.00 20.00 311 ASP K CA 1
ATOM 20494 C C . ASP E 2 307 ? 135.591 158.730 123.038 1.00 20.00 311 ASP K C 1
ATOM 20495 O O . ASP E 2 307 ? 135.455 157.978 124.000 1.00 20.00 311 ASP K O 1
ATOM 20504 N N . ARG E 2 308 ? 136.589 158.588 122.159 1.00 20.00 312 ARG K N 1
ATOM 20505 C CA . ARG E 2 308 ? 137.644 157.580 122.312 1.00 20.00 312 ARG K CA 1
ATOM 20506 C C . ARG E 2 308 ? 138.478 157.840 123.554 1.00 20.00 312 ARG K C 1
ATOM 20507 O O . ARG E 2 308 ? 138.666 156.933 124.354 1.00 20.00 312 ARG K O 1
ATOM 20528 N N . MET E 2 309 ? 138.939 159.069 123.752 1.00 20.00 313 MET K N 1
ATOM 20529 C CA . MET E 2 309 ? 139.761 159.435 124.903 1.00 20.00 313 MET K CA 1
ATOM 20530 C C . MET E 2 309 ? 139.028 159.232 126.236 1.00 20.00 313 MET K C 1
ATOM 20531 O O . MET E 2 309 ? 139.589 158.647 127.155 1.00 20.00 313 MET K O 1
ATOM 20545 N N . GLN E 2 310 ? 137.750 159.612 126.317 1.00 20.00 314 GLN K N 1
ATOM 20546 C CA . GLN E 2 310 ? 136.862 159.354 127.450 1.00 20.00 314 GLN K CA 1
ATOM 20547 C C . GLN E 2 310 ? 136.782 157.855 127.768 1.00 20.00 314 GLN K C 1
ATOM 20548 O O . GLN E 2 310 ? 136.949 157.468 128.924 1.00 20.00 314 GLN K O 1
ATOM 20562 N N . LYS E 2 311 ? 136.581 156.996 126.762 1.00 20.00 315 LYS K N 1
ATOM 20563 C CA . LYS E 2 311 ? 136.576 155.535 126.917 1.00 20.00 315 LYS K CA 1
ATOM 20564 C C . LYS E 2 311 ? 137.919 154.997 127.413 1.00 20.00 315 LYS K C 1
ATOM 20565 O O . LYS E 2 311 ? 137.944 154.237 128.373 1.00 20.00 315 LYS K O 1
ATOM 20584 N N . GLU E 2 312 ? 139.030 155.383 126.795 1.00 20.00 316 GLU K N 1
ATOM 20585 C CA . GLU E 2 312 ? 140.338 154.808 127.118 1.00 20.00 316 GLU K CA 1
ATOM 20586 C C . GLU E 2 312 ? 140.827 155.193 128.518 1.00 20.00 316 GLU K C 1
ATOM 20587 O O . GLU E 2 312 ? 141.303 154.330 129.251 1.00 20.00 316 GLU K O 1
ATOM 20599 N N . ILE E 2 313 ? 140.665 156.449 128.942 1.00 20.00 317 ILE K N 1
ATOM 20600 C CA . ILE E 2 313 ? 141.037 156.889 130.297 1.00 20.00 317 ILE K CA 1
ATOM 20601 C C . ILE E 2 313 ? 140.135 156.247 131.351 1.00 20.00 317 ILE K C 1
ATOM 20602 O O . ILE E 2 313 ? 140.626 155.847 132.400 1.00 20.00 317 ILE K O 1
ATOM 20618 N N . THR E 2 314 ? 138.838 156.079 131.082 1.00 20.00 318 THR K N 1
ATOM 20619 C CA . THR E 2 314 ? 137.904 155.415 132.009 1.00 20.00 318 THR K CA 1
ATOM 20620 C C . THR E 2 314 ? 138.285 153.955 132.275 1.00 20.00 318 THR K C 1
ATOM 20621 O O . THR E 2 314 ? 138.025 153.440 133.356 1.00 20.00 318 THR K O 1
ATOM 20632 N N . ALA E 2 315 ? 138.944 153.279 131.334 1.00 20.00 319 ALA K N 1
ATOM 20633 C CA . ALA E 2 315 ? 139.465 151.935 131.549 1.00 20.00 319 ALA K CA 1
ATOM 20634 C C . ALA E 2 315 ? 140.787 151.901 132.349 1.00 20.00 319 ALA K C 1
ATOM 20635 O O . ALA E 2 315 ? 141.158 150.854 132.876 1.00 20.00 319 ALA K O 1
ATOM 20642 N N . LEU E 2 316 ? 141.512 153.017 132.448 1.00 20.00 320 LEU K N 1
ATOM 20643 C CA . LEU E 2 316 ? 142.743 153.142 133.237 1.00 20.00 320 LEU K CA 1
ATOM 20644 C C . LEU E 2 316 ? 142.462 153.618 134.668 1.00 20.00 320 LEU K C 1
ATOM 20645 O O . LEU E 2 316 ? 142.992 153.054 135.621 1.00 20.00 320 LEU K O 1
ATOM 20661 N N . ALA E 2 317 ? 141.617 154.634 134.831 1.00 20.00 321 ALA K N 1
ATOM 20662 C CA . ALA E 2 317 ? 141.295 155.239 136.118 1.00 20.00 321 ALA K CA 1
ATOM 20663 C C . ALA E 2 317 ? 140.345 154.380 136.985 1.00 20.00 321 ALA K C 1
ATOM 20664 O O . ALA E 2 317 ? 139.585 153.569 136.452 1.00 20.00 321 ALA K O 1
ATOM 20671 N N . PRO E 2 318 ? 140.332 154.560 138.321 1.00 20.00 322 PRO K N 1
ATOM 20672 C CA . PRO E 2 318 ? 139.373 153.902 139.208 1.00 20.00 322 PRO K CA 1
ATOM 20673 C C . PRO E 2 318 ? 137.910 154.167 138.824 1.00 20.00 322 PRO K C 1
ATOM 20674 O O . PRO E 2 318 ? 137.530 155.294 138.515 1.00 20.00 322 PRO K O 1
ATOM 20685 N N . SER E 2 319 ? 137.057 153.151 138.906 1.00 20.00 323 SER K N 1
ATOM 20686 C CA . SER E 2 319 ? 135.658 153.196 138.446 1.00 20.00 323 SER K CA 1
ATOM 20687 C C . SER E 2 319 ? 134.760 154.199 139.183 1.00 20.00 323 SER K C 1
ATOM 20688 O O . SER E 2 319 ? 133.721 154.598 138.663 1.00 20.00 323 SER K O 1
ATOM 20696 N N . THR E 2 320 ? 135.164 154.642 140.372 1.00 20.00 324 THR K N 1
ATOM 20697 C CA . THR E 2 320 ? 134.487 155.688 141.154 1.00 20.00 324 THR K CA 1
ATOM 20698 C C . THR E 2 320 ? 134.826 157.127 140.711 1.00 20.00 324 THR K C 1
ATOM 20699 O O . THR E 2 320 ? 134.104 158.067 141.052 1.00 20.00 324 THR K O 1
ATOM 20710 N N . MET E 2 321 ? 135.884 157.334 139.920 1.00 20.00 325 MET K N 1
ATOM 20711 C CA . MET E 2 321 ? 136.265 158.653 139.384 1.00 20.00 325 MET K CA 1
ATOM 20712 C C . MET E 2 321 ? 135.358 159.094 138.234 1.00 20.00 325 MET K C 1
ATOM 20713 O O . MET E 2 321 ? 134.896 158.283 137.432 1.00 20.00 325 MET K O 1
ATOM 20727 N N . LYS E 2 322 ? 135.117 160.401 138.130 1.00 20.00 326 LYS K N 1
ATOM 20728 C CA . LYS E 2 322 ? 134.304 161.011 137.074 1.00 20.00 326 LYS K CA 1
ATOM 20729 C C . LYS E 2 322 ? 135.211 161.630 136.004 1.00 20.00 326 LYS K C 1
ATOM 20730 O O . LYS E 2 322 ? 135.659 162.763 136.151 1.00 20.00 326 LYS K O 1
ATOM 20749 N N . ILE E 2 323 ? 135.498 160.895 134.930 1.00 20.00 327 ILE K N 1
ATOM 20750 C CA . ILE E 2 323 ? 136.285 161.404 133.796 1.00 20.00 327 ILE K CA 1
ATOM 20751 C C . ILE E 2 323 ? 135.464 162.414 132.983 1.00 20.00 327 ILE K C 1
ATOM 20752 O O . ILE E 2 323 ? 134.333 162.121 132.598 1.00 20.00 327 ILE K O 1
ATOM 20768 N N . LYS E 2 324 ? 136.030 163.579 132.670 1.00 20.00 328 LYS K N 1
ATOM 20769 C CA . LYS E 2 324 ? 135.487 164.499 131.656 1.00 20.00 328 LYS K CA 1
ATOM 20770 C C . LYS E 2 324 ? 136.571 164.942 130.685 1.00 20.00 328 LYS K C 1
ATOM 20771 O O . LYS E 2 324 ? 137.663 165.312 131.117 1.00 20.00 328 LYS K O 1
ATOM 20790 N N . ILE E 2 325 ? 136.248 164.961 129.397 1.00 20.00 329 ILE K N 1
ATOM 20791 C CA . ILE E 2 325 ? 137.080 165.552 128.345 1.00 20.00 329 ILE K CA 1
ATOM 20792 C C . ILE E 2 325 ? 136.447 166.876 127.918 1.00 20.00 329 ILE K C 1
ATOM 20793 O O . ILE E 2 325 ? 135.287 166.912 127.520 1.00 20.00 329 ILE K O 1
ATOM 20809 N N . ILE E 2 326 ? 137.198 167.966 127.998 1.00 20.00 330 ILE K N 1
ATOM 20810 C CA . ILE E 2 326 ? 136.780 169.298 127.574 1.00 20.00 330 ILE K CA 1
ATOM 20811 C C . ILE E 2 326 ? 137.424 169.578 126.217 1.00 20.00 330 ILE K C 1
ATOM 20812 O O . ILE E 2 326 ? 138.636 169.750 126.117 1.00 20.00 330 ILE K O 1
ATOM 20828 N N . ALA E 2 327 ? 136.613 169.620 125.169 1.00 20.00 331 ALA K N 1
ATOM 20829 C CA . ALA E 2 327 ? 137.046 169.727 123.781 1.00 20.00 331 ALA K CA 1
ATOM 20830 C C . ALA E 2 327 ? 136.147 170.732 123.036 1.00 20.00 331 ALA K C 1
ATOM 20831 O O . ALA E 2 327 ? 135.212 170.330 122.342 1.00 20.00 331 ALA K O 1
ATOM 20838 N N . PRO E 2 328 ? 136.373 172.046 123.204 1.00 20.00 332 PRO K N 1
ATOM 20839 C CA . PRO E 2 328 ? 135.546 173.078 122.584 1.00 20.00 332 PRO K CA 1
ATOM 20840 C C . PRO E 2 328 ? 135.739 173.146 121.060 1.00 20.00 332 PRO K C 1
ATOM 20841 O O . PRO E 2 328 ? 136.777 172.720 120.550 1.00 20.00 332 PRO K O 1
ATOM 20852 N N . PRO E 2 329 ? 134.784 173.701 120.298 1.00 20.00 333 PRO K N 1
ATOM 20853 C CA . PRO E 2 329 ? 134.907 173.833 118.846 1.00 20.00 333 PRO K CA 1
ATOM 20854 C C . PRO E 2 329 ? 135.950 174.876 118.412 1.00 20.00 333 PRO K C 1
ATOM 20855 O O . PRO E 2 329 ? 136.391 174.857 117.266 1.00 20.00 333 PRO K O 1
ATOM 20866 N N . GLU E 2 330 ? 136.397 175.763 119.303 1.00 20.00 334 GLU K N 1
ATOM 20867 C CA . GLU E 2 330 ? 137.482 176.720 119.047 1.00 20.00 334 GLU K CA 1
ATOM 20868 C C . GLU E 2 330 ? 138.902 176.138 119.244 1.00 20.00 334 GLU K C 1
ATOM 20869 O O . GLU E 2 330 ? 139.880 176.852 119.046 1.00 20.00 334 GLU K O 1
ATOM 20881 N N . ARG E 2 331 ? 139.065 174.871 119.655 1.00 20.00 335 ARG K N 1
ATOM 20882 C CA . ARG E 2 331 ? 140.329 174.330 120.202 1.00 20.00 335 ARG K CA 1
ATOM 20883 C C . ARG E 2 331 ? 141.546 174.300 119.276 1.00 20.00 335 ARG K C 1
ATOM 20884 O O . ARG E 2 331 ? 142.656 174.161 119.775 1.00 20.00 335 ARG K O 1
ATOM 20905 N N . LYS E 2 332 ? 141.409 174.492 117.961 1.00 20.00 336 LYS K N 1
ATOM 20906 C CA . LYS E 2 332 ? 142.571 174.739 117.085 1.00 20.00 336 LYS K CA 1
ATOM 20907 C C . LYS E 2 332 ? 143.166 176.153 117.208 1.00 20.00 336 LYS K C 1
ATOM 20908 O O . LYS E 2 332 ? 144.282 176.375 116.749 1.00 20.00 336 LYS K O 1
ATOM 20927 N N . TYR E 2 333 ? 142.485 177.080 117.886 1.00 20.00 337 TYR K N 1
ATOM 20928 C CA . TYR E 2 333 ? 142.954 178.439 118.172 1.00 20.00 337 TYR K CA 1
ATOM 20929 C C . TYR E 2 333 ? 143.149 178.739 119.664 1.00 20.00 337 TYR K C 1
ATOM 20930 O O . TYR E 2 333 ? 143.517 179.858 120.000 1.00 20.00 337 TYR K O 1
ATOM 20948 N N . SER E 2 334 ? 142.955 177.794 120.587 1.00 20.00 338 SER K N 1
ATOM 20949 C CA . SER E 2 334 ? 142.970 178.093 122.029 1.00 20.00 338 SER K CA 1
ATOM 20950 C C . SER E 2 334 ? 144.329 178.537 122.584 1.00 20.00 338 SER K C 1
ATOM 20951 O O . SER E 2 334 ? 144.358 179.316 123.527 1.00 20.00 338 SER K O 1
ATOM 20959 N N . VAL E 2 335 ? 145.460 178.162 121.981 1.00 20.00 339 VAL K N 1
ATOM 20960 C CA . VAL E 2 335 ? 146.771 178.734 122.340 1.00 20.00 339 VAL K CA 1
ATOM 20961 C C . VAL E 2 335 ? 146.833 180.220 121.996 1.00 20.00 339 VAL K C 1
ATOM 20962 O O . VAL E 2 335 ? 147.221 181.024 122.836 1.00 20.00 339 VAL K O 1
ATOM 20975 N N . TRP E 2 336 ? 146.385 180.623 120.805 1.00 20.00 340 TRP K N 1
ATOM 20976 C CA . TRP E 2 336 ? 146.341 182.032 120.418 1.00 20.00 340 TRP K CA 1
ATOM 20977 C C . TRP E 2 336 ? 145.336 182.839 121.251 1.00 20.00 340 TRP K C 1
ATOM 20978 O O . TRP E 2 336 ? 145.660 183.921 121.730 1.00 20.00 340 TRP K O 1
ATOM 20999 N N . ILE E 2 337 ? 144.138 182.296 121.500 1.00 20.00 341 ILE K N 1
ATOM 21000 C CA . ILE E 2 337 ? 143.113 182.933 122.341 1.00 20.00 341 ILE K CA 1
ATOM 21001 C C . ILE E 2 337 ? 143.654 183.169 123.754 1.00 20.00 341 ILE K C 1
ATOM 21002 O O . ILE E 2 337 ? 143.510 184.254 124.306 1.00 20.00 341 ILE K O 1
ATOM 21018 N N . GLY E 2 338 ? 144.363 182.195 124.319 1.00 20.00 342 GLY K N 1
ATOM 21019 C CA . GLY E 2 338 ? 145.033 182.322 125.602 1.00 20.00 342 GLY K CA 1
ATOM 21020 C C . GLY E 2 338 ? 146.126 183.378 125.632 1.00 20.00 342 GLY K C 1
ATOM 21021 O O . GLY E 2 338 ? 146.211 184.131 126.593 1.00 20.00 342 GLY K O 1
ATOM 21025 N N . GLY E 2 339 ? 146.931 183.490 124.574 1.00 20.00 343 GLY K N 1
ATOM 21026 C CA . GLY E 2 339 ? 147.927 184.552 124.453 1.00 20.00 343 GLY K CA 1
ATOM 21027 C C . GLY E 2 339 ? 147.292 185.936 124.344 1.00 20.00 343 GLY K C 1
ATOM 21028 O O . GLY E 2 339 ? 147.757 186.874 124.983 1.00 20.00 343 GLY K O 1
ATOM 21032 N N . SER E 2 340 ? 146.196 186.066 123.595 1.00 20.00 344 SER K N 1
ATOM 21033 C CA . SER E 2 340 ? 145.418 187.304 123.488 1.00 20.00 344 SER K CA 1
ATOM 21034 C C . SER E 2 340 ? 144.812 187.735 124.825 1.00 20.00 344 SER K C 1
ATOM 21035 O O . SER E 2 340 ? 144.887 188.911 125.181 1.00 20.00 344 SER K O 1
ATOM 21043 N N . ILE E 2 341 ? 144.276 186.795 125.610 1.00 20.00 345 ILE K N 1
ATOM 21044 C CA . ILE E 2 341 ? 143.825 187.042 126.984 1.00 20.00 345 ILE K CA 1
ATOM 21045 C C . ILE E 2 341 ? 145.001 187.499 127.850 1.00 20.00 345 ILE K C 1
ATOM 21046 O O . ILE E 2 341 ? 144.958 188.597 128.393 1.00 20.00 345 ILE K O 1
ATOM 21062 N N . LEU E 2 342 ? 146.071 186.705 127.944 1.00 20.00 346 LEU K N 1
ATOM 21063 C CA . LEU E 2 342 ? 147.203 186.945 128.843 1.00 20.00 346 LEU K CA 1
ATOM 21064 C C . LEU E 2 342 ? 147.910 188.282 128.591 1.00 20.00 346 LEU K C 1
ATOM 21065 O O . LEU E 2 342 ? 148.067 189.075 129.512 1.00 20.00 346 LEU K O 1
ATOM 21081 N N . ALA E 2 343 ? 148.288 188.570 127.347 1.00 20.00 347 ALA K N 1
ATOM 21082 C CA . ALA E 2 343 ? 148.958 189.811 126.975 1.00 20.00 347 ALA K CA 1
ATOM 21083 C C . ALA E 2 343 ? 148.113 191.073 127.250 1.00 20.00 347 ALA K C 1
ATOM 21084 O O . ALA E 2 343 ? 148.658 192.174 127.318 1.00 20.00 347 ALA K O 1
ATOM 21091 N N . SER E 2 344 ? 146.800 190.929 127.438 1.00 20.00 348 SER K N 1
ATOM 21092 C CA . SER E 2 344 ? 145.881 192.015 127.801 1.00 20.00 348 SER K CA 1
ATOM 21093 C C . SER E 2 344 ? 145.753 192.284 129.309 1.00 20.00 348 SER K C 1
ATOM 21094 O O . SER E 2 344 ? 145.260 193.347 129.679 1.00 20.00 348 SER K O 1
ATOM 21102 N N . LEU E 2 345 ? 146.136 191.358 130.191 1.00 20.00 349 LEU K N 1
ATOM 21103 C CA . LEU E 2 345 ? 145.884 191.482 131.632 1.00 20.00 349 LEU K CA 1
ATOM 21104 C C . LEU E 2 345 ? 146.700 192.609 132.283 1.00 20.00 349 LEU K C 1
ATOM 21105 O O . LEU E 2 345 ? 147.884 192.781 131.995 1.00 20.00 349 LEU K O 1
ATOM 21121 N N . SER E 2 346 ? 146.099 193.351 133.212 1.00 20.00 350 SER K N 1
ATOM 21122 C CA . SER E 2 346 ? 146.764 194.408 133.994 1.00 20.00 350 SER K CA 1
ATOM 21123 C C . SER E 2 346 ? 147.944 193.851 134.787 1.00 20.00 350 SER K C 1
ATOM 21124 O O . SER E 2 346 ? 149.032 194.419 134.811 1.00 20.00 350 SER K O 1
ATOM 21132 N N . THR E 2 347 ? 147.731 192.696 135.412 1.00 20.00 351 THR K N 1
ATOM 21133 C CA . THR E 2 347 ? 148.709 191.971 136.229 1.00 20.00 351 THR K CA 1
ATOM 21134 C C . THR E 2 347 ? 149.749 191.194 135.420 1.00 20.00 351 THR K C 1
ATOM 21135 O O . THR E 2 347 ? 150.592 190.534 136.016 1.00 20.00 351 THR K O 1
ATOM 21146 N N . PHE E 2 348 ? 149.748 191.266 134.084 1.00 20.00 352 PHE K N 1
ATOM 21147 C CA . PHE E 2 348 ? 150.834 190.719 133.256 1.00 20.00 352 PHE K CA 1
ATOM 21148 C C . PHE E 2 348 ? 151.912 191.752 132.882 1.00 20.00 352 PHE K C 1
ATOM 21149 O O . PHE E 2 348 ? 153.027 191.381 132.525 1.00 20.00 352 PHE K O 1
ATOM 21166 N N . GLN E 2 349 ? 151.642 193.056 132.949 1.00 20.00 353 GLN K N 1
ATOM 21167 C CA . GLN E 2 349 ? 152.496 194.066 132.305 1.00 20.00 353 GLN K CA 1
ATOM 21168 C C . GLN E 2 349 ? 153.882 194.261 132.950 1.00 20.00 353 GLN K C 1
ATOM 21169 O O . GLN E 2 349 ? 154.773 194.836 132.329 1.00 20.00 353 GLN K O 1
ATOM 21183 N N . GLN E 2 350 ? 154.105 193.745 134.158 1.00 20.00 354 GLN K N 1
ATOM 21184 C CA . GLN E 2 350 ? 155.416 193.671 134.812 1.00 20.00 354 GLN K CA 1
ATOM 21185 C C . GLN E 2 350 ? 156.232 192.410 134.454 1.00 20.00 354 GLN K C 1
ATOM 21186 O O . GLN E 2 350 ? 157.354 192.254 134.929 1.00 20.00 354 GLN K O 1
ATOM 21200 N N . MET E 2 351 ? 155.694 191.496 133.639 1.00 20.00 355 MET K N 1
ATOM 21201 C CA . MET E 2 351 ? 156.332 190.214 133.294 1.00 20.00 355 MET K CA 1
ATOM 21202 C C . MET E 2 351 ? 157.075 190.198 131.954 1.00 20.00 355 MET K C 1
ATOM 21203 O O . MET E 2 351 ? 157.898 189.312 131.750 1.00 20.00 355 MET K O 1
ATOM 21217 N N . TRP E 2 352 ? 156.841 191.155 131.054 1.00 20.00 356 TRP K N 1
ATOM 21218 C CA . TRP E 2 352 ? 157.587 191.259 129.795 1.00 20.00 356 TRP K CA 1
ATOM 21219 C C . TRP E 2 352 ? 159.102 191.313 130.033 1.00 20.00 356 TRP K C 1
ATOM 21220 O O . TRP E 2 352 ? 159.554 191.959 130.976 1.00 20.00 356 TRP K O 1
ATOM 21241 N N . ILE E 2 353 ? 159.903 190.714 129.149 1.00 20.00 357 ILE K N 1
ATOM 21242 C CA . ILE E 2 353 ? 161.316 191.076 128.990 1.00 20.00 357 ILE K CA 1
ATOM 21243 C C . ILE E 2 353 ? 161.373 192.365 128.168 1.00 20.00 357 ILE K C 1
ATOM 21244 O O . ILE E 2 353 ? 160.913 192.394 127.030 1.00 20.00 357 ILE K O 1
ATOM 21260 N N . THR E 2 354 ? 161.915 193.440 128.723 1.00 20.00 358 THR K N 1
ATOM 21261 C CA . THR E 2 354 ? 162.062 194.732 128.039 1.00 20.00 358 THR K CA 1
ATOM 21262 C C . THR E 2 354 ? 163.441 194.860 127.376 1.00 20.00 358 THR K C 1
ATOM 21263 O O . THR E 2 354 ? 164.401 194.234 127.822 1.00 20.00 358 THR K O 1
ATOM 21274 N N . LYS E 2 355 ? 163.597 195.703 126.347 1.00 20.00 359 LYS K N 1
ATOM 21275 C CA . LYS E 2 355 ? 164.882 195.881 125.637 1.00 20.00 359 LYS K CA 1
ATOM 21276 C C . LYS E 2 355 ? 166.035 196.288 126.564 1.00 20.00 359 LYS K C 1
ATOM 21277 O O . LYS E 2 355 ? 167.115 195.716 126.471 1.00 20.00 359 LYS K O 1
ATOM 21296 N N . GLN E 2 356 ? 165.821 197.206 127.504 1.00 20.00 360 GLN K N 1
ATOM 21297 C CA . GLN E 2 356 ? 166.877 197.658 128.423 1.00 20.00 360 GLN K CA 1
ATOM 21298 C C . GLN E 2 356 ? 167.386 196.577 129.395 1.00 20.00 360 GLN K C 1
ATOM 21299 O O . GLN E 2 356 ? 168.553 196.591 129.752 1.00 20.00 360 GLN K O 1
ATOM 21313 N N . GLU E 2 357 ? 166.567 195.615 129.813 1.00 20.00 361 GLU K N 1
ATOM 21314 C CA . GLU E 2 357 ? 167.011 194.494 130.658 1.00 20.00 361 GLU K CA 1
ATOM 21315 C C . GLU E 2 357 ? 167.557 193.314 129.837 1.00 20.00 361 GLU K C 1
ATOM 21316 O O . GLU E 2 357 ? 168.395 192.565 130.327 1.00 20.00 361 GLU K O 1
ATOM 21328 N N . TYR E 2 358 ? 167.193 193.188 128.559 1.00 20.00 362 TYR K N 1
ATOM 21329 C CA . TYR E 2 358 ? 167.977 192.391 127.613 1.00 20.00 362 TYR K CA 1
ATOM 21330 C C . TYR E 2 358 ? 169.373 193.001 127.383 1.00 20.00 362 TYR K C 1
ATOM 21331 O O . TYR E 2 358 ? 170.358 192.272 127.378 1.00 20.00 362 TYR K O 1
ATOM 21349 N N . ASP E 2 359 ? 169.515 194.323 127.283 1.00 20.00 363 ASP K N 1
ATOM 21350 C CA . ASP E 2 359 ? 170.837 194.969 127.215 1.00 20.00 363 ASP K CA 1
ATOM 21351 C C . ASP E 2 359 ? 171.699 194.754 128.481 1.00 20.00 363 ASP K C 1
ATOM 21352 O O . ASP E 2 359 ? 172.923 194.713 128.376 1.00 20.00 363 ASP K O 1
ATOM 21361 N N . GLU E 2 360 ? 171.112 194.562 129.667 1.00 20.00 364 GLU K N 1
ATOM 21362 C CA . GLU E 2 360 ? 171.872 194.162 130.865 1.00 20.00 364 GLU K CA 1
ATOM 21363 C C . GLU E 2 360 ? 172.464 192.741 130.776 1.00 20.00 364 GLU K C 1
ATOM 21364 O O . GLU E 2 360 ? 173.564 192.511 131.275 1.00 20.00 364 GLU K O 1
ATOM 21376 N N . ALA E 2 361 ? 171.739 191.776 130.198 1.00 20.00 365 ALA K N 1
ATOM 21377 C CA . ALA E 2 361 ? 171.981 190.345 130.417 1.00 20.00 365 ALA K CA 1
ATOM 21378 C C . ALA E 2 361 ? 172.089 189.472 129.147 1.00 20.00 365 ALA K C 1
ATOM 21379 O O . ALA E 2 361 ? 172.400 188.280 129.235 1.00 20.00 365 ALA K O 1
ATOM 21386 N N . GLY E 2 362 ? 171.853 190.038 127.965 1.00 20.00 366 GLY K N 1
ATOM 21387 C CA . GLY E 2 362 ? 171.828 189.326 126.688 1.00 20.00 366 GLY K CA 1
ATOM 21388 C C . GLY E 2 362 ? 170.671 188.327 126.573 1.00 20.00 366 GLY K C 1
ATOM 21389 O O . GLY E 2 362 ? 169.756 188.331 127.398 1.00 20.00 366 GLY K O 1
ATOM 21393 N N . PRO E 2 363 ? 170.701 187.427 125.574 1.00 20.00 367 PRO K N 1
ATOM 21394 C CA . PRO E 2 363 ? 169.664 186.411 125.361 1.00 20.00 367 PRO K CA 1
ATOM 21395 C C . PRO E 2 363 ? 169.332 185.560 126.591 1.00 20.00 367 PRO K C 1
ATOM 21396 O O . PRO E 2 363 ? 168.190 185.143 126.751 1.00 20.00 367 PRO K O 1
ATOM 21407 N N . SER E 2 364 ? 170.297 185.326 127.484 1.00 20.00 368 SER K N 1
ATOM 21408 C CA . SER E 2 364 ? 170.154 184.456 128.661 1.00 20.00 368 SER K CA 1
ATOM 21409 C C . SER E 2 364 ? 169.029 184.857 129.634 1.00 20.00 368 SER K C 1
ATOM 21410 O O . SER E 2 364 ? 168.539 184.010 130.380 1.00 20.00 368 SER K O 1
ATOM 21418 N N . ILE E 2 365 ? 168.554 186.109 129.604 1.00 20.00 369 ILE K N 1
ATOM 21419 C CA . ILE E 2 365 ? 167.445 186.592 130.448 1.00 20.00 369 ILE K CA 1
ATOM 21420 C C . ILE E 2 365 ? 166.145 185.798 130.265 1.00 20.00 369 ILE K C 1
ATOM 21421 O O . ILE E 2 365 ? 165.342 185.708 131.192 1.00 20.00 369 ILE K O 1
ATOM 21437 N N . VAL E 2 366 ? 165.944 185.170 129.106 1.00 20.00 370 VAL K N 1
ATOM 21438 C CA . VAL E 2 366 ? 164.747 184.372 128.812 1.00 20.00 370 VAL K CA 1
ATOM 21439 C C . VAL E 2 366 ? 164.618 183.130 129.702 1.00 20.00 370 VAL K C 1
ATOM 21440 O O . VAL E 2 366 ? 163.521 182.624 129.886 1.00 20.00 370 VAL K O 1
ATOM 21453 N N . HIS E 2 367 ? 165.706 182.648 130.310 1.00 20.00 371 HIS K N 1
ATOM 21454 C CA . HIS E 2 367 ? 165.657 181.533 131.256 1.00 20.00 371 HIS K CA 1
ATOM 21455 C C . HIS E 2 367 ? 165.275 181.949 132.680 1.00 20.00 371 HIS K C 1
ATOM 21456 O O . HIS E 2 367 ? 164.676 181.151 133.400 1.00 20.00 371 HIS K O 1
ATOM 21470 N N . ARG E 2 368 ? 165.614 183.175 133.109 1.00 20.00 372 ARG K N 1
ATOM 21471 C CA . ARG E 2 368 ? 165.280 183.662 134.458 1.00 20.00 372 ARG K CA 1
ATOM 21472 C C . ARG E 2 368 ? 163.860 184.220 134.556 1.00 20.00 372 ARG K C 1
ATOM 21473 O O . ARG E 2 368 ? 163.258 184.137 135.626 1.00 20.00 372 ARG K O 1
ATOM 21494 N N . LYS E 2 369 ? 163.334 184.796 133.467 1.00 20.00 373 LYS K N 1
ATOM 21495 C CA . LYS E 2 369 ? 162.047 185.514 133.460 1.00 20.00 373 LYS K CA 1
ATOM 21496 C C . LYS E 2 369 ? 160.867 184.703 132.910 1.00 20.00 373 LYS K C 1
ATOM 21497 O O . LYS E 2 369 ? 159.752 184.901 133.386 1.00 20.00 373 LYS K O 1
ATOM 21516 N N . CYS E 2 370 ? 161.088 183.787 131.963 1.00 20.00 374 CYS K N 1
ATOM 21517 C CA . CYS E 2 370 ? 160.049 182.974 131.316 1.00 20.00 374 CYS K CA 1
ATOM 21518 C C . CYS E 2 370 ? 160.141 181.492 131.714 1.00 20.00 374 CYS K C 1
ATOM 21519 O O . CYS E 2 370 ? 160.837 180.718 131.023 1.00 20.00 374 CYS K O 1
ATOM 21528 N N . THR F 2 1 ? 133.582 192.737 178.322 1.00 20.00 5 THR L N 1
ATOM 21529 C CA . THR F 2 1 ? 132.869 192.003 179.395 1.00 20.00 5 THR L CA 1
ATOM 21530 C C . THR F 2 1 ? 133.097 190.498 179.303 1.00 20.00 5 THR L C 1
ATOM 21531 O O . THR F 2 1 ? 133.820 189.961 180.137 1.00 20.00 5 THR L O 1
ATOM 21544 N N . THR F 2 2 ? 132.527 189.790 178.322 1.00 20.00 6 THR L N 1
ATOM 21545 C CA . THR F 2 2 ? 132.690 188.329 178.158 1.00 20.00 6 THR L CA 1
ATOM 21546 C C . THR F 2 2 ? 134.110 187.931 177.744 1.00 20.00 6 THR L C 1
ATOM 21547 O O . THR F 2 2 ? 134.685 188.538 176.844 1.00 20.00 6 THR L O 1
ATOM 21558 N N . ALA F 2 3 ? 134.672 186.892 178.359 1.00 20.00 7 ALA L N 1
ATOM 21559 C CA . ALA F 2 3 ? 135.966 186.334 177.973 1.00 20.00 7 ALA L CA 1
ATOM 21560 C C . ALA F 2 3 ? 135.880 185.445 176.723 1.00 20.00 7 ALA L C 1
ATOM 21561 O O . ALA F 2 3 ? 134.802 184.977 176.354 1.00 20.00 7 ALA L O 1
ATOM 21568 N N . LEU F 2 4 ? 137.021 185.127 176.114 1.00 20.00 8 LEU L N 1
ATOM 21569 C CA . LEU F 2 4 ? 137.138 184.045 175.139 1.00 20.00 8 LEU L CA 1
ATOM 21570 C C . LEU F 2 4 ? 138.164 182.999 175.558 1.00 20.00 8 LEU L C 1
ATOM 21571 O O . LEU F 2 4 ? 139.114 183.275 176.278 1.00 20.00 8 LEU L O 1
ATOM 21587 N N . VAL F 2 5 ? 137.901 181.761 175.161 1.00 20.00 9 VAL L N 1
ATOM 21588 C CA . VAL F 2 5 ? 138.638 180.562 175.556 1.00 20.00 9 VAL L CA 1
ATOM 21589 C C . VAL F 2 5 ? 139.234 179.950 174.303 1.00 20.00 9 VAL L C 1
ATOM 21590 O O . VAL F 2 5 ? 138.496 179.583 173.393 1.00 20.00 9 VAL L O 1
ATOM 21603 N N . CYS F 2 6 ? 140.550 179.798 174.251 1.00 20.00 10 CYS L N 1
ATOM 21604 C CA . CYS F 2 6 ? 141.249 179.113 173.170 1.00 20.00 10 CYS L CA 1
ATOM 21605 C C . CYS F 2 6 ? 142.059 177.958 173.765 1.00 20.00 10 CYS L C 1
ATOM 21606 O O . CYS F 2 6 ? 142.998 178.187 174.518 1.00 20.00 10 CYS L O 1
ATOM 21614 N N . ASP F 2 7 ? 141.693 176.708 173.474 1.00 20.00 11 ASP L N 1
ATOM 21615 C CA . ASP F 2 7 ? 142.393 175.540 174.024 1.00 20.00 11 ASP L CA 1
ATOM 21616 C C . ASP F 2 7 ? 143.823 175.472 173.470 1.00 20.00 11 ASP L C 1
ATOM 21617 O O . ASP F 2 7 ? 144.780 175.421 174.239 1.00 20.00 11 ASP L O 1
ATOM 21626 N N . ASN F 2 8 ? 143.963 175.592 172.146 1.00 20.00 12 ASN L N 1
ATOM 21627 C CA . ASN F 2 8 ? 145.254 175.694 171.469 1.00 20.00 12 ASN L CA 1
ATOM 21628 C C . ASN F 2 8 ? 146.150 174.451 171.645 1.00 20.00 12 ASN L C 1
ATOM 21629 O O . ASN F 2 8 ? 147.308 174.541 172.054 1.00 20.00 12 ASN L O 1
ATOM 21640 N N . GLY F 2 9 ? 145.607 173.275 171.329 1.00 20.00 13 GLY L N 1
ATOM 21641 C CA . GLY F 2 9 ? 146.318 172.004 171.424 1.00 20.00 13 GLY L CA 1
ATOM 21642 C C . GLY F 2 9 ? 147.299 171.762 170.280 1.00 20.00 13 GLY L C 1
ATOM 21643 O O . GLY F 2 9 ? 147.361 172.499 169.298 1.00 20.00 13 GLY L O 1
ATOM 21647 N N . SER F 2 10 ? 148.080 170.693 170.404 1.00 20.00 14 SER L N 1
ATOM 21648 C CA . SER F 2 10 ? 149.137 170.334 169.458 1.00 20.00 14 SER L CA 1
ATOM 21649 C C . SER F 2 10 ? 148.613 169.997 168.053 1.00 20.00 14 SER L C 1
ATOM 21650 O O . SER F 2 10 ? 149.300 170.270 167.070 1.00 20.00 14 SER L O 1
ATOM 21658 N N . GLY F 2 11 ? 147.416 169.417 167.935 1.00 20.00 15 GLY L N 1
ATOM 21659 C CA . GLY F 2 11 ? 146.799 169.056 166.661 1.00 20.00 15 GLY L CA 1
ATOM 21660 C C . GLY F 2 11 ? 145.682 169.978 166.192 1.00 20.00 15 GLY L C 1
ATOM 21661 O O . GLY F 2 11 ? 145.677 170.354 165.026 1.00 20.00 15 GLY L O 1
ATOM 21665 N N . LEU F 2 12 ? 144.742 170.371 167.061 1.00 20.00 16 LEU L N 1
ATOM 21666 C CA . LEU F 2 12 ? 143.569 171.178 166.699 1.00 20.00 16 LEU L CA 1
ATOM 21667 C C . LEU F 2 12 ? 143.428 172.417 167.589 1.00 20.00 16 LEU L C 1
ATOM 21668 O O . LEU F 2 12 ? 143.480 172.324 168.816 1.00 20.00 16 LEU L O 1
ATOM 21684 N N . VAL F 2 13 ? 143.093 173.554 167.000 1.00 20.00 17 VAL L N 1
ATOM 21685 C CA . VAL F 2 13 ? 142.601 174.723 167.738 1.00 20.00 17 VAL L CA 1
ATOM 21686 C C . VAL F 2 13 ? 141.114 174.550 168.043 1.00 20.00 17 VAL L C 1
ATOM 21687 O O . VAL F 2 13 ? 140.335 174.344 167.124 1.00 20.00 17 VAL L O 1
ATOM 21700 N N . LYS F 2 14 ? 140.699 174.630 169.312 1.00 20.00 18 LYS L N 1
ATOM 21701 C CA . LYS F 2 14 ? 139.294 174.825 169.718 1.00 20.00 18 LYS L CA 1
ATOM 21702 C C . LYS F 2 14 ? 139.167 176.225 170.290 1.00 20.00 18 LYS L C 1
ATOM 21703 O O . LYS F 2 14 ? 139.893 176.528 171.229 1.00 20.00 18 LYS L O 1
ATOM 21722 N N . ALA F 2 15 ? 138.263 177.051 169.788 1.00 20.00 19 ALA L N 1
ATOM 21723 C CA . ALA F 2 15 ? 138.094 178.421 170.266 1.00 20.00 19 ALA L CA 1
ATOM 21724 C C . ALA F 2 15 ? 136.623 178.873 170.316 1.00 20.00 19 ALA L C 1
ATOM 21725 O O . ALA F 2 15 ? 135.779 178.363 169.586 1.00 20.00 19 ALA L O 1
ATOM 21732 N N . GLY F 2 16 ? 136.294 179.827 171.183 1.00 20.00 20 GLY L N 1
ATOM 21733 C CA . GLY F 2 16 ? 134.939 180.351 171.374 1.00 20.00 20 GLY L CA 1
ATOM 21734 C C . GLY F 2 16 ? 134.815 181.250 172.600 1.00 20.00 20 GLY L C 1
ATOM 21735 O O . GLY F 2 16 ? 135.806 181.537 173.260 1.00 20.00 20 GLY L O 1
ATOM 21739 N N . PHE F 2 17 ? 133.605 181.692 172.938 1.00 20.00 21 PHE L N 1
ATOM 21740 C CA . PHE F 2 17 ? 133.348 182.591 174.072 1.00 20.00 21 PHE L CA 1
ATOM 21741 C C . PHE F 2 17 ? 133.060 181.829 175.367 1.00 20.00 21 PHE L C 1
ATOM 21742 O O . PHE F 2 17 ? 132.460 180.762 175.349 1.00 20.00 21 PHE L O 1
ATOM 21759 N N . ALA F 2 18 ? 133.472 182.371 176.512 1.00 20.00 22 ALA L N 1
ATOM 21760 C CA . ALA F 2 18 ? 133.154 181.783 177.810 1.00 20.00 22 ALA L CA 1
ATOM 21761 C C . ALA F 2 18 ? 131.639 181.782 178.073 1.00 20.00 22 ALA L C 1
ATOM 21762 O O . ALA F 2 18 ? 130.945 182.758 177.791 1.00 20.00 22 ALA L O 1
ATOM 21769 N N . GLY F 2 19 ? 131.128 180.682 178.616 1.00 20.00 23 GLY L N 1
ATOM 21770 C CA . GLY F 2 19 ? 129.708 180.461 178.865 1.00 20.00 23 GLY L CA 1
ATOM 21771 C C . GLY F 2 19 ? 128.962 179.787 177.712 1.00 20.00 23 GLY L C 1
ATOM 21772 O O . GLY F 2 19 ? 127.839 179.336 177.913 1.00 20.00 23 GLY L O 1
ATOM 21776 N N . ASP F 2 20 ? 129.562 179.653 176.527 1.00 20.00 24 ASP L N 1
ATOM 21777 C CA . ASP F 2 20 ? 128.991 178.830 175.461 1.00 20.00 24 ASP L CA 1
ATOM 21778 C C . ASP F 2 20 ? 129.123 177.333 175.774 1.00 20.00 24 ASP L C 1
ATOM 21779 O O . ASP F 2 20 ? 130.062 176.889 176.440 1.00 20.00 24 ASP L O 1
ATOM 21788 N N . ASP F 2 21 ? 128.172 176.543 175.274 1.00 20.00 25 ASP L N 1
ATOM 21789 C CA . ASP F 2 21 ? 128.093 175.097 175.511 1.00 20.00 25 ASP L CA 1
ATOM 21790 C C . ASP F 2 21 ? 129.226 174.311 174.832 1.00 20.00 25 ASP L C 1
ATOM 21791 O O . ASP F 2 21 ? 129.630 173.266 175.324 1.00 20.00 25 ASP L O 1
ATOM 21800 N N . ALA F 2 22 ? 129.731 174.808 173.703 1.00 20.00 26 ALA L N 1
ATOM 21801 C CA . ALA F 2 22 ? 130.723 174.163 172.842 1.00 20.00 26 ALA L CA 1
ATOM 21802 C C . ALA F 2 22 ? 131.560 175.225 172.100 1.00 20.00 26 ALA L C 1
ATOM 21803 O O . ALA F 2 22 ? 131.111 176.369 171.992 1.00 20.00 26 ALA L O 1
ATOM 21810 N N . PRO F 2 23 ? 132.748 174.884 171.564 1.00 20.00 27 PRO L N 1
ATOM 21811 C CA . PRO F 2 23 ? 133.530 175.816 170.757 1.00 20.00 27 PRO L CA 1
ATOM 21812 C C . PRO F 2 23 ? 132.741 176.380 169.566 1.00 20.00 27 PRO L C 1
ATOM 21813 O O . PRO F 2 23 ? 131.881 175.702 169.002 1.00 20.00 27 PRO L O 1
ATOM 21824 N N . ARG F 2 24 ? 133.068 177.594 169.119 1.00 20.00 28 ARG L N 1
ATOM 21825 C CA . ARG F 2 24 ? 132.558 178.142 167.855 1.00 20.00 28 ARG L CA 1
ATOM 21826 C C . ARG F 2 24 ? 133.454 177.817 166.668 1.00 20.00 28 ARG L C 1
ATOM 21827 O O . ARG F 2 24 ? 132.950 177.677 165.563 1.00 20.00 28 ARG L O 1
ATOM 21848 N N . ALA F 2 25 ? 134.753 177.659 166.877 1.00 20.00 29 ALA L N 1
ATOM 21849 C CA . ALA F 2 25 ? 135.712 177.303 165.845 1.00 20.00 29 ALA L CA 1
ATOM 21850 C C . ALA F 2 25 ? 136.514 176.066 166.251 1.00 20.00 29 ALA L C 1
ATOM 21851 O O . ALA F 2 25 ? 136.991 175.984 167.381 1.00 20.00 29 ALA L O 1
ATOM 21858 N N . VAL F 2 26 ? 136.683 175.122 165.325 1.00 20.00 30 VAL L N 1
ATOM 21859 C CA . VAL F 2 26 ? 137.519 173.927 165.484 1.00 20.00 30 VAL L CA 1
ATOM 21860 C C . VAL F 2 26 ? 138.204 173.636 164.158 1.00 20.00 30 VAL L C 1
ATOM 21861 O O . VAL F 2 26 ? 137.533 173.318 163.180 1.00 20.00 30 VAL L O 1
ATOM 21874 N N . PHE F 2 27 ? 139.525 173.764 164.095 1.00 20.00 31 PHE L N 1
ATOM 21875 C CA . PHE F 2 27 ? 140.291 173.624 162.853 1.00 20.00 31 PHE L CA 1
ATOM 21876 C C . PHE F 2 27 ? 141.716 173.116 163.125 1.00 20.00 31 PHE L C 1
ATOM 21877 O O . PHE F 2 27 ? 142.220 173.281 164.240 1.00 20.00 31 PHE L O 1
ATOM 21894 N N . PRO F 2 28 ? 142.389 172.484 162.150 1.00 20.00 32 PRO L N 1
ATOM 21895 C CA . PRO F 2 28 ? 143.708 171.899 162.358 1.00 20.00 32 PRO L CA 1
ATOM 21896 C C . PRO F 2 28 ? 144.807 172.946 162.523 1.00 20.00 32 PRO L C 1
ATOM 21897 O O . PRO F 2 28 ? 144.847 173.955 161.833 1.00 20.00 32 PRO L O 1
ATOM 21908 N N . SER F 2 29 ? 145.739 172.697 163.432 1.00 20.00 33 SER L N 1
ATOM 21909 C CA . SER F 2 29 ? 146.779 173.642 163.835 1.00 20.00 33 SER L CA 1
ATOM 21910 C C . SER F 2 29 ? 147.987 173.596 162.877 1.00 20.00 33 SER L C 1
ATOM 21911 O O . SER F 2 29 ? 149.122 173.360 163.283 1.00 20.00 33 SER L O 1
ATOM 21919 N N . ILE F 2 30 ? 147.727 173.764 161.577 1.00 20.00 34 ILE L N 1
ATOM 21920 C CA . ILE F 2 30 ? 148.700 173.701 160.476 1.00 20.00 34 ILE L CA 1
ATOM 21921 C C . ILE F 2 30 ? 148.771 175.024 159.724 1.00 20.00 34 ILE L C 1
ATOM 21922 O O . ILE F 2 30 ? 147.737 175.608 159.426 1.00 20.00 34 ILE L O 1
ATOM 21938 N N . VAL F 2 31 ? 149.972 175.436 159.319 1.00 20.00 35 VAL L N 1
ATOM 21939 C CA . VAL F 2 31 ? 150.142 176.351 158.190 1.00 20.00 35 VAL L CA 1
ATOM 21940 C C . VAL F 2 31 ? 150.735 175.589 157.008 1.00 20.00 35 VAL L C 1
ATOM 21941 O O . VAL F 2 31 ? 151.514 174.653 157.183 1.00 20.00 35 VAL L O 1
ATOM 21954 N N . GLY F 2 32 ? 150.338 175.959 155.799 1.00 20.00 36 GLY L N 1
ATOM 21955 C CA . GLY F 2 32 ? 150.803 175.352 154.561 1.00 20.00 36 GLY L CA 1
ATOM 21956 C C . GLY F 2 32 ? 151.395 176.375 153.604 1.00 20.00 36 GLY L C 1
ATOM 21957 O O . GLY F 2 32 ? 150.889 177.487 153.490 1.00 20.00 36 GLY L O 1
ATOM 21961 N N . ARG F 2 33 ? 152.474 176.006 152.913 1.00 20.00 37 ARG L N 1
ATOM 21962 C CA . ARG F 2 33 ? 153.194 176.870 151.955 1.00 20.00 37 ARG L CA 1
ATOM 21963 C C . ARG F 2 33 ? 153.353 176.176 150.604 1.00 20.00 37 ARG L C 1
ATOM 21964 O O . ARG F 2 33 ? 153.655 174.984 150.592 1.00 20.00 37 ARG L O 1
ATOM 21985 N N . PRO F 2 34 ? 153.137 176.860 149.470 1.00 20.00 38 PRO L N 1
ATOM 21986 C CA . PRO F 2 34 ? 153.168 176.225 148.158 1.00 20.00 38 PRO L CA 1
ATOM 21987 C C . PRO F 2 34 ? 154.569 175.728 147.809 1.00 20.00 38 PRO L C 1
ATOM 21988 O O . PRO F 2 34 ? 155.553 176.440 148.000 1.00 20.00 38 PRO L O 1
ATOM 21999 N N . ARG F 2 35 ? 154.660 174.490 147.315 1.00 20.00 39 ARG L N 1
ATOM 22000 C CA . ARG F 2 35 ? 155.928 173.798 147.039 1.00 20.00 39 ARG L CA 1
ATOM 22001 C C . ARG F 2 35 ? 156.269 173.631 145.551 1.00 20.00 39 ARG L C 1
ATOM 22002 O O . ARG F 2 35 ? 157.287 173.035 145.218 1.00 20.00 39 ARG L O 1
ATOM 22023 N N . HIS F 2 36 ? 155.425 174.143 144.661 1.00 20.00 40 HIS L N 1
ATOM 22024 C CA . HIS F 2 36 ? 155.520 174.033 143.203 1.00 20.00 40 HIS L CA 1
ATOM 22025 C C . HIS F 2 36 ? 155.604 175.410 142.547 1.00 20.00 40 HIS L C 1
ATOM 22026 O O . HIS F 2 36 ? 155.303 176.422 143.173 1.00 20.00 40 HIS L O 1
ATOM 22040 N N . GLN F 2 37 ? 156.005 175.456 141.276 1.00 20.00 41 GLN L N 1
ATOM 22041 C CA . GLN F 2 37 ? 156.113 176.688 140.497 1.00 20.00 41 GLN L CA 1
ATOM 22042 C C . GLN F 2 37 ? 154.736 177.220 140.075 1.00 20.00 41 GLN L C 1
ATOM 22043 O O . GLN F 2 37 ? 153.999 176.553 139.349 1.00 20.00 41 GLN L O 1
ATOM 22057 N N . GLY F 2 38 ? 154.404 178.444 140.481 1.00 20.00 42 GLY L N 1
ATOM 22058 C CA . GLY F 2 38 ? 153.239 179.164 139.972 1.00 20.00 42 GLY L CA 1
ATOM 22059 C C . GLY F 2 38 ? 153.460 179.616 138.530 1.00 20.00 42 GLY L C 1
ATOM 22060 O O . GLY F 2 38 ? 154.524 180.148 138.209 1.00 20.00 42 GLY L O 1
ATOM 22064 N N . VAL F 2 39 ? 152.474 179.405 137.654 1.00 20.00 43 VAL L N 1
ATOM 22065 C CA . VAL F 2 39 ? 152.586 179.733 136.217 1.00 20.00 43 VAL L CA 1
ATOM 22066 C C . VAL F 2 39 ? 151.468 180.630 135.690 1.00 20.00 43 VAL L C 1
ATOM 22067 O O . VAL F 2 39 ? 151.671 181.304 134.687 1.00 20.00 43 VAL L O 1
ATOM 22080 N N . MET F 2 40 ? 150.314 180.691 136.351 1.00 20.00 44 MET L N 1
ATOM 22081 C CA . MET F 2 40 ? 149.211 181.558 135.940 1.00 20.00 44 MET L CA 1
ATOM 22082 C C . MET F 2 40 ? 149.191 182.819 136.803 1.00 20.00 44 MET L C 1
ATOM 22083 O O . MET F 2 40 ? 149.111 182.744 138.026 1.00 20.00 44 MET L O 1
ATOM 22097 N N . VAL F 2 41 ? 149.263 183.981 136.158 1.00 20.00 45 VAL L N 1
ATOM 22098 C CA . VAL F 2 41 ? 149.090 185.304 136.773 1.00 20.00 45 VAL L CA 1
ATOM 22099 C C . VAL F 2 41 ? 147.615 185.727 136.805 1.00 20.00 45 VAL L C 1
ATOM 22100 O O . VAL F 2 41 ? 146.807 185.205 136.038 1.00 20.00 45 VAL L O 1
ATOM 22113 N N . GLY F 2 42 ? 147.270 186.671 137.689 1.00 20.00 46 GLY L N 1
ATOM 22114 C CA . GLY F 2 42 ? 145.919 187.234 137.867 1.00 20.00 46 GLY L CA 1
ATOM 22115 C C . GLY F 2 42 ? 145.130 186.642 139.040 1.00 20.00 46 GLY L C 1
ATOM 22116 O O . GLY F 2 42 ? 144.008 187.055 139.328 1.00 20.00 46 GLY L O 1
ATOM 22120 N N . MET F 2 43 ? 145.706 185.670 139.737 1.00 20.00 47 MET L N 1
ATOM 22121 C CA . MET F 2 43 ? 145.005 184.789 140.675 1.00 20.00 47 MET L CA 1
ATOM 22122 C C . MET F 2 43 ? 144.963 185.292 142.136 1.00 20.00 47 MET L C 1
ATOM 22123 O O . MET F 2 43 ? 144.265 184.733 142.977 1.00 20.00 47 MET L O 1
ATOM 22137 N N . GLY F 2 44 ? 145.677 186.377 142.458 1.00 20.00 48 GLY L N 1
ATOM 22138 C CA . GLY F 2 44 ? 145.577 187.100 143.736 1.00 20.00 48 GLY L CA 1
ATOM 22139 C C . GLY F 2 44 ? 146.017 186.313 144.978 1.00 20.00 48 GLY L C 1
ATOM 22140 O O . GLY F 2 44 ? 145.536 186.597 146.074 1.00 20.00 48 GLY L O 1
ATOM 22144 N N . GLN F 2 45 ? 146.870 185.303 144.802 1.00 20.00 49 GLN L N 1
ATOM 22145 C CA . GLN F 2 45 ? 147.094 184.224 145.764 1.00 20.00 49 GLN L CA 1
ATOM 22146 C C . GLN F 2 45 ? 147.904 184.625 147.001 1.00 20.00 49 GLN L C 1
ATOM 22147 O O . GLN F 2 45 ? 148.756 185.515 146.949 1.00 20.00 49 GLN L O 1
ATOM 22161 N N . LYS F 2 46 ? 147.652 183.921 148.109 1.00 20.00 50 LYS L N 1
ATOM 22162 C CA . LYS F 2 46 ? 148.393 184.023 149.373 1.00 20.00 50 LYS L CA 1
ATOM 22163 C C . LYS F 2 46 ? 149.720 183.261 149.292 1.00 20.00 50 LYS L C 1
ATOM 22164 O O . LYS F 2 46 ? 149.815 182.270 148.576 1.00 20.00 50 LYS L O 1
ATOM 22183 N N . ASP F 2 47 ? 150.743 183.684 150.035 1.00 20.00 51 ASP L N 1
ATOM 22184 C CA . ASP F 2 47 ? 152.011 182.943 150.144 1.00 20.00 51 ASP L CA 1
ATOM 22185 C C . ASP F 2 47 ? 151.999 181.861 151.238 1.00 20.00 51 ASP L C 1
ATOM 22186 O O . ASP F 2 47 ? 152.865 180.988 151.243 1.00 20.00 51 ASP L O 1
ATOM 22195 N N . SER F 2 48 ? 151.017 181.871 152.142 1.00 20.00 52 SER L N 1
ATOM 22196 C CA . SER F 2 48 ? 150.727 180.760 153.054 1.00 20.00 52 SER L CA 1
ATOM 22197 C C . SER F 2 48 ? 149.245 180.700 153.429 1.00 20.00 52 SER L C 1
ATOM 22198 O O . SER F 2 48 ? 148.526 181.693 153.360 1.00 20.00 52 SER L O 1
ATOM 22206 N N . TYR F 2 49 ? 148.798 179.522 153.839 1.00 20.00 53 TYR L N 1
ATOM 22207 C CA . TYR F 2 49 ? 147.427 179.186 154.225 1.00 20.00 53 TYR L CA 1
ATOM 22208 C C . TYR F 2 49 ? 147.423 178.610 155.638 1.00 20.00 53 TYR L C 1
ATOM 22209 O O . TYR F 2 49 ? 148.420 178.019 156.041 1.00 20.00 53 TYR L O 1
ATOM 22227 N N . VAL F 2 50 ? 146.327 178.716 156.389 1.00 20.00 54 VAL L N 1
ATOM 22228 C CA . VAL F 2 50 ? 146.221 178.105 157.729 1.00 20.00 54 VAL L CA 1
ATOM 22229 C C . VAL F 2 50 ? 144.893 177.384 157.934 1.00 20.00 54 VAL L C 1
ATOM 22230 O O . VAL F 2 50 ? 143.890 177.720 157.318 1.00 20.00 54 VAL L O 1
ATOM 22243 N N . GLY F 2 51 ? 144.864 176.380 158.805 1.00 20.00 55 GLY L N 1
ATOM 22244 C CA . GLY F 2 51 ? 143.628 175.692 159.182 1.00 20.00 55 GLY L CA 1
ATOM 22245 C C . GLY F 2 51 ? 142.973 174.882 158.065 1.00 20.00 55 GLY L C 1
ATOM 22246 O O . GLY F 2 51 ? 143.655 174.218 157.290 1.00 20.00 55 GLY L O 1
ATOM 22250 N N . ASP F 2 52 ? 141.642 174.907 157.977 1.00 20.00 56 ASP L N 1
ATOM 22251 C CA . ASP F 2 52 ? 140.885 174.161 156.953 1.00 20.00 56 ASP L CA 1
ATOM 22252 C C . ASP F 2 52 ? 141.183 174.633 155.522 1.00 20.00 56 ASP L C 1
ATOM 22253 O O . ASP F 2 52 ? 141.108 173.851 154.583 1.00 20.00 56 ASP L O 1
ATOM 22262 N N . GLU F 2 53 ? 141.596 175.883 155.343 1.00 20.00 57 GLU L N 1
ATOM 22263 C CA . GLU F 2 53 ? 142.067 176.432 154.071 1.00 20.00 57 GLU L CA 1
ATOM 22264 C C . GLU F 2 53 ? 143.355 175.728 153.591 1.00 20.00 57 GLU L C 1
ATOM 22265 O O . GLU F 2 53 ? 143.445 175.306 152.443 1.00 20.00 57 GLU L O 1
ATOM 22277 N N . ALA F 2 54 ? 144.327 175.505 154.483 1.00 20.00 58 ALA L N 1
ATOM 22278 C CA . ALA F 2 54 ? 145.530 174.724 154.195 1.00 20.00 58 ALA L CA 1
ATOM 22279 C C . ALA F 2 54 ? 145.236 173.232 154.007 1.00 20.00 58 ALA L C 1
ATOM 22280 O O . ALA F 2 54 ? 145.812 172.594 153.135 1.00 20.00 58 ALA L O 1
ATOM 22287 N N . GLN F 2 55 ? 144.321 172.664 154.789 1.00 20.00 59 GLN L N 1
ATOM 22288 C CA . GLN F 2 55 ? 143.899 171.271 154.657 1.00 20.00 59 GLN L CA 1
ATOM 22289 C C . GLN F 2 55 ? 143.218 171.010 153.302 1.00 20.00 59 GLN L C 1
ATOM 22290 O O . GLN F 2 55 ? 143.425 169.975 152.679 1.00 20.00 59 GLN L O 1
ATOM 22304 N N . SER F 2 56 ? 142.429 171.965 152.811 1.00 20.00 60 SER L N 1
ATOM 22305 C CA . SER F 2 56 ? 141.671 171.853 151.563 1.00 20.00 60 SER L CA 1
ATOM 22306 C C . SER F 2 56 ? 142.552 171.739 150.309 1.00 20.00 60 SER L C 1
ATOM 22307 O O . SER F 2 56 ? 142.290 170.885 149.461 1.00 20.00 60 SER L O 1
ATOM 22315 N N . LYS F 2 57 ? 143.625 172.541 150.192 1.00 20.00 61 LYS L N 1
ATOM 22316 C CA . LYS F 2 57 ? 144.536 172.529 149.031 1.00 20.00 61 LYS L CA 1
ATOM 22317 C C . LYS F 2 57 ? 145.900 171.869 149.264 1.00 20.00 61 LYS L C 1
ATOM 22318 O O . LYS F 2 57 ? 146.858 172.148 148.551 1.00 20.00 61 LYS L O 1
ATOM 22337 N N . ARG F 2 58 ? 145.994 170.935 150.212 1.00 20.00 62 ARG L N 1
ATOM 22338 C CA . ARG F 2 58 ? 147.235 170.265 150.638 1.00 20.00 62 ARG L CA 1
ATOM 22339 C C . ARG F 2 58 ? 148.048 169.558 149.549 1.00 20.00 62 ARG L C 1
ATOM 22340 O O . ARG F 2 58 ? 149.220 169.305 149.767 1.00 20.00 62 ARG L O 1
ATOM 22361 N N . GLY F 2 59 ? 147.484 169.256 148.381 1.00 20.00 63 GLY L N 1
ATOM 22362 C CA . GLY F 2 59 ? 148.223 168.636 147.275 1.00 20.00 63 GLY L CA 1
ATOM 22363 C C . GLY F 2 59 ? 149.293 169.539 146.636 1.00 20.00 63 GLY L C 1
ATOM 22364 O O . GLY F 2 59 ? 150.241 169.037 146.048 1.00 20.00 63 GLY L O 1
ATOM 22368 N N . ILE F 2 60 ? 149.192 170.864 146.773 1.00 20.00 64 ILE L N 1
ATOM 22369 C CA . ILE F 2 60 ? 150.220 171.812 146.299 1.00 20.00 64 ILE L CA 1
ATOM 22370 C C . ILE F 2 60 ? 151.109 172.375 147.412 1.00 20.00 64 ILE L C 1
ATOM 22371 O O . ILE F 2 60 ? 151.998 173.172 147.130 1.00 20.00 64 ILE L O 1
ATOM 22387 N N . LEU F 2 61 ? 150.877 171.999 148.671 1.00 20.00 65 LEU L N 1
ATOM 22388 C CA . LEU F 2 61 ? 151.497 172.608 149.854 1.00 20.00 65 LEU L CA 1
ATOM 22389 C C . LEU F 2 61 ? 152.419 171.620 150.567 1.00 20.00 65 LEU L C 1
ATOM 22390 O O . LEU F 2 61 ? 152.135 170.431 150.632 1.00 20.00 65 LEU L O 1
ATOM 22406 N N . THR F 2 62 ? 153.490 172.120 151.175 1.00 20.00 66 THR L N 1
ATOM 22407 C CA . THR F 2 62 ? 154.084 171.462 152.347 1.00 20.00 66 THR L CA 1
ATOM 22408 C C . THR F 2 62 ? 153.315 171.901 153.596 1.00 20.00 66 THR L C 1
ATOM 22409 O O . THR F 2 62 ? 152.971 173.078 153.696 1.00 20.00 66 THR L O 1
ATOM 22420 N N . LEU F 2 63 ? 152.993 170.991 154.520 1.00 20.00 67 LEU L N 1
ATOM 22421 C CA . LEU F 2 63 ? 152.246 171.295 155.752 1.00 20.00 67 LEU L CA 1
ATOM 22422 C C . LEU F 2 63 ? 153.143 171.245 156.993 1.00 20.00 67 LEU L C 1
ATOM 22423 O O . LEU F 2 63 ? 153.869 170.274 157.191 1.00 20.00 67 LEU L O 1
ATOM 22439 N N . LYS F 2 64 ? 153.060 172.266 157.852 1.00 20.00 68 LYS L N 1
ATOM 22440 C CA . LYS F 2 64 ? 153.824 172.371 159.107 1.00 20.00 68 LYS L CA 1
ATOM 22441 C C . LYS F 2 64 ? 152.902 172.607 160.301 1.00 20.00 68 LYS L C 1
ATOM 22442 O O . LYS F 2 64 ? 152.056 173.496 160.271 1.00 20.00 68 LYS L O 1
ATOM 22461 N N . TYR F 2 65 ? 153.097 171.857 161.378 1.00 20.00 69 TYR L N 1
ATOM 22462 C CA . TYR F 2 65 ? 152.489 172.125 162.686 1.00 20.00 69 TYR L CA 1
ATOM 22463 C C . TYR F 2 65 ? 153.439 172.994 163.527 1.00 20.00 69 TYR L C 1
ATOM 22464 O O . TYR F 2 65 ? 154.570 172.569 163.753 1.00 20.00 69 TYR L O 1
ATOM 22482 N N . PRO F 2 66 ? 153.047 174.190 164.009 1.00 20.00 70 PRO L N 1
ATOM 22483 C CA . PRO F 2 66 ? 153.900 175.003 164.879 1.00 20.00 70 PRO L CA 1
ATOM 22484 C C . PRO F 2 66 ? 154.160 174.376 166.248 1.00 20.00 70 PRO L C 1
ATOM 22485 O O . PRO F 2 66 ? 155.216 174.588 166.832 1.00 20.00 70 PRO L O 1
ATOM 22496 N N . ILE F 2 67 ? 153.221 173.582 166.758 1.00 20.00 71 ILE L N 1
ATOM 22497 C CA . ILE F 2 67 ? 153.311 172.936 168.064 1.00 20.00 71 ILE L CA 1
ATOM 22498 C C . ILE F 2 67 ? 153.723 171.475 167.891 1.00 20.00 71 ILE L C 1
ATOM 22499 O O . ILE F 2 67 ? 153.123 170.742 167.108 1.00 20.00 71 ILE L O 1
ATOM 22515 N N . GLU F 2 68 ? 154.729 171.040 168.639 1.00 20.00 72 GLU L N 1
ATOM 22516 C CA . GLU F 2 68 ? 155.173 169.644 168.719 1.00 20.00 72 GLU L CA 1
ATOM 22517 C C . GLU F 2 68 ? 155.356 169.263 170.194 1.00 20.00 72 GLU L C 1
ATOM 22518 O O . GLU F 2 68 ? 155.954 170.015 170.957 1.00 20.00 72 GLU L O 1
ATOM 22530 N N . HIS F 2 69 ? 154.776 168.145 170.637 1.00 20.00 73 HIS L N 1
ATOM 22531 C CA . HIS F 2 69 ? 154.766 167.719 172.050 1.00 20.00 73 HIS L CA 1
ATOM 22532 C C . HIS F 2 69 ? 154.308 168.801 173.048 1.00 20.00 73 HIS L C 1
ATOM 22533 O O . HIS F 2 69 ? 154.830 168.912 174.157 1.00 20.00 73 HIS L O 1
ATOM 22547 N N . GLY F 2 70 ? 153.323 169.615 172.662 1.00 20.00 74 GLY L N 1
ATOM 22548 C CA . GLY F 2 70 ? 152.798 170.706 173.489 1.00 20.00 74 GLY L CA 1
ATOM 22549 C C . GLY F 2 70 ? 153.695 171.943 173.612 1.00 20.00 74 GLY L C 1
ATOM 22550 O O . GLY F 2 70 ? 153.365 172.846 174.376 1.00 20.00 74 GLY L O 1
ATOM 22554 N N . ILE F 2 71 ? 154.811 172.017 172.886 1.00 20.00 75 ILE L N 1
ATOM 22555 C CA . ILE F 2 71 ? 155.734 173.159 172.868 1.00 20.00 75 ILE L CA 1
ATOM 22556 C C . ILE F 2 71 ? 155.561 173.921 171.549 1.00 20.00 75 ILE L C 1
ATOM 22557 O O . ILE F 2 71 ? 155.577 173.309 170.488 1.00 20.00 75 ILE L O 1
ATOM 22573 N N . ILE F 2 72 ? 155.395 175.245 171.580 1.00 20.00 76 ILE L N 1
ATOM 22574 C CA . ILE F 2 72 ? 155.356 176.072 170.371 1.00 20.00 76 ILE L CA 1
ATOM 22575 C C . ILE F 2 72 ? 156.781 176.195 169.826 1.00 20.00 76 ILE L C 1
ATOM 22576 O O . ILE F 2 72 ? 157.628 176.885 170.387 1.00 20.00 76 ILE L O 1
ATOM 22592 N N . THR F 2 73 ? 157.066 175.495 168.733 1.00 20.00 77 THR L N 1
ATOM 22593 C CA . THR F 2 73 ? 158.395 175.437 168.105 1.00 20.00 77 THR L CA 1
ATOM 22594 C C . THR F 2 73 ? 158.613 176.489 167.009 1.00 20.00 77 THR L C 1
ATOM 22595 O O . THR F 2 73 ? 159.757 176.791 166.684 1.00 20.00 77 THR L O 1
ATOM 22606 N N . ASN F 2 74 ? 157.552 177.097 166.470 1.00 20.00 78 ASN L N 1
ATOM 22607 C CA . ASN F 2 74 ? 157.630 178.178 165.480 1.00 20.00 78 ASN L CA 1
ATOM 22608 C C . ASN F 2 74 ? 156.686 179.326 165.851 1.00 20.00 78 ASN L C 1
ATOM 22609 O O . ASN F 2 74 ? 155.481 179.246 165.641 1.00 20.00 78 ASN L O 1
ATOM 22620 N N . TRP F 2 75 ? 157.216 180.401 166.419 1.00 20.00 79 TRP L N 1
ATOM 22621 C CA . TRP F 2 75 ? 156.411 181.510 166.933 1.00 20.00 79 TRP L CA 1
ATOM 22622 C C . TRP F 2 75 ? 155.786 182.368 165.840 1.00 20.00 79 TRP L C 1
ATOM 22623 O O . TRP F 2 75 ? 154.648 182.800 165.985 1.00 20.00 79 TRP L O 1
ATOM 22644 N N . ASP F 2 76 ? 156.470 182.535 164.712 1.00 20.00 80 ASP L N 1
ATOM 22645 C CA . ASP F 2 76 ? 155.962 183.283 163.562 1.00 20.00 80 ASP L CA 1
ATOM 22646 C C . ASP F 2 76 ? 154.744 182.605 162.909 1.00 20.00 80 ASP L C 1
ATOM 22647 O O . ASP F 2 76 ? 153.843 183.286 162.424 1.00 20.00 80 ASP L O 1
ATOM 22656 N N . ASP F 2 77 ? 154.678 181.271 162.896 1.00 20.00 81 ASP L N 1
ATOM 22657 C CA . ASP F 2 77 ? 153.497 180.520 162.460 1.00 20.00 81 ASP L CA 1
ATOM 22658 C C . ASP F 2 77 ? 152.432 180.373 163.551 1.00 20.00 81 ASP L C 1
ATOM 22659 O O . ASP F 2 77 ? 151.254 180.304 163.222 1.00 20.00 81 ASP L O 1
ATOM 22668 N N . MET F 2 78 ? 152.784 180.408 164.834 1.00 20.00 82 MET L N 1
ATOM 22669 C CA . MET F 2 78 ? 151.797 180.460 165.912 1.00 20.00 82 MET L CA 1
ATOM 22670 C C . MET F 2 78 ? 151.047 181.798 165.958 1.00 20.00 82 MET L C 1
ATOM 22671 O O . MET F 2 78 ? 149.833 181.811 166.114 1.00 20.00 82 MET L O 1
ATOM 22685 N N . GLU F 2 79 ? 151.724 182.930 165.741 1.00 20.00 83 GLU L N 1
ATOM 22686 C CA . GLU F 2 79 ? 151.059 184.229 165.622 1.00 20.00 83 GLU L CA 1
ATOM 22687 C C . GLU F 2 79 ? 150.093 184.299 164.433 1.00 20.00 83 GLU L C 1
ATOM 22688 O O . GLU F 2 79 ? 149.057 184.946 164.552 1.00 20.00 83 GLU L O 1
ATOM 22700 N N . LYS F 2 80 ? 150.346 183.592 163.321 1.00 20.00 84 LYS L N 1
ATOM 22701 C CA . LYS F 2 80 ? 149.367 183.462 162.228 1.00 20.00 84 LYS L CA 1
ATOM 22702 C C . LYS F 2 80 ? 148.141 182.648 162.617 1.00 20.00 84 LYS L C 1
ATOM 22703 O O . LYS F 2 80 ? 147.028 183.054 162.303 1.00 20.00 84 LYS L O 1
ATOM 22722 N N . ILE F 2 81 ? 148.308 181.529 163.329 1.00 20.00 85 ILE L N 1
ATOM 22723 C CA . ILE F 2 81 ? 147.193 180.716 163.853 1.00 20.00 85 ILE L CA 1
ATOM 22724 C C . ILE F 2 81 ? 146.337 181.504 164.853 1.00 20.00 85 ILE L C 1
ATOM 22725 O O . ILE F 2 81 ? 145.109 181.484 164.757 1.00 20.00 85 ILE L O 1
ATOM 22741 N N . TRP F 2 82 ? 146.935 182.235 165.794 1.00 20.00 86 TRP L N 1
ATOM 22742 C CA . TRP F 2 82 ? 146.176 183.094 166.710 1.00 20.00 86 TRP L CA 1
ATOM 22743 C C . TRP F 2 82 ? 145.469 184.236 165.985 1.00 20.00 86 TRP L C 1
ATOM 22744 O O . TRP F 2 82 ? 144.298 184.490 166.247 1.00 20.00 86 TRP L O 1
ATOM 22765 N N . HIS F 2 83 ? 146.117 184.879 165.016 1.00 20.00 87 HIS L N 1
ATOM 22766 C CA . HIS F 2 83 ? 145.495 185.953 164.241 1.00 20.00 87 HIS L CA 1
ATOM 22767 C C . HIS F 2 83 ? 144.299 185.450 163.411 1.00 20.00 87 HIS L C 1
ATOM 22768 O O . HIS F 2 83 ? 143.207 186.006 163.501 1.00 20.00 87 HIS L O 1
ATOM 22782 N N . HIS F 2 84 ? 144.427 184.310 162.724 1.00 20.00 88 HIS L N 1
ATOM 22783 C CA . HIS F 2 84 ? 143.304 183.640 162.057 1.00 20.00 88 HIS L CA 1
ATOM 22784 C C . HIS F 2 84 ? 142.153 183.311 163.018 1.00 20.00 88 HIS L C 1
ATOM 22785 O O . HIS F 2 84 ? 140.993 183.569 162.711 1.00 20.00 88 HIS L O 1
ATOM 22799 N N . THR F 2 85 ? 142.465 182.810 164.218 1.00 20.00 89 THR L N 1
ATOM 22800 C CA . THR F 2 85 ? 141.475 182.504 165.262 1.00 20.00 89 THR L CA 1
ATOM 22801 C C . THR F 2 85 ? 140.651 183.724 165.668 1.00 20.00 89 THR L C 1
ATOM 22802 O O . THR F 2 85 ? 139.426 183.667 165.642 1.00 20.00 89 THR L O 1
ATOM 22813 N N . PHE F 2 86 ? 141.284 184.837 166.041 1.00 20.00 90 PHE L N 1
ATOM 22814 C CA . PHE F 2 86 ? 140.558 186.019 166.517 1.00 20.00 90 PHE L CA 1
ATOM 22815 C C . PHE F 2 86 ? 139.856 186.798 165.404 1.00 20.00 90 PHE L C 1
ATOM 22816 O O . PHE F 2 86 ? 138.753 187.298 165.629 1.00 20.00 90 PHE L O 1
ATOM 22833 N N . TYR F 2 87 ? 140.464 186.929 164.221 1.00 20.00 91 TYR L N 1
ATOM 22834 C CA . TYR F 2 87 ? 139.959 187.833 163.184 1.00 20.00 91 TYR L CA 1
ATOM 22835 C C . TYR F 2 87 ? 139.120 187.158 162.091 1.00 20.00 91 TYR L C 1
ATOM 22836 O O . TYR F 2 87 ? 138.115 187.741 161.692 1.00 20.00 91 TYR L O 1
ATOM 22854 N N . ASN F 2 88 ? 139.434 185.939 161.632 1.00 20.00 92 ASN L N 1
ATOM 22855 C CA . ASN F 2 88 ? 138.513 185.196 160.762 1.00 20.00 92 ASN L CA 1
ATOM 22856 C C . ASN F 2 88 ? 137.449 184.456 161.576 1.00 20.00 92 ASN L C 1
ATOM 22857 O O . ASN F 2 88 ? 136.258 184.687 161.406 1.00 20.00 92 ASN L O 1
ATOM 22868 N N . GLU F 2 89 ? 137.874 183.528 162.429 1.00 20.00 93 GLU L N 1
ATOM 22869 C CA . GLU F 2 89 ? 137.000 182.458 162.908 1.00 20.00 93 GLU L CA 1
ATOM 22870 C C . GLU F 2 89 ? 136.030 182.885 164.019 1.00 20.00 93 GLU L C 1
ATOM 22871 O O . GLU F 2 89 ? 134.948 182.315 164.126 1.00 20.00 93 GLU L O 1
ATOM 22883 N N . LEU F 2 90 ? 136.375 183.898 164.820 1.00 20.00 94 LEU L N 1
ATOM 22884 C CA . LEU F 2 90 ? 135.539 184.406 165.914 1.00 20.00 94 LEU L CA 1
ATOM 22885 C C . LEU F 2 90 ? 135.104 185.878 165.763 1.00 20.00 94 LEU L C 1
ATOM 22886 O O . LEU F 2 90 ? 134.210 186.306 166.490 1.00 20.00 94 LEU L O 1
ATOM 22902 N N . ARG F 2 91 ? 135.743 186.644 164.869 1.00 20.00 95 ARG L N 1
ATOM 22903 C CA . ARG F 2 91 ? 135.431 188.054 164.565 1.00 20.00 95 ARG L CA 1
ATOM 22904 C C . ARG F 2 91 ? 135.427 188.958 165.814 1.00 20.00 95 ARG L C 1
ATOM 22905 O O . ARG F 2 91 ? 134.448 189.648 166.086 1.00 20.00 95 ARG L O 1
ATOM 22926 N N . VAL F 2 92 ? 136.506 188.906 166.603 1.00 20.00 96 VAL L N 1
ATOM 22927 C CA . VAL F 2 92 ? 136.540 189.351 168.011 1.00 20.00 96 VAL L CA 1
ATOM 22928 C C . VAL F 2 92 ? 136.868 190.831 168.226 1.00 20.00 96 VAL L C 1
ATOM 22929 O O . VAL F 2 92 ? 136.163 191.485 168.987 1.00 20.00 96 VAL L O 1
ATOM 22942 N N . ALA F 2 93 ? 137.964 191.330 167.636 1.00 20.00 97 ALA L N 1
ATOM 22943 C CA . ALA F 2 93 ? 138.759 192.446 168.176 1.00 20.00 97 ALA L CA 1
ATOM 22944 C C . ALA F 2 93 ? 139.257 192.132 169.614 1.00 20.00 97 ALA L C 1
ATOM 22945 O O . ALA F 2 93 ? 138.601 192.473 170.604 1.00 20.00 97 ALA L O 1
ATOM 22952 N N . PRO F 2 94 ? 140.398 191.430 169.782 1.00 20.00 98 PRO L N 1
ATOM 22953 C CA . PRO F 2 94 ? 140.814 190.881 171.081 1.00 20.00 98 PRO L CA 1
ATOM 22954 C C . PRO F 2 94 ? 141.167 191.943 172.138 1.00 20.00 98 PRO L C 1
ATOM 22955 O O . PRO F 2 94 ? 141.168 191.655 173.328 1.00 20.00 98 PRO L O 1
ATOM 22966 N N . GLU F 2 95 ? 141.370 193.194 171.722 1.00 20.00 99 GLU L N 1
ATOM 22967 C CA . GLU F 2 95 ? 141.552 194.364 172.590 1.00 20.00 99 GLU L CA 1
ATOM 22968 C C . GLU F 2 95 ? 140.415 194.540 173.614 1.00 20.00 99 GLU L C 1
ATOM 22969 O O . GLU F 2 95 ? 140.613 195.117 174.681 1.00 20.00 99 GLU L O 1
ATOM 22981 N N . GLU F 2 96 ? 139.214 194.051 173.298 1.00 20.00 100 GLU L N 1
ATOM 22982 C CA . GLU F 2 96 ? 138.012 194.138 174.133 1.00 20.00 100 GLU L CA 1
ATOM 22983 C C . GLU F 2 96 ? 137.804 192.947 175.095 1.00 20.00 100 GLU L C 1
ATOM 22984 O O . GLU F 2 96 ? 136.976 193.044 175.998 1.00 20.00 100 GLU L O 1
ATOM 22996 N N . HIS F 2 97 ? 138.499 191.813 174.921 1.00 20.00 101 HIS L N 1
ATOM 22997 C CA . HIS F 2 97 ? 138.088 190.530 175.513 1.00 20.00 101 HIS L CA 1
ATOM 22998 C C . HIS F 2 97 ? 139.200 189.821 176.322 1.00 20.00 101 HIS L C 1
ATOM 22999 O O . HIS F 2 97 ? 140.240 189.474 175.757 1.00 20.00 101 HIS L O 1
ATOM 23013 N N . PRO F 2 98 ? 138.996 189.511 177.619 1.00 20.00 102 PRO L N 1
ATOM 23014 C CA . PRO F 2 98 ? 139.907 188.662 178.383 1.00 20.00 102 PRO L CA 1
ATOM 23015 C C . PRO F 2 98 ? 140.097 187.297 177.728 1.00 20.00 102 PRO L C 1
ATOM 23016 O O . PRO F 2 98 ? 139.118 186.697 177.288 1.00 20.00 102 PRO L O 1
ATOM 23027 N N . THR F 2 99 ? 141.320 186.778 177.648 1.00 20.00 103 THR L N 1
ATOM 23028 C CA . THR F 2 99 ? 141.600 185.516 176.936 1.00 20.00 103 THR L CA 1
ATOM 23029 C C . THR F 2 99 ? 142.167 184.438 177.857 1.00 20.00 103 THR L C 1
ATOM 23030 O O . THR F 2 99 ? 143.245 184.603 178.419 1.00 20.00 103 THR L O 1
ATOM 23041 N N . LEU F 2 100 ? 141.475 183.308 177.978 1.00 20.00 104 LEU L N 1
ATOM 23042 C CA . LEU F 2 100 ? 141.969 182.113 178.655 1.00 20.00 104 LEU L CA 1
ATOM 23043 C C . LEU F 2 100 ? 142.663 181.193 177.641 1.00 20.00 104 LEU L C 1
ATOM 23044 O O . LEU F 2 100 ? 142.034 180.738 176.688 1.00 20.00 104 LEU L O 1
ATOM 23060 N N . LEU F 2 101 ? 143.944 180.911 177.865 1.00 20.00 105 LEU L N 1
ATOM 23061 C CA . LEU F 2 101 ? 144.740 179.921 177.136 1.00 20.00 105 LEU L CA 1
ATOM 23062 C C . LEU F 2 101 ? 145.002 178.682 178.000 1.00 20.00 105 LEU L C 1
ATOM 23063 O O . LEU F 2 101 ? 144.816 178.702 179.214 1.00 20.00 105 LEU L O 1
ATOM 23079 N N . THR F 2 102 ? 145.452 177.586 177.396 1.00 20.00 106 THR L N 1
ATOM 23080 C CA . THR F 2 102 ? 145.687 176.321 178.107 1.00 20.00 106 THR L CA 1
ATOM 23081 C C . THR F 2 102 ? 147.046 175.728 177.766 1.00 20.00 106 THR L C 1
ATOM 23082 O O . THR F 2 102 ? 147.599 176.006 176.706 1.00 20.00 106 THR L O 1
ATOM 23093 N N . GLU F 2 103 ? 147.618 174.941 178.673 1.00 20.00 107 GLU L N 1
ATOM 23094 C CA . GLU F 2 103 ? 148.928 174.310 178.498 1.00 20.00 107 GLU L CA 1
ATOM 23095 C C . GLU F 2 103 ? 149.016 172.942 179.199 1.00 20.00 107 GLU L C 1
ATOM 23096 O O . GLU F 2 103 ? 148.320 172.683 180.184 1.00 20.00 107 GLU L O 1
ATOM 23108 N N . ALA F 2 104 ? 149.882 172.052 178.712 1.00 20.00 108 ALA L N 1
ATOM 23109 C CA . ALA F 2 104 ? 150.244 170.817 179.393 1.00 20.00 108 ALA L CA 1
ATOM 23110 C C . ALA F 2 104 ? 151.152 171.081 180.618 1.00 20.00 108 ALA L C 1
ATOM 23111 O O . ALA F 2 104 ? 151.922 172.043 180.619 1.00 20.00 108 ALA L O 1
ATOM 23118 N N . PRO F 2 105 ? 151.120 170.229 181.660 1.00 20.00 109 PRO L N 1
ATOM 23119 C CA . PRO F 2 105 ? 152.072 170.303 182.762 1.00 20.00 109 PRO L CA 1
ATOM 23120 C C . PRO F 2 105 ? 153.489 169.901 182.326 1.00 20.00 109 PRO L C 1
ATOM 23121 O O . PRO F 2 105 ? 153.675 169.241 181.303 1.00 20.00 109 PRO L O 1
ATOM 23132 N N . LEU F 2 106 ? 154.496 170.276 183.120 1.00 20.00 110 LEU L N 1
ATOM 23133 C CA . LEU F 2 106 ? 155.918 169.984 182.880 1.00 20.00 110 LEU L CA 1
ATOM 23134 C C . LEU F 2 106 ? 156.458 170.522 181.536 1.00 20.00 110 LEU L C 1
ATOM 23135 O O . LEU F 2 106 ? 157.403 169.985 180.966 1.00 20.00 110 LEU L O 1
ATOM 23151 N N . ASN F 2 107 ? 155.864 171.607 181.031 1.00 20.00 111 ASN L N 1
ATOM 23152 C CA . ASN F 2 107 ? 156.350 172.372 179.886 1.00 20.00 111 ASN L CA 1
ATOM 23153 C C . ASN F 2 107 ? 157.539 173.272 180.284 1.00 20.00 111 ASN L C 1
ATOM 23154 O O . ASN F 2 107 ? 157.650 173.667 181.448 1.00 20.00 111 ASN L O 1
ATOM 23165 N N . PRO F 2 108 ? 158.398 173.671 179.330 1.00 20.00 112 PRO L N 1
ATOM 23166 C CA . PRO F 2 108 ? 159.418 174.678 179.566 1.00 20.00 112 PRO L CA 1
ATOM 23167 C C . PRO F 2 108 ? 158.806 176.041 179.894 1.00 20.00 112 PRO L C 1
ATOM 23168 O O . PRO F 2 108 ? 157.819 176.460 179.293 1.00 20.00 112 PRO L O 1
ATOM 23179 N N . LYS F 2 109 ? 159.416 176.780 180.825 1.00 20.00 113 LYS L N 1
ATOM 23180 C CA . LYS F 2 109 ? 158.881 178.057 181.324 1.00 20.00 113 LYS L CA 1
ATOM 23181 C C . LYS F 2 109 ? 158.804 179.149 180.249 1.00 20.00 113 LYS L C 1
ATOM 23182 O O . LYS F 2 109 ? 157.837 179.907 180.216 1.00 20.00 113 LYS L O 1
ATOM 23201 N N . ALA F 2 110 ? 159.740 179.149 179.304 1.00 20.00 114 ALA L N 1
ATOM 23202 C CA . ALA F 2 110 ? 159.778 180.080 178.182 1.00 20.00 114 ALA L CA 1
ATOM 23203 C C . ALA F 2 110 ? 158.528 180.026 177.289 1.00 20.00 114 ALA L C 1
ATOM 23204 O O . ALA F 2 110 ? 158.146 181.041 176.715 1.00 20.00 114 ALA L O 1
ATOM 23211 N N . ASN F 2 111 ? 157.859 178.868 177.201 1.00 20.00 115 ASN L N 1
ATOM 23212 C CA . ASN F 2 111 ? 156.659 178.685 176.398 1.00 20.00 115 ASN L CA 1
ATOM 23213 C C . ASN F 2 111 ? 155.491 179.532 176.925 1.00 20.00 115 ASN L C 1
ATOM 23214 O O . ASN F 2 111 ? 154.910 180.299 176.161 1.00 20.00 115 ASN L O 1
ATOM 23225 N N . ARG F 2 112 ? 155.183 179.488 178.231 1.00 20.00 116 ARG L N 1
ATOM 23226 C CA . ARG F 2 112 ? 154.139 180.340 178.843 1.00 20.00 116 ARG L CA 1
ATOM 23227 C C . ARG F 2 112 ? 154.552 181.796 179.017 1.00 20.00 116 ARG L C 1
ATOM 23228 O O . ARG F 2 112 ? 153.692 182.665 178.905 1.00 20.00 116 ARG L O 1
ATOM 23249 N N . GLU F 2 113 ? 155.839 182.105 179.179 1.00 20.00 117 GLU L N 1
ATOM 23250 C CA . GLU F 2 113 ? 156.341 183.488 179.127 1.00 20.00 117 GLU L CA 1
ATOM 23251 C C . GLU F 2 113 ? 156.120 184.149 177.761 1.00 20.00 117 GLU L C 1
ATOM 23252 O O . GLU F 2 113 ? 155.542 185.231 177.692 1.00 20.00 117 GLU L O 1
ATOM 23264 N N . LYS F 2 114 ? 156.539 183.517 176.659 1.00 20.00 118 LYS L N 1
ATOM 23265 C CA . LYS F 2 114 ? 156.399 184.113 175.323 1.00 20.00 118 LYS L CA 1
ATOM 23266 C C . LYS F 2 114 ? 154.949 184.148 174.839 1.00 20.00 118 LYS L C 1
ATOM 23267 O O . LYS F 2 114 ? 154.524 185.127 174.240 1.00 20.00 118 LYS L O 1
ATOM 23286 N N . MET F 2 115 ? 154.150 183.147 175.203 1.00 20.00 119 MET L N 1
ATOM 23287 C CA . MET F 2 115 ? 152.699 183.124 175.009 1.00 20.00 119 MET L CA 1
ATOM 23288 C C . MET F 2 115 ? 152.000 184.270 175.764 1.00 20.00 119 MET L C 1
ATOM 23289 O O . MET F 2 115 ? 151.104 184.904 175.220 1.00 20.00 119 MET L O 1
ATOM 23303 N N . THR F 2 116 ? 152.454 184.621 176.968 1.00 20.00 120 THR L N 1
ATOM 23304 C CA . THR F 2 116 ? 151.997 185.810 177.721 1.00 20.00 120 THR L CA 1
ATOM 23305 C C . THR F 2 116 ? 152.408 187.115 177.048 1.00 20.00 120 THR L C 1
ATOM 23306 O O . THR F 2 116 ? 151.577 187.996 176.849 1.00 20.00 120 THR L O 1
ATOM 23317 N N . GLN F 2 117 ? 153.666 187.237 176.633 1.00 20.00 121 GLN L N 1
ATOM 23318 C CA . GLN F 2 117 ? 154.172 188.408 175.922 1.00 20.00 121 GLN L CA 1
ATOM 23319 C C . GLN F 2 117 ? 153.383 188.723 174.644 1.00 20.00 121 GLN L C 1
ATOM 23320 O O . GLN F 2 117 ? 152.948 189.853 174.458 1.00 20.00 121 GLN L O 1
ATOM 23334 N N . ILE F 2 118 ? 153.162 187.741 173.767 1.00 20.00 122 ILE L N 1
ATOM 23335 C CA . ILE F 2 118 ? 152.472 187.936 172.483 1.00 20.00 122 ILE L CA 1
ATOM 23336 C C . ILE F 2 118 ? 151.013 188.371 172.669 1.00 20.00 122 ILE L C 1
ATOM 23337 O O . ILE F 2 118 ? 150.534 189.241 171.944 1.00 20.00 122 ILE L O 1
ATOM 23353 N N . MET F 2 119 ? 150.304 187.843 173.663 1.00 20.00 123 MET L N 1
ATOM 23354 C CA . MET F 2 119 ? 148.939 188.279 173.967 1.00 20.00 123 MET L CA 1
ATOM 23355 C C . MET F 2 119 ? 148.873 189.743 174.402 1.00 20.00 123 MET L C 1
ATOM 23356 O O . MET F 2 119 ? 147.990 190.477 173.958 1.00 20.00 123 MET L O 1
ATOM 23370 N N . PHE F 2 120 ? 149.805 190.207 175.231 1.00 20.00 124 PHE L N 1
ATOM 23371 C CA . PHE F 2 120 ? 149.822 191.601 175.666 1.00 20.00 124 PHE L CA 1
ATOM 23372 C C . PHE F 2 120 ? 150.452 192.581 174.658 1.00 20.00 124 PHE L C 1
ATOM 23373 O O . PHE F 2 120 ? 150.087 193.752 174.680 1.00 20.00 124 PHE L O 1
ATOM 23390 N N . GLU F 2 121 ? 151.365 192.150 173.778 1.00 20.00 125 GLU L N 1
ATOM 23391 C CA . GLU F 2 121 ? 152.107 193.037 172.863 1.00 20.00 125 GLU L CA 1
ATOM 23392 C C . GLU F 2 121 ? 151.699 192.952 171.386 1.00 20.00 125 GLU L C 1
ATOM 23393 O O . GLU F 2 121 ? 151.610 193.990 170.734 1.00 20.00 125 GLU L O 1
ATOM 23405 N N . THR F 2 122 ? 151.417 191.766 170.837 1.00 20.00 126 THR L N 1
ATOM 23406 C CA . THR F 2 122 ? 150.919 191.629 169.457 1.00 20.00 126 THR L CA 1
ATOM 23407 C C . THR F 2 122 ? 149.409 191.849 169.389 1.00 20.00 126 THR L C 1
ATOM 23408 O O . THR F 2 122 ? 148.933 192.606 168.545 1.00 20.00 126 THR L O 1
ATOM 23419 N N . PHE F 2 123 ? 148.643 191.217 170.283 1.00 20.00 127 PHE L N 1
ATOM 23420 C CA . PHE F 2 123 ? 147.173 191.253 170.266 1.00 20.00 127 PHE L CA 1
ATOM 23421 C C . PHE F 2 123 ? 146.552 192.286 171.218 1.00 20.00 127 PHE L C 1
ATOM 23422 O O . PHE F 2 123 ? 145.363 192.570 171.101 1.00 20.00 127 PHE L O 1
ATOM 23439 N N . ASN F 2 124 ? 147.327 192.874 172.132 1.00 20.00 128 ASN L N 1
ATOM 23440 C CA . ASN F 2 124 ? 146.894 193.900 173.097 1.00 20.00 128 ASN L CA 1
ATOM 23441 C C . ASN F 2 124 ? 145.666 193.489 173.948 1.00 20.00 128 ASN L C 1
ATOM 23442 O O . ASN F 2 124 ? 144.786 194.286 174.250 1.00 20.00 128 ASN L O 1
ATOM 23453 N N . VAL F 2 125 ? 145.608 192.224 174.347 1.00 20.00 129 VAL L N 1
ATOM 23454 C CA . VAL F 2 125 ? 144.564 191.651 175.209 1.00 20.00 129 VAL L CA 1
ATOM 23455 C C . VAL F 2 125 ? 144.508 192.384 176.563 1.00 20.00 129 VAL L C 1
ATOM 23456 O O . VAL F 2 125 ? 145.560 192.661 177.132 1.00 20.00 129 VAL L O 1
ATOM 23469 N N . PRO F 2 126 ? 143.328 192.694 177.135 1.00 20.00 130 PRO L N 1
ATOM 23470 C CA . PRO F 2 126 ? 143.238 193.455 178.386 1.00 20.00 130 PRO L CA 1
ATOM 23471 C C . PRO F 2 126 ? 143.612 192.636 179.631 1.00 20.00 130 PRO L C 1
ATOM 23472 O O . PRO F 2 126 ? 144.207 193.156 180.578 1.00 20.00 130 PRO L O 1
ATOM 23483 N N . ALA F 2 127 ? 143.263 191.349 179.635 1.00 20.00 131 ALA L N 1
ATOM 23484 C CA . ALA F 2 127 ? 143.500 190.419 180.727 1.00 20.00 131 ALA L CA 1
ATOM 23485 C C . ALA F 2 127 ? 143.638 188.984 180.194 1.00 20.00 131 ALA L C 1
ATOM 23486 O O . ALA F 2 127 ? 143.027 188.621 179.190 1.00 20.00 131 ALA L O 1
ATOM 23493 N N . MET F 2 128 ? 144.472 188.171 180.826 1.00 20.00 132 MET L N 1
ATOM 23494 C CA . MET F 2 128 ? 144.940 186.909 180.268 1.00 20.00 132 MET L CA 1
ATOM 23495 C C . MET F 2 128 ? 145.192 185.881 181.380 1.00 20.00 132 MET L C 1
ATOM 23496 O O . MET F 2 128 ? 145.456 186.250 182.520 1.00 20.00 132 MET L O 1
ATOM 23510 N N . TYR F 2 129 ? 145.059 184.591 181.097 1.00 20.00 133 TYR L N 1
ATOM 23511 C CA . TYR F 2 129 ? 145.345 183.511 182.049 1.00 20.00 133 TYR L CA 1
ATOM 23512 C C . TYR F 2 129 ? 145.790 182.248 181.304 1.00 20.00 133 TYR L C 1
ATOM 23513 O O . TYR F 2 129 ? 145.295 181.995 180.207 1.00 20.00 133 TYR L O 1
ATOM 23531 N N . VAL F 2 130 ? 146.673 181.431 181.886 1.00 20.00 134 VAL L N 1
ATOM 23532 C CA . VAL F 2 130 ? 147.058 180.126 181.320 1.00 20.00 134 VAL L CA 1
ATOM 23533 C C . VAL F 2 130 ? 146.692 179.013 182.296 1.00 20.00 134 VAL L C 1
ATOM 23534 O O . VAL F 2 130 ? 147.320 178.861 183.339 1.00 20.00 134 VAL L O 1
ATOM 23547 N N . ALA F 2 131 ? 145.670 178.224 181.973 1.00 20.00 135 ALA L N 1
ATOM 23548 C CA . ALA F 2 131 ? 145.249 177.078 182.778 1.00 20.00 135 ALA L CA 1
ATOM 23549 C C . ALA F 2 131 ? 145.995 175.786 182.413 1.00 20.00 135 ALA L C 1
ATOM 23550 O O . ALA F 2 131 ? 146.416 175.600 181.274 1.00 20.00 135 ALA L O 1
ATOM 23557 N N . ILE F 2 132 ? 146.106 174.847 183.350 1.00 20.00 136 ILE L N 1
ATOM 23558 C CA . ILE F 2 132 ? 146.550 173.477 183.051 1.00 20.00 136 ILE L CA 1
ATOM 23559 C C . ILE F 2 132 ? 145.399 172.674 182.454 1.00 20.00 136 ILE L C 1
ATOM 23560 O O . ILE F 2 132 ? 144.326 172.584 183.049 1.00 20.00 136 ILE L O 1
ATOM 23576 N N . GLN F 2 133 ? 145.627 172.039 181.306 1.00 20.00 137 GLN L N 1
ATOM 23577 C CA . GLN F 2 133 ? 144.616 171.313 180.538 1.00 20.00 137 GLN L CA 1
ATOM 23578 C C . GLN F 2 133 ? 143.835 170.269 181.353 1.00 20.00 137 GLN L C 1
ATOM 23579 O O . GLN F 2 133 ? 142.610 170.289 181.324 1.00 20.00 137 GLN L O 1
ATOM 23593 N N . ALA F 2 134 ? 144.495 169.410 182.132 1.00 20.00 138 ALA L N 1
ATOM 23594 C CA . ALA F 2 134 ? 143.816 168.402 182.952 1.00 20.00 138 ALA L CA 1
ATOM 23595 C C . ALA F 2 134 ? 142.884 168.976 184.033 1.00 20.00 138 ALA L C 1
ATOM 23596 O O . ALA F 2 134 ? 141.861 168.377 184.341 1.00 20.00 138 ALA L O 1
ATOM 23603 N N . VAL F 2 135 ? 143.185 170.139 184.611 1.00 20.00 139 VAL L N 1
ATOM 23604 C CA . VAL F 2 135 ? 142.310 170.745 185.625 1.00 20.00 139 VAL L CA 1
ATOM 23605 C C . VAL F 2 135 ? 140.986 171.171 184.993 1.00 20.00 139 VAL L C 1
ATOM 23606 O O . VAL F 2 135 ? 139.929 170.989 185.592 1.00 20.00 139 VAL L O 1
ATOM 23619 N N . LEU F 2 136 ? 141.009 171.644 183.745 1.00 20.00 140 LEU L N 1
ATOM 23620 C CA . LEU F 2 136 ? 139.805 171.976 182.990 1.00 20.00 140 LEU L CA 1
ATOM 23621 C C . LEU F 2 136 ? 138.925 170.752 182.725 1.00 20.00 140 LEU L C 1
ATOM 23622 O O . LEU F 2 136 ? 137.708 170.843 182.837 1.00 20.00 140 LEU L O 1
ATOM 23638 N N . SER F 2 137 ? 139.494 169.577 182.484 1.00 20.00 141 SER L N 1
ATOM 23639 C CA . SER F 2 137 ? 138.716 168.344 182.342 1.00 20.00 141 SER L CA 1
ATOM 23640 C C . SER F 2 137 ? 137.947 167.939 183.609 1.00 20.00 141 SER L C 1
ATOM 23641 O O . SER F 2 137 ? 136.871 167.355 183.493 1.00 20.00 141 SER L O 1
ATOM 23649 N N . LEU F 2 138 ? 138.413 168.274 184.821 1.00 20.00 142 LEU L N 1
ATOM 23650 C CA . LEU F 2 138 ? 137.600 168.121 186.037 1.00 20.00 142 LEU L CA 1
ATOM 23651 C C . LEU F 2 138 ? 136.465 169.152 186.144 1.00 20.00 142 LEU L C 1
ATOM 23652 O O . LEU F 2 138 ? 135.368 168.784 186.556 1.00 20.00 142 LEU L O 1
ATOM 23668 N N . TYR F 2 139 ? 136.654 170.405 185.729 1.00 20.00 143 TYR L N 1
ATOM 23669 C CA . TYR F 2 139 ? 135.537 171.359 185.627 1.00 20.00 143 TYR L CA 1
ATOM 23670 C C . TYR F 2 139 ? 134.450 170.850 184.668 1.00 20.00 143 TYR L C 1
ATOM 23671 O O . TYR F 2 139 ? 133.271 170.867 185.006 1.00 20.00 143 TYR L O 1
ATOM 23689 N N . ALA F 2 140 ? 134.829 170.338 183.496 1.00 20.00 144 ALA L N 1
ATOM 23690 C CA . ALA F 2 140 ? 133.898 169.782 182.516 1.00 20.00 144 ALA L CA 1
ATOM 23691 C C . ALA F 2 140 ? 133.132 168.548 183.014 1.00 20.00 144 ALA L C 1
ATOM 23692 O O . ALA F 2 140 ? 131.938 168.423 182.771 1.00 20.00 144 ALA L O 1
ATOM 23699 N N . SER F 2 141 ? 133.810 167.646 183.726 1.00 20.00 145 SER L N 1
ATOM 23700 C CA . SER F 2 141 ? 133.208 166.440 184.315 1.00 20.00 145 SER L CA 1
ATOM 23701 C C . SER F 2 141 ? 132.548 166.678 185.680 1.00 20.00 145 SER L C 1
ATOM 23702 O O . SER F 2 141 ? 132.105 165.728 186.319 1.00 20.00 145 SER L O 1
ATOM 23710 N N . GLY F 2 142 ? 132.432 167.934 186.114 1.00 20.00 146 GLY L N 1
ATOM 23711 C CA . GLY F 2 142 ? 131.577 168.382 187.213 1.00 20.00 146 GLY L CA 1
ATOM 23712 C C . GLY F 2 142 ? 132.003 167.970 188.622 1.00 20.00 146 GLY L C 1
ATOM 23713 O O . GLY F 2 142 ? 131.143 167.901 189.498 1.00 20.00 146 GLY L O 1
ATOM 23717 N N . ARG F 2 143 ? 133.284 167.666 188.868 1.00 20.00 147 ARG L N 1
ATOM 23718 C CA . ARG F 2 143 ? 133.758 167.074 190.135 1.00 20.00 147 ARG L CA 1
ATOM 23719 C C . ARG F 2 143 ? 135.081 167.656 190.624 1.00 20.00 147 ARG L C 1
ATOM 23720 O O . ARG F 2 143 ? 135.853 168.184 189.840 1.00 20.00 147 ARG L O 1
ATOM 23741 N N . THR F 2 144 ? 135.348 167.554 191.921 1.00 20.00 148 THR L N 1
ATOM 23742 C CA . THR F 2 144 ? 136.539 168.123 192.586 1.00 20.00 148 THR L CA 1
ATOM 23743 C C . THR F 2 144 ? 137.596 167.084 192.975 1.00 20.00 148 THR L C 1
ATOM 23744 O O . THR F 2 144 ? 138.652 167.452 193.478 1.00 20.00 148 THR L O 1
ATOM 23755 N N . THR F 2 145 ? 137.354 165.799 192.721 1.00 20.00 149 THR L N 1
ATOM 23756 C CA . THR F 2 145 ? 138.279 164.683 192.980 1.00 20.00 149 THR L CA 1
ATOM 23757 C C . THR F 2 145 ? 138.365 163.769 191.768 1.00 20.00 149 THR L C 1
ATOM 23758 O O . THR F 2 145 ? 137.349 163.421 191.173 1.00 20.00 149 THR L O 1
ATOM 23769 N N . GLY F 2 146 ? 139.569 163.338 191.422 1.00 20.00 150 GLY L N 1
ATOM 23770 C CA . GLY F 2 146 ? 139.814 162.346 190.389 1.00 20.00 150 GLY L CA 1
ATOM 23771 C C . GLY F 2 146 ? 141.224 162.424 189.836 1.00 20.00 150 GLY L C 1
ATOM 23772 O O . GLY F 2 146 ? 141.925 163.412 190.014 1.00 20.00 150 GLY L O 1
ATOM 23776 N N . ILE F 2 147 ? 141.638 161.382 189.130 1.00 20.00 151 ILE L N 1
ATOM 23777 C CA . ILE F 2 147 ? 142.851 161.412 188.318 1.00 20.00 151 ILE L CA 1
ATOM 23778 C C . ILE F 2 147 ? 142.461 161.522 186.850 1.00 20.00 151 ILE L C 1
ATOM 23779 O O . ILE F 2 147 ? 141.804 160.650 186.291 1.00 20.00 151 ILE L O 1
ATOM 23795 N N . VAL F 2 148 ? 142.849 162.618 186.213 1.00 20.00 152 VAL L N 1
ATOM 23796 C CA . VAL F 2 148 ? 142.600 162.837 184.790 1.00 20.00 152 VAL L CA 1
ATOM 23797 C C . VAL F 2 148 ? 143.683 162.153 183.977 1.00 20.00 152 VAL L C 1
ATOM 23798 O O . VAL F 2 148 ? 144.849 162.348 184.282 1.00 20.00 152 VAL L O 1
ATOM 23811 N N . LEU F 2 149 ? 143.327 161.407 182.938 1.00 20.00 153 LEU L N 1
ATOM 23812 C CA . LEU F 2 149 ? 144.217 161.011 181.854 1.00 20.00 153 LEU L CA 1
ATOM 23813 C C . LEU F 2 149 ? 143.823 161.802 180.607 1.00 20.00 153 LEU L C 1
ATOM 23814 O O . LEU F 2 149 ? 142.720 161.655 180.092 1.00 20.00 153 LEU L O 1
ATOM 23830 N N . ASP F 2 150 ? 144.721 162.651 180.127 1.00 20.00 154 ASP L N 1
ATOM 23831 C CA . ASP F 2 150 ? 144.527 163.479 178.940 1.00 20.00 154 ASP L CA 1
ATOM 23832 C C . ASP F 2 150 ? 145.530 163.070 177.850 1.00 20.00 154 ASP L C 1
ATOM 23833 O O . ASP F 2 150 ? 146.726 163.008 178.117 1.00 20.00 154 ASP L O 1
ATOM 23842 N N . SER F 2 151 ? 145.071 162.761 176.635 1.00 20.00 155 SER L N 1
ATOM 23843 C CA . SER F 2 151 ? 145.945 162.586 175.473 1.00 20.00 155 SER L CA 1
ATOM 23844 C C . SER F 2 151 ? 145.390 163.236 174.209 1.00 20.00 155 SER L C 1
ATOM 23845 O O . SER F 2 151 ? 144.286 162.947 173.751 1.00 20.00 155 SER L O 1
ATOM 23853 N N . GLY F 2 152 ? 146.202 164.106 173.613 1.00 20.00 156 GLY L N 1
ATOM 23854 C CA . GLY F 2 152 ? 145.900 164.838 172.387 1.00 20.00 156 GLY L CA 1
ATOM 23855 C C . GLY F 2 152 ? 146.725 164.342 171.208 1.00 20.00 156 GLY L C 1
ATOM 23856 O O . GLY F 2 152 ? 146.976 163.148 171.073 1.00 20.00 156 GLY L O 1
ATOM 23860 N N . ASP F 2 153 ? 147.166 165.250 170.346 1.00 20.00 157 ASP L N 1
ATOM 23861 C CA . ASP F 2 153 ? 148.026 164.928 169.208 1.00 20.00 157 ASP L CA 1
ATOM 23862 C C . ASP F 2 153 ? 149.487 164.723 169.627 1.00 20.00 157 ASP L C 1
ATOM 23863 O O . ASP F 2 153 ? 150.166 163.902 169.032 1.00 20.00 157 ASP L O 1
ATOM 23872 N N . GLY F 2 154 ? 149.979 165.418 170.656 1.00 20.00 158 GLY L N 1
ATOM 23873 C CA . GLY F 2 154 ? 151.413 165.445 170.984 1.00 20.00 158 GLY L CA 1
ATOM 23874 C C . GLY F 2 154 ? 151.832 165.038 172.399 1.00 20.00 158 GLY L C 1
ATOM 23875 O O . GLY F 2 154 ? 152.954 164.571 172.577 1.00 20.00 158 GLY L O 1
ATOM 23879 N N . VAL F 2 155 ? 150.963 165.197 173.400 1.00 20.00 159 VAL L N 1
ATOM 23880 C CA . VAL F 2 155 ? 151.263 164.888 174.814 1.00 20.00 159 VAL L CA 1
ATOM 23881 C C . VAL F 2 155 ? 150.204 163.949 175.386 1.00 20.00 159 VAL L C 1
ATOM 23882 O O . VAL F 2 155 ? 149.014 164.134 175.149 1.00 20.00 159 VAL L O 1
ATOM 23895 N N . THR F 2 156 ? 150.640 162.982 176.182 1.00 20.00 160 THR L N 1
ATOM 23896 C CA . THR F 2 156 ? 149.812 162.260 177.147 1.00 20.00 160 THR L CA 1
ATOM 23897 C C . THR F 2 156 ? 150.212 162.695 178.555 1.00 20.00 160 THR L C 1
ATOM 23898 O O . THR F 2 156 ? 151.390 162.671 178.897 1.00 20.00 160 THR L O 1
ATOM 23909 N N . HIS F 2 157 ? 149.280 163.106 179.405 1.00 20.00 161 HIS L N 1
ATOM 23910 C CA . HIS F 2 157 ? 149.593 163.445 180.793 1.00 20.00 161 HIS L CA 1
ATOM 23911 C C . HIS F 2 157 ? 148.518 162.967 181.763 1.00 20.00 161 HIS L C 1
ATOM 23912 O O . HIS F 2 157 ? 147.370 162.758 181.384 1.00 20.00 161 HIS L O 1
ATOM 23926 N N . ASN F 2 158 ? 148.880 162.788 183.031 1.00 20.00 162 ASN L N 1
ATOM 23927 C CA . ASN F 2 158 ? 147.897 162.549 184.082 1.00 20.00 162 ASN L CA 1
ATOM 23928 C C . ASN F 2 158 ? 148.202 163.309 185.370 1.00 20.00 162 ASN L C 1
ATOM 23929 O O . ASN F 2 158 ? 149.354 163.486 185.759 1.00 20.00 162 ASN L O 1
ATOM 23940 N N . VAL F 2 159 ? 147.138 163.795 186.006 1.00 20.00 163 VAL L N 1
ATOM 23941 C CA . VAL F 2 159 ? 147.169 164.708 187.154 1.00 20.00 163 VAL L CA 1
ATOM 23942 C C . VAL F 2 159 ? 146.151 164.229 188.194 1.00 20.00 163 VAL L C 1
ATOM 23943 O O . VAL F 2 159 ? 144.957 164.279 187.902 1.00 20.00 163 VAL L O 1
ATOM 23956 N N . PRO F 2 160 ? 146.564 163.729 189.375 1.00 20.00 164 PRO L N 1
ATOM 23957 C CA . PRO F 2 160 ? 145.633 163.434 190.457 1.00 20.00 164 PRO L CA 1
ATOM 23958 C C . PRO F 2 160 ? 145.254 164.708 191.226 1.00 20.00 164 PRO L C 1
ATOM 23959 O O . PRO F 2 160 ? 146.110 165.513 191.594 1.00 20.00 164 PRO L O 1
ATOM 23970 N N . ILE F 2 161 ? 143.967 164.890 191.480 1.00 20.00 165 ILE L N 1
ATOM 23971 C CA . ILE F 2 161 ? 143.402 165.999 192.252 1.00 20.00 165 ILE L CA 1
ATOM 23972 C C . ILE F 2 161 ? 142.470 165.397 193.304 1.00 20.00 165 ILE L C 1
ATOM 23973 O O . ILE F 2 161 ? 141.679 164.507 193.002 1.00 20.00 165 ILE L O 1
ATOM 23989 N N . TYR F 2 162 ? 142.539 165.881 194.537 1.00 20.00 166 TYR L N 1
ATOM 23990 C CA . TYR F 2 162 ? 141.684 165.435 195.634 1.00 20.00 166 TYR L CA 1
ATOM 23991 C C . TYR F 2 162 ? 141.115 166.637 196.370 1.00 20.00 166 TYR L C 1
ATOM 23992 O O . TYR F 2 162 ? 141.878 167.468 196.843 1.00 20.00 166 TYR L O 1
ATOM 24010 N N . GLU F 2 163 ? 139.792 166.750 196.480 1.00 20.00 167 GLU L N 1
ATOM 24011 C CA . GLU F 2 163 ? 139.114 167.866 197.160 1.00 20.00 167 GLU L CA 1
ATOM 24012 C C . GLU F 2 163 ? 139.556 169.252 196.652 1.00 20.00 167 GLU L C 1
ATOM 24013 O O . GLU F 2 163 ? 139.633 170.221 197.405 1.00 20.00 167 GLU L O 1
ATOM 24025 N N . GLY F 2 164 ? 139.869 169.359 195.359 1.00 20.00 168 GLY L N 1
ATOM 24026 C CA . GLY F 2 164 ? 140.369 170.583 194.730 1.00 20.00 168 GLY L CA 1
ATOM 24027 C C . GLY F 2 164 ? 141.861 170.876 194.939 1.00 20.00 168 GLY L C 1
ATOM 24028 O O . GLY F 2 164 ? 142.338 171.906 194.475 1.00 20.00 168 GLY L O 1
ATOM 24032 N N . TYR F 2 165 ? 142.620 169.992 195.584 1.00 20.00 169 TYR L N 1
ATOM 24033 C CA . TYR F 2 165 ? 144.067 170.110 195.766 1.00 20.00 169 TYR L CA 1
ATOM 24034 C C . TYR F 2 165 ? 144.797 169.179 194.803 1.00 20.00 169 TYR L C 1
ATOM 24035 O O . TYR F 2 165 ? 144.570 167.973 194.806 1.00 20.00 169 TYR L O 1
ATOM 24053 N N . ALA F 2 166 ? 145.680 169.724 193.969 1.00 20.00 170 ALA L N 1
ATOM 24054 C CA . ALA F 2 166 ? 146.549 168.928 193.106 1.00 20.00 170 ALA L CA 1
ATOM 24055 C C . ALA F 2 166 ? 147.774 168.419 193.874 1.00 20.00 170 ALA L C 1
ATOM 24056 O O . ALA F 2 166 ? 148.243 169.053 194.817 1.00 20.00 170 ALA L O 1
ATOM 24063 N N . LEU F 2 167 ? 148.325 167.289 193.439 1.00 20.00 171 LEU L N 1
ATOM 24064 C CA . LEU F 2 167 ? 149.493 166.650 194.053 1.00 20.00 171 LEU L CA 1
ATOM 24065 C C . LEU F 2 167 ? 150.673 166.663 193.056 1.00 20.00 171 LEU L C 1
ATOM 24066 O O . LEU F 2 167 ? 150.904 165.674 192.368 1.00 20.00 171 LEU L O 1
ATOM 24082 N N . PRO F 2 168 ? 151.405 167.783 192.894 1.00 20.00 172 PRO L N 1
ATOM 24083 C CA . PRO F 2 168 ? 152.270 168.007 191.729 1.00 20.00 172 PRO L CA 1
ATOM 24084 C C . PRO F 2 168 ?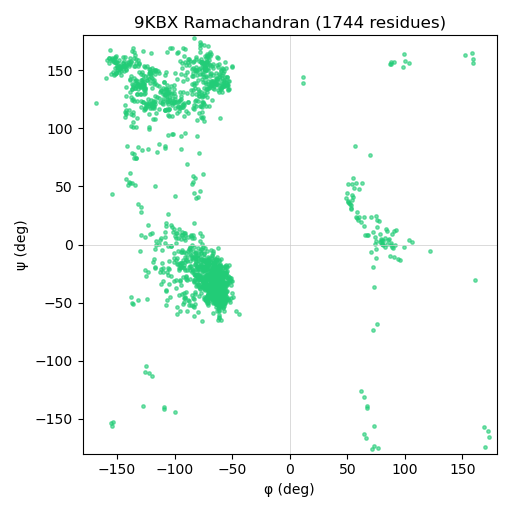 153.467 167.057 191.591 1.00 20.00 172 PRO L C 1
ATOM 24085 O O . PRO F 2 168 ? 153.951 166.838 190.486 1.00 20.00 172 PRO L O 1
ATOM 24096 N N . HIS F 2 169 ? 153.921 166.426 192.669 1.00 20.00 173 HIS L N 1
ATOM 24097 C CA . HIS F 2 169 ? 154.933 165.364 192.649 1.00 20.00 173 HIS L CA 1
ATOM 24098 C C . HIS F 2 169 ? 154.437 164.056 192.003 1.00 20.00 173 HIS L C 1
ATOM 24099 O O . HIS F 2 169 ? 155.244 163.279 191.498 1.00 20.00 173 HIS L O 1
ATOM 24113 N N . ALA F 2 170 ? 153.123 163.814 191.979 1.00 20.00 174 ALA L N 1
ATOM 24114 C CA . ALA F 2 170 ? 152.499 162.639 191.378 1.00 20.00 174 ALA L CA 1
ATOM 24115 C C . ALA F 2 170 ? 152.113 162.839 189.897 1.00 20.00 174 ALA L C 1
ATOM 24116 O O . ALA F 2 170 ? 151.816 161.866 189.225 1.00 20.00 174 ALA L O 1
ATOM 24123 N N . ILE F 2 171 ? 152.154 164.060 189.352 1.00 20.00 175 ILE L N 1
ATOM 24124 C C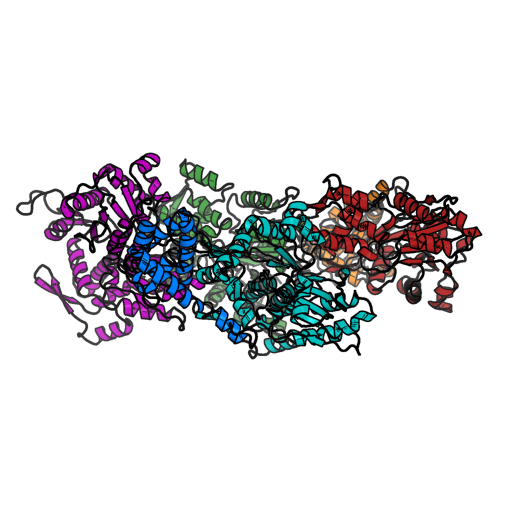A . ILE F 2 171 ? 151.905 164.345 187.927 1.00 20.00 175 ILE L CA 1
ATOM 24125 C C . ILE F 2 171 ? 152.878 163.584 187.010 1.00 20.00 175 ILE L C 1
ATOM 24126 O O . ILE F 2 171 ? 154.087 163.576 187.248 1.00 20.00 175 ILE L O 1
ATOM 24142 N N . MET F 2 172 ? 152.360 163.003 185.927 1.00 20.00 176 MET L N 1
ATOM 24143 C CA . MET F 2 172 ? 153.114 162.265 184.902 1.00 20.00 176 MET L CA 1
ATOM 24144 C C . MET F 2 172 ? 152.936 162.896 183.521 1.00 20.00 176 MET L C 1
ATOM 24145 O O . MET F 2 172 ? 151.863 163.406 183.202 1.00 20.00 176 MET L O 1
ATOM 24159 N N . ARG F 2 173 ? 153.966 162.811 182.684 1.00 20.00 177 ARG L N 1
ATOM 24160 C CA . ARG F 2 173 ? 153.979 163.267 181.285 1.00 20.00 177 ARG L CA 1
ATOM 24161 C C . ARG F 2 173 ? 154.621 162.193 180.416 1.00 20.00 177 ARG L C 1
ATOM 24162 O O . ARG F 2 173 ? 155.582 161.555 180.834 1.00 20.00 177 ARG L O 1
ATOM 24183 N N . LEU F 2 174 ? 154.085 161.981 179.223 1.00 20.00 178 LEU L N 1
ATOM 24184 C CA . LEU F 2 174 ? 154.479 160.937 178.283 1.00 20.00 178 LEU L CA 1
ATOM 24185 C C . LEU F 2 174 ? 154.409 161.513 176.865 1.00 20.00 178 LEU L C 1
ATOM 24186 O O . LEU F 2 174 ? 153.337 161.879 176.395 1.00 20.00 178 LEU L O 1
ATOM 24202 N N . ASP F 2 175 ? 155.542 161.616 176.173 1.00 20.00 179 ASP L N 1
ATOM 24203 C CA . ASP F 2 175 ? 155.649 162.200 174.820 1.00 20.00 179 ASP L CA 1
ATOM 24204 C C . ASP F 2 175 ? 155.293 161.180 173.717 1.00 20.00 179 ASP L C 1
ATOM 24205 O O . ASP F 2 175 ? 155.989 161.028 172.717 1.00 20.00 179 ASP L O 1
ATOM 24214 N N . LEU F 2 176 ? 154.218 160.436 173.942 1.00 20.00 180 LEU L N 1
ATOM 24215 C CA . LEU F 2 176 ? 153.573 159.518 173.018 1.00 20.00 180 LEU L CA 1
ATOM 24216 C C . LEU F 2 176 ? 152.090 159.874 172.996 1.00 20.00 180 LEU L C 1
ATOM 24217 O O . LEU F 2 176 ? 151.424 159.796 174.025 1.00 20.00 180 LEU L O 1
ATOM 24233 N N . ALA F 2 177 ? 151.568 160.275 171.842 1.00 20.00 181 ALA L N 1
ATOM 24234 C CA . ALA F 2 177 ? 150.153 160.569 171.641 1.00 20.00 181 ALA L CA 1
ATOM 24235 C C . ALA F 2 177 ? 149.777 160.409 170.154 1.00 20.00 181 ALA L C 1
ATOM 24236 O O . ALA F 2 177 ? 150.393 159.624 169.442 1.00 20.00 181 ALA L O 1
ATOM 24243 N N . GLY F 2 178 ? 148.748 161.096 169.661 1.00 20.00 182 GLY L N 1
ATOM 24244 C CA . GLY F 2 178 ? 148.140 160.810 168.362 1.00 20.00 182 GLY L CA 1
ATOM 24245 C C . GLY F 2 178 ? 14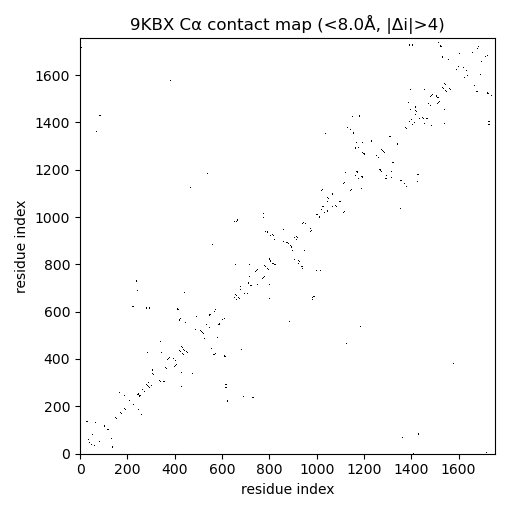9.049 160.925 167.137 1.00 20.00 182 GLY L C 1
ATOM 24246 O O . GLY F 2 178 ? 148.901 160.137 166.204 1.00 20.00 182 GLY L O 1
ATOM 24250 N N . ARG F 2 179 ? 150.010 161.847 167.115 1.00 20.00 183 ARG L N 1
ATOM 24251 C CA . ARG F 2 179 ? 150.972 162.018 166.022 1.00 20.00 183 ARG L CA 1
ATOM 24252 C C . ARG F 2 179 ? 151.942 160.843 165.935 1.00 20.00 183 ARG L C 1
ATOM 24253 O O . ARG F 2 179 ? 152.185 160.334 164.852 1.00 20.00 183 ARG L O 1
ATOM 24274 N N . ASP F 2 180 ? 152.403 160.330 167.068 1.00 20.00 184 ASP L N 1
ATOM 24275 C CA . ASP F 2 180 ? 153.242 159.135 167.140 1.00 20.00 184 ASP L CA 1
ATOM 24276 C C . ASP F 2 180 ? 152.520 157.880 166.658 1.00 20.00 184 ASP L C 1
ATOM 24277 O O . ASP F 2 180 ? 153.100 157.066 165.949 1.00 20.00 184 ASP L O 1
ATOM 24286 N N . LEU F 2 181 ? 151.235 157.750 166.979 1.00 20.00 185 LEU L N 1
ATOM 24287 C CA . LEU F 2 181 ? 150.374 156.684 166.471 1.00 20.00 185 LEU L CA 1
ATOM 24288 C C . LEU F 2 181 ? 150.106 156.821 164.965 1.00 20.00 185 LEU L C 1
ATOM 24289 O O . LEU F 2 181 ? 150.048 155.818 164.270 1.00 20.00 185 LEU L O 1
ATOM 24305 N N . THR F 2 182 ? 149.986 158.043 164.439 1.00 20.00 186 THR L N 1
ATOM 24306 C CA . THR F 2 182 ? 149.853 158.312 162.995 1.00 20.00 186 THR L CA 1
ATOM 24307 C C . THR F 2 182 ? 151.118 157.905 162.247 1.00 20.00 186 THR L C 1
ATOM 24308 O O . THR F 2 182 ? 151.042 157.237 161.223 1.00 20.00 186 THR L O 1
ATOM 24319 N N . ASP F 2 183 ? 152.292 158.241 162.775 1.00 20.00 187 ASP L N 1
ATOM 24320 C CA . ASP F 2 183 ? 153.573 157.852 162.193 1.00 20.00 187 ASP L CA 1
ATOM 24321 C C . ASP F 2 183 ? 153.834 156.351 162.278 1.00 20.00 187 ASP L C 1
ATOM 24322 O O . ASP F 2 183 ? 154.365 155.770 161.335 1.00 20.00 187 ASP L O 1
ATOM 24331 N N . TYR F 2 184 ? 153.425 155.691 163.359 1.00 20.00 188 TYR L N 1
ATOM 24332 C CA . TYR F 2 184 ? 153.476 154.236 163.442 1.00 20.00 188 TYR L CA 1
ATOM 24333 C C . TYR F 2 184 ? 152.490 153.548 162.488 1.00 20.00 188 TYR L C 1
ATOM 24334 O O . TYR F 2 184 ? 152.852 152.559 161.857 1.00 20.00 188 TYR L O 1
ATOM 24352 N N . LEU F 2 185 ? 151.278 154.083 162.294 1.00 20.00 189 LEU L N 1
ATOM 24353 C CA . LEU F 2 185 ? 150.370 153.562 161.275 1.00 20.00 189 LEU L CA 1
ATOM 24354 C C . LEU F 2 185 ? 150.957 153.719 159.863 1.00 20.00 189 LEU L C 1
ATOM 24355 O O . LEU F 2 185 ? 150.996 152.736 159.137 1.00 20.00 189 LEU L O 1
ATOM 24371 N N . MET F 2 186 ? 151.513 154.884 159.494 1.00 20.00 190 MET L N 1
ATOM 24372 C CA . MET F 2 186 ? 152.274 155.026 158.242 1.00 20.00 190 MET L CA 1
ATOM 24373 C C . MET F 2 186 ? 153.353 153.950 158.093 1.00 20.00 190 MET L C 1
ATOM 24374 O O . MET F 2 186 ? 153.450 153.340 157.035 1.00 20.00 190 MET L O 1
ATOM 24388 N N . LYS F 2 187 ? 154.145 153.665 159.128 1.00 20.00 191 LYS L N 1
ATOM 24389 C CA . LYS F 2 187 ? 155.175 152.625 159.086 1.00 20.00 191 LYS L CA 1
ATOM 24390 C C . LYS F 2 187 ? 154.600 151.229 158.822 1.00 20.00 191 LYS L C 1
ATOM 24391 O O . LYS F 2 187 ? 155.094 150.545 157.932 1.00 20.00 191 LYS L O 1
ATOM 24410 N N . ILE F 2 188 ? 153.569 150.780 159.537 1.00 20.00 192 ILE L N 1
ATOM 24411 C CA . ILE F 2 188 ? 153.016 149.425 159.360 1.00 20.00 192 ILE L CA 1
ATOM 24412 C C . ILE F 2 188 ? 152.120 149.275 158.120 1.00 20.00 192 ILE L C 1
ATOM 24413 O O . ILE F 2 188 ? 152.005 148.173 157.606 1.00 20.00 192 ILE L O 1
ATOM 24429 N N . LEU F 2 189 ? 151.557 150.339 157.541 1.00 20.00 193 LEU L N 1
ATOM 24430 C CA . LEU F 2 189 ? 150.872 150.237 156.244 1.00 20.00 193 LEU L CA 1
ATOM 24431 C C . LEU F 2 189 ? 151.814 149.877 155.086 1.00 20.00 193 LEU L C 1
ATOM 24432 O O . LEU F 2 189 ? 151.364 149.315 154.091 1.00 20.00 193 LEU L O 1
ATOM 24448 N N . THR F 2 190 ? 153.125 150.077 155.236 1.00 20.00 194 THR L N 1
ATOM 24449 C CA . THR F 2 190 ? 154.117 149.575 154.271 1.00 20.00 194 THR L CA 1
ATOM 24450 C C . THR F 2 190 ? 154.181 148.051 154.212 1.00 20.00 194 THR L C 1
ATOM 24451 O O . THR F 2 190 ? 154.551 147.509 153.177 1.00 20.00 194 THR L O 1
ATOM 24462 N N . GLU F 2 191 ? 153.747 147.322 155.246 1.00 20.00 195 GLU L N 1
ATOM 24463 C CA . GLU F 2 191 ? 153.723 145.854 155.228 1.00 20.00 195 GLU L CA 1
ATOM 24464 C C . GLU F 2 191 ? 152.750 145.302 154.174 1.00 20.00 195 GLU L C 1
ATOM 24465 O O . GLU F 2 191 ? 152.998 144.233 153.619 1.00 20.00 195 GLU L O 1
ATOM 24477 N N . ARG F 2 192 ? 151.683 146.044 153.851 1.00 20.00 196 ARG L N 1
ATOM 24478 C CA . ARG F 2 192 ? 150.713 145.733 152.785 1.00 20.00 196 ARG L CA 1
ATOM 24479 C C . ARG F 2 192 ? 151.015 146.411 151.448 1.00 20.00 196 ARG L C 1
ATOM 24480 O O . ARG F 2 192 ? 150.244 146.274 150.505 1.00 20.00 196 ARG L O 1
ATOM 24501 N N . GLY F 2 193 ? 152.135 147.111 151.342 1.00 20.00 197 GLY L N 1
ATOM 24502 C CA . GLY F 2 193 ? 152.601 147.735 150.107 1.00 20.00 197 GLY L CA 1
ATOM 24503 C C . GLY F 2 193 ? 151.990 149.099 149.819 1.00 20.00 197 GLY L C 1
ATOM 24504 O O . GLY F 2 193 ? 152.139 149.603 148.707 1.00 20.00 197 GLY L O 1
ATOM 24508 N N . TYR F 2 194 ? 151.321 149.719 150.791 1.00 20.00 198 TYR L N 1
ATOM 24509 C CA . TYR F 2 194 ? 150.877 151.103 150.670 1.00 20.00 198 TYR L CA 1
ATOM 24510 C C . TYR F 2 194 ? 152.016 152.036 151.093 1.00 20.00 198 TYR L C 1
ATOM 24511 O O . TYR F 2 194 ? 152.642 151.808 152.122 1.00 20.00 198 TYR L O 1
ATOM 24529 N N . SER F 2 195 ? 152.318 153.075 150.321 1.00 20.00 199 SER L N 1
ATOM 24530 C CA . SER F 2 195 ? 153.371 154.038 150.665 1.00 20.00 199 SER L CA 1
ATOM 24531 C C . SER F 2 195 ? 152.776 155.420 150.869 1.00 20.00 199 SER L C 1
ATOM 24532 O O . SER F 2 195 ? 152.157 155.974 149.963 1.00 20.00 199 SER L O 1
ATOM 24540 N N . PHE F 2 196 ? 152.962 155.974 152.065 1.00 20.00 200 PHE L N 1
ATOM 24541 C CA . PHE F 2 196 ? 152.524 157.313 152.451 1.00 20.00 200 PHE L CA 1
ATOM 24542 C C . PHE F 2 196 ? 153.742 158.088 152.958 1.00 20.00 200 PHE L C 1
ATOM 24543 O O . PHE F 2 196 ? 154.405 157.653 153.898 1.00 20.00 200 PHE L O 1
ATOM 24560 N N . VAL F 2 197 ? 154.076 159.205 152.311 1.00 20.00 201 VAL L N 1
ATOM 24561 C CA . VAL F 2 197 ? 155.391 159.862 152.405 1.00 20.00 201 VAL L CA 1
ATOM 24562 C C . VAL F 2 197 ? 155.286 161.379 152.554 1.00 20.00 201 VAL L C 1
ATOM 24563 O O . VAL F 2 197 ? 155.904 161.931 153.460 1.00 20.00 201 VAL L O 1
ATOM 24576 N N . THR F 2 198 ? 154.532 162.076 151.699 1.00 20.00 202 THR L N 1
ATOM 24577 C CA . THR F 2 198 ? 154.393 163.543 151.785 1.00 20.00 202 THR L CA 1
ATOM 24578 C C . THR F 2 198 ? 153.649 163.955 153.062 1.00 20.00 202 THR L C 1
ATOM 24579 O O . THR F 2 198 ? 152.856 163.190 153.608 1.00 20.00 202 THR L O 1
ATOM 24590 N N . THR F 2 199 ? 153.854 165.179 153.555 1.00 20.00 203 THR L N 1
ATOM 24591 C CA . THR F 2 199 ? 153.091 165.733 154.681 1.00 20.00 203 THR L CA 1
ATOM 24592 C C . THR F 2 199 ? 151.587 165.755 154.416 1.00 20.00 203 THR L C 1
ATOM 24593 O O . THR F 2 199 ? 150.813 165.615 155.351 1.00 20.00 203 THR L O 1
ATOM 24604 N N . ALA F 2 200 ? 151.138 165.819 153.162 1.00 20.00 204 ALA L N 1
ATOM 24605 C CA . ALA F 2 200 ? 149.727 165.678 152.798 1.00 20.00 204 ALA L CA 1
ATOM 24606 C C . ALA F 2 200 ? 149.200 164.235 152.877 1.00 20.00 204 ALA L C 1
ATOM 24607 O O . ALA F 2 200 ? 148.022 164.020 153.120 1.00 20.00 204 ALA L O 1
ATOM 24614 N N . GLU F 2 201 ? 150.049 163.224 152.713 1.00 20.00 205 GLU L N 1
ATOM 24615 C CA . GLU F 2 201 ? 149.664 161.822 152.866 1.00 20.00 205 GLU L CA 1
ATOM 24616 C C . GLU F 2 201 ? 149.547 161.400 154.332 1.00 20.00 205 GLU L C 1
ATOM 24617 O O . GLU F 2 201 ? 148.717 160.557 154.656 1.00 20.00 205 GLU L O 1
ATOM 24629 N N . ARG F 2 202 ? 150.280 162.050 155.241 1.00 20.00 206 ARG L N 1
ATOM 24630 C CA . ARG F 2 202 ? 150.117 161.910 156.693 1.00 20.00 206 ARG L CA 1
ATOM 24631 C C . ARG F 2 202 ? 148.702 162.274 157.144 1.00 20.00 206 ARG L C 1
ATOM 24632 O O . ARG F 2 202 ? 148.113 161.577 157.957 1.00 20.00 206 ARG L O 1
ATOM 24653 N N . GLU F 2 203 ? 148.111 163.309 156.554 1.00 20.00 207 GLU L N 1
ATOM 24654 C CA . GLU F 2 203 ? 146.716 163.697 156.788 1.00 20.00 207 GLU L CA 1
ATOM 24655 C C . GLU F 2 203 ? 145.690 162.668 156.278 1.00 20.00 207 GLU L C 1
ATOM 24656 O O . GLU F 2 203 ? 144.604 162.571 156.838 1.00 20.00 207 GLU L O 1
ATOM 24668 N N . ILE F 2 204 ? 146.032 161.852 155.279 1.00 20.00 208 ILE L N 1
ATOM 24669 C CA . ILE F 2 204 ? 145.205 160.733 154.820 1.00 20.00 208 ILE L CA 1
ATOM 24670 C C . ILE F 2 204 ? 145.243 159.598 155.844 1.00 20.00 208 ILE L C 1
ATOM 24671 O O . ILE F 2 204 ? 144.189 159.108 156.231 1.00 20.00 208 ILE L O 1
ATOM 24687 N N . VAL F 2 205 ? 146.414 159.189 156.352 1.00 20.00 209 VAL L N 1
ATOM 24688 C CA . VAL F 2 205 ? 146.455 158.097 157.345 1.00 20.00 209 VAL L CA 1
ATOM 24689 C C . VAL F 2 205 ? 145.945 158.500 158.727 1.00 20.00 209 VAL L C 1
ATOM 24690 O O . VAL F 2 205 ? 145.389 157.659 159.429 1.00 20.00 209 VAL L O 1
ATOM 24703 N N . ARG F 2 206 ? 146.008 159.783 159.098 1.00 20.00 210 ARG L N 1
ATOM 24704 C CA . ARG F 2 206 ? 145.274 160.312 160.252 1.00 20.00 210 ARG L CA 1
ATOM 24705 C C . ARG F 2 206 ? 143.767 160.079 160.120 1.00 20.00 210 ARG L C 1
ATOM 24706 O O . ARG F 2 206 ? 143.144 159.613 161.065 1.00 20.00 210 ARG L O 1
ATOM 24727 N N . ASP F 2 207 ? 143.178 160.324 158.955 1.00 20.00 211 ASP L N 1
ATOM 24728 C CA . ASP F 2 207 ? 141.767 160.027 158.712 1.00 20.00 211 ASP L CA 1
ATOM 24729 C C . ASP F 2 207 ? 141.461 158.519 158.738 1.00 20.00 211 ASP L C 1
ATOM 24730 O O . ASP F 2 207 ? 140.485 158.111 159.357 1.00 20.00 211 ASP L O 1
ATOM 24739 N N . ILE F 2 208 ? 142.330 157.674 158.177 1.00 20.00 212 ILE L N 1
ATOM 24740 C CA . ILE F 2 208 ? 142.239 156.207 158.272 1.00 20.00 212 ILE L CA 1
ATOM 24741 C C . ILE F 2 208 ? 142.207 155.744 159.735 1.00 20.00 212 ILE L C 1
ATOM 24742 O O . ILE F 2 208 ? 141.335 154.953 160.083 1.00 20.00 212 ILE L O 1
ATOM 24758 N N . LYS F 2 209 ? 143.090 156.222 160.627 1.00 20.00 213 LYS L N 1
ATOM 24759 C CA . LYS F 2 209 ? 143.047 155.798 162.036 1.00 20.00 213 LYS L CA 1
ATOM 24760 C C . LYS F 2 209 ? 141.814 156.295 162.772 1.00 20.00 213 LYS L C 1
ATOM 24761 O O . LYS F 2 209 ? 141.229 155.544 163.544 1.00 20.00 213 LYS L O 1
ATOM 24780 N N . GLU F 2 210 ? 141.374 157.526 162.532 1.00 20.00 214 GLU L N 1
ATOM 24781 C CA . GLU F 2 210 ? 140.162 158.056 163.157 1.00 20.00 214 GLU L CA 1
ATOM 24782 C C . GLU F 2 210 ? 138.907 157.267 162.751 1.00 20.00 214 GLU L C 1
ATOM 24783 O O . GLU F 2 210 ? 138.002 157.093 163.565 1.00 20.00 214 GLU L O 1
ATOM 24795 N N . LYS F 2 211 ? 138.838 156.761 161.516 1.00 20.00 215 LYS L N 1
ATOM 24796 C CA . LYS F 2 211 ? 137.710 155.955 161.040 1.00 20.00 215 LYS L CA 1
ATOM 24797 C C . LYS F 2 211 ? 137.814 154.471 161.381 1.00 20.00 215 LYS L C 1
ATOM 24798 O O . LYS F 2 211 ? 136.808 153.892 161.771 1.00 20.00 215 LYS L O 1
ATOM 24817 N N . LEU F 2 212 ? 138.975 153.832 161.231 1.00 20.00 216 LEU L N 1
ATOM 24818 C CA . LEU F 2 212 ? 139.093 152.367 161.267 1.00 20.00 216 LEU L CA 1
ATOM 24819 C C . LEU F 2 212 ? 139.826 151.755 162.465 1.00 20.00 216 LEU L C 1
ATOM 24820 O O . LEU F 2 212 ? 139.674 150.552 162.672 1.00 20.00 216 LEU L O 1
ATOM 24836 N N . CYS F 2 213 ? 140.603 152.494 163.256 1.00 20.00 217 CYS L N 1
ATOM 24837 C CA . CYS F 2 213 ? 141.350 151.903 164.373 1.00 20.00 217 CYS L CA 1
ATOM 24838 C C . CYS F 2 213 ? 140.505 151.704 165.648 1.00 20.00 217 CYS L C 1
ATOM 24839 O O . CYS F 2 213 ? 139.566 152.452 165.909 1.00 20.00 217 CYS L O 1
ATOM 24847 N N . TYR F 2 214 ? 140.836 150.692 166.457 1.00 20.00 218 TYR L N 1
ATOM 24848 C CA . TYR F 2 214 ? 140.157 150.346 167.719 1.00 20.00 218 TYR L CA 1
ATOM 24849 C C . TYR F 2 214 ? 141.114 149.662 168.703 1.00 20.00 218 TYR L C 1
ATOM 24850 O O . TYR F 2 214 ? 142.151 149.154 168.298 1.00 20.00 218 TYR L O 1
ATOM 24868 N N . VAL F 2 215 ? 140.793 149.635 169.997 1.00 20.00 219 VAL L N 1
ATOM 24869 C CA . VAL F 2 215 ? 141.640 148.994 171.015 1.00 20.00 219 VAL L CA 1
ATOM 24870 C C . VAL F 2 215 ? 141.130 147.582 171.305 1.00 20.00 219 VAL L C 1
ATOM 24871 O O . VAL F 2 215 ? 139.989 147.393 171.717 1.00 20.00 219 VAL L O 1
ATOM 24884 N N . ALA F 2 216 ? 141.991 146.587 171.117 1.00 20.00 220 ALA L N 1
ATOM 24885 C CA . ALA F 2 216 ? 141.720 145.195 171.460 1.00 20.00 220 ALA L CA 1
ATOM 24886 C C . ALA F 2 216 ? 141.560 145.008 172.979 1.00 20.00 220 ALA L C 1
ATOM 24887 O O . ALA F 2 216 ? 142.353 145.546 173.749 1.00 20.00 220 ALA L O 1
ATOM 24894 N N . LEU F 2 217 ? 140.591 144.206 173.428 1.00 20.00 221 LEU L N 1
ATOM 24895 C CA . LEU F 2 217 ? 140.443 143.877 174.848 1.00 20.00 221 LEU L CA 1
ATOM 24896 C C . LEU F 2 217 ? 141.546 142.920 175.327 1.00 20.00 221 LEU L C 1
ATOM 24897 O O . LEU F 2 217 ? 142.187 143.172 176.340 1.00 20.00 221 LEU L O 1
ATOM 24913 N N . ASP F 2 218 ? 141.797 141.849 174.579 1.00 20.00 222 ASP L N 1
ATOM 24914 C CA . ASP F 2 218 ? 142.979 140.992 174.691 1.00 20.00 222 ASP L CA 1
ATOM 24915 C C . ASP F 2 218 ? 143.742 141.009 173.359 1.00 20.00 222 ASP L C 1
ATOM 24916 O O . ASP F 2 218 ? 143.214 140.584 172.333 1.00 20.00 222 ASP L O 1
ATOM 24925 N N . PHE F 2 219 ? 144.988 141.488 173.354 1.00 20.00 223 PHE L N 1
ATOM 24926 C CA . PHE F 2 219 ? 145.754 141.701 172.123 1.00 20.00 223 PHE L CA 1
ATOM 24927 C C . PHE F 2 219 ? 146.179 140.392 171.444 1.00 20.00 223 PHE L C 1
ATOM 24928 O O . PHE F 2 219 ? 146.049 140.260 170.233 1.00 20.00 223 PHE L O 1
ATOM 24945 N N . GLU F 2 220 ? 146.636 139.386 172.196 1.00 20.00 224 GLU L N 1
ATOM 24946 C CA . GLU F 2 220 ? 147.053 138.111 171.599 1.00 20.00 224 GLU L CA 1
ATOM 24947 C C . GLU F 2 220 ? 145.881 137.344 170.973 1.00 20.00 224 GLU L C 1
ATOM 24948 O O . GLU F 2 220 ? 146.039 136.718 169.932 1.00 20.00 224 GLU L O 1
ATOM 24960 N N . ASN F 2 221 ? 144.682 137.434 171.545 1.00 20.00 225 ASN L N 1
ATOM 24961 C CA . ASN F 2 221 ? 143.476 136.830 170.988 1.00 20.00 225 ASN L CA 1
ATOM 24962 C C . ASN F 2 221 ? 143.009 137.520 169.700 1.00 20.00 225 ASN L C 1
ATOM 24963 O O . ASN F 2 221 ? 142.568 136.846 168.771 1.00 20.00 225 ASN L O 1
ATOM 24974 N N . GLU F 2 222 ? 143.124 138.847 169.598 1.00 20.00 226 GLU L N 1
ATOM 24975 C CA . GLU F 2 222 ? 142.853 139.547 168.340 1.00 20.00 226 GLU L CA 1
ATOM 24976 C C . GLU F 2 222 ? 143.925 139.238 167.296 1.00 20.00 226 GLU L C 1
ATOM 24977 O O . GLU F 2 222 ? 143.580 138.991 166.145 1.00 20.00 226 GLU L O 1
ATOM 24989 N N . MET F 2 223 ? 145.202 139.140 167.674 1.00 20.00 227 MET L N 1
ATOM 24990 C CA . MET F 2 223 ? 146.264 138.713 166.761 1.00 20.00 227 MET L CA 1
ATOM 24991 C C . MET F 2 223 ? 146.026 137.300 166.226 1.00 20.00 227 MET L C 1
ATOM 24992 O O . MET F 2 223 ? 146.143 137.077 165.025 1.00 20.00 227 MET L O 1
ATOM 25006 N N . ALA F 2 224 ? 145.612 136.356 167.071 1.00 20.00 228 ALA L N 1
ATOM 25007 C CA . ALA F 2 224 ? 145.193 135.021 166.646 1.00 20.00 228 ALA L CA 1
ATOM 25008 C C . ALA F 2 224 ? 143.936 135.039 165.753 1.00 20.00 228 ALA L C 1
ATOM 25009 O O . ALA F 2 224 ? 143.878 134.329 164.753 1.00 20.00 228 ALA L O 1
ATOM 25016 N N . THR F 2 225 ? 142.944 135.879 166.055 1.00 20.00 229 THR L N 1
ATOM 25017 C CA . THR F 2 225 ? 141.721 136.014 165.245 1.00 20.00 229 THR L CA 1
ATOM 25018 C C . THR F 2 225 ? 142.016 136.573 163.854 1.00 20.00 229 THR L C 1
ATOM 25019 O O . THR F 2 225 ? 141.577 136.006 162.859 1.00 20.00 229 THR L O 1
ATOM 25030 N N . ALA F 2 226 ? 142.808 137.642 163.760 1.00 20.00 230 ALA L N 1
ATOM 25031 C CA . ALA F 2 226 ? 143.203 138.243 162.492 1.00 20.00 230 ALA L CA 1
ATOM 25032 C C . ALA F 2 226 ? 144.164 137.355 161.678 1.00 20.00 230 ALA L C 1
ATOM 25033 O O . ALA F 2 226 ? 144.125 137.375 160.449 1.00 20.00 230 ALA L O 1
ATOM 25040 N N . ALA F 2 227 ? 145.005 136.543 162.326 1.00 20.00 231 ALA L N 1
ATOM 25041 C CA . ALA F 2 227 ? 145.838 135.554 161.637 1.00 20.00 231 ALA L CA 1
ATOM 25042 C C . ALA F 2 227 ? 144.999 134.414 161.036 1.00 20.00 231 ALA L C 1
ATOM 25043 O O . ALA F 2 227 ? 145.285 133.948 159.935 1.00 20.00 231 ALA L O 1
ATOM 25050 N N . SER F 2 228 ? 143.960 133.975 161.748 1.00 20.00 232 SER L N 1
ATOM 25051 C CA . SER F 2 228 ? 143.083 132.866 161.351 1.00 20.00 232 SER L CA 1
ATOM 25052 C C . SER F 2 228 ? 141.993 133.252 160.336 1.00 20.00 232 SER L C 1
ATOM 25053 O O . SER F 2 228 ? 141.559 132.404 159.555 1.00 20.00 232 SER L O 1
ATOM 25061 N N . SER F 2 229 ? 141.538 134.510 160.306 1.00 20.00 233 SER L N 1
ATOM 25062 C CA . SER F 2 229 ? 140.360 134.922 159.523 1.00 20.00 233 SER L CA 1
ATOM 25063 C C . SER F 2 229 ? 140.465 136.322 158.912 1.00 20.00 233 SER L C 1
ATOM 25064 O O . SER F 2 229 ? 141.119 137.218 159.443 1.00 20.00 233 SER L O 1
ATOM 25072 N N . SER F 2 230 ? 139.745 136.539 157.811 1.00 20.00 234 SER L N 1
ATOM 25073 C CA . SER F 2 230 ? 139.521 137.855 157.196 1.00 20.00 234 SER L CA 1
ATOM 25074 C C . SER F 2 230 ? 138.418 138.680 157.900 1.00 20.00 234 SER L C 1
ATOM 25075 O O . SER F 2 230 ? 138.179 139.832 157.555 1.00 20.00 234 SER L O 1
ATOM 25083 N N . SER F 2 231 ? 137.744 138.131 158.917 1.00 20.00 235 SER L N 1
ATOM 25084 C CA . SER F 2 231 ? 136.531 138.703 159.532 1.00 20.00 235 SER L CA 1
ATOM 25085 C C . SER F 2 231 ? 136.654 140.129 160.089 1.00 20.00 235 SER L C 1
ATOM 25086 O O . SER F 2 231 ? 135.647 140.830 160.176 1.00 20.00 235 SER L O 1
ATOM 25094 N N . LEU F 2 232 ? 137.881 140.535 160.457 1.00 20.00 236 LEU L N 1
ATOM 25095 C CA . LEU F 2 232 ? 138.274 141.834 161.024 1.00 20.00 236 LEU L CA 1
ATOM 25096 C C . LEU F 2 232 ? 138.830 142.849 160.001 1.00 20.00 236 LEU L C 1
ATOM 25097 O O . LEU F 2 232 ? 139.106 143.993 160.356 1.00 20.00 236 LEU L O 1
ATOM 25113 N N . GLU F 2 233 ? 139.023 142.463 158.746 1.00 20.00 237 GLU L N 1
ATOM 25114 C CA . GLU F 2 233 ? 139.532 143.334 157.682 1.00 20.00 237 GLU L CA 1
ATOM 25115 C C . GLU F 2 233 ? 138.471 144.317 157.171 1.00 20.00 237 GLU L C 1
ATOM 25116 O O . GLU F 2 233 ? 137.315 143.955 156.986 1.00 20.00 237 GLU L O 1
ATOM 25128 N N . LYS F 2 234 ? 138.856 145.568 156.909 1.00 20.00 238 LYS L N 1
ATOM 25129 C CA . LYS F 2 234 ? 137.977 146.642 156.410 1.00 20.00 238 LYS L CA 1
ATOM 25130 C C . LYS F 2 234 ? 138.680 147.457 155.330 1.00 20.00 238 LYS L C 1
ATOM 25131 O O . LYS F 2 234 ? 139.904 147.487 155.276 1.00 20.00 238 LYS L O 1
ATOM 25150 N N . SER F 2 235 ? 137.917 148.128 154.478 1.00 20.00 239 SER L N 1
ATOM 25151 C CA . SER F 2 235 ? 138.442 148.870 153.329 1.00 20.00 239 SER L CA 1
ATOM 25152 C C . SER F 2 235 ? 138.166 150.365 153.442 1.00 20.00 239 SER L C 1
ATOM 25153 O O . SER F 2 235 ? 137.181 150.785 154.043 1.00 20.00 239 SER L O 1
ATOM 25161 N N . TYR F 2 236 ? 139.053 151.170 152.872 1.00 20.00 240 TYR L N 1
ATOM 25162 C CA . TYR F 2 236 ? 139.002 152.627 152.876 1.00 20.00 240 TYR L CA 1
ATOM 25163 C C . TYR F 2 236 ? 139.345 153.158 151.483 1.00 20.00 240 TYR L C 1
ATOM 25164 O O . TYR F 2 236 ? 140.281 152.677 150.853 1.00 20.00 240 TYR L O 1
ATOM 25182 N N . GLU F 2 237 ? 138.583 154.127 150.988 1.00 20.00 241 GLU L N 1
ATOM 25183 C CA . GLU F 2 237 ? 138.789 154.729 149.675 1.00 20.00 241 GLU L CA 1
ATOM 25184 C C . GLU F 2 237 ? 139.652 155.992 149.781 1.00 20.00 241 GLU L C 1
ATOM 25185 O O . GLU F 2 237 ? 139.289 156.959 150.450 1.00 20.00 241 GLU L O 1
ATOM 25197 N N . LEU F 2 238 ? 140.795 155.986 149.109 1.00 20.00 242 LEU L N 1
ATOM 25198 C CA . LEU F 2 238 ? 141.725 157.105 149.051 1.00 20.00 242 LEU L CA 1
ATOM 25199 C C . LEU F 2 238 ? 141.155 158.255 148.210 1.00 20.00 242 LEU L C 1
ATOM 25200 O O . LEU F 2 238 ? 140.240 158.049 147.414 1.00 20.00 242 LEU L O 1
ATOM 25216 N N . PRO F 2 239 ? 141.674 159.483 148.335 1.00 20.00 243 PRO L N 1
ATOM 25217 C CA . PRO F 2 239 ? 141.130 160.649 147.637 1.00 20.00 243 PRO L CA 1
ATOM 25218 C C . PRO F 2 239 ? 141.079 160.558 146.101 1.00 20.00 243 PRO L C 1
ATOM 25219 O O . PRO F 2 239 ? 140.253 161.230 145.490 1.00 20.00 243 PRO L O 1
ATOM 25230 N N . ASP F 2 240 ? 141.917 159.737 145.464 1.00 20.00 244 ASP L N 1
ATOM 25231 C CA . ASP F 2 240 ? 141.896 159.478 144.015 1.00 20.00 244 ASP L CA 1
ATOM 25232 C C . ASP F 2 240 ? 141.068 158.243 143.603 1.00 20.00 244 ASP L C 1
ATOM 25233 O O . ASP F 2 240 ? 141.105 157.840 142.445 1.00 20.00 244 ASP L O 1
ATOM 25242 N N . GLY F 2 241 ? 140.326 157.623 144.527 1.00 20.00 245 GLY L N 1
ATOM 25243 C CA . GLY F 2 241 ? 139.442 156.497 144.246 1.00 20.00 245 GLY L CA 1
ATOM 25244 C C . GLY F 2 241 ? 140.077 155.109 144.305 1.00 20.00 245 GLY L C 1
ATOM 25245 O O . GLY F 2 241 ? 139.371 154.130 144.103 1.00 20.00 245 GLY L O 1
ATOM 25249 N N . GLN F 2 242 ? 141.371 154.980 144.592 1.00 20.00 246 GLN L N 1
ATOM 25250 C CA . GLN F 2 242 ? 141.975 153.693 144.959 1.00 20.00 246 GLN L CA 1
ATOM 25251 C C . GLN F 2 242 ? 141.439 153.195 146.309 1.00 20.00 246 GLN L C 1
ATOM 25252 O O . GLN F 2 242 ? 141.087 153.999 147.165 1.00 20.00 246 GLN L O 1
ATOM 25266 N N . VAL F 2 243 ? 141.408 151.881 146.547 1.00 20.00 247 VAL L N 1
ATOM 25267 C CA . VAL F 2 243 ? 140.950 151.304 147.826 1.00 20.00 247 VAL L CA 1
ATOM 25268 C C . VAL F 2 243 ? 142.066 150.537 148.526 1.00 20.00 247 VAL L C 1
ATOM 25269 O O . VAL F 2 243 ? 142.685 149.659 147.928 1.00 20.00 247 VAL L O 1
ATOM 25282 N N . ILE F 2 244 ? 142.319 150.854 149.798 1.00 20.00 248 ILE L N 1
ATOM 25283 C CA . ILE F 2 244 ? 143.206 150.085 150.674 1.00 20.00 248 ILE L CA 1
ATOM 25284 C C . ILE F 2 244 ? 142.371 149.152 151.552 1.00 20.00 248 ILE L C 1
ATOM 25285 O O . ILE F 2 244 ? 141.284 149.520 151.983 1.00 20.00 248 ILE L O 1
ATOM 25301 N N . THR F 2 245 ? 142.852 147.943 151.824 1.00 20.00 249 THR L N 1
ATOM 25302 C CA . THR F 2 245 ? 142.240 147.006 152.780 1.00 20.00 249 THR L CA 1
ATOM 25303 C C . THR F 2 245 ? 143.192 146.719 153.932 1.00 20.00 249 THR L C 1
ATOM 25304 O O . THR F 2 245 ? 144.298 146.237 153.697 1.00 20.00 249 THR L O 1
ATOM 25315 N N . ILE F 2 246 ? 142.766 146.968 155.170 1.00 20.00 250 ILE L N 1
ATOM 25316 C CA . ILE F 2 246 ? 143.582 146.814 156.386 1.00 20.00 250 ILE L CA 1
ATOM 25317 C C . ILE F 2 246 ? 142.957 145.810 157.363 1.00 20.00 250 ILE L C 1
ATOM 25318 O O . ILE F 2 246 ? 141.740 145.686 157.445 1.00 20.00 250 ILE L O 1
ATOM 25334 N N . GLY F 2 247 ? 143.800 145.088 158.094 1.00 20.00 251 GLY L N 1
ATOM 25335 C CA . GLY F 2 247 ? 143.448 144.032 159.037 1.00 20.00 251 GLY L CA 1
ATOM 25336 C C . GLY F 2 247 ? 143.981 144.334 160.428 1.00 20.00 251 GLY L C 1
ATOM 25337 O O . GLY F 2 247 ? 143.499 145.261 161.071 1.00 20.00 251 GLY L O 1
ATOM 25341 N N . ASN F 2 248 ? 144.970 143.577 160.913 1.00 20.00 252 ASN L N 1
ATOM 25342 C CA . ASN F 2 248 ? 145.521 143.783 162.256 1.00 20.00 252 ASN L CA 1
ATOM 25343 C C . ASN F 2 248 ? 146.155 145.170 162.490 1.00 20.00 252 ASN L C 1
ATOM 25344 O O . ASN F 2 248 ? 146.251 145.613 163.629 1.00 20.00 252 ASN L O 1
ATOM 25355 N N . GLU F 2 249 ? 146.500 145.925 161.445 1.00 20.00 253 GLU L N 1
ATOM 25356 C CA . GLU F 2 249 ? 146.936 147.319 161.525 1.00 20.00 253 GLU L CA 1
ATOM 25357 C C . GLU F 2 249 ? 145.896 148.218 162.218 1.00 20.00 253 GLU L C 1
ATOM 25358 O O . GLU F 2 249 ? 146.260 149.215 162.832 1.00 20.00 253 GLU L O 1
ATOM 25370 N N . ARG F 2 250 ? 144.610 147.828 162.199 1.00 20.00 254 ARG L N 1
ATOM 25371 C CA . ARG F 2 250 ? 143.519 148.524 162.896 1.00 20.00 254 ARG L CA 1
ATOM 25372 C C . ARG F 2 250 ? 143.691 148.565 164.415 1.00 20.00 254 ARG L C 1
ATOM 25373 O O . ARG F 2 250 ? 143.354 149.570 165.025 1.00 20.00 254 ARG L O 1
ATOM 25394 N N . PHE F 2 251 ? 144.209 147.509 165.037 1.00 20.00 255 PHE L N 1
ATOM 25395 C CA . PHE F 2 251 ? 144.398 147.458 166.491 1.00 20.00 255 PHE L CA 1
ATOM 25396 C C . PHE F 2 251 ? 145.870 147.460 166.924 1.00 20.00 255 PHE L C 1
ATOM 25397 O O . PHE F 2 251 ? 146.165 147.897 168.031 1.00 20.00 255 PHE L O 1
ATOM 25414 N N . ARG F 2 252 ? 146.822 147.082 166.058 1.00 20.00 256 ARG L N 1
ATOM 25415 C CA . ARG F 2 252 ? 148.266 147.225 166.326 1.00 20.00 256 ARG L CA 1
ATOM 25416 C C . ARG F 2 252 ? 148.693 148.680 166.484 1.00 20.00 256 ARG L C 1
ATOM 25417 O O . ARG F 2 252 ? 149.586 148.958 167.271 1.00 20.00 256 ARG L O 1
ATOM 25438 N N . CYS F 2 253 ? 148.053 149.613 165.782 1.00 20.00 257 CYS L N 1
ATOM 25439 C CA . CYS F 2 253 ? 148.304 151.039 165.966 1.00 20.00 257 CYS L CA 1
ATOM 25440 C C . CYS F 2 253 ? 147.937 151.509 167.397 1.00 20.00 257 CYS L C 1
ATOM 25441 O O . CYS F 2 253 ? 148.868 151.835 168.137 1.00 20.00 257 CYS L O 1
ATOM 25449 N N . PRO F 2 254 ? 146.668 151.485 167.859 1.00 20.00 258 PRO L N 1
ATOM 25450 C CA . PRO F 2 254 ? 146.313 151.890 169.222 1.00 20.00 258 PRO L CA 1
ATOM 25451 C C . PRO F 2 254 ? 147.008 151.116 170.346 1.00 20.00 258 PRO L C 1
ATOM 25452 O O . PRO F 2 254 ? 147.232 151.688 171.404 1.00 20.00 258 PRO L O 1
ATOM 25463 N N . GLU F 2 255 ? 147.402 149.855 170.145 1.00 20.00 259 GLU L N 1
ATOM 25464 C CA . GLU F 2 255 ? 148.106 149.054 171.158 1.00 20.00 259 GLU L CA 1
ATOM 25465 C C . GLU F 2 255 ? 149.415 149.699 171.628 1.00 20.00 259 GLU L C 1
ATOM 25466 O O . GLU F 2 255 ? 149.852 149.487 172.751 1.00 20.00 259 GLU L O 1
ATOM 25478 N N . THR F 2 256 ? 150.014 150.565 170.818 1.00 20.00 260 THR L N 1
ATOM 25479 C CA . THR F 2 256 ? 151.230 151.304 171.169 1.00 20.00 260 THR L CA 1
ATOM 25480 C C . THR F 2 256 ? 151.051 152.195 172.402 1.00 20.00 260 THR L C 1
ATOM 25481 O O . THR F 2 256 ? 152.010 152.417 173.127 1.00 20.00 260 THR L O 1
ATOM 25492 N N . LEU F 2 257 ? 149.833 152.656 172.717 1.00 20.00 261 LEU L N 1
ATOM 25493 C CA . LEU F 2 257 ? 149.564 153.347 173.984 1.00 20.00 261 LEU L CA 1
ATOM 25494 C C . LEU F 2 257 ? 149.777 152.439 175.201 1.00 20.00 261 LEU L C 1
ATOM 25495 O O . LEU F 2 257 ? 150.218 152.899 176.246 1.00 20.00 261 LEU L O 1
ATOM 25511 N N . PHE F 2 258 ? 149.480 151.148 175.074 1.00 20.00 262 PHE L N 1
ATOM 25512 C CA . PHE F 2 258 ? 149.640 150.147 176.125 1.00 20.00 262 PHE L CA 1
ATOM 25513 C C . PHE F 2 258 ? 151.005 149.452 176.076 1.00 20.00 262 PHE L C 1
ATOM 25514 O O . PHE F 2 258 ? 151.455 148.908 177.076 1.00 20.00 262 PHE L O 1
ATOM 25531 N N . GLN F 2 259 ? 151.697 149.487 174.938 1.00 20.00 263 GLN L N 1
ATOM 25532 C CA . GLN F 2 259 ? 153.032 148.922 174.727 1.00 20.00 263 GLN L CA 1
ATOM 25533 C C . GLN F 2 259 ? 153.945 149.901 173.962 1.00 20.00 263 GLN L C 1
ATOM 25534 O O . GLN F 2 259 ? 154.215 149.682 172.782 1.00 20.00 263 GLN L O 1
ATOM 25548 N N . PRO F 2 260 ? 154.460 150.979 174.594 1.00 20.00 264 PRO L N 1
ATOM 25549 C CA . PRO F 2 260 ? 155.319 151.982 173.945 1.00 20.00 264 PRO L CA 1
ATOM 25550 C C . PRO F 2 260 ? 156.579 151.418 173.271 1.00 20.00 264 PRO L C 1
ATOM 25551 O O . PRO F 2 260 ? 157.139 152.032 172.369 1.00 20.00 264 PRO L O 1
ATOM 25562 N N . SER F 2 261 ? 156.974 150.201 173.642 1.00 20.00 265 SER L N 1
ATOM 25563 C CA . SER F 2 261 ? 158.004 149.388 173.000 1.00 20.00 265 SER L CA 1
ATOM 25564 C C . SER F 2 261 ? 157.821 149.233 171.479 1.00 20.00 265 SER L C 1
ATOM 25565 O O . SER F 2 261 ? 158.806 149.187 170.743 1.00 20.00 265 SER L O 1
ATOM 25573 N N . PHE F 2 262 ? 156.583 149.240 170.966 1.00 20.00 266 PHE L N 1
ATOM 25574 C CA . PHE F 2 262 ? 156.289 149.144 169.528 1.00 20.00 266 PHE L CA 1
ATOM 25575 C C . PHE F 2 262 ? 156.859 150.299 168.699 1.00 20.00 266 PHE L C 1
ATOM 25576 O O . PHE F 2 262 ? 157.175 150.097 167.531 1.00 20.00 266 PHE L O 1
ATOM 25593 N N . ILE F 2 263 ? 157.028 151.491 169.280 1.00 20.00 267 ILE L N 1
ATOM 25594 C CA . ILE F 2 263 ? 157.666 152.641 168.624 1.00 20.00 267 ILE L CA 1
ATOM 25595 C C . ILE F 2 263 ? 159.073 152.923 169.188 1.00 20.00 267 ILE L C 1
ATOM 25596 O O . ILE F 2 263 ? 159.646 153.990 168.993 1.00 20.00 267 ILE L O 1
ATOM 25612 N N . GLY F 2 264 ? 159.658 151.929 169.860 1.00 20.00 268 GLY L N 1
ATOM 25613 C CA . GLY F 2 264 ? 161.046 151.902 170.311 1.00 20.00 268 GLY L CA 1
ATOM 25614 C C . GLY F 2 264 ? 161.354 152.560 171.657 1.00 20.00 268 GLY L C 1
ATOM 25615 O O . GLY F 2 264 ? 162.528 152.606 172.026 1.00 20.00 268 GLY L O 1
ATOM 25619 N N . MET F 2 265 ? 160.373 153.057 172.420 1.00 20.00 269 MET L N 1
ATOM 25620 C CA . MET F 2 265 ? 160.642 153.854 173.624 1.00 20.00 269 MET L CA 1
ATOM 25621 C C . MET F 2 265 ? 160.506 153.075 174.943 1.00 20.00 269 MET L C 1
ATOM 25622 O O . MET F 2 265 ? 159.592 152.281 175.135 1.00 20.00 269 MET L O 1
ATOM 25636 N N . GLU F 2 266 ? 161.451 153.291 175.861 1.00 20.00 270 GLU L N 1
ATOM 25637 C CA . GLU F 2 266 ? 161.519 152.663 177.187 1.00 20.00 270 GLU L CA 1
ATOM 25638 C C . GLU F 2 266 ? 160.551 153.355 178.163 1.00 20.00 270 GLU L C 1
ATOM 25639 O O . GLU F 2 266 ? 160.939 154.217 178.950 1.00 20.00 270 GLU L O 1
ATOM 25651 N N . SER F 2 267 ? 159.263 153.041 178.070 1.00 20.00 271 SER L N 1
ATOM 25652 C CA . SER F 2 267 ? 158.221 153.692 178.866 1.00 20.00 271 SER L CA 1
ATOM 25653 C C . SER F 2 267 ? 157.083 152.714 179.158 1.00 20.00 271 SER L C 1
ATOM 25654 O O . SER F 2 267 ? 156.873 151.754 178.419 1.00 20.00 271 SER L O 1
ATOM 25662 N N . ALA F 2 268 ? 156.372 152.913 180.263 1.00 20.00 272 ALA L N 1
ATOM 25663 C CA . ALA F 2 268 ? 155.566 151.860 180.881 1.00 20.00 272 ALA L CA 1
ATOM 25664 C C . ALA F 2 268 ? 154.249 151.529 180.146 1.00 20.00 272 ALA L C 1
ATOM 25665 O O . ALA F 2 268 ? 153.807 150.382 180.157 1.00 20.00 272 ALA L O 1
ATOM 25672 N N . GLY F 2 269 ? 153.626 152.515 179.503 1.00 20.00 273 GLY L N 1
ATOM 25673 C CA . GLY F 2 269 ? 152.292 152.385 178.915 1.00 20.00 273 GLY L CA 1
ATOM 25674 C C . GLY F 2 269 ? 151.213 153.062 179.746 1.00 20.00 273 GLY L C 1
ATOM 25675 O O . GLY F 2 269 ? 151.376 153.305 180.938 1.00 20.00 273 GLY L O 1
ATOM 25679 N N . ILE F 2 270 ? 150.116 153.417 179.094 1.00 20.00 274 ILE L N 1
ATOM 25680 C CA . ILE F 2 270 ? 149.094 154.339 179.600 1.00 20.00 274 ILE L CA 1
ATOM 25681 C C . ILE F 2 270 ? 148.406 153.844 180.892 1.00 20.00 274 ILE L C 1
ATOM 25682 O O . ILE F 2 270 ? 148.080 154.627 181.783 1.00 20.00 274 ILE L O 1
ATOM 25698 N N . HIS F 2 271 ? 148.246 152.535 181.056 1.00 20.00 275 HIS L N 1
ATOM 25699 C CA . HIS F 2 271 ? 147.688 151.890 182.246 1.00 20.00 275 HIS L CA 1
ATOM 25700 C C . HIS F 2 271 ? 148.652 151.913 183.439 1.00 20.00 275 HIS L C 1
ATOM 25701 O O . HIS F 2 271 ? 148.280 152.333 184.526 1.00 20.00 275 HIS L O 1
ATOM 25715 N N . GLU F 2 272 ? 149.914 151.552 183.239 1.00 20.00 276 GLU L N 1
ATOM 25716 C CA . GLU F 2 272 ? 150.952 151.631 184.264 1.00 20.00 276 GLU L CA 1
ATOM 25717 C C . GLU F 2 272 ? 151.200 153.067 184.738 1.00 20.00 276 GLU L C 1
ATOM 25718 O O . GLU F 2 272 ? 151.325 153.291 185.932 1.00 20.00 276 GLU L O 1
ATOM 25730 N N . THR F 2 273 ? 151.243 154.067 183.851 1.00 20.00 277 THR L N 1
ATOM 25731 C CA . THR F 2 273 ? 151.523 155.455 184.257 1.00 20.00 277 THR L CA 1
ATOM 25732 C C . THR F 2 273 ? 150.421 156.052 185.141 1.00 20.00 277 THR L C 1
ATOM 25733 O O . THR F 2 273 ? 150.733 156.766 186.086 1.00 20.00 277 THR L O 1
ATOM 25744 N N . THR F 2 274 ? 149.143 155.725 184.930 1.00 20.00 278 THR L N 1
ATOM 25745 C CA . THR F 2 274 ? 148.077 156.176 185.843 1.00 20.00 278 THR L CA 1
ATOM 25746 C C . THR F 2 274 ? 148.051 155.387 187.151 1.00 20.00 278 THR L C 1
ATOM 25747 O O . THR F 2 274 ? 147.850 155.976 188.206 1.00 20.00 278 THR L O 1
ATOM 25758 N N . TYR F 2 275 ? 148.337 154.087 187.143 1.00 20.00 279 TYR L N 1
ATOM 25759 C CA . TYR F 2 275 ? 148.517 153.339 188.385 1.00 20.00 279 TYR L CA 1
ATOM 25760 C C . TYR F 2 275 ? 149.703 153.864 189.209 1.00 20.00 279 TYR L C 1
ATOM 25761 O O . TYR F 2 275 ? 149.570 154.083 190.407 1.00 20.00 279 TYR L O 1
ATOM 25779 N N . ASN F 2 276 ? 150.845 154.142 188.575 1.00 20.00 280 ASN L N 1
ATOM 25780 C CA . ASN F 2 276 ? 152.030 154.663 189.247 1.00 20.00 280 ASN L CA 1
ATOM 25781 C C . ASN F 2 276 ? 151.812 156.044 189.869 1.00 20.00 280 ASN L C 1
ATOM 25782 O O . ASN F 2 276 ? 152.327 156.278 190.953 1.00 20.00 280 ASN L O 1
ATOM 25793 N N . SER F 2 277 ? 151.052 156.955 189.259 1.00 20.00 281 SER L N 1
ATOM 25794 C CA . SER F 2 277 ? 150.714 158.225 189.909 1.00 20.00 281 SER L CA 1
ATOM 25795 C C . SER F 2 277 ? 149.660 158.090 191.006 1.00 20.00 281 SER L C 1
ATOM 25796 O O . SER F 2 277 ? 149.760 158.821 191.985 1.00 20.00 281 SER L O 1
ATOM 25804 N N . ILE F 2 278 ? 148.719 157.136 190.959 1.00 20.00 282 ILE L N 1
ATOM 25805 C CA . ILE F 2 278 ? 147.880 156.814 192.130 1.00 20.00 282 ILE L CA 1
ATOM 25806 C C . ILE F 2 278 ? 148.752 156.314 193.291 1.00 20.00 282 ILE L C 1
ATOM 25807 O O . ILE F 2 278 ? 148.582 156.760 194.421 1.00 20.00 282 ILE L O 1
ATOM 25823 N N . MET F 2 279 ? 149.735 155.452 193.046 1.00 20.00 283 MET L N 1
ATOM 25824 C CA . MET F 2 279 ? 150.624 154.939 194.091 1.00 20.00 283 MET L CA 1
ATOM 25825 C C . MET F 2 279 ? 151.616 155.970 194.652 1.00 20.00 283 MET L C 1
ATOM 25826 O O . MET F 2 279 ? 152.105 155.787 195.761 1.00 20.00 283 MET L O 1
ATOM 25840 N N . LYS F 2 280 ? 151.884 157.077 193.953 1.00 20.00 284 LYS L N 1
ATOM 25841 C CA . LYS F 2 280 ? 152.629 158.236 194.478 1.00 20.00 284 LYS L CA 1
ATOM 25842 C C . LYS F 2 280 ? 151.775 159.167 195.350 1.00 20.00 284 LYS L C 1
ATOM 25843 O O . LYS F 2 280 ? 152.329 160.019 196.036 1.00 20.00 284 LYS L O 1
ATOM 25862 N N . CYS F 2 281 ? 150.452 159.011 195.368 1.00 20.00 285 CYS L N 1
ATOM 25863 C CA . CYS F 2 281 ? 149.550 159.737 196.266 1.00 20.00 285 CYS L CA 1
ATOM 25864 C C . CYS F 2 281 ? 149.491 159.102 197.664 1.00 20.00 285 CYS L C 1
ATOM 25865 O O . CYS F 2 281 ? 149.804 157.922 197.831 1.00 20.00 285 CYS L O 1
ATOM 25873 N N . ASP F 2 282 ? 149.065 159.853 198.680 1.00 20.00 286 ASP L N 1
ATOM 25874 C CA . ASP F 2 282 ? 148.885 159.330 200.043 1.00 20.00 286 ASP L CA 1
ATOM 25875 C C . ASP F 2 282 ? 147.839 158.206 200.107 1.00 20.00 286 ASP L C 1
ATOM 25876 O O . ASP F 2 282 ? 146.822 158.251 199.418 1.00 20.00 286 ASP L O 1
ATOM 25885 N N . ILE F 2 283 ? 148.057 157.207 200.957 1.00 20.00 287 ILE L N 1
ATOM 25886 C CA . ILE F 2 283 ? 147.244 155.985 201.018 1.00 20.00 287 ILE L CA 1
ATOM 25887 C C . ILE F 2 283 ? 145.743 156.244 201.224 1.00 20.00 287 ILE L C 1
ATOM 25888 O O . ILE F 2 283 ? 144.914 155.534 200.662 1.00 20.00 287 ILE L O 1
ATOM 25904 N N . ASP F 2 284 ? 145.373 157.278 201.976 1.00 20.00 288 ASP L N 1
ATOM 25905 C CA . ASP F 2 284 ? 143.983 157.644 202.254 1.00 20.00 288 ASP L CA 1
ATOM 25906 C C . ASP F 2 284 ? 143.249 158.326 201.088 1.00 20.00 288 ASP L C 1
ATOM 25907 O O . ASP F 2 284 ? 142.025 158.423 201.112 1.00 20.00 288 ASP L O 1
ATOM 25916 N N . ILE F 2 285 ? 143.970 158.769 200.056 1.00 20.00 289 ILE L N 1
ATOM 25917 C CA . ILE F 2 285 ? 143.425 159.387 198.837 1.00 20.00 289 ILE L CA 1
ATOM 25918 C C . ILE F 2 285 ? 143.117 158.344 197.740 1.00 20.00 289 ILE L C 1
ATOM 25919 O O . ILE F 2 285 ? 142.243 158.561 196.906 1.00 20.00 289 ILE L O 1
ATOM 25935 N N . ARG F 2 286 ? 143.813 157.196 197.719 1.00 20.00 290 ARG L N 1
ATOM 25936 C CA . ARG F 2 286 ? 143.867 156.272 196.565 1.00 20.00 290 ARG L CA 1
ATOM 25937 C C . ARG F 2 286 ? 142.529 155.660 196.157 1.00 20.00 290 ARG L C 1
ATOM 25938 O O . ARG F 2 286 ? 142.251 155.578 194.967 1.00 20.00 290 ARG L O 1
ATOM 25959 N N . LYS F 2 287 ? 141.677 155.264 197.106 1.00 20.00 291 LYS L N 1
ATOM 25960 C CA . LYS F 2 287 ? 140.356 154.667 196.836 1.00 20.00 291 LYS L CA 1
ATOM 25961 C C . LYS F 2 287 ? 139.464 155.586 195.996 1.00 20.00 291 LYS L C 1
ATOM 25962 O O . LYS F 2 287 ? 138.817 155.153 195.049 1.00 20.00 291 LYS L O 1
ATOM 25981 N N . ASP F 2 288 ? 139.460 156.873 196.312 1.00 20.00 292 ASP L N 1
ATOM 25982 C CA . ASP F 2 288 ? 138.704 157.890 195.585 1.00 20.00 292 ASP L CA 1
ATOM 25983 C C . ASP F 2 288 ? 139.288 158.213 194.205 1.00 20.00 292 ASP L C 1
ATOM 25984 O O . ASP F 2 288 ? 138.525 158.555 193.305 1.00 20.00 292 ASP L O 1
ATOM 25993 N N . LEU F 2 289 ? 140.601 158.048 193.999 1.00 20.00 293 LEU L N 1
ATOM 25994 C CA . LEU F 2 289 ? 141.221 158.127 192.676 1.00 20.00 293 LEU L CA 1
ATOM 25995 C C . LEU F 2 289 ? 140.883 156.899 191.820 1.00 20.00 293 LEU L C 1
ATOM 25996 O O . LEU F 2 289 ? 140.467 157.068 190.682 1.00 20.00 293 LEU L O 1
ATOM 26012 N N . TYR F 2 290 ? 140.969 155.676 192.353 1.00 20.00 294 TYR L N 1
ATOM 26013 C CA . TYR F 2 290 ? 140.529 154.476 191.632 1.00 20.00 294 TYR L CA 1
ATOM 26014 C C . TYR F 2 290 ? 139.064 154.556 191.172 1.00 20.00 294 TYR L C 1
ATOM 26015 O O . TYR F 2 290 ? 138.738 154.094 190.084 1.00 20.00 294 TYR L O 1
ATOM 26033 N N . ALA F 2 291 ? 138.175 155.157 191.956 1.00 20.00 295 ALA L N 1
ATOM 26034 C CA . ALA F 2 291 ? 136.774 155.341 191.594 1.00 20.00 295 ALA L CA 1
ATOM 26035 C C . ALA F 2 291 ? 136.523 156.486 190.587 1.00 20.00 295 ALA L C 1
ATOM 26036 O O . ALA F 2 291 ? 135.397 156.664 190.137 1.00 20.00 295 ALA L O 1
ATOM 26043 N N . ASN F 2 292 ? 137.538 157.287 190.246 1.00 20.00 296 ASN L N 1
ATOM 26044 C CA . ASN F 2 292 ? 137.421 158.517 189.464 1.00 20.00 296 ASN L CA 1
ATOM 26045 C C . ASN F 2 292 ? 138.579 158.683 188.459 1.00 20.00 296 ASN L C 1
ATOM 26046 O O . ASN F 2 292 ? 139.218 159.733 188.417 1.00 20.00 296 ASN L O 1
ATOM 26057 N N . ASN F 2 293 ? 138.867 157.669 187.639 1.00 20.00 297 ASN L N 1
ATOM 26058 C CA . ASN F 2 293 ? 139.742 157.853 186.473 1.00 20.00 297 ASN L CA 1
ATOM 26059 C C . ASN F 2 293 ? 138.966 158.577 185.368 1.00 20.00 297 ASN L C 1
ATOM 26060 O O . ASN F 2 293 ? 138.019 158.009 184.844 1.00 20.00 297 ASN L O 1
ATOM 26071 N N . VAL F 2 294 ? 139.327 159.802 185.003 1.00 20.00 298 VAL L N 1
ATOM 26072 C CA . VAL F 2 294 ? 138.598 160.594 183.995 1.00 20.00 298 VAL L CA 1
ATOM 26073 C C . VAL F 2 294 ? 139.403 160.659 182.697 1.00 20.00 298 VAL L C 1
ATOM 26074 O O . VAL F 2 294 ? 140.530 161.134 182.712 1.00 20.00 298 VAL L O 1
ATOM 26087 N N . MET F 2 295 ? 138.850 160.223 181.566 1.00 20.00 299 MET L N 1
ATOM 26088 C CA . MET F 2 295 ? 139.518 160.281 180.258 1.00 20.00 299 MET L CA 1
ATOM 26089 C C . MET F 2 295 ? 139.178 161.565 179.502 1.00 20.00 299 MET L C 1
ATOM 26090 O O . MET F 2 295 ? 138.043 162.025 179.516 1.00 20.00 299 MET L O 1
ATOM 26104 N N . SER F 2 296 ? 140.160 162.151 178.824 1.00 20.00 300 SER L N 1
ATOM 26105 C CA . SER F 2 296 ? 140.023 163.424 178.113 1.00 20.00 300 SER L CA 1
ATOM 26106 C C . SER F 2 296 ? 140.931 163.491 176.879 1.00 20.00 300 SER L C 1
ATOM 26107 O O . SER F 2 296 ? 141.966 162.834 176.821 1.00 20.00 300 SER L O 1
ATOM 26115 N N . GLY F 2 297 ? 140.542 164.276 175.877 1.00 20.00 301 GLY L N 1
ATOM 26116 C CA . GLY F 2 297 ? 141.306 164.464 174.650 1.00 20.00 301 GLY L CA 1
ATOM 26117 C C . GLY F 2 297 ? 141.000 163.438 173.567 1.00 20.00 301 GLY L C 1
ATOM 26118 O O . GLY F 2 297 ? 140.529 162.329 173.820 1.00 20.00 301 GLY L O 1
ATOM 26122 N N . GLY F 2 298 ? 141.248 163.824 172.319 1.00 20.00 302 GLY L N 1
ATOM 26123 C CA . GLY F 2 298 ? 140.870 163.047 171.143 1.00 20.00 302 GLY L CA 1
ATOM 26124 C C . GLY F 2 298 ? 141.571 161.695 171.008 1.00 20.00 302 GLY L C 1
ATOM 26125 O O . GLY F 2 298 ? 140.979 160.770 170.481 1.00 20.00 302 GLY L O 1
ATOM 26129 N N . THR F 2 299 ? 142.768 161.491 171.558 1.00 20.00 303 THR L N 1
ATOM 26130 C CA . THR F 2 299 ? 143.420 160.165 171.529 1.00 20.00 303 THR L CA 1
ATOM 26131 C C . THR F 2 299 ? 142.746 159.141 172.456 1.00 20.00 303 THR L C 1
ATOM 26132 O O . THR F 2 299 ? 142.947 157.944 172.305 1.00 20.00 303 THR L O 1
ATOM 26143 N N . THR F 2 300 ? 141.853 159.555 173.358 1.00 20.00 304 THR L N 1
ATOM 26144 C CA . THR F 2 300 ? 141.009 158.641 174.152 1.00 20.00 304 THR L CA 1
ATOM 26145 C C . THR F 2 300 ? 139.710 158.227 173.446 1.00 20.00 304 THR L C 1
ATOM 26146 O O . THR F 2 300 ? 138.857 157.602 174.064 1.00 20.00 304 THR L O 1
ATOM 26157 N N . MET F 2 301 ? 139.516 158.576 172.171 1.00 20.00 305 MET L N 1
ATOM 26158 C CA . MET F 2 301 ? 138.275 158.326 171.423 1.00 20.00 305 MET L CA 1
ATOM 26159 C C . MET F 2 301 ? 138.181 156.964 170.720 1.00 20.00 305 MET L C 1
ATOM 26160 O O . MET F 2 301 ? 137.134 156.664 170.150 1.00 20.00 305 MET L O 1
ATOM 26174 N N . TYR F 2 302 ? 139.214 156.119 170.741 1.00 20.00 306 TYR L N 1
ATOM 26175 C CA . TYR F 2 302 ? 139.136 154.791 170.126 1.00 20.00 306 TYR L CA 1
ATOM 26176 C C . TYR F 2 302 ? 138.020 153.932 170.739 1.00 20.00 306 TYR L C 1
ATOM 26177 O O . TYR F 2 302 ? 137.886 153.904 171.966 1.00 20.00 306 TYR L O 1
ATOM 26195 N N . PRO F 2 303 ? 137.258 153.168 169.938 1.00 20.00 307 PRO L N 1
ATOM 26196 C CA . PRO F 2 303 ? 136.397 152.121 170.459 1.00 20.00 307 PRO L CA 1
ATOM 26197 C C . PRO F 2 303 ? 137.187 151.138 171.325 1.00 20.00 307 PRO L C 1
ATOM 26198 O O . PRO F 2 303 ? 138.287 150.727 170.963 1.00 20.00 307 PRO L O 1
ATOM 26209 N N . GLY F 2 304 ? 136.635 150.753 172.472 1.00 20.00 308 GLY L N 1
ATOM 26210 C CA . GLY F 2 304 ? 137.210 149.749 173.366 1.00 20.00 308 GLY L CA 1
ATOM 26211 C C . GLY F 2 304 ? 138.296 150.222 174.329 1.00 20.00 308 GLY L C 1
ATOM 26212 O O . GLY F 2 304 ? 138.757 149.417 175.131 1.00 20.00 308 GLY L O 1
ATOM 26216 N N . ILE F 2 305 ? 138.720 151.491 174.302 1.00 20.00 309 ILE L N 1
ATOM 26217 C CA . ILE F 2 305 ? 139.836 151.938 175.153 1.00 20.00 309 ILE L CA 1
ATOM 26218 C C . ILE F 2 305 ? 139.469 152.029 176.634 1.00 20.00 309 ILE L C 1
ATOM 26219 O O . ILE F 2 305 ? 140.291 151.698 177.479 1.00 20.00 309 ILE L O 1
ATOM 26235 N N . ALA F 2 306 ? 138.241 152.408 176.981 1.00 20.00 310 ALA L N 1
ATOM 26236 C CA . ALA F 2 306 ? 137.792 152.440 178.370 1.00 20.00 310 ALA L CA 1
ATOM 26237 C C . ALA F 2 306 ? 137.644 151.029 178.972 1.00 20.00 310 ALA L C 1
ATOM 26238 O O . ALA F 2 306 ? 138.052 150.803 180.104 1.00 20.00 310 ALA L O 1
ATOM 26245 N N . ASP F 2 307 ? 137.148 150.052 178.209 1.00 20.00 311 ASP L N 1
ATOM 26246 C CA . ASP F 2 307 ? 137.084 148.647 178.631 1.00 20.00 311 ASP L CA 1
ATOM 26247 C C . ASP F 2 307 ? 138.462 148.009 178.788 1.00 20.00 311 ASP L C 1
ATOM 26248 O O . ASP F 2 307 ? 138.686 147.270 179.744 1.00 20.00 311 ASP L O 1
ATOM 26257 N N . ARG F 2 308 ? 139.411 148.324 177.900 1.00 20.00 312 ARG L N 1
ATOM 26258 C CA . ARG F 2 308 ? 140.812 147.916 178.052 1.00 20.00 312 ARG L CA 1
ATOM 26259 C C . ARG F 2 308 ? 141.434 148.542 179.293 1.00 20.00 312 ARG L C 1
ATOM 26260 O O . ARG F 2 308 ? 142.049 147.834 180.077 1.00 20.00 312 ARG L O 1
ATOM 26281 N N . MET F 2 309 ? 141.244 149.841 179.507 1.00 20.00 313 MET L N 1
ATOM 26282 C CA . MET F 2 309 ? 141.809 150.555 180.657 1.00 20.00 313 MET L CA 1
ATOM 26283 C C . MET F 2 309 ? 141.250 150.045 181.991 1.00 20.00 313 MET L C 1
ATOM 26284 O O . MET F 2 309 ? 142.011 149.795 182.919 1.00 20.00 313 MET L O 1
ATOM 26298 N N . GLN F 2 310 ? 139.939 149.787 182.061 1.00 20.00 314 GLN L N 1
ATOM 26299 C CA . GLN F 2 310 ? 139.268 149.125 183.180 1.00 20.00 314 GLN L CA 1
ATOM 26300 C C . GLN F 2 310 ? 139.892 147.760 183.488 1.00 20.00 314 GLN L C 1
ATOM 26301 O O . GLN F 2 310 ? 140.188 147.472 184.643 1.00 20.00 314 GLN L O 1
ATOM 26315 N N . LYS F 2 311 ? 140.143 146.930 182.471 1.00 20.00 315 LYS L N 1
ATOM 26316 C CA . LYS F 2 311 ? 140.778 145.615 182.626 1.00 20.00 315 LYS L CA 1
ATOM 26317 C C . LYS F 2 311 ? 142.210 145.723 183.149 1.00 20.00 315 LYS L C 1
ATOM 26318 O O . LYS F 2 311 ? 142.551 145.066 184.124 1.00 20.00 315 LYS L O 1
ATOM 26337 N N . GLU F 2 312 ? 143.046 146.555 182.530 1.00 20.00 316 GLU L N 1
ATOM 26338 C CA . GLU F 2 312 ? 144.469 146.674 182.869 1.00 20.00 316 GLU L CA 1
ATOM 26339 C C . GLU F 2 312 ? 144.705 147.242 184.269 1.00 20.00 316 GLU L C 1
ATOM 26340 O O . GLU F 2 312 ? 145.537 146.716 185.005 1.00 20.00 316 GLU L O 1
ATOM 26352 N N . ILE F 2 313 ? 143.976 148.285 184.680 1.00 20.00 317 ILE L N 1
ATOM 26353 C CA . ILE F 2 313 ? 144.123 148.838 186.032 1.00 20.00 317 ILE L CA 1
ATOM 26354 C C . ILE F 2 313 ? 143.624 147.837 187.082 1.00 20.00 317 ILE L C 1
ATOM 26355 O O . ILE F 2 313 ? 144.248 147.699 188.126 1.00 20.00 317 ILE L O 1
ATOM 26371 N N . THR F 2 314 ? 142.556 147.079 186.810 1.00 20.00 318 THR L N 1
ATOM 26372 C CA . THR F 2 314 ? 142.033 146.066 187.744 1.00 20.00 318 THR L CA 1
ATOM 26373 C C . THR F 2 314 ? 143.042 144.951 188.041 1.00 20.00 318 THR L C 1
ATOM 26374 O O . THR F 2 314 ? 143.070 144.446 189.158 1.00 20.00 318 THR L O 1
ATOM 26385 N N . ALA F 2 315 ? 143.902 144.573 187.093 1.00 20.00 319 ALA L N 1
ATOM 26386 C CA . ALA F 2 315 ? 144.983 143.616 187.321 1.00 20.00 319 ALA L CA 1
ATOM 26387 C C . ALA F 2 315 ? 146.183 144.189 188.105 1.00 20.00 319 ALA L C 1
ATOM 26388 O O . ALA F 2 315 ? 146.968 143.430 188.672 1.00 20.00 319 ALA L O 1
ATOM 26395 N N . LEU F 2 316 ? 146.343 145.512 188.150 1.00 20.00 320 LEU L N 1
ATOM 26396 C CA . LEU F 2 316 ? 147.405 146.205 188.884 1.00 20.00 320 LEU L CA 1
ATOM 26397 C C . LEU F 2 316 ? 146.980 146.552 190.315 1.00 20.00 320 LEU L C 1
ATOM 26398 O O . LEU F 2 316 ? 147.732 146.322 191.259 1.00 20.00 320 LEU L O 1
ATOM 26414 N N . ALA F 2 317 ? 145.777 147.102 190.472 1.00 20.00 321 ALA L N 1
ATOM 26415 C CA . ALA F 2 317 ? 145.224 147.541 191.744 1.00 20.00 321 ALA L CA 1
ATOM 26416 C C . ALA F 2 317 ? 144.832 146.364 192.661 1.00 20.00 321 ALA L C 1
ATOM 26417 O O . ALA F 2 317 ? 144.580 145.257 192.179 1.00 20.00 321 ALA L O 1
ATOM 26424 N N . PRO F 2 318 ? 144.750 146.568 193.989 1.00 20.00 322 PRO L N 1
ATOM 26425 C CA . PRO F 2 318 ? 144.306 145.536 194.920 1.00 20.00 322 PRO L CA 1
ATOM 26426 C C . PRO F 2 318 ? 142.916 144.975 194.592 1.00 20.00 322 PRO L C 1
ATOM 26427 O O . PRO F 2 318 ? 141.997 145.706 194.229 1.00 20.00 322 PRO L O 1
ATOM 26438 N N . SER F 2 319 ? 142.715 143.680 194.822 1.00 20.00 323 SER L N 1
ATOM 26439 C CA . SER F 2 319 ? 141.357 143.137 194.912 1.00 20.00 323 SER L CA 1
ATOM 26440 C C . SER F 2 319 ? 140.601 143.812 196.062 1.00 20.00 323 SER L C 1
ATOM 26441 O O . SER F 2 319 ? 141.195 144.173 197.083 1.00 20.00 323 SER L O 1
ATOM 26449 N N . THR F 2 320 ? 139.292 144.010 195.902 1.00 20.00 324 THR L N 1
ATOM 26450 C CA . THR F 2 320 ? 138.402 144.842 196.739 1.00 20.00 324 THR L CA 1
ATOM 26451 C C . THR F 2 320 ? 138.505 146.365 196.563 1.00 20.00 324 THR L C 1
ATOM 26452 O O . THR F 2 320 ? 137.659 147.075 197.107 1.00 20.00 324 THR L O 1
ATOM 26463 N N . MET F 2 321 ? 139.422 146.895 195.745 1.00 20.00 325 MET L N 1
ATOM 26464 C CA . MET F 2 321 ? 139.279 148.257 195.194 1.00 20.00 325 MET L CA 1
ATOM 26465 C C . MET F 2 321 ? 138.268 148.261 194.044 1.00 20.00 325 MET L C 1
ATOM 26466 O O . MET F 2 321 ? 138.354 147.439 193.131 1.00 20.00 325 MET L O 1
ATOM 26480 N N . LYS F 2 322 ? 137.308 149.187 194.062 1.00 20.00 326 LYS L N 1
ATOM 26481 C CA . LYS F 2 322 ? 136.294 149.341 193.011 1.00 20.00 326 LYS L CA 1
ATOM 26482 C C . LYS F 2 322 ? 136.742 150.385 191.983 1.00 20.00 326 LYS L C 1
ATOM 26483 O O . LYS F 2 322 ? 136.363 151.552 192.072 1.00 20.00 326 LYS L O 1
ATOM 26502 N N . ILE F 2 323 ? 137.578 149.987 191.024 1.00 20.00 327 ILE L N 1
ATOM 26503 C CA . ILE F 2 323 ? 138.092 150.902 189.995 1.00 20.00 327 ILE L CA 1
ATOM 26504 C C . ILE F 2 323 ? 137.007 151.222 188.952 1.00 20.00 327 ILE L C 1
ATOM 26505 O O . ILE F 2 323 ? 136.293 150.328 188.500 1.00 20.00 327 ILE L O 1
ATOM 26521 N N . LYS F 2 324 ? 136.856 152.494 188.581 1.00 20.00 328 LYS L N 1
ATOM 26522 C CA . LYS F 2 324 ? 135.853 152.996 187.629 1.00 20.00 328 LYS L CA 1
ATOM 26523 C C . LYS F 2 324 ? 136.488 153.990 186.656 1.00 20.00 328 LYS L C 1
ATOM 26524 O O . LYS F 2 324 ? 137.259 154.856 187.063 1.00 20.00 328 LYS L O 1
ATOM 26543 N N . ILE F 2 325 ? 136.131 153.878 185.381 1.00 20.00 329 ILE L N 1
ATOM 26544 C CA . ILE F 2 325 ? 136.593 154.733 184.282 1.00 20.00 329 ILE L CA 1
ATOM 26545 C C . ILE F 2 325 ? 135.449 155.622 183.776 1.00 20.00 329 ILE L C 1
ATOM 26546 O O . ILE F 2 325 ? 134.380 155.139 183.412 1.00 20.00 329 ILE L O 1
ATOM 26562 N N . ILE F 2 326 ? 135.647 156.937 183.778 1.00 20.00 330 ILE L N 1
ATOM 26563 C CA . ILE F 2 326 ? 134.691 157.929 183.290 1.00 20.00 330 ILE L CA 1
ATOM 26564 C C . ILE F 2 326 ? 135.188 158.441 181.939 1.00 20.00 330 ILE L C 1
ATOM 26565 O O . ILE F 2 326 ? 136.186 159.149 181.858 1.00 20.00 330 ILE L O 1
ATOM 26581 N N . ALA F 2 327 ? 134.475 158.081 180.876 1.00 20.00 331 ALA L N 1
ATOM 26582 C CA . ALA F 2 327 ? 134.828 158.364 179.493 1.00 20.00 331 ALA L CA 1
ATOM 26583 C C . ALA F 2 327 ? 133.570 158.855 178.754 1.00 20.00 331 ALA L C 1
ATOM 26584 O O . ALA F 2 327 ? 132.913 158.079 178.057 1.00 20.00 331 ALA L O 1
ATOM 26591 N N . PRO F 2 328 ? 133.178 160.126 178.950 1.00 20.00 332 PRO L N 1
ATOM 26592 C CA . PRO F 2 328 ? 131.933 160.665 178.421 1.00 20.00 332 PRO L CA 1
ATOM 26593 C C . PRO F 2 328 ? 131.997 160.886 176.900 1.00 20.00 332 PRO L C 1
ATOM 26594 O O . PRO F 2 328 ? 133.090 160.964 176.328 1.00 20.00 332 PRO L O 1
ATOM 26605 N N . PRO F 2 329 ? 130.856 160.999 176.206 1.00 20.00 333 PRO L N 1
ATOM 26606 C CA . PRO F 2 329 ? 130.833 161.088 174.749 1.00 20.00 333 PRO L CA 1
ATOM 26607 C C . PRO F 2 329 ? 131.400 162.403 174.194 1.00 20.00 333 PRO L C 1
ATOM 26608 O O . PRO F 2 329 ? 131.829 162.427 173.046 1.00 20.00 333 PRO L O 1
ATOM 26619 N N . GLU F 2 330 ? 131.460 163.488 174.969 1.00 20.00 334 GLU L N 1
ATOM 26620 C CA . GLU F 2 330 ? 132.036 164.773 174.535 1.00 20.00 334 GLU L CA 1
ATOM 26621 C C . GLU F 2 330 ? 133.523 164.970 174.891 1.00 20.00 334 GLU L C 1
ATOM 26622 O O . GLU F 2 330 ? 134.047 166.070 174.738 1.00 20.00 334 GLU L O 1
ATOM 26634 N N . ARG F 2 331 ? 134.240 163.937 175.356 1.00 20.00 335 ARG L N 1
ATOM 26635 C CA . ARG F 2 331 ? 135.592 164.059 175.935 1.00 20.00 335 ARG L CA 1
ATOM 26636 C C . ARG F 2 331 ? 136.699 164.597 175.024 1.00 20.00 335 ARG L C 1
ATOM 26637 O O . ARG F 2 331 ? 137.734 165.011 175.545 1.00 20.00 335 ARG L O 1
ATOM 26658 N N . LYS F 2 332 ? 136.507 164.670 173.705 1.00 20.00 336 LYS L N 1
ATOM 26659 C CA . LYS F 2 332 ? 137.415 165.415 172.816 1.00 20.00 336 LYS L CA 1
ATOM 26660 C C . LYS F 2 332 ? 137.312 166.944 172.944 1.00 20.00 336 LYS L C 1
ATOM 26661 O O . LYS F 2 332 ? 138.228 167.634 172.518 1.00 20.00 336 LYS L O 1
ATOM 26680 N N . TYR F 2 333 ? 136.263 167.477 173.573 1.00 20.00 337 TYR L N 1
ATOM 26681 C CA . TYR F 2 333 ? 136.084 168.903 173.865 1.00 20.00 337 TYR L CA 1
ATOM 26682 C C . TYR F 2 333 ? 136.142 169.254 175.358 1.00 20.00 337 TYR L C 1
ATOM 26683 O O . TYR F 2 333 ? 135.961 170.417 175.703 1.00 20.00 337 TYR L O 1
ATOM 26701 N N . SER F 2 334 ? 136.415 168.311 176.264 1.00 20.00 338 SER L N 1
ATOM 26702 C CA . SER F 2 334 ? 136.265 168.577 177.699 1.00 20.00 338 SER L CA 1
ATOM 26703 C C . SER F 2 334 ? 137.289 169.544 178.302 1.00 20.00 338 SER L C 1
ATOM 26704 O O . SER F 2 334 ? 136.962 170.230 179.260 1.00 20.00 338 SER L O 1
ATOM 26712 N N . VAL F 2 335 ? 138.468 169.734 177.708 1.00 20.00 339 VAL L N 1
ATOM 26713 C CA . VAL F 2 335 ? 139.377 170.829 178.095 1.00 20.00 339 VAL L CA 1
ATOM 26714 C C . VAL F 2 335 ? 138.761 172.185 177.761 1.00 20.00 339 VAL L C 1
ATOM 26715 O O . VAL F 2 335 ? 138.738 173.079 178.600 1.00 20.00 339 VAL L O 1
ATOM 26728 N N . TRP F 2 336 ? 138.193 172.358 176.568 1.00 20.00 340 TRP L N 1
ATOM 26729 C CA . TRP F 2 336 ? 137.575 173.622 176.177 1.00 20.00 340 TRP L CA 1
ATOM 26730 C C . TRP F 2 336 ? 136.310 173.938 176.984 1.00 20.00 340 TRP L C 1
ATOM 26731 O O . TRP F 2 336 ? 136.185 175.043 177.510 1.00 20.00 340 TRP L O 1
ATOM 26752 N N . ILE F 2 337 ? 135.381 172.989 177.159 1.00 20.00 341 ILE L N 1
ATOM 26753 C CA . ILE F 2 337 ? 134.143 173.267 177.915 1.00 20.00 341 ILE L CA 1
ATOM 26754 C C . ILE F 2 337 ? 134.439 173.485 179.407 1.00 20.00 341 ILE L C 1
ATOM 26755 O O . ILE F 2 337 ? 133.790 174.300 180.049 1.00 20.00 341 ILE L O 1
ATOM 26771 N N . GLY F 2 338 ? 135.499 172.875 179.939 1.00 20.00 342 GLY L N 1
ATOM 26772 C CA . GLY F 2 338 ? 136.039 173.178 181.262 1.00 20.00 342 GLY L CA 1
ATOM 26773 C C . GLY F 2 338 ? 136.615 174.586 181.393 1.00 20.00 342 GLY L C 1
ATOM 26774 O O . GLY F 2 338 ? 136.387 175.245 182.398 1.00 20.00 342 GLY L O 1
ATOM 26778 N N . GLY F 2 339 ? 137.294 175.094 180.363 1.00 20.00 343 GLY L N 1
ATOM 26779 C CA . GLY F 2 339 ? 137.738 176.489 180.293 1.00 20.00 343 GLY L CA 1
ATOM 26780 C C . GLY F 2 339 ? 136.584 177.481 180.153 1.00 20.00 343 GLY L C 1
ATOM 26781 O O . GLY F 2 339 ? 136.586 178.516 180.809 1.00 20.00 343 GLY L O 1
ATOM 26785 N N . SER F 2 340 ? 135.557 177.145 179.372 1.00 20.00 344 SER L N 1
ATOM 26786 C CA . SER F 2 340 ? 134.303 177.903 179.273 1.00 20.00 344 SER L CA 1
ATOM 26787 C C . SER F 2 340 ? 133.561 178.006 180.610 1.00 20.00 344 SER L C 1
ATOM 26788 O O . SER F 2 340 ? 133.095 179.086 180.972 1.00 20.00 344 SER L O 1
ATOM 26796 N N . ILE F 2 341 ? 133.501 176.917 181.383 1.00 20.00 345 ILE L N 1
ATOM 26797 C CA . ILE F 2 341 ? 132.976 176.915 182.752 1.00 20.00 345 ILE L CA 1
ATOM 26798 C C . ILE F 2 341 ? 133.816 177.836 183.634 1.00 20.00 345 ILE L C 1
ATOM 26799 O O . ILE F 2 341 ? 133.275 178.782 184.199 1.00 20.00 345 ILE L O 1
ATOM 26815 N N . LEU F 2 342 ? 135.130 177.611 183.717 1.00 20.00 346 LEU L N 1
ATOM 26816 C CA . LEU F 2 342 ? 136.037 178.348 184.597 1.00 20.00 346 LEU L CA 1
ATOM 26817 C C . LEU F 2 342 ? 136.035 179.860 184.348 1.00 20.00 346 LEU L C 1
ATOM 26818 O O . LEU F 2 342 ? 135.843 180.633 185.276 1.00 20.00 346 LEU L O 1
ATOM 26834 N N . ALA F 2 343 ? 136.200 180.302 183.104 1.00 20.00 347 ALA L N 1
ATOM 26835 C CA . ALA F 2 343 ? 136.243 181.722 182.766 1.00 20.00 347 ALA L CA 1
ATOM 26836 C C . ALA F 2 343 ? 134.920 182.460 183.066 1.00 20.00 347 ALA L C 1
ATOM 26837 O O . ALA F 2 343 ? 134.922 183.679 183.240 1.00 20.00 347 ALA L O 1
ATOM 26844 N N . SER F 2 344 ? 133.798 181.739 183.169 1.00 20.00 348 SER L N 1
ATOM 26845 C CA . SER F 2 344 ? 132.488 182.295 183.532 1.00 20.00 348 SER L CA 1
ATOM 26846 C C . SER F 2 344 ? 132.279 182.509 185.036 1.00 20.00 348 SER L C 1
ATOM 26847 O O . SER F 2 344 ? 131.385 183.265 185.411 1.00 20.00 348 SER L O 1
ATOM 26855 N N . LEU F 2 345 ? 133.036 181.847 185.915 1.00 20.00 349 LEU L N 1
ATOM 26856 C CA . LEU F 2 345 ? 132.782 181.881 187.357 1.00 20.00 349 LEU L CA 1
ATOM 26857 C C . LEU F 2 345 ? 133.024 183.268 187.965 1.00 20.00 349 LEU L C 1
ATOM 26858 O O . LEU F 2 345 ? 134.061 183.886 187.743 1.00 20.00 349 LEU L O 1
ATOM 26874 N N . SER F 2 346 ? 132.112 183.746 188.811 1.00 20.00 350 SER L N 1
ATOM 26875 C CA . SER F 2 346 ? 132.261 185.052 189.477 1.00 20.00 350 SER L CA 1
ATOM 26876 C C . SER F 2 346 ? 133.454 185.086 190.444 1.00 20.00 350 SER L C 1
ATOM 26877 O O . SER F 2 346 ? 134.187 186.069 190.540 1.00 20.00 350 SER L O 1
ATOM 26885 N N . THR F 2 347 ? 133.733 183.951 191.086 1.00 20.00 351 THR L N 1
ATOM 26886 C CA . THR F 2 347 ? 134.911 183.736 191.939 1.00 20.00 351 THR L CA 1
ATOM 26887 C C . THR F 2 347 ? 136.231 183.553 191.175 1.00 20.00 351 THR L C 1
ATOM 26888 O O . THR F 2 347 ? 137.287 183.528 191.803 1.00 20.00 351 THR L O 1
ATOM 26899 N N . PHE F 2 348 ? 136.230 183.444 189.840 1.00 20.00 352 PHE L N 1
ATOM 26900 C CA . PHE F 2 348 ? 137.464 183.425 189.038 1.00 20.00 352 PHE L CA 1
ATOM 26901 C C . PHE F 2 348 ? 137.967 184.825 188.647 1.00 20.00 352 PHE L C 1
ATOM 26902 O O . PHE F 2 348 ? 139.143 184.987 188.343 1.00 20.00 352 PHE L O 1
ATOM 26919 N N . GLN F 2 349 ? 137.138 185.872 188.682 1.00 20.00 353 GLN L N 1
ATOM 26920 C CA . GLN F 2 349 ? 137.486 187.171 188.084 1.00 20.00 353 GLN L CA 1
ATOM 26921 C C . GLN F 2 349 ? 138.637 187.928 188.776 1.00 20.00 353 GLN L C 1
ATOM 26922 O O . GLN F 2 349 ? 139.179 188.870 188.202 1.00 20.00 353 GLN L O 1
ATOM 26936 N N . GLN F 2 350 ? 139.068 187.507 189.966 1.00 20.00 354 GLN L N 1
ATOM 26937 C CA . GLN F 2 350 ? 140.295 187.996 190.614 1.00 20.00 354 GLN L CA 1
ATOM 26938 C C . GLN F 2 350 ? 141.587 187.322 190.105 1.00 20.00 354 GLN L C 1
ATOM 26939 O O . GLN F 2 350 ? 142.683 187.801 190.396 1.00 20.00 354 GLN L O 1
ATOM 26953 N N . MET F 2 351 ? 141.508 186.206 189.371 1.00 20.00 355 MET L N 1
ATOM 26954 C CA . MET F 2 351 ? 142.674 185.378 189.020 1.00 20.00 355 MET L CA 1
ATOM 26955 C C . MET F 2 351 ? 143.433 185.845 187.771 1.00 20.00 355 MET L C 1
ATOM 26956 O O . MET F 2 351 ? 144.611 185.523 187.637 1.00 20.00 355 MET L O 1
ATOM 26970 N N . TRP F 2 352 ? 142.801 186.584 186.851 1.00 20.00 356 TRP L N 1
ATOM 26971 C CA . TRP F 2 352 ? 143.445 187.046 185.614 1.00 20.00 356 TRP L CA 1
ATOM 26972 C C . TRP F 2 352 ? 144.742 187.819 185.873 1.00 20.00 356 TRP L C 1
ATOM 26973 O O . TRP F 2 352 ? 144.819 188.619 186.806 1.00 20.00 356 TRP L O 1
ATOM 26994 N N . ILE F 2 353 ? 145.734 187.665 184.999 1.00 20.00 357 ILE L N 1
ATOM 26995 C CA . ILE F 2 353 ? 146.809 188.645 184.822 1.00 20.00 357 ILE L CA 1
ATOM 26996 C C . ILE F 2 353 ? 146.237 189.805 184.006 1.00 20.00 357 ILE L C 1
ATOM 26997 O O . ILE F 2 353 ? 145.803 189.604 182.879 1.00 20.00 357 ILE L O 1
ATOM 27013 N N . THR F 2 354 ? 146.216 191.019 184.534 1.00 20.00 358 THR L N 1
ATOM 27014 C CA . THR F 2 354 ? 145.809 192.223 183.793 1.00 20.00 358 THR L CA 1
ATOM 27015 C C . THR F 2 354 ? 147.002 192.897 183.109 1.00 20.00 358 THR L C 1
ATOM 27016 O O . THR F 2 354 ? 148.147 192.733 183.535 1.00 20.00 358 THR L O 1
ATOM 27027 N N . LYS F 2 355 ? 146.766 193.692 182.058 1.00 20.00 359 LYS L N 1
ATOM 27028 C CA . LYS F 2 355 ? 147.827 194.401 181.316 1.00 20.00 359 LYS L CA 1
ATOM 27029 C C . LYS F 2 355 ? 148.678 195.298 182.219 1.00 20.00 359 LYS L C 1
ATOM 27030 O O . LYS F 2 355 ? 149.891 195.330 182.077 1.00 20.00 359 LYS L O 1
ATOM 27049 N N . GLN F 2 356 ? 148.077 195.952 183.207 1.00 20.00 360 GLN L N 1
ATOM 27050 C CA . GLN F 2 356 ? 148.794 196.773 184.185 1.00 20.00 360 GLN L CA 1
ATOM 27051 C C . GLN F 2 356 ? 149.646 195.982 185.199 1.00 20.00 360 GLN L C 1
ATOM 27052 O O . GLN F 2 356 ? 150.541 196.563 185.805 1.00 20.00 360 GLN L O 1
ATOM 27066 N N . GLU F 2 357 ? 149.447 194.672 185.385 1.00 20.00 361 GLU L N 1
ATOM 27067 C CA . GLU F 2 357 ? 150.413 193.825 186.113 1.00 20.00 361 GLU L CA 1
ATOM 27068 C C . GLU F 2 357 ? 151.575 193.386 185.212 1.00 20.00 361 GLU L C 1
ATOM 27069 O O . GLU F 2 357 ? 152.722 193.346 185.648 1.00 20.00 361 GLU L O 1
ATOM 27081 N N . TYR F 2 358 ? 151.312 193.124 183.930 1.00 20.00 362 TYR L N 1
ATOM 27082 C CA . TYR F 2 358 ? 152.361 192.852 182.946 1.00 20.00 362 TYR L CA 1
ATOM 27083 C C . TYR F 2 358 ? 153.271 194.073 182.721 1.00 20.00 362 TYR L C 1
ATOM 27084 O O . TYR F 2 358 ? 154.484 193.929 182.644 1.00 20.00 362 TYR L O 1
ATOM 27102 N N . ASP F 2 359 ? 152.721 195.289 182.703 1.00 20.00 363 ASP L N 1
ATOM 27103 C CA . ASP F 2 359 ? 153.516 196.524 182.654 1.00 20.00 363 ASP L CA 1
ATOM 27104 C C . ASP F 2 359 ? 154.416 196.746 183.888 1.00 20.00 363 ASP L C 1
ATOM 27105 O O . ASP F 2 359 ? 155.388 197.493 183.802 1.00 20.00 363 ASP L O 1
ATOM 27114 N N . GLU F 2 360 ? 154.143 196.099 185.025 1.00 20.00 364 GLU L N 1
ATOM 27115 C CA . GLU F 2 360 ? 155.009 196.127 186.207 1.00 20.00 364 GLU L CA 1
ATOM 27116 C C . GLU F 2 360 ? 156.072 195.013 186.189 1.00 20.00 364 GLU L C 1
ATOM 27117 O O . GLU F 2 360 ? 157.266 195.294 186.284 1.00 20.00 364 GLU L O 1
ATOM 27129 N N . ALA F 2 361 ? 155.653 193.747 186.092 1.00 20.00 365 ALA L N 1
ATOM 27130 C CA . ALA F 2 361 ? 156.521 192.586 186.291 1.00 20.00 365 ALA L CA 1
ATOM 27131 C C . ALA F 2 361 ? 157.022 191.920 184.993 1.00 20.00 365 ALA L C 1
ATOM 27132 O O . ALA F 2 361 ? 157.860 191.015 185.046 1.00 20.00 365 ALA L O 1
ATOM 27139 N N . GLY F 2 362 ? 156.525 192.334 183.827 1.00 20.00 366 GLY L N 1
ATOM 27140 C CA . GLY F 2 362 ? 156.824 191.706 182.537 1.00 20.00 366 GLY L CA 1
ATOM 27141 C C . GLY F 2 362 ? 156.299 190.268 182.430 1.00 20.00 366 GLY L C 1
ATOM 27142 O O . GLY F 2 362 ? 155.462 189.851 183.233 1.00 20.00 366 GLY L O 1
ATOM 27146 N N . PRO F 2 363 ? 156.800 189.474 181.470 1.00 20.00 367 PRO L N 1
ATOM 27147 C CA . PRO F 2 363 ? 156.394 188.079 181.269 1.00 20.00 367 PRO L CA 1
ATOM 27148 C C . PRO F 2 363 ? 156.461 187.198 182.523 1.00 20.00 367 PRO L C 1
ATOM 27149 O O . PRO F 2 363 ? 155.666 186.278 182.662 1.00 20.00 367 PRO L O 1
ATOM 27160 N N . SER F 2 364 ? 157.363 187.501 183.461 1.00 20.00 368 SER L N 1
ATOM 27161 C CA . SER F 2 364 ? 157.579 186.712 184.682 1.00 20.00 368 SER L CA 1
ATOM 27162 C C . SER F 2 364 ? 156.345 186.589 185.593 1.00 20.00 368 SER L C 1
ATOM 27163 O O . SER F 2 364 ? 156.270 185.663 186.399 1.00 20.00 368 SER L O 1
ATOM 27171 N N . ILE F 2 365 ? 155.341 187.461 185.438 1.00 20.00 369 ILE L N 1
ATOM 27172 C CA . ILE F 2 365 ? 154.059 187.428 186.158 1.00 20.00 369 ILE L CA 1
ATOM 27173 C C . ILE F 2 365 ? 153.322 186.090 186.007 1.00 20.00 369 ILE L C 1
ATOM 27174 O O . ILE F 2 365 ? 152.589 185.681 186.905 1.00 20.00 369 ILE L O 1
ATOM 27190 N N . VAL F 2 366 ? 153.543 185.374 184.901 1.00 20.00 370 VAL L N 1
ATOM 27191 C CA . VAL F 2 366 ? 152.850 184.114 184.604 1.00 20.00 370 VAL L CA 1
ATOM 27192 C C . VAL F 2 366 ? 153.267 182.968 185.534 1.00 20.00 370 VAL L C 1
ATOM 27193 O O . VAL F 2 366 ? 152.488 182.049 185.743 1.00 20.00 370 VAL L O 1
ATOM 27206 N N . HIS F 2 367 ? 154.450 183.019 186.157 1.00 20.00 371 HIS L N 1
ATOM 27207 C CA . HIS F 2 367 ? 154.894 181.989 187.107 1.00 20.00 371 HIS L CA 1
ATOM 27208 C C . HIS F 2 367 ? 154.314 182.145 188.519 1.00 20.00 371 HIS L C 1
ATOM 27209 O O . HIS F 2 367 ? 154.350 181.191 189.295 1.00 20.00 371 HIS L O 1
ATOM 27223 N N . ARG F 2 368 ? 153.800 183.333 188.874 1.00 20.00 372 ARG L N 1
ATOM 27224 C CA . ARG F 2 368 ? 153.263 183.628 190.214 1.00 20.00 372 ARG L CA 1
ATOM 27225 C C . ARG F 2 368 ? 151.736 183.650 190.305 1.00 20.00 372 ARG L C 1
ATOM 27226 O O . ARG F 2 368 ? 151.216 183.349 191.377 1.00 20.00 372 ARG L O 1
ATOM 27247 N N . LYS F 2 369 ? 151.017 183.954 189.216 1.00 20.00 373 LYS L N 1
ATOM 27248 C CA . LYS F 2 369 ? 149.543 183.912 189.174 1.00 20.00 373 LYS L CA 1
ATOM 27249 C C . LYS F 2 369 ? 148.962 182.604 188.619 1.00 20.00 373 LYS L C 1
ATOM 27250 O O . LYS F 2 369 ? 147.878 182.210 189.044 1.00 20.00 373 LYS L O 1
ATOM 27269 N N . CYS F 2 370 ? 149.656 181.931 187.699 1.00 20.00 374 CYS L N 1
ATOM 27270 C CA . CYS F 2 370 ? 149.191 180.720 187.014 1.00 20.00 374 CYS L CA 1
ATOM 27271 C C . CYS F 2 370 ? 149.933 179.466 187.507 1.00 20.00 374 CYS L C 1
ATOM 27272 O O . CYS F 2 370 ? 150.944 179.075 186.890 1.00 20.00 374 CYS L O 1
#

Foldseek 3Di:
DPPVPDVVVVVVCVVPVVPVCLLVLLQLVQVVLCVQQVDHGHSVCRLVVCQLLQSLLVSCVRLVVLVPFDADNPDDAPDVRSLVSLVSSVVVLVVQPDDPVLADHSCCSRVVVPSNSVSSSLQVCQVSSVVSNDDGTD/DPPPPPVVVVVCCVPVPVCPVLLVLLQQVQVVLCVQQVDHGHSVCRLVVCQLLQSLLVVLVSLVVLVPFDADNPDDAPDVRSQVSNVSSQVSLVVLVDDPPLADHSCCSRVVVPSNSVSSSLQVVQVSSVVSNDHHTD/DWAKEWAPFFQWIFIDIFPDQGGQDIWTQKKWAFDDDDPDDPPPDDGIDGTPRCLVPVVGTAIDHQDALQARNDPVSVLVHVCCCACPRHNHLQLVHEYEYETAPPDDPVRLLVVVCCCCPVSNHQFYAYYHLQVLLCLLVVHQFAWEWAAAQFKIKIWGGFRVRTDVVLIDIDRDGLVNLLVLLQVVVVVVPDHQDGNSSSVVSSVVLLPQAAADLDLVVQVVVQVVDPPQKDWDADPVGDIDIDGSSRHVSLCCQCPVVSSPDPDHHDLVSLVSSLVVDDPVRNLRHQCHYEYAADRCPHHCNQVNSQVSNCVVDDVPHDGDYHYDPVRNGSSRSSSSSQSPDPVNPVLIGGSVVCVVPPSCVNVVRD/DWAKEWADFQFWIFIDTFPDQGGQDIWGQKKWAFPDDDDDPDDPDDRMDGTVRCLVVVVRIAIDGCDALQARNDVVSVLVHVCCCACPRRNHQQQVHEYEYEGAPPDDPVRLLVVLCCCCPVRNHQWYAYYYLQVLLCLLVVDQFAWEWEAEQFKTKIWGGDNNDTDNVLIDIDRCGLVNLLVLLQVVCVVVVDHQDGSSSSVVSSVVLLPQAAADLDLVVQVVDQVVDPVQKDWDADPVGDIDIDGSSRHVSLCCQCVVVSSPDPDHHDLVSLLSSLVVDDPVSNLRHQCHYEYAADRCPHHCNQVSSQVSNCVVDDVPRDGHYHYDPVRNCSSVSSSSNQSPDPVCPVLIGGSVNCVVPNSCVNVVRD/DWAKEWAPDQFWTFIDTFPDQGGQDIWGQKKWAFPDDQPDDPLPRDGIDGTPNCLVVVVGTAIDRQDALQAGNNPVSVVVHVCCVACPRHVHQQQVHEYEYEGAPPDDPVRLLVVLCCCCPVRNHQWYAYYYLQVLLCLLVVDQFAWEWAAAQFKIKIWGGDNNRTDVVLIDIDRDHNVNLLVLLQVVLVVVVDHQDGNSSSVVSSVVLLPQAAADLDLVVQVVVLVVDCPQKDWDADPVGDIDIDTSSRHVSLCCQQVVCSSDDPDHHDLVSLLSSLVVDDPVSNLRHQQHYEYAADRCPHHCNQSNSQVSNCVVDDVPGDGDYHYDPCRNGSSVSSSSNQSPDPVNPVLIDGSVVCVVPPSVVNVVRD/DWAKEWADDQFWIFIDTFPDQGGQDIWTQKKWAFDDDDDDPPPPDDRIDGTVRCLVPVVRTAIDHCDALQARNDVVSVLVVVCCCCCPRHNHLQLPHEYEYEGAPPDDLVRLLVVVVCCCPVSVHFWYAYYYLQVLLCLLVPDQFAWEFEAAQFKTKIWGGDNNRTDVVLIDIDRDHNVLLLVLLQVCVVVVPDHQDGSSSSVVSSVVLLPQAAADLDLVVQVVVQVVDPPQKDWDADPVGDIDIDHSSRHVSLCCQCVVCSSPDDDHHDLVSLLSSLVVDDPVRNLRHQQHYEYAADRCPHHCNQVSSCVSNCVVDDPVRDGDYHYDPCRNRSSVSSVSSQSPDPVNPVLIDGSVNCVPPNSVVNVVRD

GO terms:
  GO:0016020 membrane (C, EXP)
  GO:0001544 initiation of primordial ovarian follicle growth (P, IMP)
  GO:0001547 antral ovarian follicle growth (P, IMP)
  GO:0030728 ovulation (P, IMP)
  GO:0071711 basement membrane organization (P, IMP)
  GO:0008593 regulation of Notch signaling pathway (P, IMP)

Organism: Mus musculus (NCBI:txid10090)

Secondary structure (DSSP, 8-state):
--TTS-HHHHHHHHHSSTTTTHHHHHHHHHHHHHHHHSS---TTTHHHHHTTSHHHHHHHHHHTT-------TTPPTTSHHHHHHHHHHHHHHHTTT--TTTPPPHHHHHTSS-HHHHHHHHHHHHHHHGGGTPPPP-/---SSSHHHHHHHHHHSS-TTHHHHHHHHHHHHHHHHSS---TTTHHHHHTTSHHHHHHHHHHHH--PPP--TTPPTTSHHHHHHHHHHHHHHHHTT--TTTPPPHHHHHTSS-HHHHHHHHHHHHHHHGGGT-PPP-/-PPEEE---SSEEEEEETT-SS-SEEEE--EEEE-S---STTS---S-EETHHHHHTGGGEEEE-SEETTEES-HHHHHHHHHHIIIIIS---GGGS-EEEEE-TT--HHHHHHHHHHHHHTS--SEEEEEEHHHHHHHHHT-SSEEEEEE-SS-EEEEEESSSEE-TTT-EEES-SHHHHHHHHHHHHGGGT----SHHHHHHHHHHHHHH----SSHHHHHHHHHH-STT-EEEE-TTS-EEEESTHHHHHHHTTT-GGGGT-----HHHHHHHHHHTS-TTTHHHHHT-EEEESGGGGSTTHHHHHHHHHHHHS-TT----EE--TTTTSHHHHHHHHHHH-GGGGGSSEEHHHHHHH-GGGHHHH-/---EEE---SSEEEEEETT-SS-SEEEE--EEEE-SEE--------S-EETHHHHHTGGGEEEE-SEETTEE--HHHHHHHHHIIIIIIS---GGGS-EEEEE-TT--HHHHHHHHHHHHHTS--SEEEEEEHHHHHHHHHT-SSEEEEEE-SS-EEEEEEETTEE-GGG-EEES-SSHHHHHHHHHHHGGGT----SHHHHHHHHHHHHHH----SSHHHHHHHHHH-STT-EEEE-TTS-EEEESTHHHHHHHTTT-GGGGT-----HHHHHHHHHHTS-TTTHHHHHT-EEEESGGGGSTTHHHHHHHHHHHHS-TTS---EE--TTGGGHHHHHHHHHHH-GGGTTTSEEHHHHHHH-GGGHHHH-/---EEE---SSEEEEEETT-SS-SEEEE--EEEESS-S--SSS---S-EETHHHHHTGGGEEEE-SEETTEES-HHHHHHHHHIIIIIIS---GGGS-EEEEE-TT--HHHHHHHHHHHHHTS--SEEEEEEHHHHHHHHHT-S-EEEEEE-SS-EEEEEEETTEE-GGG-EEES-SHHHHHHHHHHHHGGGT----SHHHHHHHHHHHHHH----SSHHHHHHHHHH-GGG-EEEE-TTS-EEEESTHHHHHHHTTT-GGGGT--S--HHHHHHHHHHHS-TTTHHHHHT-EEEESGGGGSTTHHHHHHHHHHHHS-TTS---EE--TTTTSHHHHHHHHHHH-GGGTTSSEEHHHHHHHGGGHHHHH-/---EEE---SSEEEEEETT-SS-SEEEE--EEEE-SEE---S----S-EETHHHHHTGGGEEEE-SEETTEE--HHHHHHHHHIIIIIIS---GGGS-EEEEE-TT--HHHHHHHHHHHHHTS--SEEEEEEHHHHHHHHTT-S-EEEEEE-SS-EEEEEEETTEE-TTT-EEES-SHHHHHHHHHHHHGGGT----SHHHHHHHHHHHHHH----SSHHHHHHHHHH-STT-EEEE-TTS-EEEESTHHHHHHHTTT-GGGGT-----HHHHHHHHHHTS-TTTHHHHHTTEEEESGGGGSTTHHHHHHHHHHHHSPTT----EE--TTTTSHHHHHHHHHHH-GGGTTSSEEHHHHHHHGGGGHHHH-

InterPro domains:
  IPR001715 Calponin homology domain [PF00307] (36-157)
  IPR001715 Calponin homology domain [PS50021] (35-157)
  IPR001715 Calponin homology domain [SM00033] (37-153)
  IPR003108 GAR domain [PF02187] (203-272)
  IPR003108 GAR domain [PS51460] (198-271)
  IPR003108 GAR domain [SM00243] (201-274)
  IPR036534 GAR domain superfamily [G3DSA:3.30.920.20] (194-290)
  IPR036534 GAR domain superfamily [SSF143575] (202-281)
  IPR036872 CH domain superfamily [G3DSA:1.10.418.10] (28-184)
  IPR036872 CH domain superfamily [SSF47576] (28-184)

Nearest PDB structures (foldseek):
  8v2o-assembly1_E  TM=9.947E-01  e=4.180E-70  Homo sapiens
  8v2z-assembly1_E  TM=9.949E-01  e=9.219E-70  Homo sapiens
  8v30-assembly1_B  TM=9.946E-01  e=2.151E-69  Homo sapiens
  8oid-assembly1_C  TM=9.902E-01  e=2.771E-67  Homo sapiens
  8trm-assembly1_A  TM=9.939E-01  e=8.694E-66  Toxoplasma gondii

Sequence (1756 aa):
GPGLSDMHQYSQWLASRHEANLLPMKEDLALWLTNLLGKEITAETFMEKLDNGALLCQLAATVQEKKKIPCKASAPSGSFFARDNTANFLSWCRDLGVDETCLFESEGLVLHKQPREVCLCLLELGRIAARYGVEPPGGPGLSDMHQYSQWLASRHEANLLPMKEDLALWLTNLLGKEITAETFMEKLDNGALLCQLAATVQEKKKIPCKASAPSGSFFARDNTANFLSWCRDLGVDETCLFESEGLVLHKQPREVCLCLLELGRIAARYGVEPPGTTALVCDNGSGLVKAGFAGDDAPRAVFPSIVGRPRHQGVMVGMGQKDSYVGDEAQSKRGILTLKYPIEHGIITNWDDMEKIWHHTFYNELRVAPEEHPTLLTEAPLNPKANREKMTQIMFETFNVPAMYVAIQAVLSLYASGRTTGIVLDSGDGVTHNVPIYEGYALPHAIMRLDLAGRDLTDYLMKILTERGYSFVTTAEREIVRDIKEKLCYVALDFENEMATAASSSSLEKSYELPDGQVITIGNERFRCPETLFQPSFIGMESAGIHETTYNSIMKCDIDIRKDLYANNVMSGGTTMYPGIADRMQKEITALAPSTMKIKIIAPPERKYSVWIGGSILASLSTFQQMWITKQEYDEAGPSIVHRKCTTALVCDNGSGLVKAGFAGDDAPRAVFPSIVGRPRHQGVMVGMGQKDSYVGDEAQSKRGILTLKYPIEHGIITNWDDMEKIWHHTFYNELRVAPEEHPTLLTEAPLNPKANREKMTQIMFETFNVPAMYVAIQAVLSLYASGRTTGIVLDSGDGVTHNVPIYEGYALPHAIMRLDLAGRDLTDYLMKILTERGYSFVTTAEREIVRDIKEKLCYVALDFENEMATAASSSSLEKSYELPDGQVITIGNERFRCPETLFQPSFIGMESAGIHETTYNSIMKCDIDIRKDLYANNVMSGGTTMYPGIADRMQKEITALAPSTMKIKIIAPPERKYSVWIGGSILASLSTFQQMWITKQEYDEAGPSIVHRKCTTALVCDNGSGLVKAGFAGDDAPRAVFPSIVGRPRHQGVMVGMGQKDSYVGDEAQSKRGILTLKYPIEHGIITNWDDMEKIWHHTFYNELRVAPEEHPTLLTEAPLNPKANREKMTQIMFETFNVPAMYVAIQAVLSLYASGRTTGIVLDSGDGVTHNVPIYEGYALPHAIMRLDLAGRDLTDYLMKILTERGYSFVTTAEREIVRDIKEKLCYVALDFENEMATAASSSSLEKSYELPDGQVITIGNERFRCPETLFQPSFIGMESAGIHETTYNSIMKCDIDIRKDLYANNVMSGGTTMYPGIADRMQKEITALAPSTMKIKIIAPPERKYSVWIGGSILASLSTFQQMWITKQEYDEAGPSIVHRKCTTALVCDNGSGLVKAGFAGDDAPRAVFPSIVGRPRHQGVMVGMGQKDSYVGDEAQSKRGILTLKYPIEHGIITNWDDMEKIWHHTFYNELRVAPEEHPTLLTEAPLNPKANREKMTQIMFETFNVPAMYVAIQAVLSLYASGRTTGIVLDSGDGVTHNVPIYEGYALPHAIMRLDLAGRDLTDYLMKILTERGYSFVTTAEREIVRDIKEKLCYVALDFENEMATAASSSSLEKSYELPDGQVITIGNERFRCPETLFQPSFIGMESAGIHETTYNSIMKCDIDIRKDLYANNVMSGGTTMYPGIADRMQKEITALAPSTMKIKIIAPPERKYSVWIGGSILASLSTFQQMWITKQEYDEAGPSIVHRKC